Protein AF-0000000084588807 (afdb_homodimer)

Radius of gyration: 40.93 Å; Cα contacts (8 Å, |Δi|>4): 2116; chains: 2; bounding box: 111×108×117 Å

Solvent-accessible surface area (backbone atoms only — not comparable to full-atom values): 92668 Å² total; per-residue (Å²): 144,85,80,86,84,78,77,89,84,78,86,78,79,84,74,84,78,81,77,80,80,77,83,77,78,81,75,78,82,77,77,79,75,79,78,64,78,79,68,59,86,64,53,74,70,50,56,56,28,39,51,48,14,44,51,30,33,65,67,45,59,80,58,43,72,74,77,56,76,65,52,62,64,51,56,56,56,57,59,67,43,33,62,39,21,62,49,40,40,66,26,83,61,85,70,80,69,57,71,71,53,46,52,54,49,44,53,51,45,51,50,47,70,65,38,92,71,63,67,40,57,70,63,88,33,59,18,36,26,40,45,65,39,44,69,76,72,40,84,50,68,41,73,46,54,88,91,60,76,51,52,63,58,48,39,51,48,32,53,73,76,33,38,70,59,42,53,52,44,14,58,73,68,70,35,60,78,78,67,65,66,76,80,46,72,64,66,51,59,48,92,56,79,87,41,65,66,51,50,47,49,41,49,33,53,21,29,29,55,66,46,46,65,58,64,51,64,73,35,65,45,51,38,27,38,50,15,34,56,27,64,74,78,34,47,71,81,62,52,66,53,48,65,57,39,52,52,49,38,48,51,51,27,52,52,49,50,52,50,51,31,51,45,54,69,59,22,86,37,22,39,9,37,29,42,46,78,45,65,50,96,85,36,50,42,24,39,30,33,33,40,18,25,36,36,68,49,68,38,71,42,75,42,66,77,41,44,42,73,59,83,58,62,82,40,14,58,51,51,25,50,54,52,50,50,51,31,57,73,50,67,32,69,92,33,57,49,33,40,12,23,63,88,53,70,39,54,57,44,13,29,51,46,40,26,54,56,35,43,74,71,69,41,96,56,44,48,54,50,33,42,38,63,16,46,50,53,51,52,48,54,15,50,50,40,21,57,59,48,49,65,37,50,51,66,52,49,52,48,56,35,43,75,71,68,50,76,67,81,92,38,65,68,60,51,44,32,43,49,33,45,31,60,43,39,68,60,50,49,52,51,33,49,56,59,42,54,36,48,45,43,37,52,49,48,48,50,43,35,51,51,32,39,72,73,54,40,31,84,64,79,90,70,78,81,54,81,52,49,87,93,42,61,69,36,44,47,48,20,52,52,44,45,63,71,42,36,65,44,51,28,42,49,35,43,71,34,73,90,37,15,87,52,52,66,40,63,39,41,50,52,50,49,51,54,52,43,58,62,47,49,57,56,52,53,55,38,58,53,42,62,56,78,59,41,67,33,32,46,50,49,66,60,48,54,51,50,51,45,52,52,49,54,53,42,32,70,77,36,56,85,49,24,68,21,47,46,44,20,43,53,46,46,52,56,48,50,54,59,50,63,53,13,60,58,47,55,42,37,20,43,62,28,53,54,46,32,58,54,62,36,42,70,73,34,64,67,50,27,52,50,47,52,51,51,41,50,49,51,36,43,51,50,51,55,50,44,69,70,54,62,79,73,76,77,86,72,68,87,47,82,85,66,55,72,34,29,56,48,30,33,52,33,31,44,46,50,53,45,59,71,61,53,56,81,78,64,67,76,66,83,70,74,70,82,76,82,79,81,69,81,84,70,78,80,69,75,72,66,50,80,74,47,57,57,54,61,71,60,57,63,74,71,76,74,70,76,67,74,63,71,78,66,75,80,73,66,79,63,58,65,52,47,53,50,52,44,51,54,50,48,50,53,59,68,66,50,74,74,40,55,49,72,71,40,73,30,57,38,62,66,58,56,36,58,76,36,29,87,82,34,48,59,60,31,50,47,45,39,35,50,45,38,31,47,32,32,40,51,67,43,52,52,49,49,59,53,45,49,57,52,51,32,88,89,39,66,77,64,51,68,68,54,51,27,24,33,54,42,42,30,66,43,52,79,58,62,80,54,60,64,69,50,55,53,43,51,50,46,49,58,55,48,57,54,67,74,98,140,80,81,85,80,79,89,75,89,75,85,79,84,80,83,76,81,80,74,81,80,77,85,76,78,81,76,78,84,79,77,79,76,78,78,65,76,80,65,60,87,62,53,73,70,50,53,55,28,40,50,49,15,44,50,31,33,65,68,46,59,80,58,43,71,75,76,54,73,63,51,61,63,52,58,56,55,57,58,67,44,32,60,40,22,63,49,40,40,66,27,82,62,85,69,80,69,57,71,70,53,46,52,53,49,42,53,50,45,50,49,46,71,67,39,92,73,64,66,41,55,70,64,85,33,60,18,37,26,39,48,64,40,44,69,75,70,41,84,49,68,42,73,46,55,86,90,61,75,52,53,62,58,49,38,50,49,33,53,72,76,34,37,70,59,42,52,50,46,14,58,73,66,69,36,60,79,78,67,65,65,76,78,44,71,65,68,53,59,48,91,56,78,86,40,65,66,51,52,48,49,41,50,31,51,22,28,29,55,65,47,45,67,59,65,52,63,74,34,64,44,49,38,27,39,49,17,31,56,27,66,74,76,34,47,70,82,62,50,63,53,47,65,58,37,52,50,48,38,48,51,51,27,54,50,49,51,51,49,50,32,52,44,56,68,59,22,85,38,24,40,8,35,30,43,44,78,43,63,51,95,84,34,49,42,26,39,31,34,33,40,19,25,34,36,70,48,69,37,72,43,75,41,65,77,42,45,42,73,58,81,57,63,85,41,14,58,53,50,24,51,53,53,50,50,51,31,58,74,48,67,33,70,92,32,56,49,33,40,12,25,62,88,52,70,39,53,57,44,14,29,51,47,38,24,54,56,36,43,75,71,70,42,94,55,45,48,53,48,32,41,37,65,15,46,50,54,50,50,48,54,15,50,50,39,22,60,59,47,50,65,38,48,50,66,54,50,51,48,56,34,43,75,72,67,50,77,66,82,92,37,66,67,59,51,44,33,44,50,34,45,31,59,44,40,68,62,50,49,52,51,34,49,57,60,40,55,35,50,48,43,36,51,49,46,48,50,44,36,51,50,33,39,72,72,53,40,31,82,63,79,90,71,78,82,54,81,53,48,86,92,42,61,68,37,45,48,49,20,50,52,42,45,63,71,42,36,66,45,51,29,43,48,35,44,73,34,74,92,38,15,87,51,54,66,41,63,39,41,50,52,50,49,51,53,52,43,57,61,47,47,56,54,53,53,56,37,57,52,42,62,56,77,60,42,68,33,34,47,49,48,65,60,47,53,52,50,50,45,50,50,48,53,54,41,31,70,78,36,58,87,48,25,66,21,47,45,45,18,42,53,45,47,50,57,51,49,54,59,49,61,54,12,61,59,46,54,44,37,20,44,62,29,54,56,46,31,59,54,63,36,42,70,74,32,65,66,48,27,50,50,47,51,52,51,41,49,50,52,40,45,49,52,51,55,51,44,70,70,56,62,79,74,76,76,86,72,69,89,47,81,84,67,59,71,34,28,57,47,32,33,52,36,32,46,46,50,52,45,59,71,60,52,57,82,79,63,68,75,65,83,70,73,71,81,74,81,78,80,69,82,79,74,76,81,71,74,71,65,49,81,72,48,58,58,55,60,70,61,56,62,74,71,76,73,70,75,67,74,64,73,79,67,76,80,74,67,80,62,59,65,50,46,52,51,52,43,51,54,50,47,52,54,58,69,66,52,76,75,40,54,50,72,71,40,72,30,58,37,63,66,58,56,36,59,76,38,30,86,81,34,48,58,61,30,50,47,46,38,34,51,44,40,30,47,31,31,38,52,67,45,54,51,50,49,58,53,45,49,56,52,52,32,88,90,39,66,78,65,50,67,69,55,49,27,24,33,52,41,42,31,66,43,54,79,59,63,81,56,61,64,68,50,53,53,44,49,50,49,49,59,54,49,58,55,68,75,100

Structure (mmCIF, N/CA/C/O backbone):
data_AF-0000000084588807-model_v1
#
loop_
_entity.id
_entity.type
_entity.pdbx_description
1 polymer 'HAT family dimerization protein'
#
loop_
_atom_site.group_PDB
_atom_site.id
_atom_site.type_symbol
_atom_site.label_atom_id
_atom_site.label_alt_id
_atom_site.label_comp_id
_atom_site.label_asym_id
_atom_site.label_entity_id
_atom_site.label_seq_id
_atom_site.pdbx_PDB_ins_code
_atom_site.Cartn_x
_atom_site.Cartn_y
_atom_site.Cartn_z
_atom_site.occupancy
_atom_site.B_iso_or_equiv
_atom_site.auth_seq_id
_atom_site.auth_comp_id
_atom_site.auth_asym_id
_atom_site.auth_atom_id
_atom_site.pdbx_PDB_model_num
ATOM 1 N N . MET A 1 1 ? 64.688 43.5 -24.984 1 17.81 1 MET A N 1
ATOM 2 C CA . MET A 1 1 ? 65.5 42.406 -25.484 1 17.81 1 MET A CA 1
ATOM 3 C C . MET A 1 1 ? 64.625 41.312 -26.078 1 17.81 1 MET A C 1
ATOM 5 O O . MET A 1 1 ? 63.75 40.75 -25.391 1 17.81 1 MET A O 1
ATOM 9 N N . ASP A 1 2 ? 64.188 41.125 -27.484 1 17.58 2 ASP A N 1
ATOM 10 C CA . ASP A 1 2 ? 63.094 41.125 -28.484 1 17.58 2 ASP A CA 1
ATOM 11 C C . ASP A 1 2 ? 62.688 39.719 -28.844 1 17.58 2 ASP A C 1
ATOM 13 O O . ASP A 1 2 ? 61.562 39.5 -29.328 1 17.58 2 ASP A O 1
ATOM 17 N N . SER A 1 3 ? 63.625 38.688 -28.812 1 17.44 3 SER A N 1
ATOM 18 C CA . SER A 1 3 ? 63.906 37.875 -29.984 1 17.44 3 SER A CA 1
ATOM 19 C C . SER A 1 3 ? 62.844 36.844 -30.203 1 17.44 3 SER A C 1
ATOM 21 O O . SER A 1 3 ? 61.969 36.625 -29.344 1 17.44 3 SER A O 1
ATOM 23 N N . GLN A 1 4 ? 63.188 35.531 -30.594 1 17.2 4 GLN A N 1
ATOM 24 C CA . GLN A 1 4 ? 63.156 34.594 -31.719 1 17.2 4 GLN A CA 1
ATOM 25 C C . GLN A 1 4 ? 62.219 33.438 -31.453 1 17.2 4 GLN A C 1
ATOM 27 O O . GLN A 1 4 ? 62.531 32.5 -30.734 1 17.2 4 GLN A O 1
ATOM 32 N N . ARG A 1 5 ? 60.875 33.656 -31.203 1 17.25 5 ARG A N 1
ATOM 33 C CA . ARG A 1 5 ? 59.812 32.906 -30.5 1 17.25 5 ARG A CA 1
ATOM 34 C C . ARG A 1 5 ? 59.344 31.719 -31.328 1 17.25 5 ARG A C 1
ATOM 36 O O . ARG A 1 5 ? 58.156 31.328 -31.234 1 17.25 5 ARG A O 1
ATOM 43 N N . GLN A 1 6 ? 60.094 31.109 -32.438 1 16.84 6 GLN A N 1
ATOM 44 C CA . GLN A 1 6 ? 59.625 30.656 -33.75 1 16.84 6 GLN A CA 1
ATOM 45 C C . GLN A 1 6 ? 59.031 29.25 -33.656 1 16.84 6 GLN A C 1
ATOM 47 O O . GLN A 1 6 ? 58.688 28.641 -34.688 1 16.84 6 GLN A O 1
ATOM 52 N N . VAL A 1 7 ? 58.781 28.625 -32.5 1 17.23 7 VAL A N 1
ATOM 53 C CA . VAL A 1 7 ? 59.125 27.203 -32.531 1 17.23 7 VAL A CA 1
ATOM 54 C C . VAL A 1 7 ? 58.188 26.453 -33.5 1 17.23 7 VAL A C 1
ATOM 56 O O . VAL A 1 7 ? 57.094 26.938 -33.812 1 17.23 7 VAL A O 1
ATOM 59 N N . MET A 1 8 ? 58.125 25.094 -33.531 1 16.83 8 MET A N 1
ATOM 60 C CA . MET A 1 8 ? 58.375 23.938 -34.375 1 16.83 8 MET A CA 1
ATOM 61 C C . MET A 1 8 ? 57.062 23.391 -34.938 1 16.83 8 MET A C 1
ATOM 63 O O . MET A 1 8 ? 56 23.641 -34.375 1 16.83 8 MET A O 1
ATOM 67 N N . VAL A 1 9 ? 56.906 22.391 -35.906 1 17.11 9 VAL A N 1
ATOM 68 C CA . VAL A 1 9 ? 56.594 21.922 -37.25 1 17.11 9 VAL A CA 1
ATOM 69 C C . VAL A 1 9 ? 55.469 20.906 -37.188 1 17.11 9 VAL A C 1
ATOM 71 O O . VAL A 1 9 ? 54.812 20.609 -38.188 1 17.11 9 VAL A O 1
ATOM 74 N N . ALA A 1 10 ? 55.062 20.328 -35.906 1 16.22 10 ALA A N 1
ATOM 75 C CA . ALA A 1 10 ? 54.969 18.891 -36.094 1 16.22 10 ALA A CA 1
ATOM 76 C C . ALA A 1 10 ? 53.812 18.547 -37.031 1 16.22 10 ALA A C 1
ATOM 78 O O . ALA A 1 10 ? 54 17.844 -38.031 1 16.22 10 ALA A O 1
ATOM 79 N N . SER A 1 11 ? 52.656 17.797 -36.469 1 17.11 11 SER A N 1
ATOM 80 C CA . SER A 1 11 ? 52.219 16.422 -36.719 1 17.11 11 SER A CA 1
ATOM 81 C C . SER A 1 11 ? 51.031 16.375 -37.688 1 17.11 11 SER A C 1
ATOM 83 O O . SER A 1 11 ? 50.031 17.062 -37.469 1 17.11 11 SER A O 1
ATOM 85 N N . THR A 1 12 ? 51.125 15.953 -38.906 1 18.14 12 THR A N 1
ATOM 86 C CA . THR A 1 12 ? 50.469 16.031 -40.219 1 18.14 12 THR A CA 1
ATOM 87 C C . THR A 1 12 ? 49.219 15.125 -40.25 1 18.14 12 THR A C 1
ATOM 89 O O . THR A 1 12 ? 48.656 14.906 -41.344 1 18.14 12 THR A O 1
ATOM 92 N N . PRO A 1 13 ? 48.344 15.039 -39.219 1 19 13 PRO A N 1
ATOM 93 C CA . PRO A 1 13 ? 47.562 13.789 -39.219 1 19 13 PRO A CA 1
ATOM 94 C C . PRO A 1 13 ? 46.781 13.602 -40.5 1 19 13 PRO A C 1
ATOM 96 O O . PRO A 1 13 ? 46.469 14.578 -41.188 1 19 13 PRO A O 1
ATOM 99 N N . HIS A 1 14 ? 46.469 12.352 -40.938 1 18.62 14 HIS A N 1
ATOM 100 C CA . HIS A 1 14 ? 46.125 11.523 -42.094 1 18.62 14 HIS A CA 1
ATOM 101 C C . HIS A 1 14 ? 44.688 11.734 -42.531 1 18.62 14 HIS A C 1
ATOM 103 O O . HIS A 1 14 ? 43.781 11.805 -41.688 1 18.62 14 HIS A O 1
ATOM 109 N N . GLU A 1 15 ? 44.312 12.141 -43.75 1 17.44 15 GLU A N 1
ATOM 110 C CA . GLU A 1 15 ? 43.25 12.766 -44.562 1 17.44 15 GLU A CA 1
ATOM 111 C C . GLU A 1 15 ? 42.188 11.75 -44.969 1 17.44 15 GLU A C 1
ATOM 113 O O . GLU A 1 15 ? 41.281 12.07 -45.75 1 17.44 15 GLU A O 1
ATOM 118 N N . ASN A 1 16 ? 42.188 10.477 -44.375 1 18.8 16 ASN A N 1
ATOM 119 C CA . ASN A 1 16 ? 41.656 9.555 -45.375 1 18.8 16 ASN A CA 1
ATOM 120 C C . ASN A 1 16 ? 40.219 9.922 -45.781 1 18.8 16 ASN A C 1
ATOM 122 O O . ASN A 1 16 ? 39.406 10.266 -44.906 1 18.8 16 ASN A O 1
ATOM 126 N N . GLN A 1 17 ? 39.906 10.086 -47 1 17.98 17 GLN A N 1
ATOM 127 C CA . GLN A 1 17 ? 38.875 10.625 -47.844 1 17.98 17 GLN A CA 1
ATOM 128 C C . GLN A 1 17 ? 37.625 9.742 -47.812 1 17.98 17 GLN A C 1
ATOM 130 O O . GLN A 1 17 ? 37.719 8.516 -47.875 1 17.98 17 GLN A O 1
ATOM 135 N N . LYS A 1 18 ? 36.469 10.305 -47.5 1 18.53 18 LYS A N 1
ATOM 136 C CA . LYS A 1 18 ? 35.062 10.039 -47.156 1 18.53 18 LYS A CA 1
ATOM 137 C C . LYS A 1 18 ? 34.312 9.492 -48.375 1 18.53 18 LYS A C 1
ATOM 139 O O . LYS A 1 18 ? 34.062 10.203 -49.344 1 18.53 18 LYS A O 1
ATOM 144 N N . ARG A 1 19 ? 34.5 8.211 -48.719 1 19.44 19 ARG A N 1
ATOM 145 C CA . ARG A 1 19 ? 33.875 7.684 -49.938 1 19.44 19 ARG A CA 1
ATOM 146 C C . ARG A 1 19 ? 32.344 7.879 -49.906 1 19.44 19 ARG A C 1
ATOM 148 O O . ARG A 1 19 ? 31.734 7.738 -48.844 1 19.44 19 ARG A O 1
ATOM 155 N N . PRO A 1 20 ? 31.703 8.352 -50.938 1 18.64 20 PRO A N 1
ATOM 156 C CA . PRO A 1 20 ? 30.359 8.875 -51.188 1 18.64 20 PRO A CA 1
ATOM 157 C C . PRO A 1 20 ? 29.297 7.789 -51.219 1 18.64 20 PRO A C 1
ATOM 159 O O . PRO A 1 20 ? 29.484 6.738 -51.812 1 18.64 20 PRO A O 1
ATOM 162 N N . ALA A 1 21 ? 28.594 7.547 -50.125 1 19.64 21 ALA A N 1
ATOM 163 C CA . ALA A 1 21 ? 27.594 6.52 -49.812 1 19.64 21 ALA A CA 1
ATOM 164 C C . ALA A 1 21 ? 26.5 6.492 -50.875 1 19.64 21 ALA A C 1
ATOM 166 O O . ALA A 1 21 ? 25.953 7.535 -51.25 1 19.64 21 ALA A O 1
ATOM 167 N N . THR A 1 22 ? 26.547 5.527 -51.688 1 19.52 22 THR A N 1
ATOM 168 C CA . THR A 1 22 ? 25.688 5.215 -52.844 1 19.52 22 THR A CA 1
ATOM 169 C C . THR A 1 22 ? 24.219 5.223 -52.438 1 19.52 22 THR A C 1
ATOM 171 O O . THR A 1 22 ? 23.891 4.98 -51.25 1 19.52 22 THR A O 1
ATOM 174 N N . SER A 1 23 ? 23.234 5.492 -53.344 1 18.95 23 SER A N 1
ATOM 175 C CA . SER A 1 23 ? 21.891 6.008 -53.594 1 18.95 23 SER A CA 1
ATOM 176 C C . SER A 1 23 ? 20.844 4.941 -53.344 1 18.95 23 SER A C 1
ATOM 178 O O . SER A 1 23 ? 20.734 3.965 -54.094 1 18.95 23 SER A O 1
ATOM 180 N N . ALA A 1 24 ? 20.75 4.355 -52.125 1 21.81 24 ALA A N 1
ATOM 181 C CA . ALA A 1 24 ? 19.891 3.191 -51.969 1 21.81 24 ALA A CA 1
ATOM 182 C C . ALA A 1 24 ? 18.484 3.473 -52.5 1 21.81 24 ALA A C 1
ATOM 184 O O . ALA A 1 24 ? 17.969 4.582 -52.344 1 21.81 24 ALA A O 1
ATOM 185 N N . PRO A 1 25 ? 17.984 2.586 -53.281 1 21.39 25 PRO A N 1
ATOM 186 C CA . PRO A 1 25 ? 16.797 2.674 -54.125 1 21.39 25 PRO A CA 1
ATOM 187 C C . PRO A 1 25 ? 15.508 2.906 -53.344 1 21.39 25 PRO A C 1
ATOM 189 O O . PRO A 1 25 ? 15.453 2.58 -52.156 1 21.39 25 PRO A O 1
ATOM 192 N N . ALA A 1 26 ? 14.531 3.729 -53.875 1 23.08 26 ALA A N 1
ATOM 193 C CA . ALA A 1 26 ? 13.305 4.402 -53.469 1 23.08 26 ALA A CA 1
ATOM 194 C C . ALA A 1 26 ? 12.211 3.391 -53.125 1 23.08 26 ALA A C 1
ATOM 196 O O . ALA A 1 26 ? 11.875 2.535 -53.938 1 23.08 26 ALA A O 1
ATOM 197 N N . PRO A 1 27 ? 12.188 2.816 -51.875 1 22.5 27 PRO A N 1
ATOM 198 C CA . PRO A 1 27 ? 11.234 1.728 -51.625 1 22.5 27 PRO A CA 1
ATOM 199 C C . PRO A 1 27 ? 9.82 2.066 -52.094 1 22.5 27 PRO A C 1
ATOM 201 O O . PRO A 1 27 ? 9.469 3.244 -52.188 1 22.5 27 PRO A O 1
ATOM 204 N N . PRO A 1 28 ? 9.109 1.124 -52.656 1 22.39 28 PRO A N 1
ATOM 205 C CA . PRO A 1 28 ? 7.879 1.293 -53.438 1 22.39 28 PRO A CA 1
ATOM 206 C C . PRO A 1 28 ? 6.781 2.004 -52.656 1 22.39 28 PRO A C 1
ATOM 208 O O . PRO A 1 28 ? 6.82 2.035 -51.438 1 22.39 28 PRO A O 1
ATOM 211 N N . ALA A 1 29 ? 5.914 2.73 -53.344 1 22.17 29 ALA A N 1
ATOM 212 C CA . ALA A 1 29 ? 4.828 3.664 -53.031 1 22.17 29 ALA A CA 1
ATOM 213 C C . ALA A 1 29 ? 3.773 3.014 -52.156 1 22.17 29 ALA A C 1
ATOM 215 O O . ALA A 1 29 ? 3.383 1.866 -52.375 1 22.17 29 ALA A O 1
ATOM 216 N N . SER A 1 30 ? 3.711 3.389 -50.906 1 20.81 30 SER A N 1
ATOM 217 C CA . SER A 1 30 ? 2.859 2.975 -49.781 1 20.81 30 SER A CA 1
ATOM 218 C C . SER A 1 30 ? 1.384 3.057 -50.156 1 20.81 30 SER A C 1
ATOM 220 O O . SER A 1 30 ? 0.917 4.09 -50.656 1 20.81 30 SER A O 1
ATOM 222 N N . LYS A 1 31 ? 0.746 1.891 -50.625 1 24.78 31 LYS A N 1
ATOM 223 C CA . LYS A 1 31 ? -0.663 1.884 -51.031 1 24.78 31 LYS A CA 1
ATOM 224 C C . LYS A 1 31 ? -1.523 2.578 -49.969 1 24.78 31 LYS A C 1
ATOM 226 O O . LYS A 1 31 ? -1.29 2.424 -48.781 1 24.78 31 LYS A O 1
ATOM 231 N N . ARG A 1 32 ? -2.238 3.594 -50.344 1 22.5 32 ARG A N 1
ATOM 232 C CA . ARG A 1 32 ? -3.23 4.43 -49.656 1 22.5 32 ARG A CA 1
ATOM 233 C C . ARG A 1 32 ? -4.312 3.578 -49 1 22.5 32 ARG A C 1
ATOM 235 O O . ARG A 1 32 ? -5.043 2.857 -49.688 1 22.5 32 ARG A O 1
ATOM 242 N N . MET A 1 33 ? -3.953 2.887 -47.875 1 22.3 33 MET A N 1
ATOM 243 C CA . MET A 1 33 ? -4.992 2.107 -47.219 1 22.3 33 MET A CA 1
ATOM 244 C C . MET A 1 33 ? -6.266 2.928 -47.062 1 22.3 33 MET A C 1
ATOM 246 O O . MET A 1 33 ? -6.227 4.047 -46.531 1 22.3 33 MET A O 1
ATOM 250 N N . ARG A 1 34 ? -7.273 2.66 -47.875 1 23.28 34 ARG A N 1
ATOM 251 C CA . ARG A 1 34 ? -8.625 3.205 -47.875 1 23.28 34 ARG A CA 1
ATOM 252 C C . ARG A 1 34 ? -9.266 3.137 -46.5 1 23.28 34 ARG A C 1
ATOM 254 O O . ARG A 1 34 ? -9.305 2.072 -45.875 1 23.28 34 ARG A O 1
ATOM 261 N N . SER A 1 35 ? -9.32 4.23 -45.781 1 24.44 35 SER A N 1
ATOM 262 C CA . SER A 1 35 ? -9.891 4.719 -44.531 1 24.44 35 SER A CA 1
ATOM 263 C C . SER A 1 35 ? -11.383 4.402 -44.438 1 24.44 35 SER A C 1
ATOM 265 O O . SER A 1 35 ? -12.078 4.902 -43.562 1 24.44 35 SER A O 1
ATOM 267 N N . SER A 1 36 ? -11.945 3.582 -45.375 1 24.14 36 SER A N 1
ATOM 268 C CA . SER A 1 36 ? -13.398 3.672 -45.438 1 24.14 36 SER A CA 1
ATOM 269 C C . SER A 1 36 ? -14.039 3.002 -44.219 1 24.14 36 SER A C 1
ATOM 271 O O . SER A 1 36 ? -15.18 3.299 -43.875 1 24.14 36 SER A O 1
ATOM 273 N N . ALA A 1 37 ? -13.562 1.844 -43.781 1 27.14 37 ALA A N 1
ATOM 274 C CA . ALA A 1 37 ? -14.5 0.928 -43.125 1 27.14 37 ALA A CA 1
ATOM 275 C C . ALA A 1 37 ? -14.922 1.453 -41.75 1 27.14 37 ALA A C 1
ATOM 277 O O . ALA A 1 37 ? -15.805 0.882 -41.094 1 27.14 37 ALA A O 1
ATOM 278 N N . LEU A 1 38 ? -14.094 2.201 -41.156 1 27.28 38 LEU A N 1
ATOM 279 C CA . LEU A 1 38 ? -14.469 2.449 -39.75 1 27.28 38 LEU A CA 1
ATOM 280 C C . LEU A 1 38 ? -15.625 3.445 -39.688 1 27.28 38 LEU A C 1
ATOM 282 O O . LEU A 1 38 ? -15.727 4.211 -38.719 1 27.28 38 LEU A O 1
ATOM 286 N N . ALA A 1 39 ? -16.328 3.748 -40.844 1 29.44 39 ALA A N 1
ATOM 287 C CA . ALA A 1 39 ? -17.484 4.625 -40.688 1 29.44 39 ALA A CA 1
ATOM 288 C C . ALA A 1 39 ? -18.594 3.93 -39.906 1 29.44 39 ALA A C 1
ATOM 290 O O . ALA A 1 39 ? -19.562 3.441 -40.5 1 29.44 39 ALA A O 1
ATOM 291 N N . ARG A 1 40 ? -18.359 3.057 -39.156 1 29.3 40 ARG A N 1
ATOM 292 C CA . ARG A 1 40 ? -19.516 2.629 -38.406 1 29.3 40 ARG A CA 1
ATOM 293 C C . ARG A 1 40 ? -20.312 3.83 -37.906 1 29.3 40 ARG A C 1
ATOM 295 O O . ARG A 1 40 ? -19.766 4.91 -37.688 1 29.3 40 ARG A O 1
ATOM 302 N N . SER A 1 41 ? -21.703 3.732 -37.844 1 33.38 41 SER A N 1
ATOM 303 C CA . SER A 1 41 ? -22.797 4.656 -37.594 1 33.38 41 SER A CA 1
ATOM 304 C C . SER A 1 41 ? -22.562 5.438 -36.281 1 33.38 41 SER A C 1
ATOM 306 O O . SER A 1 41 ? -22.719 4.898 -35.188 1 33.38 41 SER A O 1
ATOM 308 N N . GLN A 1 42 ? -21.531 6.141 -36.156 1 38.06 42 GLN A N 1
ATOM 309 C CA . GLN A 1 42 ? -21.469 7.137 -35.094 1 38.06 42 GLN A CA 1
ATOM 310 C C . GLN A 1 42 ? -22.766 7.914 -34.969 1 38.06 42 GLN A C 1
ATOM 312 O O . GLN A 1 42 ? -23.25 8.492 -35.969 1 38.06 42 GLN A O 1
ATOM 317 N N . GLY A 1 43 ? -23.688 7.496 -34.25 1 42.28 43 GLY A N 1
ATOM 318 C CA . GLY A 1 43 ? -24.922 8.242 -34.094 1 42.28 43 GLY A CA 1
ATOM 319 C C . GLY A 1 43 ? -24.719 9.742 -34.031 1 42.28 43 GLY A C 1
ATOM 320 O O . GLY A 1 43 ? -23.578 10.211 -33.906 1 42.28 43 GLY A O 1
ATOM 321 N N . PRO A 1 44 ? -25.641 10.57 -34.438 1 49.84 44 PRO A N 1
ATOM 322 C CA . PRO A 1 44 ? -25.609 12.031 -34.5 1 49.84 44 PRO A CA 1
ATOM 323 C C . PRO A 1 44 ? -24.938 12.641 -33.25 1 49.84 44 PRO A C 1
ATOM 325 O O . PRO A 1 44 ? -24.266 13.672 -33.375 1 49.84 44 PRO A O 1
ATOM 328 N N . SER A 1 45 ? -25.062 11.984 -32.188 1 56.75 45 SER A N 1
ATOM 329 C CA . SER A 1 45 ? -24.5 12.469 -30.922 1 56.75 45 SER A CA 1
ATOM 330 C C . SER A 1 45 ? -22.969 12.422 -30.953 1 56.75 45 SER A C 1
ATOM 332 O O . SER A 1 45 ? -22.312 13.32 -30.422 1 56.75 45 SER A O 1
ATOM 334 N N . SER A 1 46 ? -22.453 11.578 -31.828 1 70.56 46 SER A N 1
ATOM 335 C CA . SER A 1 46 ? -21 11.406 -31.891 1 70.56 46 SER A CA 1
ATOM 336 C C . SER A 1 46 ? -20.359 12.484 -32.75 1 70.56 46 SER A C 1
ATOM 338 O O . SER A 1 46 ? -19.297 13.008 -32.406 1 70.56 46 SER A O 1
ATOM 340 N N . ILE A 1 47 ? -21.125 12.984 -33.688 1 74.94 47 ILE A N 1
ATOM 341 C CA . ILE A 1 47 ? -20.578 13.992 -34.562 1 74.94 47 ILE A CA 1
ATOM 342 C C . ILE A 1 47 ? -20.531 15.344 -33.844 1 74.94 47 ILE A C 1
ATOM 344 O O . ILE A 1 47 ? -19.547 16.078 -33.969 1 74.94 47 ILE A O 1
ATOM 348 N N . HIS A 1 48 ? -21.625 15.578 -33.125 1 81.62 48 HIS A N 1
ATOM 349 C CA . HIS A 1 48 ? -21.703 16.828 -32.375 1 81.62 48 HIS A CA 1
ATOM 350 C C . HIS A 1 48 ? -20.578 16.922 -31.359 1 81.62 48 HIS A C 1
ATOM 352 O O . HIS A 1 48 ? -19.969 17.969 -31.188 1 81.62 48 HIS A O 1
ATOM 358 N N . GLN A 1 49 ? -20.266 15.867 -30.828 1 82.81 49 GLN A N 1
ATOM 359 C CA . GLN A 1 49 ? -19.219 15.836 -29.812 1 82.81 49 GLN A CA 1
ATOM 360 C C . GLN A 1 49 ? -17.844 16.031 -30.422 1 82.81 49 GLN A C 1
ATOM 362 O O . GLN A 1 49 ? -16.984 16.688 -29.844 1 82.81 49 GLN A O 1
ATOM 367 N N . ILE A 1 50 ? -17.719 15.539 -31.562 1 83.38 50 ILE A N 1
ATOM 368 C CA . ILE A 1 50 ? -16.438 15.68 -32.25 1 83.38 50 ILE A CA 1
ATOM 369 C C . ILE A 1 50 ? -16.234 17.141 -32.656 1 83.38 50 ILE A C 1
ATOM 371 O O . ILE A 1 50 ? -15.125 17.688 -32.469 1 83.38 50 ILE A O 1
ATOM 375 N N . GLU A 1 51 ? -17.281 17.766 -33.031 1 82.81 51 GLU A N 1
ATOM 376 C CA . GLU A 1 51 ? -17.203 19.188 -33.406 1 82.81 51 GLU A CA 1
ATOM 377 C C . GLU A 1 51 ? -16.906 20.047 -32.188 1 82.81 51 GLU A C 1
ATOM 379 O O . GLU A 1 51 ? -16.141 21 -32.25 1 82.81 51 GLU A O 1
ATOM 384 N N . MET A 1 52 ? -17.5 19.688 -31.188 1 84.38 52 MET A N 1
ATOM 385 C CA . MET A 1 52 ? -17.266 20.422 -29.938 1 84.38 52 MET A CA 1
ATOM 386 C C . MET A 1 52 ? -15.812 20.312 -29.5 1 84.38 52 MET A C 1
ATOM 388 O O . MET A 1 52 ? -15.227 21.281 -29.031 1 84.38 52 MET A O 1
ATOM 392 N N . ALA A 1 53 ? -15.289 19.203 -29.656 1 82.62 53 ALA A N 1
ATOM 393 C CA . ALA A 1 53 ? -13.898 18.969 -29.281 1 82.62 53 ALA A CA 1
ATOM 394 C C . ALA A 1 53 ? -12.953 19.797 -30.156 1 82.62 53 ALA A C 1
ATOM 396 O O . ALA A 1 53 ? -11.984 20.375 -29.656 1 82.62 53 ALA A O 1
ATOM 397 N N . GLN A 1 54 ? -13.305 19.812 -31.375 1 83.12 54 GLN A N 1
ATOM 398 C CA . GLN A 1 54 ? -12.484 20.594 -32.312 1 83.12 54 GLN A CA 1
ATOM 399 C C . GLN A 1 54 ? -12.578 22.078 -32 1 83.12 54 GLN A C 1
ATOM 401 O O . GLN A 1 54 ? -11.57 22.797 -32.062 1 83.12 54 GLN A O 1
ATOM 406 N N . ARG A 1 55 ? -13.766 22.516 -31.688 1 81.31 55 ARG A N 1
ATOM 407 C CA . ARG A 1 55 ? -13.961 23.922 -31.344 1 81.31 55 ARG A CA 1
ATOM 408 C C . ARG A 1 55 ? -13.195 24.281 -30.078 1 81.31 55 ARG A C 1
ATOM 410 O O . ARG A 1 55 ? -12.633 25.375 -29.969 1 81.31 55 ARG A O 1
ATOM 417 N N . ALA A 1 56 ? -13.25 23.422 -29.188 1 81.38 56 ALA A N 1
ATOM 418 C CA . ALA A 1 56 ? -12.547 23.672 -27.922 1 81.38 56 ALA A CA 1
ATOM 419 C C . ALA A 1 56 ? -11.039 23.781 -28.156 1 81.38 56 ALA A C 1
ATOM 421 O O . ALA A 1 56 ? -10.398 24.688 -27.609 1 81.38 56 ALA A O 1
ATOM 422 N N . ALA A 1 57 ? -10.5 22.938 -28.938 1 82.06 57 ALA A N 1
ATOM 423 C CA . ALA A 1 57 ? -9.07 22.953 -29.234 1 82.06 57 ALA A CA 1
ATOM 424 C C . ALA A 1 57 ? -8.688 24.234 -29.984 1 82.06 57 ALA A C 1
ATOM 426 O O . ALA A 1 57 ? -7.613 24.797 -29.75 1 82.06 57 ALA A O 1
ATOM 427 N N . ALA A 1 58 ? -9.578 24.609 -30.797 1 80.75 58 ALA A N 1
ATOM 428 C CA . ALA A 1 58 ? -9.32 25.766 -31.641 1 80.75 58 ALA A CA 1
ATOM 429 C C . ALA A 1 58 ? -9.406 27.062 -30.828 1 80.75 58 ALA A C 1
ATOM 431 O O . ALA A 1 58 ? -8.852 28.094 -31.219 1 80.75 58 ALA A O 1
ATOM 432 N N . SER A 1 59 ? -10.086 26.969 -29.703 1 76.38 59 SER A N 1
ATOM 433 C CA . SER A 1 59 ? -10.289 28.156 -28.891 1 76.38 59 SER A CA 1
ATOM 434 C C . SER A 1 59 ? -9.039 28.5 -28.094 1 76.38 59 SER A C 1
ATOM 436 O O . SER A 1 59 ? -8.914 29.609 -27.562 1 76.38 59 SER A O 1
ATOM 438 N N . VAL A 1 60 ? -8.055 27.641 -28.109 1 81.56 60 VAL A N 1
ATOM 439 C CA . VAL A 1 60 ? -6.824 27.859 -27.359 1 81.56 60 VAL A CA 1
ATOM 440 C C . VAL A 1 60 ? -5.859 28.719 -28.172 1 81.56 60 VAL A C 1
ATOM 442 O O . VAL A 1 60 ? -5.535 28.375 -29.312 1 81.56 60 VAL A O 1
ATOM 445 N N . PRO A 1 61 ? -5.527 29.812 -27.578 1 71.88 61 PRO A N 1
ATOM 446 C CA . PRO A 1 61 ? -4.617 30.672 -28.328 1 71.88 61 PRO A CA 1
ATOM 447 C C . PRO A 1 61 ? -3.266 30.031 -28.594 1 71.88 61 PRO A C 1
ATOM 449 O O . PRO A 1 61 ? -2.77 29.266 -27.766 1 71.88 61 PRO A O 1
ATOM 452 N N . ILE A 1 62 ? -2.773 30.172 -29.875 1 72.12 62 ILE A N 1
ATOM 453 C CA . ILE A 1 62 ? -1.446 29.703 -30.25 1 72.12 62 ILE A CA 1
ATOM 454 C C . ILE A 1 62 ? -0.541 30.891 -30.547 1 72.12 62 ILE A C 1
ATOM 456 O O . ILE A 1 62 ? -0.822 31.672 -31.453 1 72.12 62 ILE A O 1
ATOM 460 N N . PRO A 1 63 ? 0.526 31.062 -29.578 1 73.81 63 PRO A N 1
ATOM 461 C CA . PRO A 1 63 ? 1.041 30.188 -28.531 1 73.81 63 PRO A CA 1
ATOM 462 C C . PRO A 1 63 ? 0.329 30.375 -27.188 1 73.81 63 PRO A C 1
ATOM 464 O O . PRO A 1 63 ? -0.039 31.5 -26.844 1 73.81 63 PRO A O 1
ATOM 467 N N . TYR A 1 64 ? 0.029 29.312 -26.641 1 76.62 64 TYR A N 1
ATOM 468 C CA . TYR A 1 64 ? -0.599 29.359 -25.328 1 76.62 64 TYR A CA 1
ATOM 469 C C . TYR A 1 64 ? 0.406 29.781 -24.266 1 76.62 64 TYR A C 1
ATOM 471 O O . TYR A 1 64 ? 1.482 29.188 -24.156 1 76.62 64 TYR A O 1
ATOM 479 N N . ARG A 1 65 ? 0.217 30.984 -23.625 1 65.5 65 ARG A N 1
ATOM 480 C CA . ARG A 1 65 ? 1.11 31.484 -22.594 1 65.5 65 ARG A CA 1
ATOM 481 C C . ARG A 1 65 ? 0.472 31.375 -21.203 1 65.5 65 ARG A C 1
ATOM 483 O O . ARG A 1 65 ? -0.712 31.672 -21.031 1 65.5 65 ARG A O 1
ATOM 490 N N . ILE A 1 66 ? 1.077 30.625 -20.406 1 57.03 66 ILE A N 1
ATOM 491 C CA . ILE A 1 66 ? 0.615 30.531 -19.031 1 57.03 66 ILE A CA 1
ATOM 492 C C . ILE A 1 66 ? 0.787 31.891 -18.344 1 57.03 66 ILE A C 1
ATOM 494 O O . ILE A 1 66 ? 1.831 32.531 -18.484 1 57.03 66 ILE A O 1
ATOM 498 N N . ASP A 1 67 ? -0.166 32.625 -18.125 1 48.5 67 ASP A N 1
ATOM 499 C CA . ASP A 1 67 ? -0.015 33.875 -17.391 1 48.5 67 ASP A CA 1
ATOM 500 C C . ASP A 1 67 ? 0.976 33.719 -16.234 1 48.5 67 ASP A C 1
ATOM 502 O O . ASP A 1 67 ? 0.809 32.844 -15.375 1 48.5 67 ASP A O 1
ATOM 506 N N . GLU A 1 68 ? 2.207 33.938 -16.453 1 40.88 68 GLU A N 1
ATOM 507 C CA . GLU A 1 68 ? 3.354 33.906 -15.555 1 40.88 68 GLU A CA 1
ATOM 508 C C . GLU A 1 68 ? 3.012 34.562 -14.219 1 40.88 68 GLU A C 1
ATOM 510 O O . GLU A 1 68 ? 3.904 34.875 -13.438 1 40.88 68 GLU A O 1
ATOM 515 N N . GLN A 1 69 ? 1.934 35.156 -14.031 1 36.62 69 GLN A N 1
ATOM 516 C CA . GLN A 1 69 ? 1.844 35.688 -12.672 1 36.62 69 GLN A CA 1
ATOM 517 C C . GLN A 1 69 ? 2.295 34.656 -11.648 1 36.62 69 GLN A C 1
ATOM 519 O O . GLN A 1 69 ? 2.469 34.969 -10.469 1 36.62 69 GLN A O 1
ATOM 524 N N . ALA A 1 70 ? 2.238 33.469 -12.016 1 37.66 70 ALA A N 1
ATOM 525 C CA . ALA A 1 70 ? 2.73 32.438 -11.094 1 37.66 70 ALA A CA 1
ATOM 526 C C . ALA A 1 70 ? 4.246 32.5 -10.953 1 37.66 70 ALA A C 1
ATOM 528 O O . ALA A 1 70 ? 4.852 31.703 -10.258 1 37.66 70 ALA A O 1
ATOM 529 N N . GLU A 1 71 ? 4.934 33.219 -11.805 1 35.66 71 GLU A N 1
ATOM 530 C CA . GLU A 1 71 ? 6.363 33.469 -11.602 1 35.66 71 GLU A CA 1
ATOM 531 C C . GLU A 1 71 ? 6.629 34.156 -10.273 1 35.66 71 GLU A C 1
ATOM 533 O O . GLU A 1 71 ? 7.758 34.125 -9.773 1 35.66 71 GLU A O 1
ATOM 538 N N . SER A 1 72 ? 5.738 34.906 -9.82 1 34.38 72 SER A N 1
ATOM 539 C CA . SER A 1 72 ? 5.965 35.594 -8.555 1 34.38 72 SER A CA 1
ATOM 540 C C . SER A 1 72 ? 6.227 34.625 -7.426 1 34.38 72 SER A C 1
ATOM 542 O O . SER A 1 72 ? 6.941 34.938 -6.473 1 34.38 72 SER A O 1
ATOM 544 N N . THR A 1 73 ? 5.625 33.531 -7.566 1 34.81 73 THR A N 1
ATOM 545 C CA . THR A 1 73 ? 5.855 32.562 -6.48 1 34.81 73 THR A CA 1
ATOM 546 C C . THR A 1 73 ? 7.246 31.953 -6.582 1 34.81 73 THR A C 1
ATOM 548 O O . THR A 1 73 ? 7.727 31.328 -5.633 1 34.81 73 THR A O 1
ATOM 551 N N . LYS A 1 74 ? 7.84 31.984 -7.777 1 35.31 74 LYS A N 1
ATOM 552 C CA . LYS A 1 74 ? 9.219 31.516 -7.926 1 35.31 74 LYS A CA 1
ATOM 553 C C . LYS A 1 74 ? 10.188 32.438 -7.18 1 35.31 74 LYS A C 1
ATOM 555 O O . LYS A 1 74 ? 11.25 31.984 -6.734 1 35.31 74 LYS A O 1
ATOM 560 N N . HIS A 1 75 ? 9.938 33.656 -7.203 1 33.72 75 HIS A N 1
ATOM 561 C CA . HIS A 1 75 ? 10.82 34.594 -6.516 1 33.72 75 HIS A CA 1
ATOM 562 C C . HIS A 1 75 ? 10.945 34.25 -5.039 1 33.72 75 HIS A C 1
ATOM 564 O O . HIS A 1 75 ? 11.914 34.656 -4.383 1 33.72 75 HIS A O 1
ATOM 570 N N . VAL A 1 76 ? 9.984 33.688 -4.559 1 32.84 76 VAL A N 1
ATOM 571 C CA . VAL A 1 76 ? 10.078 33.344 -3.139 1 32.84 76 VAL A CA 1
ATOM 572 C C . VAL A 1 76 ? 11.078 32.219 -2.938 1 32.84 76 VAL A C 1
ATOM 574 O O . VAL A 1 76 ? 11.75 32.125 -1.903 1 32.84 76 VAL A O 1
ATOM 577 N N . GLN A 1 77 ? 11.305 31.422 -3.99 1 35.06 77 GLN A N 1
ATOM 578 C CA . GLN A 1 77 ? 12.25 30.328 -3.789 1 35.06 77 GLN A CA 1
ATOM 579 C C . GLN A 1 77 ? 13.688 30.844 -3.76 1 35.06 77 GLN A C 1
ATOM 581 O O . GLN A 1 77 ? 14.539 30.266 -3.078 1 35.06 77 GLN A O 1
ATOM 586 N N . ALA A 1 78 ? 14.016 31.781 -4.547 1 37.44 78 ALA A N 1
ATOM 587 C CA . ALA A 1 78 ? 15.336 32.406 -4.578 1 37.44 78 ALA A CA 1
ATOM 588 C C . ALA A 1 78 ? 15.734 32.938 -3.201 1 37.44 78 ALA A C 1
ATOM 590 O O . ALA A 1 78 ? 16.906 32.938 -2.844 1 37.44 78 ALA A O 1
ATOM 591 N N . ALA A 1 79 ? 14.789 33.438 -2.572 1 38.91 79 ALA A N 1
ATOM 592 C CA . ALA A 1 79 ? 14.969 33.938 -1.214 1 38.91 79 ALA A CA 1
ATOM 593 C C . ALA A 1 79 ? 15.367 32.812 -0.258 1 38.91 79 ALA A C 1
ATOM 595 O O . ALA A 1 79 ? 15.836 33.094 0.852 1 38.91 79 ALA A O 1
ATOM 596 N N . ARG A 1 80 ? 15.352 31.641 -0.772 1 47.28 80 ARG A N 1
ATOM 597 C CA . ARG A 1 80 ? 15.484 30.453 0.074 1 47.28 80 ARG A CA 1
ATOM 598 C C . ARG A 1 80 ? 16.953 30.141 0.358 1 47.28 80 ARG A C 1
ATOM 600 O O . ARG A 1 80 ? 17.266 29.453 1.327 1 47.28 80 ARG A O 1
ATOM 607 N N . ALA A 1 81 ? 17.953 30.688 -0.487 1 59.88 81 ALA A N 1
ATOM 608 C CA . ALA A 1 81 ? 19.328 30.312 -0.181 1 59.88 81 ALA A CA 1
ATOM 609 C C . ALA A 1 81 ? 20.141 31.516 0.284 1 59.88 81 ALA A C 1
ATOM 611 O O . ALA A 1 81 ? 21.234 31.766 -0.227 1 59.88 81 ALA A O 1
ATOM 612 N N . ILE A 1 82 ? 19.469 32.219 1.079 1 65.62 82 ILE A N 1
ATOM 613 C CA . ILE A 1 82 ? 20.062 33.469 1.548 1 65.62 82 ILE A CA 1
ATOM 614 C C . ILE A 1 82 ? 21.406 33.188 2.219 1 65.62 82 ILE A C 1
ATOM 616 O O . ILE A 1 82 ? 22.281 34.062 2.25 1 65.62 82 ILE A O 1
ATOM 620 N N . ASP A 1 83 ? 21.562 32.062 2.684 1 72.06 83 ASP A N 1
ATOM 621 C CA . ASP A 1 83 ? 22.812 31.672 3.328 1 72.06 83 ASP A CA 1
ATOM 622 C C . ASP A 1 83 ? 23.938 31.562 2.312 1 72.06 83 ASP A C 1
ATOM 624 O O . ASP A 1 83 ? 25.094 31.844 2.641 1 72.06 83 ASP A O 1
ATOM 628 N N . CYS A 1 84 ? 23.531 31.266 1.186 1 78.44 84 CYS A N 1
ATOM 629 C CA . CYS A 1 84 ? 24.531 31.156 0.135 1 78.44 84 CYS A CA 1
ATOM 630 C C . CYS A 1 84 ? 24.875 32.531 -0.436 1 78.44 84 CYS A C 1
ATOM 632 O O . CYS A 1 84 ? 26.047 32.844 -0.662 1 78.44 84 CYS A O 1
ATOM 634 N N . TRP A 1 85 ? 23.906 33.312 -0.458 1 79.06 85 TRP A N 1
ATOM 635 C CA . TRP A 1 85 ? 24.094 34.562 -1.149 1 79.06 85 TRP A CA 1
ATOM 636 C C . TRP A 1 85 ? 24.859 35.562 -0.273 1 79.06 85 TRP A C 1
ATOM 638 O O . TRP A 1 85 ? 25.5 36.5 -0.781 1 79.06 85 TRP A O 1
ATOM 648 N N . ALA A 1 86 ? 24.797 35.281 0.971 1 80 86 ALA A N 1
ATOM 649 C CA . ALA A 1 86 ? 25.516 36.156 1.909 1 80 86 ALA A CA 1
ATOM 650 C C . ALA A 1 86 ? 27.031 36.094 1.667 1 80 86 ALA A C 1
ATOM 652 O O . ALA A 1 86 ? 27.75 37.031 1.975 1 80 86 ALA A O 1
ATOM 653 N N . LEU A 1 87 ? 27.484 34.969 1.104 1 85.75 87 LEU A N 1
ATOM 654 C CA . LEU A 1 87 ? 28.922 34.781 0.958 1 85.75 87 LEU A CA 1
ATOM 655 C C . LEU A 1 87 ? 29.312 34.656 -0.512 1 85.75 87 LEU A C 1
ATOM 657 O O . LEU A 1 87 ? 30.359 34.094 -0.843 1 85.75 87 LEU A O 1
ATOM 661 N N . THR A 1 88 ? 28.469 35.156 -1.314 1 87 88 THR A N 1
ATOM 662 C CA . THR A 1 88 ? 28.781 35.125 -2.74 1 87 88 THR A CA 1
ATOM 663 C C . THR A 1 88 ? 28.656 36.531 -3.34 1 87 88 THR A C 1
ATOM 665 O O . THR A 1 88 ? 28 37.406 -2.76 1 87 88 THR A O 1
ATOM 668 N N . ALA A 1 89 ? 29.281 36.781 -4.398 1 86.31 89 ALA A N 1
ATOM 669 C CA . ALA A 1 89 ? 29.266 38.094 -5.039 1 86.31 89 ALA A CA 1
ATOM 670 C C . ALA A 1 89 ? 29.062 37.969 -6.547 1 86.31 89 ALA A C 1
ATOM 672 O O . ALA A 1 89 ? 29.312 36.906 -7.125 1 86.31 89 ALA A O 1
ATOM 673 N N . GLU A 1 90 ? 28.641 38.969 -7.109 1 84.44 90 GLU A N 1
ATOM 674 C CA . GLU A 1 90 ? 28.438 39.062 -8.555 1 84.44 90 GLU A CA 1
ATOM 675 C C . GLU A 1 90 ? 29.766 39 -9.305 1 84.44 90 GLU A C 1
ATOM 677 O O . GLU A 1 90 ? 30.75 39.594 -8.875 1 84.44 90 GLU A O 1
ATOM 682 N N . GLU A 1 91 ? 29.859 38.188 -10.336 1 85.56 91 GLU A N 1
ATOM 683 C CA . GLU A 1 91 ? 31.047 38.062 -11.18 1 85.56 91 GLU A CA 1
ATOM 684 C C . GLU A 1 91 ? 30.672 37.906 -12.648 1 85.56 91 GLU A C 1
ATOM 686 O O . GLU A 1 91 ? 29.797 37.094 -12.984 1 85.56 91 GLU A O 1
ATOM 691 N N . GLU A 1 92 ? 31.203 38.688 -13.5 1 81.44 92 GLU A N 1
ATOM 692 C CA . GLU A 1 92 ? 30.875 38.688 -14.922 1 81.44 92 GLU A CA 1
ATOM 693 C C . GLU A 1 92 ? 31.688 37.656 -15.688 1 81.44 92 GLU A C 1
ATOM 695 O O . GLU A 1 92 ? 31.25 37.156 -16.719 1 81.44 92 GLU A O 1
ATOM 700 N N . HIS A 1 93 ? 32.844 37.375 -15.195 1 80.81 93 HIS A N 1
ATOM 701 C CA . HIS A 1 93 ? 33.719 36.531 -15.961 1 80.81 93 HIS A CA 1
ATOM 702 C C . HIS A 1 93 ? 34 35.219 -15.234 1 80.81 93 HIS A C 1
ATOM 704 O O . HIS A 1 93 ? 34.062 35.188 -14.008 1 80.81 93 HIS A O 1
ATOM 710 N N . LYS A 1 94 ? 34.25 34.156 -15.93 1 81.44 94 LYS A N 1
ATOM 711 C CA . LYS A 1 94 ? 34.562 32.844 -15.406 1 81.44 94 LYS A CA 1
ATOM 712 C C . LYS A 1 94 ? 36.031 32.719 -15.07 1 81.44 94 LYS A C 1
ATOM 714 O O . LYS A 1 94 ? 36.406 32.062 -14.086 1 81.44 94 LYS A O 1
ATOM 719 N N . THR A 1 95 ? 36.906 33.344 -15.828 1 80.94 95 THR A N 1
ATOM 720 C CA . THR A 1 95 ? 38.375 33.188 -15.727 1 80.94 95 THR A CA 1
ATOM 721 C C . THR A 1 95 ? 38.906 34.062 -14.609 1 80.94 95 THR A C 1
ATOM 723 O O . THR A 1 95 ? 38.375 35.156 -14.344 1 80.94 95 THR A O 1
ATOM 726 N N . GLU A 1 96 ? 39.969 33.625 -13.836 1 83.56 96 GLU A N 1
ATOM 727 C CA . GLU A 1 96 ? 40.625 34.344 -12.742 1 83.56 96 GLU A CA 1
ATOM 728 C C . GLU A 1 96 ? 41.219 35.656 -13.227 1 83.56 96 GLU A C 1
ATOM 730 O O . GLU A 1 96 ? 42.031 35.656 -14.164 1 83.56 96 GLU A O 1
ATOM 735 N N . PRO A 1 97 ? 40.781 36.625 -12.703 1 83.69 97 PRO A N 1
ATOM 736 C CA . PRO A 1 97 ? 41.281 37.938 -13.141 1 83.69 97 PRO A CA 1
ATOM 737 C C . PRO A 1 97 ? 42.719 38.188 -12.703 1 83.69 97 PRO A C 1
ATOM 739 O O . PRO A 1 97 ? 43.312 37.375 -11.977 1 83.69 97 PRO A O 1
ATOM 742 N N . SER A 1 98 ? 43.344 39.375 -13.188 1 79.81 98 SER A N 1
ATOM 743 C CA . SER A 1 98 ? 44.688 39.75 -12.82 1 79.81 98 SER A CA 1
ATOM 744 C C . SER A 1 98 ? 44.812 40.031 -11.328 1 79.81 98 SER A C 1
ATOM 746 O O . SER A 1 98 ? 43.781 40.25 -10.648 1 79.81 98 SER A O 1
ATOM 748 N N . ASN A 1 99 ? 45.938 39.938 -10.711 1 80.56 99 ASN A N 1
ATOM 749 C CA . ASN A 1 99 ? 46.156 40.125 -9.281 1 80.56 99 ASN A CA 1
ATOM 750 C C . ASN A 1 99 ? 45.688 41.531 -8.828 1 80.56 99 ASN A C 1
ATOM 752 O O . ASN A 1 99 ? 45.188 41.656 -7.715 1 80.56 99 ASN A O 1
ATOM 756 N N . GLU A 1 100 ? 45.906 42.406 -9.742 1 80.12 100 GLU A N 1
ATOM 757 C CA . GLU A 1 100 ? 45.469 43.781 -9.398 1 80.12 100 GLU A CA 1
ATOM 758 C C . GLU A 1 100 ? 43.938 43.844 -9.266 1 80.12 100 GLU A C 1
ATOM 760 O O . GLU A 1 100 ? 43.438 44.438 -8.328 1 80.12 100 GLU A O 1
ATOM 765 N N . LYS A 1 101 ? 43.281 43.125 -10.07 1 81.81 101 LYS A N 1
ATOM 766 C CA . LYS A 1 101 ? 41.812 43.125 -10.023 1 81.81 101 LYS A CA 1
ATOM 767 C C . LYS A 1 101 ? 41.312 42.312 -8.836 1 81.81 101 LYS A C 1
ATOM 769 O O . LYS A 1 101 ? 40.281 42.625 -8.242 1 81.81 101 LYS A O 1
ATOM 774 N N . LYS A 1 102 ? 42 41.375 -8.508 1 84.31 102 LYS A N 1
ATOM 775 C CA . LYS A 1 102 ? 41.625 40.531 -7.363 1 84.31 102 LYS A CA 1
ATOM 776 C C . LYS A 1 102 ? 41.656 41.344 -6.074 1 84.31 102 LYS A C 1
ATOM 778 O O . LYS A 1 102 ? 40.75 41.219 -5.234 1 84.31 102 LYS A O 1
ATOM 783 N N . VAL A 1 103 ? 42.656 42.156 -6.082 1 83.75 103 VAL A N 1
ATOM 784 C CA . VAL A 1 103 ? 42.812 42.969 -4.887 1 83.75 103 VAL A CA 1
ATOM 785 C C . VAL A 1 103 ? 41.625 43.969 -4.805 1 83.75 103 VAL A C 1
ATOM 787 O O . VAL A 1 103 ? 41.094 44.188 -3.721 1 83.75 103 VAL A O 1
ATOM 790 N N . THR A 1 104 ? 41.25 44.469 -5.906 1 83.19 104 THR A N 1
ATOM 791 C CA . THR A 1 104 ? 40.125 45.375 -5.938 1 83.19 104 THR A CA 1
ATOM 792 C C . THR A 1 104 ? 38.812 44.688 -5.574 1 83.19 104 THR A C 1
ATOM 794 O O . THR A 1 104 ? 38 45.219 -4.848 1 83.19 104 THR A O 1
ATOM 797 N N . LEU A 1 105 ? 38.75 43.5 -6.043 1 83.88 105 LEU A N 1
ATOM 798 C CA . LEU A 1 105 ? 37.531 42.719 -5.758 1 83.88 105 LEU A CA 1
ATOM 799 C C . LEU A 1 105 ? 37.5 42.312 -4.289 1 83.88 105 LEU A C 1
ATOM 801 O O . LEU A 1 105 ? 36.406 42.312 -3.68 1 83.88 105 LEU A O 1
ATOM 805 N N . GLN A 1 106 ? 38.625 42.031 -3.781 1 85.19 106 GLN A N 1
ATOM 806 C CA . GLN A 1 106 ? 38.719 41.688 -2.365 1 85.19 106 GLN A CA 1
ATOM 807 C C . GLN A 1 106 ? 38.25 42.844 -1.486 1 85.19 106 GLN A C 1
ATOM 809 O O . GLN A 1 106 ? 37.562 42.656 -0.496 1 85.19 106 GLN A O 1
ATOM 814 N N . ALA A 1 107 ? 38.688 44 -1.945 1 83.12 107 ALA A N 1
ATOM 815 C CA . ALA A 1 107 ? 38.312 45.188 -1.193 1 83.12 107 ALA A CA 1
ATOM 816 C C . ALA A 1 107 ? 36.812 45.406 -1.284 1 83.12 107 ALA A C 1
ATOM 818 O O . ALA A 1 107 ? 36.156 45.75 -0.289 1 83.12 107 ALA A O 1
ATOM 819 N N . ARG A 1 108 ? 36.281 45.156 -2.369 1 81.69 108 ARG A N 1
ATOM 820 C CA . ARG A 1 108 ? 34.844 45.312 -2.562 1 81.69 108 ARG A CA 1
ATOM 821 C C . ARG A 1 108 ? 34.062 44.281 -1.75 1 81.69 108 ARG A C 1
ATOM 823 O O . ARG A 1 108 ? 33.031 44.594 -1.142 1 81.69 108 ARG A O 1
ATOM 830 N N . ASP A 1 109 ? 34.562 43.125 -1.703 1 82.81 109 ASP A N 1
ATOM 831 C CA . ASP A 1 109 ? 33.906 42.031 -0.973 1 82.81 109 ASP A CA 1
ATOM 832 C C . ASP A 1 109 ? 33.969 42.281 0.534 1 82.81 109 ASP A C 1
ATOM 834 O O . ASP A 1 109 ? 33 42.031 1.247 1 82.81 109 ASP A O 1
ATOM 838 N N . LYS A 1 110 ? 35.094 42.719 0.898 1 78.62 110 LYS A N 1
ATOM 839 C CA . LYS A 1 110 ? 35.25 43.062 2.314 1 78.62 110 LYS A CA 1
ATOM 840 C C . LYS A 1 110 ? 34.25 44.156 2.719 1 78.62 110 LYS A C 1
ATOM 842 O O . LYS A 1 110 ? 33.688 44.125 3.807 1 78.62 110 LYS A O 1
ATOM 847 N N . ALA A 1 111 ? 34.125 45.062 1.865 1 77.38 111 ALA A N 1
ATOM 848 C CA . ALA A 1 111 ? 33.156 46.156 2.115 1 77.38 111 ALA A CA 1
ATOM 849 C C . ALA A 1 111 ? 31.734 45.625 2.131 1 77.38 111 ALA A C 1
ATOM 851 O O . ALA A 1 111 ? 30.906 46.031 2.951 1 77.38 111 ALA A O 1
ATOM 852 N N . HIS A 1 112 ? 31.469 44.656 1.316 1 74.44 112 HIS A N 1
ATOM 853 C CA . HIS A 1 112 ? 30.141 44.031 1.234 1 74.44 112 HIS A CA 1
ATOM 854 C C . HIS A 1 112 ? 29.828 43.25 2.492 1 74.44 112 HIS A C 1
ATOM 856 O O . HIS A 1 112 ? 28.719 43.312 3.027 1 74.44 112 HIS A O 1
ATOM 862 N N . LEU A 1 113 ? 30.844 42.5 2.912 1 74.94 113 LEU A N 1
ATOM 863 C CA . LEU A 1 113 ? 30.656 41.656 4.098 1 74.94 113 LEU A CA 1
ATOM 864 C C . LEU A 1 113 ? 30.547 42.531 5.352 1 74.94 113 LEU A C 1
ATOM 866 O O . LEU A 1 113 ? 29.906 42.125 6.328 1 74.94 113 LEU A O 1
ATOM 870 N N . GLY A 1 114 ? 31.156 43.688 5.277 1 67.94 114 GLY A N 1
ATOM 871 C CA . GLY A 1 114 ? 31.156 44.594 6.41 1 67.94 114 GLY A CA 1
ATOM 872 C C . GLY A 1 114 ? 29.969 45.531 6.426 1 67.94 114 GLY A C 1
ATOM 873 O O . GLY A 1 114 ? 29.75 46.25 7.41 1 67.94 114 GLY A O 1
ATOM 874 N N . SER A 1 115 ? 29.281 45.594 5.348 1 64.56 115 SER A N 1
ATOM 875 C CA . SER A 1 115 ? 28.141 46.5 5.277 1 64.56 115 SER A CA 1
ATOM 876 C C . SER A 1 115 ? 27 46.031 6.172 1 64.56 115 SER A C 1
ATOM 878 O O . SER A 1 115 ? 26.844 44.812 6.41 1 64.56 115 SER A O 1
ATOM 880 N N . THR A 1 116 ? 26.281 46.938 6.84 1 60.19 116 THR A N 1
ATOM 881 C CA . THR A 1 116 ? 25.188 46.688 7.758 1 60.19 116 THR A CA 1
ATOM 882 C C . THR A 1 116 ? 24.031 45.969 7.031 1 60.19 116 THR A C 1
ATOM 884 O O . THR A 1 116 ? 23.266 45.219 7.641 1 60.19 116 THR A O 1
ATOM 887 N N . SER A 1 117 ? 23.875 46.188 5.789 1 61.88 117 SER A N 1
ATOM 888 C CA . SER A 1 117 ? 22.797 45.594 5.008 1 61.88 117 SER A CA 1
ATOM 889 C C . SER A 1 117 ? 23.328 44.656 3.949 1 61.88 117 SER A C 1
ATOM 891 O O . SER A 1 117 ? 23.875 45.094 2.936 1 61.88 117 SER A O 1
ATOM 893 N N . ILE A 1 118 ? 23.5 43.375 4.25 1 62 118 ILE A N 1
ATOM 894 C CA . ILE A 1 118 ? 24.016 42.375 3.326 1 62 118 ILE A CA 1
ATOM 895 C C . ILE A 1 118 ? 22.953 42.062 2.256 1 62 118 ILE A C 1
ATOM 897 O O . ILE A 1 118 ? 21.781 41.844 2.568 1 62 118 ILE A O 1
ATOM 901 N N . ASP A 1 119 ? 23.281 42.344 1.12 1 65.62 119 ASP A N 1
ATOM 902 C CA . ASP A 1 119 ? 22.406 41.969 0.007 1 65.62 119 ASP A CA 1
ATOM 903 C C . ASP A 1 119 ? 22.25 40.469 -0.109 1 65.62 119 ASP A C 1
ATOM 905 O O . ASP A 1 119 ? 23.203 39.75 -0.446 1 65.62 119 ASP A O 1
ATOM 909 N N . LEU A 1 120 ? 21.172 39.938 0.27 1 69.44 120 LEU A N 1
ATOM 910 C CA . LEU A 1 120 ? 20.938 38.5 0.354 1 69.44 120 LEU A CA 1
ATOM 911 C C . LEU A 1 120 ? 20.219 38 -0.892 1 69.44 120 LEU A C 1
ATOM 913 O O . LEU A 1 120 ? 19.734 36.875 -0.922 1 69.44 120 LEU A O 1
ATOM 917 N N . ARG A 1 121 ? 20.219 38.75 -1.827 1 70.69 121 ARG A N 1
ATOM 918 C CA . ARG A 1 121 ? 19.594 38.375 -3.094 1 70.69 121 ARG A CA 1
ATOM 919 C C . ARG A 1 121 ? 20.562 37.562 -3.963 1 70.69 121 ARG A C 1
ATOM 921 O O . ARG A 1 121 ? 21.781 37.781 -3.898 1 70.69 121 ARG A O 1
ATOM 928 N N . LYS A 1 122 ? 20.094 36.781 -4.73 1 71.31 122 LYS A N 1
ATOM 929 C CA . LYS A 1 122 ? 20.891 36.031 -5.707 1 71.31 122 LYS A CA 1
ATOM 930 C C . LYS A 1 122 ? 21.547 37 -6.711 1 71.31 122 LYS A C 1
ATOM 932 O O . LYS A 1 122 ? 20.875 37.844 -7.293 1 71.31 122 LYS A O 1
ATOM 937 N N . PRO A 1 123 ? 22.906 36.906 -6.875 1 74.75 123 PRO A N 1
ATOM 938 C CA . PRO A 1 123 ? 23.562 37.75 -7.875 1 74.75 123 PRO A CA 1
ATOM 939 C C . PRO A 1 123 ? 23.016 37.531 -9.281 1 74.75 123 PRO A C 1
ATOM 941 O O . PRO A 1 123 ? 22.656 36.406 -9.648 1 74.75 123 PRO A O 1
ATOM 944 N N . ARG A 1 124 ? 22.781 38.469 -10.008 1 72.62 124 ARG A N 1
ATOM 945 C CA . ARG A 1 124 ? 22.141 38.438 -11.32 1 72.62 124 ARG A CA 1
ATOM 946 C C . ARG A 1 124 ? 23.188 38.281 -12.43 1 72.62 124 ARG A C 1
ATOM 948 O O . ARG A 1 124 ? 22.828 38.188 -13.609 1 72.62 124 ARG A O 1
ATOM 955 N N . THR A 1 125 ? 24.453 38.219 -12.133 1 80.62 125 THR A N 1
ATOM 956 C CA . THR A 1 125 ? 25.531 38.094 -13.125 1 80.62 125 THR A CA 1
ATOM 957 C C . THR A 1 125 ? 25.641 36.656 -13.609 1 80.62 125 THR A C 1
ATOM 959 O O . THR A 1 125 ? 25.172 35.719 -12.945 1 80.62 125 THR A O 1
ATOM 962 N N . PRO A 1 126 ? 26.172 36.469 -14.75 1 80.25 126 PRO A N 1
ATOM 963 C CA . PRO A 1 126 ? 26.266 35.094 -15.305 1 80.25 126 PRO A CA 1
ATOM 964 C C . PRO A 1 126 ? 27.047 34.156 -14.414 1 80.25 126 PRO A C 1
ATOM 966 O O . PRO A 1 126 ? 26.844 32.938 -14.484 1 80.25 126 PRO A O 1
ATOM 969 N N . TRP A 1 127 ? 27.938 34.812 -13.617 1 85.69 127 TRP A N 1
ATOM 970 C CA . TRP A 1 127 ? 28.719 34 -12.711 1 85.69 127 TRP A CA 1
ATOM 971 C C . TRP A 1 127 ? 28.609 34.469 -11.273 1 85.69 127 TRP A C 1
ATOM 973 O O . TRP A 1 127 ? 28.422 35.688 -11.039 1 85.69 127 TRP A O 1
ATOM 983 N N . ILE A 1 128 ? 28.734 33.438 -10.352 1 86.06 128 ILE A N 1
ATOM 984 C CA . ILE A 1 128 ? 28.703 33.75 -8.922 1 86.06 128 ILE A CA 1
ATOM 985 C C . ILE A 1 128 ? 30.047 33.375 -8.289 1 86.06 128 ILE A C 1
ATOM 987 O O . ILE A 1 128 ? 30.547 32.25 -8.477 1 86.06 128 ILE A O 1
ATOM 991 N N . ARG A 1 129 ? 30.656 34.312 -7.637 1 89.31 129 ARG A N 1
ATOM 992 C CA . ARG A 1 129 ? 31.984 34.094 -7.066 1 89.31 129 ARG A CA 1
ATOM 993 C C . ARG A 1 129 ? 31.906 33.875 -5.559 1 89.31 129 ARG A C 1
ATOM 995 O O . ARG A 1 129 ? 31.109 34.531 -4.879 1 89.31 129 ARG A O 1
ATOM 1002 N N . CYS A 1 130 ? 32.781 33.031 -5.059 1 87.94 130 CYS A N 1
ATOM 1003 C CA . CYS A 1 130 ? 32.906 32.812 -3.615 1 87.94 130 CYS A CA 1
ATOM 1004 C C . CYS A 1 130 ? 33.75 33.938 -2.982 1 87.94 130 CYS A C 1
ATOM 1006 O O . CYS A 1 130 ? 34.906 34.062 -3.312 1 87.94 130 CYS A O 1
ATOM 1008 N N . ILE A 1 131 ? 33.188 34.594 -2.076 1 87.69 131 ILE A N 1
ATOM 1009 C CA . ILE A 1 131 ? 33.875 35.688 -1.418 1 87.69 131 ILE A CA 1
ATOM 1010 C C . ILE A 1 131 ? 35.031 35.188 -0.564 1 87.69 131 ILE A C 1
ATOM 1012 O O . ILE A 1 131 ? 36.094 35.75 -0.561 1 87.69 131 ILE A O 1
ATOM 1016 N N . GLU A 1 132 ? 34.844 34.031 0.083 1 86.12 132 GLU A N 1
ATOM 1017 C CA . GLU A 1 132 ? 35.812 33.5 1.02 1 86.12 132 GLU A CA 1
ATOM 1018 C C . GLU A 1 132 ? 37 32.875 0.283 1 86.12 132 GLU A C 1
ATOM 1020 O O . GLU A 1 132 ? 38.125 33 0.744 1 86.12 132 GLU A O 1
ATOM 1025 N N . CYS A 1 133 ? 36.75 32.25 -0.787 1 86.31 133 CYS A N 1
ATOM 1026 C CA . CYS A 1 133 ? 37.875 31.75 -1.592 1 86.31 133 CYS A CA 1
ATOM 1027 C C . CYS A 1 133 ? 38.781 32.875 -2.051 1 86.31 133 CYS A C 1
ATOM 1029 O O . CYS A 1 133 ? 40 32.781 -1.968 1 86.31 133 CYS A O 1
ATOM 1031 N N . LEU A 1 134 ? 38.219 33.938 -2.527 1 87.5 134 LEU A N 1
ATOM 1032 C CA . LEU A 1 134 ? 39 35.094 -2.982 1 87.5 134 LEU A CA 1
ATOM 1033 C C . LEU A 1 134 ? 39.781 35.719 -1.828 1 87.5 134 LEU A C 1
ATOM 1035 O O . LEU A 1 134 ? 40.938 36.125 -2.008 1 87.5 134 LEU A O 1
ATOM 1039 N N . ALA A 1 135 ? 39.125 35.75 -0.726 1 84.88 135 ALA A N 1
ATOM 1040 C CA . ALA A 1 135 ? 39.812 36.281 0.457 1 84.88 135 ALA A CA 1
ATOM 1041 C C . ALA A 1 135 ? 41.062 35.469 0.792 1 84.88 135 ALA A C 1
ATOM 1043 O O . ALA A 1 135 ? 42.031 36.031 1.274 1 84.88 135 ALA A O 1
ATOM 1044 N N . SER A 1 136 ? 41.031 34.156 0.595 1 80.81 136 SER A N 1
ATOM 1045 C CA . SER A 1 136 ? 42.156 33.281 0.879 1 80.81 136 SER A CA 1
ATOM 1046 C C . SER A 1 136 ? 43.094 33.188 -0.317 1 80.81 136 SER A C 1
ATOM 1048 O O . SER A 1 136 ? 44.062 32.438 -0.289 1 80.81 136 SER A O 1
ATOM 1050 N N . GLY A 1 137 ? 42.75 33.969 -1.346 1 80.44 137 GLY A N 1
ATOM 1051 C CA . GLY A 1 137 ? 43.625 34.062 -2.502 1 80.44 137 GLY A CA 1
ATOM 1052 C C . GLY A 1 137 ? 43.281 33.062 -3.586 1 80.44 137 GLY A C 1
ATOM 1053 O O . GLY A 1 137 ? 44.031 32.906 -4.566 1 80.44 137 GLY A O 1
ATOM 1054 N N . SER A 1 138 ? 42.281 32.312 -3.436 1 84.44 138 SER A N 1
ATOM 1055 C CA . SER A 1 138 ? 41.844 31.328 -4.426 1 84.44 138 SER A CA 1
ATOM 1056 C C . SER A 1 138 ? 40.688 31.859 -5.246 1 84.44 138 SER A C 1
ATOM 1058 O O . SER A 1 138 ? 40.031 32.844 -4.867 1 84.44 138 SER A O 1
ATOM 1060 N N . TRP A 1 139 ? 40.531 31.297 -6.422 1 86.81 139 TRP A N 1
ATOM 1061 C CA . TRP A 1 139 ? 39.469 31.734 -7.328 1 86.81 139 TRP A CA 1
ATOM 1062 C C . TRP A 1 139 ? 38.5 30.609 -7.594 1 86.81 139 TRP A C 1
ATOM 1064 O O . TRP A 1 139 ? 38.844 29.562 -8.125 1 86.81 139 TRP A O 1
ATOM 1074 N N . LYS A 1 140 ? 37.219 30.812 -7.094 1 87.38 140 LYS A N 1
ATOM 1075 C CA . LYS A 1 140 ? 36.125 29.859 -7.32 1 87.38 140 LYS A CA 1
ATOM 1076 C C . LYS A 1 140 ? 34.875 30.578 -7.805 1 87.38 140 LYS A C 1
ATOM 1078 O O . LYS A 1 140 ? 34.406 31.516 -7.16 1 87.38 140 LYS A O 1
ATOM 1083 N N . VAL A 1 141 ? 34.344 30.172 -8.945 1 86.56 141 VAL A N 1
ATOM 1084 C CA . VAL A 1 141 ? 33.156 30.766 -9.5 1 86.56 141 VAL A CA 1
ATOM 1085 C C . VAL A 1 141 ? 32.188 29.672 -9.945 1 86.56 141 VAL A C 1
ATOM 1087 O O . VAL A 1 141 ? 32.625 28.547 -10.25 1 86.56 141 VAL A O 1
ATOM 1090 N N . TRP A 1 142 ? 30.922 29.906 -9.836 1 83.62 142 TRP A N 1
ATOM 1091 C CA . TRP A 1 142 ? 29.875 29.016 -10.305 1 83.62 142 TRP A CA 1
ATOM 1092 C C . TRP A 1 142 ? 29.062 29.672 -11.414 1 83.62 142 TRP A C 1
ATOM 1094 O O . TRP A 1 142 ? 28.875 30.891 -11.414 1 83.62 142 TRP A O 1
ATOM 1104 N N . LYS A 1 143 ? 28.672 28.906 -12.383 1 80.69 143 LYS A N 1
ATOM 1105 C CA . LYS A 1 143 ? 27.75 29.438 -13.398 1 80.69 143 LYS A CA 1
ATOM 1106 C C . LYS A 1 143 ? 26.391 29.75 -12.789 1 80.69 143 LYS A C 1
ATOM 1108 O O . LYS A 1 143 ? 25.844 28.938 -12.031 1 80.69 143 LYS A O 1
ATOM 1113 N N . ASN A 1 144 ? 25.891 30.906 -12.914 1 72 144 ASN A N 1
ATOM 1114 C CA . ASN A 1 144 ? 24.625 31.359 -12.359 1 72 144 ASN A CA 1
ATOM 1115 C C . ASN A 1 144 ? 23.453 30.922 -13.242 1 72 144 ASN A C 1
ATOM 1117 O O . ASN A 1 144 ? 23.188 31.547 -14.281 1 72 144 ASN A O 1
ATOM 1121 N N . ASN A 1 145 ? 22.875 29.812 -13.109 1 63.38 145 ASN A N 1
ATOM 1122 C CA . ASN A 1 145 ? 21.734 29.391 -13.891 1 63.38 145 ASN A CA 1
ATOM 1123 C C . ASN A 1 145 ? 20.469 30.156 -13.492 1 63.38 145 ASN A C 1
ATOM 1125 O O . ASN A 1 145 ? 20.109 30.203 -12.312 1 63.38 145 ASN A O 1
ATOM 1129 N N . LEU A 1 146 ? 19.953 30.969 -14.141 1 54.62 146 LEU A N 1
ATOM 1130 C CA . LEU A 1 146 ? 18.781 31.812 -13.867 1 54.62 146 LEU A CA 1
ATOM 1131 C C . LEU A 1 146 ? 17.609 30.953 -13.422 1 54.62 146 LEU A C 1
ATOM 1133 O O . LEU A 1 146 ? 16.688 31.438 -12.758 1 54.62 146 LEU A O 1
ATOM 1137 N N . SER A 1 147 ? 17.484 29.766 -13.891 1 50.25 147 SER A N 1
ATOM 1138 C CA . SER A 1 147 ? 16.297 28.953 -13.617 1 50.25 147 SER A CA 1
ATOM 1139 C C . SER A 1 147 ? 16.438 28.219 -12.289 1 50.25 147 SER A C 1
ATOM 1141 O O . SER A 1 147 ? 15.555 27.438 -11.914 1 50.25 147 SER A O 1
ATOM 1143 N N . GLY A 1 148 ? 17.453 28.391 -11.406 1 54.16 148 GLY A N 1
ATOM 1144 C CA . GLY A 1 148 ? 17.531 27.734 -10.117 1 54.16 148 GLY A CA 1
ATOM 1145 C C . GLY A 1 148 ? 18.625 26.688 -10.039 1 54.16 148 GLY A C 1
ATOM 1146 O O . GLY A 1 148 ? 19.375 26.484 -11.008 1 54.16 148 GLY A O 1
ATOM 1147 N N . GLY A 1 149 ? 19.328 26.203 -8.844 1 56.28 149 GLY A N 1
ATOM 1148 C CA . GLY A 1 149 ? 20.125 25 -8.664 1 56.28 149 GLY A CA 1
ATOM 1149 C C . GLY A 1 149 ? 21.531 25.266 -8.164 1 56.28 149 GLY A C 1
ATOM 1150 O O . GLY A 1 149 ? 22.25 24.344 -7.789 1 56.28 149 GLY A O 1
ATOM 1151 N N . SER A 1 150 ? 21.984 26.5 -8.25 1 64.38 150 SER A N 1
ATOM 1152 C CA . SER A 1 150 ? 23.391 26.672 -7.922 1 64.38 150 SER A CA 1
ATOM 1153 C C . SER A 1 150 ? 23.594 26.75 -6.414 1 64.38 150 SER A C 1
ATOM 1155 O O . SER A 1 150 ? 24.703 26.547 -5.926 1 64.38 150 SER A O 1
ATOM 1157 N N . ALA A 1 151 ? 22.531 26.891 -5.766 1 68.88 151 ALA A N 1
ATOM 1158 C CA . ALA A 1 151 ? 22.656 27.172 -4.336 1 68.88 151 ALA A CA 1
ATOM 1159 C C . ALA A 1 151 ? 23.141 25.938 -3.58 1 68.88 151 ALA A C 1
ATOM 1161 O O . ALA A 1 151 ? 23.953 26.047 -2.652 1 68.88 151 ALA A O 1
ATOM 1162 N N . LYS A 1 152 ? 22.812 24.859 -3.996 1 68.19 152 LYS A N 1
ATOM 1163 C CA . LYS A 1 152 ? 23.203 23.625 -3.318 1 68.19 152 LYS A CA 1
ATOM 1164 C C . LYS A 1 152 ? 24.719 23.391 -3.432 1 68.19 152 LYS A C 1
ATOM 1166 O O . LYS A 1 152 ? 25.375 23.062 -2.441 1 68.19 152 LYS A O 1
ATOM 1171 N N . HIS A 1 153 ? 25.219 23.703 -4.641 1 72.12 153 HIS A N 1
ATOM 1172 C CA . HIS A 1 153 ? 26.656 23.531 -4.855 1 72.12 153 HIS A CA 1
ATOM 1173 C C . HIS A 1 153 ? 27.453 24.609 -4.121 1 72.12 153 HIS A C 1
ATOM 1175 O O . HIS A 1 153 ? 28.516 24.328 -3.57 1 72.12 153 HIS A O 1
ATOM 1181 N N . ILE A 1 154 ? 26.891 25.734 -4.066 1 77.38 154 ILE A N 1
ATOM 1182 C CA . ILE A 1 154 ? 27.547 26.844 -3.373 1 77.38 154 ILE A CA 1
ATOM 1183 C C . ILE A 1 154 ? 27.547 26.578 -1.868 1 77.38 154 ILE A C 1
ATOM 1185 O O . ILE A 1 154 ? 28.578 26.719 -1.205 1 77.38 154 ILE A O 1
ATOM 1189 N N . ARG A 1 155 ? 26.453 26.062 -1.483 1 72.81 155 ARG A N 1
ATOM 1190 C CA . ARG A 1 155 ? 26.344 25.75 -0.06 1 72.81 155 ARG A CA 1
ATOM 1191 C C . ARG A 1 155 ? 27.297 24.641 0.337 1 72.81 155 ARG A C 1
ATOM 1193 O O . ARG A 1 155 ? 28 24.734 1.347 1 72.81 155 ARG A O 1
ATOM 1200 N N . ALA A 1 156 ? 27.422 23.609 -0.45 1 71.31 156 ALA A N 1
ATOM 1201 C CA . ALA A 1 156 ? 28.328 22.5 -0.199 1 71.31 156 ALA A CA 1
ATOM 1202 C C . ALA A 1 156 ? 29.781 22.969 -0.18 1 71.31 156 ALA A C 1
ATOM 1204 O O . ALA A 1 156 ? 30.562 22.562 0.685 1 71.31 156 ALA A O 1
ATOM 1205 N N . HIS A 1 157 ? 30.141 23.875 -1.068 1 78.69 157 HIS A N 1
ATOM 1206 C CA . HIS A 1 157 ? 31.469 24.453 -1.112 1 78.69 157 HIS A CA 1
ATOM 1207 C C . HIS A 1 157 ? 31.75 25.281 0.137 1 78.69 157 HIS A C 1
ATOM 1209 O O . HIS A 1 157 ? 32.812 25.125 0.767 1 78.69 157 HIS A O 1
ATOM 1215 N N . LEU A 1 158 ? 30.781 26.016 0.515 1 78.69 158 LEU A N 1
ATOM 1216 C CA . LEU A 1 158 ? 30.969 26.922 1.64 1 78.69 158 LEU A CA 1
ATOM 1217 C C . LEU A 1 158 ? 31.094 26.156 2.947 1 78.69 158 LEU A C 1
ATOM 1219 O O . LEU A 1 158 ? 31.953 26.453 3.777 1 78.69 158 LEU A O 1
ATOM 1223 N N . VAL A 1 159 ? 30.297 25.062 3.006 1 73.06 159 VAL A N 1
ATOM 1224 C CA . VAL A 1 159 ? 30.312 24.25 4.223 1 73.06 159 VAL A CA 1
ATOM 1225 C C . VAL A 1 159 ? 31.594 23.422 4.273 1 73.06 159 VAL A C 1
ATOM 1227 O O . VAL A 1 159 ? 32.219 23.281 5.332 1 73.06 159 VAL A O 1
ATOM 1230 N N . LYS A 1 160 ? 32.031 22.938 3.15 1 73.12 160 LYS A N 1
ATOM 1231 C CA . LYS A 1 160 ? 33.219 22.078 3.078 1 73.12 160 LYS A CA 1
ATOM 1232 C C . LYS A 1 160 ? 34.5 22.891 3.227 1 73.12 160 LYS A C 1
ATOM 1234 O O . LYS A 1 160 ? 35.406 22.5 3.992 1 73.12 160 LYS A O 1
ATOM 1239 N N . GLU A 1 161 ? 34.594 24.062 2.568 1 77.75 161 GLU A N 1
ATOM 1240 C CA . GLU A 1 161 ? 35.875 24.766 2.469 1 77.75 161 GLU A CA 1
ATOM 1241 C C . GLU A 1 161 ? 35.906 25.969 3.4 1 77.75 161 GLU A C 1
ATOM 1243 O O . GLU A 1 161 ? 37 26.406 3.805 1 77.75 161 GLU A O 1
ATOM 1248 N N . HIS A 1 162 ? 34.688 26.516 3.688 1 79.88 162 HIS A N 1
ATOM 1249 C CA . HIS A 1 162 ? 34.625 27.75 4.453 1 79.88 162 HIS A CA 1
ATOM 1250 C C . HIS A 1 162 ? 33.594 27.672 5.57 1 79.88 162 HIS A C 1
ATOM 1252 O O . HIS A 1 162 ? 32.781 28.578 5.738 1 79.88 162 HIS A O 1
ATOM 1258 N N . ARG A 1 163 ? 33.781 26.641 6.293 1 73.44 163 ARG A N 1
ATOM 1259 C CA . ARG A 1 163 ? 32.75 26.328 7.289 1 73.44 163 ARG A CA 1
ATOM 1260 C C . ARG A 1 163 ? 32.594 27.453 8.297 1 73.44 163 ARG A C 1
ATOM 1262 O O . ARG A 1 163 ? 31.484 27.875 8.609 1 73.44 163 ARG A O 1
ATOM 1269 N N . SER A 1 164 ? 33.812 27.859 8.758 1 73.38 164 SER A N 1
ATOM 1270 C CA . SER A 1 164 ? 33.781 28.891 9.781 1 73.38 164 SER A CA 1
ATOM 1271 C C . SER A 1 164 ? 33.156 30.172 9.25 1 73.38 164 SER A C 1
ATOM 1273 O O . SER A 1 164 ? 32.312 30.797 9.922 1 73.38 164 SER A O 1
ATOM 1275 N N . ALA A 1 165 ? 33.469 30.562 8.133 1 77.75 165 ALA A N 1
ATOM 1276 C CA . ALA A 1 165 ? 32.938 31.781 7.527 1 77.75 165 ALA A CA 1
ATOM 1277 C C . ALA A 1 165 ? 31.438 31.641 7.207 1 77.75 165 ALA A C 1
ATOM 1279 O O . ALA A 1 165 ? 30.672 32.594 7.371 1 77.75 165 ALA A O 1
ATOM 1280 N N . TYR A 1 166 ? 31.094 30.469 6.816 1 77.62 166 TYR A N 1
ATOM 1281 C CA . TYR A 1 166 ? 29.703 30.203 6.492 1 77.62 166 TYR A CA 1
ATOM 1282 C C . TYR A 1 166 ? 28.812 30.312 7.73 1 77.62 166 TYR A C 1
ATOM 1284 O O . TYR A 1 166 ? 27.781 30.984 7.707 1 77.62 166 TYR A O 1
ATOM 1292 N N . LEU A 1 167 ? 29.375 29.688 8.742 1 70.06 167 LEU A N 1
ATOM 1293 C CA . LEU A 1 167 ? 28.609 29.734 9.984 1 70.06 167 LEU A CA 1
ATOM 1294 C C . LEU A 1 167 ? 28.5 31.172 10.5 1 70.06 167 LEU A C 1
ATOM 1296 O O . LEU A 1 167 ? 27.453 31.594 10.977 1 70.06 167 LEU A O 1
ATOM 1300 N N . ALA A 1 168 ? 29.641 31.875 10.367 1 72.62 168 ALA A N 1
ATOM 1301 C CA . ALA A 1 168 ? 29.656 33.281 10.789 1 72.62 168 ALA A CA 1
ATOM 1302 C C . ALA A 1 168 ? 28.688 34.094 9.945 1 72.62 168 ALA A C 1
ATOM 1304 O O . ALA A 1 168 ? 27.969 34.969 10.477 1 72.62 168 ALA A O 1
ATOM 1305 N N . ALA A 1 169 ? 28.578 33.812 8.734 1 73.19 169 ALA A N 1
ATOM 1306 C CA . ALA A 1 169 ? 27.688 34.562 7.84 1 73.19 169 ALA A CA 1
ATOM 1307 C C . ALA A 1 169 ? 26.234 34.219 8.133 1 73.19 169 ALA A C 1
ATOM 1309 O O . ALA A 1 169 ? 25.375 35.094 8.133 1 73.19 169 ALA A O 1
ATOM 1310 N N . CYS A 1 170 ? 26.094 33 8.281 1 68.31 170 CYS A N 1
ATOM 1311 C CA . CYS A 1 170 ? 24.734 32.562 8.633 1 68.31 170 CYS A CA 1
ATOM 1312 C C . CYS A 1 170 ? 24.266 33.25 9.906 1 68.31 170 CYS A C 1
ATOM 1314 O O . CYS A 1 170 ? 23.109 33.688 10 1 68.31 170 CYS A O 1
ATOM 1316 N N . GLU A 1 171 ? 25.203 33.281 10.812 1 65 171 GLU A N 1
ATOM 1317 C CA . GLU A 1 171 ? 24.906 34 12.055 1 65 171 GLU A CA 1
ATOM 1318 C C . GLU A 1 171 ? 24.578 35.469 11.797 1 65 171 GLU A C 1
ATOM 1320 O O . GLU A 1 171 ? 23.656 36.031 12.383 1 65 171 GLU A O 1
ATOM 1325 N N . ARG A 1 172 ? 25.344 36.062 10.961 1 65.56 172 ARG A N 1
ATOM 1326 C CA . ARG A 1 172 ? 25.203 37.469 10.656 1 65.56 172 ARG A CA 1
ATOM 1327 C C . ARG A 1 172 ? 23.875 37.781 9.969 1 65.56 172 ARG A C 1
ATOM 1329 O O . ARG A 1 172 ? 23.266 38.812 10.195 1 65.56 172 ARG A O 1
ATOM 1336 N N . ILE A 1 173 ? 23.531 36.844 9.172 1 64.44 173 ILE A N 1
ATOM 1337 C CA . ILE A 1 173 ? 22.312 37.125 8.422 1 64.44 173 ILE A CA 1
ATOM 1338 C C . ILE A 1 173 ? 21.141 36.406 9.07 1 64.44 173 ILE A C 1
ATOM 1340 O O . ILE A 1 173 ? 20.062 36.312 8.484 1 64.44 173 ILE A O 1
ATOM 1344 N N . ASN A 1 174 ? 21.422 35.938 10.133 1 51.59 174 ASN A N 1
ATOM 1345 C CA . ASN A 1 174 ? 20.438 35.219 10.938 1 51.59 174 ASN A CA 1
ATOM 1346 C C . ASN A 1 174 ? 19.797 34.062 10.156 1 51.59 174 ASN A C 1
ATOM 1348 O O . ASN A 1 174 ? 18.578 33.938 10.141 1 51.59 174 ASN A O 1
ATOM 1352 N N . TYR A 1 175 ? 20.688 33.438 9.383 1 58.44 175 TYR A N 1
ATOM 1353 C CA . TYR A 1 175 ? 20.297 32.25 8.602 1 58.44 175 TYR A CA 1
ATOM 1354 C C . TYR A 1 175 ? 20.672 30.969 9.32 1 58.44 175 TYR A C 1
ATOM 1356 O O . TYR A 1 175 ? 21.812 30.797 9.75 1 58.44 175 TYR A O 1
ATOM 1364 N N . VAL A 1 176 ? 19.797 30.281 9.656 1 49.88 176 VAL A N 1
ATOM 1365 C CA . VAL A 1 176 ? 20.078 28.984 10.281 1 49.88 176 VAL A CA 1
ATOM 1366 C C . VAL A 1 176 ? 20.125 27.891 9.219 1 49.88 176 VAL A C 1
ATOM 1368 O O . VAL A 1 176 ? 19.125 27.594 8.562 1 49.88 176 VAL A O 1
ATOM 1371 N N . PRO A 1 177 ? 21.391 27.562 8.703 1 49.28 177 PRO A N 1
ATOM 1372 C CA . PRO A 1 177 ? 21.484 26.516 7.684 1 49.28 177 PRO A CA 1
ATOM 1373 C C . PRO A 1 177 ? 20.594 25.312 7.984 1 49.28 177 PRO A C 1
ATOM 1375 O O . PRO A 1 177 ? 20.453 24.922 9.148 1 49.28 177 PRO A O 1
ATOM 1378 N N . THR A 1 178 ? 19.609 25.141 7.285 1 42.12 178 THR A N 1
ATOM 1379 C CA . THR A 1 178 ? 18.641 24.078 7.5 1 42.12 178 THR A CA 1
ATOM 1380 C C . THR A 1 178 ? 19.328 22.75 7.727 1 42.12 178 THR A C 1
ATOM 1382 O O . THR A 1 178 ? 18.781 21.844 8.359 1 42.12 178 THR A O 1
ATOM 1385 N N . ASP A 1 179 ? 20 22.172 6.613 1 40.22 179 ASP A N 1
ATOM 1386 C CA . ASP A 1 179 ? 20.5 20.797 6.559 1 40.22 179 ASP A CA 1
ATOM 1387 C C . ASP A 1 179 ? 21.469 20.516 7.711 1 40.22 179 ASP A C 1
ATOM 1389 O O . ASP A 1 179 ? 22.188 21.406 8.156 1 40.22 179 ASP A O 1
ATOM 1393 N N . GLU A 1 180 ? 21.344 19.266 8.297 1 39.09 180 GLU A N 1
ATOM 1394 C CA . GLU A 1 180 ? 22.219 18.328 9.016 1 39.09 180 GLU A CA 1
ATOM 1395 C C . GLU A 1 180 ? 23.688 18.562 8.672 1 39.09 180 GLU A C 1
ATOM 1397 O O . GLU A 1 180 ? 24.578 17.922 9.234 1 39.09 180 GLU A O 1
ATOM 1402 N N . LEU A 1 181 ? 23.984 19.219 7.699 1 38.28 181 LEU A N 1
ATOM 1403 C CA . LEU A 1 181 ? 25.375 19.234 7.277 1 38.28 181 LEU A CA 1
ATOM 1404 C C . LEU A 1 181 ? 26.25 19.969 8.297 1 38.28 181 LEU A C 1
ATOM 1406 O O . LEU A 1 181 ? 27.453 19.766 8.359 1 38.28 181 LEU A O 1
ATOM 1410 N N . MET A 1 182 ? 25.859 21.141 8.703 1 36.75 182 MET A N 1
ATOM 1411 C CA . MET A 1 182 ? 26.688 21.969 9.57 1 36.75 182 MET A CA 1
ATOM 1412 C C . MET A 1 182 ? 26.906 21.281 10.922 1 36.75 182 MET A C 1
ATOM 1414 O O . MET A 1 182 ? 27.891 21.562 11.602 1 36.75 182 MET A O 1
ATOM 1418 N N . LEU A 1 183 ? 25.781 21 11.594 1 35.78 183 LEU A N 1
ATOM 1419 C CA . LEU A 1 183 ? 25.953 20.453 12.93 1 35.78 183 LEU A CA 1
ATOM 1420 C C . LEU A 1 183 ? 26.719 19.141 12.883 1 35.78 183 LEU A C 1
ATOM 1422 O O . LEU A 1 183 ? 27.406 18.781 13.844 1 35.78 183 LEU A O 1
ATOM 1426 N N . THR A 1 184 ? 26.141 17.984 12.242 1 37.16 184 THR A N 1
ATOM 1427 C CA . THR A 1 184 ? 26.578 16.609 12.453 1 37.16 184 THR A CA 1
ATOM 1428 C C . THR A 1 184 ? 27.875 16.328 11.688 1 37.16 184 THR A C 1
ATOM 1430 O O . THR A 1 184 ? 27.844 16.016 10.492 1 37.16 184 THR A O 1
ATOM 1433 N N . ALA A 1 185 ? 28.641 17.188 11.406 1 37.94 185 ALA A N 1
ATOM 1434 C CA . ALA A 1 185 ? 29.828 16.406 11.07 1 37.94 185 ALA A CA 1
ATOM 1435 C C . ALA A 1 185 ? 29.734 14.992 11.625 1 37.94 185 ALA A C 1
ATOM 1437 O O . ALA A 1 185 ? 29.906 14.016 10.883 1 37.94 185 ALA A O 1
ATOM 1438 N N . SER A 1 186 ? 30.328 14.789 12.914 1 41.53 186 SER A N 1
ATOM 1439 C CA . SER A 1 186 ? 30.828 13.781 13.844 1 41.53 186 SER A CA 1
ATOM 1440 C C . SER A 1 186 ? 29.719 12.844 14.305 1 41.53 186 SER A C 1
ATOM 1442 O O . SER A 1 186 ? 29.969 11.875 15.023 1 41.53 186 SER A O 1
ATOM 1444 N N . ASP A 1 187 ? 28.516 13.234 14.297 1 44.62 187 ASP A N 1
ATOM 1445 C CA . ASP A 1 187 ? 27.516 12.625 15.172 1 44.62 187 ASP A CA 1
ATOM 1446 C C . ASP A 1 187 ? 27.203 11.195 14.734 1 44.62 187 ASP A C 1
ATOM 1448 O O . ASP A 1 187 ? 26.672 10.406 15.516 1 44.62 187 ASP A O 1
ATOM 1452 N N . ASP A 1 188 ? 27.25 10.977 13.445 1 53.88 188 ASP A N 1
ATOM 1453 C CA . ASP A 1 188 ? 26.969 9.586 13.133 1 53.88 188 ASP A CA 1
ATOM 1454 C C . ASP A 1 188 ? 28.125 8.68 13.531 1 53.88 188 ASP A C 1
ATOM 1456 O O . ASP A 1 188 ? 28.047 7.453 13.398 1 53.88 188 ASP A O 1
ATOM 1460 N N . ASP A 1 189 ? 29.156 9.273 13.984 1 58.22 189 ASP A N 1
ATOM 1461 C CA . ASP A 1 189 ? 30.297 8.438 14.344 1 58.22 189 ASP A CA 1
ATOM 1462 C C . ASP A 1 189 ? 30.156 7.898 15.766 1 58.22 189 ASP A C 1
ATOM 1464 O O . ASP A 1 189 ? 30.016 8.664 16.719 1 58.22 189 ASP A O 1
ATOM 1468 N N . VAL A 1 190 ? 29.75 6.742 15.82 1 68.56 190 VAL A N 1
ATOM 1469 C CA . VAL A 1 190 ? 29.625 6.004 17.078 1 68.56 190 VAL A CA 1
ATOM 1470 C C . VAL A 1 190 ? 30.984 5.461 17.5 1 68.56 190 VAL A C 1
ATOM 1472 O O . VAL A 1 190 ? 31.625 4.699 16.75 1 68.56 190 VAL A O 1
ATOM 1475 N N . ASN A 1 191 ? 31.578 6.117 18.469 1 73.88 191 ASN A N 1
ATOM 1476 C CA . ASN A 1 191 ? 32.844 5.617 18.969 1 73.88 191 ASN A CA 1
ATOM 1477 C C . ASN A 1 191 ? 32.656 4.652 20.141 1 73.88 191 ASN A C 1
ATOM 1479 O O . ASN A 1 191 ? 33.062 4.934 21.266 1 73.88 191 ASN A O 1
ATOM 1483 N N . GLU A 1 192 ? 31.844 3.719 19.969 1 82.38 192 GLU A N 1
ATOM 1484 C CA . GLU A 1 192 ? 31.609 2.678 20.953 1 82.38 192 GLU A CA 1
ATOM 1485 C C . GLU A 1 192 ? 32.125 1.322 20.469 1 82.38 192 GLU A C 1
ATOM 1487 O O . GLU A 1 192 ? 32.125 1.054 19.266 1 82.38 192 GLU A O 1
ATOM 1492 N N . PRO A 1 193 ? 32.625 0.57 21.422 1 85.06 193 PRO A N 1
ATOM 1493 C CA . PRO A 1 193 ? 33.062 -0.763 21.016 1 85.06 193 PRO A CA 1
ATOM 1494 C C . PRO A 1 193 ? 31.922 -1.637 20.5 1 85.06 193 PRO A C 1
ATOM 1496 O O . PRO A 1 193 ? 30.766 -1.447 20.906 1 85.06 193 PRO A O 1
ATOM 1499 N N . LEU A 1 194 ? 32.281 -2.506 19.703 1 87.25 194 LEU A N 1
ATOM 1500 C CA . LEU A 1 194 ? 31.312 -3.41 19.094 1 87.25 194 LEU A CA 1
ATOM 1501 C C . LEU A 1 194 ? 30.875 -4.473 20.094 1 87.25 194 LEU A C 1
ATOM 1503 O O . LEU A 1 194 ? 31.688 -5.25 20.578 1 87.25 194 LEU A O 1
ATOM 1507 N N . THR A 1 195 ? 29.672 -4.375 20.547 1 86.44 195 THR A N 1
ATOM 1508 C CA . THR A 1 195 ? 29.078 -5.348 21.453 1 86.44 195 THR A CA 1
ATOM 1509 C C . THR A 1 195 ? 27.734 -5.848 20.906 1 86.44 195 THR A C 1
ATOM 1511 O O . THR A 1 195 ? 27.172 -5.234 20 1 86.44 195 THR A O 1
ATOM 1514 N N . SER A 1 196 ? 27.297 -6.945 21.375 1 86.56 196 SER A N 1
ATOM 1515 C CA . SER A 1 196 ? 26 -7.484 20.969 1 86.56 196 SER A CA 1
ATOM 1516 C C . SER A 1 196 ? 24.875 -6.543 21.344 1 86.56 196 SER A C 1
ATOM 1518 O O . SER A 1 196 ? 23.891 -6.406 20.594 1 86.56 196 SER A O 1
ATOM 1520 N N . GLU A 1 197 ? 25.047 -5.969 22.5 1 88.06 197 GLU A N 1
ATOM 1521 C CA . GLU A 1 197 ? 24.031 -5.016 22.953 1 88.06 197 GLU A CA 1
ATOM 1522 C C . GLU A 1 197 ? 24.031 -3.756 22.094 1 88.06 197 GLU A C 1
ATOM 1524 O O . GLU A 1 197 ? 22.969 -3.188 21.828 1 88.06 197 GLU A O 1
ATOM 1529 N N . GLY A 1 198 ? 25.203 -3.377 21.781 1 90 198 GLY A N 1
ATOM 1530 C CA . GLY A 1 198 ? 25.297 -2.223 20.891 1 90 198 GLY A CA 1
ATOM 1531 C C . GLY A 1 198 ? 24.688 -2.459 19.531 1 90 198 GLY A C 1
ATOM 1532 O O . GLY A 1 198 ? 23.984 -1.59 19 1 90 198 GLY A O 1
ATOM 1533 N N . ILE A 1 199 ? 24.891 -3.619 18.984 1 91.56 199 ILE A N 1
ATOM 1534 C CA . ILE A 1 199 ? 24.312 -3.986 17.703 1 91.56 199 ILE A CA 1
ATOM 1535 C C . ILE A 1 199 ? 22.781 -3.984 17.797 1 91.56 199 ILE A C 1
ATOM 1537 O O . ILE A 1 199 ? 22.109 -3.422 16.938 1 91.56 199 ILE A O 1
ATOM 1541 N N . LEU A 1 200 ? 22.328 -4.582 18.844 1 92.88 200 LEU A N 1
ATOM 1542 C CA . LEU A 1 200 ? 20.875 -4.652 19.062 1 92.88 200 LEU A CA 1
ATOM 1543 C C . LEU A 1 200 ? 20.281 -3.256 19.203 1 92.88 200 LEU A C 1
ATOM 1545 O O . LEU A 1 200 ? 19.234 -2.969 18.625 1 92.88 200 LEU A O 1
ATOM 1549 N N . ARG A 1 201 ? 20.906 -2.398 19.891 1 91.5 201 ARG A N 1
ATOM 1550 C CA . ARG A 1 201 ? 20.406 -1.051 20.141 1 91.5 201 ARG A CA 1
ATOM 1551 C C . ARG A 1 201 ? 20.375 -0.23 18.844 1 91.5 201 ARG A C 1
ATOM 1553 O O . ARG A 1 201 ? 19.344 0.365 18.516 1 91.5 201 ARG A O 1
ATOM 1560 N N . TYR A 1 202 ? 21.484 -0.233 18.156 1 91.38 202 TYR A N 1
ATOM 1561 C CA . TYR A 1 202 ? 21.562 0.601 16.953 1 91.38 202 TYR A CA 1
ATOM 1562 C C . TYR A 1 202 ? 20.672 0.065 15.859 1 91.38 202 TYR A C 1
ATOM 1564 O O . TYR A 1 202 ? 20.109 0.836 15.078 1 91.38 202 TYR A O 1
ATOM 1572 N N . LEU A 1 203 ? 20.453 -1.22 15.789 1 93.19 203 LEU A N 1
ATOM 1573 C CA . LEU A 1 203 ? 19.516 -1.813 14.852 1 93.19 203 LEU A CA 1
ATOM 1574 C C . LEU A 1 203 ? 18.078 -1.401 15.188 1 93.19 203 LEU A C 1
ATOM 1576 O O . LEU A 1 203 ? 17.328 -1.016 14.297 1 93.19 203 LEU A O 1
ATOM 1580 N N . THR A 1 204 ? 17.766 -1.505 16.438 1 93 204 THR A N 1
ATOM 1581 C CA . THR A 1 204 ? 16.406 -1.189 16.875 1 93 204 THR A CA 1
ATOM 1582 C C . THR A 1 204 ? 16.094 0.28 16.625 1 93 204 THR A C 1
ATOM 1584 O O . THR A 1 204 ? 14.992 0.609 16.172 1 93 204 THR A O 1
ATOM 1587 N N . GLU A 1 205 ? 17 1.154 16.891 1 91.31 205 GLU A N 1
ATOM 1588 C CA . GLU A 1 205 ? 16.828 2.582 16.641 1 91.31 205 GLU A CA 1
ATOM 1589 C C . GLU A 1 205 ? 16.625 2.865 15.156 1 91.31 205 GLU A C 1
ATOM 1591 O O . GLU A 1 205 ? 15.75 3.648 14.773 1 91.31 205 GLU A O 1
ATOM 1596 N N . TRP A 1 206 ? 17.453 2.188 14.375 1 91.75 206 TRP A N 1
ATOM 1597 C CA . TRP A 1 206 ? 17.328 2.338 12.922 1 91.75 206 TRP A CA 1
ATOM 1598 C C . TRP A 1 206 ? 15.961 1.88 12.438 1 91.75 206 TRP A C 1
ATOM 1600 O O . TRP A 1 206 ? 15.297 2.592 11.688 1 91.75 206 TRP A O 1
ATOM 1610 N N . PHE A 1 207 ? 15.523 0.73 12.875 1 91.62 207 PHE A N 1
ATOM 1611 C CA . PHE A 1 207 ? 14.258 0.155 12.438 1 91.62 207 PHE A CA 1
ATOM 1612 C C . PHE A 1 207 ? 13.086 1.035 12.859 1 91.62 207 PHE A C 1
ATOM 1614 O O . PHE A 1 207 ? 12.125 1.201 12.109 1 91.62 207 PHE A O 1
ATOM 1621 N N . ALA A 1 208 ? 13.172 1.621 13.984 1 90.62 208 ALA A N 1
ATOM 1622 C CA . ALA A 1 208 ? 12.109 2.498 14.484 1 90.62 208 ALA A CA 1
ATOM 1623 C C . ALA A 1 208 ? 12.094 3.82 13.719 1 90.62 208 ALA A C 1
ATOM 1625 O O . ALA A 1 208 ? 11.031 4.309 13.344 1 90.62 208 ALA A O 1
ATOM 1626 N N . GLU A 1 209 ? 13.219 4.402 13.461 1 87.69 209 GLU A N 1
ATOM 1627 C CA . GLU A 1 209 ? 13.352 5.711 12.828 1 87.69 209 GLU A CA 1
ATOM 1628 C C . GLU A 1 209 ? 12.867 5.68 11.383 1 87.69 209 GLU A C 1
ATOM 1630 O O . GLU A 1 209 ? 12.273 6.645 10.898 1 87.69 209 GLU A O 1
ATOM 1635 N N . ASP A 1 210 ? 13.133 4.555 10.781 1 86.25 210 ASP A N 1
ATOM 1636 C CA . ASP A 1 210 ? 12.859 4.516 9.344 1 86.25 210 ASP A CA 1
ATOM 1637 C C . ASP A 1 210 ? 11.719 3.545 9.031 1 86.25 210 ASP A C 1
ATOM 1639 O O . ASP A 1 210 ? 11.531 3.15 7.879 1 86.25 210 ASP A O 1
ATOM 1643 N N . ASP A 1 211 ? 11.023 3.15 10.047 1 85.5 211 ASP A N 1
ATOM 1644 C CA . ASP A 1 211 ? 9.852 2.297 9.898 1 85.5 211 ASP A CA 1
ATOM 1645 C C . ASP A 1 211 ? 10.203 1.017 9.141 1 85.5 211 ASP A C 1
ATOM 1647 O O . ASP A 1 211 ? 9.516 0.646 8.188 1 85.5 211 ASP A O 1
ATOM 1651 N N . ILE A 1 212 ? 11.32 0.396 9.484 1 88.44 212 ILE A N 1
ATOM 1652 C CA . ILE A 1 212 ? 11.75 -0.853 8.867 1 88.44 212 ILE A CA 1
ATOM 1653 C C . ILE A 1 212 ? 11.148 -2.037 9.617 1 88.44 212 ILE A C 1
ATOM 1655 O O . ILE A 1 212 ? 11.047 -2.016 10.844 1 88.44 212 ILE A O 1
ATOM 1659 N N . SER A 1 213 ? 10.734 -3.07 8.859 1 87.38 213 SER A N 1
ATOM 1660 C CA . SER A 1 213 ? 10.219 -4.293 9.477 1 87.38 213 SER A CA 1
ATOM 1661 C C . SER A 1 213 ? 11.305 -4.992 10.289 1 87.38 213 SER A C 1
ATOM 1663 O O . SER A 1 213 ? 12.461 -5.039 9.883 1 87.38 213 SER A O 1
ATOM 1665 N N . PHE A 1 214 ? 10.898 -5.605 11.438 1 88.5 214 PHE A N 1
ATOM 1666 C CA . PHE A 1 214 ? 11.844 -6.348 12.273 1 88.5 214 PHE A CA 1
ATOM 1667 C C . PHE A 1 214 ? 12.359 -7.578 11.539 1 88.5 214 PHE A C 1
ATOM 1669 O O . PHE A 1 214 ? 13.445 -8.078 11.844 1 88.5 214 PHE A O 1
ATOM 1676 N N . ASN A 1 215 ? 11.625 -8.016 10.555 1 87 215 ASN A N 1
ATOM 1677 C CA . ASN A 1 215 ? 11.984 -9.219 9.812 1 87 215 ASN A CA 1
ATOM 1678 C C . ASN A 1 215 ? 13.211 -8.984 8.93 1 87 215 ASN A C 1
ATOM 1680 O O . ASN A 1 215 ? 13.797 -9.938 8.422 1 87 215 ASN A O 1
ATOM 1684 N N . MET A 1 216 ? 13.578 -7.781 8.781 1 88.12 216 MET A N 1
ATOM 1685 C CA . MET A 1 216 ? 14.734 -7.441 7.957 1 88.12 216 MET A CA 1
ATOM 1686 C C . MET A 1 216 ? 15.977 -8.188 8.43 1 88.12 216 MET A C 1
ATOM 1688 O O . MET A 1 216 ? 16.828 -8.57 7.621 1 88.12 216 MET A O 1
ATOM 1692 N N . VAL A 1 217 ? 16.109 -8.438 9.711 1 89.12 217 VAL A N 1
ATOM 1693 C CA . VAL A 1 217 ? 17.297 -9.055 10.297 1 89.12 217 VAL A CA 1
ATOM 1694 C C . VAL A 1 217 ? 17.438 -10.492 9.797 1 89.12 217 VAL A C 1
ATOM 1696 O O . VAL A 1 217 ? 18.531 -11.062 9.836 1 89.12 217 VAL A O 1
ATOM 1699 N N . SER A 1 218 ? 16.328 -11.055 9.336 1 86.5 218 SER A N 1
ATOM 1700 C CA . SER A 1 218 ? 16.344 -12.438 8.875 1 86.5 218 SER A CA 1
ATOM 1701 C C . SER A 1 218 ? 16.672 -12.523 7.387 1 86.5 218 SER A C 1
ATOM 1703 O O . SER A 1 218 ? 16.875 -13.617 6.852 1 86.5 218 SER A O 1
ATOM 1705 N N . HIS A 1 219 ? 16.719 -11.391 6.723 1 87.19 219 HIS A N 1
ATOM 1706 C CA . HIS A 1 219 ? 16.984 -11.391 5.289 1 87.19 219 HIS A CA 1
ATOM 1707 C C . HIS A 1 219 ? 18.422 -11.773 4.988 1 87.19 219 HIS A C 1
ATOM 1709 O O . HIS A 1 219 ? 19.344 -11.281 5.633 1 87.19 219 HIS A O 1
ATOM 1715 N N . ARG A 1 220 ? 18.656 -12.578 4.02 1 83.94 220 ARG A N 1
ATOM 1716 C CA . ARG A 1 220 ? 19.969 -13.109 3.686 1 83.94 220 ARG A CA 1
ATOM 1717 C C . ARG A 1 220 ? 20.891 -12.008 3.186 1 83.94 220 ARG A C 1
ATOM 1719 O O . ARG A 1 220 ? 22.062 -11.953 3.561 1 83.94 220 ARG A O 1
ATOM 1726 N N . GLY A 1 221 ? 20.281 -11.188 2.273 1 87.81 221 GLY A N 1
ATOM 1727 C CA . GLY A 1 221 ? 21.109 -10.102 1.752 1 87.81 221 GLY A CA 1
ATOM 1728 C C . GLY A 1 221 ? 21.625 -9.172 2.834 1 87.81 221 GLY A C 1
ATOM 1729 O O . GLY A 1 221 ? 22.781 -8.758 2.795 1 87.81 221 GLY A O 1
ATOM 1730 N N . PHE A 1 222 ? 20.812 -8.922 3.904 1 91.81 222 PHE A N 1
ATOM 1731 C CA . PHE A 1 222 ? 21.203 -8.086 5.027 1 91.81 222 PHE A CA 1
ATOM 1732 C C . PHE A 1 222 ? 22.312 -8.758 5.848 1 91.81 222 PHE A C 1
ATOM 1734 O O . PHE A 1 222 ? 23.297 -8.125 6.191 1 91.81 222 PHE A O 1
ATOM 1741 N N . ARG A 1 223 ? 22.078 -9.945 6.086 1 87 223 ARG A N 1
ATOM 1742 C CA . ARG A 1 223 ? 23.031 -10.695 6.891 1 87 223 ARG A CA 1
ATOM 1743 C C . ARG A 1 223 ? 24.391 -10.797 6.191 1 87 223 ARG A C 1
ATOM 1745 O O . ARG A 1 223 ? 25.438 -10.648 6.824 1 87 223 ARG A O 1
ATOM 1752 N N . ARG A 1 224 ? 24.391 -11.031 4.93 1 87.88 224 ARG A N 1
ATOM 1753 C CA . ARG A 1 224 ? 25.609 -11.07 4.137 1 87.88 224 ARG A CA 1
ATOM 1754 C C . ARG A 1 224 ? 26.328 -9.727 4.176 1 87.88 224 ARG A C 1
ATOM 1756 O O . ARG A 1 224 ? 27.562 -9.68 4.309 1 87.88 224 ARG A O 1
ATOM 1763 N N . PHE A 1 225 ? 25.609 -8.703 4.09 1 90.62 225 PHE A N 1
ATOM 1764 C CA . PHE A 1 225 ? 26.188 -7.367 4.105 1 90.62 225 PHE A CA 1
ATOM 1765 C C . PHE A 1 225 ? 26.844 -7.078 5.453 1 90.62 225 PHE A C 1
ATOM 1767 O O . PHE A 1 225 ? 27.953 -6.555 5.512 1 90.62 225 PHE A O 1
ATOM 1774 N N . VAL A 1 226 ? 26.047 -7.391 6.488 1 90.31 226 VAL A N 1
ATOM 1775 C CA . VAL A 1 226 ? 26.562 -7.156 7.836 1 90.31 226 VAL A CA 1
ATOM 1776 C C . VAL A 1 226 ? 27.828 -7.988 8.062 1 90.31 226 VAL A C 1
ATOM 1778 O O . VAL A 1 226 ? 28.797 -7.508 8.648 1 90.31 226 VAL A O 1
ATOM 1781 N N . ASN A 1 227 ? 27.797 -9.211 7.641 1 87.31 227 ASN A N 1
ATOM 1782 C CA . ASN A 1 227 ? 28.969 -10.062 7.746 1 87.31 227 ASN A CA 1
ATOM 1783 C C . ASN A 1 227 ? 30.156 -9.477 6.988 1 87.31 227 ASN A C 1
ATOM 1785 O O . ASN A 1 227 ? 31.297 -9.531 7.465 1 87.31 227 ASN A O 1
ATOM 1789 N N . TYR A 1 228 ? 29.922 -9 5.801 1 88.88 228 TYR A N 1
ATOM 1790 C CA . TYR A 1 228 ? 30.969 -8.383 4.988 1 88.88 228 TYR A CA 1
ATOM 1791 C C . TYR A 1 228 ? 31.594 -7.188 5.711 1 88.88 228 TYR A C 1
ATOM 1793 O O . TYR A 1 228 ? 32.812 -7.039 5.742 1 88.88 228 TYR A O 1
ATOM 1801 N N . LEU A 1 229 ? 30.734 -6.359 6.344 1 88.69 229 LEU A N 1
ATOM 1802 C CA . LEU A 1 229 ? 31.203 -5.168 7.039 1 88.69 229 LEU A CA 1
ATOM 1803 C C . LEU A 1 229 ? 31.984 -5.543 8.289 1 88.69 229 LEU A C 1
ATOM 1805 O O . LEU A 1 229 ? 32.938 -4.863 8.656 1 88.69 229 LEU A O 1
ATOM 1809 N N . GLY A 1 230 ? 31.469 -6.547 8.945 1 85.5 230 GLY A N 1
ATOM 1810 C CA . GLY A 1 230 ? 32.062 -6.938 10.211 1 85.5 230 GLY A CA 1
ATOM 1811 C C . GLY A 1 230 ? 33.438 -7.57 10.07 1 85.5 230 GLY A C 1
ATOM 1812 O O . GLY A 1 230 ? 34.188 -7.641 11.031 1 85.5 230 GLY A O 1
ATOM 1813 N N . GLN A 1 231 ? 33.781 -8.031 8.883 1 81.69 231 GLN A N 1
ATOM 1814 C CA . GLN A 1 231 ? 35.062 -8.617 8.594 1 81.69 231 GLN A CA 1
ATOM 1815 C C . GLN A 1 231 ? 35.438 -9.688 9.617 1 81.69 231 GLN A C 1
ATOM 1817 O O . GLN A 1 231 ? 36.531 -9.672 10.172 1 81.69 231 GLN A O 1
ATOM 1822 N N . GLY A 1 232 ? 34.438 -10.492 9.891 1 75.94 232 GLY A N 1
ATOM 1823 C CA . GLY A 1 232 ? 34.688 -11.602 10.789 1 75.94 232 GLY A CA 1
ATOM 1824 C C . GLY A 1 232 ? 34.406 -11.266 12.242 1 75.94 232 GLY A C 1
ATOM 1825 O O . GLY A 1 232 ? 34.25 -12.164 13.07 1 75.94 232 GLY A O 1
ATOM 1826 N N . LYS A 1 233 ? 34.344 -10 12.609 1 78.69 233 LYS A N 1
ATOM 1827 C CA . LYS A 1 233 ? 34.062 -9.602 13.984 1 78.69 233 LYS A CA 1
ATOM 1828 C C . LYS A 1 233 ? 32.562 -9.766 14.297 1 78.69 233 LYS A C 1
ATOM 1830 O O . LYS A 1 233 ? 32.188 -9.961 15.453 1 78.69 233 LYS A O 1
ATOM 1835 N N . VAL A 1 234 ? 31.781 -9.594 13.328 1 82.31 234 VAL A N 1
ATOM 1836 C CA . VAL A 1 234 ? 30.344 -9.797 13.453 1 82.31 234 VAL A CA 1
ATOM 1837 C C . VAL A 1 234 ? 29.891 -10.891 12.492 1 82.31 234 VAL A C 1
ATOM 1839 O O . VAL A 1 234 ? 30.078 -10.781 11.281 1 82.31 234 VAL A O 1
ATOM 1842 N N . THR A 1 235 ? 29.438 -11.938 13.078 1 75.56 235 THR A N 1
ATOM 1843 C CA . THR A 1 235 ? 28.938 -13.039 12.25 1 75.56 235 THR A CA 1
ATOM 1844 C C . THR A 1 235 ? 27.422 -13.07 12.25 1 75.56 235 THR A C 1
ATOM 1846 O O . THR A 1 235 ? 26.766 -12.281 12.945 1 75.56 235 THR A O 1
ATOM 1849 N N . THR A 1 236 ? 26.844 -13.867 11.453 1 73.25 236 THR A N 1
ATOM 1850 C CA . THR A 1 236 ? 25.391 -14.008 11.352 1 73.25 236 THR A CA 1
ATOM 1851 C C . THR A 1 236 ? 24.797 -14.484 12.672 1 73.25 236 THR A C 1
ATOM 1853 O O . THR A 1 236 ? 23.625 -14.227 12.961 1 73.25 236 THR A O 1
ATOM 1856 N N . LYS A 1 237 ? 25.641 -15.047 13.43 1 71.56 237 LYS A N 1
ATOM 1857 C CA . LYS A 1 237 ? 25.172 -15.555 14.719 1 71.56 237 LYS A CA 1
ATOM 1858 C C . LYS A 1 237 ? 25.047 -14.43 15.742 1 71.56 237 LYS A C 1
ATOM 1860 O O . LYS A 1 237 ? 24.312 -14.555 16.719 1 71.56 237 LYS A O 1
ATOM 1865 N N . ASP A 1 238 ? 25.75 -13.391 15.461 1 79.19 238 ASP A N 1
ATOM 1866 C CA . ASP A 1 238 ? 25.75 -12.273 16.391 1 79.19 238 ASP A CA 1
ATOM 1867 C C . ASP A 1 238 ? 24.547 -11.352 16.156 1 79.19 238 ASP A C 1
ATOM 1869 O O . ASP A 1 238 ? 24.281 -10.453 16.938 1 79.19 238 ASP A O 1
ATOM 1873 N N . LEU A 1 239 ? 23.859 -11.672 15.102 1 86.31 239 LEU A N 1
ATOM 1874 C CA . LEU A 1 239 ? 22.734 -10.812 14.789 1 86.31 239 LEU A CA 1
ATOM 1875 C C . LEU A 1 239 ? 21.5 -11.227 15.578 1 86.31 239 LEU A C 1
ATOM 1877 O O . LEU A 1 239 ? 21.234 -12.422 15.75 1 86.31 239 LEU A O 1
ATOM 1881 N N . PRO A 1 240 ? 20.859 -10.234 16.172 1 89 240 PRO A N 1
ATOM 1882 C CA . PRO A 1 240 ? 19.656 -10.523 16.938 1 89 240 PRO A CA 1
ATOM 1883 C C . PRO A 1 240 ? 18.5 -11.016 16.078 1 89 240 PRO A C 1
ATOM 1885 O O . PRO A 1 240 ? 18.531 -10.875 14.852 1 89 240 PRO A O 1
ATOM 1888 N N . ASP A 1 241 ? 17.547 -11.672 16.734 1 87.94 241 ASP A N 1
ATOM 1889 C CA . ASP A 1 241 ? 16.328 -12.078 16.031 1 87.94 241 ASP A CA 1
ATOM 1890 C C . ASP A 1 241 ? 15.242 -11.023 16.188 1 87.94 241 ASP A C 1
ATOM 1892 O O . ASP A 1 241 ? 15.414 -10.039 16.906 1 87.94 241 ASP A O 1
ATOM 1896 N N . ARG A 1 242 ? 14.203 -11.219 15.469 1 87.94 242 ARG A N 1
ATOM 1897 C CA . ARG A 1 242 ? 13.133 -10.227 15.414 1 87.94 242 ARG A CA 1
ATOM 1898 C C . ARG A 1 242 ? 12.508 -10.023 16.797 1 87.94 242 ARG A C 1
ATOM 1900 O O . ARG A 1 242 ? 12.07 -8.922 17.125 1 87.94 242 ARG A O 1
ATOM 1907 N N . HIS A 1 243 ? 12.469 -11 17.625 1 88.06 243 HIS A N 1
ATOM 1908 C CA . HIS A 1 243 ? 11.852 -10.891 18.953 1 88.06 243 HIS A CA 1
ATOM 1909 C C . HIS A 1 243 ? 12.703 -10.047 19.891 1 88.06 243 HIS A C 1
ATOM 1911 O O . HIS A 1 243 ? 12.18 -9.281 20.703 1 88.06 243 HIS A O 1
ATOM 1917 N N . SER A 1 244 ? 14.008 -10.258 19.719 1 90.94 244 SER A N 1
ATOM 1918 C CA . SER A 1 244 ? 14.914 -9.445 20.516 1 90.94 244 SER A CA 1
ATOM 1919 C C . SER A 1 244 ? 14.789 -7.965 20.156 1 90.94 244 SER A C 1
ATOM 1921 O O . SER A 1 244 ? 14.875 -7.098 21.031 1 90.94 244 SER A O 1
ATOM 1923 N N . ILE A 1 245 ? 14.602 -7.699 18.938 1 92.81 245 ILE A N 1
ATOM 1924 C CA . ILE A 1 245 ? 14.445 -6.324 18.469 1 92.81 245 ILE A CA 1
ATOM 1925 C C . ILE A 1 245 ? 13.141 -5.738 19.016 1 92.81 245 ILE A C 1
ATOM 1927 O O . ILE A 1 245 ? 13.109 -4.594 19.469 1 92.81 245 ILE A O 1
ATOM 1931 N N . ALA A 1 246 ? 12.07 -6.535 18.922 1 92.12 246 ALA A N 1
ATOM 1932 C CA . ALA A 1 246 ? 10.773 -6.09 19.438 1 92.12 246 ALA A CA 1
ATOM 1933 C C . ALA A 1 246 ? 10.859 -5.766 20.922 1 92.12 246 ALA A C 1
ATOM 1935 O O . ALA A 1 246 ? 10.312 -4.754 21.375 1 92.12 246 ALA A O 1
ATOM 1936 N N . ALA A 1 247 ? 11.523 -6.617 21.625 1 92.5 247 ALA A N 1
ATOM 1937 C CA . ALA A 1 247 ? 11.688 -6.41 23.062 1 92.5 247 ALA A CA 1
ATOM 1938 C C . ALA A 1 247 ? 12.5 -5.148 23.344 1 92.5 247 ALA A C 1
ATOM 1940 O O . ALA A 1 247 ? 12.172 -4.383 24.25 1 92.5 247 ALA A O 1
ATOM 1941 N N . LYS A 1 248 ? 13.562 -5.012 22.641 1 93.12 248 LYS A N 1
ATOM 1942 C CA . LYS A 1 248 ? 14.391 -3.824 22.828 1 93.12 248 LYS A CA 1
ATOM 1943 C C . LYS A 1 248 ? 13.625 -2.557 22.469 1 93.12 248 LYS A C 1
ATOM 1945 O O . LYS A 1 248 ? 13.789 -1.517 23.109 1 93.12 248 LYS A O 1
ATOM 1950 N N . ALA A 1 249 ? 12.82 -2.58 21.375 1 93.81 249 ALA A N 1
ATOM 1951 C CA . ALA A 1 249 ? 11.992 -1.441 21 1 93.81 249 ALA A CA 1
ATOM 1952 C C . ALA A 1 249 ? 11.031 -1.063 22.125 1 93.81 249 ALA A C 1
ATOM 1954 O O . ALA A 1 249 ? 10.836 0.12 22.406 1 93.81 249 ALA A O 1
ATOM 1955 N N . ALA A 1 250 ? 10.43 -2.078 22.734 1 93.81 250 ALA A N 1
ATOM 1956 C CA . ALA A 1 250 ? 9.523 -1.844 23.859 1 93.81 250 ALA A CA 1
ATOM 1957 C C . ALA A 1 250 ? 10.258 -1.17 25.016 1 93.81 250 ALA A C 1
ATOM 1959 O O . ALA A 1 250 ? 9.75 -0.223 25.609 1 93.81 250 ALA A O 1
ATOM 1960 N N . THR A 1 251 ? 11.445 -1.639 25.266 1 93.69 251 THR A N 1
ATOM 1961 C CA . THR A 1 251 ? 12.242 -1.08 26.359 1 93.69 251 THR A CA 1
ATOM 1962 C C . THR A 1 251 ? 12.633 0.365 26.062 1 93.69 251 THR A C 1
ATOM 1964 O O . THR A 1 251 ? 12.531 1.233 26.922 1 93.69 251 THR A O 1
ATOM 1967 N N . LEU A 1 252 ? 13.07 0.597 24.859 1 93.12 252 LEU A N 1
ATOM 1968 C CA . LEU A 1 252 ? 13.453 1.945 24.453 1 93.12 252 LEU A CA 1
ATOM 1969 C C . LEU A 1 252 ? 12.258 2.891 24.5 1 93.12 252 LEU A C 1
ATOM 1971 O O . LEU A 1 252 ? 12.406 4.07 24.828 1 93.12 252 LEU A O 1
ATOM 1975 N N . SER A 1 253 ? 11.125 2.395 24.156 1 93.94 253 SER A N 1
ATOM 1976 C CA . SER A 1 253 ? 9.914 3.201 24.188 1 93.94 253 SER A CA 1
ATOM 1977 C C . SER A 1 253 ? 9.57 3.615 25.625 1 93.94 253 SER A C 1
ATOM 1979 O O . SER A 1 253 ? 9.156 4.754 25.859 1 93.94 253 SER A O 1
ATOM 1981 N N . VAL A 1 254 ? 9.719 2.701 26.531 1 94.38 254 VAL A N 1
ATOM 1982 C CA . VAL A 1 254 ? 9.461 3.004 27.938 1 94.38 254 VAL A CA 1
ATOM 1983 C C . VAL A 1 254 ? 10.438 4.066 28.422 1 94.38 254 VAL A C 1
ATOM 1985 O O . VAL A 1 254 ? 10.047 5 29.125 1 94.38 254 VAL A O 1
ATOM 1988 N N . GLU A 1 255 ? 11.625 3.924 28 1 92.44 255 GLU A N 1
ATOM 1989 C CA . GLU A 1 255 ? 12.633 4.922 28.359 1 92.44 255 GLU A CA 1
ATOM 1990 C C . GLU A 1 255 ? 12.281 6.285 27.766 1 92.44 255 GLU A C 1
ATOM 1992 O O . GLU A 1 255 ? 12.445 7.312 28.422 1 92.44 255 GLU A O 1
ATOM 1997 N N . ALA A 1 256 ? 11.883 6.238 26.594 1 93.38 256 ALA A N 1
ATOM 1998 C CA . ALA A 1 256 ? 11.492 7.473 25.922 1 93.38 256 ALA A CA 1
ATOM 1999 C C . ALA A 1 256 ? 10.32 8.141 26.625 1 93.38 256 ALA A C 1
ATOM 2001 O O . ALA A 1 256 ? 10.305 9.352 26.812 1 93.38 256 ALA A O 1
ATOM 2002 N N . LYS A 1 257 ? 9.344 7.371 27.016 1 94.62 257 LYS A N 1
ATOM 2003 C CA . LYS A 1 257 ? 8.18 7.902 27.719 1 94.62 257 LYS A CA 1
ATOM 2004 C C . LYS A 1 257 ? 8.594 8.516 29.062 1 94.62 257 LYS A C 1
ATOM 2006 O O . LYS A 1 257 ? 8.062 9.562 29.453 1 94.62 257 LYS A O 1
ATOM 2011 N N . GLU A 1 258 ? 9.516 7.922 29.703 1 93.5 258 GLU A N 1
ATOM 2012 C CA . GLU A 1 258 ? 9.992 8.461 30.969 1 93.5 258 GLU A CA 1
ATOM 2013 C C . GLU A 1 258 ? 10.719 9.789 30.766 1 93.5 258 GLU A C 1
ATOM 2015 O O . GLU A 1 258 ? 10.586 10.703 31.594 1 93.5 258 GLU A O 1
ATOM 2020 N N . ARG A 1 259 ? 11.391 9.836 29.734 1 91.25 259 ARG A N 1
ATOM 2021 C CA . ARG A 1 259 ? 12.062 11.094 29.406 1 91.25 259 ARG A CA 1
ATOM 2022 C C . ARG A 1 259 ? 11.039 12.195 29.125 1 91.25 259 ARG A C 1
ATOM 2024 O O . ARG A 1 259 ? 11.219 13.328 29.562 1 91.25 259 ARG A O 1
ATOM 2031 N N . ILE A 1 260 ? 10.055 11.867 28.422 1 94.38 260 ILE A N 1
ATOM 2032 C CA . ILE A 1 260 ? 9.008 12.836 28.109 1 94.38 260 ILE A CA 1
ATOM 2033 C C . ILE A 1 260 ? 8.312 13.281 29.391 1 94.38 260 ILE A C 1
ATOM 2035 O O . ILE A 1 260 ? 8.039 14.469 29.578 1 94.38 260 ILE A O 1
ATOM 2039 N N . LYS A 1 261 ? 8.07 12.328 30.266 1 95.31 261 LYS A N 1
ATOM 2040 C CA . LYS A 1 261 ? 7.469 12.656 31.562 1 95.31 261 LYS A CA 1
ATOM 2041 C C . LYS A 1 261 ? 8.32 13.664 32.312 1 95.31 261 LYS A C 1
ATOM 2043 O O . LYS A 1 261 ? 7.789 14.617 32.906 1 95.31 261 LYS A O 1
ATOM 2048 N N . ASP A 1 262 ? 9.531 13.414 32.25 1 91.56 262 ASP A N 1
ATOM 2049 C CA . ASP A 1 262 ? 10.461 14.305 32.938 1 91.56 262 ASP A CA 1
ATOM 2050 C C . ASP A 1 262 ? 10.453 15.695 32.312 1 91.56 262 ASP A C 1
ATOM 2052 O O . ASP A 1 262 ? 10.523 16.703 33 1 91.56 262 ASP A O 1
ATOM 2056 N N . GLU A 1 263 ? 10.43 15.773 31.016 1 92.12 263 GLU A N 1
ATOM 2057 C CA . GLU A 1 263 ? 10.352 17.062 30.312 1 92.12 263 GLU A CA 1
ATOM 2058 C C . GLU A 1 263 ? 9.086 17.812 30.703 1 92.12 263 GLU A C 1
ATOM 2060 O O . GLU A 1 263 ? 9.117 19.031 30.906 1 92.12 263 GLU A O 1
ATOM 2065 N N . ILE A 1 264 ? 8.008 17.125 30.75 1 94.62 264 ILE A N 1
ATOM 2066 C CA . ILE A 1 264 ? 6.711 17.719 31.062 1 94.62 264 ILE A CA 1
ATOM 2067 C C . ILE A 1 264 ? 6.711 18.219 32.5 1 94.62 264 ILE A C 1
ATOM 2069 O O . ILE A 1 264 ? 6.215 19.312 32.781 1 94.62 264 ILE A O 1
ATOM 2073 N N . LYS A 1 265 ? 7.25 17.422 33.375 1 91.38 265 LYS A N 1
ATOM 2074 C CA . LYS A 1 265 ? 7.328 17.781 34.781 1 91.38 265 LYS A CA 1
ATOM 2075 C C . LYS A 1 265 ? 8.078 19.094 34.969 1 91.38 265 LYS A C 1
ATOM 2077 O O . LYS A 1 265 ? 7.691 19.922 35.812 1 91.38 265 LYS A O 1
ATOM 2082 N N . HIS A 1 266 ? 9.023 19.312 34.156 1 89.06 266 HIS A N 1
ATOM 2083 C CA . HIS A 1 266 ? 9.883 20.484 34.344 1 89.06 266 HIS A CA 1
ATOM 2084 C C . HIS A 1 266 ? 9.453 21.641 33.469 1 89.06 266 HIS A C 1
ATOM 2086 O O . HIS A 1 266 ? 10.086 22.703 33.469 1 89.06 266 HIS A O 1
ATOM 2092 N N . ALA A 1 267 ? 8.461 21.422 32.719 1 91.12 267 ALA A N 1
ATOM 2093 C CA . ALA A 1 267 ? 7.922 22.531 31.922 1 91.12 267 ALA A CA 1
ATOM 2094 C C . ALA A 1 267 ? 7.227 23.562 32.812 1 91.12 267 ALA A C 1
ATOM 2096 O O . ALA A 1 267 ? 6.43 23.203 33.688 1 91.12 267 ALA A O 1
ATOM 2097 N N . ARG A 1 268 ? 7.492 24.766 32.625 1 87.88 268 ARG A N 1
ATOM 2098 C CA . ARG A 1 268 ? 6.961 25.828 33.469 1 87.88 268 ARG A CA 1
ATOM 2099 C C . ARG A 1 268 ? 5.527 26.172 33.094 1 87.88 268 ARG A C 1
ATOM 2101 O O . ARG A 1 268 ? 4.723 26.578 33.938 1 87.88 268 ARG A O 1
ATOM 2108 N N . GLY A 1 269 ? 5.227 26.031 31.828 1 92.44 269 GLY A N 1
ATOM 2109 C CA . GLY A 1 269 ? 3.9 26.391 31.359 1 92.44 269 GLY A CA 1
ATOM 2110 C C . GLY A 1 269 ? 2.957 25.219 31.25 1 92.44 269 GLY A C 1
ATOM 2111 O O . GLY A 1 269 ? 3.277 24.109 31.719 1 92.44 269 GLY A O 1
ATOM 2112 N N . LYS A 1 270 ? 1.776 25.453 30.797 1 94.88 270 LYS A N 1
ATOM 2113 C CA . LYS A 1 270 ? 0.774 24.406 30.594 1 94.88 270 LYS A CA 1
ATOM 2114 C C . LYS A 1 270 ? 1.12 23.547 29.391 1 94.88 270 LYS A C 1
ATOM 2116 O O . LYS A 1 270 ? 1.972 23.922 28.578 1 94.88 270 LYS A O 1
ATOM 2121 N N . VAL A 1 271 ? 0.489 22.375 29.344 1 97.06 271 VAL A N 1
ATOM 2122 C CA . VAL A 1 271 ? 0.671 21.438 28.25 1 97.06 271 VAL A CA 1
ATOM 2123 C C . VAL A 1 271 ? -0.617 21.328 27.438 1 97.06 271 VAL A C 1
ATOM 2125 O O . VAL A 1 271 ? -1.649 20.891 27.953 1 97.06 271 VAL A O 1
ATOM 2128 N N . SER A 1 272 ? -0.543 21.828 26.25 1 97.5 272 SER A N 1
ATOM 2129 C CA . SER A 1 272 ? -1.685 21.672 25.359 1 97.5 272 SER A CA 1
ATOM 2130 C C . SER A 1 272 ? -1.56 20.391 24.531 1 97.5 272 SER A C 1
ATOM 2132 O O . SER A 1 272 ? -0.458 19.859 24.359 1 97.5 272 SER A O 1
ATOM 2134 N N . CYS A 1 273 ? -2.73 19.844 24.047 1 97.69 273 CYS A N 1
ATOM 2135 C CA . CYS A 1 273 ? -2.697 18.562 23.359 1 97.69 273 CYS A CA 1
ATOM 2136 C C . CYS A 1 273 ? -3.486 18.609 22.062 1 97.69 273 CYS A C 1
ATOM 2138 O O . CYS A 1 273 ? -4.383 19.438 21.906 1 97.69 273 CYS A O 1
ATOM 2140 N N . THR A 1 274 ? -3.08 17.844 21.141 1 96.62 274 THR A N 1
ATOM 2141 C CA . THR A 1 274 ? -3.863 17.5 19.953 1 96.62 274 THR A CA 1
ATOM 2142 C C . THR A 1 274 ? -4.195 16.016 19.938 1 96.62 274 THR A C 1
ATOM 2144 O O . THR A 1 274 ? -3.391 15.188 20.375 1 96.62 274 THR A O 1
ATOM 2147 N N . THR A 1 275 ? -5.371 15.648 19.5 1 96.31 275 THR A N 1
ATOM 2148 C CA . THR A 1 275 ? -5.742 14.242 19.484 1 96.31 275 THR A CA 1
ATOM 2149 C C . THR A 1 275 ? -6.676 13.953 18.312 1 96.31 275 THR A C 1
ATOM 2151 O O . THR A 1 275 ? -7.371 14.844 17.828 1 96.31 275 THR A O 1
ATOM 2154 N N . ASP A 1 276 ? -6.52 12.875 17.797 1 94.25 276 ASP A N 1
ATOM 2155 C CA . ASP A 1 276 ? -7.348 12.352 16.719 1 94.25 276 ASP A CA 1
ATOM 2156 C C . ASP A 1 276 ? -7.289 10.828 16.672 1 94.25 276 ASP A C 1
ATOM 2158 O O . ASP A 1 276 ? -6.484 10.211 17.375 1 94.25 276 ASP A O 1
ATOM 2162 N N . LEU A 1 277 ? -8.203 10.258 15.945 1 92.19 277 LEU A N 1
ATOM 2163 C CA . LEU A 1 277 ? -8.25 8.805 15.812 1 92.19 277 LEU A CA 1
ATOM 2164 C C . LEU A 1 277 ? -7.797 8.367 14.422 1 92.19 277 LEU A C 1
ATOM 2166 O O . LEU A 1 277 ? -8.109 9.023 13.43 1 92.19 277 LEU A O 1
ATOM 2170 N N . TRP A 1 278 ? -6.992 7.297 14.391 1 90.12 278 TRP A N 1
ATOM 2171 C CA . TRP A 1 278 ? -6.543 6.688 13.141 1 90.12 278 TRP A CA 1
ATOM 2172 C C . TRP A 1 278 ? -6.895 5.203 13.102 1 90.12 278 TRP A C 1
ATOM 2174 O O . TRP A 1 278 ? -6.648 4.477 14.07 1 90.12 278 TRP A O 1
ATOM 2184 N N . THR A 1 279 ? -7.484 4.758 12.062 1 85.75 279 THR A N 1
ATOM 2185 C CA . THR A 1 279 ? -7.824 3.348 11.914 1 85.75 279 THR A CA 1
ATOM 2186 C C . THR A 1 279 ? -6.926 2.688 10.875 1 85.75 279 THR A C 1
ATOM 2188 O O . THR A 1 279 ? -6.816 3.168 9.742 1 85.75 279 THR A O 1
ATOM 2191 N N . ASP A 1 280 ? -6.273 1.625 11.188 1 84.44 280 ASP A N 1
ATOM 2192 C CA . ASP A 1 280 ? -5.383 0.946 10.25 1 84.44 280 ASP A CA 1
ATOM 2193 C C . ASP A 1 280 ? -6.164 -0.008 9.352 1 84.44 280 ASP A C 1
ATOM 2195 O O . ASP A 1 280 ? -7.395 -0.069 9.422 1 84.44 280 ASP A O 1
ATOM 2199 N N . ASP A 1 281 ? -5.453 -0.695 8.445 1 75.5 281 ASP A N 1
ATOM 2200 C CA . ASP A 1 281 ? -6.078 -1.579 7.465 1 75.5 281 ASP A CA 1
ATOM 2201 C C . ASP A 1 281 ? -6.754 -2.764 8.148 1 75.5 281 ASP A C 1
ATOM 2203 O O . ASP A 1 281 ? -7.691 -3.352 7.609 1 75.5 281 ASP A O 1
ATOM 2207 N N . SER A 1 282 ? -6.277 -3.129 9.344 1 73.44 282 SER A N 1
ATOM 2208 C CA . SER A 1 282 ? -6.879 -4.211 10.117 1 73.44 282 SER A CA 1
ATOM 2209 C C . SER A 1 282 ? -8.031 -3.703 10.977 1 73.44 282 SER A C 1
ATOM 2211 O O . SER A 1 282 ? -8.539 -4.43 11.836 1 73.44 282 SER A O 1
ATOM 2213 N N . GLN A 1 283 ? -8.398 -2.377 10.82 1 76.31 283 GLN A N 1
ATOM 2214 C CA . GLN A 1 283 ? -9.555 -1.725 11.438 1 76.31 283 GLN A CA 1
ATOM 2215 C C . GLN A 1 283 ? -9.336 -1.51 12.93 1 76.31 283 GLN A C 1
ATOM 2217 O O . GLN A 1 283 ? -10.281 -1.555 13.719 1 76.31 283 GLN A O 1
ATOM 2222 N N . ARG A 1 284 ? -8.211 -1.502 13.391 1 83.12 284 ARG A N 1
ATOM 2223 C CA . ARG A 1 284 ? -7.906 -1.073 14.75 1 83.12 284 ARG A CA 1
ATOM 2224 C C . ARG A 1 284 ? -7.891 0.448 14.859 1 83.12 284 ARG A C 1
ATOM 2226 O O . ARG A 1 284 ? -7.25 1.126 14.055 1 83.12 284 ARG A O 1
ATOM 2233 N N . ALA A 1 285 ? -8.594 0.985 15.828 1 87.69 285 ALA A N 1
ATOM 2234 C CA . ALA A 1 285 ? -8.648 2.432 16.016 1 87.69 285 ALA A CA 1
ATOM 2235 C C . ALA A 1 285 ? -7.609 2.895 17.031 1 87.69 285 ALA A C 1
ATOM 2237 O O . ALA A 1 285 ? -7.652 2.508 18.188 1 87.69 285 ALA A O 1
ATOM 2238 N N . PHE A 1 286 ? -6.625 3.691 16.594 1 91.75 286 PHE A N 1
ATOM 2239 C CA . PHE A 1 286 ? -5.57 4.23 17.453 1 91.75 286 PHE A CA 1
ATOM 2240 C C . PHE A 1 286 ? -5.867 5.676 17.828 1 91.75 286 PHE A C 1
ATOM 2242 O O . PHE A 1 286 ? -6.137 6.508 16.953 1 91.75 286 PHE A O 1
ATOM 2249 N N . MET A 1 287 ? -5.832 5.953 19.094 1 94.56 287 MET A N 1
ATOM 2250 C CA . MET A 1 287 ? -5.914 7.34 19.547 1 94.56 287 MET A CA 1
ATOM 2251 C C . MET A 1 287 ? -4.527 7.977 19.594 1 94.56 287 MET A C 1
ATOM 2253 O O . MET A 1 287 ? -3.643 7.48 20.297 1 94.56 287 MET A O 1
ATOM 2257 N N . CYS A 1 288 ? -4.375 8.992 18.828 1 96.19 288 CYS A N 1
ATOM 2258 C CA . CYS A 1 288 ? -3.121 9.734 18.766 1 96.19 288 CYS A CA 1
ATOM 2259 C C . CYS A 1 288 ? -3.18 10.977 19.641 1 96.19 288 CYS A C 1
ATOM 2261 O O . CYS A 1 288 ? -4.066 11.82 19.484 1 96.19 288 CYS A O 1
ATOM 2263 N N . ILE A 1 289 ? -2.305 11.055 20.609 1 97.62 289 ILE A N 1
ATOM 2264 C CA . ILE A 1 289 ? -2.24 12.234 21.469 1 97.62 289 ILE A CA 1
ATOM 2265 C C . ILE A 1 289 ? -0.833 12.828 21.422 1 97.62 289 ILE A C 1
ATOM 2267 O O . ILE A 1 289 ? 0.143 12.148 21.75 1 97.62 289 ILE A O 1
ATOM 2271 N N . THR A 1 290 ? -0.712 14.047 21.031 1 96.81 290 THR A N 1
ATOM 2272 C CA . THR A 1 290 ? 0.551 14.781 21.016 1 96.81 290 THR A CA 1
ATOM 2273 C C . THR A 1 290 ? 0.518 15.922 22.031 1 96.81 290 THR A C 1
ATOM 2275 O O . THR A 1 290 ? -0.431 16.719 22.047 1 96.81 290 THR A O 1
ATOM 2278 N N . ALA A 1 291 ? 1.499 15.984 22.844 1 97.19 291 ALA A N 1
ATOM 2279 C CA . ALA A 1 291 ? 1.641 17.062 23.812 1 97.19 291 ALA A CA 1
ATOM 2280 C C . ALA A 1 291 ? 2.516 18.188 23.266 1 97.19 291 ALA A C 1
ATOM 2282 O O . ALA A 1 291 ? 3.588 17.938 22.703 1 97.19 291 ALA A O 1
ATOM 2283 N N . HIS A 1 292 ? 2.029 19.375 23.359 1 95.69 292 HIS A N 1
ATOM 2284 C CA . HIS A 1 292 ? 2.748 20.578 22.953 1 95.69 292 HIS A CA 1
ATOM 2285 C C . HIS A 1 292 ? 3.094 21.453 24.156 1 95.69 292 HIS A C 1
ATOM 2287 O O . HIS A 1 292 ? 2.207 21.844 24.922 1 95.69 292 HIS A O 1
ATOM 2293 N N . PHE A 1 293 ? 4.316 21.781 24.391 1 95.12 293 PHE A N 1
ATOM 2294 C CA . PHE A 1 293 ? 4.723 22.594 25.531 1 95.12 293 PHE A CA 1
ATOM 2295 C C . PHE A 1 293 ? 6.105 23.203 25.312 1 95.12 293 PHE A C 1
ATOM 2297 O O . PHE A 1 293 ? 6.762 22.906 24.312 1 95.12 293 PHE A O 1
ATOM 2304 N N . HIS A 1 294 ? 6.422 24.156 26.125 1 90.88 294 HIS A N 1
ATOM 2305 C CA . HIS A 1 294 ? 7.77 24.719 26.109 1 90.88 294 HIS A CA 1
ATOM 2306 C C . HIS A 1 294 ? 8.672 23.984 27.094 1 90.88 294 HIS A C 1
ATOM 2308 O O . HIS A 1 294 ? 8.367 23.922 28.281 1 90.88 294 HIS A O 1
ATOM 2314 N N . ASN A 1 295 ? 9.727 23.453 26.562 1 84.19 295 ASN A N 1
ATOM 2315 C CA . ASN A 1 295 ? 10.617 22.688 27.422 1 84.19 295 ASN A CA 1
ATOM 2316 C C . ASN A 1 295 ? 11.523 23.594 28.25 1 84.19 295 ASN A C 1
ATOM 2318 O O . ASN A 1 295 ? 11.328 24.812 28.266 1 84.19 295 ASN A O 1
ATOM 2322 N N . ALA A 1 296 ? 12.414 22.906 28.984 1 76.44 296 ALA A N 1
ATOM 2323 C CA . ALA A 1 296 ? 13.312 23.641 29.875 1 76.44 296 ALA A CA 1
ATOM 2324 C C . ALA A 1 296 ? 14.195 24.609 29.109 1 76.44 296 ALA A C 1
ATOM 2326 O O . ALA A 1 296 ? 14.602 25.641 29.641 1 76.44 296 ALA A O 1
ATOM 2327 N N . GLN A 1 297 ? 14.375 24.266 27.781 1 69.69 297 GLN A N 1
ATOM 2328 C CA . GLN A 1 297 ? 15.172 25.125 26.922 1 69.69 297 GLN A CA 1
ATOM 2329 C C . GLN A 1 297 ? 14.312 26.203 26.266 1 69.69 297 GLN A C 1
ATOM 2331 O O . GLN A 1 297 ? 14.766 26.906 25.359 1 69.69 297 GLN A O 1
ATOM 2336 N N . LYS A 1 298 ? 13.039 26.281 26.734 1 72 298 LYS A N 1
ATOM 2337 C CA . LYS A 1 298 ? 12.078 27.297 26.312 1 72 298 LYS A CA 1
ATOM 2338 C C . LYS A 1 298 ? 11.766 27.188 24.828 1 72 298 LYS A C 1
ATOM 2340 O O . LYS A 1 298 ? 11.578 28.188 24.141 1 72 298 LYS A O 1
ATOM 2345 N N . ARG A 1 299 ? 11.914 26 24.406 1 76.62 299 ARG A N 1
ATOM 2346 C CA . ARG A 1 299 ? 11.539 25.688 23.031 1 76.62 299 ARG A CA 1
ATOM 2347 C C . ARG A 1 299 ? 10.211 24.938 22.984 1 76.62 299 ARG A C 1
ATOM 2349 O O . ARG A 1 299 ? 9.938 24.094 23.828 1 76.62 299 ARG A O 1
ATOM 2356 N N . GLN A 1 300 ? 9.539 25.406 21.969 1 85.06 300 GLN A N 1
ATOM 2357 C CA . GLN A 1 300 ? 8.312 24.656 21.781 1 85.06 300 GLN A CA 1
ATOM 2358 C C . GLN A 1 300 ? 8.609 23.234 21.297 1 85.06 300 GLN A C 1
ATOM 2360 O O . GLN A 1 300 ? 9.367 23.047 20.344 1 85.06 300 GLN A O 1
ATOM 2365 N N . VAL A 1 301 ? 8.133 22.266 21.969 1 89.44 301 VAL A N 1
ATOM 2366 C CA . VAL A 1 301 ? 8.367 20.875 21.594 1 89.44 301 VAL A CA 1
ATOM 2367 C C . VAL A 1 301 ? 7.027 20.156 21.422 1 89.44 301 VAL A C 1
ATOM 2369 O O . VAL A 1 301 ? 6.035 20.516 22.062 1 89.44 301 VAL A O 1
ATOM 2372 N N . ASN A 1 302 ? 6.992 19.297 20.484 1 92.38 302 ASN A N 1
ATOM 2373 C CA . ASN A 1 302 ? 5.871 18.391 20.234 1 92.38 302 ASN A CA 1
ATOM 2374 C C . ASN A 1 302 ? 6.25 16.938 20.516 1 92.38 302 ASN A C 1
ATOM 2376 O O . ASN A 1 302 ? 7.156 16.391 19.875 1 92.38 302 ASN A O 1
ATOM 2380 N N . ARG A 1 303 ? 5.582 16.344 21.516 1 94.62 303 ARG A N 1
ATOM 2381 C CA . ARG A 1 303 ? 5.906 14.977 21.906 1 94.62 303 ARG A CA 1
ATOM 2382 C C . ARG A 1 303 ? 4.695 14.062 21.75 1 94.62 303 ARG A C 1
ATOM 2384 O O . ARG A 1 303 ? 3.625 14.352 22.281 1 94.62 303 ARG A O 1
ATOM 2391 N N . LEU A 1 304 ? 4.848 13.016 20.953 1 95.56 304 LEU A N 1
ATOM 2392 C CA . LEU A 1 304 ? 3.812 11.984 20.906 1 95.56 304 LEU A CA 1
ATOM 2393 C C . LEU A 1 304 ? 3.783 11.195 22.219 1 95.56 304 LEU A C 1
ATOM 2395 O O . LEU A 1 304 ? 4.758 10.523 22.562 1 95.56 304 LEU A O 1
ATOM 2399 N N . ILE A 1 305 ? 2.729 11.273 22.938 1 96.5 305 ILE A N 1
ATOM 2400 C CA . ILE A 1 305 ? 2.715 10.641 24.25 1 96.5 305 ILE A CA 1
ATOM 2401 C C . ILE A 1 305 ? 1.832 9.398 24.219 1 96.5 305 ILE A C 1
ATOM 2403 O O . ILE A 1 305 ? 1.946 8.523 25.078 1 96.5 305 ILE A O 1
ATOM 2407 N N . ALA A 1 306 ? 0.99 9.344 23.156 1 96.19 306 ALA A N 1
ATOM 2408 C CA . ALA A 1 306 ? 0.18 8.133 23.062 1 96.19 306 ALA A CA 1
ATOM 2409 C C . ALA A 1 306 ? -0.203 7.844 21.609 1 96.19 306 ALA A C 1
ATOM 2411 O O . ALA A 1 306 ? -0.486 8.766 20.844 1 96.19 306 ALA A O 1
ATOM 2412 N N . PHE A 1 307 ? -0.202 6.676 21.25 1 95.25 307 PHE A N 1
ATOM 2413 C CA . PHE A 1 307 ? -0.749 6.086 20.031 1 95.25 307 PHE A CA 1
ATOM 2414 C C . PHE A 1 307 ? -1.351 4.715 20.312 1 95.25 307 PHE A C 1
ATOM 2416 O O . PHE A 1 307 ? -0.854 3.699 19.828 1 95.25 307 PHE A O 1
ATOM 2423 N N . ARG A 1 308 ? -2.436 4.77 21.047 1 91.94 308 ARG A N 1
ATOM 2424 C CA . ARG A 1 308 ? -2.971 3.578 21.703 1 91.94 308 ARG A CA 1
ATOM 2425 C C . ARG A 1 308 ? -4.297 3.162 21.078 1 91.94 308 ARG A C 1
ATOM 2427 O O . ARG A 1 308 ? -5.086 4.012 20.656 1 91.94 308 ARG A O 1
ATOM 2434 N N . VAL A 1 309 ? -4.488 1.845 21.031 1 89.06 309 VAL A N 1
ATOM 2435 C CA . VAL A 1 309 ? -5.738 1.31 20.5 1 89.06 309 VAL A CA 1
ATOM 2436 C C . VAL A 1 309 ? -6.867 1.53 21.5 1 89.06 309 VAL A C 1
ATOM 2438 O O . VAL A 1 309 ? -6.691 1.319 22.703 1 89.06 309 VAL A O 1
ATOM 2441 N N . ILE A 1 310 ? -7.934 2.154 21.031 1 86.25 310 ILE A N 1
ATOM 2442 C CA . ILE A 1 310 ? -9.133 2.334 21.828 1 86.25 310 ILE A CA 1
ATOM 2443 C C . ILE A 1 310 ? -10.062 1.132 21.656 1 86.25 310 ILE A C 1
ATOM 2445 O O . ILE A 1 310 ? -10.438 0.788 20.547 1 86.25 310 ILE A O 1
ATOM 2449 N N . GLU A 1 311 ? -10.258 0.545 22.766 1 75.12 311 GLU A N 1
ATOM 2450 C CA . GLU A 1 311 ? -11.172 -0.591 22.75 1 75.12 311 GLU A CA 1
ATOM 2451 C C . GLU A 1 311 ? -12.625 -0.137 22.906 1 75.12 311 GLU A C 1
ATOM 2453 O O . GLU A 1 311 ? -12.906 0.796 23.656 1 75.12 311 GLU A O 1
ATOM 2458 N N . GLY A 1 312 ? -13.5 -0.565 22.172 1 68.94 312 GLY A N 1
ATOM 2459 C CA . GLY A 1 312 ? -14.914 -0.251 22.297 1 68.94 312 GLY A CA 1
ATOM 2460 C C . GLY A 1 312 ? -15.398 0.753 21.266 1 68.94 312 GLY A C 1
ATOM 2461 O O . GLY A 1 312 ? -14.773 0.923 20.219 1 68.94 312 GLY A O 1
ATOM 2462 N N . SER A 1 313 ? -16.625 1.375 21.594 1 74.25 313 SER A N 1
ATOM 2463 C CA . SER A 1 313 ? -17.234 2.35 20.688 1 74.25 313 SER A CA 1
ATOM 2464 C C . SER A 1 313 ? -16.531 3.703 20.781 1 74.25 313 SER A C 1
ATOM 2466 O O . SER A 1 313 ? -15.938 4.023 21.812 1 74.25 313 SER A O 1
ATOM 2468 N N . HIS A 1 314 ? -16.469 4.359 19.75 1 81.19 314 HIS A N 1
ATOM 2469 C CA . HIS A 1 314 ? -15.852 5.676 19.719 1 81.19 314 HIS A CA 1
ATOM 2470 C C . HIS A 1 314 ? -16.766 6.738 20.312 1 81.19 314 HIS A C 1
ATOM 2472 O O . HIS A 1 314 ? -16.922 7.824 19.75 1 81.19 314 HIS A O 1
ATOM 2478 N N . THR A 1 315 ? -17.375 6.344 21.422 1 84.88 315 THR A N 1
ATOM 2479 C CA . THR A 1 315 ? -18.219 7.32 22.094 1 84.88 315 THR A CA 1
ATOM 2480 C C . THR A 1 315 ? -17.375 8.352 22.844 1 84.88 315 THR A C 1
ATOM 2482 O O . THR A 1 315 ? -16.203 8.094 23.156 1 84.88 315 THR A O 1
ATOM 2485 N N . GLY A 1 316 ? -17.969 9.492 23.062 1 90.31 316 GLY A N 1
ATOM 2486 C CA . GLY A 1 316 ? -17.266 10.547 23.766 1 90.31 316 GLY A CA 1
ATOM 2487 C C . GLY A 1 316 ? -16.781 10.109 25.141 1 90.31 316 GLY A C 1
ATOM 2488 O O . GLY A 1 316 ? -15.68 10.484 25.562 1 90.31 316 GLY A O 1
ATOM 2489 N N . GLY A 1 317 ? -17.578 9.336 25.781 1 90.31 317 GLY A N 1
ATOM 2490 C CA . GLY A 1 317 ? -17.188 8.859 27.109 1 90.31 317 GLY A CA 1
ATOM 2491 C C . GLY A 1 317 ? -15.953 7.98 27.078 1 90.31 317 GLY A C 1
ATOM 2492 O O . GLY A 1 317 ? -15.047 8.156 27.906 1 90.31 317 GLY A O 1
ATOM 2493 N N . CYS A 1 318 ? -15.906 7.094 26.172 1 89.25 318 CYS A N 1
ATOM 2494 C CA . CYS A 1 318 ? -14.758 6.195 26.047 1 89.25 318 CYS A CA 1
ATOM 2495 C C . CYS A 1 318 ? -13.5 6.965 25.672 1 89.25 318 CYS A C 1
ATOM 2497 O O . CYS A 1 318 ? -12.422 6.703 26.203 1 89.25 318 CYS A O 1
ATOM 2499 N N . LEU A 1 319 ? -13.672 7.883 24.766 1 94 319 LEU A N 1
ATOM 2500 C CA . LEU A 1 319 ? -12.539 8.703 24.344 1 94 319 LEU A CA 1
ATOM 2501 C C . LEU A 1 319 ? -12 9.516 25.516 1 94 319 LEU A C 1
ATOM 2503 O O . LEU A 1 319 ? -10.781 9.609 25.703 1 94 319 LEU A O 1
ATOM 2507 N N . ALA A 1 320 ? -12.922 10.039 26.297 1 96.06 320 ALA A N 1
ATOM 2508 C CA . ALA A 1 320 ? -12.531 10.836 27.453 1 96.06 320 ALA A CA 1
ATOM 2509 C C . ALA A 1 320 ? -11.773 9.992 28.484 1 96.06 320 ALA A C 1
ATOM 2511 O O . ALA A 1 320 ? -10.781 10.453 29.062 1 96.06 320 ALA A O 1
ATOM 2512 N N . GLU A 1 321 ? -12.234 8.797 28.641 1 94.31 321 GLU A N 1
ATOM 2513 C CA . GLU A 1 321 ? -11.586 7.902 29.594 1 94.31 321 GLU A CA 1
ATOM 2514 C C . GLU A 1 321 ? -10.156 7.586 29.172 1 94.31 321 GLU A C 1
ATOM 2516 O O . GLU A 1 321 ? -9.234 7.656 29.984 1 94.31 321 GLU A O 1
ATOM 2521 N N . ASN A 1 322 ? -10.016 7.23 27.969 1 94.31 322 ASN A N 1
ATOM 2522 C CA . ASN A 1 322 ? -8.688 6.922 27.453 1 94.31 322 ASN A CA 1
ATOM 2523 C C . ASN A 1 322 ? -7.77 8.141 27.5 1 94.31 322 ASN A C 1
ATOM 2525 O O . ASN A 1 322 ? -6.605 8.031 27.891 1 94.31 322 ASN A O 1
ATOM 2529 N N . PHE A 1 323 ? -8.281 9.281 27.078 1 97.06 323 PHE A N 1
ATOM 2530 C CA . PHE A 1 323 ? -7.512 10.516 27.109 1 97.06 323 PHE A CA 1
ATOM 2531 C C . PHE A 1 323 ? -7.07 10.852 28.531 1 97.06 323 PHE A C 1
ATOM 2533 O O . PHE A 1 323 ? -5.906 11.18 28.75 1 97.06 323 PHE A O 1
ATOM 2540 N N . PHE A 1 324 ? -7.984 10.719 29.453 1 96.94 324 PHE A N 1
ATOM 2541 C CA . PHE A 1 324 ? -7.723 11.047 30.859 1 96.94 324 PHE A CA 1
ATOM 2542 C C . PHE A 1 324 ? -6.66 10.117 31.438 1 96.94 324 PHE A C 1
ATOM 2544 O O . PHE A 1 324 ? -5.797 10.555 32.188 1 96.94 324 PHE A O 1
ATOM 2551 N N . GLU A 1 325 ? -6.738 8.875 31.062 1 95.56 325 GLU A N 1
ATOM 2552 C CA . GLU A 1 325 ? -5.754 7.902 31.531 1 95.56 325 GLU A CA 1
ATOM 2553 C C . GLU A 1 325 ? -4.348 8.281 31.078 1 95.56 325 GLU A C 1
ATOM 2555 O O . GLU A 1 325 ? -3.383 8.133 31.828 1 95.56 325 GLU A O 1
ATOM 2560 N N . VAL A 1 326 ? -4.242 8.758 29.859 1 96.88 326 VAL A N 1
ATOM 2561 C CA . VAL A 1 326 ? -2.941 9.156 29.328 1 96.88 326 VAL A CA 1
ATOM 2562 C C . VAL A 1 326 ? -2.441 10.398 30.062 1 96.88 326 VAL A C 1
ATOM 2564 O O . VAL A 1 326 ? -1.254 10.508 30.375 1 96.88 326 VAL A O 1
ATOM 2567 N N . MET A 1 327 ? -3.346 11.391 30.344 1 97.12 327 MET A N 1
ATOM 2568 C CA . MET A 1 327 ? -2.973 12.578 31.094 1 97.12 327 MET A CA 1
ATOM 2569 C C . MET A 1 327 ? -2.449 12.203 32.469 1 97.12 327 MET A C 1
ATOM 2571 O O . MET A 1 327 ? -1.474 12.781 32.969 1 97.12 327 MET A O 1
ATOM 2575 N N . GLU A 1 328 ? -3.068 11.219 33.062 1 96 328 GLU A N 1
ATOM 2576 C CA . GLU A 1 328 ? -2.631 10.742 34.375 1 96 328 GLU A CA 1
ATOM 2577 C C . GLU A 1 328 ? -1.268 10.062 34.312 1 96 328 GLU A C 1
ATOM 2579 O O . GLU A 1 328 ? -0.395 10.297 35.125 1 96 328 GLU A O 1
ATOM 2584 N N . GLU A 1 329 ? -1.167 9.281 33.312 1 95.94 329 GLU A N 1
ATOM 2585 C CA . GLU A 1 329 ? 0.079 8.547 33.125 1 95.94 329 GLU A CA 1
ATOM 2586 C C . GLU A 1 329 ? 1.265 9.5 33 1 95.94 329 GLU A C 1
ATOM 2588 O O . GLU A 1 329 ? 2.344 9.234 33.531 1 95.94 329 GLU A O 1
ATOM 2593 N N . PHE A 1 330 ? 1.111 10.617 32.344 1 97.06 330 PHE A N 1
ATOM 2594 C CA . PHE A 1 330 ? 2.223 11.516 32.031 1 97.06 330 PHE A CA 1
ATOM 2595 C C . PHE A 1 330 ? 2.256 12.688 33.031 1 97.06 330 PHE A C 1
ATOM 2597 O O . PHE A 1 330 ? 3.068 13.602 32.875 1 97.06 330 PHE A O 1
ATOM 2604 N N . GLY A 1 331 ? 1.341 12.734 34 1 94.38 331 GLY A N 1
ATOM 2605 C CA . GLY A 1 331 ? 1.322 13.781 35 1 94.38 331 GLY A CA 1
ATOM 2606 C C . GLY A 1 331 ? 0.929 15.141 34.469 1 94.38 331 GLY A C 1
ATOM 2607 O O . GLY A 1 331 ? 1.505 16.156 34.844 1 94.38 331 GLY A O 1
ATOM 2608 N N . ILE A 1 332 ? -0.039 15.18 33.562 1 95.94 332 ILE A N 1
ATOM 2609 C CA . ILE A 1 332 ? -0.388 16.422 32.875 1 95.94 332 ILE A CA 1
ATOM 2610 C C . ILE A 1 332 ? -1.671 17 33.469 1 95.94 332 ILE A C 1
ATOM 2612 O O . ILE A 1 332 ? -2.027 18.141 33.188 1 95.94 332 ILE A O 1
ATOM 2616 N N . ILE A 1 333 ? -2.355 16.344 34.312 1 94.69 333 ILE A N 1
ATOM 2617 C CA . ILE A 1 333 ? -3.684 16.703 34.812 1 94.69 333 ILE A CA 1
ATOM 2618 C C . ILE A 1 333 ? -3.66 18.125 35.344 1 94.69 333 ILE A C 1
ATOM 2620 O O . ILE A 1 333 ? -4.504 18.953 35 1 94.69 333 ILE A O 1
ATOM 2624 N N . ARG A 1 334 ? -2.719 18.484 36.094 1 91.19 334 ARG A N 1
ATOM 2625 C CA . ARG A 1 334 ? -2.664 19.797 36.75 1 91.19 334 ARG A CA 1
ATOM 2626 C C . ARG A 1 334 ? -2.1 20.844 35.781 1 91.19 334 ARG A C 1
ATOM 2628 O O . ARG A 1 334 ? -2.213 22.047 36.062 1 91.19 334 ARG A O 1
ATOM 2635 N N . LYS A 1 335 ? -1.545 20.406 34.656 1 93.56 335 LYS A N 1
ATOM 2636 C CA . LYS A 1 335 ? -0.915 21.312 33.719 1 93.56 335 LYS A CA 1
ATOM 2637 C C . LYS A 1 335 ? -1.667 21.328 32.375 1 93.56 335 LYS A C 1
ATOM 2639 O O . LYS A 1 335 ? -1.224 21.969 31.422 1 93.56 335 LYS A O 1
ATOM 2644 N N . LEU A 1 336 ? -2.785 20.703 32.344 1 96.25 336 LEU A N 1
ATOM 2645 C CA . LEU A 1 336 ? -3.49 20.562 31.094 1 96.25 336 LEU A CA 1
ATOM 2646 C C . LEU A 1 336 ? -4.039 21.906 30.609 1 96.25 336 LEU A C 1
ATOM 2648 O O . LEU A 1 336 ? -4.703 22.609 31.375 1 96.25 336 LEU A O 1
ATOM 2652 N N . GLY A 1 337 ? -3.65 22.297 29.438 1 96.12 337 GLY A N 1
ATOM 2653 C CA . GLY A 1 337 ? -4.172 23.5 28.828 1 96.12 337 GLY A CA 1
ATOM 2654 C C . GLY A 1 337 ? -5.332 23.234 27.891 1 96.12 337 GLY A C 1
ATOM 2655 O O . GLY A 1 337 ? -6.371 22.719 28.297 1 96.12 337 GLY A O 1
ATOM 2656 N N . TRP A 1 338 ? -5.055 23.391 26.656 1 97.44 338 TRP A N 1
ATOM 2657 C CA . TRP A 1 338 ? -6.117 23.312 25.672 1 97.44 338 TRP A CA 1
ATOM 2658 C C . TRP A 1 338 ? -5.934 22.094 24.766 1 97.44 338 TRP A C 1
ATOM 2660 O O . TRP A 1 338 ? -4.816 21.609 24.594 1 97.44 338 TRP A O 1
ATOM 2670 N N . ILE A 1 339 ? -7.074 21.609 24.188 1 97.81 339 ILE A N 1
ATOM 2671 C CA . ILE A 1 339 ? -7.074 20.422 23.344 1 97.81 339 ILE A CA 1
ATOM 2672 C C . ILE A 1 339 ? -7.641 20.75 21.969 1 97.81 339 ILE A C 1
ATOM 2674 O O . ILE A 1 339 ? -8.789 21.188 21.844 1 97.81 339 ILE A O 1
ATOM 2678 N N . THR A 1 340 ? -6.828 20.625 20.969 1 97.38 340 THR A N 1
ATOM 2679 C CA . THR A 1 340 ? -7.258 20.859 19.594 1 97.38 340 THR A CA 1
ATOM 2680 C C . THR A 1 340 ? -7.688 19.547 18.922 1 97.38 340 THR A C 1
ATOM 2682 O O . THR A 1 340 ? -6.93 18.578 18.906 1 97.38 340 THR A O 1
ATOM 2685 N N . MET A 1 341 ? -8.844 19.484 18.391 1 95.5 341 MET A N 1
ATOM 2686 C CA . MET A 1 341 ? -9.383 18.281 17.766 1 95.5 341 MET A CA 1
ATOM 2687 C C . MET A 1 341 ? -10.273 18.641 16.578 1 95.5 341 MET A C 1
ATOM 2689 O O . MET A 1 341 ? -10.641 19.797 16.406 1 95.5 341 MET A O 1
ATOM 2693 N N . ASP A 1 342 ? -10.609 17.656 15.789 1 92.44 342 ASP A N 1
ATOM 2694 C CA . ASP A 1 342 ? -11.555 17.875 14.703 1 92.44 342 ASP A CA 1
ATOM 2695 C C . ASP A 1 342 ? -12.969 18.078 15.234 1 92.44 342 ASP A C 1
ATOM 2697 O O . ASP A 1 342 ? -13.172 18.188 16.438 1 92.44 342 ASP A O 1
ATOM 2701 N N . ASN A 1 343 ? -13.93 18.328 14.359 1 90.62 343 ASN A N 1
ATOM 2702 C CA . ASN A 1 343 ? -15.25 18.781 14.789 1 90.62 343 ASN A CA 1
ATOM 2703 C C . ASN A 1 343 ? -16.266 17.641 14.812 1 90.62 343 ASN A C 1
ATOM 2705 O O . ASN A 1 343 ? -17.453 17.859 14.625 1 90.62 343 ASN A O 1
ATOM 2709 N N . ALA A 1 344 ? -15.805 16.453 15.047 1 89.5 344 ALA A N 1
ATOM 2710 C CA . ALA A 1 344 ? -16.719 15.312 15.18 1 89.5 344 ALA A CA 1
ATOM 2711 C C . ALA A 1 344 ? -17.562 15.43 16.453 1 89.5 344 ALA A C 1
ATOM 2713 O O . ALA A 1 344 ? -17.078 15.922 17.469 1 89.5 344 ALA A O 1
ATOM 2714 N N . SER A 1 345 ? -18.734 14.961 16.453 1 90.19 345 SER A N 1
ATOM 2715 C CA . SER A 1 345 ? -19.672 15.102 17.562 1 90.19 345 SER A CA 1
ATOM 2716 C C . SER A 1 345 ? -19.203 14.344 18.797 1 90.19 345 SER A C 1
ATOM 2718 O O . SER A 1 345 ? -19.469 14.758 19.922 1 90.19 345 SER A O 1
ATOM 2720 N N . ASN A 1 346 ? -18.547 13.281 18.578 1 91.19 346 ASN A N 1
ATOM 2721 C CA . ASN A 1 346 ? -18.047 12.508 19.703 1 91.19 346 ASN A CA 1
ATOM 2722 C C . ASN A 1 346 ? -16.969 13.273 20.484 1 91.19 346 ASN A C 1
ATOM 2724 O O . ASN A 1 346 ? -16.781 13.047 21.688 1 91.19 346 ASN A O 1
ATOM 2728 N N . ASN A 1 347 ? -16.297 14.203 19.844 1 94.06 347 ASN A N 1
ATOM 2729 C CA . ASN A 1 347 ? -15.312 15.039 20.516 1 94.06 347 ASN A CA 1
ATOM 2730 C C . ASN A 1 347 ? -15.977 16.016 21.484 1 94.06 347 ASN A C 1
ATOM 2732 O O . ASN A 1 347 ? -15.398 16.359 22.516 1 94.06 347 ASN A O 1
ATOM 2736 N N . ASP A 1 348 ? -17.188 16.5 21.141 1 93.62 348 ASP A N 1
ATOM 2737 C CA . ASP A 1 348 ? -17.938 17.375 22.047 1 93.62 348 ASP A CA 1
ATOM 2738 C C . ASP A 1 348 ? -18.344 16.625 23.312 1 93.62 348 ASP A C 1
ATOM 2740 O O . ASP A 1 348 ? -18.203 17.141 24.422 1 93.62 348 ASP A O 1
ATOM 2744 N N . SER A 1 349 ? -18.828 15.398 23.078 1 95 349 SER A N 1
ATOM 2745 C CA . SER A 1 349 ? -19.203 14.594 24.234 1 95 349 SER A CA 1
ATOM 2746 C C . SER A 1 349 ? -17.984 14.195 25.062 1 95 349 SER A C 1
ATOM 2748 O O . SER A 1 349 ? -18.062 14.07 26.281 1 95 349 SER A O 1
ATOM 2750 N N . MET A 1 350 ? -16.875 14.031 24.359 1 96.5 350 MET A N 1
ATOM 2751 C CA . MET A 1 350 ? -15.625 13.766 25.062 1 96.5 350 MET A CA 1
ATOM 2752 C C . MET A 1 350 ? -15.266 14.922 26 1 96.5 350 MET A C 1
ATOM 2754 O O . MET A 1 350 ? -14.914 14.703 27.156 1 96.5 350 MET A O 1
ATOM 2758 N N . MET A 1 351 ? -15.414 16.141 25.547 1 96.88 351 MET A N 1
ATOM 2759 C CA . MET A 1 351 ? -15.078 17.328 26.328 1 96.88 351 MET A CA 1
ATOM 2760 C C . MET A 1 351 ? -16.016 17.469 27.531 1 96.88 351 MET A C 1
ATOM 2762 O O . MET A 1 351 ? -15.602 17.938 28.594 1 96.88 351 MET A O 1
ATOM 2766 N N . THR A 1 352 ? -17.25 17.078 27.344 1 96.31 352 THR A N 1
ATOM 2767 C CA . THR A 1 352 ? -18.203 17.125 28.438 1 96.31 352 THR A CA 1
ATOM 2768 C C . THR A 1 352 ? -17.797 16.172 29.562 1 96.31 352 THR A C 1
ATOM 2770 O O . THR A 1 352 ? -17.781 16.562 30.734 1 96.31 352 THR A O 1
ATOM 2773 N N . GLN A 1 353 ? -17.453 15.016 29.172 1 96.38 353 GLN A N 1
ATOM 2774 C CA . GLN A 1 353 ? -17.016 14.023 30.156 1 96.38 353 GLN A CA 1
ATOM 2775 C C . GLN A 1 353 ? -15.695 14.43 30.797 1 96.38 353 GLN A C 1
ATOM 2777 O O . GLN A 1 353 ? -15.484 14.227 31.984 1 96.38 353 GLN A O 1
ATOM 2782 N N . LEU A 1 354 ? -14.797 15 30.031 1 96.88 354 LEU A N 1
ATOM 2783 C CA . LEU A 1 354 ? -13.492 15.422 30.547 1 96.88 354 LEU A CA 1
ATOM 2784 C C . LEU A 1 354 ? -13.648 16.547 31.562 1 96.88 354 LEU A C 1
ATOM 2786 O O . LEU A 1 354 ? -12.898 16.609 32.531 1 96.88 354 LEU A O 1
ATOM 2790 N N . GLU A 1 355 ? -14.555 17.469 31.266 1 96.12 355 GLU A N 1
ATOM 2791 C CA . GLU A 1 355 ? -14.836 18.531 32.25 1 96.12 355 GLU A CA 1
ATOM 2792 C C . GLU A 1 355 ? -15.234 17.953 33.594 1 96.12 355 GLU A C 1
ATOM 2794 O O . GLU A 1 355 ? -14.766 18.422 34.625 1 96.12 355 GLU A O 1
ATOM 2799 N N . GLU A 1 356 ? -16.031 16.906 33.562 1 95.5 356 GLU A N 1
ATOM 2800 C CA . GLU A 1 356 ? -16.453 16.25 34.781 1 95.5 356 GLU A CA 1
ATOM 2801 C C . GLU A 1 356 ? -15.258 15.648 35.531 1 95.5 356 GLU A C 1
ATOM 2803 O O . GLU A 1 356 ? -15.125 15.812 36.75 1 95.5 356 GLU A O 1
ATOM 2808 N N . TYR A 1 357 ? -14.406 15.008 34.781 1 95.75 357 TYR A N 1
ATOM 2809 C CA . TYR A 1 357 ? -13.234 14.391 35.406 1 95.75 357 TYR A CA 1
ATOM 2810 C C . TYR A 1 357 ? -12.32 15.438 36.031 1 95.75 357 TYR A C 1
ATOM 2812 O O . TYR A 1 357 ? -11.844 15.266 37.156 1 95.75 357 TYR A O 1
ATOM 2820 N N . MET A 1 358 ? -12.109 16.5 35.312 1 95.12 358 MET A N 1
ATOM 2821 C CA . MET A 1 358 ? -11.156 17.531 35.75 1 95.12 358 MET A CA 1
ATOM 2822 C C . MET A 1 358 ? -11.688 18.312 36.938 1 95.12 358 MET A C 1
ATOM 2824 O O . MET A 1 358 ? -10.945 18.594 37.875 1 95.12 358 MET A O 1
ATOM 2828 N N . VAL A 1 359 ? -12.914 18.656 36.906 1 92.56 359 VAL A N 1
ATOM 2829 C CA . VAL A 1 359 ? -13.531 19.406 38 1 92.56 359 VAL A CA 1
ATOM 2830 C C . VAL A 1 359 ? -13.539 18.578 39.281 1 92.56 359 VAL A C 1
ATOM 2832 O O . VAL A 1 359 ? -13.32 19.094 40.375 1 92.56 359 VAL A O 1
ATOM 2835 N N . THR A 1 360 ? -13.75 17.297 39.094 1 93.44 360 THR A N 1
ATOM 2836 C CA . THR A 1 360 ? -13.727 16.391 40.219 1 93.44 360 THR A CA 1
ATOM 2837 C C . THR A 1 360 ? -12.336 16.344 40.875 1 93.44 360 THR A C 1
ATOM 2839 O O . THR A 1 360 ? -12.203 16.156 42.062 1 93.44 360 THR A O 1
ATOM 2842 N N . ARG A 1 361 ? -11.32 16.641 40.094 1 92.06 361 ARG A N 1
ATOM 2843 C CA . ARG A 1 361 ? -9.945 16.656 40.594 1 92.06 361 ARG A CA 1
ATOM 2844 C C . ARG A 1 361 ? -9.555 18.047 41.062 1 92.06 361 ARG A C 1
ATOM 2846 O O . ARG A 1 361 ? -8.383 18.312 41.375 1 92.06 361 ARG A O 1
ATOM 2853 N N . GLY A 1 362 ? -10.477 19 41 1 87.38 362 GLY A N 1
ATOM 2854 C CA . GLY A 1 362 ? -10.25 20.344 41.5 1 87.38 362 GLY A CA 1
ATOM 2855 C C . GLY A 1 362 ? -9.617 21.266 40.469 1 87.38 362 GLY A C 1
ATOM 2856 O O . GLY A 1 362 ? -9.07 22.312 40.812 1 87.38 362 GLY A O 1
ATOM 2857 N N . MET A 1 363 ? -9.664 20.875 39.25 1 89.88 363 MET A N 1
ATOM 2858 C CA . MET A 1 363 ? -9.047 21.688 38.219 1 89.88 363 MET A CA 1
ATOM 2859 C C . MET A 1 363 ? -10.078 22.594 37.562 1 89.88 363 MET A C 1
ATOM 2861 O O . MET A 1 363 ? -11.25 22.219 37.438 1 89.88 363 MET A O 1
ATOM 2865 N N . ASP A 1 364 ? -9.602 23.75 37.188 1 86.31 364 ASP A N 1
ATOM 2866 C CA . ASP A 1 364 ? -10.438 24.656 36.406 1 86.31 364 ASP A CA 1
ATOM 2867 C C . ASP A 1 364 ? -10.398 24.281 34.938 1 86.31 364 ASP A C 1
ATOM 2869 O O . ASP A 1 364 ? -9.406 24.562 34.25 1 86.31 364 ASP A O 1
ATOM 2873 N N . PHE A 1 365 ? -11.398 23.594 34.5 1 93.31 365 PHE A N 1
ATOM 2874 C CA . PHE A 1 365 ? -11.484 23.109 33.125 1 93.31 365 PHE A CA 1
ATOM 2875 C C . PHE A 1 365 ? -12.891 23.266 32.562 1 93.31 365 PHE A C 1
ATOM 2877 O O . PHE A 1 365 ? -13.867 22.906 33.219 1 93.31 365 PHE A O 1
ATOM 2884 N N . ASP A 1 366 ? -12.945 23.875 31.438 1 93.94 366 ASP A N 1
ATOM 2885 C CA . ASP A 1 366 ? -14.227 24.141 30.797 1 93.94 366 ASP A CA 1
ATOM 2886 C C . ASP A 1 366 ? -14.336 23.453 29.453 1 93.94 366 ASP A C 1
ATOM 2888 O O . ASP A 1 366 ? -13.43 23.547 28.625 1 93.94 366 ASP A O 1
ATOM 2892 N N . ARG A 1 367 ? -15.453 22.766 29.172 1 94.56 367 ARG A N 1
ATOM 2893 C CA . ARG A 1 367 ? -15.633 21.953 27.969 1 94.56 367 ARG A CA 1
ATOM 2894 C C . ARG A 1 367 ? -15.562 22.812 26.703 1 94.56 367 ARG A C 1
ATOM 2896 O O . ARG A 1 367 ? -15.117 22.344 25.656 1 94.56 367 ARG A O 1
ATOM 2903 N N . HIS A 1 368 ? -16.062 24.047 26.781 1 93.69 368 HIS A N 1
ATOM 2904 C CA . HIS A 1 368 ? -16 24.938 25.625 1 93.69 368 HIS A CA 1
ATOM 2905 C C . HIS A 1 368 ? -14.727 25.766 25.625 1 93.69 368 HIS A C 1
ATOM 2907 O O . HIS A 1 368 ? -14.078 25.922 24.594 1 93.69 368 HIS A O 1
ATOM 2913 N N . GLY A 1 369 ? -14.328 26.203 26.781 1 93.94 369 GLY A N 1
ATOM 2914 C CA . GLY A 1 369 ? -13.188 27.094 26.906 1 93.94 369 GLY A CA 1
ATOM 2915 C C . GLY A 1 369 ? -11.859 26.422 26.609 1 93.94 369 GLY A C 1
ATOM 2916 O O . GLY A 1 369 ? -10.93 27.047 26.109 1 93.94 369 GLY A O 1
ATOM 2917 N N . ASN A 1 370 ? -11.742 25.188 26.969 1 96.06 370 ASN A N 1
ATOM 2918 C CA . ASN A 1 370 ? -10.492 24.469 26.797 1 96.06 370 ASN A CA 1
ATOM 2919 C C . ASN A 1 370 ? -10.5 23.656 25.5 1 96.06 370 ASN A C 1
ATOM 2921 O O . ASN A 1 370 ? -9.57 22.891 25.25 1 96.06 370 ASN A O 1
ATOM 2925 N N . ARG A 1 371 ? -11.562 23.828 24.625 1 96.56 371 ARG A N 1
ATOM 2926 C CA . ARG A 1 371 ? -11.68 23.125 23.344 1 96.56 371 ARG A CA 1
ATOM 2927 C C . ARG A 1 371 ? -11.289 24.047 22.188 1 96.56 371 ARG A C 1
ATOM 2929 O O . ARG A 1 371 ? -11.828 25.141 22.062 1 96.56 371 ARG A O 1
ATOM 2936 N N . LEU A 1 372 ? -10.344 23.641 21.469 1 96.88 372 LEU A N 1
ATOM 2937 C CA . LEU A 1 372 ? -9.977 24.359 20.234 1 96.88 372 LEU A CA 1
ATOM 2938 C C . LEU A 1 372 ? -10.398 23.562 19 1 96.88 372 LEU A C 1
ATOM 2940 O O . LEU A 1 372 ? -10.273 22.344 18.969 1 96.88 372 LEU A O 1
ATOM 2944 N N . ARG A 1 373 ? -10.984 24.203 18.078 1 95.88 373 ARG A N 1
ATOM 2945 C CA . ARG A 1 373 ? -11.445 23.578 16.844 1 95.88 373 ARG A CA 1
ATOM 2946 C C . ARG A 1 373 ? -10.359 23.609 15.766 1 95.88 373 ARG A C 1
ATOM 2948 O O . ARG A 1 373 ? -9.781 24.672 15.5 1 95.88 373 ARG A O 1
ATOM 2955 N N . CYS A 1 374 ? -10.055 22.469 15.219 1 95.38 374 CYS A N 1
ATOM 2956 C CA . CYS A 1 374 ? -9.016 22.375 14.195 1 95.38 374 CYS A CA 1
ATOM 2957 C C . CYS A 1 374 ? -9.367 23.219 12.984 1 95.38 374 CYS A C 1
ATOM 2959 O O . CYS A 1 374 ? -10.344 22.953 12.289 1 95.38 374 CYS A O 1
ATOM 2961 N N . PHE A 1 375 ? -8.531 24.234 12.672 1 95.38 375 PHE A N 1
ATOM 2962 C CA . PHE A 1 375 ? -8.781 25.219 11.633 1 95.38 375 PHE A CA 1
ATOM 2963 C C . PHE A 1 375 ? -8.883 24.562 10.266 1 95.38 375 PHE A C 1
ATOM 2965 O O . PHE A 1 375 ? -9.859 24.75 9.547 1 95.38 375 PHE A O 1
ATOM 2972 N N . PRO A 1 376 ? -7.895 23.719 9.859 1 93.38 376 PRO A N 1
ATOM 2973 C CA . PRO A 1 376 ? -8.008 23.062 8.555 1 93.38 376 PRO A CA 1
ATOM 2974 C C . PRO A 1 376 ? -9.266 22.219 8.422 1 93.38 376 PRO A C 1
ATOM 2976 O O . PRO A 1 376 ? -9.844 22.125 7.336 1 93.38 376 PRO A O 1
ATOM 2979 N N . HIS A 1 377 ? -9.727 21.594 9.477 1 93.06 377 HIS A N 1
ATOM 2980 C CA . HIS A 1 377 ? -10.945 20.797 9.422 1 93.06 377 HIS A CA 1
ATOM 2981 C C . HIS A 1 377 ? -12.164 21.672 9.18 1 93.06 377 HIS A C 1
ATOM 2983 O O . HIS A 1 377 ? -13.086 21.281 8.453 1 93.06 377 HIS A O 1
ATOM 2989 N N . VAL A 1 378 ? -12.203 22.797 9.805 1 95.69 378 VAL A N 1
ATOM 2990 C CA . VAL A 1 378 ? -13.312 23.734 9.617 1 95.69 378 VAL A CA 1
ATOM 2991 C C . VAL A 1 378 ? -13.336 24.219 8.164 1 95.69 378 VAL A C 1
ATOM 2993 O O . VAL A 1 378 ? -14.398 24.281 7.543 1 95.69 378 VAL A O 1
ATOM 2996 N N . VAL A 1 379 ? -12.164 24.578 7.688 1 95.31 379 VAL A N 1
ATOM 2997 C CA . VAL A 1 379 ? -12.062 25.016 6.301 1 95.31 379 VAL A CA 1
ATOM 2998 C C . VAL A 1 379 ? -12.547 23.891 5.371 1 95.31 379 VAL A C 1
ATOM 3000 O O . VAL A 1 379 ? -13.25 24.156 4.391 1 95.31 379 VAL A O 1
ATOM 3003 N N . ASN A 1 380 ? -12.172 22.688 5.664 1 93.81 380 ASN A N 1
ATOM 3004 C CA . ASN A 1 380 ? -12.617 21.547 4.875 1 93.81 380 ASN A CA 1
ATOM 3005 C C . ASN A 1 380 ? -14.141 21.453 4.848 1 93.81 380 ASN A C 1
ATOM 3007 O O . ASN A 1 380 ? -14.734 21.219 3.795 1 93.81 380 ASN A O 1
ATOM 3011 N N . LEU A 1 381 ? -14.758 21.594 5.988 1 94.5 381 LEU A N 1
ATOM 3012 C CA . LEU A 1 381 ? -16.219 21.531 6.07 1 94.5 381 LEU A CA 1
ATOM 3013 C C . LEU A 1 381 ? -16.859 22.625 5.219 1 94.5 381 LEU A C 1
ATOM 3015 O O . LEU A 1 381 ? -17.828 22.375 4.504 1 94.5 381 LEU A O 1
ATOM 3019 N N . ALA A 1 382 ? -16.297 23.797 5.289 1 96.81 382 ALA A N 1
ATOM 3020 C CA . ALA A 1 382 ? -16.812 24.922 4.523 1 96.81 382 ALA A CA 1
ATOM 3021 C C . ALA A 1 382 ? -16.688 24.672 3.023 1 96.81 382 ALA A C 1
ATOM 3023 O O . ALA A 1 382 ? -17.641 24.891 2.264 1 96.81 382 ALA A O 1
ATOM 3024 N N . VAL A 1 383 ? -15.516 24.234 2.645 1 96.56 383 VAL A N 1
ATOM 3025 C CA . VAL A 1 383 ? -15.258 24 1.226 1 96.56 383 VAL A CA 1
ATOM 3026 C C . VAL A 1 383 ? -16.141 22.859 0.724 1 96.56 383 VAL A C 1
ATOM 3028 O O . VAL A 1 383 ? -16.641 22.891 -0.401 1 96.56 383 VAL A O 1
ATOM 3031 N N . GLN A 1 384 ? -16.328 21.828 1.498 1 94.81 384 GLN A N 1
ATOM 3032 C CA . GLN A 1 384 ? -17.203 20.719 1.118 1 94.81 384 GLN A CA 1
ATOM 3033 C C . GLN A 1 384 ? -18.625 21.203 0.897 1 94.81 384 GLN A C 1
ATOM 3035 O O . GLN A 1 384 ? -19.328 20.703 0.009 1 94.81 384 GLN A O 1
ATOM 3040 N N . ASP A 1 385 ? -19.031 22.141 1.712 1 95 385 ASP A N 1
ATOM 3041 C CA . ASP A 1 385 ? -20.359 22.734 1.521 1 95 385 ASP A CA 1
ATOM 3042 C C . ASP A 1 385 ? -20.438 23.5 0.203 1 95 385 ASP A C 1
ATOM 3044 O O . ASP A 1 385 ? -21.453 23.453 -0.487 1 95 385 ASP A O 1
ATOM 3048 N N . ILE A 1 386 ? -19.359 24.203 -0.12 1 95.56 386 ILE A N 1
ATOM 3049 C CA . ILE A 1 386 ? -19.312 24.922 -1.39 1 95.56 386 ILE A CA 1
ATOM 3050 C C . ILE A 1 386 ? -19.406 23.922 -2.547 1 95.56 386 ILE A C 1
ATOM 3052 O O . ILE A 1 386 ? -20.219 24.094 -3.451 1 95.56 386 ILE A O 1
ATOM 3056 N N . LEU A 1 387 ? -18.594 22.891 -2.486 1 93.62 387 LEU A N 1
ATOM 3057 C CA . LEU A 1 387 ? -18.547 21.891 -3.555 1 93.62 387 LEU A CA 1
ATOM 3058 C C . LEU A 1 387 ? -19.875 21.156 -3.674 1 93.62 387 LEU A C 1
ATOM 3060 O O . LEU A 1 387 ? -20.328 20.844 -4.781 1 93.62 387 LEU A O 1
ATOM 3064 N N . GLY A 1 388 ? -20.516 20.891 -2.541 1 91.31 388 GLY A N 1
ATOM 3065 C CA . GLY A 1 388 ? -21.828 20.281 -2.557 1 91.31 388 GLY A CA 1
ATOM 3066 C C . GLY A 1 388 ? -22.891 21.156 -3.191 1 91.31 388 GLY A C 1
ATOM 3067 O O . GLY A 1 388 ? -23.766 20.672 -3.902 1 91.31 388 GLY A O 1
ATOM 3068 N N . ALA A 1 389 ? -22.766 22.453 -2.996 1 91.62 389 ALA A N 1
ATOM 3069 C CA . ALA A 1 389 ? -23.734 23.406 -3.502 1 91.62 389 ALA A CA 1
ATOM 3070 C C . ALA A 1 389 ? -23.531 23.656 -4.996 1 91.62 389 ALA A C 1
ATOM 3072 O O . ALA A 1 389 ? -24.438 24.156 -5.672 1 91.62 389 ALA A O 1
ATOM 3073 N N . LEU A 1 390 ? -22.406 23.312 -5.516 1 91 390 LEU A N 1
ATOM 3074 C CA . LEU A 1 390 ? -22.125 23.469 -6.941 1 91 390 LEU A CA 1
ATOM 3075 C C . LEU A 1 390 ? -22.906 22.438 -7.762 1 91 390 LEU A C 1
ATOM 3077 O O . LEU A 1 390 ? -23.062 22.594 -8.969 1 91 390 LEU A O 1
ATOM 3081 N N . SER A 1 391 ? -23.344 21.375 -7.145 1 83.38 391 SER A N 1
ATOM 3082 C CA . SER A 1 391 ? -24.078 20.312 -7.848 1 83.38 391 SER A CA 1
ATOM 3083 C C . SER A 1 391 ? -25.547 20.688 -8.016 1 83.38 391 SER A C 1
ATOM 3085 O O . SER A 1 391 ? -26.406 19.797 -8.07 1 83.38 391 SER A O 1
ATOM 3087 N N . LEU A 1 392 ? -25.875 21.953 -8.328 1 78.81 392 LEU A N 1
ATOM 3088 C CA . LEU A 1 392 ? -27.234 22.438 -8.531 1 78.81 392 LEU A CA 1
ATOM 3089 C C . LEU A 1 392 ? -27.656 22.312 -9.992 1 78.81 392 LEU A C 1
ATOM 3091 O O . LEU A 1 392 ? -26.797 22.141 -10.875 1 78.81 392 LEU A O 1
ATOM 3095 N N . SER A 1 393 ? -28.953 22.359 -10.195 1 73.44 393 SER A N 1
ATOM 3096 C CA . SER A 1 393 ? -29.484 22.297 -11.555 1 73.44 393 SER A CA 1
ATOM 3097 C C . SER A 1 393 ? -29.344 23.641 -12.266 1 73.44 393 SER A C 1
ATOM 3099 O O . SER A 1 393 ? -29.141 24.672 -11.617 1 73.44 393 SER A O 1
ATOM 3101 N N . ALA A 1 394 ? -29.375 23.594 -13.586 1 74.06 394 ALA A N 1
ATOM 3102 C CA . ALA A 1 394 ? -29.312 24.812 -14.375 1 74.06 394 ALA A CA 1
ATOM 3103 C C . ALA A 1 394 ? -30.406 25.797 -13.961 1 74.06 394 ALA A C 1
ATOM 3105 O O . ALA A 1 394 ? -30.172 27 -13.914 1 74.06 394 ALA A O 1
ATOM 3106 N N . LYS A 1 395 ? -31.5 25.219 -13.57 1 74 395 LYS A N 1
ATOM 3107 C CA . LYS A 1 395 ? -32.625 26.047 -13.148 1 74 395 LYS A CA 1
ATOM 3108 C C . LYS A 1 395 ? -32.344 26.766 -11.844 1 74 395 LYS A C 1
ATOM 3110 O O . LYS A 1 395 ? -32.75 27.922 -11.648 1 74 395 LYS A O 1
ATOM 3115 N N . ASP A 1 396 ? -31.625 26.109 -11.062 1 81.19 396 ASP A N 1
ATOM 3116 C CA . ASP A 1 396 ? -31.281 26.688 -9.766 1 81.19 396 ASP A CA 1
ATOM 3117 C C . ASP A 1 396 ? -30.297 27.844 -9.938 1 81.19 396 ASP A C 1
ATOM 3119 O O . ASP A 1 396 ? -30.438 28.891 -9.289 1 81.19 396 ASP A O 1
ATOM 3123 N N . TYR A 1 397 ? -29.422 27.688 -10.836 1 81.81 397 TYR A N 1
ATOM 3124 C CA . TYR A 1 397 ? -28.453 28.734 -11.109 1 81.81 397 TYR A CA 1
ATOM 3125 C C . TYR A 1 397 ? -29.141 29.969 -11.703 1 81.81 397 TYR A C 1
ATOM 3127 O O . TYR A 1 397 ? -28.859 31.094 -11.305 1 81.81 397 TYR A O 1
ATOM 3135 N N . GLU A 1 398 ? -29.953 29.641 -12.672 1 79.5 398 GLU A N 1
ATOM 3136 C CA . GLU A 1 398 ? -30.688 30.719 -13.32 1 79.5 398 GLU A CA 1
ATOM 3137 C C . GLU A 1 398 ? -31.594 31.453 -12.336 1 79.5 398 GLU A C 1
ATOM 3139 O O . GLU A 1 398 ? -31.688 32.688 -12.367 1 79.5 398 GLU A O 1
ATOM 3144 N N . GLY A 1 399 ? -32.219 30.641 -11.508 1 79.75 399 GLY A N 1
ATOM 3145 C CA . GLY A 1 399 ? -33.062 31.234 -10.492 1 79.75 399 GLY A CA 1
ATOM 3146 C C . GLY A 1 399 ? -32.312 32.125 -9.531 1 79.75 399 GLY A C 1
ATOM 3147 O O . GLY A 1 399 ? -32.75 33.219 -9.211 1 79.75 399 GLY A O 1
ATOM 3148 N N . ASN A 1 400 ? -31.219 31.719 -9.133 1 82.94 400 ASN A N 1
ATOM 3149 C CA . ASN A 1 400 ? -30.391 32.469 -8.203 1 82.94 400 ASN A CA 1
ATOM 3150 C C . ASN A 1 400 ? -29.891 33.781 -8.828 1 82.94 400 ASN A C 1
ATOM 3152 O O . ASN A 1 400 ? -29.828 34.812 -8.156 1 82.94 400 ASN A O 1
ATOM 3156 N N . LEU A 1 401 ? -29.578 33.719 -10.102 1 84.88 401 LEU A N 1
ATOM 3157 C CA . LEU A 1 401 ? -29.109 34.906 -10.805 1 84.88 401 LEU A CA 1
ATOM 3158 C C . LEU A 1 401 ? -30.234 35.906 -11.055 1 84.88 401 LEU A C 1
ATOM 3160 O O . LEU A 1 401 ? -30.047 37.125 -10.969 1 84.88 401 LEU A O 1
ATOM 3164 N N . ALA A 1 402 ? -31.359 35.281 -11.398 1 80.69 402 ALA A N 1
ATOM 3165 C CA . ALA A 1 402 ? -32.531 36.125 -11.609 1 80.69 402 ALA A CA 1
ATOM 3166 C C . ALA A 1 402 ? -32.906 36.875 -10.336 1 80.69 402 ALA A C 1
ATOM 3168 O O . ALA A 1 402 ? -33.281 38.062 -10.391 1 80.69 402 ALA A O 1
ATOM 3169 N N . GLN A 1 403 ? -32.812 36.219 -9.266 1 79.38 403 GLN A N 1
ATOM 3170 C CA . GLN A 1 403 ? -33.125 36.844 -7.98 1 79.38 403 GLN A CA 1
ATOM 3171 C C . GLN A 1 403 ? -32.156 37.969 -7.684 1 79.38 403 GLN A C 1
ATOM 3173 O O . GLN A 1 403 ? -32.531 38.938 -6.98 1 79.38 403 GLN A O 1
ATOM 3178 N N . ARG A 1 404 ? -31.047 37.906 -8.289 1 80.19 404 ARG A N 1
ATOM 3179 C CA . ARG A 1 404 ? -30.031 38.938 -8.047 1 80.19 404 ARG A CA 1
ATOM 3180 C C . ARG A 1 404 ? -30.094 40 -9.125 1 80.19 404 ARG A C 1
ATOM 3182 O O . ARG A 1 404 ? -29.25 40.906 -9.148 1 80.19 404 ARG A O 1
ATOM 3189 N N . GLY A 1 405 ? -31 39.812 -10.125 1 76.19 405 GLY A N 1
ATOM 3190 C CA . GLY A 1 405 ? -31.281 40.875 -11.086 1 76.19 405 GLY A CA 1
ATOM 3191 C C . GLY A 1 405 ? -30.578 40.656 -12.414 1 76.19 405 GLY A C 1
ATOM 3192 O O . GLY A 1 405 ? -30.547 41.594 -13.242 1 76.19 405 GLY A O 1
ATOM 3193 N N . PHE A 1 406 ? -30.016 39.469 -12.547 1 78.94 406 PHE A N 1
ATOM 3194 C CA . PHE A 1 406 ? -29.312 39.25 -13.805 1 78.94 406 PHE A CA 1
ATOM 3195 C C . PHE A 1 406 ? -30.25 38.75 -14.891 1 78.94 406 PHE A C 1
ATOM 3197 O O . PHE A 1 406 ? -31.125 37.938 -14.625 1 78.94 406 PHE A O 1
ATOM 3204 N N . LYS A 1 407 ? -30.234 39.406 -16.031 1 74.19 407 LYS A N 1
ATOM 3205 C CA . LYS A 1 407 ? -31.047 39 -17.172 1 74.19 407 LYS A CA 1
ATOM 3206 C C . LYS A 1 407 ? -30.281 38.031 -18.078 1 74.19 407 LYS A C 1
ATOM 3208 O O . LYS A 1 407 ? -29.172 38.375 -18.516 1 74.19 407 LYS A O 1
ATOM 3213 N N . LEU A 1 408 ? -30.719 36.875 -18.141 1 74.5 408 LEU A N 1
ATOM 3214 C CA . LEU A 1 408 ? -30.047 35.812 -18.891 1 74.5 408 LEU A CA 1
ATOM 3215 C C . LEU A 1 408 ? -30.406 35.875 -20.359 1 74.5 408 LEU A C 1
ATOM 3217 O O . LEU A 1 408 ? -29.672 35.375 -21.203 1 74.5 408 LEU A O 1
ATOM 3221 N N . ASP A 1 409 ? -31.469 36.625 -20.703 1 72.44 409 ASP A N 1
ATOM 3222 C CA . ASP A 1 409 ? -31.938 36.656 -22.078 1 72.44 409 ASP A CA 1
ATOM 3223 C C . ASP A 1 409 ? -30.953 37.375 -23 1 72.44 409 ASP A C 1
ATOM 3225 O O . ASP A 1 409 ? -30.516 38.5 -22.672 1 72.44 409 ASP A O 1
ATOM 3229 N N . GLY A 1 410 ? -30.391 36.75 -24.078 1 72.06 410 GLY A N 1
ATOM 3230 C CA . GLY A 1 410 ? -29.516 37.344 -25.078 1 72.06 410 GLY A CA 1
ATOM 3231 C C . GLY A 1 410 ? -28.047 37.156 -24.766 1 72.06 410 GLY A C 1
ATOM 3232 O O . GLY A 1 410 ? -27.188 37.844 -25.344 1 72.06 410 GLY A O 1
ATOM 3233 N N . GLN A 1 411 ? -27.75 36.375 -23.734 1 81.38 411 GLN A N 1
ATOM 3234 C CA . GLN A 1 411 ? -26.344 36.188 -23.391 1 81.38 411 GLN A CA 1
ATOM 3235 C C . GLN A 1 411 ? -25.938 34.719 -23.562 1 81.38 411 GLN A C 1
ATOM 3237 O O . GLN A 1 411 ? -25.844 33.969 -22.594 1 81.38 411 GLN A O 1
ATOM 3242 N N . PRO A 1 412 ? -25.516 34.406 -24.672 1 82.62 412 PRO A N 1
ATOM 3243 C CA . PRO A 1 412 ? -25.219 33 -24.969 1 82.62 412 PRO A CA 1
ATOM 3244 C C . PRO A 1 412 ? -24.016 32.5 -24.188 1 82.62 412 PRO A C 1
ATOM 3246 O O . PRO A 1 412 ? -23.984 31.328 -23.781 1 82.62 412 PRO A O 1
ATOM 3249 N N . GLU A 1 413 ? -23.078 33.312 -23.984 1 82.38 413 GLU A N 1
ATOM 3250 C CA . GLU A 1 413 ? -21.891 32.875 -23.25 1 82.38 413 GLU A CA 1
ATOM 3251 C C . GLU A 1 413 ? -22.219 32.531 -21.812 1 82.38 413 GLU A C 1
ATOM 3253 O O . GLU A 1 413 ? -21.688 31.547 -21.266 1 82.38 413 GLU A O 1
ATOM 3258 N N . LEU A 1 414 ? -23.109 33.344 -21.297 1 83.69 414 LEU A N 1
ATOM 3259 C CA . LEU A 1 414 ? -23.516 33.094 -19.922 1 83.69 414 LEU A CA 1
ATOM 3260 C C . LEU A 1 414 ? -24.344 31.797 -19.828 1 83.69 414 LEU A C 1
ATOM 3262 O O . LEU A 1 414 ? -24.219 31.047 -18.859 1 83.69 414 LEU A O 1
ATOM 3266 N N . GLN A 1 415 ? -25.062 31.594 -20.812 1 83.12 415 GLN A N 1
ATOM 3267 C CA . GLN A 1 415 ? -25.859 30.375 -20.844 1 83.12 415 GLN A CA 1
ATOM 3268 C C . GLN A 1 415 ? -24.984 29.141 -20.953 1 83.12 415 GLN A C 1
ATOM 3270 O O . GLN A 1 415 ? -25.25 28.125 -20.328 1 83.12 415 GLN A O 1
ATOM 3275 N N . ALA A 1 416 ? -23.969 29.312 -21.75 1 85.62 416 ALA A N 1
ATOM 3276 C CA . ALA A 1 416 ? -23.016 28.203 -21.891 1 85.62 416 ALA A CA 1
ATOM 3277 C C . ALA A 1 416 ? -22.281 27.938 -20.578 1 85.62 416 ALA A C 1
ATOM 3279 O O . ALA A 1 416 ? -22.047 26.781 -20.219 1 85.62 416 ALA A O 1
ATOM 3280 N N . TYR A 1 417 ? -22.016 28.953 -19.938 1 89.06 417 TYR A N 1
ATOM 3281 C CA . TYR A 1 417 ? -21.328 28.891 -18.656 1 89.06 417 TYR A CA 1
ATOM 3282 C C . TYR A 1 417 ? -22.203 28.203 -17.609 1 89.06 417 TYR A C 1
ATOM 3284 O O . TYR A 1 417 ? -21.734 27.312 -16.906 1 89.06 417 TYR A O 1
ATOM 3292 N N . LEU A 1 418 ? -23.422 28.594 -17.594 1 87.44 418 LEU A N 1
ATOM 3293 C CA . LEU A 1 418 ? -24.344 28.016 -16.625 1 87.44 418 LEU A CA 1
ATOM 3294 C C . LEU A 1 418 ? -24.641 26.562 -16.953 1 87.44 418 LEU A C 1
ATOM 3296 O O . LEU A 1 418 ? -24.797 25.734 -16.047 1 87.44 418 LEU A O 1
ATOM 3300 N N . SER A 1 419 ? -24.656 26.312 -18.156 1 86.06 419 SER A N 1
ATOM 3301 C CA . SER A 1 419 ? -24.859 24.922 -18.594 1 86.06 419 SER A CA 1
ATOM 3302 C C . SER A 1 419 ? -23.672 24.047 -18.203 1 86.06 419 SER A C 1
ATOM 3304 O O . SER A 1 419 ? -23.844 22.891 -17.812 1 86.06 419 SER A O 1
ATOM 3306 N N . ALA A 1 420 ? -22.531 24.578 -18.312 1 88.31 420 ALA A N 1
ATOM 3307 C CA . ALA A 1 420 ? -21.328 23.859 -17.922 1 88.31 420 ALA A CA 1
ATOM 3308 C C . ALA A 1 420 ? -21.344 23.531 -16.422 1 88.31 420 ALA A C 1
ATOM 3310 O O . ALA A 1 420 ? -20.984 22.422 -16.031 1 88.31 420 ALA A O 1
ATOM 3311 N N . LEU A 1 421 ? -21.766 24.469 -15.672 1 88.75 421 LEU A N 1
ATOM 3312 C CA . LEU A 1 421 ? -21.797 24.312 -14.219 1 88.75 421 LEU A CA 1
ATOM 3313 C C . LEU A 1 421 ? -22.844 23.281 -13.812 1 88.75 421 LEU A C 1
ATOM 3315 O O . LEU A 1 421 ? -22.641 22.5 -12.883 1 88.75 421 LEU A O 1
ATOM 3319 N N . SER A 1 422 ? -24 23.266 -14.484 1 85.31 422 SER A N 1
ATOM 3320 C CA . SER A 1 422 ? -25.156 22.469 -14.086 1 85.31 422 SER A CA 1
ATOM 3321 C C . SER A 1 422 ? -24.969 21 -14.461 1 85.31 422 SER A C 1
ATOM 3323 O O . SER A 1 422 ? -25.656 20.125 -13.906 1 85.31 422 SER A O 1
ATOM 3325 N N . ARG A 1 423 ? -24.078 20.641 -15.266 1 81.62 423 ARG A N 1
ATOM 3326 C CA . ARG A 1 423 ? -23.891 19.266 -15.734 1 81.62 423 ARG A CA 1
ATOM 3327 C C . ARG A 1 423 ? -22.828 18.547 -14.922 1 81.62 423 ARG A C 1
ATOM 3329 O O . ARG A 1 423 ? -21.922 17.938 -15.484 1 81.62 423 ARG A O 1
ATOM 3336 N N . GLU A 1 424 ? -22.891 18.609 -13.547 1 87.69 424 GLU A N 1
ATOM 3337 C CA . GLU A 1 424 ? -21.938 17.922 -12.68 1 87.69 424 GLU A CA 1
ATOM 3338 C C . GLU A 1 424 ? -20.516 18.062 -13.195 1 87.69 424 GLU A C 1
ATOM 3340 O O . GLU A 1 424 ? -19.812 17.062 -13.391 1 87.69 424 GLU A O 1
ATOM 3345 N N . LEU A 1 425 ? -20.156 19.266 -13.383 1 92.12 425 LEU A N 1
ATOM 3346 C CA . LEU A 1 425 ? -18.906 19.625 -14.031 1 92.12 425 LEU A CA 1
ATOM 3347 C C . LEU A 1 425 ? -17.734 18.844 -13.445 1 92.12 425 LEU A C 1
ATOM 3349 O O . LEU A 1 425 ? -16.953 18.234 -14.18 1 92.12 425 LEU A O 1
ATOM 3353 N N . LEU A 1 426 ? -17.609 18.797 -12.102 1 92.75 426 LEU A N 1
ATOM 3354 C CA . LEU A 1 426 ? -16.469 18.141 -11.469 1 92.75 426 LEU A CA 1
ATOM 3355 C C . LEU A 1 426 ? -16.5 16.641 -11.703 1 92.75 426 LEU A C 1
ATOM 3357 O O . LEU A 1 426 ? -15.445 16.016 -11.898 1 92.75 426 LEU A O 1
ATOM 3361 N N . GLU A 1 427 ? -17.641 16.047 -11.672 1 92.5 427 GLU A N 1
ATOM 3362 C CA . GLU A 1 427 ? -17.75 14.625 -11.961 1 92.5 427 GLU A CA 1
ATOM 3363 C C . GLU A 1 427 ? -17.359 14.32 -13.398 1 92.5 427 GLU A C 1
ATOM 3365 O O . GLU A 1 427 ? -16.734 13.289 -13.672 1 92.5 427 GLU A O 1
ATOM 3370 N N . ARG A 1 428 ? -17.797 15.188 -14.312 1 93.5 428 ARG A N 1
ATOM 3371 C CA . ARG A 1 428 ? -17.406 15.023 -15.711 1 93.5 428 ARG A CA 1
ATOM 3372 C C . ARG A 1 428 ? -15.898 15.125 -15.883 1 93.5 428 ARG A C 1
ATOM 3374 O O . ARG A 1 428 ? -15.297 14.367 -16.656 1 93.5 428 ARG A O 1
ATOM 3381 N N . ILE A 1 429 ? -15.336 16.047 -15.148 1 94.62 429 ILE A N 1
ATOM 3382 C CA . ILE A 1 429 ? -13.891 16.234 -15.219 1 94.62 429 ILE A CA 1
ATOM 3383 C C . ILE A 1 429 ? -13.18 14.992 -14.68 1 94.62 429 ILE A C 1
ATOM 3385 O O . ILE A 1 429 ? -12.195 14.531 -15.25 1 94.62 429 ILE A O 1
ATOM 3389 N N . ARG A 1 430 ? -13.648 14.453 -13.586 1 94.56 430 ARG A N 1
ATOM 3390 C CA . ARG A 1 430 ? -13.086 13.234 -13.016 1 94.56 430 ARG A CA 1
ATOM 3391 C C . ARG A 1 430 ? -13.125 12.094 -14.023 1 94.56 430 ARG A C 1
ATOM 3393 O O . ARG A 1 430 ? -12.164 11.336 -14.156 1 94.56 430 ARG A O 1
ATOM 3400 N N . ARG A 1 431 ? -14.195 11.969 -14.758 1 93.56 431 ARG A N 1
ATOM 3401 C CA . ARG A 1 431 ? -14.336 10.93 -15.773 1 93.56 431 ARG A CA 1
ATOM 3402 C C . ARG A 1 431 ? -13.352 11.133 -16.922 1 93.56 431 ARG A C 1
ATOM 3404 O O . ARG A 1 431 ? -12.766 10.172 -17.422 1 93.56 431 ARG A O 1
ATOM 3411 N N . THR A 1 432 ? -13.297 12.375 -17.297 1 93.94 432 THR A N 1
ATOM 3412 C CA . THR A 1 432 ? -12.367 12.703 -18.375 1 93.94 432 THR A CA 1
ATOM 3413 C C . THR A 1 432 ? -10.938 12.344 -17.984 1 93.94 432 THR A C 1
ATOM 3415 O O . THR A 1 432 ? -10.211 11.719 -18.75 1 93.94 432 THR A O 1
ATOM 3418 N N . ILE A 1 433 ? -10.547 12.727 -16.766 1 94.38 433 ILE A N 1
ATOM 3419 C CA . ILE A 1 433 ? -9.188 12.484 -16.297 1 94.38 433 ILE A CA 1
ATOM 3420 C C . ILE A 1 433 ? -8.953 10.977 -16.156 1 94.38 433 ILE A C 1
ATOM 3422 O O . ILE A 1 433 ? -7.887 10.477 -16.516 1 94.38 433 ILE A O 1
ATOM 3426 N N . THR A 1 434 ? -9.906 10.281 -15.633 1 90.62 434 THR A N 1
ATOM 3427 C CA . THR A 1 434 ? -9.812 8.828 -15.523 1 90.62 434 THR A CA 1
ATOM 3428 C C . THR A 1 434 ? -9.594 8.195 -16.891 1 90.62 434 THR A C 1
ATOM 3430 O O . THR A 1 434 ? -8.773 7.281 -17.031 1 90.62 434 THR A O 1
ATOM 3433 N N . ALA A 1 435 ? -10.281 8.695 -17.938 1 89.94 435 ALA A N 1
ATOM 3434 C CA . ALA A 1 435 ? -10.148 8.188 -19.297 1 89.94 435 ALA A CA 1
ATOM 3435 C C . ALA A 1 435 ? -8.766 8.484 -19.859 1 89.94 435 ALA A C 1
ATOM 3437 O O . ALA A 1 435 ? -8.172 7.641 -20.547 1 89.94 435 ALA A O 1
ATOM 3438 N N . LEU A 1 436 ? -8.266 9.609 -19.547 1 91.31 436 LEU A N 1
ATOM 3439 C CA . LEU A 1 436 ? -6.996 10.055 -20.125 1 91.31 436 LEU A CA 1
ATOM 3440 C C . LEU A 1 436 ? -5.82 9.422 -19.391 1 91.31 436 LEU A C 1
ATOM 3442 O O . LEU A 1 436 ? -4.691 9.43 -19.891 1 91.31 436 LEU A O 1
ATOM 3446 N N . ARG A 1 437 ? -6.066 8.945 -18.172 1 87.12 437 ARG A N 1
ATOM 3447 C CA . ARG A 1 437 ? -4.988 8.367 -17.375 1 87.12 437 ARG A CA 1
ATOM 3448 C C . ARG A 1 437 ? -4.777 6.898 -17.703 1 87.12 437 ARG A C 1
ATOM 3450 O O . ARG A 1 437 ? -3.832 6.273 -17.219 1 87.12 437 ARG A O 1
ATOM 3457 N N . ARG A 1 438 ? -5.605 6.434 -18.531 1 78.19 438 ARG A N 1
ATOM 3458 C CA . ARG A 1 438 ? -5.363 5.07 -19 1 78.19 438 ARG A CA 1
ATOM 3459 C C . ARG A 1 438 ? -4.062 4.984 -19.781 1 78.19 438 ARG A C 1
ATOM 3461 O O . ARG A 1 438 ? -3.686 5.934 -20.484 1 78.19 438 ARG A O 1
ATOM 3468 N N . THR A 1 439 ? -3.318 3.877 -19.75 1 73.75 439 THR A N 1
ATOM 3469 C CA . THR A 1 439 ? -1.926 3.721 -20.156 1 73.75 439 THR A CA 1
ATOM 3470 C C . THR A 1 439 ? -1.705 4.293 -21.547 1 73.75 439 THR A C 1
ATOM 3472 O O . THR A 1 439 ? -0.892 5.199 -21.734 1 73.75 439 THR A O 1
ATOM 3475 N N . GLN A 1 440 ? -2.439 3.836 -22.594 1 71.12 440 GLN A N 1
ATOM 3476 C CA . GLN A 1 440 ? -2.215 4.277 -23.969 1 71.12 440 GLN A CA 1
ATOM 3477 C C . GLN A 1 440 ? -2.523 5.762 -24.125 1 71.12 440 GLN A C 1
ATOM 3479 O O . GLN A 1 440 ? -1.8 6.48 -24.812 1 71.12 440 GLN A O 1
ATOM 3484 N N . ARG A 1 441 ? -3.473 6.168 -23.469 1 80.44 441 ARG A N 1
ATOM 3485 C CA . ARG A 1 441 ? -3.904 7.559 -23.594 1 80.44 441 ARG A CA 1
ATOM 3486 C C . ARG A 1 441 ? -2.986 8.492 -22.812 1 80.44 441 ARG A C 1
ATOM 3488 O O . ARG A 1 441 ? -2.771 9.641 -23.219 1 80.44 441 ARG A O 1
ATOM 3495 N N . ARG A 1 442 ? -2.453 7.969 -21.75 1 82.75 442 ARG A N 1
ATOM 3496 C CA . ARG A 1 442 ? -1.489 8.742 -20.969 1 82.75 442 ARG A CA 1
ATOM 3497 C C . ARG A 1 442 ? -0.243 9.047 -21.797 1 82.75 442 ARG A C 1
ATOM 3499 O O . ARG A 1 442 ? 0.26 10.172 -21.766 1 82.75 442 ARG A O 1
ATOM 3506 N N . GLN A 1 443 ? 0.204 8.062 -22.484 1 80.62 443 GLN A N 1
ATOM 3507 C CA . GLN A 1 443 ? 1.362 8.25 -23.359 1 80.62 443 GLN A CA 1
ATOM 3508 C C . GLN A 1 443 ? 1.036 9.188 -24.516 1 80.62 443 GLN A C 1
ATOM 3510 O O . GLN A 1 443 ? 1.873 9.992 -24.922 1 80.62 443 GLN A O 1
ATOM 3515 N N . GLY A 1 444 ? -0.128 8.992 -25.031 1 83.44 444 GLY A N 1
ATOM 3516 C CA . GLY A 1 444 ? -0.563 9.867 -26.109 1 83.44 444 GLY A CA 1
ATOM 3517 C C . GLY A 1 444 ? -0.599 11.328 -25.703 1 83.44 444 GLY A C 1
ATOM 3518 O O . GLY A 1 444 ? -0.166 12.195 -26.469 1 83.44 444 GLY A O 1
ATOM 3519 N N . LEU A 1 445 ? -1.113 11.531 -24.562 1 90.81 445 LEU A N 1
ATOM 3520 C CA . LEU A 1 445 ? -1.167 12.898 -24.062 1 90.81 445 LEU A CA 1
ATOM 3521 C C . LEU A 1 445 ? 0.236 13.461 -23.844 1 90.81 445 LEU A C 1
ATOM 3523 O O . LEU A 1 445 ? 0.508 14.617 -24.188 1 90.81 445 LEU A O 1
ATOM 3527 N N . ARG A 1 446 ? 1.106 12.703 -23.312 1 88.88 446 ARG A N 1
ATOM 3528 C CA . ARG A 1 446 ? 2.488 13.133 -23.109 1 88.88 446 ARG A CA 1
ATOM 3529 C C . ARG A 1 446 ? 3.148 13.477 -24.438 1 88.88 446 ARG A C 1
ATOM 3531 O O . ARG A 1 446 ? 3.844 14.492 -24.547 1 88.88 446 ARG A O 1
ATOM 3538 N N . LYS A 1 447 ? 2.949 12.633 -25.422 1 88.06 447 LYS A N 1
ATOM 3539 C CA . LYS A 1 447 ? 3.479 12.898 -26.766 1 88.06 447 LYS A CA 1
ATOM 3540 C C . LYS A 1 447 ? 2.924 14.203 -27.312 1 88.06 447 LYS A C 1
ATOM 3542 O O . LYS A 1 447 ? 3.654 14.977 -27.938 1 88.06 447 LYS A O 1
ATOM 3547 N N . THR A 1 448 ? 1.641 14.375 -27.062 1 92.38 448 THR A N 1
ATOM 3548 C CA . THR A 1 448 ? 1.002 15.602 -27.531 1 92.38 448 THR A CA 1
ATOM 3549 C C . THR A 1 448 ? 1.649 16.828 -26.891 1 92.38 448 THR A C 1
ATOM 3551 O O . THR A 1 448 ? 1.862 17.844 -27.562 1 92.38 448 THR A O 1
ATOM 3554 N N . ILE A 1 449 ? 1.935 16.781 -25.656 1 93.38 449 ILE A N 1
ATOM 3555 C CA . ILE A 1 449 ? 2.572 17.875 -24.938 1 93.38 449 ILE A CA 1
ATOM 3556 C C . ILE A 1 449 ? 3.949 18.156 -25.531 1 93.38 449 ILE A C 1
ATOM 3558 O O . ILE A 1 449 ? 4.293 19.312 -25.812 1 93.38 449 ILE A O 1
ATOM 3562 N N . LEU A 1 450 ? 4.684 17.125 -25.844 1 92 450 LEU A N 1
ATOM 3563 C CA . LEU A 1 450 ? 6.043 17.266 -26.359 1 92 450 LEU A CA 1
ATOM 3564 C C . LEU A 1 450 ? 6.035 17.812 -27.781 1 92 450 LEU A C 1
ATOM 3566 O O . LEU A 1 450 ? 6.852 18.672 -28.109 1 92 450 LEU A O 1
ATOM 3570 N N . VAL A 1 451 ? 5.148 17.281 -28.562 1 92.25 451 VAL A N 1
ATOM 3571 C CA . VAL A 1 451 ? 5.031 17.75 -29.953 1 92.25 451 VAL A CA 1
ATOM 3572 C C . VAL A 1 451 ? 4.645 19.234 -29.953 1 92.25 451 VAL A C 1
ATOM 3574 O O . VAL A 1 451 ? 5.18 20.016 -30.75 1 92.25 451 VAL A O 1
ATOM 3577 N N . GLY A 1 452 ? 3.676 19.562 -29.094 1 92 452 GLY A N 1
ATOM 3578 C CA . GLY A 1 452 ? 3.264 20.969 -29.016 1 92 452 GLY A CA 1
ATOM 3579 C C . GLY A 1 452 ? 4.375 21.891 -28.562 1 92 452 GLY A C 1
ATOM 3580 O O . GLY A 1 452 ? 4.457 23.031 -29 1 92 452 GLY A O 1
ATOM 3581 N N . ASN A 1 453 ? 5.184 21.469 -27.719 1 90.12 453 ASN A N 1
ATOM 3582 C CA . ASN A 1 453 ? 6.344 22.25 -27.297 1 90.12 453 ASN A CA 1
ATOM 3583 C C . ASN A 1 453 ? 7.34 22.438 -28.438 1 90.12 453 ASN A C 1
ATOM 3585 O O . ASN A 1 453 ? 7.914 23.516 -28.594 1 90.12 453 ASN A O 1
ATOM 3589 N N . SER A 1 454 ? 7.527 21.359 -29.172 1 90 454 SER A N 1
ATOM 3590 C CA . SER A 1 454 ? 8.477 21.391 -30.281 1 90 454 SER A CA 1
ATOM 3591 C C . SER A 1 454 ? 7.988 22.281 -31.406 1 90 454 SER A C 1
ATOM 3593 O O . SER A 1 454 ? 8.781 22.953 -32.062 1 90 454 SER A O 1
ATOM 3595 N N . ASP A 1 455 ? 6.703 22.25 -31.641 1 90.31 455 ASP A N 1
ATOM 3596 C CA . ASP A 1 455 ? 6.148 23.031 -32.75 1 90.31 455 ASP A CA 1
ATOM 3597 C C . ASP A 1 455 ? 5.867 24.469 -32.281 1 90.31 455 ASP A C 1
ATOM 3599 O O . ASP A 1 455 ? 5.367 25.281 -33.062 1 90.31 455 ASP A O 1
ATOM 3603 N N . GLY A 1 456 ? 6.027 24.797 -31.031 1 86.75 456 GLY A N 1
ATOM 3604 C CA . GLY A 1 456 ? 5.902 26.156 -30.547 1 86.75 456 GLY A CA 1
ATOM 3605 C C . GLY A 1 456 ? 4.473 26.531 -30.203 1 86.75 456 GLY A C 1
ATOM 3606 O O . GLY A 1 456 ? 4.168 27.719 -30.016 1 86.75 456 GLY A O 1
ATOM 3607 N N . SER A 1 457 ? 3.6 25.594 -30.141 1 89.19 457 SER A N 1
ATOM 3608 C CA . SER A 1 457 ? 2.207 25.859 -29.797 1 89.19 457 SER A CA 1
ATOM 3609 C C . SER A 1 457 ? 2.074 26.312 -28.359 1 89.19 457 SER A C 1
ATOM 3611 O O . SER A 1 457 ? 1.22 27.141 -28.031 1 89.19 457 SER A O 1
ATOM 3613 N N . TRP A 1 458 ? 2.83 25.703 -27.484 1 90.88 458 TRP A N 1
ATOM 3614 C CA . TRP A 1 458 ? 2.848 26.031 -26.062 1 90.88 458 TRP A CA 1
ATOM 3615 C C . TRP A 1 458 ? 4.188 25.672 -25.438 1 90.88 458 TRP A C 1
ATOM 3617 O O . TRP A 1 458 ? 5.066 25.125 -26.109 1 90.88 458 TRP A O 1
ATOM 3627 N N . THR A 1 459 ? 4.387 26.172 -24.234 1 87.44 459 THR A N 1
ATOM 3628 C CA . THR A 1 459 ? 5.504 25.766 -23.375 1 87.44 459 THR A CA 1
ATOM 3629 C C . THR A 1 459 ? 5 25.109 -22.094 1 87.44 459 THR A C 1
ATOM 3631 O O . THR A 1 459 ? 4.91 25.766 -21.062 1 87.44 459 THR A O 1
ATOM 3634 N N . LEU A 1 460 ? 4.637 23.891 -22.266 1 90.25 460 LEU A N 1
ATOM 3635 C CA . LEU A 1 460 ? 4.09 23.156 -21.125 1 90.25 460 LEU A CA 1
ATOM 3636 C C . LEU A 1 460 ? 5.078 22.125 -20.625 1 90.25 460 LEU A C 1
ATOM 3638 O O . LEU A 1 460 ? 5.777 21.484 -21.422 1 90.25 460 LEU A O 1
ATOM 3642 N N . ARG A 1 461 ? 5.219 22.078 -19.344 1 88.62 461 ARG A N 1
ATOM 3643 C CA . ARG A 1 461 ? 5.965 20.953 -18.766 1 88.62 461 ARG A CA 1
ATOM 3644 C C . ARG A 1 461 ? 5.234 19.641 -18.984 1 88.62 461 ARG A C 1
ATOM 3646 O O . ARG A 1 461 ? 4.004 19.594 -18.984 1 88.62 461 ARG A O 1
ATOM 3653 N N . ALA A 1 462 ? 6.008 18.578 -19.188 1 88.69 462 ALA A N 1
ATOM 3654 C CA . ALA A 1 462 ? 5.406 17.266 -19.406 1 88.69 462 ALA A CA 1
ATOM 3655 C C . ALA A 1 462 ? 4.941 16.656 -18.078 1 88.69 462 ALA A C 1
ATOM 3657 O O . ALA A 1 462 ? 5.66 15.859 -17.469 1 88.69 462 ALA A O 1
ATOM 3658 N N . LEU A 1 463 ? 3.76 17.094 -17.641 1 89.75 463 LEU A N 1
ATOM 3659 C CA . LEU A 1 463 ? 3.193 16.625 -16.375 1 89.75 463 LEU A CA 1
ATOM 3660 C C . LEU A 1 463 ? 2.025 15.68 -16.625 1 89.75 463 LEU A C 1
ATOM 3662 O O . LEU A 1 463 ? 1.441 15.672 -17.719 1 89.75 463 LEU A O 1
ATOM 3666 N N . GLU A 1 464 ? 1.732 14.883 -15.633 1 88.12 464 GLU A N 1
ATOM 3667 C CA . GLU A 1 464 ? 0.582 13.984 -15.688 1 88.12 464 GLU A CA 1
ATOM 3668 C C . GLU A 1 464 ? -0.647 14.617 -15.047 1 88.12 464 GLU A C 1
ATOM 3670 O O . GLU A 1 464 ? -0.524 15.43 -14.125 1 88.12 464 GLU A O 1
ATOM 3675 N N . LEU A 1 465 ? -1.8 14.281 -15.508 1 93.12 465 LEU A N 1
ATOM 3676 C CA . LEU A 1 465 ? -3.043 14.742 -14.898 1 93.12 465 LEU A CA 1
ATOM 3677 C C . LEU A 1 465 ? -3.234 14.117 -13.516 1 93.12 465 LEU A C 1
ATOM 3679 O O . LEU A 1 465 ? -2.824 12.977 -13.281 1 93.12 465 LEU A O 1
ATOM 3683 N N . LYS A 1 466 ? -3.82 14.875 -12.617 1 91.62 466 LYS A N 1
ATOM 3684 C CA . LYS A 1 466 ? -4.074 14.422 -11.25 1 91.62 466 LYS A CA 1
ATOM 3685 C C . LYS A 1 466 ? -5.551 14.094 -11.047 1 91.62 466 LYS A C 1
ATOM 3687 O O . LYS A 1 466 ? -6.426 14.812 -11.547 1 91.62 466 LYS A O 1
ATOM 3692 N N . LEU A 1 467 ? -5.82 12.992 -10.422 1 91.56 467 LEU A N 1
ATOM 3693 C CA . LEU A 1 467 ? -7.176 12.648 -10 1 91.56 467 LEU A CA 1
ATOM 3694 C C . LEU A 1 467 ? -7.352 12.859 -8.5 1 91.56 467 LEU A C 1
ATOM 3696 O O . LEU A 1 467 ? -6.508 12.438 -7.707 1 91.56 467 LEU A O 1
ATOM 3700 N N . ASP A 1 468 ? -8.422 13.516 -8.109 1 90.81 468 ASP A N 1
ATOM 3701 C CA . ASP A 1 468 ? -8.602 13.93 -6.723 1 90.81 468 ASP A CA 1
ATOM 3702 C C . ASP A 1 468 ? -9.125 12.773 -5.871 1 90.81 468 ASP A C 1
ATOM 3704 O O . ASP A 1 468 ? -9.531 11.734 -6.406 1 90.81 468 ASP A O 1
ATOM 3708 N N . CYS A 1 469 ? -8.859 12.852 -4.559 1 83.94 469 CYS A N 1
ATOM 3709 C CA . CYS A 1 469 ? -9.57 12.109 -3.527 1 83.94 469 CYS A CA 1
ATOM 3710 C C . CYS A 1 469 ? -10.711 12.938 -2.945 1 83.94 469 CYS A C 1
ATOM 3712 O O . CYS A 1 469 ? -10.477 13.906 -2.225 1 83.94 469 CYS A O 1
ATOM 3714 N N . PRO A 1 470 ? -11.844 12.562 -3.154 1 77.88 470 PRO A N 1
ATOM 3715 C CA . PRO A 1 470 ? -13 13.398 -2.832 1 77.88 470 PRO A CA 1
ATOM 3716 C C . PRO A 1 470 ? -13.07 13.766 -1.352 1 77.88 470 PRO A C 1
ATOM 3718 O O . PRO A 1 470 ? -13.609 14.812 -0.996 1 77.88 470 PRO A O 1
ATOM 3721 N N . THR A 1 471 ? -12.492 12.961 -0.46 1 75.31 471 THR A N 1
ATOM 3722 C CA . THR A 1 471 ? -12.57 13.25 0.969 1 75.31 471 THR A CA 1
ATOM 3723 C C . THR A 1 471 ? -11.547 14.312 1.366 1 75.31 471 THR A C 1
ATOM 3725 O O . THR A 1 471 ? -11.625 14.875 2.459 1 75.31 471 THR A O 1
ATOM 3728 N N . ARG A 1 472 ? -10.648 14.656 0.46 1 81.94 472 ARG A N 1
ATOM 3729 C CA . ARG A 1 472 ? -9.641 15.695 0.668 1 81.94 472 ARG A CA 1
ATOM 3730 C C . ARG A 1 472 ? -9.734 16.766 -0.412 1 81.94 472 ARG A C 1
ATOM 3732 O O . ARG A 1 472 ? -9.055 16.688 -1.439 1 81.94 472 ARG A O 1
ATOM 3739 N N . TRP A 1 473 ? -10.32 17.797 -0.152 1 92.12 473 TRP A N 1
ATOM 3740 C CA . TRP A 1 473 ? -10.703 18.797 -1.153 1 92.12 473 TRP A CA 1
ATOM 3741 C C . TRP A 1 473 ? -9.461 19.422 -1.789 1 92.12 473 TRP A C 1
ATOM 3743 O O . TRP A 1 473 ? -9.523 19.938 -2.912 1 92.12 473 TRP A O 1
ATOM 3753 N N . SER A 1 474 ? -8.328 19.484 -1.097 1 90.62 474 SER A N 1
ATOM 3754 C CA . SER A 1 474 ? -7.117 20.078 -1.663 1 90.62 474 SER A CA 1
ATOM 3755 C C . SER A 1 474 ? -6.676 19.328 -2.916 1 90.62 474 SER A C 1
ATOM 3757 O O . SER A 1 474 ? -6.09 19.906 -3.824 1 90.62 474 SER A O 1
ATOM 3759 N N . SER A 1 475 ? -7.008 18.047 -2.945 1 91.69 475 SER A N 1
ATOM 3760 C CA . SER A 1 475 ? -6.688 17.25 -4.133 1 91.69 475 SER A CA 1
ATOM 3761 C C . SER A 1 475 ? -7.59 17.641 -5.305 1 91.69 475 SER A C 1
ATOM 3763 O O . SER A 1 475 ? -7.18 17.547 -6.465 1 91.69 475 SER A O 1
ATOM 3765 N N . THR A 1 476 ? -8.82 18.031 -4.965 1 94.25 476 THR A N 1
ATOM 3766 C CA . THR A 1 476 ? -9.711 18.531 -6.008 1 94.25 476 THR A CA 1
ATOM 3767 C C . THR A 1 476 ? -9.172 19.812 -6.617 1 94.25 476 THR A C 1
ATOM 3769 O O . THR A 1 476 ? -9.219 20 -7.836 1 94.25 476 THR A O 1
ATOM 3772 N N . ARG A 1 477 ? -8.711 20.672 -5.766 1 94.19 477 ARG A N 1
ATOM 3773 C CA . ARG A 1 477 ? -8.07 21.891 -6.227 1 94.19 477 ARG A CA 1
ATOM 3774 C C . ARG A 1 477 ? -6.887 21.594 -7.133 1 94.19 477 ARG A C 1
ATOM 3776 O O . ARG A 1 477 ? -6.75 22.188 -8.203 1 94.19 477 ARG A O 1
ATOM 3783 N N . ASP A 1 478 ? -6.023 20.688 -6.734 1 94.19 478 ASP A N 1
ATOM 3784 C CA . ASP A 1 478 ? -4.84 20.328 -7.508 1 94.19 478 ASP A CA 1
ATOM 3785 C C . ASP A 1 478 ? -5.227 19.703 -8.844 1 94.19 478 ASP A C 1
ATOM 3787 O O . ASP A 1 478 ? -4.559 19.922 -9.859 1 94.19 478 ASP A O 1
ATOM 3791 N N . MET A 1 479 ? -6.266 18.891 -8.766 1 95.56 479 MET A N 1
ATOM 3792 C CA . MET A 1 479 ? -6.781 18.281 -9.984 1 95.56 479 MET A CA 1
ATOM 3793 C C . MET A 1 479 ? -7.195 19.344 -10.992 1 95.56 479 MET A C 1
ATOM 3795 O O . MET A 1 479 ? -6.812 19.281 -12.164 1 95.56 479 MET A O 1
ATOM 3799 N N . ILE A 1 480 ? -7.895 20.375 -10.586 1 95.69 480 ILE A N 1
ATOM 3800 C CA . ILE A 1 480 ? -8.383 21.453 -11.438 1 95.69 480 ILE A CA 1
ATOM 3801 C C . ILE A 1 480 ? -7.211 22.281 -11.953 1 95.69 480 ILE A C 1
ATOM 3803 O O . ILE A 1 480 ? -7.129 22.578 -13.148 1 95.69 480 ILE A O 1
ATOM 3807 N N . GLU A 1 481 ? -6.344 22.594 -11.039 1 93.94 481 GLU A N 1
ATOM 3808 C CA . GLU A 1 481 ? -5.188 23.406 -11.406 1 93.94 481 GLU A CA 1
ATOM 3809 C C . GLU A 1 481 ? -4.348 22.719 -12.477 1 93.94 481 GLU A C 1
ATOM 3811 O O . GLU A 1 481 ? -3.932 23.344 -13.453 1 93.94 481 GLU A O 1
ATOM 3816 N N . ARG A 1 482 ? -4.105 21.453 -12.281 1 94.94 482 ARG A N 1
ATOM 3817 C CA . ARG A 1 482 ? -3.311 20.688 -13.234 1 94.94 482 ARG A CA 1
ATOM 3818 C C . ARG A 1 482 ? -4.008 20.594 -14.594 1 94.94 482 ARG A C 1
ATOM 3820 O O . ARG A 1 482 ? -3.367 20.719 -15.633 1 94.94 482 ARG A O 1
ATOM 3827 N N . LEU A 1 483 ? -5.301 20.359 -14.586 1 95.5 483 LEU A N 1
ATOM 3828 C CA . LEU A 1 483 ? -6.062 20.266 -15.828 1 95.5 483 LEU A CA 1
ATOM 3829 C C . LEU A 1 483 ? -6.031 21.594 -16.578 1 95.5 483 LEU A C 1
ATOM 3831 O O . LEU A 1 483 ? -5.844 21.625 -17.797 1 95.5 483 LEU A O 1
ATOM 3835 N N . LEU A 1 484 ? -6.176 22.703 -15.891 1 93.56 484 LEU A N 1
ATOM 3836 C CA . LEU A 1 484 ? -6.164 24.031 -16.5 1 93.56 484 LEU A CA 1
ATOM 3837 C C . LEU A 1 484 ? -4.793 24.344 -17.094 1 93.56 484 LEU A C 1
ATOM 3839 O O . LEU A 1 484 ? -4.695 24.938 -18.172 1 93.56 484 LEU A O 1
ATOM 3843 N N . TYR A 1 485 ? -3.803 23.922 -16.359 1 92.44 485 TYR A N 1
ATOM 3844 C CA . TYR A 1 485 ? -2.441 24.109 -16.844 1 92.44 485 TYR A CA 1
ATOM 3845 C C . TYR A 1 485 ? -2.205 23.344 -18.141 1 92.44 485 TYR A C 1
ATOM 3847 O O . TYR A 1 485 ? -1.623 23.875 -19.078 1 92.44 485 TYR A O 1
ATOM 3855 N N . LEU A 1 486 ? -2.766 22.172 -18.266 1 94.5 486 LEU A N 1
ATOM 3856 C CA . LEU A 1 486 ? -2.512 21.297 -19.406 1 94.5 486 LEU A CA 1
ATOM 3857 C C . LEU A 1 486 ? -3.635 21.406 -20.438 1 94.5 486 LEU A C 1
ATOM 3859 O O . LEU A 1 486 ? -3.678 20.641 -21.406 1 94.5 486 LEU A O 1
ATOM 3863 N N . TYR A 1 487 ? -4.543 22.344 -20.266 1 94 487 TYR A N 1
ATOM 3864 C CA . TYR A 1 487 ? -5.781 22.406 -21.031 1 94 487 TYR A CA 1
ATOM 3865 C C . TYR A 1 487 ? -5.492 22.469 -22.531 1 94 487 TYR A C 1
ATOM 3867 O O . TYR A 1 487 ? -6.137 21.781 -23.328 1 94 487 TYR A O 1
ATOM 3875 N N . PRO A 1 488 ? -4.453 23.25 -23.016 1 92.56 488 PRO A N 1
ATOM 3876 C CA . PRO A 1 488 ? -4.203 23.297 -24.469 1 92.56 488 PRO A CA 1
ATOM 3877 C C . PRO A 1 488 ? -3.854 21.922 -25.047 1 92.56 488 PRO A C 1
ATOM 3879 O O . PRO A 1 488 ? -4.363 21.547 -26.094 1 92.56 488 PRO A O 1
ATOM 3882 N N . ALA A 1 489 ? -3.066 21.188 -24.328 1 93.94 489 ALA A N 1
ATOM 3883 C CA . ALA A 1 489 ? -2.662 19.875 -24.797 1 93.94 489 ALA A CA 1
ATOM 3884 C C . ALA A 1 489 ? -3.814 18.875 -24.672 1 93.94 489 ALA A C 1
ATOM 3886 O O . ALA A 1 489 ? -4.004 18.031 -25.562 1 93.94 489 ALA A O 1
ATOM 3887 N N . VAL A 1 490 ? -4.598 18.953 -23.594 1 94.94 490 VAL A N 1
ATOM 3888 C CA . VAL A 1 490 ? -5.723 18.062 -23.359 1 94.94 490 VAL A CA 1
ATOM 3889 C C . VAL A 1 490 ? -6.781 18.25 -24.438 1 94.94 490 VAL A C 1
ATOM 3891 O O . VAL A 1 490 ? -7.285 17.281 -25.016 1 94.94 490 VAL A O 1
ATOM 3894 N N . SER A 1 491 ? -7.078 19.547 -24.734 1 93.44 491 SER A N 1
ATOM 3895 C CA . SER A 1 491 ? -8.078 19.859 -25.75 1 93.44 491 SER A CA 1
ATOM 3896 C C . SER A 1 491 ? -7.648 19.359 -27.125 1 93.44 491 SER A C 1
ATOM 3898 O O . SER A 1 491 ? -8.453 18.797 -27.859 1 93.44 491 SER A O 1
ATOM 3900 N N . ARG A 1 492 ? -6.43 19.5 -27.438 1 92.38 492 ARG A N 1
ATOM 3901 C CA . ARG A 1 492 ? -5.898 19.031 -28.719 1 92.38 492 ARG A CA 1
ATOM 3902 C C . ARG A 1 492 ? -5.941 17.516 -28.812 1 92.38 492 ARG A C 1
ATOM 3904 O O . ARG A 1 492 ? -6.281 16.969 -29.859 1 92.38 492 ARG A O 1
ATOM 3911 N N . TYR A 1 493 ? -5.547 16.859 -27.781 1 93.69 493 TYR A N 1
ATOM 3912 C CA . TYR A 1 493 ? -5.512 15.406 -27.766 1 93.69 493 TYR A CA 1
ATOM 3913 C C . TYR A 1 493 ? -6.914 14.82 -27.922 1 93.69 493 TYR A C 1
ATOM 3915 O O . TYR A 1 493 ? -7.121 13.883 -28.688 1 93.69 493 TYR A O 1
ATOM 3923 N N . ILE A 1 494 ? -7.879 15.359 -27.172 1 93 494 ILE A N 1
ATOM 3924 C CA . ILE A 1 494 ? -9.258 14.883 -27.25 1 93 494 ILE A CA 1
ATOM 3925 C C . ILE A 1 494 ? -9.805 15.102 -28.656 1 93 494 ILE A C 1
ATOM 3927 O O . ILE A 1 494 ? -10.531 14.25 -29.188 1 93 494 ILE A O 1
ATOM 3931 N N . ALA A 1 495 ? -9.391 16.188 -29.281 1 90.94 495 ALA A N 1
ATOM 3932 C CA . ALA A 1 495 ? -9.852 16.5 -30.625 1 90.94 495 ALA A CA 1
ATOM 3933 C C . ALA A 1 495 ? -9.266 15.523 -31.641 1 90.94 495 ALA A C 1
ATOM 3935 O O . ALA A 1 495 ? -9.883 15.234 -32.656 1 90.94 495 ALA A O 1
ATOM 3936 N N . SER A 1 496 ? -8.102 14.953 -31.344 1 88.94 496 SER A N 1
ATOM 3937 C CA . SER A 1 496 ? -7.402 14.094 -32.281 1 88.94 496 SER A CA 1
ATOM 3938 C C . SER A 1 496 ? -7.945 12.672 -32.25 1 88.94 496 SER A C 1
ATOM 3940 O O . SER A 1 496 ? -7.793 11.906 -33.188 1 88.94 496 SER A O 1
ATOM 3942 N N . ASP A 1 497 ? -8.531 12.32 -31.156 1 85.5 497 ASP A N 1
ATOM 3943 C CA . ASP A 1 497 ? -9.055 10.969 -30.969 1 85.5 497 ASP A CA 1
ATOM 3944 C C . ASP A 1 497 ? -10.578 10.977 -30.859 1 85.5 497 ASP A C 1
ATOM 3946 O O . ASP A 1 497 ? -11.125 11.336 -29.828 1 85.5 497 ASP A O 1
ATOM 3950 N N . PRO A 1 498 ? -11.266 10.492 -31.828 1 84.62 498 PRO A N 1
ATOM 3951 C CA . PRO A 1 498 ? -12.727 10.539 -31.828 1 84.62 498 PRO A CA 1
ATOM 3952 C C . PRO A 1 498 ? -13.344 9.719 -30.688 1 84.62 498 PRO A C 1
ATOM 3954 O O . PRO A 1 498 ? -14.461 10 -30.266 1 84.62 498 PRO A O 1
ATOM 3957 N N . THR A 1 499 ? -12.602 8.727 -30.125 1 82.75 499 THR A N 1
ATOM 3958 C CA . THR A 1 499 ? -13.133 7.902 -29.047 1 82.75 499 THR A CA 1
ATOM 3959 C C . THR A 1 499 ? -13.203 8.695 -27.734 1 82.75 499 THR A C 1
ATOM 3961 O O . THR A 1 499 ? -13.898 8.305 -26.797 1 82.75 499 THR A O 1
ATOM 3964 N N . LEU A 1 500 ? -12.562 9.859 -27.828 1 89 500 LEU A N 1
ATOM 3965 C CA . LEU A 1 500 ? -12.5 10.672 -26.609 1 89 500 LEU A CA 1
ATOM 3966 C C . LEU A 1 500 ? -13.445 11.859 -26.703 1 89 500 LEU A C 1
ATOM 3968 O O . LEU A 1 500 ? -13.523 12.68 -25.781 1 89 500 LEU A O 1
ATOM 3972 N N . ALA A 1 501 ? -14.242 11.93 -27.766 1 87.81 501 ALA A N 1
ATOM 3973 C CA . ALA A 1 501 ? -15.086 13.094 -28.031 1 87.81 501 ALA A CA 1
ATOM 3974 C C . ALA A 1 501 ? -16.109 13.289 -26.922 1 87.81 501 ALA A C 1
ATOM 3976 O O . ALA A 1 501 ? -16.5 14.422 -26.625 1 87.81 501 ALA A O 1
ATOM 3977 N N . GLU A 1 502 ? -16.469 12.172 -26.266 1 87.75 502 GLU A N 1
ATOM 3978 C CA . GLU A 1 502 ? -17.453 12.25 -25.188 1 87.75 502 GLU A CA 1
ATOM 3979 C C . GLU A 1 502 ? -16.875 12.969 -23.969 1 87.75 502 GLU A C 1
ATOM 3981 O O . GLU A 1 502 ? -17.625 13.484 -23.141 1 87.75 502 GLU A O 1
ATOM 3986 N N . HIS A 1 503 ? -15.586 13.141 -23.938 1 92.06 503 HIS A N 1
ATOM 3987 C CA . HIS A 1 503 ? -14.906 13.719 -22.781 1 92.06 503 HIS A CA 1
ATOM 3988 C C . HIS A 1 503 ? -14.461 15.148 -23.062 1 92.06 503 HIS A C 1
ATOM 3990 O O . HIS A 1 503 ? -13.547 15.656 -22.422 1 92.06 503 HIS A O 1
ATOM 3996 N N . VAL A 1 504 ? -15.164 15.812 -23.953 1 92 504 VAL A N 1
ATOM 3997 C CA . VAL A 1 504 ? -14.766 17.141 -24.375 1 92 504 VAL A CA 1
ATOM 3998 C C . VAL A 1 504 ? -14.914 18.125 -23.219 1 92 504 VAL A C 1
ATOM 4000 O O . VAL A 1 504 ? -15.883 18.062 -22.453 1 92 504 VAL A O 1
ATOM 4003 N N . ILE A 1 505 ? -13.906 18.984 -23.016 1 92.88 505 ILE A N 1
ATOM 4004 C CA . ILE A 1 505 ? -13.938 20.109 -22.094 1 92.88 505 ILE A CA 1
ATOM 4005 C C . ILE A 1 505 ? -14.047 21.422 -22.875 1 92.88 505 ILE A C 1
ATOM 4007 O O . ILE A 1 505 ? -13.055 21.906 -23.422 1 92.88 505 ILE A O 1
ATOM 4011 N N . THR A 1 506 ? -15.195 21.969 -22.812 1 90 506 THR A N 1
ATOM 4012 C CA . THR A 1 506 ? -15.469 23.172 -23.594 1 90 506 THR A CA 1
ATOM 4013 C C . THR A 1 506 ? -14.812 24.391 -22.969 1 90 506 THR A C 1
ATOM 4015 O O . THR A 1 506 ? -14.297 24.328 -21.844 1 90 506 THR A O 1
ATOM 4018 N N . HIS A 1 507 ? -14.812 25.422 -23.688 1 88 507 HIS A N 1
ATOM 4019 C CA . HIS A 1 507 ? -14.281 26.672 -23.156 1 88 507 HIS A CA 1
ATOM 4020 C C . HIS A 1 507 ? -15.094 27.156 -21.953 1 88 507 HIS A C 1
ATOM 4022 O O . HIS A 1 507 ? -14.547 27.734 -21.016 1 88 507 HIS A O 1
ATOM 4028 N N . ALA A 1 508 ? -16.375 26.922 -22.031 1 89 508 ALA A N 1
ATOM 4029 C CA . ALA A 1 508 ? -17.219 27.25 -20.891 1 89 508 ALA A CA 1
ATOM 4030 C C . ALA A 1 508 ? -16.828 26.453 -19.656 1 89 508 ALA A C 1
ATOM 4032 O O . ALA A 1 508 ? -16.859 26.984 -18.547 1 89 508 ALA A O 1
ATOM 4033 N N . ASP A 1 509 ? -16.516 25.188 -19.891 1 92.88 509 ASP A N 1
ATOM 4034 C CA . ASP A 1 509 ? -16.047 24.359 -18.781 1 92.88 509 ASP A CA 1
ATOM 4035 C C . ASP A 1 509 ? -14.75 24.922 -18.188 1 92.88 509 ASP A C 1
ATOM 4037 O O . ASP A 1 509 ? -14.594 24.953 -16.969 1 92.88 509 ASP A O 1
ATOM 4041 N N . TYR A 1 510 ? -13.93 25.328 -19.094 1 92.44 510 TYR A N 1
ATOM 4042 C CA . TYR A 1 510 ? -12.641 25.891 -18.703 1 92.44 510 TYR A CA 1
ATOM 4043 C C . TYR A 1 510 ? -12.82 27.125 -17.844 1 92.44 510 TYR A C 1
ATOM 4045 O O . TYR A 1 510 ? -12.172 27.266 -16.812 1 92.44 510 TYR A O 1
ATOM 4053 N N . GLU A 1 511 ? -13.672 27.953 -18.203 1 90.62 511 GLU A N 1
ATOM 4054 C CA . GLU A 1 511 ? -13.922 29.188 -17.453 1 90.62 511 GLU A CA 1
ATOM 4055 C C . GLU A 1 511 ? -14.555 28.891 -16.094 1 90.62 511 GLU A C 1
ATOM 4057 O O . GLU A 1 511 ? -14.195 29.516 -15.094 1 90.62 511 GLU A O 1
ATOM 4062 N N . ALA A 1 512 ? -15.469 28.016 -16.125 1 92.88 512 ALA A N 1
ATOM 4063 C CA . ALA A 1 512 ? -16.109 27.641 -14.859 1 92.88 512 ALA A CA 1
ATOM 4064 C C . ALA A 1 512 ? -15.102 27.031 -13.883 1 92.88 512 ALA A C 1
ATOM 4066 O O . ALA A 1 512 ? -15.141 27.328 -12.688 1 92.88 512 ALA A O 1
ATOM 4067 N N . LEU A 1 513 ? -14.227 26.203 -14.406 1 94.88 513 LEU A N 1
ATOM 4068 C CA . LEU A 1 513 ? -13.203 25.594 -13.57 1 94.88 513 LEU A CA 1
ATOM 4069 C C . LEU A 1 513 ? -12.258 26.641 -13.008 1 94.88 513 LEU A C 1
ATOM 4071 O O . LEU A 1 513 ? -11.812 26.531 -11.859 1 94.88 513 LEU A O 1
ATOM 4075 N N . HIS A 1 514 ? -11.969 27.562 -13.812 1 92.06 514 HIS A N 1
ATOM 4076 C CA . HIS A 1 514 ? -11.094 28.641 -13.367 1 92.06 514 HIS A CA 1
ATOM 4077 C C . HIS A 1 514 ? -11.719 29.406 -12.203 1 92.06 514 HIS A C 1
ATOM 4079 O O . HIS A 1 514 ? -11.031 29.75 -11.234 1 92.06 514 HIS A O 1
ATOM 4085 N N . ASP A 1 515 ? -13 29.672 -12.297 1 93.12 515 ASP A N 1
ATOM 4086 C CA . ASP A 1 515 ? -13.703 30.375 -11.234 1 93.12 515 ASP A CA 1
ATOM 4087 C C . ASP A 1 515 ? -13.742 29.547 -9.953 1 93.12 515 ASP A C 1
ATOM 4089 O O . ASP A 1 515 ? -13.531 30.078 -8.859 1 93.12 515 ASP A O 1
ATOM 4093 N N . ILE A 1 516 ? -14 28.297 -10.109 1 94.94 516 ILE A N 1
ATOM 4094 C CA . ILE A 1 516 ? -14.016 27.406 -8.953 1 94.94 516 ILE A CA 1
ATOM 4095 C C . ILE A 1 516 ? -12.633 27.391 -8.305 1 94.94 516 ILE A C 1
ATOM 4097 O O . ILE A 1 516 ? -12.516 27.406 -7.078 1 94.94 516 ILE A O 1
ATOM 4101 N N . LEU A 1 517 ? -11.602 27.312 -9.133 1 94.31 517 LEU A N 1
ATOM 4102 C CA . LEU A 1 517 ? -10.227 27.281 -8.641 1 94.31 517 LEU A CA 1
ATOM 4103 C C . LEU A 1 517 ? -9.914 28.547 -7.828 1 94.31 517 LEU A C 1
ATOM 4105 O O . LEU A 1 517 ? -9.234 28.469 -6.805 1 94.31 517 LEU A O 1
ATOM 4109 N N . THR A 1 518 ? -10.391 29.656 -8.289 1 91.69 518 THR A N 1
ATOM 4110 C CA . THR A 1 518 ? -10.172 30.922 -7.602 1 91.69 518 THR A CA 1
ATOM 4111 C C . THR A 1 518 ? -10.758 30.875 -6.195 1 91.69 518 THR A C 1
ATOM 4113 O O . THR A 1 518 ? -10.133 31.328 -5.238 1 91.69 518 THR A O 1
ATOM 4116 N N . VAL A 1 519 ? -11.906 30.344 -6.098 1 93.94 519 VAL A N 1
ATOM 4117 C CA . VAL A 1 519 ? -12.578 30.234 -4.805 1 93.94 519 VAL A CA 1
ATOM 4118 C C . VAL A 1 519 ? -11.789 29.281 -3.898 1 93.94 519 VAL A C 1
ATOM 4120 O O . VAL A 1 519 ? -11.57 29.578 -2.721 1 93.94 519 VAL A O 1
ATOM 4123 N N . LEU A 1 520 ? -11.289 28.172 -4.445 1 94.62 520 LEU A N 1
ATOM 4124 C CA . LEU A 1 520 ? -10.609 27.141 -3.666 1 94.62 520 LEU A CA 1
ATOM 4125 C C . LEU A 1 520 ? -9.203 27.594 -3.281 1 94.62 520 LEU A C 1
ATOM 4127 O O . LEU A 1 520 ? -8.695 27.203 -2.232 1 94.62 520 LEU A O 1
ATOM 4131 N N . ASN A 1 521 ? -8.562 28.438 -4.059 1 91.5 521 ASN A N 1
ATOM 4132 C CA . ASN A 1 521 ? -7.176 28.844 -3.85 1 91.5 521 ASN A CA 1
ATOM 4133 C C . ASN A 1 521 ? -7.008 29.594 -2.535 1 91.5 521 ASN A C 1
ATOM 4135 O O . ASN A 1 521 ? -6.031 29.391 -1.811 1 91.5 521 ASN A O 1
ATOM 4139 N N . PHE A 1 522 ? -7.91 30.422 -2.283 1 88.12 522 PHE A N 1
ATOM 4140 C CA . PHE A 1 522 ? -7.793 31.203 -1.062 1 88.12 522 PHE A CA 1
ATOM 4141 C C . PHE A 1 522 ? -7.918 30.312 0.169 1 88.12 522 PHE A C 1
ATOM 4143 O O . PHE A 1 522 ? -7.16 30.469 1.132 1 88.12 522 PHE A O 1
ATOM 4150 N N . ALA A 1 523 ? -8.875 29.469 0.112 1 93.94 523 ALA A N 1
ATOM 4151 C CA . ALA A 1 523 ? -9.055 28.531 1.219 1 93.94 523 ALA A CA 1
ATOM 4152 C C . ALA A 1 523 ? -7.828 27.641 1.396 1 93.94 523 ALA A C 1
ATOM 4154 O O . ALA A 1 523 ? -7.414 27.359 2.523 1 93.94 523 ALA A O 1
ATOM 4155 N N . HIS A 1 524 ? -7.254 27.203 0.294 1 91.5 524 HIS A N 1
ATOM 4156 C CA . HIS A 1 524 ? -6.082 26.328 0.324 1 91.5 524 HIS A CA 1
ATOM 4157 C C . HIS A 1 524 ? -4.891 27.031 0.971 1 91.5 524 HIS A C 1
ATOM 4159 O O . HIS A 1 524 ? -4.207 26.453 1.817 1 91.5 524 HIS A O 1
ATOM 4165 N N . ARG A 1 525 ? -4.664 28.234 0.658 1 87.06 525 ARG A N 1
ATOM 4166 C CA . ARG A 1 525 ? -3.557 29 1.222 1 87.06 525 ARG A CA 1
ATOM 4167 C C . ARG A 1 525 ? -3.768 29.25 2.711 1 87.06 525 ARG A C 1
ATOM 4169 O O . ARG A 1 525 ? -2.82 29.188 3.496 1 87.06 525 ARG A O 1
ATOM 4176 N N . ALA A 1 526 ? -4.961 29.562 3.062 1 89.25 526 ALA A N 1
ATOM 4177 C CA . ALA A 1 526 ? -5.277 29.812 4.465 1 89.25 526 ALA A CA 1
ATOM 4178 C C . ALA A 1 526 ? -4.996 28.594 5.328 1 89.25 526 ALA A C 1
ATOM 4180 O O . ALA A 1 526 ? -4.395 28.703 6.398 1 89.25 526 ALA A O 1
ATOM 4181 N N . GLN A 1 527 ? -5.504 27.5 4.875 1 89.75 527 GLN A N 1
ATOM 4182 C CA . GLN A 1 527 ? -5.312 26.281 5.68 1 89.75 527 GLN A CA 1
ATOM 4183 C C . GLN A 1 527 ? -3.838 25.906 5.762 1 89.75 527 GLN A C 1
ATOM 4185 O O . GLN A 1 527 ? -3.373 25.422 6.793 1 89.75 527 GLN A O 1
ATOM 4190 N N . GLU A 1 528 ? -3.053 26.062 4.672 1 85.81 528 GLU A N 1
ATOM 4191 C CA . GLU A 1 528 ? -1.631 25.734 4.648 1 85.81 528 GLU A CA 1
ATOM 4192 C C . GLU A 1 528 ? -0.852 26.578 5.652 1 85.81 528 GLU A C 1
ATOM 4194 O O . GLU A 1 528 ? 0.13 26.125 6.234 1 85.81 528 GLU A O 1
ATOM 4199 N N . LEU A 1 529 ? -1.271 27.734 5.875 1 83.44 529 LEU A N 1
ATOM 4200 C CA . LEU A 1 529 ? -0.598 28.656 6.789 1 83.44 529 LEU A CA 1
ATOM 4201 C C . LEU A 1 529 ? -0.642 28.125 8.219 1 83.44 529 LEU A C 1
ATOM 4203 O O . LEU A 1 529 ? 0.311 28.297 8.984 1 83.44 529 LEU A O 1
ATOM 4207 N N . LEU A 1 530 ? -1.705 27.531 8.539 1 89.56 530 LEU A N 1
ATOM 4208 C CA . LEU A 1 530 ? -1.863 27.094 9.922 1 89.56 530 LEU A CA 1
ATOM 4209 C C . LEU A 1 530 ? -1.568 25.594 10.062 1 89.56 530 LEU A C 1
ATOM 4211 O O . LEU A 1 530 ? -1.889 24.984 11.086 1 89.56 530 LEU A O 1
ATOM 4215 N N . SER A 1 531 ? -1.023 25.047 9 1 84.25 531 SER A N 1
ATOM 4216 C CA . SER A 1 531 ? -0.697 23.625 9.047 1 84.25 531 SER A CA 1
ATOM 4217 C C . SER A 1 531 ? 0.736 23.391 9.523 1 84.25 531 SER A C 1
ATOM 4219 O O . SER A 1 531 ? 1.525 22.734 8.836 1 84.25 531 SER A O 1
ATOM 4221 N N . SER A 1 532 ? 1.166 24.062 10.477 1 80.69 532 SER A N 1
ATOM 4222 C CA . SER A 1 532 ? 2.461 23.891 11.117 1 80.69 532 SER A CA 1
ATOM 4223 C C . SER A 1 532 ? 2.301 23.625 12.617 1 80.69 532 SER A C 1
ATOM 4225 O O . SER A 1 532 ? 1.354 24.109 13.234 1 80.69 532 SER A O 1
ATOM 4227 N N . ASP A 1 533 ? 3.123 22.812 13.211 1 78.56 533 ASP A N 1
ATOM 4228 C CA . ASP A 1 533 ? 3.059 22.562 14.648 1 78.56 533 ASP A CA 1
ATOM 4229 C C . ASP A 1 533 ? 4.367 22.938 15.336 1 78.56 533 ASP A C 1
ATOM 4231 O O . ASP A 1 533 ? 4.559 22.656 16.516 1 78.56 533 ASP A O 1
ATOM 4235 N N . ARG A 1 534 ? 5.258 23.609 14.633 1 78.44 534 ARG A N 1
ATOM 4236 C CA . ARG A 1 534 ? 6.559 23.953 15.195 1 78.44 534 ARG A CA 1
ATOM 4237 C C . ARG A 1 534 ? 6.539 25.344 15.812 1 78.44 534 ARG A C 1
ATOM 4239 O O . ARG A 1 534 ? 7.434 25.703 16.578 1 78.44 534 ARG A O 1
ATOM 4246 N N . VAL A 1 535 ? 5.52 26.109 15.414 1 82.31 535 VAL A N 1
ATOM 4247 C CA . VAL A 1 535 ? 5.367 27.469 15.922 1 82.31 535 VAL A CA 1
ATOM 4248 C C . VAL A 1 535 ? 3.934 27.672 16.406 1 82.31 535 VAL A C 1
ATOM 4250 O O . VAL A 1 535 ? 3.02 26.953 16 1 82.31 535 VAL A O 1
ATOM 4253 N N . PRO A 1 536 ? 3.797 28.625 17.281 1 87.94 536 PRO A N 1
ATOM 4254 C CA . PRO A 1 536 ? 2.428 28.953 17.688 1 87.94 536 PRO A CA 1
ATOM 4255 C C . PRO A 1 536 ? 1.581 29.5 16.547 1 87.94 536 PRO A C 1
ATOM 4257 O O . PRO A 1 536 ? 1.982 30.469 15.891 1 87.94 536 PRO A O 1
ATOM 4260 N N . THR A 1 537 ? 0.453 28.922 16.344 1 90.31 537 THR A N 1
ATOM 4261 C CA . THR A 1 537 ? -0.37 29.297 15.203 1 90.31 537 THR A CA 1
ATOM 4262 C C . THR A 1 537 ? -1.726 29.828 15.672 1 90.31 537 THR A C 1
ATOM 4264 O O . THR A 1 537 ? -2.467 30.422 14.891 1 90.31 537 THR A O 1
ATOM 4267 N N . LEU A 1 538 ? -2.062 29.719 16.875 1 94.06 538 LEU A N 1
ATOM 4268 C CA . LEU A 1 538 ? -3.418 29.969 17.359 1 94.06 538 LEU A CA 1
ATOM 4269 C C . LEU A 1 538 ? -3.828 31.406 17.141 1 94.06 538 LEU A C 1
ATOM 4271 O O . LEU A 1 538 ? -5 31.703 16.875 1 94.06 538 LEU A O 1
ATOM 4275 N N . SER A 1 539 ? -2.889 32.375 17.203 1 93.06 539 SER A N 1
ATOM 4276 C CA . SER A 1 539 ? -3.166 33.812 17.125 1 93.06 539 SER A CA 1
ATOM 4277 C C . SER A 1 539 ? -3.705 34.188 15.75 1 93.06 539 SER A C 1
ATOM 4279 O O . SER A 1 539 ? -4.328 35.25 15.586 1 93.06 539 SER A O 1
ATOM 4281 N N . PHE A 1 540 ? -3.531 33.312 14.805 1 91.12 540 PHE A N 1
ATOM 4282 C CA . PHE A 1 540 ? -3.889 33.656 13.438 1 91.12 540 PHE A CA 1
ATOM 4283 C C . PHE A 1 540 ? -5.238 33.062 13.062 1 91.12 540 PHE A C 1
ATOM 4285 O O . PHE A 1 540 ? -5.801 33.406 12.016 1 91.12 540 PHE A O 1
ATOM 4292 N N . ALA A 1 541 ? -5.812 32.25 13.891 1 93.75 541 ALA A N 1
ATOM 4293 C CA . ALA A 1 541 ? -7.012 31.484 13.531 1 93.75 541 ALA A CA 1
ATOM 4294 C C . ALA A 1 541 ? -8.188 32.406 13.266 1 93.75 541 ALA A C 1
ATOM 4296 O O . ALA A 1 541 ? -8.758 32.406 12.172 1 93.75 541 ALA A O 1
ATOM 4297 N N . ILE A 1 542 ? -8.539 33.281 14.195 1 92.31 542 ILE A N 1
ATOM 4298 C CA . ILE A 1 542 ? -9.711 34.156 14.086 1 92.31 542 ILE A CA 1
ATOM 4299 C C . ILE A 1 542 ? -9.523 35.156 12.945 1 92.31 542 ILE A C 1
ATOM 4301 O O . ILE A 1 542 ? -10.391 35.281 12.078 1 92.31 542 ILE A O 1
ATOM 4305 N N . PRO A 1 543 ? -8.344 35.812 12.852 1 89.12 543 PRO A N 1
ATOM 4306 C CA . PRO A 1 543 ? -8.141 36.719 11.719 1 89.12 543 PRO A CA 1
ATOM 4307 C C . PRO A 1 543 ? -8.266 36 10.367 1 89.12 543 PRO A C 1
ATOM 4309 O O . PRO A 1 543 ? -8.812 36.594 9.422 1 89.12 543 PRO A O 1
ATOM 4312 N N . LEU A 1 544 ? -7.824 34.844 10.312 1 91 544 LEU A N 1
ATOM 4313 C CA . LEU A 1 544 ? -7.863 34.125 9.039 1 91 544 LEU A CA 1
ATOM 4314 C C . LEU A 1 544 ? -9.289 33.719 8.695 1 91 544 LEU A C 1
ATOM 4316 O O . LEU A 1 544 ? -9.672 33.688 7.527 1 91 544 LEU A O 1
ATOM 4320 N N . TYR A 1 545 ? -10.102 33.312 9.711 1 93.19 545 TYR A N 1
ATOM 4321 C CA . TYR A 1 545 ? -11.516 33.062 9.461 1 93.19 545 TYR A CA 1
ATOM 4322 C C . TYR A 1 545 ? -12.188 34.281 8.852 1 93.19 545 TYR A C 1
ATOM 4324 O O . TYR A 1 545 ? -12.922 34.188 7.863 1 93.19 545 TYR A O 1
ATOM 4332 N N . HIS A 1 546 ? -11.875 35.438 9.398 1 89.94 546 HIS A N 1
ATOM 4333 C CA . HIS A 1 546 ? -12.477 36.656 8.906 1 89.94 546 HIS A CA 1
ATOM 4334 C C . HIS A 1 546 ? -11.969 37 7.512 1 89.94 546 HIS A C 1
ATOM 4336 O O . HIS A 1 546 ? -12.734 37.469 6.66 1 89.94 546 HIS A O 1
ATOM 4342 N N . ALA A 1 547 ? -10.695 36.781 7.332 1 89.44 547 ALA A N 1
ATOM 4343 C CA . ALA A 1 547 ? -10.133 37.031 6.008 1 89.44 547 ALA A CA 1
ATOM 4344 C C . ALA A 1 547 ? -10.797 36.156 4.953 1 89.44 547 ALA A C 1
ATOM 4346 O O . ALA A 1 547 ? -11.07 36.594 3.838 1 89.44 547 ALA A O 1
ATOM 4347 N N . LEU A 1 548 ? -11.055 34.938 5.301 1 92.62 548 LEU A N 1
ATOM 4348 C CA . LEU A 1 548 ? -11.711 34 4.391 1 92.62 548 LEU A CA 1
ATOM 4349 C C . LEU A 1 548 ? -13.133 34.469 4.082 1 92.62 548 LEU A C 1
ATOM 4351 O O . LEU A 1 548 ? -13.555 34.438 2.924 1 92.62 548 LEU A O 1
ATOM 4355 N N . VAL A 1 549 ? -13.867 34.875 5.098 1 93.19 549 VAL A N 1
ATOM 4356 C CA . VAL A 1 549 ? -15.242 35.344 4.93 1 93.19 549 VAL A CA 1
ATOM 4357 C C . VAL A 1 549 ? -15.25 36.594 4.066 1 93.19 549 VAL A C 1
ATOM 4359 O O . VAL A 1 549 ? -16.078 36.719 3.16 1 93.19 549 VAL A O 1
ATOM 4362 N N . ASP A 1 550 ? -14.305 37.469 4.285 1 90.12 550 ASP A N 1
ATOM 4363 C CA . ASP A 1 550 ? -14.227 38.719 3.527 1 90.12 550 ASP A CA 1
ATOM 4364 C C . ASP A 1 550 ? -13.922 38.438 2.057 1 90.12 550 ASP A C 1
ATOM 4366 O O . ASP A 1 550 ? -14.562 39 1.169 1 90.12 550 ASP A O 1
ATOM 4370 N N . GLN A 1 551 ? -12.984 37.625 1.9 1 90.94 551 GLN A N 1
ATOM 4371 C CA . GLN A 1 551 ? -12.594 37.312 0.53 1 90.94 551 GLN A CA 1
ATOM 4372 C C . GLN A 1 551 ? -13.719 36.625 -0.221 1 90.94 551 GLN A C 1
ATOM 4374 O O . GLN A 1 551 ? -13.977 36.906 -1.39 1 90.94 551 GLN A O 1
ATOM 4379 N N . TRP A 1 552 ? -14.359 35.688 0.37 1 94.75 552 TRP A N 1
ATOM 4380 C CA . TRP A 1 552 ? -15.461 34.969 -0.261 1 94.75 552 TRP A CA 1
ATOM 4381 C C . TRP A 1 552 ? -16.656 35.875 -0.507 1 94.75 552 TRP A C 1
ATOM 4383 O O . TRP A 1 552 ? -17.359 35.75 -1.505 1 94.75 552 TRP A O 1
ATOM 4393 N N . THR A 1 553 ? -16.828 36.844 0.345 1 92.88 553 THR A N 1
ATOM 4394 C CA . THR A 1 553 ? -17.891 37.812 0.137 1 92.88 553 THR A CA 1
ATOM 4395 C C . THR A 1 553 ? -17.578 38.688 -1.079 1 92.88 553 THR A C 1
ATOM 4397 O O . THR A 1 553 ? -18.469 38.969 -1.883 1 92.88 553 THR A O 1
ATOM 4400 N N . ARG A 1 554 ? -16.359 39.062 -1.247 1 90.75 554 ARG A N 1
ATOM 4401 C CA . ARG A 1 554 ? -15.953 39.812 -2.422 1 90.75 554 ARG A CA 1
ATOM 4402 C C . ARG A 1 554 ? -16.125 39 -3.695 1 90.75 554 ARG A C 1
ATOM 4404 O O . ARG A 1 554 ? -16.547 39.5 -4.727 1 90.75 554 ARG A O 1
ATOM 4411 N N . LEU A 1 555 ? -15.867 37.781 -3.562 1 91.19 555 LEU A N 1
ATOM 4412 C CA . LEU A 1 555 ? -15.969 36.906 -4.723 1 91.19 555 LEU A CA 1
ATOM 4413 C C . LEU A 1 555 ? -17.422 36.656 -5.105 1 91.19 555 LEU A C 1
ATOM 4415 O O . LEU A 1 555 ? -17.734 36.438 -6.277 1 91.19 555 LEU A O 1
ATOM 4419 N N . GLN A 1 556 ? -18.297 36.688 -4.152 1 90.25 556 GLN A N 1
ATOM 4420 C CA . GLN A 1 556 ? -19.719 36.594 -4.465 1 90.25 556 GLN A CA 1
ATOM 4421 C C . GLN A 1 556 ? -20.141 37.719 -5.41 1 90.25 556 GLN A C 1
ATOM 4423 O O . GLN A 1 556 ? -21 37.5 -6.27 1 90.25 556 GLN A O 1
ATOM 4428 N N . ALA A 1 557 ? -19.516 38.812 -5.25 1 87 557 ALA A N 1
ATOM 4429 C CA . ALA A 1 557 ? -19.828 39.969 -6.09 1 87 557 ALA A CA 1
ATOM 4430 C C . ALA A 1 557 ? -19.219 39.812 -7.477 1 87 557 ALA A C 1
ATOM 4432 O O . ALA A 1 557 ? -19.844 40.156 -8.484 1 87 557 ALA A O 1
ATOM 4433 N N . THR A 1 558 ? -18.031 39.281 -7.504 1 88.12 558 THR A N 1
ATOM 4434 C CA . THR A 1 558 ? -17.312 39.156 -8.766 1 88.12 558 THR A CA 1
ATOM 4435 C C . THR A 1 558 ? -17.75 37.938 -9.547 1 88.12 558 THR A C 1
ATOM 4437 O O . THR A 1 558 ? -17.656 37.906 -10.781 1 88.12 558 THR A O 1
ATOM 4440 N N . LEU A 1 559 ? -18.234 36.906 -8.828 1 90.69 559 LEU A N 1
ATOM 4441 C CA . LEU A 1 559 ? -18.688 35.688 -9.445 1 90.69 559 LEU A CA 1
ATOM 4442 C C . LEU A 1 559 ? -20.141 35.375 -9.07 1 90.69 559 LEU A C 1
ATOM 4444 O O . LEU A 1 559 ? -20.406 34.438 -8.328 1 90.69 559 LEU A O 1
ATOM 4448 N N . PRO A 1 560 ? -21 36.031 -9.727 1 87.25 560 PRO A N 1
ATOM 4449 C CA . PRO A 1 560 ? -22.406 35.906 -9.312 1 87.25 560 PRO A CA 1
ATOM 4450 C C . PRO A 1 560 ? -22.969 34.5 -9.523 1 87.25 560 PRO A C 1
ATOM 4452 O O . PRO A 1 560 ? -23.828 34.062 -8.758 1 87.25 560 PRO A O 1
ATOM 4455 N N . ALA A 1 561 ? -22.469 33.812 -10.484 1 88.25 561 ALA A N 1
ATOM 4456 C CA . ALA A 1 561 ? -22.969 32.469 -10.766 1 88.25 561 ALA A CA 1
ATOM 4457 C C . ALA A 1 561 ? -22.641 31.516 -9.617 1 88.25 561 ALA A C 1
ATOM 4459 O O . ALA A 1 561 ? -23.391 30.562 -9.367 1 88.25 561 ALA A O 1
ATOM 4460 N N . LEU A 1 562 ? -21.578 31.797 -8.891 1 92.5 562 LEU A N 1
ATOM 4461 C CA . LEU A 1 562 ? -21.141 30.906 -7.82 1 92.5 562 LEU A CA 1
ATOM 4462 C C . LEU A 1 562 ? -21.547 31.469 -6.461 1 92.5 562 LEU A C 1
ATOM 4464 O O . LEU A 1 562 ? -21.188 30.891 -5.426 1 92.5 562 LEU A O 1
ATOM 4468 N N . SER A 1 563 ? -22.281 32.5 -6.426 1 91.94 563 SER A N 1
ATOM 4469 C CA . SER A 1 563 ? -22.578 33.219 -5.195 1 91.94 563 SER A CA 1
ATOM 4470 C C . SER A 1 563 ? -23.312 32.344 -4.195 1 91.94 563 SER A C 1
ATOM 4472 O O . SER A 1 563 ? -23.016 32.375 -2.998 1 91.94 563 SER A O 1
ATOM 4474 N N . TYR A 1 564 ? -24.234 31.578 -4.684 1 91.12 564 TYR A N 1
ATOM 4475 C CA . TYR A 1 564 ? -24.969 30.703 -3.793 1 91.12 564 TYR A CA 1
ATOM 4476 C C . TYR A 1 564 ? -24.047 29.672 -3.145 1 91.12 564 TYR A C 1
ATOM 4478 O O . TYR A 1 564 ? -24.156 29.406 -1.943 1 91.12 564 TYR A O 1
ATOM 4486 N N . ALA A 1 565 ? -23.234 29.094 -3.957 1 93.88 565 ALA A N 1
ATOM 4487 C CA . ALA A 1 565 ? -22.297 28.094 -3.445 1 93.88 565 ALA A CA 1
ATOM 4488 C C . ALA A 1 565 ? -21.328 28.719 -2.441 1 93.88 565 ALA A C 1
ATOM 4490 O O . ALA A 1 565 ? -21.047 28.141 -1.39 1 93.88 565 ALA A O 1
ATOM 4491 N N . ILE A 1 566 ? -20.859 29.859 -2.758 1 95.62 566 ILE A N 1
ATOM 4492 C CA . ILE A 1 566 ? -19.922 30.562 -1.884 1 95.62 566 ILE A CA 1
ATOM 4493 C C . ILE A 1 566 ? -20.594 30.906 -0.562 1 95.62 566 ILE A C 1
ATOM 4495 O O . ILE A 1 566 ? -20 30.797 0.505 1 95.62 566 ILE A O 1
ATOM 4499 N N . PHE A 1 567 ? -21.844 31.234 -0.647 1 95.12 567 PHE A N 1
ATOM 4500 C CA . PHE A 1 567 ? -22.594 31.594 0.547 1 95.12 567 PHE A CA 1
ATOM 4501 C C . PHE A 1 567 ? -22.719 30.391 1.483 1 95.12 567 PHE A C 1
ATOM 4503 O O . PHE A 1 567 ? -22.688 30.547 2.707 1 95.12 567 PHE A O 1
ATOM 4510 N N . ALA A 1 568 ? -22.844 29.281 0.908 1 95.75 568 ALA A N 1
ATOM 4511 C CA . ALA A 1 568 ? -22.891 28.078 1.731 1 95.75 568 ALA A CA 1
ATOM 4512 C C . ALA A 1 568 ? -21.625 27.906 2.547 1 95.75 568 ALA A C 1
ATOM 4514 O O . ALA A 1 568 ? -21.656 27.5 3.707 1 95.75 568 ALA A O 1
ATOM 4515 N N . GLY A 1 569 ? -20.484 28.203 1.948 1 97.12 569 GLY A N 1
ATOM 4516 C CA . GLY A 1 569 ? -19.219 28.156 2.66 1 97.12 569 GLY A CA 1
ATOM 4517 C C . GLY A 1 569 ? -19.109 29.203 3.748 1 97.12 569 GLY A C 1
ATOM 4518 O O . GLY A 1 569 ? -18.641 28.922 4.852 1 97.12 569 GLY A O 1
ATOM 4519 N N . ILE A 1 570 ? -19.594 30.375 3.482 1 96.94 570 ILE A N 1
ATOM 4520 C CA . ILE A 1 570 ? -19.547 31.484 4.434 1 96.94 570 ILE A CA 1
ATOM 4521 C C . ILE A 1 570 ? -20.422 31.156 5.648 1 96.94 570 ILE A C 1
ATOM 4523 O O . ILE A 1 570 ? -20.016 31.422 6.785 1 96.94 570 ILE A O 1
ATOM 4527 N N . LYS A 1 571 ? -21.531 30.609 5.383 1 96.5 571 LYS A N 1
ATOM 4528 C CA . LYS A 1 571 ? -22.438 30.234 6.469 1 96.5 571 LYS A CA 1
ATOM 4529 C C . LYS A 1 571 ? -21.766 29.234 7.41 1 96.5 571 LYS A C 1
ATOM 4531 O O . LYS A 1 571 ? -21.859 29.359 8.633 1 96.5 571 LYS A O 1
ATOM 4536 N N . LYS A 1 572 ? -21.141 28.297 6.844 1 96.5 572 LYS A N 1
ATOM 4537 C CA . LYS A 1 572 ? -20.453 27.281 7.637 1 96.5 572 LYS A CA 1
ATOM 4538 C C . LYS A 1 572 ? -19.312 27.906 8.445 1 96.5 572 LYS A C 1
ATOM 4540 O O . LYS A 1 572 ? -19.141 27.594 9.625 1 96.5 572 LYS A O 1
ATOM 4545 N N . LEU A 1 573 ? -18.531 28.781 7.863 1 96.62 573 LEU A N 1
ATOM 4546 C CA . LEU A 1 573 ? -17.422 29.438 8.539 1 96.62 573 LEU A CA 1
ATOM 4547 C C . LEU A 1 573 ? -17.922 30.281 9.719 1 96.62 573 LEU A C 1
ATOM 4549 O O . LEU A 1 573 ? -17.297 30.297 10.781 1 96.62 573 LEU A O 1
ATOM 4553 N N . ASN A 1 574 ? -19 30.922 9.477 1 95.06 574 ASN A N 1
ATOM 4554 C CA . ASN A 1 574 ? -19.547 31.766 10.531 1 95.06 574 ASN A CA 1
ATOM 4555 C C . ASN A 1 574 ? -20.031 30.938 11.719 1 95.06 574 ASN A C 1
ATOM 4557 O O . ASN A 1 574 ? -19.859 31.328 12.875 1 95.06 574 ASN A O 1
ATOM 4561 N N . ALA A 1 575 ? -20.594 29.844 11.406 1 94.88 575 ALA A N 1
ATOM 4562 C CA . ALA A 1 575 ? -21.031 28.953 12.477 1 94.88 575 ALA A CA 1
ATOM 4563 C C . ALA A 1 575 ? -19.859 28.5 13.328 1 94.88 575 ALA A C 1
ATOM 4565 O O . ALA A 1 575 ? -19.953 28.453 14.562 1 94.88 575 ALA A O 1
ATOM 4566 N N . TYR A 1 576 ? -18.812 28.219 12.719 1 94.38 576 TYR A N 1
ATOM 4567 C CA . TYR A 1 576 ? -17.656 27.703 13.453 1 94.38 576 TYR A CA 1
ATOM 4568 C C . TYR A 1 576 ? -16.844 28.844 14.047 1 94.38 576 TYR A C 1
ATOM 4570 O O . TYR A 1 576 ? -16.109 28.656 15.023 1 94.38 576 TYR A O 1
ATOM 4578 N N . LEU A 1 577 ? -16.875 29.984 13.43 1 92.56 577 LEU A N 1
ATOM 4579 C CA . LEU A 1 577 ? -16.266 31.172 14.047 1 92.56 577 LEU A CA 1
ATOM 4580 C C . LEU A 1 577 ? -16.906 31.453 15.406 1 92.56 577 LEU A C 1
ATOM 4582 O O . LEU A 1 577 ? -16.203 31.781 16.359 1 92.56 577 LEU A O 1
ATOM 4586 N N . ASP A 1 578 ? -18.156 31.25 15.508 1 90.5 578 ASP A N 1
ATOM 4587 C CA . ASP A 1 578 ? -18.859 31.438 16.766 1 90.5 578 ASP A CA 1
ATOM 4588 C C . ASP A 1 578 ? -18.406 30.406 17.812 1 90.5 578 ASP A C 1
ATOM 4590 O O . ASP A 1 578 ? -18.188 30.75 18.969 1 90.5 578 ASP A O 1
ATOM 4594 N N . LYS A 1 579 ? -18.312 29.234 17.375 1 92.06 579 LYS A N 1
ATOM 4595 C CA . LYS A 1 579 ? -17.812 28.188 18.266 1 92.06 579 LYS A CA 1
ATOM 4596 C C . LYS A 1 579 ? -16.391 28.484 18.719 1 92.06 579 LYS A C 1
ATOM 4598 O O . LYS A 1 579 ? -16.047 28.234 19.875 1 92.06 579 LYS A O 1
ATOM 4603 N N . THR A 1 580 ? -15.57 29 17.797 1 91.75 580 THR A N 1
ATOM 4604 C CA . THR A 1 580 ? -14.18 29.328 18.094 1 91.75 580 THR A CA 1
ATOM 4605 C C . THR A 1 580 ? -14.086 30.438 19.125 1 91.75 580 THR A C 1
ATOM 4607 O O . THR A 1 580 ? -13.219 30.422 20 1 91.75 580 THR A O 1
ATOM 4610 N N . ARG A 1 581 ? -14.961 31.312 19.109 1 88.38 581 ARG A N 1
ATOM 4611 C CA . ARG A 1 581 ? -14.977 32.469 20 1 88.38 581 ARG A CA 1
ATOM 4612 C C . ARG A 1 581 ? -15.398 32.062 21.406 1 88.38 581 ARG A C 1
ATOM 4614 O O . ARG A 1 581 ? -15.18 32.812 22.375 1 88.38 581 ARG A O 1
ATOM 4621 N N . SER A 1 582 ? -15.883 30.906 21.5 1 88.31 582 SER A N 1
ATOM 4622 C CA . SER A 1 582 ? -16.266 30.406 22.828 1 88.31 582 SER A CA 1
ATOM 4623 C C . SER A 1 582 ? -15.031 30.062 23.656 1 88.31 582 SER A C 1
ATOM 4625 O O . SER A 1 582 ? -15.125 29.938 24.875 1 88.31 582 SER A O 1
ATOM 4627 N N . SER A 1 583 ? -13.938 29.953 23.078 1 92.81 583 SER A N 1
ATOM 4628 C CA . SER A 1 583 ? -12.672 29.766 23.781 1 92.81 583 SER A CA 1
ATOM 4629 C C . SER A 1 583 ? -11.883 31.062 23.859 1 92.81 583 SER A C 1
ATOM 4631 O O . SER A 1 583 ? -11.281 31.5 22.875 1 92.81 583 SER A O 1
ATOM 4633 N N . PRO A 1 584 ? -11.797 31.641 24.984 1 93.12 584 PRO A N 1
ATOM 4634 C CA . PRO A 1 584 ? -11.164 32.969 25.109 1 93.12 584 PRO A CA 1
ATOM 4635 C C . PRO A 1 584 ? -9.664 32.906 24.859 1 93.12 584 PRO A C 1
ATOM 4637 O O . PRO A 1 584 ? -9.039 33.969 24.688 1 93.12 584 PRO A O 1
ATOM 4640 N N . VAL A 1 585 ? -9.141 31.766 24.797 1 95.62 585 VAL A N 1
ATOM 4641 C CA . VAL A 1 585 ? -7.691 31.641 24.656 1 95.62 585 VAL A CA 1
ATOM 4642 C C . VAL A 1 585 ? -7.246 32.219 23.328 1 95.62 585 VAL A C 1
ATOM 4644 O O . VAL A 1 585 ? -6.109 32.688 23.203 1 95.62 585 VAL A O 1
ATOM 4647 N N . HIS A 1 586 ? -8.109 32.219 22.297 1 95.31 586 HIS A N 1
ATOM 4648 C CA . HIS A 1 586 ? -7.777 32.844 21.016 1 95.31 586 HIS A CA 1
ATOM 4649 C C . HIS A 1 586 ? -7.461 34.312 21.172 1 95.31 586 HIS A C 1
ATOM 4651 O O . HIS A 1 586 ? -6.531 34.812 20.547 1 95.31 586 HIS A O 1
ATOM 4657 N N . ILE A 1 587 ? -8.203 34.969 22.031 1 94.31 587 ILE A N 1
ATOM 4658 C CA . ILE A 1 587 ? -8.031 36.375 22.281 1 94.31 587 ILE A CA 1
ATOM 4659 C C . ILE A 1 587 ? -6.684 36.625 22.953 1 94.31 587 ILE A C 1
ATOM 4661 O O . ILE A 1 587 ? -5.957 37.562 22.578 1 94.31 587 ILE A O 1
ATOM 4665 N N . VAL A 1 588 ? -6.418 35.781 23.922 1 96 588 VAL A N 1
ATOM 4666 C CA . VAL A 1 588 ? -5.168 35.938 24.656 1 96 588 VAL A CA 1
ATOM 4667 C C . VAL A 1 588 ? -3.986 35.688 23.703 1 96 588 VAL A C 1
ATOM 4669 O O . VAL A 1 588 ? -3.008 36.469 23.734 1 96 588 VAL A O 1
ATOM 4672 N N . ALA A 1 589 ? -4.098 34.688 22.859 1 95.94 589 ALA A N 1
ATOM 4673 C CA . ALA A 1 589 ? -3.045 34.375 21.891 1 95.94 589 ALA A CA 1
ATOM 4674 C C . ALA A 1 589 ? -2.826 35.562 20.938 1 95.94 589 ALA A C 1
ATOM 4676 O O . ALA A 1 589 ? -1.688 35.875 20.594 1 95.94 589 ALA A O 1
ATOM 4677 N N . MET A 1 590 ? -3.859 36.125 20.484 1 94.19 590 MET A N 1
ATOM 4678 C CA . MET A 1 590 ? -3.781 37.281 19.578 1 94.19 590 MET A CA 1
ATOM 4679 C C . MET A 1 590 ? -3.139 38.469 20.266 1 94.19 590 MET A C 1
ATOM 4681 O O . MET A 1 590 ? -2.291 39.156 19.688 1 94.19 590 MET A O 1
ATOM 4685 N N . ALA A 1 591 ? -3.521 38.688 21.5 1 94.06 591 ALA A N 1
ATOM 4686 C CA . ALA A 1 591 ? -2.959 39.812 22.266 1 94.06 591 ALA A CA 1
ATOM 4687 C C . ALA A 1 591 ? -1.458 39.625 22.469 1 94.06 591 ALA A C 1
ATOM 4689 O O . ALA A 1 591 ? -0.709 40.594 22.531 1 94.06 591 ALA A O 1
ATOM 4690 N N . LEU A 1 592 ? -1.061 38.438 22.625 1 94 592 LEU A N 1
ATOM 4691 C CA . LEU A 1 592 ? 0.34 38.094 22.875 1 94 592 LEU A CA 1
ATOM 4692 C C . LEU A 1 592 ? 1.154 38.188 21.578 1 94 592 LEU A C 1
ATOM 4694 O O . LEU A 1 592 ? 2.385 38.25 21.625 1 94 592 LEU A O 1
ATOM 4698 N N . ASN A 1 593 ? 0.505 38.094 20.438 1 92.38 593 ASN A N 1
ATOM 4699 C CA . ASN A 1 593 ? 1.22 38.188 19.172 1 92.38 593 ASN A CA 1
ATOM 4700 C C . ASN A 1 593 ? 1.658 39.625 18.906 1 92.38 593 ASN A C 1
ATOM 4702 O O . ASN A 1 593 ? 0.821 40.531 18.734 1 92.38 593 ASN A O 1
ATOM 4706 N N . PRO A 1 594 ? 2.902 39.875 18.781 1 89.12 594 PRO A N 1
ATOM 4707 C CA . PRO A 1 594 ? 3.402 41.25 18.656 1 89.12 594 PRO A CA 1
ATOM 4708 C C . PRO A 1 594 ? 2.916 41.938 17.375 1 89.12 594 PRO A C 1
ATOM 4710 O O . PRO A 1 594 ? 2.936 43.156 17.281 1 89.12 594 PRO A O 1
ATOM 4713 N N . SER A 1 595 ? 2.471 41.188 16.484 1 85.88 595 SER A N 1
ATOM 4714 C CA . SER A 1 595 ? 2.043 41.75 15.203 1 85.88 595 SER A CA 1
ATOM 4715 C C . SER A 1 595 ? 0.545 42.031 15.203 1 85.88 595 SER A C 1
ATOM 4717 O O . SER A 1 595 ? 0.033 42.688 14.289 1 85.88 595 SER A O 1
ATOM 4719 N N . ILE A 1 596 ? -0.217 41.594 16.172 1 88.5 596 ILE A N 1
ATOM 4720 C CA . ILE A 1 596 ? -1.667 41.75 16.203 1 88.5 596 ILE A CA 1
ATOM 4721 C C . ILE A 1 596 ? -2.064 42.562 17.438 1 88.5 596 ILE A C 1
ATOM 4723 O O . ILE A 1 596 ? -2.684 43.625 17.312 1 88.5 596 ILE A O 1
ATOM 4727 N N . ARG A 1 597 ? -1.73 42.094 18.594 1 90.75 597 ARG A N 1
ATOM 4728 C CA . ARG A 1 597 ? -2.025 42.719 19.875 1 90.75 597 ARG A CA 1
ATOM 4729 C C . ARG A 1 597 ? -3.518 43 20.016 1 90.75 597 ARG A C 1
ATOM 4731 O O . ARG A 1 597 ? -4.348 42.125 19.812 1 90.75 597 ARG A O 1
ATOM 4738 N N . TYR A 1 598 ? -3.857 44.25 20.438 1 91.75 598 TYR A N 1
ATOM 4739 C CA . TYR A 1 598 ? -5.266 44.594 20.609 1 91.75 598 TYR A CA 1
ATOM 4740 C C . TYR A 1 598 ? -5.812 45.312 19.391 1 91.75 598 TYR A C 1
ATOM 4742 O O . TYR A 1 598 ? -7.008 45.594 19.312 1 91.75 598 TYR A O 1
ATOM 4750 N N . GLU A 1 599 ? -4.973 45.562 18.406 1 86.69 599 GLU A N 1
ATOM 4751 C CA . GLU A 1 599 ? -5.348 46.344 17.25 1 86.69 599 GLU A CA 1
ATOM 4752 C C . GLU A 1 599 ? -6.492 45.719 16.484 1 86.69 599 GLU A C 1
ATOM 4754 O O . GLU A 1 599 ? -7.398 46.406 16.016 1 86.69 599 GLU A O 1
ATOM 4759 N N . TRP A 1 600 ? -6.379 44.469 16.391 1 85.5 600 TRP A N 1
ATOM 4760 C CA . TRP A 1 600 ? -7.414 43.75 15.648 1 85.5 600 TRP A CA 1
ATOM 4761 C C . TRP A 1 600 ? -8.773 43.938 16.312 1 85.5 600 TRP A C 1
ATOM 4763 O O . TRP A 1 600 ? -9.773 44.188 15.625 1 85.5 600 TRP A O 1
ATOM 4773 N N . PHE A 1 601 ? -8.828 43.844 17.578 1 89.44 601 PHE A N 1
ATOM 4774 C CA . PHE A 1 601 ? -10.078 43.969 18.312 1 89.44 601 PHE A CA 1
ATOM 4775 C C . PHE A 1 601 ? -10.594 45.375 18.281 1 89.44 601 PHE A C 1
ATOM 4777 O O . PHE A 1 601 ? -11.797 45.625 18.141 1 89.44 601 PHE A O 1
ATOM 4784 N N . ASP A 1 602 ? -9.656 46.281 18.391 1 88.56 602 ASP A N 1
ATOM 4785 C CA . ASP A 1 602 ? -10.008 47.688 18.406 1 88.56 602 ASP A CA 1
ATOM 4786 C C . ASP A 1 602 ? -10.594 48.125 17.062 1 88.56 602 ASP A C 1
ATOM 4788 O O . ASP A 1 602 ? -11.453 49 17 1 88.56 602 ASP A O 1
ATOM 4792 N N . ARG A 1 603 ? -10.086 47.531 16 1 84.06 603 ARG A N 1
ATOM 4793 C CA . ARG A 1 603 ? -10.562 47.844 14.664 1 84.06 603 ARG A CA 1
ATOM 4794 C C . ARG A 1 603 ? -11.992 47.344 14.461 1 84.06 603 ARG A C 1
ATOM 4796 O O . ARG A 1 603 ? -12.758 47.969 13.703 1 84.06 603 ARG A O 1
ATOM 4803 N N . ILE A 1 604 ? -12.312 46.312 15.117 1 81.5 604 ILE A N 1
ATOM 4804 C CA . ILE A 1 604 ? -13.672 45.812 15 1 81.5 604 ILE A CA 1
ATOM 4805 C C . ILE A 1 604 ? -14.641 46.688 15.758 1 81.5 604 ILE A C 1
ATOM 4807 O O . ILE A 1 604 ? -15.641 47.156 15.203 1 81.5 604 ILE A O 1
ATOM 4811 N N . SER A 1 605 ? -14.43 46.938 17.094 1 84.81 605 SER A N 1
ATOM 4812 C CA . SER A 1 605 ? -15.203 47.875 17.922 1 84.81 605 SER A CA 1
ATOM 4813 C C . SER A 1 605 ? -14.508 48.156 19.234 1 84.81 605 SER A C 1
ATOM 4815 O O . SER A 1 605 ? -13.758 47.312 19.75 1 84.81 605 SER A O 1
ATOM 4817 N N . PRO A 1 606 ? -14.734 49.281 19.734 1 87.5 606 PRO A N 1
ATOM 4818 C CA . PRO A 1 606 ? -14.141 49.594 21.031 1 87.5 606 PRO A CA 1
ATOM 4819 C C . PRO A 1 606 ? -14.594 48.625 22.141 1 87.5 606 PRO A C 1
ATOM 4821 O O . PRO A 1 606 ? -13.812 48.312 23.031 1 87.5 606 PRO A O 1
ATOM 4824 N N . SER A 1 607 ? -15.742 48.219 21.969 1 89.25 607 SER A N 1
ATOM 4825 C CA . SER A 1 607 ? -16.266 47.281 22.969 1 89.25 607 SER A CA 1
ATOM 4826 C C . SER A 1 607 ? -15.516 45.969 22.922 1 89.25 607 SER A C 1
ATOM 4828 O O . SER A 1 607 ? -15.219 45.375 23.969 1 89.25 607 SER A O 1
ATOM 4830 N N . GLU A 1 608 ? -15.211 45.531 21.734 1 87.69 608 GLU A N 1
ATOM 4831 C CA . GLU A 1 608 ? -14.453 44.312 21.562 1 87.69 608 GLU A CA 1
ATOM 4832 C C . GLU A 1 608 ? -13.039 44.438 22.109 1 87.69 608 GLU A C 1
ATOM 4834 O O . GLU A 1 608 ? -12.484 43.5 22.688 1 87.69 608 GLU A O 1
ATOM 4839 N N . GLY A 1 609 ? -12.5 45.594 21.891 1 91.94 609 GLY A N 1
ATOM 4840 C CA . GLY A 1 609 ? -11.18 45.875 22.438 1 91.94 609 GLY A CA 1
ATOM 4841 C C . GLY A 1 609 ? -11.141 45.812 23.953 1 91.94 609 GLY A C 1
ATOM 4842 O O . GLY A 1 609 ? -10.211 45.25 24.531 1 91.94 609 GLY A O 1
ATOM 4843 N N . GLU A 1 610 ? -12.156 46.375 24.531 1 92.12 610 GLU A N 1
ATOM 4844 C CA . GLU A 1 610 ? -12.234 46.375 26 1 92.12 610 GLU A CA 1
ATOM 4845 C C . GLU A 1 610 ? -12.43 44.969 26.562 1 92.12 610 GLU A C 1
ATOM 4847 O O . GLU A 1 610 ? -11.836 44.625 27.578 1 92.12 610 GLU A O 1
ATOM 4852 N N . LYS A 1 611 ? -13.234 44.281 25.906 1 91 611 LYS A N 1
ATOM 4853 C CA . LYS A 1 611 ? -13.461 42.906 26.328 1 91 611 LYS A CA 1
ATOM 4854 C C . LYS A 1 611 ? -12.18 42.094 26.219 1 91 611 LYS A C 1
ATOM 4856 O O . LYS A 1 611 ? -11.898 41.25 27.094 1 91 611 LYS A O 1
ATOM 4861 N N . ALA A 1 612 ? -11.508 42.281 25.141 1 94.12 612 ALA A N 1
ATOM 4862 C CA . ALA A 1 612 ? -10.242 41.594 24.938 1 94.12 612 ALA A CA 1
ATOM 4863 C C . ALA A 1 612 ? -9.258 41.906 26.062 1 94.12 612 ALA A C 1
ATOM 4865 O O . ALA A 1 612 ? -8.594 41 26.594 1 94.12 612 ALA A O 1
ATOM 4866 N N . ARG A 1 613 ? -9.164 43.156 26.406 1 95.25 613 ARG A N 1
ATOM 4867 C CA . ARG A 1 613 ? -8.273 43.594 27.469 1 95.25 613 ARG A CA 1
ATOM 4868 C C . ARG A 1 613 ? -8.672 42.969 28.812 1 95.25 613 ARG A C 1
ATOM 4870 O O . ARG A 1 613 ? -7.816 42.531 29.578 1 95.25 613 ARG A O 1
ATOM 4877 N N . ALA A 1 614 ? -9.945 42.938 29.016 1 94.19 614 ALA A N 1
ATOM 4878 C CA . ALA A 1 614 ? -10.445 42.344 30.25 1 94.19 614 ALA A CA 1
ATOM 4879 C C . ALA A 1 614 ? -10.094 40.844 30.328 1 94.19 614 ALA A C 1
ATOM 4881 O O . ALA A 1 614 ? -9.711 40.344 31.375 1 94.19 614 ALA A O 1
ATOM 4882 N N . THR A 1 615 ? -10.25 40.219 29.234 1 94.5 615 THR A N 1
ATOM 4883 C CA . THR A 1 615 ? -9.953 38.781 29.172 1 94.5 615 THR A CA 1
ATOM 4884 C C . THR A 1 615 ? -8.469 38.531 29.438 1 94.5 615 THR A C 1
ATOM 4886 O O . THR A 1 615 ? -8.117 37.625 30.203 1 94.5 615 THR A O 1
ATOM 4889 N N . VAL A 1 616 ? -7.598 39.25 28.828 1 95.88 616 VAL A N 1
ATOM 4890 C CA . VAL A 1 616 ? -6.156 39.094 28.984 1 95.88 616 VAL A CA 1
ATOM 4891 C C . VAL A 1 616 ? -5.781 39.344 30.453 1 95.88 616 VAL A C 1
ATOM 4893 O O . VAL A 1 616 ? -4.988 38.594 31.031 1 95.88 616 VAL A O 1
ATOM 4896 N N . LYS A 1 617 ? -6.359 40.375 31.047 1 94.81 617 LYS A N 1
ATOM 4897 C CA . LYS A 1 617 ? -6.086 40.688 32.438 1 94.81 617 LYS A CA 1
ATOM 4898 C C . LYS A 1 617 ? -6.52 39.531 33.344 1 94.81 617 LYS A C 1
ATOM 4900 O O . LYS A 1 617 ? -5.844 39.25 34.344 1 94.81 617 LYS A O 1
ATOM 4905 N N . GLN A 1 618 ? -7.59 39.062 33.031 1 93.06 618 GLN A N 1
ATOM 4906 C CA . GLN A 1 618 ? -8.07 37.906 33.812 1 93.06 618 GLN A CA 1
ATOM 4907 C C . GLN A 1 618 ? -7.09 36.75 33.75 1 93.06 618 GLN A C 1
ATOM 4909 O O . GLN A 1 618 ? -6.832 36.094 34.75 1 93.06 618 GLN A O 1
ATOM 4914 N N . TYR A 1 619 ? -6.57 36.469 32.625 1 93.62 619 TYR A N 1
ATOM 4915 C CA . TYR A 1 619 ? -5.598 35.406 32.469 1 93.62 619 TYR A CA 1
ATOM 4916 C C . TYR A 1 619 ? -4.301 35.719 33.188 1 93.62 619 TYR A C 1
ATOM 4918 O O . TYR A 1 619 ? -3.68 34.844 33.781 1 93.62 619 TYR A O 1
ATOM 4926 N N . MET A 1 620 ? -3.893 36.938 33.094 1 94.81 620 MET A N 1
ATOM 4927 C CA . MET A 1 620 ? -2.701 37.375 33.812 1 94.81 620 MET A CA 1
ATOM 4928 C C . MET A 1 620 ? -2.883 37.219 35.344 1 94.81 620 MET A C 1
ATOM 4930 O O . MET A 1 620 ? -1.973 36.75 36.031 1 94.81 620 MET A O 1
ATOM 4934 N N . LEU A 1 621 ? -4.051 37.594 35.75 1 93.31 621 LEU A N 1
ATOM 4935 C CA . LEU A 1 621 ? -4.348 37.469 37.188 1 93.31 621 LEU A CA 1
ATOM 4936 C C . LEU A 1 621 ? -4.316 36.031 37.625 1 93.31 621 LEU A C 1
ATOM 4938 O O . LEU A 1 621 ? -3.748 35.688 38.656 1 93.31 621 LEU A O 1
ATOM 4942 N N . ARG A 1 622 ? -4.922 35.25 36.875 1 89.06 622 ARG A N 1
ATOM 4943 C CA . ARG A 1 622 ? -4.945 33.812 37.156 1 89.06 622 ARG A CA 1
ATOM 4944 C C . ARG A 1 622 ? -3.531 33.25 37.219 1 89.06 622 ARG A C 1
ATOM 4946 O O . ARG A 1 622 ? -3.205 32.438 38.125 1 89.06 622 ARG A O 1
ATOM 4953 N N . CYS A 1 623 ? -2.756 33.594 36.25 1 89.38 623 CYS A N 1
ATOM 4954 C CA . CYS A 1 623 ? -1.381 33.094 36.188 1 89.38 623 CYS A CA 1
ATOM 4955 C C . CYS A 1 623 ? -0.592 33.562 37.406 1 89.38 623 CYS A C 1
ATOM 4957 O O . CYS A 1 623 ? 0.194 32.781 37.969 1 89.38 623 CYS A O 1
ATOM 4959 N N . LEU A 1 624 ? -0.775 34.75 37.75 1 89 624 LEU A N 1
ATOM 4960 C CA . LEU A 1 624 ? -0.088 35.312 38.938 1 89 624 LEU A CA 1
ATOM 4961 C C . LEU A 1 624 ? -0.499 34.562 40.188 1 89 624 LEU A C 1
ATOM 4963 O O . LEU A 1 624 ? 0.35 34.219 41.031 1 89 624 LEU A O 1
ATOM 4967 N N . GLU A 1 625 ? -1.709 34.312 40.344 1 87.19 625 GLU A N 1
ATOM 4968 C CA . GLU A 1 625 ? -2.223 33.594 41.5 1 87.19 625 GLU A CA 1
ATOM 4969 C C . GLU A 1 625 ? -1.717 32.156 41.562 1 87.19 625 GLU A C 1
ATOM 4971 O O . GLU A 1 625 ? -1.388 31.656 42.625 1 87.19 625 GLU A O 1
ATOM 4976 N N . GLU A 1 626 ? -1.657 31.609 40.438 1 84.12 626 GLU A N 1
ATOM 4977 C CA . GLU A 1 626 ? -1.145 30.234 40.375 1 84.12 626 GLU A CA 1
ATOM 4978 C C . GLU A 1 626 ? 0.339 30.188 40.75 1 84.12 626 GLU A C 1
ATOM 4980 O O . GLU A 1 626 ? 0.792 29.25 41.406 1 84.12 626 GLU A O 1
ATOM 4985 N N . GLN A 1 627 ? 1.11 31.109 40.25 1 80.56 627 GLN A N 1
ATOM 4986 C CA . GLN A 1 627 ? 2.535 31.188 40.562 1 80.56 627 GLN A CA 1
ATOM 4987 C C . GLN A 1 627 ? 2.773 31.359 42.062 1 80.56 627 GLN A C 1
ATOM 4989 O O . GLN A 1 627 ? 3.732 30.812 42.594 1 80.56 627 GLN A O 1
ATOM 4994 N N . GLN A 1 628 ? 2.021 32.125 42.562 1 79.5 628 GLN A N 1
ATOM 4995 C CA . GLN A 1 628 ? 2.166 32.406 44 1 79.5 628 GLN A CA 1
ATOM 4996 C C . GLN A 1 628 ? 1.85 31.156 44.844 1 79.5 628 GLN A C 1
ATOM 4998 O O . GLN A 1 628 ? 2.443 30.953 45.906 1 79.5 628 GLN A O 1
ATOM 5003 N N . LYS A 1 629 ? 1.078 30.438 44.188 1 73.88 629 LYS A N 1
ATOM 5004 C CA . LYS A 1 629 ? 0.781 29.188 44.875 1 73.88 629 LYS A CA 1
ATOM 5005 C C . LYS A 1 629 ? 1.913 28.172 44.719 1 73.88 629 LYS A C 1
ATOM 5007 O O . LYS A 1 629 ? 2.199 27.391 45.625 1 73.88 629 LYS A O 1
ATOM 5012 N N . GLU A 1 630 ? 2.633 28.219 43.406 1 64.62 630 GLU A N 1
ATOM 5013 C CA . GLU A 1 630 ? 3.693 27.266 43.094 1 64.62 630 GLU A CA 1
ATOM 5014 C C . GLU A 1 630 ? 5.012 27.672 43.75 1 64.62 630 GLU A C 1
ATOM 5016 O O . GLU A 1 630 ? 5.855 26.812 44.031 1 64.62 630 GLU A O 1
ATOM 5021 N N . ARG A 1 631 ? 5.691 28.953 43.688 1 52.09 631 ARG A N 1
ATOM 5022 C CA . ARG A 1 631 ? 7.039 29.422 44 1 52.09 631 ARG A CA 1
ATOM 5023 C C . ARG A 1 631 ? 7.641 28.656 45.156 1 52.09 631 ARG A C 1
ATOM 5025 O O . ARG A 1 631 ? 8.719 29 45.656 1 52.09 631 ARG A O 1
ATOM 5032 N N . HIS A 1 632 ? 7.152 27.828 45.781 1 37.94 632 HIS A N 1
ATOM 5033 C CA . HIS A 1 632 ? 8.297 27.438 46.594 1 37.94 632 HIS A CA 1
ATOM 5034 C C . HIS A 1 632 ? 9.43 26.906 45.719 1 37.94 632 HIS A C 1
ATOM 5036 O O . HIS A 1 632 ? 10.57 26.781 46.188 1 37.94 632 HIS A O 1
ATOM 5042 N N . ASN A 1 633 ? 9.297 26.062 44.688 1 36.38 633 ASN A N 1
ATOM 5043 C CA . ASN A 1 633 ? 10.383 25.172 44.312 1 36.38 633 ASN A CA 1
ATOM 5044 C C . ASN A 1 633 ? 11.148 25.688 43.094 1 36.38 633 ASN A C 1
ATOM 5046 O O . ASN A 1 633 ? 11.258 25 42.094 1 36.38 633 ASN A O 1
ATOM 5050 N N . SER A 1 634 ? 11.281 26.875 42.688 1 38.56 634 SER A N 1
ATOM 5051 C CA . SER A 1 634 ? 11.539 27.125 41.281 1 38.56 634 SER A CA 1
ATOM 5052 C C . SER A 1 634 ? 13.031 27.125 40.969 1 38.56 634 SER A C 1
ATOM 5054 O O . SER A 1 634 ? 13.797 27.844 41.594 1 38.56 634 SER A O 1
ATOM 5056 N N . SER A 1 635 ? 13.641 26.062 40.469 1 33 635 SER A N 1
ATOM 5057 C CA . SER A 1 635 ? 15.016 25.938 40 1 33 635 SER A CA 1
ATOM 5058 C C . SER A 1 635 ? 15.234 26.719 38.719 1 33 635 SER A C 1
ATOM 5060 O O . SER A 1 635 ? 14.336 26.812 37.875 1 33 635 SER A O 1
ATOM 5062 N N . VAL A 1 636 ? 16.062 27.688 38.656 1 32 636 VAL A N 1
ATOM 5063 C CA . VAL A 1 636 ? 16.484 28.609 37.594 1 32 636 VAL A CA 1
ATOM 5064 C C . VAL A 1 636 ? 17.172 27.828 36.469 1 32 636 VAL A C 1
ATOM 5066 O O . VAL A 1 636 ? 18.188 27.172 36.688 1 32 636 VAL A O 1
ATOM 5069 N N . VAL A 1 637 ? 16.5 27.312 35.531 1 33.31 637 VAL A N 1
ATOM 5070 C CA . VAL A 1 637 ? 17.234 26.594 34.5 1 33.31 637 VAL A CA 1
ATOM 5071 C C . VAL A 1 637 ? 17.734 27.594 33.438 1 33.31 637 VAL A C 1
ATOM 5073 O O . VAL A 1 637 ? 17.141 28.656 33.25 1 33.31 637 VAL A O 1
ATOM 5076 N N . LEU A 1 638 ? 18.922 27.453 32.906 1 30.22 638 LEU A N 1
ATOM 5077 C CA . LEU A 1 638 ? 19.812 28.156 31.984 1 30.22 638 LEU A CA 1
ATOM 5078 C C . LEU A 1 638 ? 19.203 28.234 30.594 1 30.22 638 LEU A C 1
ATOM 5080 O O . LEU A 1 638 ? 18.531 27.312 30.141 1 30.22 638 LEU A O 1
ATOM 5084 N N . PRO A 1 639 ? 19.172 29.391 29.922 1 30.44 639 PRO A N 1
ATOM 5085 C CA . PRO A 1 639 ? 18.594 29.766 28.625 1 30.44 639 PRO A CA 1
ATOM 5086 C C . PRO A 1 639 ? 19.203 29 27.469 1 30.44 639 PRO A C 1
ATOM 5088 O O . PRO A 1 639 ? 20.422 29.016 27.281 1 30.44 639 PRO A O 1
ATOM 5091 N N . ASN A 1 640 ? 18.781 27.844 27.172 1 31.67 640 ASN A N 1
ATOM 5092 C CA . ASN A 1 640 ? 19.453 27.172 26.062 1 31.67 640 ASN A CA 1
ATOM 5093 C C . ASN A 1 640 ? 19.094 27.797 24.719 1 31.67 640 ASN A C 1
ATOM 5095 O O . ASN A 1 640 ? 18.062 28.469 24.609 1 31.67 640 ASN A O 1
ATOM 5099 N N . GLN A 1 641 ? 19.859 27.547 23.625 1 30.66 641 GLN A N 1
ATOM 5100 C CA . GLN A 1 641 ? 20.109 27.969 22.25 1 30.66 641 GLN A CA 1
ATOM 5101 C C . GLN A 1 641 ? 18.922 27.656 21.344 1 30.66 641 GLN A C 1
ATOM 5103 O O . GLN A 1 641 ? 18.328 26.578 21.438 1 30.66 641 GLN A O 1
ATOM 5108 N N . SER A 1 642 ? 18.25 28.609 20.797 1 34.53 642 SER A N 1
ATOM 5109 C CA . SER A 1 642 ? 17.141 28.703 19.859 1 34.53 642 SER A CA 1
ATOM 5110 C C . SER A 1 642 ? 17.312 27.75 18.688 1 34.53 642 SER A C 1
ATOM 5112 O O . SER A 1 642 ? 18.375 27.672 18.078 1 34.53 642 SER A O 1
ATOM 5114 N N . CYS A 1 643 ? 16.641 26.719 18.609 1 43.31 643 CYS A N 1
ATOM 5115 C CA . CYS A 1 643 ? 16.766 25.703 17.562 1 43.31 643 CYS A CA 1
ATOM 5116 C C . CYS A 1 643 ? 16.109 26.188 16.281 1 43.31 643 CYS A C 1
ATOM 5118 O O . CYS A 1 643 ? 15.117 26.922 16.312 1 43.31 643 CYS A O 1
ATOM 5120 N N . GLY A 1 644 ? 16.75 26.141 14.906 1 42.56 644 GLY A N 1
ATOM 5121 C CA . GLY A 1 644 ? 16.594 26.531 13.516 1 42.56 644 GLY A CA 1
ATOM 5122 C C . GLY A 1 644 ? 15.25 26.141 12.93 1 42.56 644 GLY A C 1
ATOM 5123 O O . GLY A 1 644 ? 14.625 26.922 12.211 1 42.56 644 GLY A O 1
ATOM 5124 N N . SER A 1 645 ? 14.656 25.078 13.18 1 53.59 645 SER A N 1
ATOM 5125 C CA . SER A 1 645 ? 13.438 24.609 12.531 1 53.59 645 SER A CA 1
ATOM 5126 C C . SER A 1 645 ? 12.234 25.453 12.93 1 53.59 645 SER A C 1
ATOM 5128 O O . SER A 1 645 ? 11.391 25.781 12.094 1 53.59 645 SER A O 1
ATOM 5130 N N . SER A 1 646 ? 12.18 26.031 14.086 1 61.53 646 SER A N 1
ATOM 5131 C CA . SER A 1 646 ? 11.062 26.828 14.578 1 61.53 646 SER A CA 1
ATOM 5132 C C . SER A 1 646 ? 11.078 28.234 14 1 61.53 646 SER A C 1
ATOM 5134 O O . SER A 1 646 ? 10.031 28.812 13.695 1 61.53 646 SER A O 1
ATOM 5136 N N . GLU A 1 647 ? 12.227 28.734 13.688 1 57.94 647 GLU A N 1
ATOM 5137 C CA . GLU A 1 647 ? 12.359 30.078 13.133 1 57.94 647 GLU A CA 1
ATOM 5138 C C . GLU A 1 647 ? 11.875 30.125 11.688 1 57.94 647 GLU A C 1
ATOM 5140 O O . GLU A 1 647 ? 11.156 31.047 11.297 1 57.94 647 GLU A O 1
ATOM 5145 N N . ALA A 1 648 ? 12.328 29.078 10.977 1 59.16 648 ALA A N 1
ATOM 5146 C CA . ALA A 1 648 ? 11.891 29 9.586 1 59.16 648 ALA A CA 1
ATOM 5147 C C . ALA A 1 648 ? 10.367 28.875 9.5 1 59.16 648 ALA A C 1
ATOM 5149 O O . ALA A 1 648 ? 9.734 29.5 8.656 1 59.16 648 ALA A O 1
ATOM 5150 N N . ALA A 1 649 ? 9.812 28.156 10.383 1 67.12 649 ALA A N 1
ATOM 5151 C CA . ALA A 1 649 ? 8.359 27.969 10.406 1 67.12 649 ALA A CA 1
ATOM 5152 C C . ALA A 1 649 ? 7.656 29.281 10.75 1 67.12 649 ALA A C 1
ATOM 5154 O O . ALA A 1 649 ? 6.621 29.609 10.164 1 67.12 649 ALA A O 1
ATOM 5155 N N . ALA A 1 650 ? 8.195 30.062 11.594 1 69.38 650 ALA A N 1
ATOM 5156 C CA . ALA A 1 650 ? 7.617 31.344 12 1 69.38 650 ALA A CA 1
ATOM 5157 C C . ALA A 1 650 ? 7.645 32.344 10.852 1 69.38 650 ALA A C 1
ATOM 5159 O O . ALA A 1 650 ? 6.672 33.062 10.625 1 69.38 650 ALA A O 1
ATOM 5160 N N . LYS A 1 651 ? 8.742 32.281 10.148 1 66.5 651 LYS A N 1
ATOM 5161 C CA . LYS A 1 651 ? 8.875 33.188 9.008 1 66.5 651 LYS A CA 1
ATOM 5162 C C . LYS A 1 651 ? 7.844 32.875 7.93 1 66.5 651 LYS A C 1
ATOM 5164 O O . LYS A 1 651 ? 7.172 33.75 7.418 1 66.5 651 LYS A O 1
ATOM 5169 N N . ARG A 1 652 ? 7.734 31.625 7.652 1 66.25 652 ARG A N 1
ATOM 5170 C CA . ARG A 1 652 ? 6.762 31.188 6.648 1 66.25 652 ARG A CA 1
ATOM 5171 C C . ARG A 1 652 ? 5.344 31.578 7.059 1 66.25 652 ARG A C 1
ATOM 5173 O O . ARG A 1 652 ? 4.547 32 6.223 1 66.25 652 ARG A O 1
ATOM 5180 N N . LEU A 1 653 ? 5.082 31.469 8.273 1 69.56 653 LEU A N 1
ATOM 5181 C CA . LEU A 1 653 ? 3.746 31.781 8.773 1 69.56 653 LEU A CA 1
ATOM 5182 C C . LEU A 1 653 ? 3.463 33.281 8.68 1 69.56 653 LEU A C 1
ATOM 5184 O O . LEU A 1 653 ? 2.42 33.688 8.164 1 69.56 653 LEU A O 1
ATOM 5188 N N . ASN A 1 654 ? 4.375 34.062 9.086 1 67.75 654 ASN A N 1
ATOM 5189 C CA . ASN A 1 654 ? 4.176 35.5 9.109 1 67.75 654 ASN A CA 1
ATOM 5190 C C . ASN A 1 654 ? 4.098 36.094 7.703 1 67.75 654 ASN A C 1
ATOM 5192 O O . ASN A 1 654 ? 3.213 36.906 7.402 1 67.75 654 ASN A O 1
ATOM 5196 N N . ILE A 1 655 ? 5.004 35.594 6.914 1 65.56 655 ILE A N 1
ATOM 5197 C CA . ILE A 1 655 ? 5.004 36.062 5.531 1 65.56 655 ILE A CA 1
ATOM 5198 C C . ILE A 1 655 ? 3.746 35.562 4.82 1 65.56 655 ILE A C 1
ATOM 5200 O O . ILE A 1 655 ? 3.096 36.312 4.098 1 65.56 655 ILE A O 1
ATOM 5204 N N . GLY A 1 656 ? 3.506 34.375 5.059 1 66.56 656 GLY A N 1
ATOM 5205 C CA . GLY A 1 656 ? 2.305 33.812 4.453 1 66.56 656 GLY A CA 1
ATOM 5206 C C . GLY A 1 656 ? 1.04 34.531 4.867 1 66.56 656 GLY A C 1
ATOM 5207 O O . GLY A 1 656 ? 0.161 34.781 4.039 1 66.56 656 GLY A O 1
ATOM 5208 N N . TYR A 1 657 ? 0.979 34.844 6.051 1 68.56 657 TYR A N 1
ATOM 5209 C CA . TYR A 1 657 ? -0.173 35.562 6.582 1 68.56 657 TYR A CA 1
ATOM 5210 C C . TYR A 1 657 ? -0.3 36.938 5.941 1 68.56 657 TYR A C 1
ATOM 5212 O O . TYR A 1 657 ? -1.375 37.312 5.465 1 68.56 657 TYR A O 1
ATOM 5220 N N . SER A 1 658 ? 0.761 37.656 5.887 1 66.88 658 SER A N 1
ATOM 5221 C CA . SER A 1 658 ? 0.765 38.969 5.285 1 66.88 658 SER A CA 1
ATOM 5222 C C . SER A 1 658 ? 0.389 38.906 3.807 1 66.88 658 SER A C 1
ATOM 5224 O O . SER A 1 658 ? -0.405 39.719 3.328 1 66.88 658 SER A O 1
ATOM 5226 N N . ASN A 1 659 ? 0.933 37.969 3.139 1 63.31 659 ASN A N 1
ATOM 5227 C CA . ASN A 1 659 ? 0.665 37.812 1.714 1 63.31 659 ASN A CA 1
ATOM 5228 C C . ASN A 1 659 ? -0.797 37.469 1.454 1 63.31 659 ASN A C 1
ATOM 5230 O O . ASN A 1 659 ? -1.397 37.938 0.495 1 63.31 659 ASN A O 1
ATOM 5234 N N . LEU A 1 660 ? -1.208 36.625 2.244 1 65.44 660 LEU A N 1
ATOM 5235 C CA . LEU A 1 660 ? -2.594 36.219 2.07 1 65.44 660 LEU A CA 1
ATOM 5236 C C . LEU A 1 660 ? -3.547 37.375 2.254 1 65.44 660 LEU A C 1
ATOM 5238 O O . LEU A 1 660 ? -4.488 37.562 1.478 1 65.44 660 LEU A O 1
ATOM 5242 N N . LEU A 1 661 ? -3.256 38.156 3.248 1 63.25 661 LEU A N 1
ATOM 5243 C CA . LEU A 1 661 ? -4.133 39.281 3.523 1 63.25 661 LEU A CA 1
ATOM 5244 C C . LEU A 1 661 ? -4.004 40.344 2.439 1 63.25 661 LEU A C 1
ATOM 5246 O O . LEU A 1 661 ? -4.973 41.031 2.125 1 63.25 661 LEU A O 1
ATOM 5250 N N . ALA A 1 662 ? -2.766 40.344 1.843 1 55.16 662 ALA A N 1
ATOM 5251 C CA . ALA A 1 662 ? -2.52 41.312 0.782 1 55.16 662 ALA A CA 1
ATOM 5252 C C . ALA A 1 662 ? -3.139 40.844 -0.536 1 55.16 662 ALA A C 1
ATOM 5254 O O . ALA A 1 662 ? -3.543 41.688 -1.357 1 55.16 662 ALA A O 1
ATOM 5255 N N . SER A 1 663 ? -2.779 39.625 -1.035 1 53.69 663 SER A N 1
ATOM 5256 C CA . SER A 1 663 ? -3.162 39.094 -2.338 1 53.69 663 SER A CA 1
ATOM 5257 C C . SER A 1 663 ? -4.66 39.219 -2.58 1 53.69 663 SER A C 1
ATOM 5259 O O . SER A 1 663 ? -5.113 39.219 -3.727 1 53.69 663 SER A O 1
ATOM 5261 N N . GLY A 1 664 ? -5.199 40.125 -1.956 1 44.69 664 GLY A N 1
ATOM 5262 C CA . GLY A 1 664 ? -6.586 40.156 -2.395 1 44.69 664 GLY A CA 1
ATOM 5263 C C . GLY A 1 664 ? -6.914 39.094 -3.412 1 44.69 664 GLY A C 1
ATOM 5264 O O . GLY A 1 664 ? -6.074 38.25 -3.719 1 44.69 664 GLY A O 1
ATOM 5265 N N . VAL A 1 665 ? -8.109 38.625 -3.879 1 41.31 665 VAL A N 1
ATOM 5266 C CA . VAL A 1 665 ? -8.484 37.688 -4.934 1 41.31 665 VAL A CA 1
ATOM 5267 C C . VAL A 1 665 ? -7.98 38.188 -6.281 1 41.31 665 VAL A C 1
ATOM 5269 O O . VAL A 1 665 ? -8.375 39.281 -6.73 1 41.31 665 VAL A O 1
ATOM 5272 N N . ASP A 1 666 ? -6.812 38.062 -6.648 1 36.5 666 ASP A N 1
ATOM 5273 C CA . ASP A 1 666 ? -6.594 38.375 -8.055 1 36.5 666 ASP A CA 1
ATOM 5274 C C . ASP A 1 666 ? -7.664 37.75 -8.938 1 36.5 666 ASP A C 1
ATOM 5276 O O . ASP A 1 666 ? -7.648 36.531 -9.156 1 36.5 666 ASP A O 1
ATOM 5280 N N . THR A 1 667 ? -8.859 38.188 -8.875 1 32.56 667 THR A N 1
ATOM 5281 C CA . THR A 1 667 ? -9.875 37.719 -9.812 1 32.56 667 THR A CA 1
ATOM 5282 C C . THR A 1 667 ? -9.445 38 -11.25 1 32.56 667 THR A C 1
ATOM 5284 O O . THR A 1 667 ? -9.109 39.125 -11.594 1 32.56 667 THR A O 1
ATOM 5287 N N . ARG A 1 668 ? -8.758 37.25 -11.875 1 33.28 668 ARG A N 1
ATOM 5288 C CA . ARG A 1 668 ? -8.734 37.5 -13.312 1 33.28 668 ARG A CA 1
ATOM 5289 C C . ARG A 1 668 ? -10.055 38.094 -13.797 1 33.28 668 ARG A C 1
ATOM 5291 O O . ARG A 1 668 ? -11.125 37.625 -13.375 1 33.28 668 ARG A O 1
ATOM 5298 N N . PRO A 1 669 ? -10.102 39.281 -14.328 1 29.12 669 PRO A N 1
ATOM 5299 C CA . PRO A 1 669 ? -11.367 39.688 -14.945 1 29.12 669 PRO A CA 1
ATOM 5300 C C . PRO A 1 669 ? -12.047 38.562 -15.727 1 29.12 669 PRO A C 1
ATOM 5302 O O . PRO A 1 669 ? -11.383 37.812 -16.453 1 29.12 669 PRO A O 1
ATOM 5305 N N . ALA A 1 670 ? -13.023 37.969 -15.211 1 30.75 670 ALA A N 1
ATOM 5306 C CA . ALA A 1 670 ? -13.867 37.094 -16.031 1 30.75 670 ALA A CA 1
ATOM 5307 C C . ALA A 1 670 ? -13.93 37.625 -17.469 1 30.75 670 ALA A C 1
ATOM 5309 O O . ALA A 1 670 ? -14.062 38.812 -17.703 1 30.75 670 ALA A O 1
ATOM 5310 N N . SER A 1 671 ? -13.297 37.062 -18.312 1 31.64 671 SER A N 1
ATOM 5311 C CA . SER A 1 671 ? -13.453 37.469 -19.703 1 31.64 671 SER A CA 1
ATOM 5312 C C . SER A 1 671 ? -14.836 38.062 -19.938 1 31.64 671 SER A C 1
ATOM 5314 O O . SER A 1 671 ? -15.062 38.75 -20.953 1 31.64 671 SER A O 1
ATOM 5316 N N . ARG A 1 672 ? -16.031 37.344 -19.688 1 29.33 672 ARG A N 1
ATOM 5317 C CA . ARG A 1 672 ? -17.312 37.812 -20.219 1 29.33 672 ARG A CA 1
ATOM 5318 C C . ARG A 1 672 ? -17.875 38.938 -19.344 1 29.33 672 ARG A C 1
ATOM 5320 O O . ARG A 1 672 ? -17.844 38.844 -18.125 1 29.33 672 ARG A O 1
ATOM 5327 N N . ALA A 1 673 ? -17.781 40.062 -19.781 1 29.95 673 ALA A N 1
ATOM 5328 C CA . ALA A 1 673 ? -18.516 41.219 -19.234 1 29.95 673 ALA A CA 1
ATOM 5329 C C . ALA A 1 673 ? -19.953 40.812 -18.875 1 29.95 673 ALA A C 1
ATOM 5331 O O . ALA A 1 673 ? -20.703 40.344 -19.734 1 29.95 673 ALA A O 1
ATOM 5332 N N . PHE A 1 674 ? -20.266 40.25 -17.75 1 29.75 674 PHE A N 1
ATOM 5333 C CA . PHE A 1 674 ? -21.688 40.188 -17.484 1 29.75 674 PHE A CA 1
ATOM 5334 C C . PHE A 1 674 ? -22.359 41.531 -17.781 1 29.75 674 PHE A C 1
ATOM 5336 O O . PHE A 1 674 ? -21.766 42.594 -17.578 1 29.75 674 PHE A O 1
ATOM 5343 N N . PRO A 1 675 ? -23.297 41.656 -18.719 1 29.17 675 PRO A N 1
ATOM 5344 C CA . PRO A 1 675 ? -23.938 42.938 -19.047 1 29.17 675 PRO A CA 1
ATOM 5345 C C . PRO A 1 675 ? -24.266 43.781 -17.812 1 29.17 675 PRO A C 1
ATOM 5347 O O . PRO A 1 675 ? -24.469 43.219 -16.734 1 29.17 675 PRO A O 1
ATOM 5350 N N . SER A 1 676 ? -23.938 45.031 -17.844 1 27.5 676 SER A N 1
ATOM 5351 C CA . SER A 1 676 ? -24.156 46.125 -16.891 1 27.5 676 SER A CA 1
ATOM 5352 C C . SER A 1 676 ? -25.641 46.219 -16.516 1 27.5 676 SER A C 1
ATOM 5354 O O . SER A 1 676 ? -26.516 45.906 -17.328 1 27.5 676 SER A O 1
ATOM 5356 N N . PHE A 1 677 ? -26.062 46.375 -15.336 1 28.14 677 PHE A N 1
ATOM 5357 C CA . PHE A 1 677 ? -27.359 46.719 -14.789 1 28.14 677 PHE A CA 1
ATOM 5358 C C . PHE A 1 677 ? -27.922 47.938 -15.508 1 28.14 677 PHE A C 1
ATOM 5360 O O . PHE A 1 677 ? -27.234 48.938 -15.695 1 28.14 677 PHE A O 1
ATOM 5367 N N . VAL A 1 678 ? -28.812 47.906 -16.375 1 27.33 678 VAL A N 1
ATOM 5368 C CA . VAL A 1 678 ? -29.594 49.062 -16.797 1 27.33 678 VAL A CA 1
ATOM 5369 C C . VAL A 1 678 ? -30.109 49.812 -15.57 1 27.33 678 VAL A C 1
ATOM 5371 O O . VAL A 1 678 ? -30.688 49.188 -14.664 1 27.33 678 VAL A O 1
ATOM 5374 N N . GLU A 1 679 ? -29.797 51.125 -15.281 1 27.27 679 GLU A N 1
ATOM 5375 C CA . GLU A 1 679 ? -30.141 52.156 -14.305 1 27.27 679 GLU A CA 1
ATOM 5376 C C . GLU A 1 679 ? -31.641 52.344 -14.211 1 27.27 679 GLU A C 1
ATOM 5378 O O . GLU A 1 679 ? -32.219 53.219 -14.883 1 27.27 679 GLU A O 1
ATOM 5383 N N . SER A 1 680 ? -32.594 51.562 -14.492 1 26.45 680 SER A N 1
ATOM 5384 C CA . SER A 1 680 ? -33.906 52.25 -14.344 1 26.45 680 SER A CA 1
ATOM 5385 C C . SER A 1 680 ? -33.969 53.031 -13.039 1 26.45 680 SER A C 1
ATOM 5387 O O . SER A 1 680 ? -33.156 52.812 -12.125 1 26.45 680 SER A O 1
ATOM 5389 N N . GLY A 1 681 ? -35.188 53.656 -12.656 1 24.19 681 GLY A N 1
ATOM 5390 C CA . GLY A 1 681 ? -35.531 54.812 -11.836 1 24.19 681 GLY A CA 1
ATOM 5391 C C . GLY A 1 681 ? -34.969 54.75 -10.438 1 24.19 681 GLY A C 1
ATOM 5392 O O . GLY A 1 681 ? -34.219 53.812 -10.109 1 24.19 681 GLY A O 1
ATOM 5393 N N . SER A 1 682 ? -35.812 55.281 -9.336 1 24.36 682 SER A N 1
ATOM 5394 C CA . SER A 1 682 ? -35.656 55.938 -8.031 1 24.36 682 SER A CA 1
ATOM 5395 C C . SER A 1 682 ? -35.125 54.938 -6.988 1 24.36 682 SER A C 1
ATOM 5397 O O . SER A 1 682 ? -35.875 54.469 -6.148 1 24.36 682 SER A O 1
ATOM 5399 N N . THR A 1 683 ? -34.469 54 -7.312 1 23.14 683 THR A N 1
ATOM 5400 C CA . THR A 1 683 ? -34.375 53.094 -6.164 1 23.14 683 THR A CA 1
ATOM 5401 C C . THR A 1 683 ? -33.719 53.781 -4.98 1 23.14 683 THR A C 1
ATOM 5403 O O . THR A 1 683 ? -32.656 54.406 -5.129 1 23.14 683 THR A O 1
ATOM 5406 N N . PRO A 1 684 ? -34.469 54.031 -3.848 1 24.39 684 PRO A N 1
ATOM 5407 C CA . PRO A 1 684 ? -33.969 54.719 -2.662 1 24.39 684 PRO A CA 1
ATOM 5408 C C . PRO A 1 684 ? -32.594 54.219 -2.227 1 24.39 684 PRO A C 1
ATOM 5410 O O . PRO A 1 684 ? -32.219 53.062 -2.547 1 24.39 684 PRO A O 1
ATOM 5413 N N . SER A 1 685 ? -31.625 55.062 -1.984 1 23.86 685 SER A N 1
ATOM 5414 C CA . SER A 1 685 ? -30.266 55.125 -1.464 1 23.86 685 SER A CA 1
ATOM 5415 C C . SER A 1 685 ? -30.062 54.156 -0.301 1 23.86 685 SER A C 1
ATOM 5417 O O . SER A 1 685 ? -30.094 54.562 0.863 1 23.86 685 SER A O 1
ATOM 5419 N N . GLY A 1 686 ? -30.906 53.125 -0.22 1 23.16 686 GLY A N 1
ATOM 5420 C CA . GLY A 1 686 ? -30.625 52.5 1.061 1 23.16 686 GLY A CA 1
ATOM 5421 C C . GLY A 1 686 ? -29.172 52.094 1.212 1 23.16 686 GLY A C 1
ATOM 5422 O O . GLY A 1 686 ? -28.531 51.688 0.242 1 23.16 686 GLY A O 1
ATOM 5423 N N . SER A 1 687 ? -28.453 52.781 2.031 1 23.95 687 SER A N 1
ATOM 5424 C CA . SER A 1 687 ? -27.094 52.75 2.557 1 23.95 687 SER A CA 1
ATOM 5425 C C . SER A 1 687 ? -26.641 51.312 2.809 1 23.95 687 SER A C 1
ATOM 5427 O O . SER A 1 687 ? -27.266 50.594 3.598 1 23.95 687 SER A O 1
ATOM 5429 N N . ALA A 1 688 ? -26.422 50.656 1.77 1 25.16 688 ALA A N 1
ATOM 5430 C CA . ALA A 1 688 ? -25.781 49.344 1.907 1 25.16 688 ALA A CA 1
ATOM 5431 C C . ALA A 1 688 ? -24.703 49.375 2.986 1 25.16 688 ALA A C 1
ATOM 5433 O O . ALA A 1 688 ? -23.734 50.125 2.887 1 25.16 688 ALA A O 1
ATOM 5434 N N . ARG A 1 689 ? -25.094 49.031 4.129 1 26.97 689 ARG A N 1
ATOM 5435 C CA . ARG A 1 689 ? -24.25 48.938 5.312 1 26.97 689 ARG A CA 1
ATOM 5436 C C . ARG A 1 689 ? -22.953 48.188 4.988 1 26.97 689 ARG A C 1
ATOM 5438 O O . ARG A 1 689 ? -22.984 47.125 4.344 1 26.97 689 ARG A O 1
ATOM 5445 N N . THR A 1 690 ? -22 48.938 4.629 1 24.73 690 THR A N 1
ATOM 5446 C CA . THR A 1 690 ? -20.641 48.438 4.414 1 24.73 690 THR A CA 1
ATOM 5447 C C . THR A 1 690 ? -20.328 47.281 5.34 1 24.73 690 THR A C 1
ATOM 5449 O O . THR A 1 690 ? -20.969 47.094 6.371 1 24.73 690 THR A O 1
ATOM 5452 N N . ALA A 1 691 ? -19.469 46.406 4.953 1 28.89 691 ALA A N 1
ATOM 5453 C CA . ALA A 1 691 ? -18.938 45.25 5.633 1 28.89 691 ALA A CA 1
ATOM 5454 C C . ALA A 1 691 ? -18.719 45.531 7.117 1 28.89 691 ALA A C 1
ATOM 5456 O O . ALA A 1 691 ? -18.797 44.594 7.945 1 28.89 691 ALA A O 1
ATOM 5457 N N . SER A 1 692 ? -18.578 46.875 7.516 1 29.17 692 SER A N 1
ATOM 5458 C CA . SER A 1 692 ? -18.438 47.312 8.898 1 29.17 692 SER A CA 1
ATOM 5459 C C . SER A 1 692 ? -19.75 47.188 9.656 1 29.17 692 SER A C 1
ATOM 5461 O O . SER A 1 692 ? -19.75 46.938 10.867 1 29.17 692 SER A O 1
ATOM 5463 N N . GLU A 1 693 ? -20.938 47.438 8.984 1 29.75 693 GLU A N 1
ATOM 5464 C CA . GLU A 1 693 ? -22.234 47.469 9.656 1 29.75 693 GLU A CA 1
ATOM 5465 C C . GLU A 1 693 ? -22.781 46.062 9.906 1 29.75 693 GLU A C 1
ATOM 5467 O O . GLU A 1 693 ? -23.469 45.844 10.898 1 29.75 693 GLU A O 1
ATOM 5472 N N . VAL A 1 694 ? -22.625 45.188 8.969 1 30.34 694 VAL A N 1
ATOM 5473 C CA . VAL A 1 694 ? -23.141 43.812 9.188 1 30.34 694 VAL A CA 1
ATOM 5474 C C . VAL A 1 694 ? -22.375 43.156 10.328 1 30.34 694 VAL A C 1
ATOM 5476 O O . VAL A 1 694 ? -22.906 42.281 11.016 1 30.34 694 VAL A O 1
ATOM 5479 N N . LEU A 1 695 ? -21.078 43.406 10.477 1 28.95 695 LEU A N 1
ATOM 5480 C CA . LEU A 1 695 ? -20.375 42.906 11.656 1 28.95 695 LEU A CA 1
ATOM 5481 C C . LEU A 1 695 ? -21.094 43.344 12.938 1 28.95 695 LEU A C 1
ATOM 5483 O O . LEU A 1 695 ? -21.125 42.594 13.914 1 28.95 695 LEU A O 1
ATOM 5487 N N . GLN A 1 696 ? -21.812 44.531 12.875 1 28.95 696 GLN A N 1
ATOM 5488 C CA . GLN A 1 696 ? -22.453 45.094 14.07 1 28.95 696 GLN A CA 1
ATOM 5489 C C . GLN A 1 696 ? -23.625 44.219 14.5 1 28.95 696 GLN A C 1
ATOM 5491 O O . GLN A 1 696 ? -23.875 44.031 15.695 1 28.95 696 GLN A O 1
ATOM 5496 N N . THR A 1 697 ? -24.516 43.844 13.539 1 30.69 697 THR A N 1
ATOM 5497 C CA . THR A 1 697 ? -25.734 43.188 14.008 1 30.69 697 THR A CA 1
ATOM 5498 C C . THR A 1 697 ? -25.438 41.812 14.602 1 30.69 697 THR A C 1
ATOM 5500 O O . THR A 1 697 ? -26.172 41.344 15.477 1 30.69 697 THR A O 1
ATOM 5503 N N . LEU A 1 698 ? -24.641 41.094 13.828 1 29.14 698 LEU A N 1
ATOM 5504 C CA . LEU A 1 698 ? -24.516 39.688 14.242 1 29.14 698 LEU A CA 1
ATOM 5505 C C . LEU A 1 698 ? -23.859 39.594 15.609 1 29.14 698 LEU A C 1
ATOM 5507 O O . LEU A 1 698 ? -23.906 38.531 16.25 1 29.14 698 LEU A O 1
ATOM 5511 N N . ILE A 1 699 ? -23.094 40.656 15.922 1 28.64 699 ILE A N 1
ATOM 5512 C CA . ILE A 1 699 ? -22.438 40.562 17.234 1 28.64 699 ILE A CA 1
ATOM 5513 C C . ILE A 1 699 ? -23.484 40.688 18.328 1 28.64 699 ILE A C 1
ATOM 5515 O O . ILE A 1 699 ? -23.141 40.625 19.516 1 28.64 699 ILE A O 1
ATOM 5519 N N . SER A 1 700 ? -24.703 41.125 17.984 1 27.92 700 SER A N 1
ATOM 5520 C CA . SER A 1 700 ? -25.516 41.469 19.141 1 27.92 700 SER A CA 1
ATOM 5521 C C . SER A 1 700 ? -25.922 40.219 19.922 1 27.92 700 SER A C 1
ATOM 5523 O O . SER A 1 700 ? -26.828 40.281 20.766 1 27.92 700 SER A O 1
ATOM 5525 N N . ARG A 1 701 ? -25.766 39.125 19.328 1 28.5 701 ARG A N 1
ATOM 5526 C CA . ARG A 1 701 ? -26.5 38.25 20.219 1 28.5 701 ARG A CA 1
ATOM 5527 C C . ARG A 1 701 ? -25.812 38.125 21.578 1 28.5 701 ARG A C 1
ATOM 5529 O O . ARG A 1 701 ? -24.578 38 21.641 1 28.5 701 ARG A O 1
ATOM 5536 N N . PRO A 1 702 ? -26.531 38.5 22.609 1 24.69 702 PRO A N 1
ATOM 5537 C CA . PRO A 1 702 ? -26.078 38.5 24 1 24.69 702 PRO A CA 1
ATOM 5538 C C . PRO A 1 702 ? -25.406 37.219 24.438 1 24.69 702 PRO A C 1
ATOM 5540 O O . PRO A 1 702 ? -25.828 36.125 24.016 1 24.69 702 PRO A O 1
ATOM 5543 N N . SER A 1 703 ? -24.109 37.219 24.469 1 25.58 703 SER A N 1
ATOM 5544 C CA . SER A 1 703 ? -23.328 36.219 25.172 1 25.58 703 SER A CA 1
ATOM 5545 C C . SER A 1 703 ? -24.062 35.719 26.422 1 25.58 703 SER A C 1
ATOM 5547 O O . SER A 1 703 ? -24.516 36.531 27.234 1 25.58 703 SER A O 1
ATOM 5549 N N . SER A 1 704 ? -24.859 34.719 26.328 1 24.47 704 SER A N 1
ATOM 5550 C CA . SER A 1 704 ? -25.312 34.156 27.594 1 24.47 704 SER A CA 1
ATOM 5551 C C . SER A 1 704 ? -24.234 34.281 28.656 1 24.47 704 SER A C 1
ATOM 5553 O O . SER A 1 704 ? -23.047 34.062 28.375 1 24.47 704 SER A O 1
ATOM 5555 N N . ALA A 1 705 ? -24.547 35.031 29.672 1 25.44 705 ALA A N 1
ATOM 5556 C CA . ALA A 1 705 ? -23.891 35.25 30.969 1 25.44 705 ALA A CA 1
ATOM 5557 C C . ALA A 1 705 ? -23.375 33.906 31.547 1 25.44 705 ALA A C 1
ATOM 5559 O O . ALA A 1 705 ? -24.172 33.031 31.859 1 25.44 705 ALA A O 1
ATOM 5560 N N . VAL A 1 706 ? -22.469 33.312 30.938 1 24.56 706 VAL A N 1
ATOM 5561 C CA . VAL A 1 706 ? -21.859 32.312 31.797 1 24.56 706 VAL A CA 1
ATOM 5562 C C . VAL A 1 706 ? -21.781 32.812 33.219 1 24.56 706 VAL A C 1
ATOM 5564 O O . VAL A 1 706 ? -21.266 33.906 33.469 1 24.56 706 VAL A O 1
ATOM 5567 N N . SER A 1 707 ? -22.797 32.438 34 1 23.11 707 SER A N 1
ATOM 5568 C CA . SER A 1 707 ? -22.781 32.625 35.438 1 23.11 707 SER A CA 1
ATOM 5569 C C . SER A 1 707 ? -21.406 32.312 36.031 1 23.11 707 SER A C 1
ATOM 5571 O O . SER A 1 707 ? -20.875 31.219 35.875 1 23.11 707 SER A O 1
ATOM 5573 N N . THR A 1 708 ? -20.5 33.219 35.75 1 25.09 708 THR A N 1
ATOM 5574 C CA . THR A 1 708 ? -19.297 33.188 36.562 1 25.09 708 THR A CA 1
ATOM 5575 C C . THR A 1 708 ? -19.656 32.938 38.031 1 25.09 708 THR A C 1
ATOM 5577 O O . THR A 1 708 ? -20.344 33.781 38.656 1 25.09 708 THR A O 1
ATOM 5580 N N . HIS A 1 709 ? -20.125 31.797 38.344 1 24.98 709 HIS A N 1
ATOM 5581 C CA . HIS A 1 709 ? -20.125 31.594 39.781 1 24.98 709 HIS A CA 1
ATOM 5582 C C . HIS A 1 709 ? -18.859 32.156 40.438 1 24.98 709 HIS A C 1
ATOM 5584 O O . HIS A 1 709 ? -17.75 31.734 40.094 1 24.98 709 HIS A O 1
ATOM 5590 N N . THR A 1 710 ? -18.844 33.469 40.469 1 25.28 710 THR A N 1
ATOM 5591 C CA . THR A 1 710 ? -17.844 34.125 41.312 1 25.28 710 THR A CA 1
ATOM 5592 C C . THR A 1 710 ? -17.75 33.438 42.656 1 25.28 710 THR A C 1
ATOM 5594 O O . THR A 1 710 ? -18.703 33.469 43.438 1 25.28 710 THR A O 1
ATOM 5597 N N . PRO A 1 711 ? -17.172 32.281 42.75 1 26.69 711 PRO A N 1
ATOM 5598 C CA . PRO A 1 711 ? -17.062 32 44.188 1 26.69 711 PRO A CA 1
ATOM 5599 C C . PRO A 1 711 ? -16.672 33.25 45 1 26.69 711 PRO A C 1
ATOM 5601 O O . PRO A 1 711 ? -15.984 34.125 44.5 1 26.69 711 PRO A O 1
ATOM 5604 N N . THR A 1 712 ? -17.625 33.75 45.812 1 25.98 712 THR A N 1
ATOM 5605 C CA . THR A 1 712 ? -17.469 34.75 46.844 1 25.98 712 THR A CA 1
ATOM 5606 C C . THR A 1 712 ? -16.125 34.594 47.531 1 25.98 712 THR A C 1
ATOM 5608 O O . THR A 1 712 ? -15.93 33.688 48.344 1 25.98 712 THR A O 1
ATOM 5611 N N . THR A 1 713 ? -15.109 34.5 46.75 1 27.91 713 THR A N 1
ATOM 5612 C CA . THR A 1 713 ? -13.93 34.562 47.625 1 27.91 713 THR A CA 1
ATOM 5613 C C . THR A 1 713 ? -14.031 35.75 48.562 1 27.91 713 THR A C 1
ATOM 5615 O O . THR A 1 713 ? -14.422 36.875 48.156 1 27.91 713 THR A O 1
ATOM 5618 N N . GLN A 1 714 ? -14.266 35.562 49.812 1 28.56 714 GLN A N 1
ATOM 5619 C CA . GLN A 1 714 ? -14.109 36.469 50.938 1 28.56 714 GLN A CA 1
ATOM 5620 C C . GLN A 1 714 ? -13 37.469 50.688 1 28.56 714 GLN A C 1
ATOM 5622 O O . GLN A 1 714 ? -11.93 37.125 50.188 1 28.56 714 GLN A O 1
ATOM 5627 N N . THR A 1 715 ? -13.312 38.75 50.344 1 33.72 715 THR A N 1
ATOM 5628 C CA . THR A 1 715 ? -12.625 40.031 50.281 1 33.72 715 THR A CA 1
ATOM 5629 C C . THR A 1 715 ? -11.5 40.094 51.312 1 33.72 715 THR A C 1
ATOM 5631 O O . THR A 1 715 ? -10.914 41.156 51.531 1 33.72 715 THR A O 1
ATOM 5634 N N . GLY A 1 716 ? -11.469 39.25 52.25 1 34.41 716 GLY A N 1
ATOM 5635 C CA . GLY A 1 716 ? -10.695 39.719 53.375 1 34.41 716 GLY A CA 1
ATOM 5636 C C . GLY A 1 716 ? -9.25 40.031 53.031 1 34.41 716 GLY A C 1
ATOM 5637 O O . GLY A 1 716 ? -8.562 40.719 53.812 1 34.41 716 GLY A O 1
ATOM 5638 N N . GLN A 1 717 ? -8.422 39 52.344 1 41.22 717 GLN A N 1
ATOM 5639 C CA . GLN A 1 717 ? -7.023 39.219 52.688 1 41.22 717 GLN A CA 1
ATOM 5640 C C . GLN A 1 717 ? -6.367 40.25 51.781 1 41.22 717 GLN A C 1
ATOM 5642 O O . GLN A 1 717 ? -6.699 40.344 50.594 1 41.22 717 GLN A O 1
ATOM 5647 N N . PRO A 1 718 ? -5.648 41.312 52.062 1 51.5 718 PRO A N 1
ATOM 5648 C CA . PRO A 1 718 ? -4.793 42.375 51.562 1 51.5 718 PRO A CA 1
ATOM 5649 C C . PRO A 1 718 ? -4.062 41.969 50.281 1 51.5 718 PRO A C 1
ATOM 5651 O O . PRO A 1 718 ? -3.783 42.844 49.438 1 51.5 718 PRO A O 1
ATOM 5654 N N . ASN A 1 719 ? -3.961 40.656 49.875 1 67.38 719 ASN A N 1
ATOM 5655 C CA . ASN A 1 719 ? -3.062 40.188 48.844 1 67.38 719 ASN A CA 1
ATOM 5656 C C . ASN A 1 719 ? -3.73 40.219 47.469 1 67.38 719 ASN A C 1
ATOM 5658 O O . ASN A 1 719 ? -3.076 40.469 46.469 1 67.38 719 ASN A O 1
ATOM 5662 N N . THR A 1 720 ? -5.141 40.156 47.219 1 77.62 720 THR A N 1
ATOM 5663 C CA . THR A 1 720 ? -5.805 40.156 45.906 1 77.62 720 THR A CA 1
ATOM 5664 C C . THR A 1 720 ? -5.754 41.562 45.281 1 77.62 720 THR A C 1
ATOM 5666 O O . THR A 1 720 ? -5.531 41.688 44.094 1 77.62 720 THR A O 1
ATOM 5669 N N . ALA A 1 721 ? -5.977 42.531 46 1 81.12 721 ALA A N 1
ATOM 5670 C CA . ALA A 1 721 ? -5.926 43.906 45.5 1 81.12 721 ALA A CA 1
ATOM 5671 C C . ALA A 1 721 ? -4.535 44.219 44.969 1 81.12 721 ALA A C 1
ATOM 5673 O O . ALA A 1 721 ? -4.398 44.906 43.969 1 81.12 721 ALA A O 1
ATOM 5674 N N . LEU A 1 722 ? -3.652 43.688 45.656 1 86.5 722 LEU A N 1
ATOM 5675 C CA . LEU A 1 722 ? -2.279 43.906 45.219 1 86.5 722 LEU A CA 1
ATOM 5676 C C . LEU A 1 722 ? -2.01 43.188 43.906 1 86.5 722 LEU A C 1
ATOM 5678 O O . LEU A 1 722 ? -1.309 43.719 43.031 1 86.5 722 LEU A O 1
ATOM 5682 N N . ASN A 1 723 ? -2.561 42.031 43.844 1 90.56 723 ASN A N 1
ATOM 5683 C CA . ASN A 1 723 ? -2.389 41.25 42.625 1 90.56 723 ASN A CA 1
ATOM 5684 C C . ASN A 1 723 ? -3.039 41.969 41.438 1 90.56 723 ASN A C 1
ATOM 5686 O O . ASN A 1 723 ? -2.463 42 40.344 1 90.56 723 ASN A O 1
ATOM 5690 N N . ILE A 1 724 ? -4.195 42.469 41.625 1 91.56 724 ILE A N 1
ATOM 5691 C CA . ILE A 1 724 ? -4.914 43.156 40.562 1 91.56 724 ILE A CA 1
ATOM 5692 C C . ILE A 1 724 ? -4.125 44.406 40.125 1 91.56 724 ILE A C 1
ATOM 5694 O O . ILE A 1 724 ? -4.004 44.688 38.938 1 91.56 724 ILE A O 1
ATOM 5698 N N . ALA A 1 725 ? -3.59 45.094 41.094 1 90.31 725 ALA A N 1
ATOM 5699 C CA . ALA A 1 725 ? -2.803 46.281 40.812 1 90.31 725 ALA A CA 1
ATOM 5700 C C . ALA A 1 725 ? -1.536 45.938 40.031 1 90.31 725 ALA A C 1
ATOM 5702 O O . ALA A 1 725 ? -1.139 46.656 39.125 1 90.31 725 ALA A O 1
ATOM 5703 N N . THR A 1 726 ? -0.96 44.906 40.469 1 91.62 726 THR A N 1
ATOM 5704 C CA . THR A 1 726 ? 0.255 44.438 39.781 1 91.62 726 THR A CA 1
ATOM 5705 C C . THR A 1 726 ? -0.026 44.094 38.344 1 91.62 726 THR A C 1
ATOM 5707 O O . THR A 1 726 ? 0.752 44.438 37.438 1 91.62 726 THR A O 1
ATOM 5710 N N . VAL A 1 727 ? -1.097 43.375 38.125 1 94.75 727 VAL A N 1
ATOM 5711 C CA . VAL A 1 727 ? -1.503 42.969 36.781 1 94.75 727 VAL A CA 1
ATOM 5712 C C . VAL A 1 727 ? -1.808 44.219 35.938 1 94.75 727 VAL A C 1
ATOM 5714 O O . VAL A 1 727 ? -1.435 44.281 34.75 1 94.75 727 VAL A O 1
ATOM 5717 N N . GLU A 1 728 ? -2.473 45.188 36.531 1 92.75 728 GLU A N 1
ATOM 5718 C CA . GLU A 1 728 ? -2.82 46.406 35.812 1 92.75 728 GLU A CA 1
ATOM 5719 C C . GLU A 1 728 ? -1.572 47.156 35.344 1 92.75 728 GLU A C 1
ATOM 5721 O O . GLU A 1 728 ? -1.543 47.719 34.25 1 92.75 728 GLU A O 1
ATOM 5726 N N . LEU A 1 729 ? -0.621 47.219 36.188 1 92 729 LEU A N 1
ATOM 5727 C CA . LEU A 1 729 ? 0.617 47.938 35.875 1 92 729 LEU A CA 1
ATOM 5728 C C . LEU A 1 729 ? 1.35 47.25 34.719 1 92 729 LEU A C 1
ATOM 5730 O O . LEU A 1 729 ? 1.803 47.906 33.781 1 92 729 LEU A O 1
ATOM 5734 N N . GLU A 1 730 ? 1.488 45.969 34.875 1 94.56 730 GLU A N 1
ATOM 5735 C CA . GLU A 1 730 ? 2.193 45.25 33.812 1 94.56 730 GLU A CA 1
ATOM 5736 C C . GLU A 1 730 ? 1.402 45.25 32.5 1 94.56 730 GLU A C 1
ATOM 5738 O O . GLU A 1 730 ? 1.985 45.281 31.422 1 94.56 730 GLU A O 1
ATOM 5743 N N . HIS A 1 731 ? 0.128 45.125 32.625 1 95.88 731 HIS A N 1
ATOM 5744 C CA . HIS A 1 731 ? -0.716 45.188 31.453 1 95.88 731 HIS A CA 1
ATOM 5745 C C . HIS A 1 731 ? -0.565 46.5 30.719 1 95.88 731 HIS A C 1
ATOM 5747 O O . HIS A 1 731 ? -0.588 46.562 29.484 1 95.88 731 HIS A O 1
ATOM 5753 N N . GLN A 1 732 ? -0.484 47.594 31.422 1 92.25 732 GLN A N 1
ATOM 5754 C CA . GLN A 1 732 ? -0.275 48.906 30.828 1 92.25 732 GLN A CA 1
ATOM 5755 C C . GLN A 1 732 ? 1.029 48.938 30.031 1 92.25 732 GLN A C 1
ATOM 5757 O O . GLN A 1 732 ? 1.088 49.531 28.953 1 92.25 732 GLN A O 1
ATOM 5762 N N . LYS A 1 733 ? 1.979 48.344 30.562 1 92.69 733 LYS A N 1
ATOM 5763 C CA . LYS A 1 733 ? 3.252 48.25 29.859 1 92.69 733 LYS A CA 1
ATOM 5764 C C . LYS A 1 733 ? 3.102 47.469 28.562 1 92.69 733 LYS A C 1
ATOM 5766 O O . LYS A 1 733 ? 3.705 47.812 27.547 1 92.69 733 LYS A O 1
ATOM 5771 N N . LEU A 1 734 ? 2.361 46.375 28.688 1 93.5 734 LEU A N 1
ATOM 5772 C CA . LEU A 1 734 ? 2.088 45.531 27.516 1 93.5 734 LEU A CA 1
ATOM 5773 C C . LEU A 1 734 ? 1.398 46.344 26.422 1 93.5 734 LEU A C 1
ATOM 5775 O O . LEU A 1 734 ? 1.73 46.219 25.234 1 93.5 734 LEU A O 1
ATOM 5779 N N . GLU A 1 735 ? 0.487 47.125 26.812 1 90.81 735 GLU A N 1
ATOM 5780 C CA . GLU A 1 735 ? -0.296 47.938 25.875 1 90.81 735 GLU A CA 1
ATOM 5781 C C . GLU A 1 735 ? 0.564 49 25.203 1 90.81 735 GLU A C 1
ATOM 5783 O O . GLU A 1 735 ? 0.253 49.438 24.094 1 90.81 735 GLU A O 1
ATOM 5788 N N . GLN A 1 736 ? 1.564 49.406 25.891 1 86.56 736 GLN A N 1
ATOM 5789 C CA . GLN A 1 736 ? 2.422 50.469 25.375 1 86.56 736 GLN A CA 1
ATOM 5790 C C . GLN A 1 736 ? 3.453 49.938 24.391 1 86.56 736 GLN A C 1
ATOM 5792 O O . GLN A 1 736 ? 4.051 50.688 23.625 1 86.56 736 GLN A O 1
ATOM 5797 N N . GLU A 1 737 ? 3.594 48.656 24.391 1 85.19 737 GLU A N 1
ATOM 5798 C CA . GLU A 1 737 ? 4.52 48.062 23.438 1 85.19 737 GLU A CA 1
ATOM 5799 C C . GLU A 1 737 ? 4.059 48.281 22 1 85.19 737 GLU A C 1
ATOM 5801 O O . GLU A 1 737 ? 2.875 48.125 21.688 1 85.19 737 GLU A O 1
ATOM 5806 N N . PRO A 1 738 ? 4.902 48.625 21.141 1 82.88 738 PRO A N 1
ATOM 5807 C CA . PRO A 1 738 ? 4.504 48.875 19.75 1 82.88 738 PRO A CA 1
ATOM 5808 C C . PRO A 1 738 ? 4.16 47.594 19.016 1 82.88 738 PRO A C 1
ATOM 5810 O O . PRO A 1 738 ? 4.738 46.531 19.297 1 82.88 738 PRO A O 1
ATOM 5813 N N . VAL A 1 739 ? 3.283 47.719 18.094 1 87.38 739 VAL A N 1
ATOM 5814 C CA . VAL A 1 739 ? 2.924 46.594 17.234 1 87.38 739 VAL A CA 1
ATOM 5815 C C . VAL A 1 739 ? 3.955 46.469 16.109 1 87.38 739 VAL A C 1
ATOM 5817 O O . VAL A 1 739 ? 4.316 47.469 15.469 1 87.38 739 VAL A O 1
ATOM 5820 N N . ILE A 1 740 ? 4.43 45.312 15.938 1 83.62 740 ILE A N 1
ATOM 5821 C CA . ILE A 1 740 ? 5.453 45.031 14.93 1 83.62 740 ILE A CA 1
ATOM 5822 C C . ILE A 1 740 ? 4.809 44.406 13.695 1 83.62 740 ILE A C 1
ATOM 5824 O O . ILE A 1 740 ? 3.99 43.469 13.812 1 83.62 740 ILE A O 1
ATOM 5828 N N . ALA A 1 741 ? 5.148 44.906 12.617 1 77.12 741 ALA A N 1
ATOM 5829 C CA . ALA A 1 741 ? 4.648 44.312 11.383 1 77.12 741 ALA A CA 1
ATOM 5830 C C . ALA A 1 741 ? 5.109 42.844 11.25 1 77.12 741 ALA A C 1
ATOM 5832 O O . ALA A 1 741 ? 6.238 42.531 11.617 1 77.12 741 ALA A O 1
ATOM 5833 N N . PRO A 1 742 ? 4.191 42.062 10.82 1 75.44 742 PRO A N 1
ATOM 5834 C CA . PRO A 1 742 ? 4.539 40.625 10.703 1 75.44 742 PRO A CA 1
ATOM 5835 C C . PRO A 1 742 ? 5.824 40.406 9.914 1 75.44 742 PRO A C 1
ATOM 5837 O O . PRO A 1 742 ? 6.613 39.531 10.25 1 75.44 742 PRO A O 1
ATOM 5840 N N . GLU A 1 743 ? 6.078 41.156 8.922 1 67.81 743 GLU A N 1
ATOM 5841 C CA . GLU A 1 743 ? 7.27 41 8.086 1 67.81 743 GLU A CA 1
ATOM 5842 C C . GLU A 1 743 ? 8.539 41.344 8.867 1 67.81 743 GLU A C 1
ATOM 5844 O O . GLU A 1 743 ? 9.594 40.75 8.609 1 67.81 743 GLU A O 1
ATOM 5849 N N . ASP A 1 744 ? 8.312 42.156 9.852 1 68.06 744 ASP A N 1
ATOM 5850 C CA . ASP A 1 744 ? 9.453 42.625 10.625 1 68.06 744 ASP A CA 1
ATOM 5851 C C . ASP A 1 744 ? 9.812 41.656 11.742 1 68.06 744 ASP A C 1
ATOM 5853 O O . ASP A 1 744 ? 10.875 41.75 12.359 1 68.06 744 ASP A O 1
ATOM 5857 N N . MET A 1 745 ? 8.922 40.75 11.977 1 75.31 745 MET A N 1
ATOM 5858 C CA . MET A 1 745 ? 9.211 39.719 12.984 1 75.31 745 MET A CA 1
ATOM 5859 C C . MET A 1 745 ? 10.359 38.812 12.531 1 75.31 745 MET A C 1
ATOM 5861 O O . MET A 1 745 ? 11.008 38.156 13.359 1 75.31 745 MET A O 1
ATOM 5865 N N . ASN A 1 746 ? 10.883 38.906 11.344 1 58.44 746 ASN A N 1
ATOM 5866 C CA . ASN A 1 746 ? 12.047 38.281 10.727 1 58.44 746 ASN A CA 1
ATOM 5867 C C . ASN A 1 746 ? 12.398 36.969 11.406 1 58.44 746 ASN A C 1
ATOM 5869 O O . ASN A 1 746 ? 13.539 36.75 11.836 1 58.44 746 ASN A O 1
ATOM 5873 N N . GLY A 1 747 ? 11.469 36.031 11.508 1 65.38 747 GLY A N 1
ATOM 5874 C CA . GLY A 1 747 ? 11.789 34.719 12.047 1 65.38 747 GLY A CA 1
ATOM 5875 C C . GLY A 1 747 ? 11.688 34.656 13.555 1 65.38 747 GLY A C 1
ATOM 5876 O O . GLY A 1 747 ? 11.797 33.562 14.141 1 65.38 747 GLY A O 1
ATOM 5877 N N . LEU A 1 748 ? 11.562 35.719 14.164 1 69.88 748 LEU A N 1
ATOM 5878 C CA . LEU A 1 748 ? 11.398 35.719 15.609 1 69.88 748 LEU A CA 1
ATOM 5879 C C . LEU A 1 748 ? 10.055 35.125 16.016 1 69.88 748 LEU A C 1
ATOM 5881 O O . LEU A 1 748 ? 9 35.625 15.586 1 69.88 748 LEU A O 1
ATOM 5885 N N . SER A 1 749 ? 10.195 34.094 16.766 1 77.38 749 SER A N 1
ATOM 5886 C CA . SER A 1 749 ? 8.961 33.469 17.234 1 77.38 749 SER A CA 1
ATOM 5887 C C . SER A 1 749 ? 8.336 34.281 18.375 1 77.38 749 SER A C 1
ATOM 5889 O O . SER A 1 749 ? 9.031 35.031 19.062 1 77.38 749 SER A O 1
ATOM 5891 N N . THR A 1 750 ? 7.07 34.188 18.516 1 84.5 750 THR A N 1
ATOM 5892 C CA . THR A 1 750 ? 6.34 34.875 19.547 1 84.5 750 THR A CA 1
ATOM 5893 C C . THR A 1 750 ? 6.891 34.531 20.938 1 84.5 750 THR A C 1
ATOM 5895 O O . THR A 1 750 ? 6.988 35.406 21.797 1 84.5 750 THR A O 1
ATOM 5898 N N . ILE A 1 751 ? 7.277 33.312 21.062 1 84.25 751 ILE A N 1
ATOM 5899 C CA . ILE A 1 751 ? 7.766 32.906 22.375 1 84.25 751 ILE A CA 1
ATOM 5900 C C . ILE A 1 751 ? 9.141 33.531 22.641 1 84.25 751 ILE A C 1
ATOM 5902 O O . ILE A 1 751 ? 9.453 33.938 23.75 1 84.25 751 ILE A O 1
ATOM 5906 N N . ASN A 1 752 ? 9.93 33.594 21.625 1 81.25 752 ASN A N 1
ATOM 5907 C CA . ASN A 1 752 ? 11.242 34.219 21.766 1 81.25 752 ASN A CA 1
ATOM 5908 C C . ASN A 1 752 ? 11.133 35.719 22.062 1 81.25 752 ASN A C 1
ATOM 5910 O O . ASN A 1 752 ? 11.938 36.25 22.797 1 81.25 752 ASN A O 1
ATOM 5914 N N . TYR A 1 753 ? 10.211 36.281 21.469 1 86.06 753 TYR A N 1
ATOM 5915 C CA . TYR A 1 753 ? 9.945 37.719 21.719 1 86.06 753 TYR A CA 1
ATOM 5916 C C . TYR A 1 753 ? 9.656 37.969 23.203 1 86.06 753 TYR A C 1
ATOM 5918 O O . TYR A 1 753 ? 10.25 38.844 23.812 1 86.06 753 TYR A O 1
ATOM 5926 N N . TRP A 1 754 ? 8.82 37.219 23.766 1 89.56 754 TRP A N 1
ATOM 5927 C CA . TRP A 1 754 ? 8.422 37.406 25.156 1 89.56 754 TRP A CA 1
ATOM 5928 C C . TRP A 1 754 ? 9.516 36.969 26.109 1 89.56 754 TRP A C 1
ATOM 5930 O O . TRP A 1 754 ? 9.68 37.531 27.188 1 89.56 754 TRP A O 1
ATOM 5940 N N . GLN A 1 755 ? 10.211 35.969 25.688 1 84.75 755 GLN A N 1
ATOM 5941 C CA . GLN A 1 755 ? 11.344 35.531 26.5 1 84.75 755 GLN A CA 1
ATOM 5942 C C . GLN A 1 755 ? 12.352 36.656 26.672 1 84.75 755 GLN A C 1
ATOM 5944 O O . GLN A 1 755 ? 12.867 36.875 27.766 1 84.75 755 GLN A O 1
ATOM 5949 N N . SER A 1 756 ? 12.617 37.375 25.703 1 83.94 756 SER A N 1
ATOM 5950 C CA . SER A 1 756 ? 13.562 38.5 25.75 1 83.94 756 SER A CA 1
ATOM 5951 C C . SER A 1 756 ? 13.055 39.625 26.625 1 83.94 756 SER A C 1
ATOM 5953 O O . SER A 1 756 ? 13.836 40.438 27.125 1 83.94 756 SER A O 1
ATOM 5955 N N . ARG A 1 757 ? 11.812 39.625 26.891 1 86.56 757 ARG A N 1
ATOM 5956 C CA . ARG A 1 757 ? 11.203 40.688 27.672 1 86.56 757 ARG A CA 1
ATOM 5957 C C . ARG A 1 757 ? 10.711 40.156 29.016 1 86.56 757 ARG A C 1
ATOM 5959 O O . ARG A 1 757 ? 9.922 40.812 29.703 1 86.56 757 ARG A O 1
ATOM 5966 N N . SER A 1 758 ? 11.109 39.062 29.359 1 88.81 758 SER A N 1
ATOM 5967 C CA . SER A 1 758 ? 10.594 38.375 30.547 1 88.81 758 SER A CA 1
ATOM 5968 C C . SER A 1 758 ? 10.93 39.156 31.828 1 88.81 758 SER A C 1
ATOM 5970 O O . SER A 1 758 ? 10.203 39.062 32.812 1 88.81 758 SER A O 1
ATOM 5972 N N . ASP A 1 759 ? 11.945 39.938 31.844 1 88.25 759 ASP A N 1
ATOM 5973 C CA . ASP A 1 759 ? 12.336 40.719 33 1 88.25 759 ASP A CA 1
ATOM 5974 C C . ASP A 1 759 ? 11.391 41.906 33.219 1 88.25 759 ASP A C 1
ATOM 5976 O O . ASP A 1 759 ? 11.07 42.219 34.375 1 88.25 759 ASP A O 1
ATOM 5980 N N . GLU A 1 760 ? 11 42.438 32.156 1 89.81 760 GLU A N 1
ATOM 5981 C CA . GLU A 1 760 ? 10.125 43.625 32.219 1 89.81 760 GLU A CA 1
ATOM 5982 C C . GLU A 1 760 ? 8.664 43.188 32.375 1 89.81 760 GLU A C 1
ATOM 5984 O O . GLU A 1 760 ? 7.875 43.906 33 1 89.81 760 GLU A O 1
ATOM 5989 N N . LEU A 1 761 ? 8.375 42.094 31.734 1 93.62 761 LEU A N 1
ATOM 5990 C CA . LEU A 1 761 ? 6.988 41.656 31.719 1 93.62 761 LEU A CA 1
ATOM 5991 C C . LEU A 1 761 ? 6.902 40.188 32.125 1 93.62 761 LEU A C 1
ATOM 5993 O O . LEU A 1 761 ? 6.512 39.312 31.328 1 93.62 761 LEU A O 1
ATOM 5997 N N . PRO A 1 762 ? 7.133 39.844 33.344 1 91.88 762 PRO A N 1
ATOM 5998 C CA . PRO A 1 762 ? 7.215 38.438 33.812 1 91.88 762 PRO A CA 1
ATOM 5999 C C . PRO A 1 762 ? 5.867 37.719 33.75 1 91.88 762 PRO A C 1
ATOM 6001 O O . PRO A 1 762 ? 5.812 36.531 33.469 1 91.88 762 PRO A O 1
ATOM 6004 N N . ILE A 1 763 ? 4.812 38.469 34.094 1 93.69 763 ILE A N 1
ATOM 6005 C CA . ILE A 1 763 ? 3.498 37.812 34.094 1 93.69 763 ILE A CA 1
ATOM 6006 C C . ILE A 1 763 ? 3.076 37.5 32.656 1 93.69 763 ILE A C 1
ATOM 6008 O O . ILE A 1 763 ? 2.523 36.438 32.375 1 93.69 763 ILE A O 1
ATOM 6012 N N . VAL A 1 764 ? 3.355 38.469 31.719 1 95 764 VAL A N 1
ATOM 6013 C CA . VAL A 1 764 ? 3.037 38.281 30.297 1 95 764 VAL A CA 1
ATOM 6014 C C . VAL A 1 764 ? 3.805 37.062 29.766 1 95 764 VAL A C 1
ATOM 6016 O O . VAL A 1 764 ? 3.258 36.281 28.984 1 95 764 VAL A O 1
ATOM 6019 N N . TYR A 1 765 ? 5.023 36.969 30.156 1 93.44 765 TYR A N 1
ATOM 6020 C CA . TYR A 1 765 ? 5.844 35.844 29.734 1 93.44 765 TYR A CA 1
ATOM 6021 C C . TYR A 1 765 ? 5.266 34.531 30.234 1 93.44 765 TYR A C 1
ATOM 6023 O O . TYR A 1 765 ? 5.223 33.531 29.5 1 93.44 765 TYR A O 1
ATOM 6031 N N . ARG A 1 766 ? 4.824 34.531 31.438 1 92.06 766 ARG A N 1
ATOM 6032 C CA . ARG A 1 766 ? 4.223 33.344 32 1 92.06 766 ARG A CA 1
ATOM 6033 C C . ARG A 1 766 ? 2.939 32.969 31.266 1 92.06 766 ARG A C 1
ATOM 6035 O O . ARG A 1 766 ? 2.678 31.781 31.031 1 92.06 766 ARG A O 1
ATOM 6042 N N . VAL A 1 767 ? 2.141 33.938 30.953 1 95.5 767 VAL A N 1
ATOM 6043 C CA . VAL A 1 767 ? 0.929 33.688 30.172 1 95.5 767 VAL A CA 1
ATOM 6044 C C . VAL A 1 767 ? 1.299 33.125 28.812 1 95.5 767 VAL A C 1
ATOM 6046 O O . VAL A 1 767 ? 0.626 32.219 28.297 1 95.5 767 VAL A O 1
ATOM 6049 N N . ALA A 1 768 ? 2.365 33.656 28.219 1 94.81 768 ALA A N 1
ATOM 6050 C CA . ALA A 1 768 ? 2.844 33.188 26.922 1 94.81 768 ALA A CA 1
ATOM 6051 C C . ALA A 1 768 ? 3.223 31.703 27 1 94.81 768 ALA A C 1
ATOM 6053 O O . ALA A 1 768 ? 2.926 30.938 26.078 1 94.81 768 ALA A O 1
ATOM 6054 N N . LEU A 1 769 ? 3.869 31.281 28.047 1 93.81 769 LEU A N 1
ATOM 6055 C CA . LEU A 1 769 ? 4.281 29.906 28.219 1 93.81 769 LEU A CA 1
ATOM 6056 C C . LEU A 1 769 ? 3.07 28.984 28.328 1 93.81 769 LEU A C 1
ATOM 6058 O O . LEU A 1 769 ? 3.131 27.828 27.906 1 93.81 769 LEU A O 1
ATOM 6062 N N . ASP A 1 770 ? 2.004 29.5 28.781 1 94.62 770 ASP A N 1
ATOM 6063 C CA . ASP A 1 770 ? 0.789 28.703 28.953 1 94.62 770 ASP A CA 1
ATOM 6064 C C . ASP A 1 770 ? 0.015 28.594 27.641 1 94.62 770 ASP A C 1
ATOM 6066 O O . ASP A 1 770 ? -0.486 27.516 27.297 1 94.62 770 ASP A O 1
ATOM 6070 N N . VAL A 1 771 ? -0.042 29.656 26.906 1 96.19 771 VAL A N 1
ATOM 6071 C CA . VAL A 1 771 ? -1.046 29.797 25.859 1 96.19 771 VAL A CA 1
ATOM 6072 C C . VAL A 1 771 ? -0.431 29.438 24.5 1 96.19 771 VAL A C 1
ATOM 6074 O O . VAL A 1 771 ? -1.091 28.844 23.656 1 96.19 771 VAL A O 1
ATOM 6077 N N . LEU A 1 772 ? 0.803 29.719 24.281 1 94.5 772 LEU A N 1
ATOM 6078 C CA . LEU A 1 772 ? 1.397 29.688 22.953 1 94.5 772 LEU A CA 1
ATOM 6079 C C . LEU A 1 772 ? 1.586 28.25 22.484 1 94.5 772 LEU A C 1
ATOM 6081 O O . LEU A 1 772 ? 1.665 28 21.281 1 94.5 772 LEU A O 1
ATOM 6085 N N . PRO A 1 773 ? 1.68 27.25 23.406 1 94.75 773 PRO A N 1
ATOM 6086 C CA . PRO A 1 773 ? 1.765 25.859 22.938 1 94.75 773 PRO A CA 1
ATOM 6087 C C . PRO A 1 773 ? 0.464 25.375 22.312 1 94.75 773 PRO A C 1
ATOM 6089 O O . PRO A 1 773 ? 0.456 24.359 21.609 1 94.75 773 PRO A O 1
ATOM 6092 N N . ALA A 1 774 ? -0.675 26 22.547 1 95.81 774 ALA A N 1
ATOM 6093 C CA . ALA A 1 774 ? -1.953 25.625 21.953 1 95.81 774 ALA A CA 1
ATOM 6094 C C . ALA A 1 774 ? -1.918 25.781 20.438 1 95.81 774 ALA A C 1
ATOM 6096 O O . ALA A 1 774 ? -1.56 26.844 19.922 1 95.81 774 ALA A O 1
ATOM 6097 N N . GLN A 1 775 ? -2.277 24.734 19.734 1 94.19 775 GLN A N 1
ATOM 6098 C CA . GLN A 1 775 ? -2.168 24.719 18.281 1 94.19 775 GLN A CA 1
ATOM 6099 C C . GLN A 1 775 ? -3.52 24.984 17.625 1 94.19 775 GLN A C 1
ATOM 6101 O O . GLN A 1 775 ? -4.559 24.547 18.125 1 94.19 775 GLN A O 1
ATOM 6106 N N . ALA A 1 776 ? -3.457 25.656 16.5 1 94.88 776 ALA A N 1
ATOM 6107 C CA . ALA A 1 776 ? -4.688 25.938 15.758 1 94.88 776 ALA A CA 1
ATOM 6108 C C . ALA A 1 776 ? -5.113 24.734 14.922 1 94.88 776 ALA A C 1
ATOM 6110 O O . ALA A 1 776 ? -6.23 24.703 14.406 1 94.88 776 ALA A O 1
ATOM 6111 N N . SER A 1 777 ? -4.23 23.828 14.812 1 93.81 777 SER A N 1
ATOM 6112 C CA . SER A 1 777 ? -4.516 22.672 13.961 1 93.81 777 SER A CA 1
ATOM 6113 C C . SER A 1 777 ? -4.07 21.375 14.625 1 93.81 777 SER A C 1
ATOM 6115 O O . SER A 1 777 ? -3.24 21.391 15.539 1 93.81 777 SER A O 1
ATOM 6117 N N . SER A 1 778 ? -4.684 20.266 14.188 1 91.69 778 SER A N 1
ATOM 6118 C CA . SER A 1 778 ? -4.301 18.938 14.664 1 91.69 778 SER A CA 1
ATOM 6119 C C . SER A 1 778 ? -3.418 18.234 13.648 1 91.69 778 SER A C 1
ATOM 6121 O O . SER A 1 778 ? -3.504 17 13.492 1 91.69 778 SER A O 1
ATOM 6123 N N . VAL A 1 779 ? -2.635 18.938 12.875 1 88.19 779 VAL A N 1
ATOM 6124 C CA . VAL A 1 779 ? -1.804 18.406 11.805 1 88.19 779 VAL A CA 1
ATOM 6125 C C . VAL A 1 779 ? -0.788 17.422 12.375 1 88.19 779 VAL A C 1
ATOM 6127 O O . VAL A 1 779 ? -0.365 16.484 11.688 1 88.19 779 VAL A O 1
ATOM 6130 N N . SER A 1 780 ? -0.362 17.625 13.68 1 89.81 780 SER A N 1
ATOM 6131 C CA . SER A 1 780 ? 0.547 16.688 14.32 1 89.81 780 SER A CA 1
ATOM 6132 C C . SER A 1 780 ? 0.01 15.258 14.25 1 89.81 780 SER A C 1
ATOM 6134 O O . SER A 1 780 ? 0.766 14.312 14 1 89.81 780 SER A O 1
ATOM 6136 N N . SER A 1 781 ? -1.263 15.117 14.477 1 90.69 781 SER A N 1
ATOM 6137 C CA . SER A 1 781 ? -1.885 13.805 14.383 1 90.69 781 SER A CA 1
ATOM 6138 C C . SER A 1 781 ? -1.81 13.25 12.969 1 90.69 781 SER A C 1
ATOM 6140 O O . SER A 1 781 ? -1.521 12.07 12.766 1 90.69 781 SER A O 1
ATOM 6142 N N . GLU A 1 782 ? -2.068 14.078 12.008 1 85 782 GLU A N 1
ATOM 6143 C CA . GLU A 1 782 ? -2.045 13.648 10.609 1 85 782 GLU A CA 1
ATOM 6144 C C . GLU A 1 782 ? -0.653 13.18 10.203 1 85 782 GLU A C 1
ATOM 6146 O O . GLU A 1 782 ? -0.517 12.234 9.422 1 85 782 GLU A O 1
ATOM 6151 N N . ARG A 1 783 ? 0.287 13.852 10.664 1 84.19 783 ARG A N 1
ATOM 6152 C CA . ARG A 1 783 ? 1.659 13.445 10.375 1 84.19 783 ARG A CA 1
ATOM 6153 C C . ARG A 1 783 ? 1.957 12.062 10.945 1 84.19 783 ARG A C 1
ATOM 6155 O O . ARG A 1 783 ? 2.619 11.25 10.305 1 84.19 783 ARG A O 1
ATOM 6162 N N . ILE A 1 784 ? 1.503 11.883 12.133 1 89.38 784 ILE A N 1
ATOM 6163 C CA . ILE A 1 784 ? 1.705 10.594 12.781 1 89.38 784 ILE A CA 1
ATOM 6164 C C . ILE A 1 784 ? 0.959 9.508 12.008 1 89.38 784 ILE A C 1
ATOM 6166 O O . ILE A 1 784 ? 1.463 8.398 11.844 1 89.38 784 ILE A O 1
ATOM 6170 N N . PHE A 1 785 ? -0.225 9.852 11.516 1 87.56 785 PHE A N 1
ATOM 6171 C CA . PHE A 1 785 ? -0.997 8.898 10.719 1 87.56 785 PHE A CA 1
ATOM 6172 C C . PHE A 1 785 ? -0.233 8.492 9.469 1 87.56 785 PHE A C 1
ATOM 6174 O O . PHE A 1 785 ? -0.196 7.312 9.109 1 87.56 785 PHE A O 1
ATOM 6181 N N . SER A 1 786 ? 0.331 9.469 8.844 1 81.62 786 SER A N 1
ATOM 6182 C CA . SER A 1 786 ? 1.118 9.195 7.645 1 81.62 786 SER A CA 1
ATOM 6183 C C . SER A 1 786 ? 2.289 8.266 7.953 1 81.62 786 SER A C 1
ATOM 6185 O O . SER A 1 786 ? 2.586 7.355 7.176 1 81.62 786 SER A O 1
ATOM 6187 N N . SER A 1 787 ? 2.93 8.547 9.031 1 81.5 787 SER A N 1
ATOM 6188 C CA . SER A 1 787 ? 4.035 7.703 9.469 1 81.5 787 SER A CA 1
ATOM 6189 C C . SER A 1 787 ? 3.555 6.293 9.805 1 81.5 787 SER A C 1
ATOM 6191 O O . SER A 1 787 ? 4.227 5.312 9.492 1 81.5 787 SER A O 1
ATOM 6193 N N . SER A 1 788 ? 2.457 6.223 10.438 1 84.81 788 SER A N 1
ATOM 6194 C CA . SER A 1 788 ? 1.92 4.941 10.883 1 84.81 788 SER A CA 1
ATOM 6195 C C . SER A 1 788 ? 1.55 4.055 9.695 1 84.81 788 SER A C 1
ATOM 6197 O O . SER A 1 788 ? 1.635 2.828 9.781 1 84.81 788 SER A O 1
ATOM 6199 N N . LYS A 1 789 ? 1.181 4.668 8.633 1 81.06 789 LYS A N 1
ATOM 6200 C CA . LYS A 1 789 ? 0.873 3.924 7.414 1 81.06 789 LYS A CA 1
ATOM 6201 C C . LYS A 1 789 ? 2.113 3.221 6.871 1 81.06 789 LYS A C 1
ATOM 6203 O O . LYS A 1 789 ? 2.008 2.172 6.234 1 81.06 789 LYS A O 1
ATOM 6208 N N . LEU A 1 790 ? 3.213 3.777 7.148 1 77.94 790 LEU A N 1
ATOM 6209 C CA . LEU A 1 790 ? 4.473 3.176 6.727 1 77.94 790 LEU A CA 1
ATOM 6210 C C . LEU A 1 790 ? 4.855 2.018 7.641 1 77.94 790 LEU A C 1
ATOM 6212 O O . LEU A 1 790 ? 5.578 1.106 7.23 1 77.94 790 LEU A O 1
ATOM 6216 N N . THR A 1 791 ? 4.414 2.172 8.852 1 81.69 791 THR A N 1
ATOM 6217 C CA . THR A 1 791 ? 4.676 1.118 9.828 1 81.69 791 THR A CA 1
ATOM 6218 C C . THR A 1 791 ? 3.725 -0.056 9.625 1 81.69 791 THR A C 1
ATOM 6220 O O . THR A 1 791 ? 4.145 -1.214 9.633 1 81.69 791 THR A O 1
ATOM 6223 N N . CYS A 1 792 ? 2.49 0.304 9.438 1 80.25 792 CYS A N 1
ATOM 6224 C CA . CYS A 1 792 ? 1.457 -0.711 9.266 1 80.25 792 CYS A CA 1
ATOM 6225 C C . CYS A 1 792 ? 1.153 -0.937 7.789 1 80.25 792 CYS A C 1
ATOM 6227 O O . CYS A 1 792 ? 0.156 -0.431 7.27 1 80.25 792 CYS A O 1
ATOM 6229 N N . THR A 1 793 ? 1.967 -1.684 7.156 1 75.75 793 THR A N 1
ATOM 6230 C CA . THR A 1 793 ? 1.781 -1.963 5.734 1 75.75 793 THR A CA 1
ATOM 6231 C C . THR A 1 793 ? 0.97 -3.238 5.535 1 75.75 793 THR A C 1
ATOM 6233 O O . THR A 1 793 ? 0.665 -3.943 6.5 1 75.75 793 THR A O 1
ATOM 6236 N N . GLN A 1 794 ? 0.624 -3.525 4.312 1 69.12 794 GLN A N 1
ATOM 6237 C CA . GLN A 1 794 ? -0.127 -4.738 3.998 1 69.12 794 GLN A CA 1
ATOM 6238 C C . GLN A 1 794 ? 0.662 -5.988 4.379 1 69.12 794 GLN A C 1
ATOM 6240 O O . GLN A 1 794 ? 0.078 -7.008 4.75 1 69.12 794 GLN A O 1
ATOM 6245 N N . HIS A 1 795 ? 1.943 -5.898 4.32 1 68.44 795 HIS A N 1
ATOM 6246 C CA . HIS A 1 795 ? 2.783 -7.051 4.629 1 68.44 795 HIS A CA 1
ATOM 6247 C C . HIS A 1 795 ? 3.119 -7.105 6.117 1 68.44 795 HIS A C 1
ATOM 6249 O O . HIS A 1 795 ? 3.697 -8.086 6.59 1 68.44 795 HIS A O 1
ATOM 6255 N N . ARG A 1 796 ? 2.826 -6.055 6.832 1 71.44 796 ARG A N 1
ATOM 6256 C CA . ARG A 1 796 ? 3.062 -5.992 8.266 1 71.44 796 ARG A CA 1
ATOM 6257 C C . ARG A 1 796 ? 1.759 -5.773 9.031 1 71.44 796 ARG A C 1
ATOM 6259 O O . ARG A 1 796 ? 1.688 -4.93 9.922 1 71.44 796 ARG A O 1
ATOM 6266 N N . ASN A 1 797 ? 0.795 -6.434 8.562 1 65.81 797 ASN A N 1
ATOM 6267 C CA . ASN A 1 797 ? -0.529 -6.168 9.117 1 65.81 797 ASN A CA 1
ATOM 6268 C C . ASN A 1 797 ? -0.786 -6.988 10.375 1 65.81 797 ASN A C 1
ATOM 6270 O O . ASN A 1 797 ? -1.884 -6.953 10.938 1 65.81 797 ASN A O 1
ATOM 6274 N N . HIS A 1 798 ? 0.291 -7.703 10.867 1 74.5 798 HIS A N 1
ATOM 6275 C CA . HIS A 1 798 ? 0.114 -8.492 12.086 1 74.5 798 HIS A CA 1
ATOM 6276 C C . HIS A 1 798 ? 0.921 -7.914 13.242 1 74.5 798 HIS A C 1
ATOM 6278 O O . HIS A 1 798 ? 1.042 -8.547 14.297 1 74.5 798 HIS A O 1
ATOM 6284 N N . ILE A 1 799 ? 1.487 -6.793 13.023 1 84.12 799 ILE A N 1
ATOM 6285 C CA . ILE A 1 799 ? 2.24 -6.125 14.078 1 84.12 799 ILE A CA 1
ATOM 6286 C C . ILE A 1 799 ? 1.307 -5.777 15.234 1 84.12 799 ILE A C 1
ATOM 6288 O O . ILE A 1 799 ? 0.168 -5.355 15.023 1 84.12 799 ILE A O 1
ATOM 6292 N N . SER A 1 800 ? 1.761 -6.047 16.406 1 86.75 800 SER A N 1
ATOM 6293 C CA . SER A 1 800 ? 0.927 -5.789 17.578 1 86.75 800 SER A CA 1
ATOM 6294 C C . SER A 1 800 ? 0.728 -4.293 17.797 1 86.75 800 SER A C 1
ATOM 6296 O O . SER A 1 800 ? 1.562 -3.484 17.391 1 86.75 800 SER A O 1
ATOM 6298 N N . ALA A 1 801 ? -0.374 -3.973 18.484 1 87.75 801 ALA A N 1
ATOM 6299 C CA . ALA A 1 801 ? -0.69 -2.578 18.781 1 87.75 801 ALA A CA 1
ATOM 6300 C C . ALA A 1 801 ? 0.388 -1.945 19.656 1 87.75 801 ALA A C 1
ATOM 6302 O O . ALA A 1 801 ? 0.745 -0.78 19.469 1 87.75 801 ALA A O 1
ATOM 6303 N N . SER A 1 802 ? 0.92 -2.705 20.594 1 90.31 802 SER A N 1
ATOM 6304 C CA . SER A 1 802 ? 1.946 -2.199 21.5 1 90.31 802 SER A CA 1
ATOM 6305 C C . SER A 1 802 ? 3.23 -1.865 20.75 1 90.31 802 SER A C 1
ATOM 6307 O O . SER A 1 802 ? 3.885 -0.863 21.047 1 90.31 802 SER A O 1
ATOM 6309 N N . ASN A 1 803 ? 3.543 -2.711 19.797 1 91.44 803 ASN A N 1
ATOM 6310 C CA . ASN A 1 803 ? 4.727 -2.443 19 1 91.44 803 ASN A CA 1
ATOM 6311 C C . ASN A 1 803 ? 4.543 -1.206 18.125 1 91.44 803 ASN A C 1
ATOM 6313 O O . ASN A 1 803 ? 5.488 -0.441 17.922 1 91.44 803 ASN A O 1
ATOM 6317 N N . VAL A 1 804 ? 3.312 -1.053 17.609 1 92.25 804 VAL A N 1
ATOM 6318 C CA . VAL A 1 804 ? 3.033 0.118 16.797 1 92.25 804 VAL A CA 1
ATOM 6319 C C . VAL A 1 804 ? 3.225 1.389 17.609 1 92.25 804 VAL A C 1
ATOM 6321 O O . VAL A 1 804 ? 3.883 2.332 17.172 1 92.25 804 VAL A O 1
ATOM 6324 N N . GLU A 1 805 ? 2.65 1.406 18.766 1 93.5 805 GLU A N 1
ATOM 6325 C CA . GLU A 1 805 ? 2.801 2.57 19.641 1 93.5 805 GLU A CA 1
ATOM 6326 C C . GLU A 1 805 ? 4.27 2.826 19.969 1 93.5 805 GLU A C 1
ATOM 6328 O O . GLU A 1 805 ? 4.738 3.963 19.891 1 93.5 805 GLU A O 1
ATOM 6333 N N . ALA A 1 806 ? 4.984 1.759 20.344 1 93.31 806 ALA A N 1
ATOM 6334 C CA . ALA A 1 806 ? 6.398 1.885 20.688 1 93.31 806 ALA A CA 1
ATOM 6335 C C . ALA A 1 806 ? 7.191 2.479 19.531 1 93.31 806 ALA A C 1
ATOM 6337 O O . ALA A 1 806 ? 8 3.387 19.719 1 93.31 806 ALA A O 1
ATOM 6338 N N . LEU A 1 807 ? 6.926 1.985 18.391 1 92.75 807 LEU A N 1
ATOM 6339 C CA . LEU A 1 807 ? 7.664 2.412 17.203 1 92.75 807 LEU A CA 1
ATOM 6340 C C . LEU A 1 807 ? 7.336 3.859 16.844 1 92.75 807 LEU A C 1
ATOM 6342 O O . LEU A 1 807 ? 8.219 4.625 16.453 1 92.75 807 LEU A O 1
ATOM 6346 N N . GLN A 1 808 ? 6.039 4.246 16.953 1 93.06 808 GLN A N 1
ATOM 6347 C CA . GLN A 1 808 ? 5.664 5.613 16.625 1 93.06 808 GLN A CA 1
ATOM 6348 C C . GLN A 1 808 ? 6.277 6.605 17.609 1 93.06 808 GLN A C 1
ATOM 6350 O O . GLN A 1 808 ? 6.695 7.699 17.219 1 93.06 808 GLN A O 1
ATOM 6355 N N . ILE A 1 809 ? 6.312 6.238 18.859 1 93.69 809 ILE A N 1
ATOM 6356 C CA . ILE A 1 809 ? 6.922 7.102 19.859 1 93.69 809 ILE A CA 1
ATOM 6357 C C . ILE A 1 809 ? 8.414 7.266 19.578 1 93.69 809 ILE A C 1
ATOM 6359 O O . ILE A 1 809 ? 8.938 8.383 19.594 1 93.69 809 ILE A O 1
ATOM 6363 N N . LEU A 1 810 ? 9.086 6.184 19.281 1 91.75 810 LEU A N 1
ATOM 6364 C CA . LEU A 1 810 ? 10.516 6.223 18.984 1 91.75 810 LEU A CA 1
ATOM 6365 C C . LEU A 1 810 ? 10.781 7.004 17.703 1 91.75 810 LEU A C 1
ATOM 6367 O O . LEU A 1 810 ? 11.758 7.75 17.625 1 91.75 810 LEU A O 1
ATOM 6371 N N . ASN A 1 811 ? 9.945 6.797 16.719 1 89.75 811 ASN A N 1
ATOM 6372 C CA . ASN A 1 811 ? 10.078 7.469 15.43 1 89.75 811 ASN A CA 1
ATOM 6373 C C . ASN A 1 811 ? 10.008 8.984 15.57 1 89.75 811 ASN A C 1
ATOM 6375 O O . ASN A 1 811 ? 10.766 9.711 14.922 1 89.75 811 ASN A O 1
ATOM 6379 N N . THR A 1 812 ? 9.141 9.469 16.391 1 86.81 812 THR A N 1
ATOM 6380 C CA . THR A 1 812 ? 8.922 10.906 16.547 1 86.81 812 THR A CA 1
ATOM 6381 C C . THR A 1 812 ? 10.047 11.539 17.359 1 86.81 812 THR A C 1
ATOM 6383 O O . THR A 1 812 ? 10.305 12.742 17.25 1 86.81 812 THR A O 1
ATOM 6386 N N . LEU A 1 813 ? 10.719 10.742 18.219 1 80.56 813 LEU A N 1
ATOM 6387 C CA . LEU A 1 813 ? 11.789 11.258 19.062 1 80.56 813 LEU A CA 1
ATOM 6388 C C . LEU A 1 813 ? 13.109 11.312 18.281 1 80.56 813 LEU A C 1
ATOM 6390 O O . LEU A 1 813 ? 14.039 12.016 18.688 1 80.56 813 LEU A O 1
ATOM 6394 N N . SER A 1 814 ? 13.305 10.367 17.359 1 62.94 814 SER A N 1
ATOM 6395 C CA . SER A 1 814 ? 14.547 10.297 16.594 1 62.94 814 SER A CA 1
ATOM 6396 C C . SER A 1 814 ? 14.891 11.648 15.969 1 62.94 814 SER A C 1
ATOM 6398 O O . SER A 1 814 ? 16.062 11.977 15.789 1 62.94 814 SER A O 1
ATOM 6400 N N . ASP A 1 815 ? 13.984 12.32 15.672 1 52.41 815 ASP A N 1
ATOM 6401 C CA . ASP A 1 815 ? 14.281 13.664 15.203 1 52.41 815 ASP A CA 1
ATOM 6402 C C . ASP A 1 815 ? 14.961 14.492 16.297 1 52.41 815 ASP A C 1
ATOM 6404 O O . ASP A 1 815 ? 15.609 15.492 16 1 52.41 815 ASP A O 1
ATOM 6408 N N . LEU A 1 816 ? 14.883 13.984 17.672 1 44.47 816 LEU A N 1
ATOM 6409 C CA . LEU A 1 816 ? 15.422 14.68 18.844 1 44.47 816 LEU A CA 1
ATOM 6410 C C . LEU A 1 816 ? 16.859 14.242 19.125 1 44.47 816 LEU A C 1
ATOM 6412 O O . LEU A 1 816 ? 17.562 14.898 19.891 1 44.47 816 LEU A O 1
ATOM 6416 N N . ARG A 1 817 ? 17.312 12.969 18.969 1 42.62 817 ARG A N 1
ATOM 6417 C CA . ARG A 1 817 ? 18.594 12.422 19.359 1 42.62 817 ARG A CA 1
ATOM 6418 C C . ARG A 1 817 ? 19.734 13.109 18.609 1 42.62 817 ARG A C 1
ATOM 6420 O O . ARG A 1 817 ? 20.891 12.664 18.672 1 42.62 817 ARG A O 1
ATOM 6427 N N . VAL A 1 818 ? 19.484 14.031 17.828 1 35.56 818 VAL A N 1
ATOM 6428 C CA . VAL A 1 818 ? 20.672 14.766 17.406 1 35.56 818 VAL A CA 1
ATOM 6429 C C . VAL A 1 818 ? 21.375 15.359 18.625 1 35.56 818 VAL A C 1
ATOM 6431 O O . VAL A 1 818 ? 22.344 16.109 18.484 1 35.56 818 VAL A O 1
ATOM 6434 N N . LEU A 1 819 ? 20.953 15.133 19.906 1 31.84 819 LEU A N 1
ATOM 6435 C CA . LEU A 1 819 ? 21.766 15.609 21.016 1 31.84 819 LEU A CA 1
ATOM 6436 C C . LEU A 1 819 ? 22.797 14.555 21.438 1 31.84 819 LEU A C 1
ATOM 6438 O O . LEU A 1 819 ? 22.484 13.359 21.469 1 31.84 819 LEU A O 1
ATOM 6442 N N . PRO A 1 820 ? 24.062 14.789 21.469 1 30.47 820 PRO A N 1
ATOM 6443 C CA . PRO A 1 820 ? 25.141 13.883 21.844 1 30.47 820 PRO A CA 1
ATOM 6444 C C . PRO A 1 820 ? 24.859 13.117 23.141 1 30.47 820 PRO A C 1
ATOM 6446 O O . PRO A 1 820 ? 24.297 13.68 24.078 1 30.47 820 PRO A O 1
ATOM 6449 N N . ARG A 1 821 ? 24.828 11.883 23.203 1 34.81 821 ARG A N 1
ATOM 6450 C CA . ARG A 1 821 ? 24.75 11.023 24.375 1 34.81 821 ARG A CA 1
ATOM 6451 C C . ARG A 1 821 ? 25.578 11.594 25.531 1 34.81 821 ARG A C 1
ATOM 6453 O O . ARG A 1 821 ? 25.406 11.195 26.672 1 34.81 821 ARG A O 1
ATOM 6460 N N . SER A 1 822 ? 26.672 12.164 25.188 1 30.12 822 SER A N 1
ATOM 6461 C CA . SER A 1 822 ? 27.484 12.75 26.25 1 30.12 822 SER A CA 1
ATOM 6462 C C . SER A 1 822 ? 26.672 13.711 27.109 1 30.12 822 SER A C 1
ATOM 6464 O O . SER A 1 822 ? 26.906 13.836 28.312 1 30.12 822 SER A O 1
ATOM 6466 N N . LEU A 1 823 ? 25.719 14.297 26.453 1 29.53 823 LEU A N 1
ATOM 6467 C CA . LEU A 1 823 ? 24.953 15.242 27.266 1 29.53 823 LEU A CA 1
ATOM 6468 C C . LEU A 1 823 ? 23.875 14.531 28.062 1 29.53 823 LEU A C 1
ATOM 6470 O O . LEU A 1 823 ? 23.531 14.953 29.172 1 29.53 823 LEU A O 1
ATOM 6474 N N . THR A 1 824 ? 23.406 13.453 27.594 1 32.28 824 THR A N 1
ATOM 6475 C CA . THR A 1 824 ? 22.484 12.727 28.453 1 32.28 824 THR A CA 1
ATOM 6476 C C . THR A 1 824 ? 23.203 12.125 29.656 1 32.28 824 THR A C 1
ATOM 6478 O O . THR A 1 824 ? 22.625 11.977 30.734 1 32.28 824 THR A O 1
ATOM 6481 N N . ARG A 1 825 ? 24.375 11.648 29.484 1 31.34 825 ARG A N 1
ATOM 6482 C CA . ARG A 1 825 ? 25.203 11.289 30.641 1 31.34 825 ARG A CA 1
ATOM 6483 C C . ARG A 1 825 ? 25.453 12.492 31.531 1 31.34 825 ARG A C 1
ATOM 6485 O O . ARG A 1 825 ? 25.516 12.367 32.75 1 31.34 825 ARG A O 1
ATOM 6492 N N . LEU A 1 826 ? 25.594 13.625 30.922 1 29.67 826 LEU A N 1
ATOM 6493 C CA . LEU A 1 826 ? 25.766 14.812 31.766 1 29.67 826 LEU A CA 1
ATOM 6494 C C . LEU A 1 826 ? 24.469 15.18 32.469 1 29.67 826 LEU A C 1
ATOM 6496 O O . LEU A 1 826 ? 24.469 15.57 33.625 1 29.67 826 LEU A O 1
ATOM 6500 N N . LEU A 1 827 ? 23.406 15.008 31.797 1 31.11 827 LEU A N 1
ATOM 6501 C CA . LEU A 1 827 ? 22.172 15.32 32.5 1 31.11 827 LEU A CA 1
ATOM 6502 C C . LEU A 1 827 ? 21.859 14.266 33.562 1 31.11 827 LEU A C 1
ATOM 6504 O O . LEU A 1 827 ? 21.359 14.578 34.625 1 31.11 827 LEU A O 1
ATOM 6508 N N . HIS A 1 828 ? 22.188 13.031 33.312 1 32.69 828 HIS A N 1
ATOM 6509 C CA . HIS A 1 828 ? 22.141 12.062 34.375 1 32.69 828 HIS A CA 1
ATOM 6510 C C . HIS A 1 828 ? 23.172 12.398 35.469 1 32.69 828 HIS A C 1
ATOM 6512 O O . HIS A 1 828 ? 22.938 12.148 36.656 1 32.69 828 HIS A O 1
ATOM 6518 N N . LEU A 1 829 ? 24.328 12.789 35.094 1 30.11 829 LEU A N 1
ATOM 6519 C CA . LEU A 1 829 ? 25.297 13.18 36.094 1 30.11 829 LEU A CA 1
ATOM 6520 C C . LEU A 1 829 ? 24.828 14.43 36.844 1 30.11 829 LEU A C 1
ATOM 6522 O O . LEU A 1 829 ? 25.031 14.555 38.062 1 30.11 829 LEU A O 1
ATOM 6526 N N . ILE A 1 830 ? 24.188 15.32 36.125 1 31.48 830 ILE A N 1
ATOM 6527 C CA . ILE A 1 830 ? 23.719 16.469 36.875 1 31.48 830 ILE A CA 1
ATOM 6528 C C . ILE A 1 830 ? 22.562 16.062 37.781 1 31.48 830 ILE A C 1
ATOM 6530 O O . ILE A 1 830 ? 22.469 16.5 38.938 1 31.48 830 ILE A O 1
ATOM 6534 N N . SER A 1 831 ? 21.672 15.25 37.281 1 30.78 831 SER A N 1
ATOM 6535 C CA . SER A 1 831 ? 20.625 14.867 38.25 1 30.78 831 SER A CA 1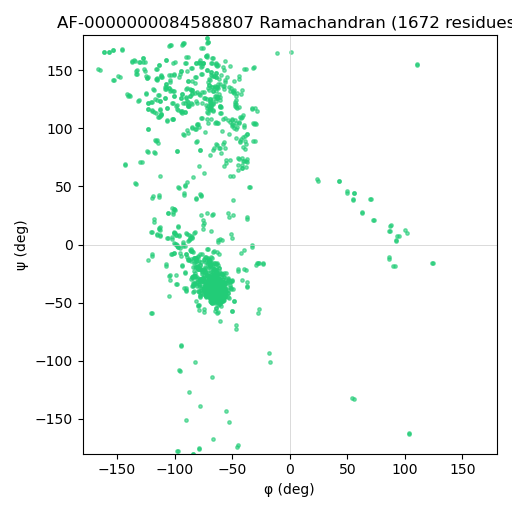
ATOM 6536 C C . SER A 1 831 ? 21.203 14.008 39.375 1 30.78 831 SER A C 1
ATOM 6538 O O . SER A 1 831 ? 20.688 14.031 40.5 1 30.78 831 SER A O 1
ATOM 6540 N N . CYS A 1 832 ? 22.125 13.156 39.062 1 30.95 832 CYS A N 1
ATOM 6541 C CA . CYS A 1 832 ? 22.656 12.422 40.219 1 30.95 832 CYS A CA 1
ATOM 6542 C C . CYS A 1 832 ? 23.422 13.344 41.156 1 30.95 832 CYS A C 1
ATOM 6544 O O . CYS A 1 832 ? 23.578 13.047 42.344 1 30.95 832 CYS A O 1
ATOM 6546 N N . HIS A 1 833 ? 24.141 14.289 40.594 1 29.39 833 HIS A N 1
ATOM 6547 C CA . HIS A 1 833 ? 24.891 15.07 41.562 1 29.39 833 HIS A CA 1
ATOM 6548 C C . HIS A 1 833 ? 23.969 15.969 42.375 1 29.39 833 HIS A C 1
ATOM 6550 O O . HIS A 1 833 ? 24.391 16.562 43.375 1 29.39 833 HIS A O 1
ATOM 6556 N N . SER A 1 834 ? 22.844 16.359 41.875 1 28.81 834 SER A N 1
ATOM 6557 C CA . SER A 1 834 ? 22.141 17.219 42.812 1 28.81 834 SER A CA 1
ATOM 6558 C C . SER A 1 834 ? 21.625 16.422 44 1 28.81 834 SER A C 1
ATOM 6560 O O . SER A 1 834 ? 21.125 17 44.969 1 28.81 834 SER A O 1
ATOM 6562 N N . THR A 1 835 ? 21.531 15.102 43.938 1 28.25 835 THR A N 1
ATOM 6563 C CA . THR A 1 835 ? 21.141 14.523 45.219 1 28.25 835 THR A CA 1
ATOM 6564 C C . THR A 1 835 ? 22.312 14.555 46.188 1 28.25 835 THR A C 1
ATOM 6566 O O . THR A 1 835 ? 22.141 14.336 47.406 1 28.25 835 THR A O 1
ATOM 6569 N N . GLU A 1 836 ? 23.562 14.492 45.75 1 25.72 836 GLU A N 1
ATOM 6570 C CA . GLU A 1 836 ? 24.5 14.422 46.875 1 25.72 836 GLU A CA 1
ATOM 6571 C C . GLU A 1 836 ? 24.688 15.789 47.531 1 25.72 836 GLU A C 1
ATOM 6573 O O . GLU A 1 836 ? 25.219 15.891 48.625 1 25.72 836 GLU A O 1
ATOM 6578 N N . MET A 1 837 ? 24.391 16.859 46.812 1 24.77 837 MET A N 1
ATOM 6579 C CA . MET A 1 837 ? 24.688 18.047 47.594 1 24.77 837 MET A CA 1
ATOM 6580 C C . MET A 1 837 ? 23.562 18.344 48.594 1 24.77 837 MET A C 1
ATOM 6582 O O . MET A 1 837 ? 23.719 19.172 49.5 1 24.77 837 MET A O 1
ATOM 6586 N N . THR A 1 838 ? 22.328 17.781 48.406 1 22.92 838 THR A N 1
ATOM 6587 C CA . THR A 1 838 ? 21.609 17.938 49.688 1 22.92 838 THR A CA 1
ATOM 6588 C C . THR A 1 838 ? 21.875 16.734 50.594 1 22.92 838 THR A C 1
ATOM 6590 O O . THR A 1 838 ? 21.953 15.594 50.125 1 22.92 838 THR A O 1
ATOM 6593 N N . MET B 1 1 ? 25.594 -48.906 58.844 1 15.79 1 MET B N 1
ATOM 6594 C CA . MET B 1 1 ? 25.578 -48.406 60.219 1 15.79 1 MET B CA 1
ATOM 6595 C C . MET B 1 1 ? 25.312 -46.906 60.25 1 15.79 1 MET B C 1
ATOM 6597 O O . MET B 1 1 ? 25.25 -46.281 59.188 1 15.79 1 MET B O 1
ATOM 6601 N N . ASP B 1 2 ? 26.234 -46.25 60.969 1 15.05 2 ASP B N 1
ATOM 6602 C CA . ASP B 1 2 ? 26.219 -45.344 62.094 1 15.05 2 ASP B CA 1
ATOM 6603 C C . ASP B 1 2 ? 25.938 -43.906 61.656 1 15.05 2 ASP B C 1
ATOM 6605 O O . ASP B 1 2 ? 25.078 -43.25 62.219 1 15.05 2 ASP B O 1
ATOM 6609 N N . SER B 1 3 ? 26.984 -43.188 61.594 1 15.35 3 SER B N 1
ATOM 6610 C CA . SER B 1 3 ? 27.359 -42.125 62.531 1 15.35 3 SER B CA 1
ATOM 6611 C C . SER B 1 3 ? 26.766 -40.781 62.125 1 15.35 3 SER B C 1
ATOM 6613 O O . SER B 1 3 ? 26.031 -40.156 62.875 1 15.35 3 SER B O 1
ATOM 6615 N N . GLN B 1 4 ? 27.609 -39.844 62.031 1 14.97 4 GLN B N 1
ATOM 6616 C CA . GLN B 1 4 ? 27.859 -38.625 62.812 1 14.97 4 GLN B CA 1
ATOM 6617 C C . GLN B 1 4 ? 27.062 -37.469 62.25 1 14.97 4 GLN B C 1
ATOM 6619 O O . GLN B 1 4 ? 26.578 -37.5 61.125 1 14.97 4 GLN B O 1
ATOM 6624 N N . ARG B 1 5 ? 27.625 -36.344 62.438 1 14.93 5 ARG B N 1
ATOM 6625 C CA . ARG B 1 5 ? 27.391 -35.125 63.25 1 14.93 5 ARG B CA 1
ATOM 6626 C C . ARG B 1 5 ? 26.641 -34.062 62.469 1 14.93 5 ARG B C 1
ATOM 6628 O O . ARG B 1 5 ? 25.625 -33.562 62.906 1 14.93 5 ARG B O 1
ATOM 6635 N N . GLN B 1 6 ? 27.375 -33.219 61.719 1 14.42 6 GLN B N 1
ATOM 6636 C CA . GLN B 1 6 ? 27.625 -31.859 62.25 1 14.42 6 GLN B CA 1
ATOM 6637 C C . GLN B 1 6 ? 26.594 -30.859 61.719 1 14.42 6 GLN B C 1
ATOM 6639 O O . GLN B 1 6 ? 26.016 -30.109 62.5 1 14.42 6 GLN B O 1
ATOM 6644 N N . VAL B 1 7 ? 26.859 -30.266 60.562 1 16.08 7 VAL B N 1
ATOM 6645 C CA . VAL B 1 7 ? 27.188 -28.844 60.5 1 16.08 7 VAL B CA 1
ATOM 6646 C C . VAL B 1 7 ? 25.891 -28.031 60.344 1 16.08 7 VAL B C 1
ATOM 6648 O O . VAL B 1 7 ? 24.953 -28.469 59.688 1 16.08 7 VAL B O 1
ATOM 6651 N N . MET B 1 8 ? 25.75 -26.75 60.844 1 16.31 8 MET B N 1
ATOM 6652 C CA . MET B 1 8 ? 25.078 -25.719 61.625 1 16.31 8 MET B CA 1
ATOM 6653 C C . MET B 1 8 ? 24.219 -24.828 60.75 1 16.31 8 MET B C 1
ATOM 6655 O O . MET B 1 8 ? 23.312 -24.156 61.25 1 16.31 8 MET B O 1
ATOM 6659 N N . VAL B 1 9 ? 24.516 -24.656 59.438 1 16.39 9 VAL B N 1
ATOM 6660 C CA . VAL B 1 9 ? 24.594 -23.234 59.125 1 16.39 9 VAL B CA 1
ATOM 6661 C C . VAL B 1 9 ? 23.203 -22.609 59.156 1 16.39 9 VAL B C 1
ATOM 6663 O O . VAL B 1 9 ? 22.234 -23.203 58.688 1 16.39 9 VAL B O 1
ATOM 6666 N N . ALA B 1 10 ? 23 -21.391 59.688 1 15.94 10 ALA B N 1
ATOM 6667 C CA . ALA B 1 10 ? 22.172 -20.469 60.469 1 15.94 10 ALA B CA 1
ATOM 6668 C C . ALA B 1 10 ? 21.062 -19.875 59.625 1 15.94 10 ALA B C 1
ATOM 6670 O O . ALA B 1 10 ? 19.922 -19.75 60.062 1 15.94 10 ALA B O 1
ATOM 6671 N N . SER B 1 11 ? 21.328 -19.344 58.406 1 16.39 11 SER B N 1
ATOM 6672 C CA . SER B 1 11 ? 21.062 -17.906 58.312 1 16.39 11 SER B CA 1
ATOM 6673 C C . SER B 1 11 ? 19.562 -17.625 58.312 1 16.39 11 SER B C 1
ATOM 6675 O O . SER B 1 11 ? 18.766 -18.484 57.938 1 16.39 11 SER B O 1
ATOM 6677 N N . THR B 1 12 ? 19.078 -16.328 58.375 1 16.81 12 THR B N 1
ATOM 6678 C CA . THR B 1 12 ? 18.25 -15.406 59.156 1 16.81 12 THR B CA 1
ATOM 6679 C C . THR B 1 12 ? 16.906 -15.203 58.438 1 16.81 12 THR B C 1
ATOM 6681 O O . THR B 1 12 ? 15.867 -15.133 59.094 1 16.81 12 THR B O 1
ATOM 6684 N N . PRO B 1 13 ? 16.766 -14.992 57.062 1 19.09 13 PRO B N 1
ATOM 6685 C CA . PRO B 1 13 ? 16.109 -13.695 56.875 1 19.09 13 PRO B CA 1
ATOM 6686 C C . PRO B 1 13 ? 14.609 -13.742 57.188 1 19.09 13 PRO B C 1
ATOM 6688 O O . PRO B 1 13 ? 14 -14.805 57.125 1 19.09 13 PRO B O 1
ATOM 6691 N N . HIS B 1 14 ? 13.945 -12.625 57.531 1 18 14 HIS B N 1
ATOM 6692 C CA . HIS B 1 14 ? 12.812 -12.086 58.312 1 18 14 HIS B CA 1
ATOM 6693 C C . HIS B 1 14 ? 11.547 -12.078 57.469 1 18 14 HIS B C 1
ATOM 6695 O O . HIS B 1 14 ? 11.383 -11.227 56.594 1 18 14 HIS B O 1
ATOM 6701 N N . GLU B 1 15 ? 11.125 -13.164 56.875 1 17.56 15 GLU B N 1
ATOM 6702 C CA . GLU B 1 15 ? 10.016 -13 55.938 1 17.56 15 GLU B CA 1
ATOM 6703 C C . GLU B 1 15 ? 8.789 -12.414 56.625 1 17.56 15 GLU B C 1
ATOM 6705 O O . GLU B 1 15 ? 8.305 -12.977 57.625 1 17.56 15 GLU B O 1
ATOM 6710 N N . ASN B 1 16 ? 8.594 -11.07 56.5 1 18.28 16 ASN B N 1
ATOM 6711 C CA . ASN B 1 16 ? 7.648 -10.078 56.969 1 18.28 16 ASN B CA 1
ATOM 6712 C C . ASN B 1 16 ? 6.203 -10.516 56.75 1 18.28 16 ASN B C 1
ATOM 6714 O O . ASN B 1 16 ? 5.898 -11.117 55.719 1 18.28 16 ASN B O 1
ATOM 6718 N N . GLN B 1 17 ? 5.398 -10.422 57.75 1 18.38 17 GLN B N 1
ATOM 6719 C CA . GLN B 1 17 ? 4.055 -10.836 58.156 1 18.38 17 GLN B CA 1
ATOM 6720 C C . GLN B 1 17 ? 2.992 -10.109 57.344 1 18.38 17 GLN B C 1
ATOM 6722 O O . GLN B 1 17 ? 3.043 -8.883 57.188 1 18.38 17 GLN B O 1
ATOM 6727 N N . LYS B 1 18 ? 2.336 -10.773 56.469 1 19.2 18 LYS B N 1
ATOM 6728 C CA . LYS B 1 18 ? 1.265 -10.57 55.5 1 19.2 18 LYS B CA 1
ATOM 6729 C C . LYS B 1 18 ? 0.01 -10.016 56.156 1 19.2 18 LYS B C 1
ATOM 6731 O O . LYS B 1 18 ? -0.675 -10.734 56.875 1 19.2 18 LYS B O 1
ATOM 6736 N N . ARG B 1 19 ? 0.024 -8.695 56.625 1 19.12 19 ARG B N 1
ATOM 6737 C CA . ARG B 1 19 ? -1.113 -8.227 57.406 1 19.12 19 ARG B CA 1
ATOM 6738 C C . ARG B 1 19 ? -2.418 -8.398 56.625 1 19.12 19 ARG B C 1
ATOM 6740 O O . ARG B 1 19 ? -2.441 -8.289 55.406 1 19.12 19 ARG B O 1
ATOM 6747 N N . PRO B 1 20 ? -3.525 -8.781 57.281 1 20 20 PRO B N 1
ATOM 6748 C CA . PRO B 1 20 ? -4.867 -9.242 56.938 1 20 20 PRO B CA 1
ATOM 6749 C C . PRO B 1 20 ? -5.77 -8.102 56.438 1 20 20 PRO B C 1
ATOM 6751 O O . PRO B 1 20 ? -6.074 -7.188 57.219 1 20 20 PRO B O 1
ATOM 6754 N N . ALA B 1 21 ? -5.398 -7.414 55.281 1 20.47 21 ALA B N 1
ATOM 6755 C CA . ALA B 1 21 ? -6.051 -6.156 54.938 1 20.47 21 ALA B CA 1
ATOM 6756 C C . ALA B 1 21 ? -7.57 -6.285 55.031 1 20.47 21 ALA B C 1
ATOM 6758 O O . ALA B 1 21 ? -8.133 -7.332 54.688 1 20.47 21 ALA B O 1
ATOM 6759 N N . THR B 1 22 ? -8.18 -5.348 55.656 1 19.94 22 THR B N 1
ATOM 6760 C CA . THR B 1 22 ? -9.508 -5.039 56.188 1 19.94 22 THR B CA 1
ATOM 6761 C C . THR B 1 22 ? -10.523 -4.949 55.031 1 19.94 22 THR B C 1
ATOM 6763 O O . THR B 1 22 ? -10.164 -4.672 53.906 1 19.94 22 THR B O 1
ATOM 6766 N N . SER B 1 23 ? -11.805 -5.18 55.312 1 19.58 23 SER B N 1
ATOM 6767 C CA . SER B 1 23 ? -13.102 -5.582 54.75 1 19.58 23 SER B CA 1
ATOM 6768 C C . SER B 1 23 ? -13.773 -4.426 54.031 1 19.58 23 SER B C 1
ATOM 6770 O O . SER B 1 23 ? -14.109 -3.41 54.656 1 19.58 23 SER B O 1
ATOM 6772 N N . ALA B 1 24 ? -13.211 -3.943 52.875 1 22.11 24 ALA B N 1
ATOM 6773 C CA . ALA B 1 24 ? -13.688 -2.75 52.156 1 22.11 24 ALA B CA 1
ATOM 6774 C C . ALA B 1 24 ? -15.203 -2.783 52 1 22.11 24 ALA B C 1
ATOM 6776 O O . ALA B 1 24 ? -15.773 -3.83 51.656 1 22.11 24 ALA B O 1
ATOM 6777 N N . PRO B 1 25 ? -15.844 -1.75 52.469 1 21.62 25 PRO B N 1
ATOM 6778 C CA . PRO B 1 25 ? -17.297 -1.609 52.625 1 21.62 25 PRO B CA 1
ATOM 6779 C C . PRO B 1 25 ? -18.031 -1.752 51.312 1 21.62 25 PRO B C 1
ATOM 6781 O O . PRO B 1 25 ? -17.453 -1.536 50.25 1 21.62 25 PRO B O 1
ATOM 6784 N N . ALA B 1 26 ? -19.266 -2.338 51.312 1 22.83 26 ALA B N 1
ATOM 6785 C CA . ALA B 1 26 ? -20.234 -2.883 50.375 1 22.83 26 ALA B CA 1
ATOM 6786 C C . ALA B 1 26 ? -20.812 -1.789 49.5 1 22.83 26 ALA B C 1
ATOM 6788 O O . ALA B 1 26 ? -21.359 -0.798 49.969 1 22.83 26 ALA B O 1
ATOM 6789 N N . PRO B 1 27 ? -20.094 -1.35 48.375 1 22.77 27 PRO B N 1
ATOM 6790 C CA . PRO B 1 27 ? -20.578 -0.182 47.656 1 22.77 27 PRO B CA 1
ATOM 6791 C C . PRO B 1 27 ? -22.062 -0.283 47.281 1 22.77 27 PRO B C 1
ATOM 6793 O O . PRO B 1 27 ? -22.609 -1.387 47.188 1 22.77 27 PRO B O 1
ATOM 6796 N N . PRO B 1 28 ? -22.797 0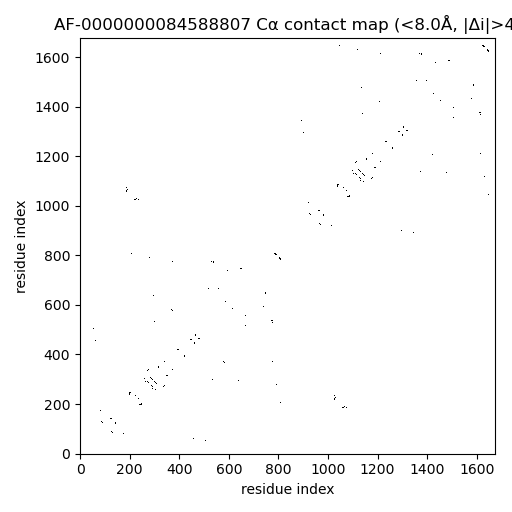.796 47.5 1 22.23 28 PRO B N 1
ATOM 6797 C CA . PRO B 1 28 ? -24.266 0.843 47.5 1 22.23 28 PRO B CA 1
ATOM 6798 C C . PRO B 1 28 ? -24.859 0.325 46.188 1 22.23 28 PRO B C 1
ATOM 6800 O O . PRO B 1 28 ? -24.172 0.269 45.188 1 22.23 28 PRO B O 1
ATOM 6803 N N . ALA B 1 29 ? -26.125 -0.094 46.281 1 21.78 29 ALA B N 1
ATOM 6804 C CA . ALA B 1 29 ? -27.062 -0.84 45.438 1 21.78 29 ALA B CA 1
ATOM 6805 C C . ALA B 1 29 ? -27.312 -0.132 44.125 1 21.78 29 ALA B C 1
ATOM 6807 O O . ALA B 1 29 ? -27.469 1.093 44.094 1 21.78 29 ALA B O 1
ATOM 6808 N N . SER B 1 30 ? -26.891 -0.694 43.031 1 20.09 30 SER B N 1
ATOM 6809 C CA . SER B 1 30 ? -26.875 -0.339 41.625 1 20.09 30 SER B CA 1
ATOM 6810 C C . SER B 1 30 ? -28.281 -0.044 41.094 1 20.09 30 SER B C 1
ATOM 6812 O O . SER B 1 30 ? -29.188 -0.872 41.25 1 20.09 30 SER B O 1
ATOM 6814 N N . LYS B 1 31 ? -28.766 1.294 41.219 1 23.91 31 LYS B N 1
ATOM 6815 C CA . LYS B 1 31 ? -30.109 1.6 40.75 1 23.91 31 LYS B CA 1
ATOM 6816 C C . LYS B 1 31 ? -30.359 1.025 39.375 1 23.91 31 LYS B C 1
ATOM 6818 O O . LYS B 1 31 ? -29.484 1.072 38.5 1 23.91 31 LYS B O 1
ATOM 6823 N N . ARG B 1 32 ? -31.406 0.29 39.156 1 23.38 32 ARG B N 1
ATOM 6824 C CA . ARG B 1 32 ? -32.031 -0.386 38.031 1 23.38 32 ARG B CA 1
ATOM 6825 C C . ARG B 1 32 ? -32.344 0.596 36.906 1 23.38 32 ARG B C 1
ATOM 6827 O O . ARG B 1 32 ? -33.156 1.496 37.062 1 23.38 32 ARG B O 1
ATOM 6834 N N . MET B 1 33 ? -31.281 1.127 36.281 1 19.83 33 MET B N 1
ATOM 6835 C CA . MET B 1 33 ? -31.609 2.047 35.188 1 19.83 33 MET B CA 1
ATOM 6836 C C . MET B 1 33 ? -32.688 1.442 34.25 1 19.83 33 MET B C 1
ATOM 6838 O O . MET B 1 33 ? -32.531 0.312 33.812 1 19.83 33 MET B O 1
ATOM 6842 N N . ARG B 1 34 ? -33.875 1.941 34.312 1 23.42 34 ARG B N 1
ATOM 6843 C CA . ARG B 1 34 ? -35.062 1.67 33.5 1 23.42 34 ARG B CA 1
ATOM 6844 C C . ARG B 1 34 ? -34.75 1.753 32.031 1 23.42 34 ARG B C 1
ATOM 6846 O O . ARG B 1 34 ? -34.219 2.76 31.547 1 23.42 34 ARG B O 1
ATOM 6853 N N . SER B 1 35 ? -34.625 0.587 31.344 1 23.97 35 SER B N 1
ATOM 6854 C CA . SER B 1 35 ? -34.469 0.14 29.969 1 23.97 35 SER B CA 1
ATOM 6855 C C . SER B 1 35 ? -35.5 0.775 29.047 1 23.97 35 SER B C 1
ATOM 6857 O O . SER B 1 35 ? -35.625 0.379 27.891 1 23.97 35 SER B O 1
ATOM 6859 N N . SER B 1 36 ? -36.344 1.754 29.578 1 23.77 36 SER B N 1
ATOM 6860 C CA . SER B 1 36 ? -37.531 1.983 28.766 1 23.77 36 SER B CA 1
ATOM 6861 C C . SER B 1 36 ? -37.188 2.711 27.484 1 23.77 36 SER B C 1
ATOM 6863 O O . SER B 1 36 ? -37.969 2.68 26.516 1 23.77 36 SER B O 1
ATOM 6865 N N . ALA B 1 37 ? -36.281 3.695 27.484 1 27.16 37 ALA B N 1
ATOM 6866 C CA . ALA B 1 37 ? -36.438 4.758 26.484 1 27.16 37 ALA B CA 1
ATOM 6867 C C . ALA B 1 37 ? -36.125 4.246 25.094 1 27.16 37 ALA B C 1
ATOM 6869 O O . ALA B 1 37 ? -36.406 4.914 24.094 1 27.16 37 ALA B O 1
ATOM 6870 N N . LEU B 1 38 ? -35.219 3.363 24.984 1 27.06 38 LEU B N 1
ATOM 6871 C CA . LEU B 1 38 ? -34.781 3.148 23.609 1 27.06 38 LEU B CA 1
ATOM 6872 C C . LEU B 1 38 ? -35.812 2.357 22.828 1 27.06 38 LEU B C 1
ATOM 6874 O O . LEU B 1 38 ? -35.5 1.41 22.125 1 27.06 38 LEU B O 1
ATOM 6878 N N . ALA B 1 39 ? -37.094 2.264 23.344 1 29.14 39 ALA B N 1
ATOM 6879 C CA . ALA B 1 39 ? -38.125 1.635 22.484 1 29.14 39 ALA B CA 1
ATOM 6880 C C . ALA B 1 39 ? -38.406 2.482 21.25 1 29.14 39 ALA B C 1
ATOM 6882 O O . ALA B 1 39 ? -39.375 3.232 21.219 1 29.14 39 ALA B O 1
ATOM 6883 N N . ARG B 1 40 ? -37.562 3.217 20.812 1 29.81 40 ARG B N 1
ATOM 6884 C CA . ARG B 1 40 ? -37.969 3.803 19.547 1 29.81 40 ARG B CA 1
ATOM 6885 C C . ARG B 1 40 ? -38.594 2.754 18.641 1 29.81 40 ARG B C 1
ATOM 6887 O O . ARG B 1 40 ? -38.281 1.567 18.734 1 29.81 40 ARG B O 1
ATOM 6894 N N . SER B 1 41 ? -39.688 3.123 17.828 1 33.94 41 SER B N 1
ATOM 6895 C CA . SER B 1 41 ? -40.594 2.408 16.938 1 33.94 41 SER B CA 1
ATOM 6896 C C . SER B 1 41 ? -39.844 1.514 15.961 1 33.94 41 SER B C 1
ATOM 6898 O O . SER B 1 41 ? -39.219 2.002 15.016 1 33.94 41 SER B O 1
ATOM 6900 N N . GLN B 1 42 ? -39.094 0.614 16.406 1 38.66 42 GLN B N 1
ATOM 6901 C CA . GLN B 1 42 ? -38.625 -0.439 15.508 1 38.66 42 GLN B CA 1
ATOM 6902 C C . GLN B 1 42 ? -39.75 -0.943 14.617 1 38.66 42 GLN B C 1
ATOM 6904 O O . GLN B 1 42 ? -40.812 -1.348 15.117 1 38.66 42 GLN B O 1
ATOM 6909 N N . GLY B 1 43 ? -39.969 -0.386 13.508 1 43 43 GLY B N 1
ATOM 6910 C CA . GLY B 1 43 ? -41.031 -0.874 12.625 1 43 43 GLY B CA 1
ATOM 6911 C C . GLY B 1 43 ? -41.125 -2.387 12.602 1 43 43 GLY B C 1
ATOM 6912 O O . GLY B 1 43 ? -40.25 -3.084 13.141 1 43 43 GLY B O 1
ATOM 6913 N N . PRO B 1 44 ? -42.281 -2.963 12.375 1 49.84 44 PRO B N 1
ATOM 6914 C CA . PRO B 1 44 ? -42.594 -4.395 12.328 1 49.84 44 PRO B CA 1
ATOM 6915 C C . PRO B 1 44 ? -41.469 -5.219 11.688 1 49.84 44 PRO B C 1
ATOM 6917 O O . PRO B 1 44 ? -41.219 -6.352 12.102 1 49.84 44 PRO B O 1
ATOM 6920 N N . SER B 1 45 ? -40.812 -4.629 10.789 1 56.75 45 SER B N 1
ATOM 6921 C CA . SER B 1 45 ? -39.719 -5.301 10.062 1 56.75 45 SER B CA 1
ATOM 6922 C C . SER B 1 45 ? -38.531 -5.566 10.961 1 56.75 45 SER B C 1
ATOM 6924 O O . SER B 1 45 ? -37.875 -6.609 10.852 1 56.75 45 SER B O 1
ATOM 6926 N N . SER B 1 46 ? -38.438 -4.785 12.023 1 70.62 46 SER B N 1
ATOM 6927 C CA . SER B 1 46 ? -37.312 -4.906 12.93 1 70.62 46 SER B CA 1
ATOM 6928 C C . SER B 1 46 ? -37.5 -6.043 13.93 1 70.62 46 SER B C 1
ATOM 6930 O O . SER B 1 46 ? -36.594 -6.797 14.219 1 70.62 46 SER B O 1
ATOM 6932 N N . ILE B 1 47 ? -38.75 -6.328 14.203 1 75 47 ILE B N 1
ATOM 6933 C CA . ILE B 1 47 ? -39.031 -7.375 15.18 1 75 47 ILE B CA 1
ATOM 6934 C C . ILE B 1 47 ? -38.875 -8.742 14.531 1 75 47 ILE B C 1
ATOM 6936 O O . ILE B 1 47 ? -38.312 -9.664 15.133 1 75 47 ILE B O 1
ATOM 6940 N N . HIS B 1 48 ? -39.375 -8.797 13.305 1 81.44 48 HIS B N 1
ATOM 6941 C CA . HIS B 1 48 ? -39.25 -10.047 12.57 1 81.44 48 HIS B CA 1
ATOM 6942 C C . HIS B 1 48 ? -37.781 -10.422 12.375 1 81.44 48 HIS B C 1
ATOM 6944 O O . HIS B 1 48 ? -37.438 -11.594 12.516 1 81.44 48 HIS B O 1
ATOM 6950 N N . GLN B 1 49 ? -37.031 -9.5 12.188 1 83 49 GLN B N 1
ATOM 6951 C CA . GLN B 1 49 ? -35.625 -9.75 11.961 1 83 49 GLN B CA 1
ATOM 6952 C C . GLN B 1 49 ? -34.938 -10.188 13.25 1 83 49 GLN B C 1
ATOM 6954 O O . GLN B 1 49 ? -34.031 -11.047 13.227 1 83 49 GLN B O 1
ATOM 6959 N N . ILE B 1 50 ? -35.375 -9.664 14.281 1 83.5 50 ILE B N 1
ATOM 6960 C CA . ILE B 1 50 ? -34.812 -10.031 15.578 1 83.5 50 ILE B CA 1
ATOM 6961 C C . ILE B 1 50 ? -35.156 -11.477 15.906 1 83.5 50 ILE B C 1
ATOM 6963 O O . ILE B 1 50 ? -34.312 -12.242 16.359 1 83.5 50 ILE B O 1
ATOM 6967 N N . GLU B 1 51 ? -36.344 -11.852 15.578 1 82.88 51 GLU B N 1
ATOM 6968 C CA . GLU B 1 51 ? -36.781 -13.227 15.82 1 82.88 51 GLU B CA 1
ATOM 6969 C C . GLU B 1 51 ? -36 -14.203 14.938 1 82.88 51 GLU B C 1
ATOM 6971 O O . GLU B 1 51 ? -35.625 -15.289 15.375 1 82.88 51 GLU B O 1
ATOM 6976 N N . MET B 1 52 ? -35.844 -13.789 13.805 1 84.69 52 MET B N 1
ATOM 6977 C CA . MET B 1 52 ? -35.094 -14.633 12.875 1 84.69 52 MET B CA 1
ATOM 6978 C C . MET B 1 52 ? -33.656 -14.852 13.375 1 84.69 52 MET B C 1
ATOM 6980 O O . MET B 1 52 ? -33.125 -15.953 13.266 1 84.69 52 MET B O 1
ATOM 6984 N N . ALA B 1 53 ? -33.094 -13.859 13.875 1 82.69 53 ALA B N 1
ATOM 6985 C CA . ALA B 1 53 ? -31.75 -13.945 14.398 1 82.69 53 ALA B CA 1
ATOM 6986 C C . ALA B 1 53 ? -31.672 -14.891 15.594 1 82.69 53 ALA B C 1
ATOM 6988 O O . ALA B 1 53 ? -30.734 -15.688 15.711 1 82.69 53 ALA B O 1
ATOM 6989 N N . GLN B 1 54 ? -32.656 -14.781 16.375 1 83.31 54 GLN B N 1
ATOM 6990 C CA . GLN B 1 54 ? -32.688 -15.641 17.547 1 83.31 54 GLN B CA 1
ATOM 6991 C C . GLN B 1 54 ? -32.906 -17.094 17.156 1 83.31 54 GLN B C 1
ATOM 6993 O O . GLN B 1 54 ? -32.281 -18 17.734 1 83.31 54 GLN B O 1
ATOM 6998 N N . ARG B 1 55 ? -33.75 -17.281 16.188 1 81.06 55 ARG B N 1
ATOM 6999 C CA . ARG B 1 55 ? -33.969 -18.641 15.703 1 81.06 55 ARG B CA 1
ATOM 7000 C C . ARG B 1 55 ? -32.719 -19.234 15.094 1 81.06 55 ARG B C 1
ATOM 7002 O O . ARG B 1 55 ? -32.438 -20.422 15.273 1 81.06 55 ARG B O 1
ATOM 7009 N N . ALA B 1 56 ? -32.062 -18.453 14.391 1 81.56 56 ALA B N 1
ATOM 7010 C CA . ALA B 1 56 ? -30.828 -18.906 13.758 1 81.56 56 ALA B CA 1
ATOM 7011 C C . ALA B 1 56 ? -29.797 -19.312 14.805 1 81.56 56 ALA B C 1
ATOM 7013 O O . ALA B 1 56 ? -29.156 -20.359 14.688 1 81.56 56 ALA B O 1
ATOM 7014 N N . ALA B 1 57 ? -29.672 -18.547 15.828 1 82.19 57 ALA B N 1
ATOM 7015 C CA . ALA B 1 57 ? -28.703 -18.844 16.891 1 82.19 57 ALA B CA 1
ATOM 7016 C C . ALA B 1 57 ? -29.094 -20.109 17.641 1 82.19 57 ALA B C 1
ATOM 7018 O O . ALA B 1 57 ? -28.234 -20.906 18.031 1 82.19 57 ALA B O 1
ATOM 7019 N N . ALA B 1 58 ? -30.344 -20.25 17.75 1 80.5 58 ALA B N 1
ATOM 7020 C CA . ALA B 1 58 ? -30.875 -21.391 18.5 1 80.5 58 ALA B CA 1
ATOM 7021 C C . ALA B 1 58 ? -30.719 -22.688 17.703 1 80.5 58 ALA B C 1
ATOM 7023 O O . ALA B 1 58 ? -30.719 -23.781 18.281 1 80.5 58 ALA B O 1
ATOM 7024 N N . SER B 1 59 ? -30.609 -22.531 16.422 1 76.56 59 SER B N 1
ATOM 7025 C CA . SER B 1 59 ? -30.531 -23.703 15.555 1 76.56 59 SER B CA 1
ATOM 7026 C C . SER B 1 59 ? -29.156 -24.344 15.617 1 76.56 59 SER B C 1
ATOM 7028 O O . SER B 1 59 ? -28.969 -25.484 15.18 1 76.56 59 SER B O 1
ATOM 7030 N N . VAL B 1 60 ? -28.219 -23.688 16.266 1 81.69 60 VAL B N 1
ATOM 7031 C CA . VAL B 1 60 ? -26.844 -24.203 16.344 1 81.69 60 VAL B CA 1
ATOM 7032 C C . VAL B 1 60 ? -26.734 -25.172 17.516 1 81.69 60 VAL B C 1
ATOM 7034 O O . VAL B 1 60 ? -27.078 -24.844 18.656 1 81.69 60 VAL B O 1
ATOM 7037 N N . PRO B 1 61 ? -26.344 -26.359 17.141 1 72.38 61 PRO B N 1
ATOM 7038 C CA . PRO B 1 61 ? -26.25 -27.344 18.219 1 72.38 61 PRO B CA 1
ATOM 7039 C C . PRO B 1 61 ? -25.203 -26.953 19.266 1 72.38 61 PRO B C 1
ATOM 7041 O O . PRO B 1 61 ? -24.172 -26.375 18.938 1 72.38 61 PRO B O 1
ATOM 7044 N N . ILE B 1 62 ? -25.578 -27.094 20.562 1 72.06 62 ILE B N 1
ATOM 7045 C CA . ILE B 1 62 ? -24.656 -26.875 21.672 1 72.06 62 ILE B CA 1
ATOM 7046 C C . ILE B 1 62 ? -24.375 -28.203 22.375 1 72.06 62 ILE B C 1
ATOM 7048 O O . ILE B 1 62 ? -25.281 -28.859 22.891 1 72.06 62 ILE B O 1
ATOM 7052 N N . PRO B 1 63 ? -23.016 -28.703 22.234 1 73.75 63 PRO B N 1
ATOM 7053 C CA . PRO B 1 63 ? -21.812 -28.016 21.75 1 73.75 63 PRO B CA 1
ATOM 7054 C C . PRO B 1 63 ? -21.625 -28.156 20.234 1 73.75 63 PRO B C 1
ATOM 7056 O O . PRO B 1 63 ? -21.938 -29.203 19.656 1 73.75 63 PRO B O 1
ATOM 7059 N N . TYR B 1 64 ? -21.344 -27.078 19.688 1 76.75 64 TYR B N 1
ATOM 7060 C CA . TYR B 1 64 ? -21.078 -27.094 18.25 1 76.75 64 TYR B CA 1
ATOM 7061 C C . TYR B 1 64 ? -19.75 -27.766 17.938 1 76.75 64 TYR B C 1
ATOM 7063 O O . TYR B 1 64 ? -18.719 -27.406 18.516 1 76.75 64 TYR B O 1
ATOM 7071 N N . ARG B 1 65 ? -19.766 -28.953 17.25 1 65.69 65 ARG B N 1
ATOM 7072 C CA . ARG B 1 65 ? -18.562 -29.688 16.891 1 65.69 65 ARG B CA 1
ATOM 7073 C C . ARG B 1 65 ? -18.266 -29.562 15.406 1 65.69 65 ARG B C 1
ATOM 7075 O O . ARG B 1 65 ? -19.156 -29.641 14.57 1 65.69 65 ARG B O 1
ATOM 7082 N N . ILE B 1 66 ? -17.188 -29 15.125 1 57.34 66 ILE B N 1
ATOM 7083 C CA . ILE B 1 66 ? -16.75 -28.938 13.734 1 57.34 66 ILE B CA 1
ATOM 7084 C C . ILE B 1 66 ? -16.484 -30.359 13.227 1 57.34 66 ILE B C 1
ATOM 7086 O O . ILE B 1 66 ? -15.852 -31.172 13.914 1 57.34 66 ILE B O 1
ATOM 7090 N N . ASP B 1 67 ? -17.25 -30.922 12.469 1 48.56 67 ASP B N 1
ATOM 7091 C CA . ASP B 1 67 ? -16.938 -32.219 11.898 1 48.56 67 ASP B CA 1
ATOM 7092 C C . ASP B 1 67 ? -15.453 -32.344 11.547 1 48.56 67 ASP B C 1
ATOM 7094 O O . ASP B 1 67 ? -14.93 -31.516 10.789 1 48.56 67 ASP B O 1
ATOM 7098 N N . GLU B 1 68 ? -14.656 -32.719 12.445 1 41 68 GLU B N 1
ATOM 7099 C CA . GLU B 1 68 ? -13.219 -32.969 12.383 1 41 68 GLU B CA 1
ATOM 7100 C C . GLU B 1 68 ? -12.828 -33.656 11.078 1 41 68 GLU B C 1
ATOM 7102 O O . GLU B 1 68 ? -11.734 -34.219 10.969 1 41 68 GLU B O 1
ATOM 7107 N N . GLN B 1 69 ? -13.672 -34.031 10.234 1 36.97 69 GLN B N 1
ATOM 7108 C CA . GLN B 1 69 ? -13.023 -34.625 9.07 1 36.97 69 GLN B CA 1
ATOM 7109 C C . GLN B 1 69 ? -11.836 -33.781 8.602 1 36.97 69 GLN B C 1
ATOM 7111 O O . GLN B 1 69 ? -11.078 -34.188 7.73 1 36.97 69 GLN B O 1
ATOM 7116 N N . ALA B 1 70 ? -11.859 -32.594 8.969 1 37.72 70 ALA B N 1
ATOM 7117 C CA . ALA B 1 70 ? -10.711 -31.75 8.617 1 37.72 70 ALA B CA 1
ATOM 7118 C C . ALA B 1 70 ? -9.461 -32.188 9.375 1 37.72 70 ALA B C 1
ATOM 7120 O O . ALA B 1 70 ? -8.406 -31.547 9.25 1 37.72 70 ALA B O 1
ATOM 7121 N N . GLU B 1 71 ? -9.586 -32.969 10.391 1 35.69 71 GLU B N 1
ATOM 7122 C CA . GLU B 1 71 ? -8.406 -33.531 11.039 1 35.69 71 GLU B CA 1
ATOM 7123 C C . GLU B 1 71 ? -7.539 -34.312 10.047 1 35.69 71 GLU B C 1
ATOM 7125 O O . GLU B 1 71 ? -6.352 -34.531 10.297 1 35.69 71 GLU B O 1
ATOM 7130 N N . SER B 1 72 ? -8.125 -34.906 9.07 1 34.31 72 SER B N 1
ATOM 7131 C CA . SER B 1 72 ? -7.344 -35.656 8.109 1 34.31 72 SER B CA 1
ATOM 7132 C C . SER B 1 72 ? -6.289 -34.781 7.43 1 34.31 72 SER B C 1
ATOM 7134 O O . SER B 1 72 ? -5.223 -35.281 7.051 1 34.31 72 SER B O 1
ATOM 7136 N N . THR B 1 73 ? -6.629 -33.594 7.281 1 34.88 73 THR B N 1
ATOM 7137 C CA . THR B 1 73 ? -5.629 -32.781 6.609 1 34.88 73 THR B CA 1
ATOM 7138 C C . THR B 1 73 ? -4.477 -32.438 7.551 1 34.88 73 THR B C 1
ATOM 7140 O O . THR B 1 73 ? -3.424 -31.969 7.113 1 34.88 73 THR B O 1
ATOM 7143 N N . LYS B 1 74 ? -4.699 -32.5 8.875 1 35.59 74 LYS B N 1
ATOM 7144 C CA . LYS B 1 74 ? -3.623 -32.312 9.844 1 35.59 74 LYS B CA 1
ATOM 7145 C C . LYS B 1 74 ? -2.6 -33.469 9.75 1 35.59 74 LYS B C 1
ATOM 7147 O O . LYS B 1 74 ? -1.422 -33.25 10.055 1 35.59 74 LYS B O 1
ATOM 7152 N N . HIS B 1 75 ? -3.039 -34.594 9.539 1 33.84 75 HIS B N 1
ATOM 7153 C CA . HIS B 1 75 ? -2.127 -35.75 9.414 1 33.84 75 HIS B CA 1
ATOM 7154 C C . HIS B 1 75 ? -1.106 -35.5 8.305 1 33.84 75 HIS B C 1
ATOM 7156 O O . HIS B 1 75 ? -0.037 -36.125 8.305 1 33.84 75 HIS B O 1
ATOM 7162 N N . VAL B 1 76 ? -1.482 -34.75 7.41 1 33.22 76 VAL B N 1
ATOM 7163 C CA . VAL B 1 76 ? -0.537 -34.5 6.324 1 33.22 76 VAL B CA 1
ATOM 7164 C C . VAL B 1 76 ? 0.583 -33.594 6.816 1 33.22 76 VAL B C 1
ATOM 7166 O O . VAL B 1 76 ? 1.728 -33.719 6.371 1 33.22 76 VAL B O 1
ATOM 7169 N N . GLN B 1 77 ? 0.307 -32.781 7.824 1 35.41 77 GLN B N 1
ATOM 7170 C CA . GLN B 1 77 ? 1.379 -31.906 8.281 1 35.41 77 GLN B CA 1
ATOM 7171 C C . GLN B 1 77 ? 2.432 -32.688 9.07 1 35.41 77 GLN B C 1
ATOM 7173 O O . GLN B 1 77 ? 3.611 -32.344 9.055 1 35.41 77 GLN B O 1
ATOM 7178 N N . ALA B 1 78 ? 2.057 -33.625 9.859 1 37.66 78 ALA B N 1
ATOM 7179 C CA . ALA B 1 78 ? 2.967 -34.5 10.602 1 37.66 78 ALA B CA 1
ATOM 7180 C C . ALA B 1 78 ? 3.959 -35.156 9.656 1 37.66 78 ALA B C 1
ATOM 7182 O O . ALA B 1 78 ? 5.098 -35.438 10.039 1 37.66 78 ALA B O 1
ATOM 7183 N N . ALA B 1 79 ? 3.475 -35.5 8.57 1 39.38 79 ALA B N 1
ATOM 7184 C CA . ALA B 1 79 ? 4.273 -36.094 7.504 1 39.38 79 ALA B CA 1
ATOM 7185 C C . ALA B 1 79 ? 5.355 -35.125 7.027 1 39.38 79 ALA B C 1
ATOM 7187 O O . ALA B 1 79 ? 6.309 -35.562 6.355 1 39.38 79 ALA B O 1
ATOM 7188 N N . ARG B 1 80 ? 5.273 -33.938 7.512 1 47.78 80 ARG B N 1
ATOM 7189 C CA . ARG B 1 80 ? 6.109 -32.875 6.984 1 47.78 80 ARG B CA 1
ATOM 7190 C C . ARG B 1 80 ? 7.504 -32.906 7.605 1 47.78 80 ARG B C 1
ATOM 7192 O O . ARG B 1 80 ? 8.453 -32.344 7.051 1 47.78 80 ARG B O 1
ATOM 7199 N N . ALA B 1 81 ? 7.695 -33.594 8.828 1 59.81 81 ALA B N 1
ATOM 7200 C CA . ALA B 1 81 ? 9.047 -33.562 9.383 1 59.81 81 ALA B CA 1
ATOM 7201 C C . ALA B 1 81 ? 9.68 -34.938 9.383 1 59.81 81 ALA B C 1
ATOM 7203 O O . ALA B 1 81 ? 10.195 -35.406 10.406 1 59.81 81 ALA B O 1
ATOM 7204 N N . ILE B 1 82 ? 9.43 -35.562 8.32 1 65.81 82 ILE B N 1
ATOM 7205 C CA . ILE B 1 82 ? 9.883 -36.938 8.188 1 65.81 82 ILE B CA 1
ATOM 7206 C C . ILE B 1 82 ? 11.391 -37.031 8.414 1 65.81 82 ILE B C 1
ATOM 7208 O O . ILE B 1 82 ? 11.914 -38.062 8.844 1 65.81 82 ILE B O 1
ATOM 7212 N N . ASP B 1 83 ? 12.023 -36 8.195 1 71.88 83 ASP B N 1
ATOM 7213 C CA . ASP B 1 83 ? 13.469 -35.906 8.398 1 71.88 83 ASP B CA 1
ATOM 7214 C C . ASP B 1 83 ? 13.82 -36 9.883 1 71.88 83 ASP B C 1
ATOM 7216 O O . ASP B 1 83 ? 14.867 -36.531 10.25 1 71.88 83 ASP B O 1
ATOM 7220 N N . CYS B 1 84 ? 12.922 -35.5 10.602 1 78.44 84 CYS B N 1
ATOM 7221 C CA . CYS B 1 84 ? 13.148 -35.531 12.039 1 78.44 84 CYS B CA 1
ATOM 7222 C C . CYS B 1 84 ? 12.789 -36.906 12.617 1 78.44 84 CYS B C 1
ATOM 7224 O O . CYS B 1 84 ? 13.523 -37.438 13.445 1 78.44 84 CYS B O 1
ATOM 7226 N N . TRP B 1 85 ? 11.82 -37.438 12.055 1 78.94 85 TRP B N 1
ATOM 7227 C CA . TRP B 1 85 ? 11.289 -38.656 12.648 1 78.94 85 TRP B CA 1
ATOM 7228 C C . TRP B 1 85 ? 12.172 -39.875 12.305 1 78.94 85 TRP B C 1
ATOM 7230 O O . TRP B 1 85 ? 12.195 -40.875 13.031 1 78.94 85 TRP B O 1
ATOM 7240 N N . ALA B 1 86 ? 12.906 -39.688 11.258 1 79.81 86 ALA B N 1
ATOM 7241 C CA . ALA B 1 86 ? 13.812 -40.75 10.844 1 79.81 86 ALA B CA 1
ATOM 7242 C C . ALA B 1 86 ? 14.883 -41 11.898 1 79.81 86 ALA B C 1
ATOM 7244 O O . ALA B 1 86 ? 15.414 -42.125 11.992 1 79.81 86 ALA B O 1
ATOM 7245 N N . LEU B 1 87 ? 15.18 -40 12.703 1 85.75 87 LEU B N 1
ATOM 7246 C CA . LEU B 1 87 ? 16.281 -40.094 13.648 1 85.75 87 LEU B CA 1
ATOM 7247 C C . LEU B 1 87 ? 15.789 -39.969 15.086 1 85.75 87 LEU B C 1
ATOM 7249 O O . LEU B 1 87 ? 16.562 -39.625 15.984 1 85.75 87 LEU B O 1
ATOM 7253 N N . THR B 1 88 ? 14.555 -40.188 15.234 1 86.94 88 THR B N 1
ATOM 7254 C CA . THR B 1 88 ? 14 -40.125 16.578 1 86.94 88 THR B CA 1
ATOM 7255 C C . THR B 1 88 ? 13.25 -41.406 16.922 1 86.94 88 THR B C 1
ATOM 7257 O O . THR B 1 88 ? 12.875 -42.188 16.016 1 86.94 88 THR B O 1
ATOM 7260 N N . ALA B 1 89 ? 13.086 -41.719 18.125 1 86.25 89 ALA B N 1
ATOM 7261 C CA . ALA B 1 89 ? 12.422 -42.938 18.578 1 86.25 89 ALA B CA 1
ATOM 7262 C C . ALA B 1 89 ? 11.438 -42.656 19.703 1 86.25 89 ALA B C 1
ATOM 7264 O O . ALA B 1 89 ? 11.547 -41.625 20.391 1 86.25 89 ALA B O 1
ATOM 7265 N N . GLU B 1 90 ? 10.555 -43.469 19.875 1 84.56 90 GLU B N 1
ATOM 7266 C CA . GLU B 1 90 ? 9.562 -43.406 20.938 1 84.56 90 GLU B CA 1
ATOM 7267 C C . GLU B 1 90 ? 10.203 -43.594 22.312 1 84.56 90 GLU B C 1
ATOM 7269 O O . GLU B 1 90 ? 11.094 -44.438 22.469 1 84.56 90 GLU B O 1
ATOM 7274 N N . GLU B 1 91 ? 9.891 -42.75 23.266 1 85.56 91 GLU B N 1
ATOM 7275 C CA . GLU B 1 91 ? 10.383 -42.844 24.641 1 85.56 91 GLU B CA 1
ATOM 7276 C C . GLU B 1 91 ? 9.289 -42.469 25.641 1 85.56 91 GLU B C 1
ATOM 7278 O O . GLU B 1 91 ? 8.586 -41.469 25.484 1 85.56 91 GLU B O 1
ATOM 7283 N N . GLU B 1 92 ? 9.047 -43.281 26.625 1 81.25 92 GLU B N 1
ATOM 7284 C CA . GLU B 1 92 ? 7.977 -43.125 27.609 1 81.25 92 GLU B CA 1
ATOM 7285 C C . GLU B 1 92 ? 8.43 -42.219 28.766 1 81.25 92 GLU B C 1
ATOM 7287 O O . GLU B 1 92 ? 7.613 -41.562 29.391 1 81.25 92 GLU B O 1
ATOM 7292 N N . HIS B 1 93 ? 9.688 -42.25 29.031 1 80.62 93 HIS B N 1
ATOM 7293 C CA . HIS B 1 93 ? 10.156 -41.531 30.219 1 80.62 93 HIS B CA 1
ATOM 7294 C C . HIS B 1 93 ? 11.07 -40.375 29.844 1 80.62 93 HIS B C 1
ATOM 7296 O O . HIS B 1 93 ? 11.805 -40.438 28.859 1 80.62 93 HIS B O 1
ATOM 7302 N N . LYS B 1 94 ? 11.117 -39.344 30.625 1 81.12 94 LYS B N 1
ATOM 7303 C CA . LYS B 1 94 ? 11.961 -38.188 30.453 1 81.12 94 LYS B CA 1
ATOM 7304 C C . LYS B 1 94 ? 13.359 -38.406 31.031 1 81.12 94 LYS B C 1
ATOM 7306 O O . LYS B 1 94 ? 14.352 -37.938 30.469 1 81.12 94 LYS B O 1
ATOM 7311 N N . THR B 1 95 ? 13.484 -39.156 32.094 1 80.56 95 THR B N 1
ATOM 7312 C CA . THR B 1 95 ? 14.719 -39.344 32.812 1 80.56 95 THR B CA 1
ATOM 7313 C C . THR B 1 95 ? 15.586 -40.406 32.156 1 80.56 95 THR B C 1
ATOM 7315 O O . THR B 1 95 ? 15.07 -41.344 31.578 1 80.56 95 THR B O 1
ATOM 7318 N N . GLU B 1 96 ? 16.953 -40.25 32.156 1 83.38 96 GLU B N 1
ATOM 7319 C CA . GLU B 1 96 ? 17.938 -41.188 31.594 1 83.38 96 GLU B CA 1
ATOM 7320 C C . GLU B 1 96 ? 17.844 -42.562 32.25 1 83.38 96 GLU B C 1
ATOM 7322 O O . GLU B 1 96 ? 17.953 -42.656 33.469 1 83.38 96 GLU B O 1
ATOM 7327 N N . PRO B 1 97 ? 17.562 -43.469 31.516 1 83.62 97 PRO B N 1
ATOM 7328 C CA . PRO B 1 97 ? 17.422 -44.812 32.094 1 83.62 97 PRO B CA 1
ATOM 7329 C C . PRO B 1 97 ? 18.75 -45.406 32.531 1 83.62 97 PRO B C 1
ATOM 7331 O O . PRO B 1 97 ? 19.812 -44.812 32.281 1 83.62 97 PRO B O 1
ATOM 7334 N N . SER B 1 98 ? 18.703 -46.656 33.219 1 79.75 98 SER B N 1
ATOM 7335 C CA . SER B 1 98 ? 19.906 -47.375 33.656 1 79.75 98 SER B CA 1
ATOM 7336 C C . SER B 1 98 ? 20.766 -47.781 32.469 1 79.75 98 SER B C 1
ATOM 7338 O O . SER B 1 98 ? 20.297 -47.812 31.328 1 79.75 98 SER B O 1
ATOM 7340 N N . ASN B 1 99 ? 22.031 -47.969 32.594 1 80.62 99 ASN B N 1
ATOM 7341 C CA . ASN B 1 99 ? 22.969 -48.312 31.531 1 80.62 99 ASN B CA 1
ATOM 7342 C C . ASN B 1 99 ? 22.562 -49.594 30.812 1 80.62 99 ASN B C 1
ATOM 7344 O O . ASN B 1 99 ? 22.75 -49.719 29.594 1 80.62 99 ASN B O 1
ATOM 7348 N N . GLU B 1 100 ? 22.016 -50.438 31.625 1 80.12 100 GLU B N 1
ATOM 7349 C CA . GLU B 1 100 ? 21.562 -51.688 31.016 1 80.12 100 GLU B CA 1
ATOM 7350 C C . GLU B 1 100 ? 20.422 -51.438 30.047 1 80.12 100 GLU B C 1
ATOM 7352 O O . GLU B 1 100 ? 20.391 -51.969 28.938 1 80.12 100 GLU B O 1
ATOM 7357 N N . LYS B 1 101 ? 19.594 -50.531 30.375 1 81.69 101 LYS B N 1
ATOM 7358 C CA . LYS B 1 101 ? 18.453 -50.219 29.516 1 81.69 101 LYS B CA 1
ATOM 7359 C C . LYS B 1 101 ? 18.891 -49.375 28.297 1 81.69 101 LYS B C 1
ATOM 7361 O O . LYS B 1 101 ? 18.344 -49.531 27.219 1 81.69 101 LYS B O 1
ATOM 7366 N N . LYS B 1 102 ? 19.859 -48.656 28.484 1 84.31 102 LYS B N 1
ATOM 7367 C CA . LYS B 1 102 ? 20.375 -47.844 27.375 1 84.31 102 LYS B CA 1
ATOM 7368 C C . LYS B 1 102 ? 20.938 -48.75 26.281 1 84.31 102 LYS B C 1
ATOM 7370 O O . LYS B 1 102 ? 20.719 -48.5 25.094 1 84.31 102 LYS B O 1
ATOM 7375 N N . VAL B 1 103 ? 21.562 -49.75 26.797 1 83.69 103 VAL B N 1
ATOM 7376 C CA . VAL B 1 103 ? 22.156 -50.656 25.844 1 83.69 103 VAL B CA 1
ATOM 7377 C C . VAL B 1 103 ? 21.062 -51.375 25.047 1 83.69 103 VAL B C 1
ATOM 7379 O O . VAL B 1 103 ? 21.188 -51.562 23.844 1 83.69 103 VAL B O 1
ATOM 7382 N N . THR B 1 104 ? 20.016 -51.688 25.719 1 83.12 104 THR B N 1
ATOM 7383 C CA . THR B 1 104 ? 18.906 -52.344 25.047 1 83.12 104 THR B CA 1
ATOM 7384 C C . THR B 1 104 ? 18.234 -51.375 24.047 1 83.12 104 THR B C 1
ATOM 7386 O O . THR B 1 104 ? 17.859 -51.781 22.953 1 83.12 104 THR B O 1
ATOM 7389 N N . LEU B 1 105 ? 18.188 -50.188 24.469 1 83.94 105 LEU B N 1
ATOM 7390 C CA . LEU B 1 105 ? 17.562 -49.188 23.609 1 83.94 105 LEU B CA 1
ATOM 7391 C C . LEU B 1 105 ? 18.438 -48.906 22.391 1 83.94 105 LEU B C 1
ATOM 7393 O O . LEU B 1 105 ? 17.938 -48.688 21.281 1 83.94 105 LEU B O 1
ATOM 7397 N N . GLN B 1 106 ? 19.688 -48.906 22.625 1 85.31 106 GLN B N 1
ATOM 7398 C CA . GLN B 1 106 ? 20.625 -48.719 21.531 1 85.31 106 GLN B CA 1
ATOM 7399 C C . GLN B 1 106 ? 20.5 -49.812 20.484 1 85.31 106 GLN B C 1
ATOM 7401 O O . GLN B 1 106 ? 20.547 -49.531 19.281 1 85.31 106 GLN B O 1
ATOM 7406 N N . ALA B 1 107 ? 20.344 -50.969 21.031 1 83.19 107 ALA B N 1
ATOM 7407 C CA . ALA B 1 107 ? 20.188 -52.094 20.109 1 83.19 107 ALA B CA 1
ATOM 7408 C C . ALA B 1 107 ? 18.891 -52 19.328 1 83.19 107 ALA B C 1
ATOM 7410 O O . ALA B 1 107 ? 18.859 -52.25 18.125 1 83.19 107 ALA B O 1
ATOM 7411 N N . ARG B 1 108 ? 17.906 -51.531 19.922 1 81.69 108 ARG B N 1
ATOM 7412 C CA . ARG B 1 108 ? 16.625 -51.344 19.25 1 81.69 108 ARG B CA 1
ATOM 7413 C C . ARG B 1 108 ? 16.688 -50.219 18.219 1 81.69 108 ARG B C 1
ATOM 7415 O O . ARG B 1 108 ? 16.156 -50.375 17.109 1 81.69 108 ARG B O 1
ATOM 7422 N N . ASP B 1 109 ? 17.406 -49.219 18.547 1 83.06 109 ASP B N 1
ATOM 7423 C CA . ASP B 1 109 ? 17.531 -48.094 17.641 1 83.06 109 ASP B CA 1
ATOM 7424 C C . ASP B 1 109 ? 18.375 -48.469 16.422 1 83.06 109 ASP B C 1
ATOM 7426 O O . ASP B 1 109 ? 18.062 -48.062 15.305 1 83.06 109 ASP B O 1
ATOM 7430 N N . LYS B 1 110 ? 19.375 -49.188 16.719 1 78.75 110 LYS B N 1
ATOM 7431 C CA . LYS B 1 110 ? 20.203 -49.625 15.609 1 78.75 110 LYS B CA 1
ATOM 7432 C C . LYS B 1 110 ? 19.406 -50.531 14.656 1 78.75 110 LYS B C 1
ATOM 7434 O O . LYS B 1 110 ? 19.562 -50.438 13.438 1 78.75 110 LYS B O 1
ATOM 7439 N N . ALA B 1 111 ? 18.594 -51.312 15.227 1 77.56 111 ALA B N 1
ATOM 7440 C CA . ALA B 1 111 ? 17.734 -52.156 14.414 1 77.56 111 ALA B CA 1
ATOM 7441 C C . ALA B 1 111 ? 16.734 -51.344 13.617 1 77.56 111 ALA B C 1
ATOM 7443 O O . ALA B 1 111 ? 16.453 -51.625 12.453 1 77.56 111 ALA B O 1
ATOM 7444 N N . HIS B 1 112 ? 16.281 -50.281 14.211 1 74.69 112 HIS B N 1
ATOM 7445 C CA . HIS B 1 112 ? 15.32 -49.375 13.57 1 74.69 112 HIS B CA 1
ATOM 7446 C C . HIS B 1 112 ? 15.969 -48.625 12.406 1 74.69 112 HIS B C 1
ATOM 7448 O O . HIS B 1 112 ? 15.375 -48.531 11.328 1 74.69 112 HIS B O 1
ATOM 7454 N N . LEU B 1 113 ? 17.172 -48.156 12.656 1 75.12 113 LEU B N 1
ATOM 7455 C CA . LEU B 1 113 ? 17.891 -47.406 11.633 1 75.12 113 LEU B CA 1
ATOM 7456 C C . LEU B 1 113 ? 18.312 -48.312 10.484 1 75.12 113 LEU B C 1
ATOM 7458 O O . LEU B 1 113 ? 18.453 -47.875 9.352 1 75.12 113 LEU B O 1
ATOM 7462 N N . GLY B 1 114 ? 18.5 -49.562 10.828 1 68.31 114 GLY B N 1
ATOM 7463 C CA . GLY B 1 114 ? 18.938 -50.562 9.844 1 68.31 114 GLY B CA 1
ATOM 7464 C C . GLY B 1 114 ? 17.781 -51.219 9.102 1 68.31 114 GLY B C 1
ATOM 7465 O O . GLY B 1 114 ? 18 -51.938 8.125 1 68.31 114 GLY B O 1
ATOM 7466 N N . SER B 1 115 ? 16.609 -51.031 9.602 1 64.75 115 SER B N 1
ATOM 7467 C CA . SER B 1 115 ? 15.469 -51.656 8.961 1 64.75 115 SER B CA 1
ATOM 7468 C C . SER B 1 115 ? 15.172 -51 7.609 1 64.75 115 SER B C 1
ATOM 7470 O O . SER B 1 115 ? 15.461 -49.844 7.398 1 64.75 115 SER B O 1
ATOM 7472 N N . THR B 1 116 ? 14.766 -51.812 6.605 1 60.25 116 THR B N 1
ATOM 7473 C CA . THR B 1 116 ? 14.461 -51.375 5.242 1 60.25 116 THR B CA 1
ATOM 7474 C C . THR B 1 116 ? 13.281 -50.406 5.227 1 60.25 116 THR B C 1
ATOM 7476 O O . THR B 1 116 ? 13.18 -49.562 4.34 1 60.25 116 THR B O 1
ATOM 7479 N N . SER B 1 117 ? 12.406 -50.5 6.137 1 61.5 117 SER B N 1
ATOM 7480 C CA . SER B 1 117 ? 11.227 -49.656 6.203 1 61.5 117 SER B CA 1
ATOM 7481 C C . SER B 1 117 ? 11.266 -48.75 7.441 1 61.5 117 SER B C 1
ATOM 7483 O O . SER B 1 117 ? 11.008 -49.219 8.555 1 61.5 117 SER B O 1
ATOM 7485 N N . ILE B 1 118 ? 11.883 -47.562 7.352 1 61.69 118 ILE B N 1
ATOM 7486 C CA . ILE B 1 118 ? 11.992 -46.625 8.461 1 61.69 118 ILE B CA 1
ATOM 7487 C C . ILE B 1 118 ? 10.625 -46.031 8.766 1 61.69 118 ILE B C 1
ATOM 7489 O O . ILE B 1 118 ? 9.922 -45.562 7.855 1 61.69 118 ILE B O 1
ATOM 7493 N N . ASP B 1 119 ? 10.164 -46.281 9.867 1 65.75 119 ASP B N 1
ATOM 7494 C CA . ASP B 1 119 ? 8.922 -45.625 10.305 1 65.75 119 ASP B CA 1
ATOM 7495 C C . ASP B 1 119 ? 9.078 -44.125 10.406 1 65.75 119 ASP B C 1
ATOM 7497 O O . ASP B 1 119 ? 9.805 -43.625 11.273 1 65.75 119 ASP B O 1
ATOM 7501 N N . LEU B 1 120 ? 8.562 -43.406 9.508 1 69.25 120 LEU B N 1
ATOM 7502 C CA . LEU B 1 120 ? 8.75 -41.969 9.398 1 69.25 120 LEU B CA 1
ATOM 7503 C C . LEU B 1 120 ? 7.594 -41.219 10.039 1 69.25 120 LEU B C 1
ATOM 7505 O O . LEU B 1 120 ? 7.457 -40 9.859 1 69.25 120 LEU B O 1
ATOM 7509 N N . ARG B 1 121 ? 6.895 -41.844 10.766 1 70.75 121 ARG B N 1
ATOM 7510 C CA . ARG B 1 121 ? 5.773 -41.219 11.477 1 70.75 121 ARG B CA 1
ATOM 7511 C C . ARG B 1 121 ? 6.234 -40.594 12.789 1 70.75 121 ARG B C 1
ATOM 7513 O O . ARG B 1 121 ? 7.188 -41.094 13.406 1 70.75 121 ARG B O 1
ATOM 7520 N N . LYS B 1 122 ? 5.613 -39.656 13.211 1 71.12 122 LYS B N 1
ATOM 7521 C CA . LYS B 1 122 ? 5.863 -39.031 14.508 1 71.12 122 LYS B CA 1
ATOM 7522 C C . LYS B 1 122 ? 5.602 -40.031 15.641 1 71.12 122 LYS B C 1
ATOM 7524 O O . LYS B 1 122 ? 4.543 -40.656 15.688 1 71.12 122 LYS B O 1
ATOM 7529 N N . PRO B 1 123 ? 6.613 -40.25 16.562 1 74.88 123 PRO B N 1
ATOM 7530 C CA . PRO B 1 123 ? 6.383 -41.125 17.703 1 74.88 123 PRO B CA 1
ATOM 7531 C C . PRO B 1 123 ? 5.191 -40.688 18.562 1 74.88 123 PRO B C 1
ATOM 7533 O O . PRO B 1 123 ? 4.961 -39.5 18.734 1 74.88 123 PRO B O 1
ATOM 7536 N N . ARG B 1 124 ? 4.387 -41.469 18.984 1 72.56 124 ARG B N 1
ATOM 7537 C CA . ARG B 1 124 ? 3.146 -41.188 19.688 1 72.56 124 ARG B CA 1
ATOM 7538 C C . ARG B 1 124 ? 3.373 -41.188 21.203 1 72.56 124 ARG B C 1
ATOM 7540 O O . ARG B 1 124 ? 2.441 -40.969 21.969 1 72.56 124 ARG B O 1
ATOM 7547 N N . THR B 1 125 ? 4.559 -41.438 21.703 1 80.69 125 THR B N 1
ATOM 7548 C CA . THR B 1 125 ? 4.879 -41.469 23.125 1 80.69 125 THR B CA 1
ATOM 7549 C C . THR B 1 125 ? 5.023 -40.062 23.688 1 80.69 125 THR B C 1
ATOM 7551 O O . THR B 1 125 ? 5.227 -39.125 22.922 1 80.69 125 THR B O 1
ATOM 7554 N N . PRO B 1 126 ? 4.844 -39.906 24.938 1 80.19 126 PRO B N 1
ATOM 7555 C CA . PRO B 1 126 ? 4.906 -38.562 25.531 1 80.19 126 PRO B CA 1
ATOM 7556 C C . PRO B 1 126 ? 6.246 -37.875 25.297 1 80.19 126 PRO B C 1
ATOM 7558 O O . PRO B 1 126 ? 6.324 -36.656 25.312 1 80.19 126 PRO B O 1
ATOM 7561 N N . TRP B 1 127 ? 7.254 -38.812 25.109 1 85.56 127 TRP B N 1
ATOM 7562 C CA . TRP B 1 127 ? 8.57 -38.219 24.859 1 85.56 127 TRP B CA 1
ATOM 7563 C C . TRP B 1 127 ? 9.18 -38.781 23.578 1 85.56 127 TRP B C 1
ATOM 7565 O O . TRP B 1 127 ? 8.891 -39.938 23.203 1 85.56 127 TRP B O 1
ATOM 7575 N N . ILE B 1 128 ? 10.031 -37.906 22.938 1 85.75 128 ILE B N 1
ATOM 7576 C CA . ILE B 1 128 ? 10.75 -38.281 21.734 1 85.75 128 ILE B CA 1
ATOM 7577 C C . ILE B 1 128 ? 12.25 -38.281 22 1 85.75 128 ILE B C 1
ATOM 7579 O O . ILE B 1 128 ? 12.789 -37.281 22.5 1 85.75 128 ILE B O 1
ATOM 7583 N N . ARG B 1 129 ? 12.906 -39.344 21.75 1 89.31 129 ARG B N 1
ATOM 7584 C CA . ARG B 1 129 ? 14.328 -39.469 22.047 1 89.31 129 ARG B CA 1
ATOM 7585 C C . ARG B 1 129 ? 15.164 -39.375 20.766 1 89.31 129 ARG B C 1
ATOM 7587 O O . ARG B 1 129 ? 14.773 -39.875 19.719 1 89.31 129 ARG B O 1
ATOM 7594 N N . CYS B 1 130 ? 16.328 -38.781 20.922 1 87.88 130 CYS B N 1
ATOM 7595 C CA . CYS B 1 130 ? 17.281 -38.719 19.812 1 87.88 130 CYS B CA 1
ATOM 7596 C C . CYS B 1 130 ? 18.062 -40.031 19.703 1 87.88 130 CYS B C 1
ATOM 7598 O O . CYS B 1 130 ? 18.781 -40.406 20.625 1 87.88 130 CYS B O 1
ATOM 7600 N N . ILE B 1 131 ? 18.016 -40.625 18.594 1 87.56 131 ILE B N 1
ATOM 7601 C CA . ILE B 1 131 ? 18.656 -41.906 18.359 1 87.56 131 ILE B CA 1
ATOM 7602 C C . ILE B 1 131 ? 20.172 -41.719 18.344 1 87.56 131 ILE B C 1
ATOM 7604 O O . ILE B 1 131 ? 20.906 -42.531 18.922 1 87.56 131 ILE B O 1
ATOM 7608 N N . GLU B 1 132 ? 20.656 -40.625 17.781 1 86.12 132 GLU B N 1
ATOM 7609 C CA . GLU B 1 132 ? 22.094 -40.375 17.609 1 86.12 132 GLU B CA 1
ATOM 7610 C C . GLU B 1 132 ? 22.75 -40 18.922 1 86.12 132 GLU B C 1
ATOM 7612 O O . GLU B 1 132 ? 23.891 -40.375 19.188 1 86.12 132 GLU B O 1
ATOM 7617 N N . CYS B 1 133 ? 22.094 -39.219 19.703 1 86.12 133 CYS B N 1
ATOM 7618 C CA . CYS B 1 133 ? 22.641 -38.938 21.016 1 86.12 133 CYS B CA 1
ATOM 7619 C C . CYS B 1 133 ? 22.828 -40.188 21.828 1 86.12 133 CYS B C 1
ATOM 7621 O O . CYS B 1 133 ? 23.875 -40.375 22.469 1 86.12 133 CYS B O 1
ATOM 7623 N N . LEU B 1 134 ? 21.875 -41.062 21.859 1 87.44 134 LEU B N 1
ATOM 7624 C CA . LEU B 1 134 ? 21.984 -42.312 22.594 1 87.44 134 LEU B CA 1
ATOM 7625 C C . LEU B 1 134 ? 23.125 -43.188 22.062 1 87.44 134 LEU B C 1
ATOM 7627 O O . LEU B 1 134 ? 23.828 -43.844 22.828 1 87.44 134 LEU B O 1
ATOM 7631 N N . ALA B 1 135 ? 23.234 -43.156 20.766 1 84.75 135 ALA B N 1
ATOM 7632 C CA . ALA B 1 135 ? 24.312 -43.938 20.141 1 84.75 135 ALA B CA 1
ATOM 7633 C C . ALA B 1 135 ? 25.672 -43.438 20.625 1 84.75 135 ALA B C 1
ATOM 7635 O O . ALA B 1 135 ? 26.609 -44.25 20.766 1 84.75 135 ALA B O 1
ATOM 7636 N N . SER B 1 136 ? 25.828 -42.156 20.859 1 80.81 136 SER B N 1
ATOM 7637 C CA . SER B 1 136 ? 27.094 -41.562 21.312 1 80.81 136 SER B CA 1
ATOM 7638 C C . SER B 1 136 ? 27.172 -41.594 22.844 1 80.81 136 SER B C 1
ATOM 7640 O O . SER B 1 136 ? 28.141 -41.094 23.422 1 80.81 136 SER B O 1
ATOM 7642 N N . GLY B 1 137 ? 26.156 -42.188 23.453 1 80.62 137 GLY B N 1
ATOM 7643 C CA . GLY B 1 137 ? 26.172 -42.375 24.891 1 80.62 137 GLY B CA 1
ATOM 7644 C C . GLY B 1 137 ? 25.516 -41.25 25.656 1 80.62 137 GLY B C 1
ATOM 7645 O O . GLY B 1 137 ? 25.562 -41.219 26.891 1 80.62 137 GLY B O 1
ATOM 7646 N N . SER B 1 138 ? 24.969 -40.312 25 1 84.31 138 SER B N 1
ATOM 7647 C CA . SER B 1 138 ? 24.281 -39.188 25.641 1 84.31 138 SER B CA 1
ATOM 7648 C C . SER B 1 138 ? 22.766 -39.375 25.609 1 84.31 138 SER B C 1
ATOM 7650 O O . SER B 1 138 ? 22.25 -40.219 24.859 1 84.31 138 SER B O 1
ATOM 7652 N N . TRP B 1 139 ? 22.125 -38.719 26.531 1 86.75 139 TRP B N 1
ATOM 7653 C CA . TRP B 1 139 ? 20.672 -38.844 26.656 1 86.75 139 TRP B CA 1
ATOM 7654 C C . TRP B 1 139 ? 19.984 -37.5 26.375 1 86.75 139 TRP B C 1
ATOM 7656 O O . TRP B 1 139 ? 20.219 -36.531 27.094 1 86.75 139 TRP B O 1
ATOM 7666 N N . LYS B 1 140 ? 19.219 -37.469 25.234 1 87.56 140 LYS B N 1
ATOM 7667 C CA . LYS B 1 140 ? 18.453 -36.281 24.859 1 87.56 140 LYS B CA 1
ATOM 7668 C C . LYS B 1 140 ? 17.016 -36.656 24.5 1 87.56 140 LYS B C 1
ATOM 7670 O O . LYS B 1 140 ? 16.797 -37.5 23.641 1 87.56 140 LYS B O 1
ATOM 7675 N N . VAL B 1 141 ? 16.047 -36.062 25.172 1 86.44 141 VAL B N 1
ATOM 7676 C CA . VAL B 1 141 ? 14.641 -36.344 24.906 1 86.44 141 VAL B CA 1
ATOM 7677 C C . VAL B 1 141 ? 13.875 -35 24.797 1 86.44 141 VAL B C 1
ATOM 7679 O O . VAL B 1 141 ? 14.297 -34 25.359 1 86.44 141 VAL B O 1
ATOM 7682 N N . TRP B 1 142 ? 12.891 -34.969 23.969 1 83.44 142 TRP B N 1
ATOM 7683 C CA . TRP B 1 142 ? 11.984 -33.844 23.828 1 83.44 142 TRP B CA 1
ATOM 7684 C C . TRP B 1 142 ? 10.562 -34.219 24.234 1 83.44 142 TRP B C 1
ATOM 7686 O O . TRP B 1 142 ? 10.141 -35.344 24.047 1 83.44 142 TRP B O 1
ATOM 7696 N N . LYS B 1 143 ? 9.891 -33.312 24.875 1 80.69 143 LYS B N 1
ATOM 7697 C CA . LYS B 1 143 ? 8.477 -33.531 25.141 1 80.69 143 LYS B CA 1
ATOM 7698 C C . LYS B 1 143 ? 7.66 -33.594 23.859 1 80.69 143 LYS B C 1
ATOM 7700 O O . LYS B 1 143 ? 7.828 -32.75 22.984 1 80.69 143 LYS B O 1
ATOM 7705 N N . ASN B 1 144 ? 6.934 -34.625 23.609 1 72.19 144 ASN B N 1
ATOM 7706 C CA . ASN B 1 144 ? 6.129 -34.812 22.406 1 72.19 144 ASN B CA 1
ATOM 7707 C C . ASN B 1 144 ? 4.801 -34.062 22.5 1 72.19 144 ASN B C 1
ATOM 7709 O O . ASN B 1 144 ? 3.875 -34.5 23.172 1 72.19 144 ASN B O 1
ATOM 7713 N N . ASN B 1 145 ? 4.695 -32.844 22.109 1 63.72 145 ASN B N 1
ATOM 7714 C CA . ASN B 1 145 ? 3.439 -32.125 22.109 1 63.72 145 ASN B CA 1
ATOM 7715 C C . ASN B 1 145 ? 2.48 -32.625 21.047 1 63.72 145 ASN B C 1
ATOM 7717 O O . ASN B 1 145 ? 2.838 -32.688 19.859 1 63.72 145 ASN B O 1
ATOM 7721 N N . LEU B 1 146 ? 1.552 -33.281 21.25 1 55.09 146 LEU B N 1
ATOM 7722 C CA . LEU B 1 146 ? 0.588 -33.875 20.328 1 55.09 146 LEU B CA 1
ATOM 7723 C C . LEU B 1 146 ? 0.065 -32.844 19.359 1 55.09 146 LEU B C 1
ATOM 7725 O O . LEU B 1 146 ? -0.408 -33.156 18.266 1 55.09 146 LEU B O 1
ATOM 7729 N N . SER B 1 147 ? -0.041 -31.609 19.734 1 51 147 SER B N 1
ATOM 7730 C CA . SER B 1 147 ? -0.655 -30.594 18.891 1 51 147 SER B CA 1
ATOM 7731 C C . SER B 1 147 ? 0.354 -30.016 17.906 1 51 147 SER B C 1
ATOM 7733 O O . SER B 1 147 ? 0.025 -29.109 17.125 1 51 147 SER B O 1
ATOM 7735 N N . GLY B 1 148 ? 1.612 -30.438 17.734 1 54.44 148 GLY B N 1
ATOM 7736 C CA . GLY B 1 148 ? 2.545 -29.922 16.75 1 54.44 148 GLY B CA 1
ATOM 7737 C C . GLY B 1 148 ? 3.688 -29.141 17.375 1 54.44 148 GLY B C 1
ATOM 7738 O O . GLY B 1 148 ? 3.758 -28.984 18.594 1 54.44 148 GLY B O 1
ATOM 7739 N N . GLY B 1 149 ? 5.039 -28.906 16.812 1 56.78 149 GLY B N 1
ATOM 7740 C CA . GLY B 1 149 ? 6.043 -27.922 17.172 1 56.78 149 GLY B CA 1
ATOM 7741 C C . GLY B 1 149 ? 7.379 -28.531 17.547 1 56.78 149 GLY B C 1
ATOM 7742 O O . GLY B 1 149 ? 8.375 -27.812 17.703 1 56.78 149 GLY B O 1
ATOM 7743 N N . SER B 1 150 ? 7.41 -29.812 17.812 1 64.44 150 SER B N 1
ATOM 7744 C CA . SER B 1 150 ? 8.68 -30.312 18.328 1 64.44 150 SER B CA 1
ATOM 7745 C C . SER B 1 150 ? 9.68 -30.562 17.203 1 64.44 150 SER B C 1
ATOM 7747 O O . SER B 1 150 ? 10.883 -30.625 17.438 1 64.44 150 SER B O 1
ATOM 7749 N N . ALA B 1 151 ? 9.164 -30.516 16.047 1 69 151 ALA B N 1
ATOM 7750 C CA . ALA B 1 151 ? 10.016 -30.922 14.93 1 69 151 ALA B CA 1
ATOM 7751 C C . ALA B 1 151 ? 11.109 -29.891 14.664 1 69 151 ALA B C 1
ATOM 7753 O O . ALA B 1 151 ? 12.242 -30.25 14.352 1 69 151 ALA B O 1
ATOM 7754 N N . LYS B 1 152 ? 10.859 -28.719 14.898 1 68.38 152 LYS B N 1
ATOM 7755 C CA . LYS B 1 152 ? 11.836 -27.672 14.641 1 68.38 152 LYS B CA 1
ATOM 7756 C C . LYS B 1 152 ? 13.016 -27.766 15.609 1 68.38 152 LYS B C 1
ATOM 7758 O O . LYS B 1 152 ? 14.172 -27.672 15.188 1 68.38 152 LYS B O 1
ATOM 7763 N N . HIS B 1 153 ? 12.672 -28.094 16.875 1 72.19 153 HIS B N 1
ATOM 7764 C CA . HIS B 1 153 ? 13.727 -28.234 17.875 1 72.19 153 HIS B CA 1
ATOM 7765 C C . HIS B 1 153 ? 14.531 -29.516 17.641 1 72.19 153 HIS B C 1
ATOM 7767 O O . HIS B 1 153 ? 15.758 -29.516 17.812 1 72.19 153 HIS B O 1
ATOM 7773 N N . ILE B 1 154 ? 13.859 -30.484 17.219 1 77.38 154 ILE B N 1
ATOM 7774 C CA . ILE B 1 154 ? 14.516 -31.75 16.938 1 77.38 154 ILE B CA 1
ATOM 7775 C C . ILE B 1 154 ? 15.422 -31.609 15.719 1 77.38 154 ILE B C 1
ATOM 7777 O O . ILE B 1 154 ? 16.578 -32.031 15.75 1 77.38 154 ILE B O 1
ATOM 7781 N N . ARG B 1 155 ? 14.898 -30.891 14.82 1 73.06 155 ARG B N 1
ATOM 7782 C CA . ARG B 1 155 ? 15.688 -30.672 13.609 1 73.06 155 ARG B CA 1
ATOM 7783 C C . ARG B 1 155 ? 16.922 -29.828 13.898 1 73.06 155 ARG B C 1
ATOM 7785 O O . ARG B 1 155 ? 18.031 -30.156 13.453 1 73.06 155 ARG B O 1
ATOM 7792 N N . ALA B 1 156 ? 16.812 -28.797 14.672 1 71.38 156 ALA B N 1
ATOM 7793 C CA . ALA B 1 156 ? 17.922 -27.938 15.055 1 71.38 156 ALA B CA 1
ATOM 7794 C C . ALA B 1 156 ? 18.984 -28.719 15.828 1 71.38 156 ALA B C 1
ATOM 7796 O O . ALA B 1 156 ? 20.172 -28.562 15.586 1 71.38 156 ALA B O 1
ATOM 7797 N N . HIS B 1 157 ? 18.547 -29.609 16.703 1 78.56 157 HIS B N 1
ATOM 7798 C CA . HIS B 1 157 ? 19.453 -30.469 17.453 1 78.56 157 HIS B CA 1
ATOM 7799 C C . HIS B 1 157 ? 20.203 -31.422 16.531 1 78.56 157 HIS B C 1
ATOM 7801 O O . HIS B 1 157 ? 21.422 -31.562 16.625 1 78.56 157 HIS B O 1
ATOM 7807 N N . LEU B 1 158 ? 19.469 -31.969 15.617 1 78.75 158 LEU B N 1
ATOM 7808 C CA . LEU B 1 158 ? 20.047 -32.969 14.742 1 78.75 158 LEU B CA 1
ATOM 7809 C C . LEU B 1 158 ? 21.062 -32.344 13.789 1 78.75 158 LEU B C 1
ATOM 7811 O O . LEU B 1 158 ? 22.141 -32.906 13.57 1 78.75 158 LEU B O 1
ATOM 7815 N N . VAL B 1 159 ? 20.719 -31.109 13.367 1 73.12 159 VAL B N 1
ATOM 7816 C CA . VAL B 1 159 ? 21.594 -30.422 12.422 1 73.12 159 VAL B CA 1
ATOM 7817 C C . VAL B 1 159 ? 22.828 -29.891 13.148 1 73.12 159 VAL B C 1
ATOM 7819 O O . VAL B 1 159 ? 23.953 -29.984 12.633 1 73.12 159 VAL B O 1
ATOM 7822 N N . LYS B 1 160 ? 22.656 -29.453 14.375 1 73.31 160 LYS B N 1
ATOM 7823 C CA . LYS B 1 160 ? 23.75 -28.875 15.148 1 73.31 160 LYS B CA 1
ATOM 7824 C C . LYS B 1 160 ? 24.672 -29.953 15.703 1 73.31 160 LYS B C 1
ATOM 7826 O O . LYS B 1 160 ? 25.891 -29.844 15.602 1 73.31 160 LYS B O 1
ATOM 7831 N N . GLU B 1 161 ? 24.109 -31.047 16.234 1 78.12 161 GLU B N 1
ATOM 7832 C CA . GLU B 1 161 ? 24.906 -32 17 1 78.12 161 GLU B CA 1
ATOM 7833 C C . GLU B 1 161 ? 25.188 -33.25 16.188 1 78.12 161 GLU B C 1
ATOM 7835 O O . GLU B 1 161 ? 26.188 -33.969 16.422 1 78.12 161 GLU B O 1
ATOM 7840 N N . HIS B 1 162 ? 24.25 -33.531 15.211 1 80.06 162 HIS B N 1
ATOM 7841 C CA . HIS B 1 162 ? 24.375 -34.781 14.477 1 80.06 162 HIS B CA 1
ATOM 7842 C C . HIS B 1 162 ? 24.203 -34.562 12.984 1 80.06 162 HIS B C 1
ATOM 7844 O O . HIS B 1 162 ? 23.438 -35.281 12.328 1 80.06 162 HIS B O 1
ATOM 7850 N N . ARG B 1 163 ? 24.969 -33.656 12.547 1 73.81 163 ARG B N 1
ATOM 7851 C CA . ARG B 1 163 ? 24.797 -33.188 11.164 1 73.81 163 ARG B CA 1
ATOM 7852 C C . ARG B 1 163 ? 24.984 -34.344 10.188 1 73.81 163 ARG B C 1
ATOM 7854 O O . ARG B 1 163 ? 24.188 -34.531 9.266 1 73.81 163 ARG B O 1
ATOM 7861 N N . SER B 1 164 ? 26.125 -35.031 10.445 1 73.75 164 SER B N 1
ATOM 7862 C CA . SER B 1 164 ? 26.453 -36.125 9.523 1 73.75 164 SER B CA 1
ATOM 7863 C C . SER B 1 164 ? 25.359 -37.188 9.523 1 73.75 164 SER B C 1
ATOM 7865 O O . SER B 1 164 ? 24.938 -37.656 8.461 1 73.75 164 SER B O 1
ATOM 7867 N N . ALA B 1 165 ? 24.891 -37.531 10.602 1 77.94 165 ALA B N 1
ATOM 7868 C CA . ALA B 1 165 ? 23.859 -38.562 10.719 1 77.94 165 ALA B CA 1
ATOM 7869 C C . ALA B 1 165 ? 22.531 -38.062 10.148 1 77.94 165 ALA B C 1
ATOM 7871 O O . ALA B 1 165 ? 21.797 -38.844 9.516 1 77.94 165 ALA B O 1
ATOM 7872 N N . TYR B 1 166 ? 22.297 -36.844 10.352 1 77.75 166 TYR B N 1
ATOM 7873 C CA . TYR B 1 166 ? 21.062 -36.25 9.836 1 77.75 166 TYR B CA 1
ATOM 7874 C C . TYR B 1 166 ? 21.031 -36.25 8.312 1 77.75 166 TYR B C 1
ATOM 7876 O O . TYR B 1 166 ? 20.047 -36.656 7.707 1 77.75 166 TYR B O 1
ATOM 7884 N N . LEU B 1 167 ? 22.188 -35.812 7.832 1 70.38 167 LEU B N 1
ATOM 7885 C CA . LEU B 1 167 ? 22.266 -35.812 6.375 1 70.38 167 LEU B CA 1
ATOM 7886 C C . LEU B 1 167 ? 22.172 -37.219 5.805 1 70.38 167 LEU B C 1
ATOM 7888 O O . LEU B 1 167 ? 21.5 -37.438 4.785 1 70.38 167 LEU B O 1
ATOM 7892 N N . ALA B 1 168 ? 22.828 -38.156 6.5 1 72.69 168 ALA B N 1
ATOM 7893 C CA . ALA B 1 168 ? 22.75 -39.531 6.074 1 72.69 168 ALA B CA 1
ATOM 7894 C C . ALA B 1 168 ? 21.328 -40.062 6.164 1 72.69 168 ALA B C 1
ATOM 7896 O O . ALA B 1 168 ? 20.875 -40.781 5.27 1 72.69 168 ALA B O 1
ATOM 7897 N N . ALA B 1 169 ? 20.641 -39.688 7.133 1 73.38 169 ALA B N 1
ATOM 7898 C CA . ALA B 1 169 ? 19.25 -40.125 7.32 1 73.38 169 ALA B CA 1
ATOM 7899 C C . ALA B 1 169 ? 18.328 -39.5 6.27 1 73.38 169 ALA B C 1
ATOM 7901 O O . ALA B 1 169 ? 17.453 -40.156 5.727 1 73.38 169 ALA B O 1
ATOM 7902 N N . CYS B 1 170 ? 18.578 -38.281 6.141 1 68.5 170 CYS B N 1
ATOM 7903 C CA . CYS B 1 170 ? 17.812 -37.594 5.113 1 68.5 170 CYS B CA 1
ATOM 7904 C C . CYS B 1 170 ? 18 -38.281 3.756 1 68.5 170 CYS B C 1
ATOM 7906 O O . CYS B 1 170 ? 17.031 -38.438 3.004 1 68.5 170 CYS B O 1
ATOM 7908 N N . GLU B 1 171 ? 19.25 -38.562 3.537 1 65.19 171 GLU B N 1
ATOM 7909 C CA . GLU B 1 171 ? 19.547 -39.281 2.303 1 65.19 171 GLU B CA 1
ATOM 7910 C C . GLU B 1 171 ? 18.812 -40.625 2.248 1 65.19 171 GLU B C 1
ATOM 7912 O O . GLU B 1 171 ? 18.281 -41 1.204 1 65.19 171 GLU B O 1
ATOM 7917 N N . ARG B 1 172 ? 18.812 -41.312 3.33 1 65.81 172 ARG B N 1
ATOM 7918 C CA . ARG B 1 172 ? 18.219 -42.656 3.412 1 65.81 172 ARG B CA 1
ATOM 7919 C C . ARG B 1 172 ? 16.719 -42.594 3.207 1 65.81 172 ARG B C 1
ATOM 7921 O O . ARG B 1 172 ? 16.125 -43.469 2.604 1 65.81 172 ARG B O 1
ATOM 7928 N N . ILE B 1 173 ? 16.203 -41.562 3.727 1 64.62 173 ILE B N 1
ATOM 7929 C CA . ILE B 1 173 ? 14.742 -41.5 3.635 1 64.62 173 ILE B CA 1
ATOM 7930 C C . ILE B 1 173 ? 14.328 -40.594 2.479 1 64.62 173 ILE B C 1
ATOM 7932 O O . ILE B 1 173 ? 13.164 -40.219 2.355 1 64.62 173 ILE B O 1
ATOM 7936 N N . ASN B 1 174 ? 15.273 -40.281 1.785 1 51.62 174 ASN B N 1
ATOM 7937 C CA . ASN B 1 174 ? 15.109 -39.438 0.61 1 51.62 174 ASN B CA 1
ATOM 7938 C C . ASN B 1 174 ? 14.406 -38.125 0.961 1 51.62 174 ASN B C 1
ATOM 7940 O O . ASN B 1 174 ? 13.453 -37.719 0.288 1 51.62 174 ASN B O 1
ATOM 7944 N N . TYR B 1 175 ? 14.82 -37.625 2.145 1 58.91 175 TYR B N 1
ATOM 7945 C CA . TYR B 1 175 ? 14.32 -36.344 2.635 1 58.91 175 TYR B CA 1
ATOM 7946 C C . TYR B 1 175 ? 15.312 -35.219 2.326 1 58.91 175 TYR B C 1
ATOM 7948 O O . TYR B 1 175 ? 16.5 -35.344 2.639 1 58.91 175 TYR B O 1
ATOM 7956 N N . VAL B 1 176 ? 14.961 -34.375 1.617 1 49.94 176 VAL B N 1
ATOM 7957 C CA . VAL B 1 176 ? 15.82 -33.219 1.333 1 49.94 176 VAL B CA 1
ATOM 7958 C C . VAL B 1 176 ? 15.5 -32.094 2.305 1 49.94 176 VAL B C 1
ATOM 7960 O O . VAL B 1 176 ? 14.398 -31.531 2.287 1 49.94 176 VAL B O 1
ATOM 7963 N N . PRO B 1 177 ? 16.281 -31.984 3.445 1 49.31 177 PRO B N 1
ATOM 7964 C CA . PRO B 1 177 ? 16.016 -30.906 4.395 1 49.31 177 PRO B CA 1
ATOM 7965 C C . PRO B 1 177 ? 15.758 -29.562 3.705 1 49.31 177 PRO B C 1
ATOM 7967 O O . PRO B 1 177 ? 16.375 -29.266 2.684 1 49.31 177 PRO B O 1
ATOM 7970 N N . THR B 1 178 ? 14.633 -29.125 3.742 1 42.22 178 THR B N 1
ATOM 7971 C CA . THR B 1 178 ? 14.219 -27.906 3.055 1 42.22 178 THR B CA 1
ATOM 7972 C C . THR B 1 178 ? 15.227 -26.781 3.301 1 42.22 178 THR B C 1
ATOM 7974 O O . THR B 1 178 ? 15.352 -25.875 2.484 1 42.22 178 THR B O 1
ATOM 7977 N N . ASP B 1 179 ? 15.234 -26.203 4.609 1 39.84 179 ASP B N 1
ATOM 7978 C CA . ASP B 1 179 ? 15.906 -24.969 4.969 1 39.84 179 ASP B CA 1
ATOM 7979 C C . ASP B 1 179 ? 17.391 -25 4.586 1 39.84 179 ASP B C 1
ATOM 7981 O O . ASP B 1 179 ? 18 -26.078 4.57 1 39.84 179 ASP B O 1
ATOM 7985 N N . GLU B 1 180 ? 17.922 -23.797 4.156 1 38.81 180 GLU B N 1
ATOM 7986 C CA . GLU B 1 180 ? 19.219 -23.109 4.168 1 38.81 180 GLU B CA 1
ATOM 7987 C C . GLU B 1 180 ? 20.109 -23.641 5.281 1 38.81 180 GLU B C 1
ATOM 7989 O O . GLU B 1 180 ? 21.266 -23.234 5.398 1 38.81 180 GLU B O 1
ATOM 7994 N N . LEU B 1 181 ? 19.641 -24.281 6.18 1 37.72 181 LEU B N 1
ATOM 7995 C CA . LEU B 1 181 ? 20.484 -24.594 7.332 1 37.72 181 LEU B CA 1
ATOM 7996 C C . LEU B 1 181 ? 21.594 -25.562 6.949 1 37.72 181 LEU B C 1
ATOM 7998 O O . LEU B 1 181 ? 22.641 -25.594 7.598 1 37.72 181 LEU B O 1
ATOM 8002 N N . MET B 1 182 ? 21.281 -26.625 6.301 1 36.53 182 MET B N 1
ATOM 8003 C CA . MET B 1 182 ? 22.281 -27.641 6.012 1 36.53 182 MET B CA 1
ATOM 8004 C C . MET B 1 182 ? 23.344 -27.094 5.07 1 36.53 182 MET B C 1
ATOM 8006 O O . MET B 1 182 ? 24.484 -27.594 5.055 1 36.53 182 MET B O 1
ATOM 8010 N N . LEU B 1 183 ? 22.891 -26.625 3.902 1 35.59 183 LEU B N 1
ATOM 8011 C CA . LEU B 1 183 ? 23.906 -26.141 2.969 1 35.59 183 LEU B CA 1
ATOM 8012 C C . LEU B 1 183 ? 24.672 -24.953 3.557 1 35.59 183 LEU B C 1
ATOM 8014 O O . LEU B 1 183 ? 25.781 -24.656 3.131 1 35.59 183 LEU B O 1
ATOM 8018 N N . THR B 1 184 ? 23.984 -23.797 3.959 1 37.16 184 THR B N 1
ATOM 8019 C CA . THR B 1 184 ? 24.625 -22.516 4.199 1 37.16 184 THR B CA 1
ATOM 8020 C C . THR B 1 184 ? 25.375 -22.516 5.527 1 37.16 184 THR B C 1
ATOM 8022 O O . THR B 1 184 ? 24.812 -22.203 6.574 1 37.16 184 THR B O 1
ATOM 8025 N N . ALA B 1 185 ? 25.719 -23.531 6.059 1 37.75 185 ALA B N 1
ATOM 8026 C CA . ALA B 1 185 ? 26.703 -23.047 7.031 1 37.75 185 ALA B CA 1
ATOM 8027 C C . ALA B 1 185 ? 27.172 -21.641 6.672 1 37.75 185 ALA B C 1
ATOM 8029 O O . ALA B 1 185 ? 27.109 -20.719 7.496 1 37.75 185 ALA B O 1
ATOM 8030 N N . SER B 1 186 ? 28.484 -21.594 6.012 1 41.47 186 SER B N 1
ATOM 8031 C CA . SER B 1 186 ? 29.609 -20.734 5.668 1 41.47 186 SER B CA 1
ATOM 8032 C C . SER B 1 186 ? 29.203 -19.625 4.699 1 41.47 186 SER B C 1
ATOM 8034 O O . SER B 1 186 ? 30.016 -18.766 4.363 1 41.47 186 SER B O 1
ATOM 8036 N N . ASP B 1 187 ? 28.203 -19.766 3.945 1 44.5 187 ASP B N 1
ATOM 8037 C CA . ASP B 1 187 ? 28.062 -19.031 2.689 1 44.5 187 ASP B CA 1
ATOM 8038 C C . ASP B 1 187 ? 27.828 -17.547 2.943 1 44.5 187 ASP B C 1
ATOM 8040 O O . ASP B 1 187 ? 28.016 -16.719 2.051 1 44.5 187 ASP B O 1
ATOM 8044 N N . ASP B 1 188 ? 27.125 -17.25 4.008 1 54.06 188 ASP B N 1
ATOM 8045 C CA . ASP B 1 188 ? 26.984 -15.805 4.172 1 54.06 188 ASP B CA 1
ATOM 8046 C C . ASP B 1 188 ? 28.312 -15.164 4.582 1 54.06 188 ASP B C 1
ATOM 8048 O O . ASP B 1 188 ? 28.391 -13.938 4.719 1 54.06 188 ASP B O 1
ATOM 8052 N N . ASP B 1 189 ? 29.266 -15.961 4.785 1 58.66 189 ASP B N 1
ATOM 8053 C CA . ASP B 1 189 ? 30.547 -15.383 5.207 1 58.66 189 ASP B CA 1
ATOM 8054 C C . ASP B 1 189 ? 31.359 -14.922 4.008 1 58.66 189 ASP B C 1
ATOM 8056 O O . ASP B 1 189 ? 31.656 -15.703 3.104 1 58.66 189 ASP B O 1
ATOM 8060 N N . VAL B 1 190 ? 31.328 -13.719 3.789 1 69.44 190 VAL B N 1
ATOM 8061 C CA . VAL B 1 190 ? 32.094 -13.055 2.742 1 69.44 190 VAL B CA 1
ATOM 8062 C C . VAL B 1 190 ? 33.531 -12.828 3.219 1 69.44 190 VAL B C 1
ATOM 8064 O O . VAL B 1 190 ? 33.75 -12.164 4.234 1 69.44 190 VAL B O 1
ATOM 8067 N N . ASN B 1 191 ? 34.406 -13.656 2.725 1 74.44 191 ASN B N 1
ATOM 8068 C CA . ASN B 1 191 ? 35.812 -13.461 3.08 1 74.44 191 ASN B CA 1
ATOM 8069 C C . ASN B 1 191 ? 36.531 -12.555 2.08 1 74.44 191 ASN B C 1
ATOM 8071 O O . ASN B 1 191 ? 37.406 -13 1.357 1 74.44 191 ASN B O 1
ATOM 8075 N N . GLU B 1 192 ? 35.969 -11.461 1.807 1 82.5 192 GLU B N 1
ATOM 8076 C CA . GLU B 1 192 ? 36.562 -10.461 0.925 1 82.5 192 GLU B CA 1
ATOM 8077 C C . GLU B 1 192 ? 36.969 -9.211 1.7 1 82.5 192 GLU B C 1
ATOM 8079 O O . GLU B 1 192 ? 36.344 -8.875 2.709 1 82.5 192 GLU B O 1
ATOM 8084 N N . PRO B 1 193 ? 38.062 -8.641 1.268 1 85.38 193 PRO B N 1
ATOM 8085 C CA . PRO B 1 193 ? 38.469 -7.402 1.947 1 85.38 193 PRO B CA 1
ATOM 8086 C C . PRO B 1 193 ? 37.438 -6.281 1.755 1 85.38 193 PRO B C 1
ATOM 8088 O O . PRO B 1 193 ? 36.719 -6.262 0.753 1 85.38 193 PRO B O 1
ATOM 8091 N N . LEU B 1 194 ? 37.469 -5.445 2.678 1 87.38 194 LEU B N 1
ATOM 8092 C CA . LEU B 1 194 ? 36.531 -4.324 2.67 1 87.38 194 LEU B CA 1
ATOM 8093 C C . LEU B 1 194 ? 36.969 -3.26 1.669 1 87.38 194 LEU B C 1
ATOM 8095 O O . LEU B 1 194 ? 38.062 -2.705 1.783 1 87.38 194 LEU B O 1
ATOM 8099 N N . THR B 1 195 ? 36.25 -3.143 0.605 1 86.56 195 THR B N 1
ATOM 8100 C CA . THR B 1 195 ? 36.5 -2.129 -0.415 1 86.56 195 THR B CA 1
ATOM 8101 C C . THR B 1 195 ? 35.219 -1.328 -0.7 1 86.56 195 THR B C 1
ATOM 8103 O O . THR B 1 195 ? 34.125 -1.749 -0.338 1 86.56 195 THR B O 1
ATOM 8106 N N . SER B 1 196 ? 35.375 -0.196 -1.265 1 86.75 196 SER B N 1
ATOM 8107 C CA . SER B 1 196 ? 34.219 0.622 -1.639 1 86.75 196 SER B CA 1
ATOM 8108 C C . SER B 1 196 ? 33.344 -0.092 -2.666 1 86.75 196 SER B C 1
ATOM 8110 O O . SER B 1 196 ? 32.125 0.017 -2.625 1 86.75 196 SER B O 1
ATOM 8112 N N . GLU B 1 197 ? 34.031 -0.761 -3.551 1 88.06 197 GLU B N 1
ATOM 8113 C CA . GLU B 1 197 ? 33.312 -1.516 -4.57 1 88.06 197 GLU B CA 1
ATOM 8114 C C . GLU B 1 197 ? 32.562 -2.691 -3.953 1 88.06 197 GLU B C 1
ATOM 8116 O O . GLU B 1 197 ? 31.453 -3.016 -4.379 1 88.06 197 GLU B O 1
ATOM 8121 N N . GLY B 1 198 ? 33.219 -3.283 -3.031 1 90.06 198 GLY B N 1
ATOM 8122 C CA . GLY B 1 198 ? 32.562 -4.375 -2.338 1 90.06 198 GLY B CA 1
ATOM 8123 C C . GLY B 1 198 ? 31.328 -3.932 -1.565 1 90.06 198 GLY B C 1
ATOM 8124 O O . GLY B 1 198 ? 30.297 -4.609 -1.588 1 90.06 198 GLY B O 1
ATOM 8125 N N . ILE B 1 199 ? 31.406 -2.803 -0.937 1 91.62 199 ILE B N 1
ATOM 8126 C CA . ILE B 1 199 ? 30.281 -2.244 -0.194 1 91.62 199 ILE B CA 1
ATOM 8127 C C . ILE B 1 199 ? 29.141 -1.944 -1.15 1 91.62 199 ILE B C 1
ATOM 8129 O O . ILE B 1 199 ? 27.984 -2.303 -0.881 1 91.62 199 ILE B O 1
ATOM 8133 N N . LEU B 1 200 ? 29.484 -1.332 -2.227 1 92.94 200 LEU B N 1
ATOM 8134 C CA . LEU B 1 200 ? 28.484 -0.984 -3.234 1 92.94 200 LEU B CA 1
ATOM 8135 C C . LEU B 1 200 ? 27.812 -2.234 -3.783 1 92.94 200 LEU B C 1
ATOM 8137 O O . LEU B 1 200 ? 26.594 -2.264 -3.938 1 92.94 200 LEU B O 1
ATOM 8141 N N . ARG B 1 201 ? 28.531 -3.238 -4.035 1 91.62 201 ARG B N 1
ATOM 8142 C CA . ARG B 1 201 ? 28.016 -4.469 -4.621 1 91.62 201 ARG B CA 1
ATOM 8143 C C . ARG B 1 201 ? 27.078 -5.184 -3.65 1 91.62 201 ARG B C 1
ATOM 8145 O O . ARG B 1 201 ? 25.953 -5.539 -4.012 1 91.62 201 ARG B O 1
ATOM 8152 N N . TYR B 1 202 ? 27.562 -5.363 -2.438 1 91.44 202 TYR B N 1
ATOM 8153 C CA . TYR B 1 202 ? 26.766 -6.121 -1.477 1 91.44 202 TYR B CA 1
ATOM 8154 C C . TYR B 1 202 ? 25.516 -5.344 -1.066 1 91.44 202 TYR B C 1
ATOM 8156 O O . TYR B 1 202 ? 24.469 -5.938 -0.803 1 91.44 202 TYR B O 1
ATOM 8164 N N . LEU B 1 203 ? 25.578 -4.043 -1.037 1 93.25 203 LEU B N 1
ATOM 8165 C CA . LEU B 1 203 ? 24.406 -3.213 -0.776 1 93.25 203 LEU B CA 1
ATOM 8166 C C . LEU B 1 203 ? 23.375 -3.344 -1.901 1 93.25 203 LEU B C 1
ATOM 8168 O O . LEU B 1 203 ? 22.188 -3.51 -1.645 1 93.25 203 LEU B O 1
ATOM 8172 N N . THR B 1 204 ? 23.875 -3.256 -3.107 1 93 204 THR B N 1
ATOM 8173 C CA . THR B 1 204 ? 23 -3.316 -4.27 1 93 204 THR B CA 1
ATOM 8174 C C . THR B 1 204 ? 22.297 -4.668 -4.348 1 93 204 THR B C 1
ATOM 8176 O O . THR B 1 204 ? 21.094 -4.738 -4.633 1 93 204 THR B O 1
ATOM 8179 N N . GLU B 1 205 ? 23 -5.723 -4.09 1 91.38 205 GLU B N 1
ATOM 8180 C CA . GLU B 1 205 ? 22.422 -7.062 -4.09 1 91.38 205 GLU B CA 1
ATOM 8181 C C . GLU B 1 205 ? 21.344 -7.207 -3.014 1 91.38 205 GLU B C 1
ATOM 8183 O O . GLU B 1 205 ? 20.281 -7.773 -3.262 1 91.38 205 GLU B O 1
ATOM 8188 N N . TRP B 1 206 ? 21.688 -6.668 -1.861 1 91.81 206 TRP B N 1
ATOM 8189 C CA . TRP B 1 206 ? 20.719 -6.699 -0.762 1 91.81 206 TRP B CA 1
ATOM 8190 C C . TRP B 1 206 ? 19.453 -5.938 -1.125 1 91.81 206 TRP B C 1
ATOM 8192 O O . TRP B 1 206 ? 18.344 -6.453 -0.948 1 91.81 206 TRP B O 1
ATOM 8202 N N . PHE B 1 207 ? 19.594 -4.75 -1.647 1 91.69 207 PHE B N 1
ATOM 8203 C CA . PHE B 1 207 ? 18.453 -3.9 -1.983 1 91.69 207 PHE B CA 1
ATOM 8204 C C . PHE B 1 207 ? 17.594 -4.551 -3.062 1 91.69 207 PHE B C 1
ATOM 8206 O O . PHE B 1 207 ? 16.359 -4.465 -3.016 1 91.69 207 PHE B O 1
ATOM 8213 N N . ALA B 1 208 ? 18.188 -5.211 -3.969 1 90.75 208 ALA B N 1
ATOM 8214 C CA . ALA B 1 208 ? 17.469 -5.883 -5.043 1 90.75 208 ALA B CA 1
ATOM 8215 C C . ALA B 1 208 ? 16.734 -7.121 -4.523 1 90.75 208 ALA B C 1
ATOM 8217 O O . ALA B 1 208 ? 15.578 -7.359 -4.859 1 90.75 208 ALA B O 1
ATOM 8218 N N . GLU B 1 209 ? 17.359 -7.906 -3.703 1 87.81 209 GLU B N 1
ATOM 8219 C CA . GLU B 1 209 ? 16.828 -9.172 -3.203 1 87.81 209 GLU B CA 1
ATOM 8220 C C . GLU B 1 209 ? 15.617 -8.945 -2.303 1 87.81 209 GLU B C 1
ATOM 8222 O O . GLU B 1 209 ? 14.672 -9.734 -2.318 1 87.81 209 GLU B O 1
ATOM 8227 N N . ASP B 1 210 ? 15.711 -7.875 -1.586 1 86.38 210 ASP B N 1
ATOM 8228 C CA . ASP B 1 210 ? 14.68 -7.684 -0.573 1 86.38 210 ASP B CA 1
ATOM 8229 C C . ASP B 1 210 ? 13.789 -6.488 -0.913 1 86.38 210 ASP B C 1
ATOM 8231 O O . ASP B 1 210 ? 13.055 -5.988 -0.056 1 86.38 210 ASP B O 1
ATOM 8235 N N . ASP B 1 211 ? 13.914 -6.027 -2.117 1 85.31 211 ASP B N 1
ATOM 8236 C CA . ASP B 1 211 ? 13.07 -4.945 -2.615 1 85.31 211 ASP B CA 1
ATOM 8237 C C . ASP B 1 211 ? 13.164 -3.717 -1.714 1 85.31 211 ASP B C 1
ATOM 8239 O O . ASP B 1 211 ? 12.141 -3.164 -1.302 1 85.31 211 ASP B O 1
ATOM 8243 N N . ILE B 1 212 ? 14.375 -3.348 -1.31 1 88.5 212 ILE B N 1
ATOM 8244 C CA . ILE B 1 212 ? 14.609 -2.176 -0.475 1 88.5 212 ILE B CA 1
ATOM 8245 C C . ILE B 1 212 ? 14.805 -0.945 -1.357 1 88.5 212 ILE B C 1
ATOM 8247 O O . ILE B 1 212 ? 15.438 -1.027 -2.416 1 88.5 212 ILE B O 1
ATOM 8251 N N . SER B 1 213 ? 14.25 0.192 -0.91 1 87.38 213 SER B N 1
ATOM 8252 C CA . SER B 1 213 ? 14.445 1.448 -1.626 1 87.38 213 SER B CA 1
ATOM 8253 C C . SER B 1 213 ? 15.914 1.858 -1.623 1 87.38 213 SER B C 1
ATOM 8255 O O . SER B 1 213 ? 16.609 1.703 -0.615 1 87.38 213 SER B O 1
ATOM 8257 N N . PHE B 1 214 ? 16.375 2.469 -2.756 1 88.56 214 PHE B N 1
ATOM 8258 C CA . PHE B 1 214 ? 17.75 2.949 -2.846 1 88.56 214 PHE B CA 1
ATOM 8259 C C . PHE B 1 214 ? 17.984 4.094 -1.865 1 88.56 214 PHE B C 1
ATOM 8261 O O . PHE B 1 214 ? 19.125 4.332 -1.448 1 88.56 214 PHE B O 1
ATOM 8268 N N . ASN B 1 215 ? 16.938 4.727 -1.454 1 86.88 215 ASN B N 1
ATOM 8269 C CA . ASN B 1 215 ? 17.031 5.875 -0.559 1 86.88 215 ASN B CA 1
ATOM 8270 C C . ASN B 1 215 ? 17.438 5.453 0.849 1 86.88 215 ASN B C 1
ATOM 8272 O O . ASN B 1 215 ? 17.812 6.297 1.67 1 86.88 215 ASN B O 1
ATOM 8276 N N . MET B 1 216 ? 17.406 4.211 1.101 1 88.25 216 MET B N 1
ATOM 8277 C CA . MET B 1 216 ? 17.781 3.695 2.416 1 88.25 216 MET B CA 1
ATOM 8278 C C . MET B 1 216 ? 19.188 4.141 2.799 1 88.25 216 MET B C 1
ATOM 8280 O O . MET B 1 216 ? 19.469 4.398 3.973 1 88.25 216 MET B O 1
ATOM 8284 N N . VAL B 1 217 ? 20.078 4.289 1.858 1 89.19 217 VAL B N 1
ATOM 8285 C CA . VAL B 1 217 ? 21.484 4.609 2.115 1 89.19 217 VAL B CA 1
ATOM 8286 C C . VAL B 1 217 ? 21.594 6.02 2.697 1 89.19 217 VAL B C 1
ATOM 8288 O O . VAL B 1 217 ? 22.594 6.355 3.336 1 89.19 217 VAL B O 1
ATOM 8291 N N . SER B 1 218 ? 20.562 6.816 2.467 1 86.5 218 SER B N 1
ATOM 8292 C CA . SER B 1 218 ? 20.594 8.195 2.941 1 86.5 218 SER B CA 1
ATOM 8293 C C . SER B 1 218 ? 20.016 8.312 4.348 1 86.5 218 SER B C 1
ATOM 8295 O O . SER B 1 218 ? 20.078 9.375 4.965 1 86.5 218 SER B O 1
ATOM 8297 N N . HIS B 1 219 ? 19.438 7.238 4.836 1 87.12 219 HIS B N 1
ATOM 8298 C CA . HIS B 1 219 ? 18.812 7.281 6.152 1 87.12 219 HIS B CA 1
ATOM 8299 C C . HIS B 1 219 ? 19.859 7.387 7.258 1 87.12 219 HIS B C 1
ATOM 8301 O O . HIS B 1 219 ? 20.859 6.672 7.234 1 87.12 219 HIS B O 1
ATOM 8307 N N . ARG B 1 220 ? 19.641 8.203 8.234 1 83.88 220 ARG B N 1
ATOM 8308 C CA . ARG B 1 220 ? 20.594 8.477 9.305 1 83.88 220 ARG B CA 1
ATOM 8309 C C . ARG B 1 220 ? 20.812 7.242 10.172 1 83.88 220 ARG B C 1
ATOM 8311 O O . ARG B 1 220 ? 21.953 6.926 10.539 1 83.88 220 ARG B O 1
ATOM 8318 N N . GLY B 1 221 ? 19.625 6.617 10.5 1 87.81 221 GLY B N 1
ATOM 8319 C CA . GLY B 1 221 ? 19.75 5.426 11.328 1 87.81 221 GLY B CA 1
ATOM 8320 C C . GLY B 1 221 ? 20.609 4.344 10.695 1 87.81 221 GLY B C 1
ATOM 8321 O O . GLY B 1 221 ? 21.406 3.705 11.367 1 87.81 221 GLY B O 1
ATOM 8322 N N . PHE B 1 222 ? 20.547 4.195 9.344 1 91.81 222 PHE B N 1
ATOM 8323 C CA . PHE B 1 222 ? 21.344 3.219 8.609 1 91.81 222 PHE B CA 1
ATOM 8324 C C . PHE B 1 222 ? 22.812 3.6 8.617 1 91.81 222 PHE B C 1
ATOM 8326 O O . PHE B 1 222 ? 23.672 2.758 8.867 1 91.81 222 PHE B O 1
ATOM 8333 N N . ARG B 1 223 ? 23 4.805 8.352 1 86.94 223 ARG B N 1
ATOM 8334 C CA . ARG B 1 223 ? 24.375 5.289 8.297 1 86.94 223 ARG B CA 1
ATOM 8335 C C . ARG B 1 223 ? 25.062 5.16 9.656 1 86.94 223 ARG B C 1
ATOM 8337 O O . ARG B 1 223 ? 26.219 4.766 9.734 1 86.94 223 ARG B O 1
ATOM 8344 N N . ARG B 1 224 ? 24.375 5.465 10.703 1 87.94 224 ARG B N 1
ATOM 8345 C CA . ARG B 1 224 ? 24.891 5.309 12.062 1 87.94 224 ARG B CA 1
ATOM 8346 C C . ARG B 1 224 ? 25.203 3.846 12.359 1 87.94 224 ARG B C 1
ATOM 8348 O O . ARG B 1 224 ? 26.234 3.535 12.953 1 87.94 224 ARG B O 1
ATOM 8355 N N . PHE B 1 225 ? 24.375 3.006 11.945 1 90.69 225 PHE B N 1
ATOM 8356 C CA . PHE B 1 225 ? 24.578 1.58 12.18 1 90.69 225 PHE B CA 1
ATOM 8357 C C . PHE B 1 225 ? 25.812 1.076 11.438 1 90.69 225 PHE B C 1
ATOM 8359 O O . PHE B 1 225 ? 26.609 0.339 12 1 90.69 225 PHE B O 1
ATOM 8366 N N . VAL B 1 226 ? 25.859 1.467 10.156 1 90.19 226 VAL B N 1
ATOM 8367 C CA . VAL B 1 226 ? 27 1.045 9.344 1 90.19 226 VAL B CA 1
ATOM 8368 C C . VAL B 1 226 ? 28.281 1.592 9.938 1 90.19 226 VAL B C 1
ATOM 8370 O O . VAL B 1 226 ? 29.297 0.889 9.992 1 90.19 226 VAL B O 1
ATOM 8373 N N . ASN B 1 227 ? 28.266 2.816 10.352 1 87.31 227 ASN B N 1
ATOM 8374 C CA . ASN B 1 227 ? 29.438 3.406 11 1 87.31 227 ASN B CA 1
ATOM 8375 C C . ASN B 1 227 ? 29.812 2.643 12.258 1 87.31 227 ASN B C 1
ATOM 8377 O O . ASN B 1 227 ? 31 2.436 12.531 1 87.31 227 ASN B O 1
ATOM 8381 N N . TYR B 1 228 ? 28.859 2.293 13.055 1 88.75 228 TYR B N 1
ATOM 8382 C CA . TYR B 1 228 ? 29.094 1.529 14.281 1 88.75 228 TYR B CA 1
ATOM 8383 C C . TYR B 1 228 ? 29.75 0.191 13.969 1 88.75 228 TYR B C 1
ATOM 8385 O O . TYR B 1 228 ? 30.703 -0.209 14.641 1 88.75 228 TYR B O 1
ATOM 8393 N N . LEU B 1 229 ? 29.266 -0.486 12.914 1 88.56 229 LEU B N 1
ATOM 8394 C CA . LEU B 1 229 ? 29.797 -1.793 12.539 1 88.56 229 LEU B CA 1
ATOM 8395 C C . LEU B 1 229 ? 31.203 -1.67 12 1 88.56 229 LEU B C 1
ATOM 8397 O O . LEU B 1 229 ? 32.031 -2.557 12.211 1 88.56 229 LEU B O 1
ATOM 8401 N N . GLY B 1 230 ? 31.391 -0.63 11.234 1 85.62 230 GLY B N 1
ATOM 8402 C CA . GLY B 1 230 ? 32.656 -0.449 10.562 1 85.62 230 GLY B CA 1
ATOM 8403 C C . GLY B 1 230 ? 33.781 -0.108 11.516 1 85.62 230 GLY B C 1
ATOM 8404 O O . GLY B 1 230 ? 34.969 -0.268 11.18 1 85.62 230 GLY B O 1
ATOM 8405 N N . GLN B 1 231 ? 33.469 0.361 12.695 1 81.88 231 GLN B N 1
ATOM 8406 C CA . GLN B 1 231 ? 34.438 0.688 13.727 1 81.88 231 GLN B CA 1
ATOM 8407 C C . GLN B 1 231 ? 35.562 1.581 13.164 1 81.88 231 GLN B C 1
ATOM 8409 O O . GLN B 1 231 ? 36.75 1.298 13.344 1 81.88 231 GLN B O 1
ATOM 8414 N N . GLY B 1 232 ? 35.094 2.566 12.43 1 76.31 232 GLY B N 1
ATOM 8415 C CA . GLY B 1 232 ? 36.031 3.541 11.906 1 76.31 232 GLY B CA 1
ATOM 8416 C C . GLY B 1 232 ? 36.594 3.178 10.539 1 76.31 232 GLY B C 1
ATOM 8417 O O . GLY B 1 232 ? 37.125 4.035 9.828 1 76.31 232 GLY B O 1
ATOM 8418 N N . LYS B 1 233 ? 36.5 1.914 10.125 1 78.88 233 LYS B N 1
ATOM 8419 C CA . LYS B 1 233 ? 36.969 1.494 8.812 1 78.88 233 LYS B CA 1
ATOM 8420 C C . LYS B 1 233 ? 36 1.941 7.711 1 78.88 233 LYS B C 1
ATOM 8422 O O . LYS B 1 233 ? 36.438 2.143 6.566 1 78.88 233 LYS B O 1
ATOM 8427 N N . VAL B 1 234 ? 34.781 1.998 8.047 1 82.5 234 VAL B N 1
ATOM 8428 C CA . VAL B 1 234 ? 33.781 2.48 7.125 1 82.5 234 VAL B CA 1
ATOM 8429 C C . VAL B 1 234 ? 33.094 3.711 7.711 1 82.5 234 VAL B C 1
ATOM 8431 O O . VAL B 1 234 ? 32.5 3.646 8.805 1 82.5 234 VAL B O 1
ATOM 8434 N N . THR B 1 235 ? 33.281 4.777 7.043 1 75.56 235 THR B N 1
ATOM 8435 C CA . THR B 1 235 ? 32.625 6.008 7.496 1 75.56 235 THR B CA 1
ATOM 8436 C C . THR B 1 235 ? 31.438 6.355 6.613 1 75.56 235 THR B C 1
ATOM 8438 O O . THR B 1 235 ? 31.172 5.672 5.617 1 75.56 235 THR B O 1
ATOM 8441 N N . THR B 1 236 ? 30.672 7.285 6.977 1 73.12 236 THR B N 1
ATOM 8442 C CA . THR B 1 236 ? 29.5 7.719 6.227 1 73.12 236 THR B CA 1
ATOM 8443 C C . THR B 1 236 ? 29.891 8.227 4.844 1 73.12 236 THR B C 1
ATOM 8445 O O . THR B 1 236 ? 29.094 8.195 3.91 1 73.12 236 THR B O 1
ATOM 8448 N N . LYS B 1 237 ? 31.109 8.555 4.754 1 71.75 237 LYS B N 1
ATOM 8449 C CA . LYS B 1 237 ? 31.594 9.062 3.475 1 71.75 237 LYS B CA 1
ATOM 8450 C C . LYS B 1 237 ? 31.859 7.922 2.494 1 71.75 237 LYS B C 1
ATOM 8452 O O . LYS B 1 237 ? 31.859 8.133 1.279 1 71.75 237 LYS B O 1
ATOM 8457 N N . ASP B 1 238 ? 32.031 6.777 3.074 1 79.38 238 ASP B N 1
ATOM 8458 C CA . ASP B 1 238 ? 32.344 5.617 2.242 1 79.38 238 ASP B CA 1
ATOM 8459 C C . ASP B 1 238 ? 31.062 4.984 1.69 1 79.38 238 ASP B C 1
ATOM 8461 O O . ASP B 1 238 ? 31.125 4.102 0.832 1 79.38 238 ASP B O 1
ATOM 8465 N N . LEU B 1 239 ? 29.984 5.512 2.15 1 86.38 239 LEU B N 1
ATOM 8466 C CA . LEU B 1 239 ? 28.734 4.93 1.699 1 86.38 239 LEU B CA 1
ATOM 8467 C C . LEU B 1 239 ? 28.297 5.535 0.369 1 86.38 239 LEU B C 1
ATOM 8469 O O . LEU B 1 239 ? 28.438 6.742 0.156 1 86.38 239 LEU B O 1
ATOM 8473 N N . PRO B 1 240 ? 27.922 4.652 -0.523 1 88.94 240 PRO B N 1
ATOM 8474 C CA . PRO B 1 240 ? 27.484 5.133 -1.835 1 88.94 240 PRO B CA 1
ATOM 8475 C C . PRO B 1 240 ? 26.172 5.914 -1.769 1 88.94 240 PRO B C 1
ATOM 8477 O O . PRO B 1 240 ? 25.453 5.852 -0.759 1 88.94 240 PRO B O 1
ATOM 8480 N N . ASP B 1 241 ? 25.922 6.703 -2.812 1 87.88 241 ASP B N 1
ATOM 8481 C CA . ASP B 1 241 ? 24.641 7.391 -2.922 1 87.88 241 ASP B CA 1
ATOM 8482 C C . ASP B 1 241 ? 23.641 6.566 -3.736 1 87.88 241 ASP B C 1
ATOM 8484 O O . ASP B 1 241 ? 24 5.516 -4.277 1 87.88 241 ASP B O 1
ATOM 8488 N N . ARG B 1 242 ? 22.453 7.023 -3.75 1 87.94 242 ARG B N 1
ATOM 8489 C CA . ARG B 1 242 ? 21.375 6.277 -4.391 1 87.94 242 ARG B CA 1
ATOM 8490 C C . ARG B 1 242 ? 21.641 6.117 -5.887 1 87.94 242 ARG B C 1
ATOM 8492 O O . ARG B 1 242 ? 21.266 5.102 -6.48 1 87.94 242 ARG B O 1
ATOM 8499 N N . HIS B 1 243 ? 22.281 7.023 -6.523 1 88.06 243 HIS B N 1
ATOM 8500 C CA . HIS B 1 243 ? 22.547 6.949 -7.961 1 88.06 243 HIS B CA 1
ATOM 8501 C C . HIS B 1 243 ? 23.578 5.883 -8.281 1 88.06 243 HIS B C 1
ATOM 8503 O O . HIS B 1 243 ? 23.484 5.195 -9.297 1 88.06 243 HIS B O 1
ATOM 8509 N N . SER B 1 244 ? 24.562 5.836 -7.379 1 91 244 SER B N 1
ATOM 8510 C CA . SER B 1 244 ? 25.578 4.801 -7.551 1 91 244 SER B CA 1
ATOM 8511 C C . SER B 1 244 ? 24.969 3.408 -7.422 1 91 244 SER B C 1
ATOM 8513 O O . SER B 1 244 ? 25.359 2.484 -8.141 1 91 244 SER B O 1
ATOM 8515 N N . ILE B 1 245 ? 24.062 3.258 -6.559 1 92.94 245 ILE B N 1
ATOM 8516 C CA . ILE B 1 245 ? 23.391 1.979 -6.359 1 92.94 245 ILE B CA 1
ATOM 8517 C C . ILE B 1 245 ? 22.547 1.636 -7.59 1 92.94 245 ILE B C 1
ATOM 8519 O O . ILE B 1 245 ? 22.562 0.494 -8.055 1 92.94 245 ILE B O 1
ATOM 8523 N N . ALA B 1 246 ? 21.812 2.641 -8.094 1 91.94 246 ALA B N 1
ATOM 8524 C CA . ALA B 1 246 ? 21 2.436 -9.289 1 91.94 246 ALA B CA 1
ATOM 8525 C C . ALA B 1 246 ? 21.859 2 -10.477 1 91.94 246 ALA B C 1
ATOM 8527 O O . ALA B 1 246 ? 21.5 1.092 -11.219 1 91.94 246 ALA B O 1
ATOM 8528 N N . ALA B 1 247 ? 22.969 2.654 -10.594 1 92.5 247 ALA B N 1
ATOM 8529 C CA . ALA B 1 247 ? 23.891 2.32 -11.688 1 92.5 247 ALA B CA 1
ATOM 8530 C C . ALA B 1 247 ? 24.438 0.908 -11.523 1 92.5 247 ALA B C 1
ATOM 8532 O O . ALA B 1 247 ? 24.562 0.163 -12.5 1 92.5 247 ALA B O 1
ATOM 8533 N N . LYS B 1 248 ? 24.844 0.604 -10.352 1 93.19 248 LYS B N 1
ATOM 8534 C CA . LYS B 1 248 ? 25.359 -0.736 -10.094 1 93.19 248 LYS B CA 1
ATOM 8535 C C . LYS B 1 248 ? 24.281 -1.796 -10.328 1 93.19 248 LYS B C 1
ATOM 8537 O O . LYS B 1 248 ? 24.578 -2.889 -10.82 1 93.19 248 LYS B O 1
ATOM 8542 N N . ALA B 1 249 ? 23.047 -1.541 -9.906 1 93.88 249 ALA B N 1
ATOM 8543 C CA . ALA B 1 249 ? 21.938 -2.459 -10.156 1 93.88 249 ALA B CA 1
ATOM 8544 C C . ALA B 1 249 ? 21.75 -2.707 -11.648 1 93.88 249 ALA B C 1
ATOM 8546 O O . ALA B 1 249 ? 21.516 -3.842 -12.078 1 93.88 249 ALA B O 1
ATOM 8547 N N . ALA B 1 250 ? 21.828 -1.631 -12.43 1 93.94 250 ALA B N 1
ATOM 8548 C CA . ALA B 1 250 ? 21.719 -1.749 -13.883 1 93.94 250 ALA B CA 1
ATOM 8549 C C . ALA B 1 250 ? 22.828 -2.631 -14.438 1 93.94 250 ALA B C 1
ATOM 8551 O O . ALA B 1 250 ? 22.578 -3.492 -15.289 1 93.94 250 ALA B O 1
ATOM 8552 N N . THR B 1 251 ? 24.016 -2.422 -13.922 1 93.75 251 THR B N 1
ATOM 8553 C CA . THR B 1 251 ? 25.172 -3.197 -14.383 1 93.75 251 THR B CA 1
ATOM 8554 C C . THR B 1 251 ? 25.016 -4.668 -14.008 1 93.75 251 THR B C 1
ATOM 8556 O O . THR B 1 251 ? 25.266 -5.551 -14.836 1 93.75 251 THR B O 1
ATOM 8559 N N . LEU B 1 252 ? 24.625 -4.914 -12.805 1 93.19 252 LEU B N 1
ATOM 8560 C CA . LEU B 1 252 ? 24.422 -6.285 -12.344 1 93.19 252 LEU B CA 1
ATOM 8561 C C . LEU B 1 252 ? 23.312 -6.969 -13.141 1 93.19 252 LEU B C 1
ATOM 8563 O O . LEU B 1 252 ? 23.391 -8.172 -13.398 1 93.19 252 LEU B O 1
ATOM 8567 N N . SER B 1 253 ? 22.312 -6.234 -13.469 1 94 253 SER B N 1
ATOM 8568 C CA . SER B 1 253 ? 21.203 -6.781 -14.258 1 94 253 SER B CA 1
ATOM 8569 C C . SER B 1 253 ? 21.688 -7.211 -15.648 1 94 253 SER B C 1
ATOM 8571 O O . SER B 1 253 ? 21.266 -8.25 -16.156 1 94 253 SER B O 1
ATOM 8573 N N . VAL B 1 254 ? 22.516 -6.395 -16.234 1 94.38 254 VAL B N 1
ATOM 8574 C CA . VAL B 1 254 ? 23.062 -6.727 -17.547 1 94.38 254 VAL B CA 1
ATOM 8575 C C . VAL B 1 254 ? 23.906 -7.996 -17.453 1 94.38 254 VAL B C 1
ATOM 8577 O O . VAL B 1 254 ? 23.812 -8.875 -18.312 1 94.38 254 VAL B O 1
ATOM 8580 N N . GLU B 1 255 ? 24.625 -8.07 -16.406 1 92.5 255 GLU B N 1
ATOM 8581 C CA . GLU B 1 255 ? 25.422 -9.273 -16.188 1 92.5 255 GLU B CA 1
ATOM 8582 C C . GLU B 1 255 ? 24.531 -10.492 -15.992 1 92.5 255 GLU B C 1
ATOM 8584 O O . GLU B 1 255 ? 24.828 -11.57 -16.5 1 92.5 255 GLU B O 1
ATOM 8589 N N . ALA B 1 256 ? 23.547 -10.305 -15.273 1 93.38 256 ALA B N 1
ATOM 8590 C CA . ALA B 1 256 ? 22.609 -11.391 -15.031 1 93.38 256 ALA B CA 1
ATOM 8591 C C . ALA B 1 256 ? 21.953 -11.844 -16.328 1 93.38 256 ALA B C 1
ATOM 8593 O O . ALA B 1 256 ? 21.812 -13.047 -16.578 1 93.38 256 ALA B O 1
ATOM 8594 N N . LYS B 1 257 ? 21.562 -10.922 -17.156 1 94.69 257 LYS B N 1
ATOM 8595 C CA . LYS B 1 257 ? 20.938 -11.25 -18.438 1 94.69 257 LYS B CA 1
ATOM 8596 C C . LYS B 1 257 ? 21.906 -12.023 -19.328 1 94.69 257 LYS B C 1
ATOM 8598 O O . LYS B 1 257 ? 21.516 -12.961 -20.031 1 94.69 257 LYS B O 1
ATOM 8603 N N . GLU B 1 258 ? 23.141 -11.648 -19.281 1 93.56 258 GLU B N 1
ATOM 8604 C CA . GLU B 1 258 ? 24.141 -12.352 -20.078 1 93.56 258 GLU B CA 1
ATOM 8605 C C . GLU B 1 258 ? 24.328 -13.781 -19.578 1 93.56 258 GLU B C 1
ATOM 8607 O O . GLU B 1 258 ? 24.531 -14.703 -20.391 1 93.56 258 GLU B O 1
ATOM 8612 N N . ARG B 1 259 ? 24.266 -13.906 -18.344 1 91.38 259 ARG B N 1
ATOM 8613 C CA . ARG B 1 259 ? 24.344 -15.242 -17.781 1 91.38 259 ARG B CA 1
ATOM 8614 C C . ARG B 1 259 ? 23.156 -16.094 -18.219 1 91.38 259 ARG B C 1
ATOM 8616 O O . ARG B 1 259 ? 23.328 -17.281 -18.547 1 91.38 259 ARG B O 1
ATOM 8623 N N . ILE B 1 260 ? 22.031 -15.539 -18.203 1 94.38 260 ILE B N 1
ATOM 8624 C CA . ILE B 1 260 ? 20.828 -16.25 -18.609 1 94.38 260 ILE B CA 1
ATOM 8625 C C . ILE B 1 260 ? 20.938 -16.625 -20.078 1 94.38 260 ILE B C 1
ATOM 8627 O O . ILE B 1 260 ? 20.578 -17.75 -20.469 1 94.38 260 ILE B O 1
ATOM 8631 N N . LYS B 1 261 ? 21.438 -15.703 -20.875 1 95.31 261 LYS B N 1
ATOM 8632 C CA . LYS B 1 261 ? 21.641 -15.984 -22.297 1 95.31 261 LYS B CA 1
ATOM 8633 C C . LYS B 1 261 ? 22.547 -17.188 -22.484 1 95.31 261 LYS B C 1
ATOM 8635 O O . LYS B 1 261 ? 22.281 -18.047 -23.328 1 95.31 261 LYS B O 1
ATOM 8640 N N . ASP B 1 262 ? 23.516 -17.188 -21.703 1 91.69 262 ASP B N 1
ATOM 8641 C CA . ASP B 1 262 ? 24.484 -18.281 -21.797 1 91.69 262 ASP B CA 1
ATOM 8642 C C . ASP B 1 262 ? 23.828 -19.609 -21.375 1 91.69 262 ASP B C 1
ATOM 8644 O O . ASP B 1 262 ? 24.078 -20.641 -22 1 91.69 262 ASP B O 1
ATOM 8648 N N . GLU B 1 263 ? 23.047 -19.594 -20.344 1 92.19 263 GLU B N 1
ATOM 8649 C CA . GLU B 1 263 ? 22.328 -20.797 -19.906 1 92.19 263 GLU B CA 1
ATOM 8650 C C . GLU B 1 263 ? 21.391 -21.297 -21 1 92.19 263 GLU B C 1
ATOM 8652 O O . GLU B 1 263 ? 21.297 -22.516 -21.234 1 92.19 263 GLU B O 1
ATOM 8657 N N . ILE B 1 264 ? 20.719 -20.422 -21.625 1 94.69 264 ILE B N 1
ATOM 8658 C CA . ILE B 1 264 ? 19.75 -20.766 -22.672 1 94.69 264 ILE B CA 1
ATOM 8659 C C . ILE B 1 264 ? 20.484 -21.344 -23.875 1 94.69 264 ILE B C 1
ATOM 8661 O O . ILE B 1 264 ? 20.047 -22.328 -24.469 1 94.69 264 ILE B O 1
ATOM 8665 N N . LYS B 1 265 ? 21.578 -20.703 -24.219 1 91.38 265 LYS B N 1
ATOM 8666 C CA . LYS B 1 265 ? 22.375 -21.172 -25.344 1 91.38 265 LYS B CA 1
ATOM 8667 C C . LYS B 1 265 ? 22.828 -22.609 -25.156 1 91.38 265 LYS B C 1
ATOM 8669 O O . LYS B 1 265 ? 22.844 -23.391 -26.109 1 91.38 265 LYS B O 1
ATOM 8674 N N . HIS B 1 266 ? 23.062 -22.969 -23.953 1 89.06 266 HIS B N 1
ATOM 8675 C CA . HIS B 1 266 ? 23.609 -24.281 -23.703 1 89.06 266 HIS B CA 1
ATOM 8676 C C . HIS B 1 266 ? 22.531 -25.266 -23.297 1 89.06 266 HIS B C 1
ATOM 8678 O O . HIS B 1 266 ? 22.812 -26.438 -23 1 89.06 266 HIS B O 1
ATOM 8684 N N . ALA B 1 267 ? 21.359 -24.828 -23.25 1 91.25 267 ALA B N 1
ATOM 8685 C CA . ALA B 1 267 ? 20.266 -25.75 -22.984 1 91.25 267 ALA B CA 1
ATOM 8686 C C . ALA B 1 267 ? 20.016 -26.672 -24.172 1 91.25 267 ALA B C 1
ATOM 8688 O O . ALA B 1 267 ? 19.969 -26.219 -25.328 1 91.25 267 ALA B O 1
ATOM 8689 N N . ARG B 1 268 ? 19.859 -27.891 -23.953 1 87.94 268 ARG B N 1
ATOM 8690 C CA . ARG B 1 268 ? 19.719 -28.891 -25.016 1 87.94 268 ARG B CA 1
ATOM 8691 C C . ARG B 1 268 ? 18.297 -28.906 -25.547 1 87.94 268 ARG B C 1
ATOM 8693 O O . ARG B 1 268 ? 18.078 -29.188 -26.734 1 87.94 268 ARG B O 1
ATOM 8700 N N . GLY B 1 269 ? 17.359 -28.625 -24.703 1 92.44 269 GLY B N 1
ATOM 8701 C CA . GLY B 1 269 ? 15.969 -28.688 -25.109 1 92.44 269 GLY B CA 1
ATOM 8702 C C . GLY B 1 269 ? 15.398 -27.328 -25.484 1 92.44 269 GLY B C 1
ATOM 8703 O O . GLY B 1 269 ? 16.141 -26.359 -25.609 1 92.44 269 GLY B O 1
ATOM 8704 N N . LYS B 1 270 ? 14.156 -27.297 -25.812 1 94.88 270 LYS B N 1
ATOM 8705 C CA . LYS B 1 270 ? 13.453 -26.062 -26.156 1 94.88 270 LYS B CA 1
ATOM 8706 C C . LYS B 1 270 ? 13.195 -25.203 -24.922 1 94.88 270 LYS B C 1
ATOM 8708 O O . LYS B 1 270 ? 13.328 -25.688 -23.797 1 94.88 270 LYS B O 1
ATOM 8713 N N . VAL B 1 271 ? 12.906 -23.938 -25.188 1 97.06 271 VAL B N 1
ATOM 8714 C CA . VAL B 1 271 ? 12.602 -22.984 -24.125 1 97.06 271 VAL B CA 1
ATOM 8715 C C . VAL B 1 271 ? 11.141 -22.562 -24.203 1 97.06 271 VAL B C 1
ATOM 8717 O O . VAL B 1 271 ? 10.703 -21.969 -25.188 1 97.06 271 VAL B O 1
ATOM 8720 N N . SER B 1 272 ? 10.406 -23 -23.219 1 97.5 272 SER B N 1
ATOM 8721 C CA . SER B 1 272 ? 9.023 -22.562 -23.141 1 97.5 272 SER B CA 1
ATOM 8722 C C . SER B 1 272 ? 8.906 -21.281 -22.312 1 97.5 272 SER B C 1
ATOM 8724 O O . SER B 1 272 ? 9.773 -20.984 -21.5 1 97.5 272 SER B O 1
ATOM 8726 N N . CYS B 1 273 ? 7.805 -20.484 -22.562 1 97.75 273 CYS B N 1
ATOM 8727 C CA . CYS B 1 273 ? 7.699 -19.188 -21.906 1 97.75 273 CYS B CA 1
ATOM 8728 C C . CYS B 1 273 ? 6.309 -18.984 -21.312 1 97.75 273 CYS B C 1
ATOM 8730 O O . CYS B 1 273 ? 5.344 -19.609 -21.75 1 97.75 273 CYS B O 1
ATOM 8732 N N . THR B 1 274 ? 6.25 -18.266 -20.281 1 96.75 274 THR B N 1
ATOM 8733 C CA . THR B 1 274 ? 5.016 -17.703 -19.75 1 96.75 274 THR B CA 1
ATOM 8734 C C . THR B 1 274 ? 5.043 -16.172 -19.828 1 96.75 274 THR B C 1
ATOM 8736 O O . THR B 1 274 ? 6.098 -15.555 -19.656 1 96.75 274 THR B O 1
ATOM 8739 N N . THR B 1 275 ? 3.934 -15.555 -20.109 1 96.44 275 THR B N 1
ATOM 8740 C CA . THR B 1 275 ? 3.908 -14.094 -20.203 1 96.44 275 THR B CA 1
ATOM 8741 C C . THR B 1 275 ? 2.547 -13.547 -19.781 1 96.44 275 THR B C 1
ATOM 8743 O O . THR B 1 275 ? 1.539 -14.258 -19.859 1 96.44 275 THR B O 1
ATOM 8746 N N . ASP B 1 276 ? 2.588 -12.5 -19.203 1 94.38 276 ASP B N 1
ATOM 8747 C CA . ASP B 1 276 ? 1.41 -11.75 -18.766 1 94.38 276 ASP B CA 1
ATOM 8748 C C . ASP B 1 276 ? 1.736 -10.266 -18.594 1 94.38 276 ASP B C 1
ATOM 8750 O O . ASP B 1 276 ? 2.902 -9.875 -18.656 1 94.38 276 ASP B O 1
ATOM 8754 N N . LEU B 1 277 ? 0.705 -9.477 -18.5 1 92.19 277 LEU B N 1
ATOM 8755 C CA . LEU B 1 277 ? 0.883 -8.039 -18.328 1 92.19 277 LEU B CA 1
ATOM 8756 C C . LEU B 1 277 ? 0.525 -7.613 -16.906 1 92.19 277 LEU B C 1
ATOM 8758 O O . LEU B 1 277 ? -0.429 -8.133 -16.328 1 92.19 277 LEU B O 1
ATOM 8762 N N . TRP B 1 278 ? 1.356 -6.723 -16.359 1 90.06 278 TRP B N 1
ATOM 8763 C CA . TRP B 1 278 ? 1.113 -6.137 -15.039 1 90.06 278 TRP B CA 1
ATOM 8764 C C . TRP B 1 278 ? 1.111 -4.613 -15.117 1 90.06 278 TRP B C 1
ATOM 8766 O O . TRP B 1 278 ? 2.012 -4.016 -15.703 1 90.06 278 TRP B O 1
ATOM 8776 N N . THR B 1 279 ? 0.124 -3.99 -14.586 1 85.69 279 THR B N 1
ATOM 8777 C CA . THR B 1 279 ? 0.051 -2.533 -14.57 1 85.69 279 THR B CA 1
ATOM 8778 C C . THR B 1 279 ? 0.287 -1.999 -13.156 1 85.69 279 THR B C 1
ATOM 8780 O O . THR B 1 279 ? -0.378 -2.422 -12.211 1 85.69 279 THR B O 1
ATOM 8783 N N . ASP B 1 280 ? 1.206 -1.112 -12.969 1 84.38 280 ASP B N 1
ATOM 8784 C CA . ASP B 1 280 ? 1.494 -0.567 -11.641 1 84.38 280 ASP B CA 1
ATOM 8785 C C . ASP B 1 280 ? 0.548 0.582 -11.305 1 84.38 280 ASP B C 1
ATOM 8787 O O . ASP B 1 280 ? -0.364 0.89 -12.07 1 84.38 280 ASP B O 1
ATOM 8791 N N . ASP B 1 281 ? 0.709 1.178 -10.102 1 75.06 281 ASP B N 1
ATOM 8792 C CA . ASP B 1 281 ? -0.174 2.234 -9.617 1 75.06 281 ASP B CA 1
ATOM 8793 C C . ASP B 1 281 ? -0.065 3.482 -10.484 1 75.06 281 ASP B C 1
ATOM 8795 O O . ASP B 1 281 ? -1.003 4.281 -10.555 1 75.06 281 ASP B O 1
ATOM 8799 N N . SER B 1 282 ? 1.082 3.654 -11.156 1 73.19 282 SER B N 1
ATOM 8800 C CA . SER B 1 282 ? 1.281 4.781 -12.062 1 73.19 282 SER B CA 1
ATOM 8801 C C . SER B 1 282 ? 0.764 4.465 -13.461 1 73.19 282 SER B C 1
ATOM 8803 O O . SER B 1 282 ? 1.011 5.223 -14.406 1 73.19 282 SER B O 1
ATOM 8805 N N . GLN B 1 283 ? 0.113 3.246 -13.641 1 76.06 283 GLN B N 1
ATOM 8806 C CA . GLN B 1 283 ? -0.573 2.803 -14.844 1 76.06 283 GLN B CA 1
ATOM 8807 C C . GLN B 1 283 ? 0.423 2.449 -15.945 1 76.06 283 GLN B C 1
ATOM 8809 O O . GLN B 1 283 ? 0.139 2.637 -17.125 1 76.06 283 GLN B O 1
ATOM 8814 N N . ARG B 1 284 ? 1.575 2.188 -15.672 1 82.94 284 ARG B N 1
ATOM 8815 C CA . ARG B 1 284 ? 2.52 1.614 -16.625 1 82.94 284 ARG B CA 1
ATOM 8816 C C . ARG B 1 284 ? 2.281 0.118 -16.797 1 82.94 284 ARG B C 1
ATOM 8818 O O . ARG B 1 284 ? 2.186 -0.62 -15.812 1 82.94 284 ARG B O 1
ATOM 8825 N N . ALA B 1 285 ? 2.164 -0.329 -18.016 1 87.62 285 ALA B N 1
ATOM 8826 C CA . ALA B 1 285 ? 1.938 -1.745 -18.297 1 87.62 285 ALA B CA 1
ATOM 8827 C C . ALA B 1 285 ? 3.256 -2.473 -18.547 1 87.62 285 ALA B C 1
ATOM 8829 O O . ALA B 1 285 ? 3.973 -2.156 -19.5 1 87.62 285 ALA B O 1
ATOM 8830 N N . PHE B 1 286 ? 3.631 -3.412 -17.688 1 91.69 286 PHE B N 1
ATOM 8831 C CA . PHE B 1 286 ? 4.852 -4.203 -17.812 1 91.69 286 PHE B CA 1
ATOM 8832 C C . PHE B 1 286 ? 4.547 -5.582 -18.375 1 91.69 286 PHE B C 1
ATOM 8834 O O . PHE B 1 286 ? 3.664 -6.285 -17.891 1 91.69 286 PHE B O 1
ATOM 8841 N N . MET B 1 287 ? 5.254 -5.934 -19.406 1 94.62 287 MET B N 1
ATOM 8842 C CA . MET B 1 287 ? 5.176 -7.301 -19.906 1 94.62 287 MET B CA 1
ATOM 8843 C C . MET B 1 287 ? 6.176 -8.203 -19.203 1 94.62 287 MET B C 1
ATOM 8845 O O . MET B 1 287 ? 7.379 -7.941 -19.219 1 94.62 287 MET B O 1
ATOM 8849 N N . CYS B 1 288 ? 5.652 -9.188 -18.562 1 96.19 288 CYS B N 1
ATOM 8850 C CA . CYS B 1 288 ? 6.457 -10.164 -17.828 1 96.19 288 CYS B CA 1
ATOM 8851 C C . CYS B 1 288 ? 6.668 -11.43 -18.656 1 96.19 288 CYS B C 1
ATOM 8853 O O . CYS B 1 288 ? 5.703 -12.062 -19.094 1 96.19 288 CYS B O 1
ATOM 8855 N N . ILE B 1 289 ? 7.902 -11.742 -18.938 1 97.69 289 ILE B N 1
ATOM 8856 C CA . ILE B 1 289 ? 8.211 -12.961 -19.672 1 97.69 289 ILE B CA 1
ATOM 8857 C C . ILE B 1 289 ? 9.18 -13.82 -18.859 1 97.69 289 ILE B C 1
ATOM 8859 O O . ILE B 1 289 ? 10.273 -13.375 -18.516 1 97.69 289 ILE B O 1
ATOM 8863 N N . THR B 1 290 ? 8.797 -15.031 -18.562 1 96.88 290 THR B N 1
ATOM 8864 C CA . THR B 1 290 ? 9.648 -15.992 -17.875 1 96.88 290 THR B CA 1
ATOM 8865 C C . THR B 1 290 ? 9.977 -17.172 -18.781 1 96.88 290 THR B C 1
ATOM 8867 O O . THR B 1 290 ? 9.086 -17.75 -19.406 1 96.88 290 THR B O 1
ATOM 8870 N N . ALA B 1 291 ? 11.219 -17.469 -18.875 1 97.19 291 ALA B N 1
ATOM 8871 C CA . ALA B 1 291 ? 11.68 -18.609 -19.656 1 97.19 291 ALA B CA 1
ATOM 8872 C C . ALA B 1 291 ? 11.828 -19.844 -18.781 1 97.19 291 ALA B C 1
ATOM 8874 O O . ALA B 1 291 ? 12.406 -19.781 -17.688 1 97.19 291 ALA B O 1
ATOM 8875 N N . HIS B 1 292 ? 11.258 -20.938 -19.219 1 95.75 292 HIS B N 1
ATOM 8876 C CA . HIS B 1 292 ? 11.344 -22.219 -18.562 1 95.75 292 HIS B CA 1
ATOM 8877 C C . HIS B 1 292 ? 12.141 -23.219 -19.391 1 95.75 292 HIS B C 1
ATOM 8879 O O . HIS B 1 292 ? 11.805 -23.484 -20.547 1 95.75 292 HIS B O 1
ATOM 8885 N N . PHE B 1 293 ? 13.188 -23.812 -18.891 1 95.19 293 PHE B N 1
ATOM 8886 C CA . PHE B 1 293 ? 14.008 -24.766 -19.641 1 95.19 293 PHE B CA 1
ATOM 8887 C C . PHE B 1 293 ? 14.852 -25.609 -18.688 1 95.19 293 PHE B C 1
ATOM 8889 O O . PHE B 1 293 ? 14.844 -25.375 -17.484 1 95.19 293 PHE B O 1
ATOM 8896 N N . HIS B 1 294 ? 15.375 -26.656 -19.25 1 91 294 HIS B N 1
ATOM 8897 C CA . HIS B 1 294 ? 16.312 -27.469 -18.484 1 91 294 HIS B CA 1
ATOM 8898 C C . HIS B 1 294 ? 17.75 -27.016 -18.719 1 91 294 HIS B C 1
ATOM 8900 O O . HIS B 1 294 ? 18.219 -26.953 -19.859 1 91 294 HIS B O 1
ATOM 8906 N N . ASN B 1 295 ? 18.375 -26.656 -17.641 1 84.19 295 ASN B N 1
ATOM 8907 C CA . ASN B 1 295 ? 19.734 -26.141 -17.781 1 84.19 295 ASN B CA 1
ATOM 8908 C C . ASN B 1 295 ? 20.75 -27.266 -17.969 1 84.19 295 ASN B C 1
ATOM 8910 O O . ASN B 1 295 ? 20.359 -28.422 -18.172 1 84.19 295 ASN B O 1
ATOM 8914 N N . ALA B 1 296 ? 22.031 -26.844 -18 1 76.69 296 ALA B N 1
ATOM 8915 C CA . ALA B 1 296 ? 23.109 -27.797 -18.25 1 76.69 296 ALA B CA 1
ATOM 8916 C C . ALA B 1 296 ? 23.156 -28.875 -17.172 1 76.69 296 ALA B C 1
ATOM 8918 O O . ALA B 1 296 ? 23.578 -30 -17.438 1 76.69 296 ALA B O 1
ATOM 8919 N N . GLN B 1 297 ? 22.594 -28.469 -15.984 1 69.94 297 GLN B N 1
ATOM 8920 C CA . GLN B 1 297 ? 22.562 -29.422 -14.883 1 69.94 297 GLN B CA 1
ATOM 8921 C C . GLN B 1 297 ? 21.281 -30.25 -14.914 1 69.94 297 GLN B C 1
ATOM 8923 O O . GLN B 1 297 ? 20.969 -30.969 -13.961 1 69.94 297 GLN B O 1
ATOM 8928 N N . LYS B 1 298 ? 20.531 -30.125 -16.031 1 72.12 298 LYS B N 1
ATOM 8929 C CA . LYS B 1 298 ? 19.328 -30.891 -16.328 1 72.12 298 LYS B CA 1
ATOM 8930 C C . LYS B 1 298 ? 18.234 -30.609 -15.281 1 72.12 298 LYS B C 1
ATOM 8932 O O . LYS B 1 298 ? 17.484 -31.516 -14.906 1 72.12 298 LYS B O 1
ATOM 8937 N N . ARG B 1 299 ? 18.359 -29.453 -14.773 1 76.81 299 ARG B N 1
ATOM 8938 C CA . ARG B 1 299 ? 17.312 -29 -13.852 1 76.81 299 ARG B CA 1
ATOM 8939 C C . ARG B 1 299 ? 16.391 -27.984 -14.531 1 76.81 299 ARG B C 1
ATOM 8941 O O . ARG B 1 299 ? 16.844 -27.172 -15.328 1 76.81 299 ARG B O 1
ATOM 8948 N N . GLN B 1 300 ? 15.188 -28.234 -14.125 1 85.19 300 GLN B N 1
ATOM 8949 C CA . GLN B 1 300 ? 14.258 -27.234 -14.633 1 85.19 300 GLN B CA 1
ATOM 8950 C C . GLN B 1 300 ? 14.492 -25.875 -13.977 1 85.19 300 GLN B C 1
ATOM 8952 O O . GLN B 1 300 ? 14.594 -25.781 -12.75 1 85.19 300 GLN B O 1
ATOM 8957 N N . VAL B 1 301 ? 14.703 -24.875 -14.742 1 89.56 301 VAL B N 1
ATOM 8958 C CA . VAL B 1 301 ? 14.953 -23.547 -14.211 1 89.56 301 VAL B CA 1
ATOM 8959 C C . VAL B 1 301 ? 13.938 -22.562 -14.805 1 89.56 301 VAL B C 1
ATOM 8961 O O . VAL B 1 301 ? 13.445 -22.766 -15.914 1 89.56 301 VAL B O 1
ATOM 8964 N N . ASN B 1 302 ? 13.539 -21.656 -14 1 92.44 302 ASN B N 1
ATOM 8965 C CA . ASN B 1 302 ? 12.688 -20.547 -14.391 1 92.44 302 ASN B CA 1
ATOM 8966 C C . ASN B 1 302 ? 13.438 -19.219 -14.297 1 92.44 302 ASN B C 1
ATOM 8968 O O . ASN B 1 302 ? 13.875 -18.812 -13.219 1 92.44 302 ASN B O 1
ATOM 8972 N N . ARG B 1 303 ? 13.609 -18.562 -15.461 1 94.62 303 ARG B N 1
ATOM 8973 C CA . ARG B 1 303 ? 14.359 -17.312 -15.492 1 94.62 303 ARG B CA 1
ATOM 8974 C C . ARG B 1 303 ? 13.492 -16.172 -16.016 1 94.62 303 ARG B C 1
ATOM 8976 O O . ARG B 1 303 ? 12.906 -16.266 -17.094 1 94.62 303 ARG B O 1
ATOM 8983 N N . LEU B 1 304 ? 13.359 -15.133 -15.203 1 95.56 304 LEU B N 1
ATOM 8984 C CA . LEU B 1 304 ? 12.727 -13.914 -15.711 1 95.56 304 LEU B CA 1
ATOM 8985 C C . LEU B 1 304 ? 13.617 -13.227 -16.734 1 95.56 304 LEU B C 1
ATOM 8987 O O . LEU B 1 304 ? 14.727 -12.789 -16.406 1 95.56 304 LEU B O 1
ATOM 8991 N N . ILE B 1 305 ? 13.18 -13.125 -17.922 1 96.5 305 ILE B N 1
ATOM 8992 C CA . ILE B 1 305 ? 14.055 -12.594 -18.969 1 96.5 305 ILE B CA 1
ATOM 8993 C C . ILE B 1 305 ? 13.594 -11.195 -19.359 1 96.5 305 ILE B C 1
ATOM 8995 O O . ILE B 1 305 ? 14.352 -10.422 -19.953 1 96.5 305 ILE B O 1
ATOM 8999 N N . ALA B 1 306 ? 12.328 -10.906 -18.984 1 96.12 306 ALA B N 1
ATOM 9000 C CA . ALA B 1 306 ? 11.875 -9.555 -19.297 1 96.12 306 ALA B CA 1
ATOM 9001 C C . ALA B 1 306 ? 10.797 -9.094 -18.328 1 96.12 306 ALA B C 1
ATOM 9003 O O . ALA B 1 306 ? 9.938 -9.891 -17.922 1 96.12 306 ALA B O 1
ATOM 9004 N N . PHE B 1 307 ? 10.812 -7.926 -17.953 1 95.12 307 PHE B N 1
ATOM 9005 C CA . PHE B 1 307 ? 9.797 -7.16 -17.25 1 95.12 307 PHE B CA 1
ATOM 9006 C C . PHE B 1 307 ? 9.766 -5.719 -17.734 1 95.12 307 PHE B C 1
ATOM 9008 O O . PHE B 1 307 ? 10.086 -4.793 -16.984 1 95.12 307 PHE B O 1
ATOM 9015 N N . ARG B 1 308 ? 9.312 -5.602 -18.969 1 92 308 ARG B N 1
ATOM 9016 C CA . ARG B 1 308 ? 9.5 -4.367 -19.719 1 92 308 ARG B CA 1
ATOM 9017 C C . ARG B 1 308 ? 8.172 -3.654 -19.953 1 92 308 ARG B C 1
ATOM 9019 O O . ARG B 1 308 ? 7.137 -4.297 -20.109 1 92 308 ARG B O 1
ATOM 9026 N N . VAL B 1 309 ? 8.266 -2.33 -19.953 1 89.06 309 VAL B N 1
ATOM 9027 C CA . VAL B 1 309 ? 7.074 -1.521 -20.203 1 89.06 309 VAL B CA 1
ATOM 9028 C C . VAL B 1 309 ? 6.711 -1.579 -21.688 1 89.06 309 VAL B C 1
ATOM 9030 O O . VAL B 1 309 ? 7.586 -1.492 -22.547 1 89.06 309 VAL B O 1
ATOM 9033 N N . ILE B 1 310 ? 5.473 -1.939 -21.938 1 86.19 310 ILE B N 1
ATOM 9034 C CA . ILE B 1 310 ? 4.953 -1.93 -23.312 1 86.19 310 ILE B CA 1
ATOM 9035 C C . ILE B 1 310 ? 4.371 -0.554 -23.625 1 86.19 310 ILE B C 1
ATOM 9037 O O . ILE B 1 310 ? 3.498 -0.06 -22.906 1 86.19 310 ILE B O 1
ATOM 9041 N N . GLU B 1 311 ? 4.965 -0.014 -24.609 1 74.81 311 GLU B N 1
ATOM 9042 C CA . GLU B 1 311 ? 4.453 1.283 -25.047 1 74.81 311 GLU B CA 1
ATOM 9043 C C . GLU B 1 311 ? 3.309 1.121 -26.047 1 74.81 311 GLU B C 1
ATOM 9045 O O . GLU B 1 311 ? 3.332 0.22 -26.891 1 74.81 311 GLU B O 1
ATOM 9050 N N . GLY B 1 312 ? 2.281 1.765 -25.938 1 69.06 312 GLY B N 1
ATOM 9051 C CA . GLY B 1 312 ? 1.173 1.731 -26.875 1 69.06 312 GLY B CA 1
ATOM 9052 C C . GLY B 1 312 ? -0.005 0.914 -26.375 1 69.06 312 GLY B C 1
ATOM 9053 O O . GLY B 1 312 ? -0.145 0.679 -25.172 1 69.06 312 GLY B O 1
ATOM 9054 N N . SER B 1 313 ? -0.916 0.551 -27.375 1 74.38 313 SER B N 1
ATOM 9055 C CA . SER B 1 313 ? -2.113 -0.222 -27.062 1 74.38 313 SER B CA 1
ATOM 9056 C C . SER B 1 313 ? -1.777 -1.691 -26.828 1 74.38 313 SER B C 1
ATOM 9058 O O . SER B 1 313 ? -0.786 -2.197 -27.359 1 74.38 313 SER B O 1
ATOM 9060 N N . HIS B 1 314 ? -2.445 -2.303 -26 1 81.31 314 HIS B N 1
ATOM 9061 C CA . HIS B 1 314 ? -2.23 -3.713 -25.688 1 81.31 314 HIS B CA 1
ATOM 9062 C C . HIS B 1 314 ? -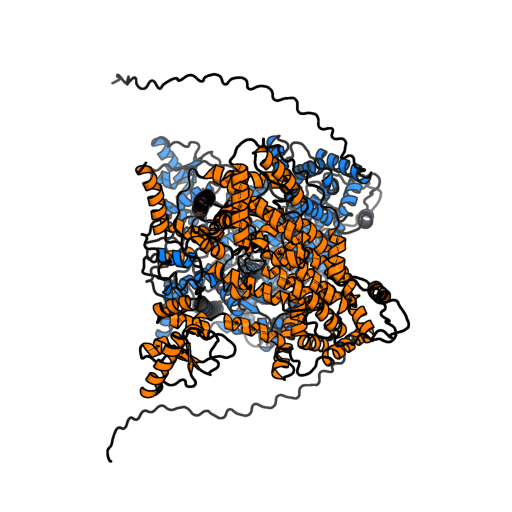2.832 -4.605 -26.781 1 81.31 314 HIS B C 1
ATOM 9064 O O . HIS B 1 314 ? -3.512 -5.586 -26.469 1 81.31 314 HIS B O 1
ATOM 9070 N N . THR B 1 315 ? -2.586 -4.172 -28 1 84.94 315 THR B N 1
ATOM 9071 C CA . THR B 1 315 ? -3.057 -4.996 -29.109 1 84.94 315 THR B CA 1
ATOM 9072 C C . THR B 1 315 ? -2.168 -6.227 -29.281 1 84.94 315 THR B C 1
ATOM 9074 O O . THR B 1 315 ? -1.013 -6.23 -28.844 1 84.94 315 THR B O 1
ATOM 9077 N N . GLY B 1 316 ? -2.744 -7.23 -29.875 1 90.56 316 GLY B N 1
ATOM 9078 C CA . GLY B 1 316 ? -1.985 -8.445 -30.125 1 90.56 316 GLY B CA 1
ATOM 9079 C C . GLY B 1 316 ? -0.721 -8.211 -30.922 1 90.56 316 GLY B C 1
ATOM 9080 O O . GLY B 1 316 ? 0.316 -8.82 -30.656 1 90.56 316 GLY B O 1
ATOM 9081 N N . GLY B 1 317 ? -0.829 -7.336 -31.859 1 90.38 317 GLY B N 1
ATOM 9082 C CA . GLY B 1 317 ? 0.333 -7.027 -32.688 1 90.38 317 GLY B CA 1
ATOM 9083 C C . GLY B 1 317 ? 1.476 -6.418 -31.891 1 90.38 317 GLY B C 1
ATOM 9084 O O . GLY B 1 317 ? 2.629 -6.82 -32.062 1 90.38 317 GLY B O 1
ATOM 9085 N N . CYS B 1 318 ? 1.166 -5.496 -31.062 1 89.12 318 CYS B N 1
ATOM 9086 C CA . CYS B 1 318 ? 2.182 -4.84 -30.25 1 89.12 318 CYS B CA 1
ATOM 9087 C C . CYS B 1 318 ? 2.805 -5.82 -29.266 1 89.12 318 CYS B C 1
ATOM 9089 O O . CYS B 1 318 ? 4.02 -5.812 -29.062 1 89.12 318 CYS B O 1
ATOM 9091 N N . LEU B 1 319 ? 1.965 -6.633 -28.688 1 94.06 319 LEU B N 1
ATOM 9092 C CA . LEU B 1 319 ? 2.457 -7.637 -27.75 1 94.06 319 LEU B CA 1
ATOM 9093 C C . LEU B 1 319 ? 3.404 -8.609 -28.438 1 94.06 319 LEU B C 1
ATOM 9095 O O . LEU B 1 319 ? 4.449 -8.969 -27.891 1 94.06 319 LEU B O 1
ATOM 9099 N N . ALA B 1 320 ? 3.018 -8.977 -29.641 1 96.12 320 ALA B N 1
ATOM 9100 C CA . ALA B 1 320 ? 3.834 -9.914 -30.422 1 96.12 320 ALA B CA 1
ATOM 9101 C C . ALA B 1 320 ? 5.195 -9.305 -30.75 1 96.12 320 ALA B C 1
ATOM 9103 O O . ALA B 1 320 ? 6.219 -9.992 -30.688 1 96.12 320 ALA B O 1
ATOM 9104 N N . GLU B 1 321 ? 5.164 -8.055 -31.062 1 94.31 321 GLU B N 1
ATOM 9105 C CA . GLU B 1 321 ? 6.406 -7.367 -31.406 1 94.31 321 GLU B CA 1
ATOM 9106 C C . GLU B 1 321 ? 7.359 -7.324 -30.219 1 94.31 321 GLU B C 1
ATOM 9108 O O . GLU B 1 321 ? 8.547 -7.625 -30.359 1 94.31 321 GLU B O 1
ATOM 9113 N N . ASN B 1 322 ? 6.836 -6.938 -29.125 1 94.31 322 ASN B N 1
ATOM 9114 C CA . ASN B 1 322 ? 7.652 -6.867 -27.922 1 94.31 322 ASN B CA 1
ATOM 9115 C C . ASN B 1 322 ? 8.164 -8.25 -27.516 1 94.31 322 ASN B C 1
ATOM 9117 O O . ASN B 1 322 ? 9.328 -8.398 -27.156 1 94.31 322 ASN B O 1
ATOM 9121 N N . PHE B 1 323 ? 7.289 -9.227 -27.547 1 97.06 323 PHE B N 1
ATOM 9122 C CA . PHE B 1 323 ? 7.668 -10.594 -27.203 1 97.06 323 PHE B CA 1
ATOM 9123 C C . PHE B 1 323 ? 8.773 -11.094 -28.125 1 97.06 323 PHE B C 1
ATOM 9125 O O . PHE B 1 323 ? 9.758 -11.672 -27.672 1 97.06 323 PHE B O 1
ATOM 9132 N N . PHE B 1 324 ? 8.617 -10.844 -29.406 1 97 324 PHE B N 1
ATOM 9133 C CA . PHE B 1 324 ? 9.57 -11.305 -30.406 1 97 324 PHE B CA 1
ATOM 9134 C C . PHE B 1 324 ? 10.93 -10.648 -30.203 1 97 324 PHE B C 1
ATOM 9136 O O . PHE B 1 324 ? 11.969 -11.297 -30.359 1 97 324 PHE B O 1
ATOM 9143 N N . GLU B 1 325 ? 10.898 -9.391 -29.859 1 95.56 325 GLU B N 1
ATOM 9144 C CA . GLU B 1 325 ? 12.141 -8.672 -29.609 1 95.56 325 GLU B CA 1
ATOM 9145 C C . GLU B 1 325 ? 12.914 -9.297 -28.453 1 95.56 325 GLU B C 1
ATOM 9147 O O . GLU B 1 325 ? 14.141 -9.391 -28.484 1 95.56 325 GLU B O 1
ATOM 9152 N N . VAL B 1 326 ? 12.195 -9.711 -27.438 1 96.88 326 VAL B N 1
ATOM 9153 C CA . VAL B 1 326 ? 12.836 -10.328 -26.281 1 96.88 326 VAL B CA 1
ATOM 9154 C C . VAL B 1 326 ? 13.406 -11.688 -26.672 1 96.88 326 VAL B C 1
ATOM 9156 O O . VAL B 1 326 ? 14.508 -12.055 -26.25 1 96.88 326 VAL B O 1
ATOM 9159 N N . MET B 1 327 ? 12.664 -12.484 -27.484 1 97.19 327 MET B N 1
ATOM 9160 C CA . MET B 1 327 ? 13.156 -13.766 -27.969 1 97.19 327 MET B CA 1
ATOM 9161 C C . MET B 1 327 ? 14.445 -13.594 -28.766 1 97.19 327 MET B C 1
ATOM 9163 O O . MET B 1 327 ? 15.383 -14.391 -28.625 1 97.19 327 MET B O 1
ATOM 9167 N N . GLU B 1 328 ? 14.492 -12.547 -29.531 1 96 328 GLU B N 1
ATOM 9168 C CA . GLU B 1 328 ? 15.695 -12.25 -30.312 1 96 328 GLU B CA 1
ATOM 9169 C C . GLU B 1 328 ? 16.859 -11.852 -29.406 1 96 328 GLU B C 1
ATOM 9171 O O . GLU B 1 328 ? 17.984 -12.312 -29.594 1 96 328 GLU B O 1
ATOM 9176 N N . GLU B 1 329 ? 16.531 -11.055 -28.5 1 95.88 329 GLU B N 1
ATOM 9177 C CA . GLU B 1 329 ? 17.547 -10.57 -27.578 1 95.88 329 GLU B CA 1
ATOM 9178 C C . GLU B 1 329 ? 18.219 -11.734 -26.844 1 95.88 329 GLU B C 1
ATOM 9180 O O . GLU B 1 329 ? 19.422 -11.727 -26.625 1 95.88 329 GLU B O 1
ATOM 9185 N N . PHE B 1 330 ? 17.5 -12.758 -26.484 1 97 330 PHE B N 1
ATOM 9186 C CA . PHE B 1 330 ? 18.016 -13.836 -25.656 1 97 330 PHE B CA 1
ATOM 9187 C C . PHE B 1 330 ? 18.375 -15.055 -26.5 1 97 330 PHE B C 1
ATOM 9189 O O . PHE B 1 330 ? 18.75 -16.094 -25.969 1 97 330 PHE B O 1
ATOM 9196 N N . GLY B 1 331 ? 18.203 -14.977 -27.828 1 94.38 331 GLY B N 1
ATOM 9197 C CA . GLY B 1 331 ? 18.578 -16.047 -28.734 1 94.38 331 GLY B CA 1
ATOM 9198 C C . GLY B 1 331 ? 17.672 -17.266 -28.609 1 94.38 331 GLY B C 1
ATOM 9199 O O . GLY B 1 331 ? 18.156 -18.406 -28.656 1 94.38 331 GLY B O 1
ATOM 9200 N N . ILE B 1 332 ? 16.375 -17.062 -28.422 1 95.94 332 ILE B N 1
ATOM 9201 C CA . ILE B 1 332 ? 15.453 -18.156 -28.156 1 95.94 332 ILE B CA 1
ATOM 9202 C C . ILE B 1 332 ? 14.664 -18.5 -29.422 1 95.94 332 ILE B C 1
ATOM 9204 O O . ILE B 1 332 ? 13.992 -19.531 -29.469 1 95.94 332 ILE B O 1
ATOM 9208 N N . ILE B 1 333 ? 14.742 -17.766 -30.469 1 94.69 333 ILE B N 1
ATOM 9209 C CA . ILE B 1 333 ? 13.906 -17.891 -31.656 1 94.69 333 ILE B CA 1
ATOM 9210 C C . ILE B 1 333 ? 13.961 -19.312 -32.188 1 94.69 333 ILE B C 1
ATOM 9212 O O . ILE B 1 333 ? 12.922 -19.938 -32.438 1 94.69 333 ILE B O 1
ATOM 9216 N N . ARG B 1 334 ? 15.07 -19.891 -32.281 1 91.19 334 ARG B N 1
ATOM 9217 C CA . ARG B 1 334 ? 15.219 -21.234 -32.844 1 91.19 334 ARG B CA 1
ATOM 9218 C C . ARG B 1 334 ? 14.906 -22.312 -31.828 1 91.19 334 ARG B C 1
ATOM 9220 O O . ARG B 1 334 ? 14.734 -23.484 -32.188 1 91.19 334 ARG B O 1
ATOM 9227 N N . LYS B 1 335 ? 14.781 -21.922 -30.547 1 93.5 335 LYS B N 1
ATOM 9228 C CA . LYS B 1 335 ? 14.539 -22.891 -29.484 1 93.5 335 LYS B CA 1
ATOM 9229 C C . LYS B 1 335 ? 13.18 -22.672 -28.828 1 93.5 335 LYS B C 1
ATOM 9231 O O . LYS B 1 335 ? 12.836 -23.312 -27.844 1 93.5 335 LYS B O 1
ATOM 9236 N N . LEU B 1 336 ? 12.414 -21.828 -29.406 1 96.25 336 LEU B N 1
ATOM 9237 C CA . LEU B 1 336 ? 11.148 -21.469 -28.781 1 96.25 336 LEU B CA 1
ATOM 9238 C C . LEU B 1 336 ? 10.172 -22.641 -28.812 1 96.25 336 LEU B C 1
ATOM 9240 O O . LEU B 1 336 ? 9.945 -23.25 -29.859 1 96.25 336 LEU B O 1
ATOM 9244 N N . GLY B 1 337 ? 9.719 -23.016 -27.656 1 96.06 337 GLY B N 1
ATOM 9245 C CA . GLY B 1 337 ? 8.711 -24.062 -27.547 1 96.06 337 GLY B CA 1
ATOM 9246 C C . GLY B 1 337 ? 7.301 -23.516 -27.438 1 96.06 337 GLY B C 1
ATOM 9247 O O . GLY B 1 337 ? 6.816 -22.828 -28.344 1 96.06 337 GLY B O 1
ATOM 9248 N N . TRP B 1 338 ? 6.781 -23.641 -26.281 1 97.44 338 TRP B N 1
ATOM 9249 C CA . TRP B 1 338 ? 5.383 -23.281 -26.078 1 97.44 338 TRP B CA 1
ATOM 9250 C C . TRP B 1 338 ? 5.25 -22.078 -25.156 1 97.44 338 TRP B C 1
ATOM 9252 O O . TRP B 1 338 ? 6.137 -21.812 -24.344 1 97.44 338 TRP B O 1
ATOM 9262 N N . ILE B 1 339 ? 4.109 -21.328 -25.312 1 97.81 339 ILE B N 1
ATOM 9263 C CA . ILE B 1 339 ? 3.863 -20.109 -24.547 1 97.81 339 ILE B CA 1
ATOM 9264 C C . ILE B 1 339 ? 2.551 -20.234 -23.781 1 97.81 339 ILE B C 1
ATOM 9266 O O . ILE B 1 339 ? 1.487 -20.422 -24.375 1 97.81 339 ILE B O 1
ATOM 9270 N N . THR B 1 340 ? 2.633 -20.203 -22.484 1 97.38 340 THR B N 1
ATOM 9271 C CA . THR B 1 340 ? 1.45 -20.266 -21.625 1 97.38 340 THR B CA 1
ATOM 9272 C C . THR B 1 340 ? 0.988 -18.859 -21.25 1 97.38 340 THR B C 1
ATOM 9274 O O . THR B 1 340 ? 1.768 -18.062 -20.719 1 97.38 340 THR B O 1
ATOM 9277 N N . MET B 1 341 ? -0.224 -18.531 -21.484 1 95.62 341 MET B N 1
ATOM 9278 C CA . MET B 1 341 ? -0.771 -17.203 -21.203 1 95.62 341 MET B CA 1
ATOM 9279 C C . MET B 1 341 ? -2.23 -17.297 -20.766 1 95.62 341 MET B C 1
ATOM 9281 O O . MET B 1 341 ? -2.861 -18.344 -20.922 1 95.62 341 MET B O 1
ATOM 9285 N N . ASP B 1 342 ? -2.754 -16.219 -20.266 1 92.62 342 ASP B N 1
ATOM 9286 C CA . ASP B 1 342 ? -4.176 -16.172 -19.938 1 92.62 342 ASP B CA 1
ATOM 9287 C C . ASP B 1 342 ? -5.031 -16.125 -21.203 1 92.62 342 ASP B C 1
ATOM 9289 O O . ASP B 1 342 ? -4.508 -16.25 -22.312 1 92.62 342 ASP B O 1
ATOM 9293 N N . ASN B 1 343 ? -6.348 -16.125 -21.062 1 90.81 343 ASN B N 1
ATOM 9294 C CA . ASN B 1 343 ? -7.234 -16.328 -22.203 1 90.81 343 ASN B CA 1
ATOM 9295 C C . ASN B 1 343 ? -7.797 -15.016 -22.719 1 90.81 343 ASN B C 1
ATOM 9297 O O . ASN B 1 343 ? -8.898 -14.977 -23.266 1 90.81 343 ASN B O 1
ATOM 9301 N N . ALA B 1 344 ? -7.055 -13.945 -22.578 1 89.62 344 ALA B N 1
ATOM 9302 C CA . ALA B 1 344 ? -7.473 -12.664 -23.141 1 89.62 344 ALA B CA 1
ATOM 9303 C C . ALA B 1 344 ? -7.426 -12.695 -24.672 1 89.62 344 ALA B C 1
ATOM 9305 O O . ALA B 1 344 ? -6.551 -13.328 -25.25 1 89.62 344 ALA B O 1
ATOM 9306 N N . SER B 1 345 ? -8.266 -12 -25.312 1 90.25 345 SER B N 1
ATOM 9307 C CA . SER B 1 345 ? -8.391 -12.023 -26.766 1 90.25 345 SER B CA 1
ATOM 9308 C C . SER B 1 345 ? -7.145 -11.453 -27.438 1 90.25 345 SER B C 1
ATOM 9310 O O . SER B 1 345 ? -6.777 -11.875 -28.547 1 90.25 345 SER B O 1
ATOM 9312 N N . ASN B 1 346 ? -6.535 -10.539 -26.812 1 91.31 346 ASN B N 1
ATOM 9313 C CA . ASN B 1 346 ? -5.332 -9.953 -27.391 1 91.31 346 ASN B CA 1
ATOM 9314 C C . ASN B 1 346 ? -4.191 -10.961 -27.453 1 91.31 346 ASN B C 1
ATOM 9316 O O . ASN B 1 346 ? -3.305 -10.852 -28.297 1 91.31 346 ASN B O 1
ATOM 9320 N N . ASN B 1 347 ? -4.219 -11.984 -26.609 1 94.19 347 ASN B N 1
ATOM 9321 C CA . ASN B 1 347 ? -3.207 -13.039 -26.641 1 94.19 347 ASN B CA 1
ATOM 9322 C C . ASN B 1 347 ? -3.361 -13.922 -27.875 1 94.19 347 ASN B C 1
ATOM 9324 O O . ASN B 1 347 ? -2.373 -14.422 -28.406 1 94.19 347 ASN B O 1
ATOM 9328 N N . ASP B 1 348 ? -4.609 -14.125 -28.328 1 93.81 348 ASP B N 1
ATOM 9329 C CA . ASP B 1 348 ? -4.84 -14.883 -29.562 1 93.81 348 ASP B CA 1
ATOM 9330 C C . ASP B 1 348 ? -4.293 -14.148 -30.781 1 93.81 348 ASP B C 1
ATOM 9332 O O . ASP B 1 348 ? -3.656 -14.758 -31.641 1 93.81 348 ASP B O 1
ATOM 9336 N N . SER B 1 349 ? -4.582 -12.844 -30.781 1 95.12 349 SER B N 1
ATOM 9337 C CA . SER B 1 349 ? -4.055 -12.047 -31.891 1 95.12 349 SER B CA 1
ATOM 9338 C C . SER B 1 349 ? -2.533 -11.953 -31.828 1 95.12 349 SER B C 1
ATOM 9340 O O . SER B 1 349 ? -1.868 -11.891 -32.875 1 95.12 349 SER B O 1
ATOM 9342 N N . MET B 1 350 ? -2.02 -11.977 -30.609 1 96.5 350 MET B N 1
ATOM 9343 C CA . MET B 1 350 ? -0.569 -12.008 -30.453 1 96.5 350 MET B CA 1
ATOM 9344 C C . MET B 1 350 ? 0.021 -13.266 -31.062 1 96.5 350 MET B C 1
ATOM 9346 O O . MET B 1 350 ? 1.013 -13.195 -31.797 1 96.5 350 MET B O 1
ATOM 9350 N N . MET B 1 351 ? -0.594 -14.398 -30.875 1 96.94 351 MET B N 1
ATOM 9351 C CA . MET B 1 351 ? -0.115 -15.672 -31.406 1 96.94 351 MET B CA 1
ATOM 9352 C C . MET B 1 351 ? -0.196 -15.703 -32.906 1 96.94 351 MET B C 1
ATOM 9354 O O . MET B 1 351 ? 0.658 -16.297 -33.594 1 96.94 351 MET B O 1
ATOM 9358 N N . THR B 1 352 ? -1.201 -15.062 -33.469 1 96.5 352 THR B N 1
ATOM 9359 C CA . THR B 1 352 ? -1.337 -14.984 -34.906 1 96.5 352 THR B CA 1
ATOM 9360 C C . THR B 1 352 ? -0.168 -14.211 -35.531 1 96.5 352 THR B C 1
ATOM 9362 O O . THR B 1 352 ? 0.441 -14.664 -36.5 1 96.5 352 THR B O 1
ATOM 9365 N N . GLN B 1 353 ? 0.097 -13.109 -34.938 1 96.38 353 GLN B N 1
ATOM 9366 C CA . GLN B 1 353 ? 1.206 -12.297 -35.406 1 96.38 353 GLN B CA 1
ATOM 9367 C C . GLN B 1 353 ? 2.543 -13 -35.188 1 96.38 353 GLN B C 1
ATOM 9369 O O . GLN B 1 353 ? 3.439 -12.914 -36.031 1 96.38 353 GLN B O 1
ATOM 9374 N N . LEU B 1 354 ? 2.699 -13.688 -34.094 1 96.88 354 LEU B N 1
ATOM 9375 C CA . LEU B 1 354 ? 3.938 -14.398 -33.781 1 96.88 354 LEU B CA 1
ATOM 9376 C C . LEU B 1 354 ? 4.184 -15.523 -34.781 1 96.88 354 LEU B C 1
ATOM 9378 O O . LEU B 1 354 ? 5.328 -15.797 -35.156 1 96.88 354 LEU B O 1
ATOM 9382 N N . GLU B 1 355 ? 3.123 -16.234 -35.125 1 96.31 355 GLU B N 1
ATOM 9383 C CA . GLU B 1 355 ? 3.246 -17.266 -36.125 1 96.31 355 GLU B CA 1
ATOM 9384 C C . GLU B 1 355 ? 3.828 -16.703 -37.438 1 96.31 355 GLU B C 1
ATOM 9386 O O . GLU B 1 355 ? 4.707 -17.328 -38.031 1 96.31 355 GLU B O 1
ATOM 9391 N N . GLU B 1 356 ? 3.389 -15.531 -37.781 1 95.62 356 GLU B N 1
ATOM 9392 C CA . GLU B 1 356 ? 3.9 -14.891 -39 1 95.62 356 GLU B CA 1
ATOM 9393 C C . GLU B 1 356 ? 5.391 -14.586 -38.875 1 95.62 356 GLU B C 1
ATOM 9395 O O . GLU B 1 356 ? 6.164 -14.844 -39.812 1 95.62 356 GLU B O 1
ATOM 9400 N N . TYR B 1 357 ? 5.762 -14.086 -37.75 1 95.81 357 TYR B N 1
ATOM 9401 C CA . TYR B 1 357 ? 7.16 -13.742 -37.5 1 95.81 357 TYR B CA 1
ATOM 9402 C C . TYR B 1 357 ? 8.039 -14.992 -37.562 1 95.81 357 TYR B C 1
ATOM 9404 O O . TYR B 1 357 ? 9.102 -14.992 -38.188 1 95.81 357 TYR B O 1
ATOM 9412 N N . MET B 1 358 ? 7.582 -16.031 -36.938 1 95.25 358 MET B N 1
ATOM 9413 C CA . MET B 1 358 ? 8.375 -17.25 -36.781 1 95.25 358 MET B CA 1
ATOM 9414 C C . MET B 1 358 ? 8.484 -17.984 -38.125 1 95.25 358 MET B C 1
ATOM 9416 O O . MET B 1 358 ? 9.562 -18.469 -38.469 1 95.25 358 MET B O 1
ATOM 9420 N N . VAL B 1 359 ? 7.445 -18.078 -38.844 1 92.88 359 VAL B N 1
ATOM 9421 C CA . VAL B 1 359 ? 7.438 -18.766 -40.125 1 92.88 359 VAL B CA 1
ATOM 9422 C C . VAL B 1 359 ? 8.344 -18.016 -41.125 1 92.88 359 VAL B C 1
ATOM 9424 O O . VAL B 1 359 ? 9.047 -18.641 -41.906 1 92.88 359 VAL B O 1
ATOM 9427 N N . THR B 1 360 ? 8.312 -16.703 -41 1 93.62 360 THR B N 1
ATOM 9428 C CA . THR B 1 360 ? 9.172 -15.898 -41.844 1 93.62 360 THR B CA 1
ATOM 9429 C C . THR B 1 360 ? 10.648 -16.172 -41.562 1 93.62 360 THR B C 1
ATOM 9431 O O . THR B 1 360 ? 11.492 -16.094 -42.438 1 93.62 360 THR B O 1
ATOM 9434 N N . ARG B 1 361 ? 10.945 -16.625 -40.375 1 92.25 361 ARG B N 1
ATOM 9435 C CA . ARG B 1 361 ? 12.312 -16.953 -39.969 1 92.25 361 ARG B CA 1
ATOM 9436 C C . ARG B 1 361 ? 12.625 -18.422 -40.219 1 92.25 361 ARG B C 1
ATOM 9438 O O . ARG B 1 361 ? 13.664 -18.922 -39.812 1 92.25 361 ARG B O 1
ATOM 9445 N N . GLY B 1 362 ? 11.664 -19.141 -40.75 1 87.44 362 GLY B N 1
ATOM 9446 C CA . GLY B 1 362 ? 11.875 -20.531 -41.125 1 87.44 362 GLY B CA 1
ATOM 9447 C C . GLY B 1 362 ? 11.602 -21.5 -40 1 87.44 362 GLY B C 1
ATOM 9448 O O . GLY B 1 362 ? 12.039 -22.656 -40.031 1 87.44 362 GLY B O 1
ATOM 9449 N N . MET B 1 363 ? 10.938 -21.031 -39.031 1 89.88 363 MET B N 1
ATOM 9450 C CA . MET B 1 363 ? 10.656 -21.891 -37.875 1 89.88 363 MET B CA 1
ATOM 9451 C C . MET B 1 363 ? 9.273 -22.531 -37.969 1 89.88 363 MET B C 1
ATOM 9453 O O . MET B 1 363 ? 8.352 -21.922 -38.531 1 89.88 363 MET B O 1
ATOM 9457 N N . ASP B 1 364 ? 9.219 -23.719 -37.5 1 86.38 364 ASP B N 1
ATOM 9458 C CA . ASP B 1 364 ? 7.926 -24.391 -37.406 1 86.38 364 ASP B CA 1
ATOM 9459 C C . ASP B 1 364 ? 7.168 -23.953 -36.156 1 86.38 364 ASP B C 1
ATOM 9461 O O . ASP B 1 364 ? 7.496 -24.375 -35.062 1 86.38 364 ASP B O 1
ATOM 9465 N N . PHE B 1 365 ? 6.262 -23.062 -36.344 1 93.44 365 PHE B N 1
ATOM 9466 C CA . PHE B 1 365 ? 5.504 -22.469 -35.219 1 93.44 365 PHE B CA 1
ATOM 9467 C C . PHE B 1 365 ? 4.035 -22.312 -35.625 1 93.44 365 PHE B C 1
ATOM 9469 O O . PHE B 1 365 ? 3.717 -21.797 -36.688 1 93.44 365 PHE B O 1
ATOM 9476 N N . ASP B 1 366 ? 3.221 -22.828 -34.75 1 94.06 366 ASP B N 1
ATOM 9477 C CA . ASP B 1 366 ? 1.782 -22.797 -35 1 94.06 366 ASP B CA 1
ATOM 9478 C C . ASP B 1 366 ? 1.056 -22 -33.906 1 94.06 366 ASP B C 1
ATOM 9480 O O . ASP B 1 366 ? 1.271 -22.234 -32.719 1 94.06 366 ASP B O 1
ATOM 9484 N N . ARG B 1 367 ? 0.143 -21.109 -34.281 1 94.62 367 ARG B N 1
ATOM 9485 C CA . ARG B 1 367 ? -0.536 -20.203 -33.375 1 94.62 367 ARG B CA 1
ATOM 9486 C C . ARG B 1 367 ? -1.378 -20.969 -32.375 1 94.62 367 ARG B C 1
ATOM 9488 O O . ARG B 1 367 ? -1.543 -20.547 -31.219 1 94.62 367 ARG B O 1
ATOM 9495 N N . HIS B 1 368 ? -1.982 -22.062 -32.781 1 93.88 368 HIS B N 1
ATOM 9496 C CA . HIS B 1 368 ? -2.789 -22.875 -31.875 1 93.88 368 HIS B CA 1
ATOM 9497 C C . HIS B 1 368 ? -1.947 -23.938 -31.203 1 93.88 368 HIS B C 1
ATOM 9499 O O . HIS B 1 368 ? -2.062 -24.156 -29.984 1 93.88 368 HIS B O 1
ATOM 9505 N N . GLY B 1 369 ? -1.05 -24.531 -31.922 1 94 369 GLY B N 1
ATOM 9506 C CA . GLY B 1 369 ? -0.245 -25.641 -31.438 1 94 369 GLY B CA 1
ATOM 9507 C C . GLY B 1 369 ? 0.764 -25.219 -30.391 1 94 369 GLY B C 1
ATOM 9508 O O . GLY B 1 369 ? 1.075 -25.984 -29.469 1 94 369 GLY B O 1
ATOM 9509 N N . ASN B 1 370 ? 1.315 -24.078 -30.531 1 96.12 370 ASN B N 1
ATOM 9510 C CA . ASN B 1 370 ? 2.344 -23.609 -29.594 1 96.12 370 ASN B CA 1
ATOM 9511 C C . ASN B 1 370 ? 1.754 -22.719 -28.5 1 96.12 370 ASN B C 1
ATOM 9513 O O . ASN B 1 370 ? 2.49 -22.141 -27.703 1 96.12 370 ASN B O 1
ATOM 9517 N N . ARG B 1 371 ? 0.379 -22.625 -28.422 1 96.69 371 ARG B N 1
ATOM 9518 C CA . ARG B 1 371 ? -0.321 -21.844 -27.406 1 96.69 371 ARG B CA 1
ATOM 9519 C C . ARG B 1 371 ? -0.868 -22.734 -26.297 1 96.69 371 ARG B C 1
ATOM 9521 O O . ARG B 1 371 ? -1.589 -23.703 -26.578 1 96.69 371 ARG B O 1
ATOM 9528 N N . LEU B 1 372 ? -0.464 -22.484 -25.125 1 96.94 372 LEU B N 1
ATOM 9529 C CA . LEU B 1 372 ? -1.018 -23.172 -23.969 1 96.94 372 LEU B CA 1
ATOM 9530 C C . LEU B 1 372 ? -1.902 -22.234 -23.156 1 96.94 372 LEU B C 1
ATOM 9532 O O . LEU B 1 372 ? -1.568 -21.062 -22.969 1 96.94 372 LEU B O 1
ATOM 9536 N N . ARG B 1 373 ? -3.031 -22.688 -22.781 1 95.94 373 ARG B N 1
ATOM 9537 C CA . ARG B 1 373 ? -3.98 -21.906 -22 1 95.94 373 ARG B CA 1
ATOM 9538 C C . ARG B 1 373 ? -3.76 -22.094 -20.5 1 95.94 373 ARG B C 1
ATOM 9540 O O . ARG B 1 373 ? -3.678 -23.234 -20.031 1 95.94 373 ARG B O 1
ATOM 9547 N N . CYS B 1 374 ? -3.607 -21 -19.797 1 95.5 374 CYS B N 1
ATOM 9548 C CA . CYS B 1 374 ? -3.361 -21.062 -18.359 1 95.5 374 CYS B CA 1
ATOM 9549 C C . CYS B 1 374 ? -4.512 -21.75 -17.641 1 95.5 374 CYS B C 1
ATOM 9551 O O . CYS B 1 374 ? -5.633 -21.234 -17.625 1 95.5 374 CYS B O 1
ATOM 9553 N N . PHE B 1 375 ? -4.227 -22.875 -16.969 1 95.5 375 PHE B N 1
ATOM 9554 C CA . PHE B 1 375 ? -5.227 -23.734 -16.328 1 95.5 375 PHE B CA 1
ATOM 9555 C C . PHE B 1 375 ? -5.965 -22.969 -15.234 1 95.5 375 PHE B C 1
ATOM 9557 O O . PHE B 1 375 ? -7.199 -22.922 -15.234 1 95.5 375 PHE B O 1
ATOM 9564 N N . PRO B 1 376 ? -5.25 -22.312 -14.281 1 93.56 376 PRO B N 1
ATOM 9565 C CA . PRO B 1 376 ? -5.961 -21.578 -13.234 1 93.56 376 PRO B CA 1
ATOM 9566 C C . PRO B 1 376 ? -6.867 -20.484 -13.797 1 93.56 376 PRO B C 1
ATOM 9568 O O . PRO B 1 376 ? -7.934 -20.219 -13.242 1 93.56 376 PRO B O 1
ATOM 9571 N N . HIS B 1 377 ? -6.484 -19.859 -14.867 1 93.31 377 HIS B N 1
ATOM 9572 C CA . HIS B 1 377 ? -7.32 -18.828 -15.477 1 93.31 377 HIS B CA 1
ATOM 9573 C C . HIS B 1 377 ? -8.602 -19.406 -16.047 1 93.31 377 HIS B C 1
ATOM 9575 O O . HIS B 1 377 ? -9.672 -18.797 -15.953 1 93.31 377 HIS B O 1
ATOM 9581 N N . VAL B 1 378 ? -8.5 -20.547 -16.656 1 95.81 378 VAL B N 1
ATOM 9582 C CA . VAL B 1 378 ? -9.672 -21.219 -17.203 1 95.81 378 VAL B CA 1
ATOM 9583 C C . VAL B 1 378 ? -10.625 -21.594 -16.078 1 95.81 378 VAL B C 1
ATOM 9585 O O . VAL B 1 378 ? -11.844 -21.406 -16.188 1 95.81 378 VAL B O 1
ATOM 9588 N N . VAL B 1 379 ? -10.047 -22.156 -15.039 1 95.44 379 VAL B N 1
ATOM 9589 C CA . VAL B 1 379 ? -10.867 -22.516 -13.883 1 95.44 379 VAL B CA 1
ATOM 9590 C C . VAL B 1 379 ? -11.555 -21.266 -13.328 1 95.44 379 VAL B C 1
ATOM 9592 O O . VAL B 1 379 ? -12.734 -21.312 -12.953 1 95.44 379 VAL B O 1
ATOM 9595 N N . ASN B 1 380 ? -10.844 -20.188 -13.273 1 93.88 380 ASN B N 1
ATOM 9596 C CA . ASN B 1 380 ? -11.43 -18.938 -12.812 1 93.88 380 ASN B CA 1
ATOM 9597 C C . ASN B 1 380 ? -12.625 -18.531 -13.664 1 93.88 380 ASN B C 1
ATOM 9599 O O . ASN B 1 380 ? -13.656 -18.109 -13.133 1 93.88 380 ASN B O 1
ATOM 9603 N N . LEU B 1 381 ? -12.492 -18.625 -14.953 1 94.62 381 LEU B N 1
ATOM 9604 C CA . LEU B 1 381 ? -13.578 -18.281 -15.859 1 94.62 381 LEU B CA 1
ATOM 9605 C C . LEU B 1 381 ? -14.797 -19.156 -15.609 1 94.62 381 LEU B C 1
ATOM 9607 O O . LEU B 1 381 ? -15.93 -18.656 -15.578 1 94.62 381 LEU B O 1
ATOM 9611 N N . ALA B 1 382 ? -14.547 -20.422 -15.414 1 96.88 382 ALA B N 1
ATOM 9612 C CA . ALA B 1 382 ? -15.633 -21.359 -15.172 1 96.88 382 ALA B CA 1
ATOM 9613 C C . ALA B 1 382 ? -16.344 -21.062 -13.859 1 96.88 382 ALA B C 1
ATOM 9615 O O . ALA B 1 382 ? -17.578 -21.016 -13.805 1 96.88 382 ALA B O 1
ATOM 9616 N N . VAL B 1 383 ? -15.547 -20.828 -12.852 1 96.56 383 VAL B N 1
ATOM 9617 C CA . VAL B 1 383 ? -16.125 -20.562 -11.539 1 96.56 383 VAL B CA 1
ATOM 9618 C C . VAL B 1 383 ? -16.875 -19.234 -11.562 1 96.56 383 VAL B C 1
ATOM 9620 O O . VAL B 1 383 ? -17.938 -19.109 -10.945 1 96.56 383 VAL B O 1
ATOM 9623 N N . GLN B 1 384 ? -16.375 -18.25 -12.227 1 94.88 384 GLN B N 1
ATOM 9624 C CA . GLN B 1 384 ? -17.062 -16.969 -12.352 1 94.88 384 GLN B CA 1
ATOM 9625 C C . GLN B 1 384 ? -18.406 -17.141 -13.031 1 94.88 384 GLN B C 1
ATOM 9627 O O . GLN B 1 384 ? -19.375 -16.453 -12.68 1 94.88 384 GLN B O 1
ATOM 9632 N N . ASP B 1 385 ? -18.453 -18.031 -13.984 1 95.06 385 ASP B N 1
ATOM 9633 C CA . ASP B 1 385 ? -19.734 -18.312 -14.633 1 95.06 385 ASP B CA 1
ATOM 9634 C C . ASP B 1 385 ? -20.703 -18.969 -13.656 1 95.06 385 ASP B C 1
ATOM 9636 O O . ASP B 1 385 ? -21.906 -18.688 -13.688 1 95.06 385 ASP B O 1
ATOM 9640 N N . ILE B 1 386 ? -20.188 -19.859 -12.82 1 95.56 386 ILE B N 1
ATOM 9641 C CA . ILE B 1 386 ? -21.016 -20.484 -11.805 1 95.56 386 ILE B CA 1
ATOM 9642 C C . ILE B 1 386 ? -21.562 -19.422 -10.852 1 95.56 386 ILE B C 1
ATOM 9644 O O . ILE B 1 386 ? -22.766 -19.359 -10.609 1 95.56 386 ILE B O 1
ATOM 9648 N N . LEU B 1 387 ? -20.688 -18.578 -10.367 1 93.62 387 LEU B N 1
ATOM 9649 C CA . LEU B 1 387 ? -21.062 -17.547 -9.406 1 93.62 387 LEU B CA 1
ATOM 9650 C C . LEU B 1 387 ? -22.047 -16.562 -10.039 1 93.62 387 LEU B C 1
ATOM 9652 O O . LEU B 1 387 ? -22.969 -16.094 -9.375 1 93.62 387 LEU B O 1
ATOM 9656 N N . GLY B 1 388 ? -21.828 -16.234 -11.305 1 91.31 388 GLY B N 1
ATOM 9657 C CA . GLY B 1 388 ? -22.75 -15.367 -12.016 1 91.31 388 GLY B CA 1
ATOM 9658 C C . GLY B 1 388 ? -24.141 -15.977 -12.172 1 91.31 388 GLY B C 1
ATOM 9659 O O . GLY B 1 388 ? -25.141 -15.273 -12.062 1 91.31 388 GLY B O 1
ATOM 9660 N N . ALA B 1 389 ? -24.188 -17.266 -12.336 1 91.56 389 ALA B N 1
ATOM 9661 C CA . ALA B 1 389 ? -25.438 -17.984 -12.547 1 91.56 389 ALA B CA 1
ATOM 9662 C C . ALA B 1 389 ? -26.203 -18.172 -11.234 1 91.56 389 ALA B C 1
ATOM 9664 O O . ALA B 1 389 ? -27.406 -18.438 -11.242 1 91.56 389 ALA B O 1
ATOM 9665 N N . LEU B 1 390 ? -25.531 -18.016 -10.125 1 90.88 390 LEU B N 1
ATOM 9666 C CA . LEU B 1 390 ? -26.188 -18.141 -8.828 1 90.88 390 LEU B CA 1
ATOM 9667 C C . LEU B 1 390 ? -27.062 -16.922 -8.539 1 90.88 390 LEU B C 1
ATOM 9669 O O . LEU B 1 390 ? -27.922 -16.969 -7.652 1 90.88 390 LEU B O 1
ATOM 9673 N N . SER B 1 391 ? -26.828 -15.836 -9.219 1 83.44 391 SER B N 1
ATOM 9674 C CA . SER B 1 391 ? -27.609 -14.617 -8.992 1 83.44 391 SER B CA 1
ATOM 9675 C C . SER B 1 391 ? -28.938 -14.664 -9.727 1 83.44 391 SER B C 1
ATOM 9677 O O . SER B 1 391 ? -29.484 -13.617 -10.094 1 83.44 391 SER B O 1
ATOM 9679 N N . LEU B 1 392 ? -29.625 -15.82 -9.789 1 79.12 392 LEU B N 1
ATOM 9680 C CA . LEU B 1 392 ? -30.922 -16 -10.445 1 79.12 392 LEU B CA 1
ATOM 9681 C C . LEU B 1 392 ? -32.062 -15.703 -9.492 1 79.12 392 LEU B C 1
ATOM 9683 O O . LEU B 1 392 ? -31.875 -15.648 -8.273 1 79.12 392 LEU B O 1
ATOM 9687 N N . SER B 1 393 ? -33.219 -15.469 -10.078 1 73.38 393 SER B N 1
ATOM 9688 C CA . SER B 1 393 ? -34.406 -15.203 -9.281 1 73.38 393 SER B CA 1
ATOM 9689 C C . SER B 1 393 ? -35 -16.5 -8.727 1 73.38 393 SER B C 1
ATOM 9691 O O . SER B 1 393 ? -34.656 -17.594 -9.188 1 73.38 393 SER B O 1
ATOM 9693 N N . ALA B 1 394 ? -35.75 -16.359 -7.656 1 74.44 394 ALA B N 1
ATOM 9694 C CA . ALA B 1 394 ? -36.438 -17.516 -7.059 1 74.44 394 ALA B CA 1
ATOM 9695 C C . ALA B 1 394 ? -37.25 -18.266 -8.102 1 74.44 394 ALA B C 1
ATOM 9697 O O . ALA B 1 394 ? -37.281 -19.5 -8.094 1 74.44 394 ALA B O 1
ATOM 9698 N N . LYS B 1 395 ? -37.781 -17.516 -9.016 1 74.75 395 LYS B N 1
ATOM 9699 C CA . LYS B 1 395 ? -38.594 -18.125 -10.07 1 74.75 395 LYS B CA 1
ATOM 9700 C C . LYS B 1 395 ? -37.75 -18.969 -11.008 1 74.75 395 LYS B C 1
ATOM 9702 O O . LYS B 1 395 ? -38.188 -20.031 -11.469 1 74.75 395 LYS B O 1
ATOM 9707 N N . ASP B 1 396 ? -36.594 -18.531 -11.203 1 81.44 396 ASP B N 1
ATOM 9708 C CA . ASP B 1 396 ? -35.688 -19.266 -12.086 1 81.44 396 ASP B CA 1
ATOM 9709 C C . ASP B 1 396 ? -35.25 -20.578 -11.453 1 81.44 396 ASP B C 1
ATOM 9711 O O . ASP B 1 396 ? -35.188 -21.609 -12.125 1 81.44 396 ASP B O 1
ATOM 9715 N N . TYR B 1 397 ? -35.062 -20.547 -10.203 1 81.81 397 TYR B N 1
ATOM 9716 C CA . TYR B 1 397 ? -34.656 -21.75 -9.484 1 81.81 397 TYR B CA 1
ATOM 9717 C C . TYR B 1 397 ? -35.781 -22.766 -9.484 1 81.81 397 TYR B C 1
ATOM 9719 O O . TYR B 1 397 ? -35.562 -23.953 -9.727 1 81.81 397 TYR B O 1
ATOM 9727 N N . GLU B 1 398 ? -36.938 -22.219 -9.156 1 79.69 398 GLU B N 1
ATOM 9728 C CA . GLU B 1 398 ? -38.125 -23.078 -9.125 1 79.69 398 GLU B CA 1
ATOM 9729 C C . GLU B 1 398 ? -38.406 -23.688 -10.5 1 79.69 398 GLU B C 1
ATOM 9731 O O . GLU B 1 398 ? -38.75 -24.859 -10.609 1 79.69 398 GLU B O 1
ATOM 9736 N N . GLY B 1 399 ? -38.25 -22.828 -11.484 1 79.81 399 GLY B N 1
ATOM 9737 C CA . GLY B 1 399 ? -38.438 -23.297 -12.844 1 79.81 399 GLY B CA 1
ATOM 9738 C C . GLY B 1 399 ? -37.469 -24.391 -13.242 1 79.81 399 GLY B C 1
ATOM 9739 O O . GLY B 1 399 ? -37.844 -25.391 -13.836 1 79.81 399 GLY B O 1
ATOM 9740 N N . ASN B 1 400 ? -36.281 -24.234 -12.898 1 82.69 400 ASN B N 1
ATOM 9741 C CA . ASN B 1 400 ? -35.25 -25.203 -13.227 1 82.69 400 ASN B CA 1
ATOM 9742 C C . ASN B 1 400 ? -35.469 -26.531 -12.516 1 82.69 400 ASN B C 1
ATOM 9744 O O . ASN B 1 400 ? -35.25 -27.594 -13.094 1 82.69 400 ASN B O 1
ATOM 9748 N N . LEU B 1 401 ? -35.969 -26.469 -11.297 1 84.69 401 LEU B N 1
ATOM 9749 C CA . LEU B 1 401 ? -36.25 -27.672 -10.523 1 84.69 401 LEU B CA 1
ATOM 9750 C C . LEU B 1 401 ? -37.5 -28.391 -11.047 1 84.69 401 LEU B C 1
ATOM 9752 O O . LEU B 1 401 ? -37.531 -29.625 -11.094 1 84.69 401 LEU B O 1
ATOM 9756 N N . ALA B 1 402 ? -38.438 -27.516 -11.367 1 80.62 402 ALA B N 1
ATOM 9757 C CA . ALA B 1 402 ? -39.656 -28.094 -11.938 1 80.62 402 ALA B CA 1
ATOM 9758 C C . ALA B 1 402 ? -39.375 -28.844 -13.234 1 80.62 402 ALA B C 1
ATOM 9760 O O . ALA B 1 402 ? -39.938 -29.906 -13.484 1 80.62 402 ALA B O 1
ATOM 9761 N N . GLN B 1 403 ? -38.531 -28.297 -14.031 1 79.56 403 GLN B N 1
ATOM 9762 C CA . GLN B 1 403 ? -38.156 -28.906 -15.289 1 79.56 403 GLN B CA 1
ATOM 9763 C C . GLN B 1 403 ? -37.469 -30.25 -15.055 1 79.56 403 GLN B C 1
ATOM 9765 O O . GLN B 1 403 ? -37.531 -31.156 -15.898 1 79.56 403 GLN B O 1
ATOM 9770 N N . ARG B 1 404 ? -36.906 -30.375 -13.906 1 80.38 404 ARG B N 1
ATOM 9771 C CA . ARG B 1 404 ? -36.188 -31.594 -13.578 1 80.38 404 ARG B CA 1
ATOM 9772 C C . ARG B 1 404 ? -37.094 -32.562 -12.812 1 80.38 404 ARG B C 1
ATOM 9774 O O . ARG B 1 404 ? -36.625 -33.625 -12.352 1 80.38 404 ARG B O 1
ATOM 9781 N N . GLY B 1 405 ? -38.344 -32.125 -12.508 1 76.31 405 GLY B N 1
ATOM 9782 C CA . GLY B 1 405 ? -39.344 -33.031 -11.961 1 76.31 405 GLY B CA 1
ATOM 9783 C C . GLY B 1 405 ? -39.5 -32.906 -10.461 1 76.31 405 GLY B C 1
ATOM 9784 O O . GLY B 1 405 ? -40.156 -33.75 -9.828 1 76.31 405 GLY B O 1
ATOM 9785 N N . PHE B 1 406 ? -38.906 -31.828 -9.953 1 78.75 406 PHE B N 1
ATOM 9786 C CA . PHE B 1 406 ? -39.031 -31.672 -8.508 1 78.75 406 PHE B CA 1
ATOM 9787 C C . PHE B 1 406 ? -40.312 -30.938 -8.141 1 78.75 406 PHE B C 1
ATOM 9789 O O . PHE B 1 406 ? -40.688 -29.969 -8.812 1 78.75 406 PHE B O 1
ATOM 9796 N N . LYS B 1 407 ? -41.094 -31.516 -7.242 1 73.75 407 LYS B N 1
ATOM 9797 C CA . LYS B 1 407 ? -42.312 -30.875 -6.758 1 73.75 407 LYS B CA 1
ATOM 9798 C C . LYS B 1 407 ? -42.031 -30.031 -5.512 1 73.75 407 LYS B C 1
ATOM 9800 O O . LYS B 1 407 ? -41.469 -30.531 -4.531 1 73.75 407 LYS B O 1
ATOM 9805 N N . LEU B 1 408 ? -42.188 -28.781 -5.641 1 73.88 408 LEU B N 1
ATOM 9806 C CA . LEU B 1 408 ? -41.875 -27.844 -4.57 1 73.88 408 LEU B CA 1
ATOM 9807 C C . LEU B 1 408 ? -43.031 -27.734 -3.58 1 73.88 408 LEU B C 1
ATOM 9809 O O . LEU B 1 408 ? -42.812 -27.344 -2.426 1 73.88 408 LEU B O 1
ATOM 9813 N N . ASP B 1 409 ? -44.219 -28.203 -3.967 1 71.88 409 ASP B N 1
ATOM 9814 C CA . ASP B 1 409 ? -45.406 -28.047 -3.117 1 71.88 409 ASP B CA 1
ATOM 9815 C C . ASP B 1 409 ? -45.281 -28.906 -1.858 1 71.88 409 ASP B C 1
ATOM 9817 O O . ASP B 1 409 ? -44.969 -30.094 -1.937 1 71.88 409 ASP B O 1
ATOM 9821 N N . GLY B 1 410 ? -45.344 -28.344 -0.597 1 71.19 410 GLY B N 1
ATOM 9822 C CA . GLY B 1 410 ? -45.344 -29.031 0.685 1 71.19 410 GLY B CA 1
ATOM 9823 C C . GLY B 1 410 ? -43.969 -29.172 1.295 1 71.19 410 GLY B C 1
ATOM 9824 O O . GLY B 1 410 ? -43.781 -29.953 2.223 1 71.19 410 GLY B O 1
ATOM 9825 N N . GLN B 1 411 ? -42.969 -28.531 0.677 1 81.31 411 GLN B N 1
ATOM 9826 C CA . GLN B 1 411 ? -41.625 -28.641 1.234 1 81.31 411 GLN B CA 1
ATOM 9827 C C . GLN B 1 411 ? -41.094 -27.297 1.713 1 81.31 411 GLN B C 1
ATOM 9829 O O . GLN B 1 411 ? -40.312 -26.641 1.02 1 81.31 411 GLN B O 1
ATOM 9834 N N . PRO B 1 412 ? -41.344 -27 2.885 1 82.69 412 PRO B N 1
ATOM 9835 C CA . PRO B 1 412 ? -41 -25.672 3.383 1 82.69 412 PRO B CA 1
ATOM 9836 C C . PRO B 1 412 ? -39.469 -25.469 3.479 1 82.69 412 PRO B C 1
ATOM 9838 O O . PRO B 1 412 ? -39 -24.359 3.24 1 82.69 412 PRO B O 1
ATOM 9841 N N . GLU B 1 413 ? -38.812 -26.469 3.783 1 82.31 413 GLU B N 1
ATOM 9842 C CA . GLU B 1 413 ? -37.344 -26.328 3.914 1 82.31 413 GLU B CA 1
ATOM 9843 C C . GLU B 1 413 ? -36.719 -26.016 2.57 1 82.31 413 GLU B C 1
ATOM 9845 O O . GLU B 1 413 ? -35.781 -25.203 2.502 1 82.31 413 GLU B O 1
ATOM 9850 N N . LEU B 1 414 ? -37.281 -26.656 1.585 1 83.5 414 LEU B N 1
ATOM 9851 C CA . LEU B 1 414 ? -36.75 -26.406 0.246 1 83.5 414 LEU B CA 1
ATOM 9852 C C . LEU B 1 414 ? -37.094 -25 -0.218 1 83.5 414 LEU B C 1
ATOM 9854 O O . LEU B 1 414 ? -36.281 -24.344 -0.879 1 83.5 414 LEU B O 1
ATOM 9858 N N . GLN B 1 415 ? -38.188 -24.578 0.184 1 83.12 415 GLN B N 1
ATOM 9859 C CA . GLN B 1 415 ? -38.594 -23.234 -0.168 1 83.12 415 GLN B CA 1
ATOM 9860 C C . GLN B 1 415 ? -37.688 -22.188 0.523 1 83.12 415 GLN B C 1
ATOM 9862 O O . GLN B 1 415 ? -37.344 -21.172 -0.076 1 83.12 415 GLN B O 1
ATOM 9867 N N . ALA B 1 416 ? -37.375 -22.516 1.724 1 85.5 416 ALA B N 1
ATOM 9868 C CA . ALA B 1 416 ? -36.5 -21.625 2.465 1 85.5 416 ALA B CA 1
ATOM 9869 C C . ALA B 1 416 ? -35.094 -21.594 1.849 1 85.5 416 ALA B C 1
ATOM 9871 O O . ALA B 1 416 ? -34.469 -20.531 1.765 1 85.5 416 ALA B O 1
ATOM 9872 N N . TYR B 1 417 ? -34.719 -22.688 1.41 1 89.06 417 TYR B N 1
ATOM 9873 C CA . TYR B 1 417 ? -33.438 -22.844 0.765 1 89.06 417 TYR B CA 1
ATOM 9874 C C . TYR B 1 417 ? -33.375 -22.047 -0.535 1 89.06 417 TYR B C 1
ATOM 9876 O O . TYR B 1 417 ? -32.406 -21.312 -0.776 1 89.06 417 TYR B O 1
ATOM 9884 N N . LEU B 1 418 ? -34.406 -22.188 -1.279 1 87.38 418 LEU B N 1
ATOM 9885 C CA . LEU B 1 418 ? -34.438 -21.5 -2.564 1 87.38 418 LEU B CA 1
ATOM 9886 C C . LEU B 1 418 ? -34.594 -20 -2.367 1 87.38 418 LEU B C 1
ATOM 9888 O O . LEU B 1 418 ? -34.031 -19.219 -3.133 1 87.38 418 LEU B O 1
ATOM 9892 N N . SER B 1 419 ? -35.25 -19.672 -1.372 1 86.25 419 SER B N 1
ATOM 9893 C CA . SER B 1 419 ? -35.375 -18.25 -1.044 1 86.25 419 SER B CA 1
ATOM 9894 C C . SER B 1 419 ? -34.031 -17.672 -0.609 1 86.25 419 SER B C 1
ATOM 9896 O O . SER B 1 419 ? -33.719 -16.531 -0.953 1 86.25 419 SER B O 1
ATOM 9898 N N . ALA B 1 420 ? -33.312 -18.422 0.098 1 88.38 420 ALA B N 1
ATOM 9899 C CA . ALA B 1 420 ? -31.984 -17.984 0.533 1 88.38 420 ALA B CA 1
ATOM 9900 C C . ALA B 1 420 ? -31.062 -17.75 -0.662 1 88.38 420 ALA B C 1
ATOM 9902 O O . ALA B 1 420 ? -30.328 -16.766 -0.709 1 88.38 420 ALA B O 1
ATOM 9903 N N . LEU B 1 421 ? -31.156 -18.625 -1.601 1 88.75 421 LEU B N 1
ATOM 9904 C CA . LEU B 1 421 ? -30.297 -18.547 -2.783 1 88.75 421 LEU B CA 1
ATOM 9905 C C . LEU B 1 421 ? -30.688 -17.359 -3.654 1 88.75 421 LEU B C 1
ATOM 9907 O O . LEU B 1 421 ? -29.828 -16.703 -4.23 1 88.75 421 LEU B O 1
ATOM 9911 N N . SER B 1 422 ? -31.984 -17.047 -3.766 1 85.5 422 SER B N 1
ATOM 9912 C CA . SER B 1 422 ? -32.5 -16.062 -4.711 1 85.5 422 SER B CA 1
ATOM 9913 C C . SER B 1 422 ? -32.281 -14.648 -4.203 1 85.5 422 SER B C 1
ATOM 9915 O O . SER B 1 422 ? -32.312 -13.688 -4.984 1 85.5 422 SER B O 1
ATOM 9917 N N . ARG B 1 423 ? -31.969 -14.438 -2.994 1 82.25 423 ARG B N 1
ATOM 9918 C CA . ARG B 1 423 ? -31.812 -13.102 -2.422 1 82.25 423 ARG B CA 1
ATOM 9919 C C . ARG B 1 423 ? -30.359 -12.68 -2.404 1 82.25 423 ARG B C 1
ATOM 9921 O O . ARG B 1 423 ? -29.844 -12.219 -1.38 1 82.25 423 ARG B O 1
ATOM 9928 N N . GLU B 1 424 ? -29.625 -12.812 -3.561 1 87.81 424 GLU B N 1
ATOM 9929 C CA . GLU B 1 424 ? -28.234 -12.383 -3.67 1 87.81 424 GLU B CA 1
ATOM 9930 C C . GLU B 1 424 ? -27.438 -12.773 -2.428 1 87.81 424 GLU B C 1
ATOM 9932 O O . GLU B 1 424 ? -26.797 -11.922 -1.802 1 87.81 424 GLU B O 1
ATOM 9937 N N . LEU B 1 425 ? -27.5 -14 -2.154 1 92.25 425 LEU B N 1
ATOM 9938 C CA . LEU B 1 425 ? -26.953 -14.578 -0.925 1 92.25 425 LEU B CA 1
ATOM 9939 C C . LEU B 1 425 ? -25.531 -14.086 -0.674 1 92.25 425 LEU B C 1
ATOM 9941 O O . LEU B 1 425 ? -25.234 -13.594 0.414 1 92.25 425 LEU B O 1
ATOM 9945 N N . LEU B 1 426 ? -24.641 -14.141 -1.686 1 92.81 426 LEU B N 1
ATOM 9946 C CA . LEU B 1 426 ? -23.234 -13.781 -1.496 1 92.81 426 LEU B CA 1
ATOM 9947 C C . LEU B 1 426 ? -23.094 -12.289 -1.214 1 92.81 426 LEU B C 1
ATOM 9949 O O . LEU B 1 426 ? -22.25 -11.891 -0.403 1 92.81 426 LEU B O 1
ATOM 9953 N N . GLU B 1 427 ? -23.859 -11.484 -1.873 1 92.38 427 GLU B N 1
ATOM 9954 C CA . GLU B 1 427 ? -23.828 -10.047 -1.609 1 92.38 427 GLU B CA 1
ATOM 9955 C C . GLU B 1 427 ? -24.281 -9.734 -0.188 1 92.38 427 GLU B C 1
ATOM 9957 O O . GLU B 1 427 ? -23.75 -8.836 0.462 1 92.38 427 GLU B O 1
ATOM 9962 N N . ARG B 1 428 ? -25.328 -10.43 0.253 1 93.5 428 ARG B N 1
ATOM 9963 C CA . ARG B 1 428 ? -25.812 -10.258 1.621 1 93.5 428 ARG B CA 1
ATOM 9964 C C . ARG B 1 428 ? -24.734 -10.656 2.629 1 93.5 428 ARG B C 1
ATOM 9966 O O . ARG B 1 428 ? -24.562 -9.992 3.652 1 93.5 428 ARG B O 1
ATOM 9973 N N . ILE B 1 429 ? -24.062 -11.727 2.297 1 94.69 429 ILE B N 1
ATOM 9974 C CA . ILE B 1 429 ? -23 -12.195 3.178 1 94.69 429 ILE B CA 1
ATOM 9975 C C . ILE B 1 429 ? -21.875 -11.164 3.232 1 94.69 429 ILE B C 1
ATOM 9977 O O . ILE B 1 429 ? -21.328 -10.883 4.305 1 94.69 429 ILE B O 1
ATOM 9981 N N . ARG B 1 430 ? -21.5 -10.609 2.109 1 94.69 430 ARG B N 1
ATOM 9982 C CA . ARG B 1 430 ? -20.469 -9.57 2.059 1 94.69 430 ARG B CA 1
ATOM 9983 C C . ARG B 1 430 ? -20.859 -8.375 2.926 1 94.69 430 ARG B C 1
ATOM 9985 O O . ARG B 1 430 ? -20.016 -7.828 3.643 1 94.69 430 ARG B O 1
ATOM 9992 N N . ARG B 1 431 ? -22.109 -8.008 2.922 1 93.56 431 ARG B N 1
ATOM 9993 C CA . ARG B 1 431 ? -22.594 -6.895 3.729 1 93.56 431 ARG B CA 1
ATOM 9994 C C . ARG B 1 431 ? -22.516 -7.223 5.215 1 93.56 431 ARG B C 1
ATOM 9996 O O . ARG B 1 431 ? -22.156 -6.371 6.027 1 93.56 431 ARG B O 1
ATOM 10003 N N . THR B 1 432 ? -22.953 -8.422 5.473 1 93.94 432 THR B N 1
ATOM 10004 C CA . THR B 1 432 ? -22.906 -8.859 6.863 1 93.94 432 THR B CA 1
ATOM 10005 C C . THR B 1 432 ? -21.469 -8.828 7.395 1 93.94 432 THR B C 1
ATOM 10007 O O . THR B 1 432 ? -21.219 -8.312 8.484 1 93.94 432 THR B O 1
ATOM 10010 N N . ILE B 1 433 ? -20.547 -9.352 6.605 1 94.56 433 ILE B N 1
ATOM 10011 C CA . ILE B 1 433 ? -19.156 -9.414 7.027 1 94.56 433 ILE B CA 1
ATOM 10012 C C . ILE B 1 433 ? -18.594 -8.008 7.156 1 94.56 433 ILE B C 1
ATOM 10014 O O . ILE B 1 433 ? -17.859 -7.707 8.102 1 94.56 433 ILE B O 1
ATOM 10018 N N . THR B 1 434 ? -18.891 -7.152 6.215 1 90.75 434 THR B N 1
ATOM 10019 C CA . THR B 1 434 ? -18.453 -5.762 6.281 1 90.75 434 THR B CA 1
ATOM 10020 C C . THR B 1 434 ? -18.953 -5.102 7.562 1 90.75 434 THR B C 1
ATOM 10022 O O . THR B 1 434 ? -18.203 -4.363 8.211 1 90.75 434 THR B O 1
ATOM 10025 N N . ALA B 1 435 ? -20.188 -5.383 7.984 1 90.12 435 ALA B N 1
ATOM 10026 C CA . ALA B 1 435 ? -20.781 -4.828 9.203 1 90.12 435 ALA B CA 1
ATOM 10027 C C . ALA B 1 435 ? -20.062 -5.359 10.445 1 90.12 435 ALA B C 1
ATOM 10029 O O . ALA B 1 435 ? -19.812 -4.613 11.391 1 90.12 435 ALA B O 1
ATOM 10030 N N . LEU B 1 436 ? -19.734 -6.59 10.391 1 91.5 436 LEU B N 1
ATOM 10031 C CA . LEU B 1 436 ? -19.156 -7.246 11.562 1 91.5 436 LEU B CA 1
ATOM 10032 C C . LEU B 1 436 ? -17.672 -6.914 11.688 1 91.5 436 LEU B C 1
ATOM 10034 O O . LEU B 1 436 ? -17.062 -7.133 12.742 1 91.5 436 LEU B O 1
ATOM 10038 N N . ARG B 1 437 ? -17.062 -6.453 10.594 1 87.38 437 ARG B N 1
ATOM 10039 C CA . ARG B 1 437 ? -15.633 -6.164 10.602 1 87.38 437 ARG B CA 1
ATOM 10040 C C . ARG B 1 437 ? -15.367 -4.75 11.102 1 87.38 437 ARG B C 1
ATOM 10042 O O . ARG B 1 437 ? -14.211 -4.355 11.273 1 87.38 437 ARG B O 1
ATOM 10049 N N . ARG B 1 438 ? -16.406 -4.074 11.32 1 78.31 438 ARG B N 1
ATOM 10050 C CA . ARG B 1 438 ? -16.203 -2.764 11.93 1 78.31 438 ARG B CA 1
ATOM 10051 C C . ARG B 1 438 ? -15.617 -2.896 13.328 1 78.31 438 ARG B C 1
ATOM 10053 O O . ARG B 1 438 ? -15.898 -3.863 14.039 1 78.31 438 ARG B O 1
ATOM 10060 N N . THR B 1 439 ? -14.789 -1.953 13.789 1 73.44 439 THR B N 1
ATOM 10061 C CA . THR B 1 439 ? -13.898 -2.059 14.938 1 73.44 439 THR B CA 1
ATOM 10062 C C . THR B 1 439 ? -14.648 -2.576 16.156 1 73.44 439 THR B C 1
ATOM 10064 O O . THR B 1 439 ? -14.289 -3.613 16.719 1 73.44 439 THR B O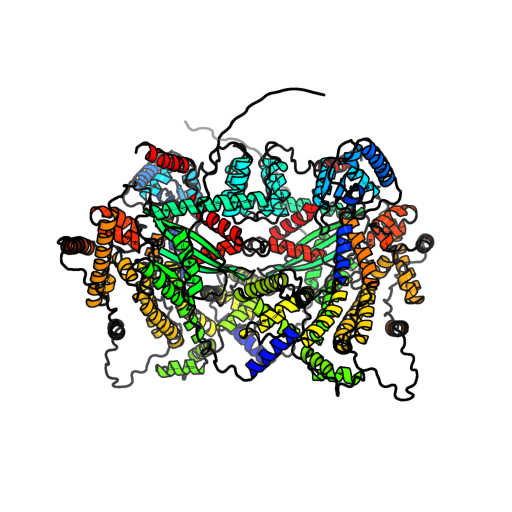 1
ATOM 10067 N N . GLN B 1 440 ? -15.742 -1.916 16.625 1 71.06 440 GLN B N 1
ATOM 10068 C CA . GLN B 1 440 ? -16.453 -2.305 17.844 1 71.06 440 GLN B CA 1
ATOM 10069 C C . GLN B 1 440 ? -17.078 -3.686 17.688 1 71.06 440 GLN B C 1
ATOM 10071 O O . GLN B 1 440 ? -17.047 -4.492 18.625 1 71.06 440 GLN B O 1
ATOM 10076 N N . ARG B 1 441 ? -17.531 -3.939 16.578 1 80.75 441 ARG B N 1
ATOM 10077 C CA . ARG B 1 441 ? -18.219 -5.199 16.344 1 80.75 441 ARG B CA 1
ATOM 10078 C C . ARG B 1 441 ? -17.234 -6.348 16.172 1 80.75 441 ARG B C 1
ATOM 10080 O O . ARG B 1 441 ? -17.531 -7.488 16.547 1 80.75 441 ARG B O 1
ATOM 10087 N N . ARG B 1 442 ? -16.094 -6.02 15.641 1 82.81 442 ARG B N 1
ATOM 10088 C CA . ARG B 1 442 ? -15.039 -7.02 15.516 1 82.81 442 ARG B CA 1
ATOM 10089 C C . ARG B 1 442 ? -14.594 -7.52 16.891 1 82.81 442 ARG B C 1
ATOM 10091 O O . ARG B 1 442 ? -14.406 -8.719 17.078 1 82.81 442 ARG B O 1
ATOM 10098 N N . GLN B 1 443 ? -14.445 -6.59 17.781 1 80.88 443 GLN B N 1
ATOM 10099 C CA . GLN B 1 443 ? -14.062 -6.953 19.141 1 80.88 443 GLN B CA 1
ATOM 10100 C C . GLN B 1 443 ? -15.18 -7.727 19.828 1 80.88 443 GLN B C 1
ATOM 10102 O O . GLN B 1 443 ? -14.922 -8.664 20.578 1 80.88 443 GLN B O 1
ATOM 10107 N N . GLY B 1 444 ? -16.375 -7.277 19.594 1 83.81 444 GLY B N 1
ATOM 10108 C CA . GLY B 1 444 ? -17.516 -7.977 20.156 1 83.81 444 GLY B CA 1
ATOM 10109 C C . GLY B 1 444 ? -17.609 -9.422 19.719 1 83.81 444 GLY B C 1
ATOM 10110 O O . GLY B 1 444 ? -17.875 -10.312 20.531 1 83.81 444 GLY B O 1
ATOM 10111 N N . LEU B 1 445 ? -17.391 -9.594 18.469 1 91.06 445 LEU B N 1
ATOM 10112 C CA . LEU B 1 445 ? -17.422 -10.953 17.953 1 91.06 445 LEU B CA 1
ATOM 10113 C C . LEU B 1 445 ? -16.297 -11.797 18.547 1 91.06 445 LEU B C 1
ATOM 10115 O O . LEU B 1 445 ? -16.516 -12.961 18.906 1 91.06 445 LEU B O 1
ATOM 10119 N N . ARG B 1 446 ? -15.141 -11.258 18.656 1 89.19 446 ARG B N 1
ATOM 10120 C CA . ARG B 1 446 ? -14.023 -11.977 19.266 1 89.19 446 ARG B CA 1
ATOM 10121 C C . ARG B 1 446 ? -14.344 -12.367 20.703 1 89.19 446 ARG B C 1
ATOM 10123 O O . ARG B 1 446 ? -14.062 -13.484 21.125 1 89.19 446 ARG B O 1
ATOM 10130 N N . LYS B 1 447 ? -14.898 -11.422 21.453 1 88 447 LYS B N 1
ATOM 10131 C CA . LYS B 1 447 ? -15.305 -11.703 22.828 1 88 447 LYS B CA 1
ATOM 10132 C C . LYS B 1 447 ? -16.328 -12.836 22.875 1 88 447 LYS B C 1
ATOM 10134 O O . LYS B 1 447 ? -16.281 -13.703 23.75 1 88 447 LYS B O 1
ATOM 10139 N N . THR B 1 448 ? -17.234 -12.773 21.922 1 92.44 448 THR B N 1
ATOM 10140 C CA . THR B 1 448 ? -18.266 -13.805 21.844 1 92.44 448 THR B CA 1
ATOM 10141 C C . THR B 1 448 ? -17.625 -15.18 21.625 1 92.44 448 THR B C 1
ATOM 10143 O O . THR B 1 448 ? -18.062 -16.172 22.219 1 92.44 448 THR B O 1
ATOM 10146 N N . ILE B 1 449 ? -16.672 -15.266 20.781 1 93.5 449 ILE B N 1
ATOM 10147 C CA . ILE B 1 449 ? -15.977 -16.516 20.484 1 93.5 449 ILE B CA 1
ATOM 10148 C C . ILE B 1 449 ? -15.289 -17.031 21.75 1 93.5 449 ILE B C 1
ATOM 10150 O O . ILE B 1 449 ? -15.422 -18.203 22.094 1 93.5 449 ILE B O 1
ATOM 10154 N N . LEU B 1 450 ? -14.688 -16.141 22.5 1 92 450 LEU B N 1
ATOM 10155 C CA . LEU B 1 450 ? -13.938 -16.531 23.688 1 92 450 LEU B CA 1
ATOM 10156 C C . LEU B 1 450 ? -14.883 -16.984 24.797 1 92 450 LEU B C 1
ATOM 10158 O O . LEU B 1 450 ? -14.617 -17.969 25.5 1 92 450 LEU B O 1
ATOM 10162 N N . VAL B 1 451 ? -15.938 -16.219 24.969 1 92.12 451 VAL B N 1
ATOM 10163 C CA . VAL B 1 451 ? -16.922 -16.562 25.984 1 92.12 451 VAL B CA 1
ATOM 10164 C C . VAL B 1 451 ? -17.531 -17.938 25.672 1 92.12 451 VAL B C 1
ATOM 10166 O O . VAL B 1 451 ? -17.719 -18.75 26.578 1 92.12 451 VAL B O 1
ATOM 10169 N N . GLY B 1 452 ? -17.875 -18.141 24.391 1 92.06 452 GLY B N 1
ATOM 10170 C CA . GLY B 1 452 ? -18.438 -19.422 24 1 92.06 452 GLY B CA 1
ATOM 10171 C C . GLY B 1 452 ? -17.484 -20.578 24.203 1 92.06 452 GLY B C 1
ATOM 10172 O O . GLY B 1 452 ? -17.906 -21.688 24.547 1 92.06 452 GLY B O 1
ATOM 10173 N N . ASN B 1 453 ? -16.266 -20.391 24.031 1 90.12 453 ASN B N 1
ATOM 10174 C CA . ASN B 1 453 ? -15.258 -21.406 24.297 1 90.12 453 ASN B CA 1
ATOM 10175 C C . ASN B 1 453 ? -15.18 -21.719 25.797 1 90.12 453 ASN B C 1
ATOM 10177 O O . ASN B 1 453 ? -15.047 -22.891 26.172 1 90.12 453 ASN B O 1
ATOM 10181 N N . SER B 1 454 ? -15.242 -20.656 26.562 1 90.06 454 SER B N 1
ATOM 10182 C CA . SER B 1 454 ? -15.141 -20.797 28.016 1 90.06 454 SER B CA 1
ATOM 10183 C C . SER B 1 454 ? -16.375 -21.5 28.594 1 90.06 454 SER B C 1
ATOM 10185 O O . SER B 1 454 ? -16.25 -22.297 29.531 1 90.06 454 SER B O 1
ATOM 10187 N N . ASP B 1 455 ? -17.5 -21.203 28.031 1 90.44 455 ASP B N 1
ATOM 10188 C CA . ASP B 1 455 ? -18.734 -21.797 28.547 1 90.44 455 ASP B CA 1
ATOM 10189 C C . ASP B 1 455 ? -18.984 -23.156 27.938 1 90.44 455 ASP B C 1
ATOM 10191 O O . ASP B 1 455 ? -20 -23.797 28.219 1 90.44 455 ASP B O 1
ATOM 10195 N N . GLY B 1 456 ? -18.203 -23.594 26.984 1 86.69 456 GLY B N 1
ATOM 10196 C CA . GLY B 1 456 ? -18.297 -24.922 26.422 1 86.69 456 GLY B CA 1
ATOM 10197 C C . GLY B 1 456 ? -19.297 -25.031 25.281 1 86.69 456 GLY B C 1
ATOM 10198 O O . GLY B 1 456 ? -19.672 -26.141 24.875 1 86.69 456 GLY B O 1
ATOM 10199 N N . SER B 1 457 ? -19.766 -23.938 24.797 1 89 457 SER B N 1
ATOM 10200 C CA . SER B 1 457 ? -20.719 -23.938 23.688 1 89 457 SER B CA 1
ATOM 10201 C C . SER B 1 457 ? -20.062 -24.453 22.406 1 89 457 SER B C 1
ATOM 10203 O O . SER B 1 457 ? -20.719 -25.094 21.594 1 89 457 SER B O 1
ATOM 10205 N N . TRP B 1 458 ? -18.844 -24.062 22.172 1 90.75 458 TRP B N 1
ATOM 10206 C CA . TRP B 1 458 ? -18.062 -24.484 21.016 1 90.75 458 TRP B CA 1
ATOM 10207 C C . TRP B 1 458 ? -16.578 -24.438 21.297 1 90.75 458 TRP B C 1
ATOM 10209 O O . TRP B 1 458 ? -16.156 -24.031 22.391 1 90.75 458 TRP B O 1
ATOM 10219 N N . THR B 1 459 ? -15.812 -25.047 20.406 1 87.25 459 THR B N 1
ATOM 10220 C CA . THR B 1 459 ? -14.359 -24.922 20.391 1 87.25 459 THR B CA 1
ATOM 10221 C C . THR B 1 459 ? -13.883 -24.281 19.094 1 87.25 459 THR B C 1
ATOM 10223 O O . THR B 1 459 ? -13.492 -24.969 18.156 1 87.25 459 THR B O 1
ATOM 10226 N N . LEU B 1 460 ? -14.023 -23 19.109 1 90.06 460 LEU B N 1
ATOM 10227 C CA . LEU B 1 460 ? -13.648 -22.25 17.906 1 90.06 460 LEU B CA 1
ATOM 10228 C C . LEU B 1 460 ? -12.367 -21.453 18.141 1 90.06 460 LEU B C 1
ATOM 10230 O O . LEU B 1 460 ? -12.148 -20.922 19.234 1 90.06 460 LEU B O 1
ATOM 10234 N N . ARG B 1 461 ? -11.508 -21.516 17.188 1 88.75 461 ARG B N 1
ATOM 10235 C CA . ARG B 1 461 ? -10.359 -20.625 17.219 1 88.75 461 ARG B CA 1
ATOM 10236 C C . ARG B 1 461 ? -10.797 -19.172 17.062 1 88.75 461 ARG B C 1
ATOM 10238 O O . ARG B 1 461 ? -11.758 -18.875 16.344 1 88.75 461 ARG B O 1
ATOM 10245 N N . ALA B 1 462 ? -10.086 -18.281 17.75 1 88.81 462 ALA B N 1
ATOM 10246 C CA . ALA B 1 462 ? -10.414 -16.859 17.672 1 88.81 462 ALA B CA 1
ATOM 10247 C C . ALA B 1 462 ? -9.891 -16.25 16.375 1 88.81 462 ALA B C 1
ATOM 10249 O O . ALA B 1 462 ? -8.82 -15.633 16.359 1 88.81 462 ALA B O 1
ATOM 10250 N N . LEU B 1 463 ? -10.648 -16.453 15.297 1 89.88 463 LEU B N 1
ATOM 10251 C CA . LEU B 1 463 ? -10.266 -15.969 13.977 1 89.88 463 LEU B CA 1
ATOM 10252 C C . LEU B 1 463 ? -11.133 -14.789 13.555 1 89.88 463 LEU B C 1
ATOM 10254 O O . LEU B 1 463 ? -12.227 -14.602 14.102 1 89.88 463 LEU B O 1
ATOM 10258 N N . GLU B 1 464 ? -10.633 -14.016 12.641 1 88.25 464 GLU B N 1
ATOM 10259 C CA . GLU B 1 464 ? -11.391 -12.906 12.086 1 88.25 464 GLU B CA 1
ATOM 10260 C C . GLU B 1 464 ? -12.117 -13.32 10.805 1 88.25 464 GLU B C 1
ATOM 10262 O O . GLU B 1 464 ? -11.648 -14.195 10.078 1 88.25 464 GLU B O 1
ATOM 10267 N N . LEU B 1 465 ? -13.234 -12.734 10.547 1 93.25 465 LEU B N 1
ATOM 10268 C CA . LEU B 1 465 ? -13.953 -12.969 9.297 1 93.25 465 LEU B CA 1
ATOM 10269 C C . LEU B 1 465 ? -13.18 -12.414 8.109 1 93.25 465 LEU B C 1
ATOM 10271 O O . LEU B 1 465 ? -12.492 -11.398 8.227 1 93.25 465 LEU B O 1
ATOM 10275 N N . LYS B 1 466 ? -13.266 -13.094 6.973 1 91.88 466 LYS B N 1
ATOM 10276 C CA . LYS B 1 466 ? -12.586 -12.688 5.75 1 91.88 466 LYS B CA 1
ATOM 10277 C C . LYS B 1 466 ? -13.562 -12.086 4.75 1 91.88 466 LYS B C 1
ATOM 10279 O O . LYS B 1 466 ? -14.688 -12.578 4.598 1 91.88 466 LYS B O 1
ATOM 10284 N N . LEU B 1 467 ? -13.188 -10.984 4.164 1 91.81 467 LEU B N 1
ATOM 10285 C CA . LEU B 1 467 ? -13.945 -10.406 3.061 1 91.81 467 LEU B CA 1
ATOM 10286 C C . LEU B 1 467 ? -13.258 -10.672 1.727 1 91.81 467 LEU B C 1
ATOM 10288 O O . LEU B 1 467 ? -12.047 -10.477 1.602 1 91.81 467 LEU B O 1
ATOM 10292 N N . ASP B 1 468 ? -14.016 -11.117 0.741 1 90.81 468 ASP B N 1
ATOM 10293 C CA . ASP B 1 468 ? -13.43 -11.562 -0.52 1 90.81 468 ASP B CA 1
ATOM 10294 C C . ASP B 1 468 ? -13.125 -10.383 -1.436 1 90.81 468 ASP B C 1
ATOM 10296 O O . ASP B 1 468 ? -13.531 -9.25 -1.152 1 90.81 468 ASP B O 1
ATOM 10300 N N . CYS B 1 469 ? -12.172 -10.594 -2.369 1 84.25 469 CYS B N 1
ATOM 10301 C CA . CYS B 1 469 ? -11.984 -9.781 -3.566 1 84.25 469 CYS B CA 1
ATOM 10302 C C . CYS B 1 469 ? -12.711 -10.391 -4.758 1 84.25 469 CYS B C 1
ATOM 10304 O O . CYS B 1 469 ? -12.312 -11.445 -5.266 1 84.25 469 CYS B O 1
ATOM 10306 N N . PRO B 1 470 ? -13.648 -9.773 -5.223 1 77.94 470 PRO B N 1
ATOM 10307 C CA . PRO B 1 470 ? -14.547 -10.375 -6.211 1 77.94 470 PRO B CA 1
ATOM 10308 C C . PRO B 1 470 ? -13.812 -10.812 -7.48 1 77.94 470 PRO B C 1
ATOM 10310 O O . PRO B 1 470 ? -14.25 -11.742 -8.164 1 77.94 470 PRO B O 1
ATOM 10313 N N . THR B 1 471 ? -12.68 -10.211 -7.816 1 75.44 471 THR B N 1
ATOM 10314 C CA . THR B 1 471 ? -11.969 -10.562 -9.039 1 75.44 471 THR B CA 1
ATOM 10315 C C . THR B 1 471 ? -11.156 -11.836 -8.844 1 75.44 471 THR B C 1
ATOM 10317 O O . THR B 1 471 ? -10.695 -12.438 -9.812 1 75.44 471 THR B O 1
ATOM 10320 N N . ARG B 1 472 ? -11.023 -12.305 -7.613 1 81.88 472 ARG B N 1
ATOM 10321 C CA . ARG B 1 472 ? -10.32 -13.539 -7.273 1 81.88 472 ARG B CA 1
ATOM 10322 C C . ARG B 1 472 ? -11.234 -14.5 -6.523 1 81.88 472 ARG B C 1
ATOM 10324 O O . ARG B 1 472 ? -11.289 -14.469 -5.289 1 81.88 472 ARG B O 1
ATOM 10331 N N . TRP B 1 473 ? -11.758 -15.406 -7.133 1 92.25 473 TRP B N 1
ATOM 10332 C CA . TRP B 1 473 ? -12.836 -16.234 -6.609 1 92.25 473 TRP B CA 1
ATOM 10333 C C . TRP B 1 473 ? -12.359 -17.062 -5.422 1 92.25 473 TRP B C 1
ATOM 10335 O O . TRP B 1 473 ? -13.164 -17.469 -4.578 1 92.25 473 TRP B O 1
ATOM 10345 N N . SER B 1 474 ? -11.086 -17.391 -5.324 1 90.75 474 SER B N 1
ATOM 10346 C CA . SER B 1 474 ? -10.578 -18.172 -4.203 1 90.75 474 SER B CA 1
ATOM 10347 C C . SER B 1 474 ? -10.805 -17.453 -2.879 1 90.75 474 SER B C 1
ATOM 10349 O O . SER B 1 474 ? -10.992 -18.094 -1.842 1 90.75 474 SER B O 1
ATOM 10351 N N . SER B 1 475 ? -10.812 -16.141 -2.953 1 91.81 475 SER B N 1
ATOM 10352 C CA . SER B 1 475 ? -11.094 -15.367 -1.749 1 91.81 475 SER B CA 1
ATOM 10353 C C . SER B 1 475 ? -12.555 -15.477 -1.345 1 91.81 475 SER B C 1
ATOM 10355 O O . SER B 1 475 ? -12.891 -15.391 -0.16 1 91.81 475 SER B O 1
ATOM 10357 N N . THR B 1 476 ? -13.414 -15.648 -2.361 1 94.31 476 THR B N 1
ATOM 10358 C CA . THR B 1 476 ? -14.828 -15.875 -2.066 1 94.31 476 THR B CA 1
ATOM 10359 C C . THR B 1 476 ? -15.016 -17.203 -1.347 1 94.31 476 THR B C 1
ATOM 10361 O O . THR B 1 476 ? -15.797 -17.297 -0.395 1 94.31 476 THR B O 1
ATOM 10364 N N . ARG B 1 477 ? -14.328 -18.188 -1.826 1 94.31 477 ARG B N 1
ATOM 10365 C CA . ARG B 1 477 ? -14.344 -19.484 -1.165 1 94.31 477 ARG B CA 1
ATOM 10366 C C . ARG B 1 477 ? -13.867 -19.375 0.279 1 94.31 477 ARG B C 1
ATOM 10368 O O . ARG B 1 477 ? -14.508 -19.906 1.19 1 94.31 477 ARG B O 1
ATOM 10375 N N . ASP B 1 478 ? -12.789 -18.703 0.521 1 94.38 478 ASP B N 1
ATOM 10376 C CA . ASP B 1 478 ? -12.227 -18.531 1.858 1 94.38 478 ASP B CA 1
ATOM 10377 C C . ASP B 1 478 ? -13.18 -17.766 2.764 1 94.38 478 ASP B C 1
ATOM 10379 O O . ASP B 1 478 ? -13.289 -18.062 3.959 1 94.38 478 ASP B O 1
ATOM 10383 N N . MET B 1 479 ? -13.781 -16.75 2.15 1 95.69 479 MET B N 1
ATOM 10384 C CA . MET B 1 479 ? -14.773 -15.977 2.889 1 95.69 479 MET B CA 1
ATOM 10385 C C . MET B 1 479 ? -15.898 -16.875 3.395 1 95.69 479 MET B C 1
ATOM 10387 O O . MET B 1 479 ? -16.266 -16.828 4.574 1 95.69 479 MET B O 1
ATOM 10391 N N . ILE B 1 480 ? -16.422 -17.766 2.588 1 95.75 480 ILE B N 1
ATOM 10392 C CA . ILE B 1 480 ? -17.531 -18.656 2.928 1 95.75 480 ILE B CA 1
ATOM 10393 C C . ILE B 1 480 ? -17.062 -19.672 3.971 1 95.75 480 ILE B C 1
ATOM 10395 O O . ILE B 1 480 ? -17.75 -19.906 4.969 1 95.75 480 ILE B O 1
ATOM 10399 N N . GLU B 1 481 ? -15.914 -20.203 3.707 1 93.94 481 GLU B N 1
ATOM 10400 C CA . GLU B 1 481 ? -15.367 -21.219 4.617 1 93.94 481 GLU B CA 1
ATOM 10401 C C . GLU B 1 481 ? -15.195 -20.641 6.023 1 93.94 481 GLU B C 1
ATOM 10403 O O . GLU B 1 481 ? -15.555 -21.297 7.008 1 93.94 481 GLU B O 1
ATOM 10408 N N . ARG B 1 482 ? -14.641 -19.469 6.09 1 94.94 482 ARG B N 1
ATOM 10409 C CA . ARG B 1 482 ? -14.406 -18.828 7.375 1 94.94 482 ARG B CA 1
ATOM 10410 C C . ARG B 1 482 ? -15.727 -18.516 8.078 1 94.94 482 ARG B C 1
ATOM 10412 O O . ARG B 1 482 ? -15.852 -18.703 9.289 1 94.94 482 ARG B O 1
ATOM 10419 N N . LEU B 1 483 ? -16.688 -18.016 7.344 1 95.5 483 LEU B N 1
ATOM 10420 C CA . LEU B 1 483 ? -17.984 -17.703 7.914 1 95.5 483 LEU B CA 1
ATOM 10421 C C . LEU B 1 483 ? -18.672 -18.953 8.453 1 95.5 483 LEU B C 1
ATOM 10423 O O . LEU B 1 483 ? -19.234 -18.938 9.547 1 95.5 483 LEU B O 1
ATOM 10427 N N . LEU B 1 484 ? -18.609 -20.062 7.734 1 93.56 484 LEU B N 1
ATOM 10428 C CA . LEU B 1 484 ? -19.234 -21.312 8.148 1 93.56 484 LEU B CA 1
ATOM 10429 C C . LEU B 1 484 ? -18.547 -21.859 9.398 1 93.56 484 LEU B C 1
ATOM 10431 O O . LEU B 1 484 ? -19.219 -22.391 10.297 1 93.56 484 LEU B O 1
ATOM 10435 N N . TYR B 1 485 ? -17.25 -21.688 9.406 1 92.38 485 TYR B N 1
ATOM 10436 C CA . TYR B 1 485 ? -16.5 -22.125 10.578 1 92.38 485 TYR B CA 1
ATOM 10437 C C . TYR B 1 485 ? -16.906 -21.344 11.812 1 92.38 485 TYR B C 1
ATOM 10439 O O . TYR B 1 485 ? -17.094 -21.922 12.891 1 92.38 485 TYR B O 1
ATOM 10447 N N . LEU B 1 486 ? -17.188 -20.078 11.695 1 94.5 486 LEU B N 1
ATOM 10448 C CA . LEU B 1 486 ? -17.484 -19.203 12.828 1 94.5 486 LEU B CA 1
ATOM 10449 C C . LEU B 1 486 ? -18.984 -19.016 13 1 94.5 486 LEU B C 1
ATOM 10451 O O . LEU B 1 486 ? -19.422 -18.188 13.812 1 94.5 486 LEU B O 1
ATOM 10455 N N . TYR B 1 487 ? -19.781 -19.75 12.281 1 93.94 487 TYR B N 1
ATOM 10456 C CA . TYR B 1 487 ? -21.219 -19.516 12.18 1 93.94 487 TYR B CA 1
ATOM 10457 C C . TYR B 1 487 ? -21.875 -19.531 13.562 1 93.94 487 TYR B C 1
ATOM 10459 O O . TYR B 1 487 ? -22.703 -18.672 13.875 1 93.94 487 TYR B O 1
ATOM 10467 N N . PRO B 1 488 ? -21.5 -20.484 14.5 1 92.44 488 PRO B N 1
ATOM 10468 C CA . PRO B 1 488 ? -22.141 -20.484 15.82 1 92.44 488 PRO B CA 1
ATOM 10469 C C . PRO B 1 488 ? -21.922 -19.172 16.578 1 92.44 488 PRO B C 1
ATOM 10471 O O . PRO B 1 488 ? -22.859 -18.641 17.172 1 92.44 488 PRO B O 1
ATOM 10474 N N . ALA B 1 489 ? -20.75 -18.656 16.5 1 93.94 489 ALA B N 1
ATOM 10475 C CA . ALA B 1 489 ? -20.422 -17.422 17.203 1 93.94 489 ALA B CA 1
ATOM 10476 C C . ALA B 1 489 ? -21.062 -16.219 16.5 1 93.94 489 ALA B C 1
ATOM 10478 O O . ALA B 1 489 ? -21.547 -15.297 17.172 1 93.94 489 ALA B O 1
ATOM 10479 N N . VAL B 1 490 ? -21.062 -16.219 15.156 1 95.06 490 VAL B N 1
ATOM 10480 C CA . VAL B 1 490 ? -21.641 -15.133 14.375 1 95.06 490 VAL B CA 1
ATOM 10481 C C . VAL B 1 490 ? -23.141 -15.039 14.633 1 95.06 490 VAL B C 1
ATOM 10483 O O . VAL B 1 490 ? -23.672 -13.945 14.867 1 95.06 490 VAL B O 1
ATOM 10486 N N . SER B 1 491 ? -23.797 -16.203 14.625 1 93.25 491 SER B N 1
ATOM 10487 C CA . SER B 1 491 ? -25.234 -16.234 14.844 1 93.25 491 SER B CA 1
ATOM 10488 C C . SER B 1 491 ? -25.594 -15.758 16.25 1 93.25 491 SER B C 1
ATOM 10490 O O . SER B 1 491 ? -26.547 -15 16.422 1 93.25 491 SER B O 1
ATOM 10492 N N . ARG B 1 492 ? -24.844 -16.125 17.188 1 92.25 492 ARG B N 1
ATOM 10493 C CA . ARG B 1 492 ? -25.062 -15.703 18.578 1 92.25 492 ARG B CA 1
ATOM 10494 C C . ARG B 1 492 ? -24.844 -14.195 18.734 1 92.25 492 ARG B C 1
ATOM 10496 O O . ARG B 1 492 ? -25.609 -13.523 19.422 1 92.25 492 ARG B O 1
ATOM 10503 N N . TYR B 1 493 ? -23.812 -13.703 18.156 1 93.75 493 TYR B N 1
ATOM 10504 C CA . TYR B 1 493 ? -23.484 -12.289 18.266 1 93.75 493 TYR B CA 1
ATOM 10505 C C . TYR B 1 493 ? -24.562 -11.43 17.625 1 93.75 493 TYR B C 1
ATOM 10507 O O . TYR B 1 493 ? -24.969 -10.414 18.188 1 93.75 493 TYR B O 1
ATOM 10515 N N . ILE B 1 494 ? -25 -11.805 16.422 1 93.12 494 ILE B N 1
ATOM 10516 C CA . ILE B 1 494 ? -26.031 -11.055 15.719 1 93.12 494 ILE B CA 1
ATOM 10517 C C . ILE B 1 494 ? -27.328 -11.062 16.531 1 93.12 494 ILE B C 1
ATOM 10519 O O . ILE B 1 494 ? -28.031 -10.055 16.594 1 93.12 494 ILE B O 1
ATOM 10523 N N . ALA B 1 495 ? -27.578 -12.156 17.188 1 90.81 495 ALA B N 1
ATOM 10524 C CA . ALA B 1 495 ? -28.797 -12.289 18 1 90.81 495 ALA B CA 1
ATOM 10525 C C . ALA B 1 495 ? -28.719 -11.391 19.234 1 90.81 495 ALA B C 1
ATOM 10527 O O . ALA B 1 495 ? -29.75 -10.922 19.734 1 90.81 495 ALA B O 1
ATOM 10528 N N . SER B 1 496 ? -27.516 -11.094 19.703 1 88.94 496 SER B N 1
ATOM 10529 C CA . SER B 1 496 ? -27.344 -10.328 20.938 1 88.94 496 SER B CA 1
ATOM 10530 C C . SER B 1 496 ? -27.453 -8.828 20.688 1 88.94 496 SER B C 1
ATOM 10532 O O . SER B 1 496 ? -27.734 -8.062 21.594 1 88.94 496 SER B O 1
ATOM 10534 N N . ASP B 1 497 ? -27.219 -8.438 19.484 1 85.44 497 ASP B N 1
ATOM 10535 C CA . ASP B 1 497 ? -27.25 -7.02 19.125 1 85.44 497 ASP B CA 1
ATOM 10536 C C . ASP B 1 497 ? -28.391 -6.727 18.156 1 85.44 497 ASP B C 1
ATOM 10538 O O . ASP B 1 497 ? -28.297 -7.027 16.953 1 85.44 497 ASP B O 1
ATOM 10542 N N . PRO B 1 498 ? -29.406 -6.043 18.562 1 84.69 498 PRO B N 1
ATOM 10543 C CA . PRO B 1 498 ? -30.562 -5.789 17.719 1 84.69 498 PRO B CA 1
ATOM 10544 C C . PRO B 1 498 ? -30.234 -4.941 16.5 1 84.69 498 PRO B C 1
ATOM 10546 O O . PRO B 1 498 ? -30.922 -5.02 15.477 1 84.69 498 PRO B O 1
ATOM 10549 N N . THR B 1 499 ? -29.109 -4.168 16.531 1 82.69 499 THR B N 1
ATOM 10550 C CA . THR B 1 499 ? -28.734 -3.322 15.406 1 82.69 499 THR B CA 1
ATOM 10551 C C . THR B 1 499 ? -28.188 -4.168 14.258 1 82.69 499 THR B C 1
ATOM 10553 O O . THR B 1 499 ? -28.125 -3.701 13.117 1 82.69 499 THR B O 1
ATOM 10556 N N . LEU B 1 500 ? -27.969 -5.43 14.609 1 89.06 500 LEU B N 1
ATOM 10557 C CA . LEU B 1 500 ? -27.375 -6.312 13.609 1 89.06 500 LEU B CA 1
ATOM 10558 C C . LEU B 1 500 ? -28.406 -7.285 13.062 1 89.06 500 LEU B C 1
ATOM 10560 O O . LEU B 1 500 ? -28.094 -8.125 12.219 1 89.06 500 LEU B O 1
ATOM 10564 N N . ALA B 1 501 ? -29.656 -7.125 13.461 1 88 501 ALA B N 1
ATOM 10565 C CA . ALA B 1 501 ? -30.703 -8.078 13.109 1 88 501 ALA B CA 1
ATOM 10566 C C . ALA B 1 501 ? -30.922 -8.117 11.602 1 88 501 ALA B C 1
ATOM 10568 O O . ALA B 1 501 ? -31.297 -9.164 11.055 1 88 501 ALA B O 1
ATOM 10569 N N . GLU B 1 502 ? -30.609 -6.996 10.953 1 87.88 502 GLU B N 1
ATOM 10570 C CA . GLU B 1 502 ? -30.781 -6.934 9.508 1 87.88 502 GLU B CA 1
ATOM 10571 C C . GLU B 1 502 ? -29.766 -7.828 8.789 1 87.88 502 GLU B C 1
ATOM 10573 O O . GLU B 1 502 ? -29.984 -8.219 7.641 1 87.88 502 GLU B O 1
ATOM 10578 N N . HIS B 1 503 ? -28.766 -8.258 9.492 1 92.06 503 HIS B N 1
ATOM 10579 C CA . HIS B 1 503 ? -27.672 -9.039 8.898 1 92.06 503 HIS B CA 1
ATOM 10580 C C . HIS B 1 503 ? -27.781 -10.508 9.289 1 92.06 503 HIS B C 1
ATOM 10582 O O . HIS B 1 503 ? -26.781 -11.227 9.258 1 92.06 503 HIS B O 1
ATOM 10588 N N . VAL B 1 504 ? -28.969 -10.961 9.555 1 92 504 VAL B N 1
ATOM 10589 C CA . VAL B 1 504 ? -29.172 -12.32 10.047 1 92 504 VAL B CA 1
ATOM 10590 C C . VAL B 1 504 ? -28.812 -13.32 8.945 1 92 504 VAL B C 1
ATOM 10592 O O . VAL B 1 504 ? -29.125 -13.102 7.773 1 92 504 VAL B O 1
ATOM 10595 N N . ILE B 1 505 ? -28.078 -14.383 9.305 1 92.88 505 ILE B N 1
ATOM 10596 C CA . ILE B 1 505 ? -27.797 -15.539 8.461 1 92.88 505 ILE B CA 1
ATOM 10597 C C . ILE B 1 505 ? -28.609 -16.734 8.945 1 92.88 505 ILE B C 1
ATOM 10599 O O . ILE B 1 505 ? -28.25 -17.375 9.945 1 92.88 505 ILE B O 1
ATOM 10603 N N . THR B 1 506 ? -29.594 -17.062 8.188 1 89.81 506 THR B N 1
ATOM 10604 C CA . THR B 1 506 ? -30.5 -18.125 8.594 1 89.81 506 THR B CA 1
ATOM 10605 C C . THR B 1 506 ? -29.875 -19.484 8.383 1 89.81 506 THR B C 1
ATOM 10607 O O . THR B 1 506 ? -28.797 -19.594 7.773 1 89.81 506 THR B O 1
ATOM 10610 N N . HIS B 1 507 ? -30.5 -20.469 8.898 1 88 507 HIS B N 1
ATOM 10611 C CA . HIS B 1 507 ? -30.016 -21.828 8.688 1 88 507 HIS B CA 1
ATOM 10612 C C . HIS B 1 507 ? -30.062 -22.203 7.215 1 88 507 HIS B C 1
ATOM 10614 O O . HIS B 1 507 ? -29.203 -22.953 6.734 1 88 507 HIS B O 1
ATOM 10620 N N . ALA B 1 508 ? -31.062 -21.719 6.547 1 88.94 508 ALA B N 1
ATOM 10621 C CA . ALA B 1 508 ? -31.156 -21.953 5.109 1 88.94 508 ALA B CA 1
ATOM 10622 C C . ALA B 1 508 ? -29.969 -21.328 4.379 1 88.94 508 ALA B C 1
ATOM 10624 O O . ALA B 1 508 ? -29.438 -21.906 3.428 1 88.94 508 ALA B O 1
ATOM 10625 N N . ASP B 1 509 ? -29.594 -20.125 4.844 1 92.88 509 ASP B N 1
ATOM 10626 C CA . ASP B 1 509 ? -28.406 -19.484 4.281 1 92.88 509 ASP B CA 1
ATOM 10627 C C . ASP B 1 509 ? -27.156 -20.328 4.504 1 92.88 509 ASP B C 1
ATOM 10629 O O . ASP B 1 509 ? -26.344 -20.484 3.6 1 92.88 509 ASP B O 1
ATOM 10633 N N . TYR B 1 510 ? -27.125 -20.828 5.668 1 92.5 510 TYR B N 1
ATOM 10634 C CA . TYR B 1 510 ? -26 -21.672 6.07 1 92.5 510 TYR B CA 1
ATOM 10635 C C . TYR B 1 510 ? -25.891 -22.906 5.176 1 92.5 510 TYR B C 1
ATOM 10637 O O . TYR B 1 510 ? -24.797 -23.234 4.695 1 92.5 510 TYR B O 1
ATOM 10645 N N . GLU B 1 511 ? -26.922 -23.516 4.91 1 90.62 511 GLU B N 1
ATOM 10646 C CA . GLU B 1 511 ? -26.938 -24.703 4.078 1 90.62 511 GLU B CA 1
ATOM 10647 C C . GLU B 1 511 ? -26.594 -24.391 2.631 1 90.62 511 GLU B C 1
ATOM 10649 O O . GLU B 1 511 ? -25.844 -25.125 1.984 1 90.62 511 GLU B O 1
ATOM 10654 N N . ALA B 1 512 ? -27.156 -23.344 2.188 1 92.94 512 ALA B N 1
ATOM 10655 C CA . ALA B 1 512 ? -26.859 -22.922 0.818 1 92.94 512 ALA B CA 1
ATOM 10656 C C . ALA B 1 512 ? -25.375 -22.594 0.651 1 92.94 512 ALA B C 1
ATOM 10658 O O . ALA B 1 512 ? -24.766 -22.953 -0.36 1 92.94 512 ALA B O 1
ATOM 10659 N N . LEU B 1 513 ? -24.812 -21.922 1.641 1 94.81 513 LEU B N 1
ATOM 10660 C CA . LEU B 1 513 ? -23.391 -21.578 1.599 1 94.81 513 LEU B CA 1
ATOM 10661 C C . LEU B 1 513 ? -22.531 -22.844 1.618 1 94.81 513 LEU B C 1
ATOM 10663 O O . LEU B 1 513 ? -21.5 -22.891 0.944 1 94.81 513 LEU B O 1
ATOM 10667 N N . HIS B 1 514 ? -22.953 -23.75 2.373 1 92.06 514 HIS B N 1
ATOM 10668 C CA . HIS B 1 514 ? -22.234 -25.016 2.439 1 92.06 514 HIS B CA 1
ATOM 10669 C C . HIS B 1 514 ? -22.203 -25.703 1.082 1 92.06 514 HIS B C 1
ATOM 10671 O O . HIS B 1 514 ? -21.172 -26.234 0.669 1 92.06 514 HIS B O 1
ATOM 10677 N N . ASP B 1 515 ? -23.312 -25.703 0.402 1 93 515 ASP B N 1
ATOM 10678 C CA . ASP B 1 515 ? -23.391 -26.328 -0.917 1 93 515 ASP B CA 1
ATOM 10679 C C . ASP B 1 515 ? -22.516 -25.594 -1.924 1 93 515 ASP B C 1
ATOM 10681 O O . ASP B 1 515 ? -21.812 -26.219 -2.723 1 93 515 ASP B O 1
ATOM 10685 N N . ILE B 1 516 ? -22.562 -24.297 -1.869 1 95 516 ILE B N 1
ATOM 10686 C CA . ILE B 1 516 ? -21.734 -23.5 -2.76 1 95 516 ILE B CA 1
ATOM 10687 C C . ILE B 1 516 ? -20.25 -23.797 -2.484 1 95 516 ILE B C 1
ATOM 10689 O O . ILE B 1 516 ? -19.453 -23.938 -3.416 1 95 516 ILE B O 1
ATOM 10693 N N . LEU B 1 517 ? -19.906 -23.891 -1.222 1 94.31 517 LEU B N 1
ATOM 10694 C CA . LEU B 1 517 ? -18.531 -24.172 -0.825 1 94.31 517 LEU B CA 1
ATOM 10695 C C . LEU B 1 517 ? -18.078 -25.516 -1.385 1 94.31 517 LEU B C 1
ATOM 10697 O O . LEU B 1 517 ? -16.938 -25.641 -1.83 1 94.31 517 LEU B O 1
ATOM 10701 N N . THR B 1 518 ? -18.938 -26.469 -1.357 1 91.75 518 THR B N 1
ATOM 10702 C CA . THR B 1 518 ? -18.609 -27.797 -1.875 1 91.75 518 THR B CA 1
ATOM 10703 C C . THR B 1 518 ? -18.266 -27.734 -3.359 1 91.75 518 THR B C 1
ATOM 10705 O O . THR B 1 518 ? -17.312 -28.359 -3.807 1 91.75 518 THR B O 1
ATOM 10708 N N . VAL B 1 519 ? -19.016 -26.984 -4.062 1 94 519 VAL B N 1
ATOM 10709 C CA . VAL B 1 519 ? -18.766 -26.828 -5.492 1 94 519 VAL B CA 1
ATOM 10710 C C . VAL B 1 519 ? -17.438 -26.125 -5.715 1 94 519 VAL B C 1
ATOM 10712 O O . VAL B 1 519 ? -16.641 -26.531 -6.57 1 94 519 VAL B O 1
ATOM 10715 N N . LEU B 1 520 ? -17.125 -25.094 -4.906 1 94.69 520 LEU B N 1
ATOM 10716 C CA . LEU B 1 520 ? -15.93 -24.281 -5.082 1 94.69 520 LEU B CA 1
ATOM 10717 C C . LEU B 1 520 ? -14.688 -25.031 -4.613 1 94.69 520 LEU B C 1
ATOM 10719 O O . LEU B 1 520 ? -13.594 -24.828 -5.145 1 94.69 520 LEU B O 1
ATOM 10723 N N . ASN B 1 521 ? -14.789 -25.938 -3.662 1 91.62 521 ASN B N 1
ATOM 10724 C CA . ASN B 1 521 ? -13.656 -26.625 -3.057 1 91.62 521 ASN B CA 1
ATOM 10725 C C . ASN B 1 521 ? -12.914 -27.469 -4.078 1 91.62 521 ASN B C 1
ATOM 10727 O O . ASN B 1 521 ? -11.68 -27.484 -4.098 1 91.62 521 ASN B O 1
ATOM 10731 N N . PHE B 1 522 ? -13.641 -28.109 -4.863 1 88.06 522 PHE B N 1
ATOM 10732 C CA . PHE B 1 522 ? -12.992 -28.984 -5.84 1 88.06 522 PHE B CA 1
ATOM 10733 C C . PHE B 1 522 ? -12.203 -28.156 -6.852 1 88.06 522 PHE B C 1
ATOM 10735 O O . PHE B 1 522 ? -11.078 -28.531 -7.207 1 88.06 522 PHE B O 1
ATOM 10742 N N . ALA B 1 523 ? -12.812 -27.141 -7.301 1 94 523 ALA B N 1
ATOM 10743 C CA . ALA B 1 523 ? -12.133 -26.25 -8.242 1 94 523 ALA B CA 1
ATOM 10744 C C . ALA B 1 523 ? -10.883 -25.641 -7.617 1 94 523 ALA B C 1
ATOM 10746 O O . ALA B 1 523 ? -9.852 -25.516 -8.273 1 94 523 ALA B O 1
ATOM 10747 N N . HIS B 1 524 ? -10.992 -25.25 -6.359 1 91.56 524 HIS B N 1
ATOM 10748 C CA . HIS B 1 524 ? -9.875 -24.641 -5.648 1 91.56 524 HIS B CA 1
ATOM 10749 C C . HIS B 1 524 ? -8.703 -25.594 -5.531 1 91.56 524 HIS B C 1
ATOM 10751 O O . HIS B 1 524 ? -7.555 -25.219 -5.785 1 91.56 524 HIS B O 1
ATOM 10757 N N . ARG B 1 525 ? -8.938 -26.797 -5.23 1 87.12 525 ARG B N 1
ATOM 10758 C CA . ARG B 1 525 ? -7.887 -27.797 -5.098 1 87.12 525 ARG B CA 1
ATOM 10759 C C . ARG B 1 525 ? -7.242 -28.094 -6.445 1 87.12 525 ARG B C 1
ATOM 10761 O O . ARG B 1 525 ? -6.023 -28.266 -6.531 1 87.12 525 ARG B O 1
ATOM 10768 N N . ALA B 1 526 ? -8.047 -28.188 -7.438 1 89.38 526 ALA B N 1
ATOM 10769 C CA . ALA B 1 526 ? -7.531 -28.469 -8.773 1 89.38 526 ALA B CA 1
ATOM 10770 C C . ALA B 1 526 ? -6.57 -27.375 -9.234 1 89.38 526 ALA B C 1
ATOM 10772 O O . ALA B 1 526 ? -5.492 -27.672 -9.758 1 89.38 526 ALA B O 1
ATOM 10773 N N . GLN B 1 527 ? -7.016 -26.156 -9.094 1 89.81 527 GLN B N 1
ATOM 10774 C CA . GLN B 1 527 ? -6.16 -25.062 -9.555 1 89.81 527 GLN B CA 1
ATOM 10775 C C . GLN B 1 527 ? -4.871 -25 -8.742 1 89.81 527 GLN B C 1
ATOM 10777 O O . GLN B 1 527 ? -3.809 -24.688 -9.281 1 89.81 527 GLN B O 1
ATOM 10782 N N . GLU B 1 528 ? -4.918 -25.25 -7.41 1 85.88 528 GLU B N 1
ATOM 10783 C CA . GLU B 1 528 ? -3.742 -25.203 -6.547 1 85.88 528 GLU B CA 1
ATOM 10784 C C . GLU B 1 528 ? -2.713 -26.25 -6.965 1 85.88 528 GLU B C 1
ATOM 10786 O O . GLU B 1 528 ? -1.507 -26.031 -6.848 1 85.88 528 GLU B O 1
ATOM 10791 N N . LEU B 1 529 ? -3.145 -27.297 -7.461 1 83.75 529 LEU B N 1
ATOM 10792 C CA . LEU B 1 529 ? -2.266 -28.391 -7.875 1 83.75 529 LEU B CA 1
ATOM 10793 C C . LEU B 1 529 ? -1.365 -27.953 -9.023 1 83.75 529 LEU B C 1
ATOM 10795 O O . LEU B 1 529 ? -0.208 -28.375 -9.109 1 83.75 529 LEU B O 1
ATOM 10799 N N . LEU B 1 530 ? -1.888 -27.188 -9.867 1 89.88 530 LEU B N 1
ATOM 10800 C CA . LEU B 1 530 ? -1.123 -26.812 -11.055 1 89.88 530 LEU B CA 1
ATOM 10801 C C . LEU B 1 530 ? -0.515 -25.422 -10.898 1 89.88 530 LEU B C 1
ATOM 10803 O O . LEU B 1 530 ? -0.041 -24.828 -11.867 1 89.88 530 LEU B O 1
ATOM 10807 N N . SER B 1 531 ? -0.603 -24.922 -9.672 1 84.69 531 SER B N 1
ATOM 10808 C CA . SER B 1 531 ? -0.038 -23.594 -9.43 1 84.69 531 SER B CA 1
ATOM 10809 C C . SER B 1 531 ? 1.409 -23.688 -8.961 1 84.69 531 SER B C 1
ATOM 10811 O O . SER B 1 531 ? 1.756 -23.188 -7.895 1 84.69 531 SER B O 1
ATOM 10813 N N . SER B 1 532 ? 2.182 -24.484 -9.547 1 81.19 532 SER B N 1
ATOM 10814 C CA . SER B 1 532 ? 3.615 -24.594 -9.312 1 81.19 532 SER B CA 1
ATOM 10815 C C . SER B 1 532 ? 4.406 -24.422 -10.602 1 81.19 532 SER B C 1
ATOM 10817 O O . SER B 1 532 ? 3.92 -24.766 -11.688 1 81.19 532 SER B O 1
ATOM 10819 N N . ASP B 1 533 ? 5.555 -23.828 -10.562 1 79.12 533 ASP B N 1
ATOM 10820 C CA . ASP B 1 533 ? 6.387 -23.672 -11.75 1 79.12 533 ASP B CA 1
ATOM 10821 C C . ASP B 1 533 ? 7.738 -24.359 -11.57 1 79.12 533 ASP B C 1
ATOM 10823 O O . ASP B 1 533 ? 8.625 -24.219 -12.406 1 79.12 533 ASP B O 1
ATOM 10827 N N . ARG B 1 534 ? 7.898 -25.141 -10.531 1 78.94 534 ARG B N 1
ATOM 10828 C CA . ARG B 1 534 ? 9.188 -25.766 -10.25 1 78.94 534 ARG B CA 1
ATOM 10829 C C . ARG B 1 534 ? 9.258 -27.156 -10.867 1 78.94 534 ARG B C 1
ATOM 10831 O O . ARG B 1 534 ? 10.336 -27.734 -10.992 1 78.94 534 ARG B O 1
ATOM 10838 N N . VAL B 1 535 ? 8.078 -27.688 -11.18 1 82.56 535 VAL B N 1
ATOM 10839 C CA . VAL B 1 535 ? 7.992 -29.016 -11.781 1 82.56 535 VAL B CA 1
ATOM 10840 C C . VAL B 1 535 ? 7.102 -28.969 -13.016 1 82.56 535 VAL B C 1
ATOM 10842 O O . VAL B 1 535 ? 6.285 -28.062 -13.164 1 82.56 535 VAL B O 1
ATOM 10845 N N . PRO B 1 536 ? 7.309 -29.938 -13.883 1 88.12 536 PRO B N 1
ATOM 10846 C CA . PRO B 1 536 ? 6.398 -30 -15.023 1 88.12 536 PRO B CA 1
ATOM 10847 C C . PRO B 1 536 ? 4.957 -30.297 -14.617 1 88.12 536 PRO B C 1
ATOM 10849 O O . PRO B 1 536 ? 4.703 -31.266 -13.906 1 88.12 5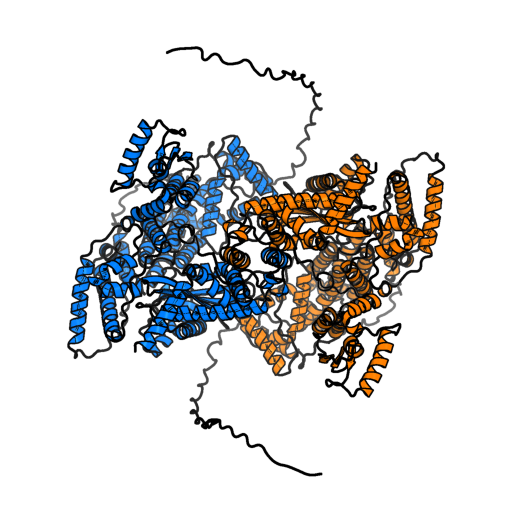36 PRO B O 1
ATOM 10852 N N . THR B 1 537 ? 4.066 -29.484 -15.07 1 90.5 537 THR B N 1
ATOM 10853 C CA . THR B 1 537 ? 2.68 -29.625 -14.641 1 90.5 537 THR B CA 1
ATOM 10854 C C . THR B 1 537 ? 1.769 -29.891 -15.836 1 90.5 537 THR B C 1
ATOM 10856 O O . THR B 1 537 ? 0.609 -30.281 -15.672 1 90.5 537 THR B O 1
ATOM 10859 N N . LEU B 1 538 ? 2.207 -29.812 -17.016 1 94.19 538 LEU B N 1
ATOM 10860 C CA . LEU B 1 538 ? 1.369 -29.797 -18.203 1 94.19 538 LEU B CA 1
ATOM 10861 C C . LEU B 1 538 ? 0.626 -31.125 -18.359 1 94.19 538 LEU B C 1
ATOM 10863 O O . LEU B 1 538 ? -0.51 -31.141 -18.844 1 94.19 538 LEU B O 1
ATOM 10867 N N . SER B 1 539 ? 1.223 -32.25 -17.938 1 93.12 539 SER B N 1
ATOM 10868 C CA . SER B 1 539 ? 0.666 -33.594 -18.125 1 93.12 539 SER B CA 1
ATOM 10869 C C . SER B 1 539 ? -0.632 -33.781 -17.344 1 93.12 539 SER B C 1
ATOM 10871 O O . SER B 1 539 ? -1.432 -34.656 -17.641 1 93.12 539 SER B O 1
ATOM 10873 N N . PHE B 1 540 ? -0.851 -32.875 -16.422 1 91.25 540 PHE B N 1
ATOM 10874 C CA . PHE B 1 540 ? -1.994 -33.062 -15.531 1 91.25 540 PHE B CA 1
ATOM 10875 C C . PHE B 1 540 ? -3.164 -32.188 -15.969 1 91.25 540 PHE B C 1
ATOM 10877 O O . PHE B 1 540 ? -4.277 -32.344 -15.461 1 91.25 540 PHE B O 1
ATOM 10884 N N . ALA B 1 541 ? -2.98 -31.328 -16.906 1 93.81 541 ALA B N 1
ATOM 10885 C CA . ALA B 1 541 ? -3.982 -30.312 -17.266 1 93.81 541 ALA B CA 1
ATOM 10886 C C . ALA B 1 541 ? -5.254 -30.969 -17.797 1 93.81 541 ALA B C 1
ATOM 10888 O O . ALA B 1 541 ? -6.336 -30.797 -17.219 1 93.81 541 ALA B O 1
ATOM 10889 N N . ILE B 1 542 ? -5.172 -31.812 -18.797 1 92.38 542 ILE B N 1
ATOM 10890 C CA . ILE B 1 542 ? -6.336 -32.406 -19.453 1 92.38 542 ILE B CA 1
ATOM 10891 C C . ILE B 1 542 ? -7.043 -33.344 -18.484 1 92.38 542 ILE B C 1
ATOM 10893 O O . ILE B 1 542 ? -8.258 -33.25 -18.297 1 92.38 542 ILE B O 1
ATOM 10897 N N . PRO B 1 543 ? -6.301 -34.219 -17.781 1 89.12 543 PRO B N 1
ATOM 10898 C CA . PRO B 1 543 ? -6.973 -35.094 -16.797 1 89.12 543 PRO B CA 1
ATOM 10899 C C . PRO B 1 543 ? -7.715 -34.281 -15.727 1 89.12 543 PRO B C 1
ATOM 10901 O O . PRO B 1 543 ? -8.805 -34.688 -15.305 1 89.12 543 PRO B O 1
ATOM 10904 N N . LEU B 1 544 ? -7.156 -33.25 -15.344 1 91 544 LEU B N 1
ATOM 10905 C CA . LEU B 1 544 ? -7.785 -32.469 -14.281 1 91 544 LEU B CA 1
ATOM 10906 C C . LEU B 1 544 ? -9.023 -31.734 -14.805 1 91 544 LEU B C 1
ATOM 10908 O O . LEU B 1 544 ? -10 -31.562 -14.07 1 91 544 LEU B O 1
ATOM 10912 N N . TYR B 1 545 ? -9.008 -31.25 -16.078 1 93.25 545 TYR B N 1
ATOM 10913 C CA . TYR B 1 545 ? -10.219 -30.703 -16.672 1 93.25 545 TYR B CA 1
ATOM 10914 C C . TYR B 1 545 ? -11.352 -31.734 -16.641 1 93.25 545 TYR B C 1
ATOM 10916 O O . TYR B 1 545 ? -12.477 -31.406 -16.25 1 93.25 545 TYR B O 1
ATOM 10924 N N . HIS B 1 546 ? -11.016 -32.938 -16.984 1 90 546 HIS B N 1
ATOM 10925 C CA . HIS B 1 546 ? -12.023 -34 -17.016 1 90 546 HIS B CA 1
ATOM 10926 C C . HIS B 1 546 ? -12.5 -34.344 -15.602 1 90 546 HIS B C 1
ATOM 10928 O O . HIS B 1 546 ? -13.688 -34.594 -15.391 1 90 546 HIS B O 1
ATOM 10934 N N . ALA B 1 547 ? -11.555 -34.375 -14.711 1 89.5 547 ALA B N 1
ATOM 10935 C CA . ALA B 1 547 ? -11.922 -34.625 -13.32 1 89.5 547 ALA B CA 1
ATOM 10936 C C . ALA B 1 547 ? -12.883 -33.594 -12.797 1 89.5 547 ALA B C 1
ATOM 10938 O O . ALA B 1 547 ? -13.836 -33.906 -12.078 1 89.5 547 ALA B O 1
ATOM 10939 N N . LEU B 1 548 ? -12.641 -32.375 -13.141 1 92.62 548 LEU B N 1
ATOM 10940 C CA . LEU B 1 548 ? -13.5 -31.266 -12.719 1 92.62 548 LEU B CA 1
ATOM 10941 C C . LEU B 1 548 ? -14.898 -31.406 -13.32 1 92.62 548 LEU B C 1
ATOM 10943 O O . LEU B 1 548 ? -15.898 -31.25 -12.625 1 92.62 548 LEU B O 1
ATOM 10947 N N . VAL B 1 549 ? -14.961 -31.734 -14.602 1 93.25 549 VAL B N 1
ATOM 10948 C CA . VAL B 1 549 ? -16.234 -31.906 -15.289 1 93.25 549 VAL B CA 1
ATOM 10949 C C . VAL B 1 549 ? -17 -33.062 -14.68 1 93.25 549 VAL B C 1
ATOM 10951 O O . VAL B 1 549 ? -18.203 -32.969 -14.43 1 93.25 549 VAL B O 1
ATOM 10954 N N . ASP B 1 550 ? -16.297 -34.125 -14.367 1 90.19 550 ASP B N 1
ATOM 10955 C CA . ASP B 1 550 ? -16.922 -35.312 -13.789 1 90.19 550 ASP B CA 1
ATOM 10956 C C . ASP B 1 550 ? -17.484 -35 -12.398 1 90.19 550 ASP B C 1
ATOM 10958 O O . ASP B 1 550 ? -18.625 -35.375 -12.086 1 90.19 550 ASP B O 1
ATOM 10962 N N . GLN B 1 551 ? -16.672 -34.375 -11.68 1 90.62 551 GLN B N 1
ATOM 10963 C CA . GLN B 1 551 ? -17.094 -34.094 -10.312 1 90.62 551 GLN B CA 1
ATOM 10964 C C . GLN B 1 551 ? -18.281 -33.125 -10.312 1 90.62 551 GLN B C 1
ATOM 10966 O O . GLN B 1 551 ? -19.219 -33.281 -9.531 1 90.62 551 GLN B O 1
ATOM 10971 N N . TRP B 1 552 ? -18.25 -32.125 -11.102 1 94.69 552 TRP B N 1
ATOM 10972 C CA . TRP B 1 552 ? -19.344 -31.156 -11.172 1 94.69 552 TRP B CA 1
ATOM 10973 C C . TRP B 1 552 ? -20.609 -31.812 -11.727 1 94.69 552 TRP B C 1
ATOM 10975 O O . TRP B 1 552 ? -21.719 -31.453 -11.312 1 94.69 552 TRP B O 1
ATOM 10985 N N . THR B 1 553 ? -20.438 -32.75 -12.586 1 92.94 553 THR B N 1
ATOM 10986 C CA . THR B 1 553 ? -21.594 -33.5 -13.094 1 92.94 553 THR B CA 1
ATOM 10987 C C . THR B 1 553 ? -22.234 -34.312 -11.992 1 92.94 553 THR B C 1
ATOM 10989 O O . THR B 1 553 ? -23.469 -34.375 -11.875 1 92.94 553 THR B O 1
ATOM 10992 N N . ARG B 1 554 ? -21.453 -34.906 -11.164 1 90.75 554 ARG B N 1
ATOM 10993 C CA . ARG B 1 554 ? -21.953 -35.656 -10.031 1 90.75 554 ARG B CA 1
ATOM 10994 C C . ARG B 1 554 ? -22.672 -34.75 -9.031 1 90.75 554 ARG B C 1
ATOM 10996 O O . ARG B 1 554 ? -23.703 -35.094 -8.484 1 90.75 554 ARG B O 1
ATOM 11003 N N . LEU B 1 555 ? -22.141 -33.625 -8.914 1 91.06 555 LEU B N 1
ATOM 11004 C CA . LEU B 1 555 ? -22.719 -32.656 -7.969 1 91.06 555 LEU B CA 1
ATOM 11005 C C . LEU B 1 555 ? -24.047 -32.125 -8.492 1 91.06 555 LEU B C 1
ATOM 11007 O O . LEU B 1 555 ? -24.938 -31.766 -7.703 1 91.06 555 LEU B O 1
ATOM 11011 N N . GLN B 1 556 ? -24.188 -32.031 -9.773 1 90.25 556 GLN B N 1
ATOM 11012 C CA . GLN B 1 556 ? -25.469 -31.625 -10.336 1 90.25 556 GLN B CA 1
ATOM 11013 C C . GLN B 1 556 ? -26.594 -32.562 -9.891 1 90.25 556 GLN B C 1
ATOM 11015 O O . GLN B 1 556 ? -27.719 -32.125 -9.672 1 90.25 556 GLN B O 1
ATOM 11020 N N . ALA B 1 557 ? -26.219 -33.781 -9.719 1 86.94 557 ALA B N 1
ATOM 11021 C CA . ALA B 1 557 ? -27.203 -34.781 -9.297 1 86.94 557 ALA B CA 1
ATOM 11022 C C . ALA B 1 557 ? -27.484 -34.688 -7.801 1 86.94 557 ALA B C 1
ATOM 11024 O O . ALA B 1 557 ? -28.625 -34.812 -7.371 1 86.94 557 ALA B O 1
ATOM 11025 N N . THR B 1 558 ? -26.453 -34.375 -7.059 1 87.94 558 THR B N 1
ATOM 11026 C CA . THR B 1 558 ? -26.578 -34.344 -5.605 1 87.94 558 THR B CA 1
ATOM 11027 C C . THR B 1 558 ? -27.141 -33 -5.145 1 87.94 558 THR B C 1
ATOM 11029 O O . THR B 1 558 ? -27.781 -32.938 -4.094 1 87.94 558 THR B O 1
ATOM 11032 N N . LEU B 1 559 ? -26.906 -31.953 -5.945 1 90.62 559 LEU B N 1
ATOM 11033 C CA . LEU B 1 559 ? -27.375 -30.609 -5.625 1 90.62 559 LEU B CA 1
ATOM 11034 C C . LEU B 1 559 ? -28.234 -30.062 -6.754 1 90.62 559 LEU B C 1
ATOM 11036 O O . LEU B 1 559 ? -27.828 -29.125 -7.449 1 90.62 559 LEU B O 1
ATOM 11040 N N . PRO B 1 560 ? -29.438 -30.469 -6.766 1 87.12 560 PRO B N 1
ATOM 11041 C CA . PRO B 1 560 ? -30.266 -30.094 -7.902 1 87.12 560 PRO B CA 1
ATOM 11042 C C . PRO B 1 560 ? -30.547 -28.594 -7.961 1 87.12 560 PRO B C 1
ATOM 11044 O O . PRO B 1 560 ? -30.703 -28.031 -9.047 1 87.12 560 PRO B O 1
ATOM 11047 N N . ALA B 1 561 ? -30.594 -27.969 -6.84 1 88.19 561 ALA B N 1
ATOM 11048 C CA . ALA B 1 561 ? -30.875 -26.531 -6.812 1 88.19 561 ALA B CA 1
ATOM 11049 C C . ALA B 1 561 ? -29.766 -25.734 -7.488 1 88.19 561 ALA B C 1
ATOM 11051 O O . ALA B 1 561 ? -30 -24.656 -8.039 1 88.19 561 ALA B O 1
ATOM 11052 N N . LEU B 1 562 ? -28.562 -26.281 -7.492 1 92.44 562 LEU B N 1
ATOM 11053 C CA . LEU B 1 562 ? -27.406 -25.578 -8.047 1 92.44 562 LEU B CA 1
ATOM 11054 C C . LEU B 1 562 ? -27.047 -26.109 -9.422 1 92.44 562 LEU B C 1
ATOM 11056 O O . LEU B 1 562 ? -26.047 -25.703 -10.016 1 92.44 562 LEU B O 1
ATOM 11060 N N . SER B 1 563 ? -27.812 -26.984 -9.945 1 92.06 563 SER B N 1
ATOM 11061 C CA . SER B 1 563 ? -27.484 -27.703 -11.164 1 92.06 563 SER B CA 1
ATOM 11062 C C . SER B 1 563 ? -27.297 -26.75 -12.344 1 92.06 563 SER B C 1
ATOM 11064 O O . SER B 1 563 ? -26.375 -26.922 -13.141 1 92.06 563 SER B O 1
ATOM 11066 N N . TYR B 1 564 ? -28.156 -25.797 -12.43 1 91 564 TYR B N 1
ATOM 11067 C CA . TYR B 1 564 ? -28.047 -24.828 -13.531 1 91 564 TYR B CA 1
ATOM 11068 C C . TYR B 1 564 ? -26.734 -24.062 -13.453 1 91 564 TYR B C 1
ATOM 11070 O O . TYR B 1 564 ? -26.062 -23.859 -14.461 1 91 564 TYR B O 1
ATOM 11078 N N . ALA B 1 565 ? -26.453 -23.609 -12.281 1 93.81 565 ALA B N 1
ATOM 11079 C CA . ALA B 1 565 ? -25.203 -22.859 -12.086 1 93.81 565 ALA B CA 1
ATOM 11080 C C . ALA B 1 565 ? -23.984 -23.734 -12.383 1 93.81 565 ALA B C 1
ATOM 11082 O O . ALA B 1 565 ? -23.047 -23.297 -13.039 1 93.81 565 ALA B O 1
ATOM 11083 N N . ILE B 1 566 ? -24.016 -24.922 -11.93 1 95.62 566 ILE B N 1
ATOM 11084 C CA . ILE B 1 566 ? -22.922 -25.859 -12.141 1 95.62 566 ILE B CA 1
ATOM 11085 C C . ILE B 1 566 ? -22.766 -26.141 -13.633 1 95.62 566 ILE B C 1
ATOM 11087 O O . ILE B 1 566 ? -21.641 -26.219 -14.148 1 95.62 566 ILE B O 1
ATOM 11091 N N . PHE B 1 567 ? -23.844 -26.203 -14.305 1 95.12 567 PHE B N 1
ATOM 11092 C CA . PHE B 1 567 ? -23.828 -26.469 -15.734 1 95.12 567 PHE B CA 1
ATOM 11093 C C . PHE B 1 567 ? -23.141 -25.328 -16.484 1 95.12 567 PHE B C 1
ATOM 11095 O O . PHE B 1 567 ? -22.453 -25.562 -17.484 1 95.12 567 PHE B O 1
ATOM 11102 N N . ALA B 1 568 ? -23.375 -24.188 -16.016 1 95.69 568 ALA B N 1
ATOM 11103 C CA . ALA B 1 568 ? -22.688 -23.047 -16.641 1 95.69 568 ALA B CA 1
ATOM 11104 C C . ALA B 1 568 ? -21.172 -23.188 -16.547 1 95.69 568 ALA B C 1
ATOM 11106 O O . ALA B 1 568 ? -20.453 -22.859 -17.484 1 95.69 568 ALA B O 1
ATOM 11107 N N . GLY B 1 569 ? -20.688 -23.672 -15.43 1 97.12 569 GLY B N 1
ATOM 11108 C CA . GLY B 1 569 ? -19.266 -23.938 -15.273 1 97.12 569 GLY B CA 1
ATOM 11109 C C . GLY B 1 569 ? -18.766 -25.047 -16.156 1 97.12 569 GLY B C 1
ATOM 11110 O O . GLY B 1 569 ? -17.688 -24.938 -16.766 1 97.12 569 GLY B O 1
ATOM 11111 N N . ILE B 1 570 ? -19.531 -26.078 -16.297 1 96.94 570 ILE B N 1
ATOM 11112 C CA . ILE B 1 570 ? -19.156 -27.234 -17.125 1 96.94 570 ILE B CA 1
ATOM 11113 C C . ILE B 1 570 ? -19.078 -26.812 -18.594 1 96.94 570 ILE B C 1
ATOM 11115 O O . ILE B 1 570 ? -18.156 -27.219 -19.297 1 96.94 570 ILE B O 1
ATOM 11119 N N . LYS B 1 571 ? -20 -26.031 -18.984 1 96.5 571 LYS B N 1
ATOM 11120 C CA . LYS B 1 571 ? -20.016 -25.547 -20.359 1 96.5 571 LYS B CA 1
ATOM 11121 C C . LYS B 1 571 ? -18.75 -24.766 -20.672 1 96.5 571 LYS B C 1
ATOM 11123 O O . LYS B 1 571 ? -18.141 -24.953 -21.734 1 96.5 571 LYS B O 1
ATOM 11128 N N . LYS B 1 572 ? -18.391 -23.938 -19.781 1 96.5 572 LYS B N 1
ATOM 11129 C CA . LYS B 1 572 ? -17.172 -23.141 -19.953 1 96.5 572 LYS B CA 1
ATOM 11130 C C . LYS B 1 572 ? -15.938 -24.031 -20 1 96.5 572 LYS B C 1
ATOM 11132 O O . LYS B 1 572 ? -15.062 -23.844 -20.844 1 96.5 572 LYS B O 1
ATOM 11137 N N . LEU B 1 573 ? -15.836 -25.016 -19.141 1 96.56 573 LEU B N 1
ATOM 11138 C CA . LEU B 1 573 ? -14.695 -25.922 -19.094 1 96.56 573 LEU B CA 1
ATOM 11139 C C . LEU B 1 573 ? -14.578 -26.719 -20.391 1 96.56 573 LEU B C 1
ATOM 11141 O O . LEU B 1 573 ? -13.469 -26.922 -20.891 1 96.56 573 LEU B O 1
ATOM 11145 N N . ASN B 1 574 ? -15.695 -27.109 -20.859 1 95.19 574 ASN B N 1
ATOM 11146 C CA . ASN B 1 574 ? -15.688 -27.891 -22.094 1 95.19 574 ASN B CA 1
ATOM 11147 C C . ASN B 1 574 ? -15.219 -27.047 -23.281 1 95.19 574 ASN B C 1
ATOM 11149 O O . ASN B 1 574 ? -14.492 -27.547 -24.156 1 95.19 574 ASN B O 1
ATOM 11153 N N . ALA B 1 575 ? -15.633 -25.844 -23.297 1 94.88 575 ALA B N 1
ATOM 11154 C CA . ALA B 1 575 ? -15.18 -24.953 -24.359 1 94.88 575 ALA B CA 1
ATOM 11155 C C . ALA B 1 575 ? -13.664 -24.797 -24.344 1 94.88 575 ALA B C 1
ATOM 11157 O O . ALA B 1 575 ? -13.016 -24.812 -25.391 1 94.88 575 ALA B O 1
ATOM 11158 N N . TYR B 1 576 ? -13.141 -24.703 -23.219 1 94.44 576 TYR B N 1
ATOM 11159 C CA . TYR B 1 576 ? -11.703 -24.469 -23.125 1 94.44 576 TYR B CA 1
ATOM 11160 C C . TYR B 1 576 ? -10.938 -25.781 -23.203 1 94.44 576 TYR B C 1
ATOM 11162 O O . TYR B 1 576 ? -9.758 -25.812 -23.562 1 94.44 576 TYR B O 1
ATOM 11170 N N . LEU B 1 577 ? -11.539 -26.875 -22.781 1 92.62 577 LEU B N 1
ATOM 11171 C CA . LEU B 1 577 ? -10.945 -28.188 -23.016 1 92.62 577 LEU B CA 1
ATOM 11172 C C . LEU B 1 577 ? -10.719 -28.422 -24.516 1 92.62 577 LEU B C 1
ATOM 11174 O O . LEU B 1 577 ? -9.68 -28.953 -24.906 1 92.62 577 LEU B O 1
ATOM 11178 N N . ASP B 1 578 ? -11.609 -27.969 -25.312 1 90.44 578 ASP B N 1
ATOM 11179 C CA . ASP B 1 578 ? -11.477 -28.094 -26.75 1 90.44 578 ASP B CA 1
ATOM 11180 C C . ASP B 1 578 ? -10.312 -27.25 -27.266 1 90.44 578 ASP B C 1
ATOM 11182 O O . ASP B 1 578 ? -9.531 -27.688 -28.109 1 90.44 578 ASP B O 1
ATOM 11186 N N . LYS B 1 579 ? -10.25 -26.094 -26.781 1 92.06 579 LYS B N 1
ATOM 11187 C CA . LYS B 1 579 ? -9.141 -25.234 -27.156 1 92.06 579 LYS B CA 1
ATOM 11188 C C . LYS B 1 579 ? -7.805 -25.828 -26.719 1 92.06 579 LYS B C 1
ATOM 11190 O O . LYS B 1 579 ? -6.809 -25.734 -27.438 1 92.06 579 LYS B O 1
ATOM 11195 N N . THR B 1 580 ? -7.789 -26.438 -25.531 1 91.81 580 THR B N 1
ATOM 11196 C CA . THR B 1 580 ? -6.578 -27.047 -24.984 1 91.81 580 THR B CA 1
ATOM 11197 C C . THR B 1 580 ? -6.129 -28.219 -25.844 1 91.81 580 THR B C 1
ATOM 11199 O O . THR B 1 580 ? -4.93 -28.422 -26.062 1 91.81 580 THR B O 1
ATOM 11202 N N . ARG B 1 581 ? -7.008 -28.891 -26.391 1 88.31 581 ARG B N 1
ATOM 11203 C CA . ARG B 1 581 ? -6.727 -30.078 -27.203 1 88.31 581 ARG B CA 1
ATOM 11204 C C . ARG B 1 581 ? -6.16 -29.688 -28.562 1 88.31 581 ARG B C 1
ATOM 11206 O O . ARG B 1 581 ? -5.582 -30.531 -29.266 1 88.31 581 ARG B O 1
ATOM 11213 N N . SER B 1 582 ? -6.27 -28.469 -28.859 1 88.31 582 SER B N 1
ATOM 11214 C CA . SER B 1 582 ? -5.703 -27.984 -30.125 1 88.31 582 SER B CA 1
ATOM 11215 C C . SER B 1 582 ? -4.18 -27.953 -30.062 1 88.31 582 SER B C 1
ATOM 11217 O O . SER B 1 582 ? -3.516 -27.891 -31.094 1 88.31 582 SER B O 1
ATOM 11219 N N . SER B 1 583 ? -3.629 -28.031 -28.938 1 92.88 583 SER B N 1
ATOM 11220 C CA . SER B 1 583 ? -2.184 -28.141 -28.766 1 92.88 583 SER B CA 1
ATOM 11221 C C . SER B 1 583 ? -1.772 -29.578 -28.453 1 92.88 583 SER B C 1
ATOM 11223 O O . SER B 1 583 ? -1.923 -30.047 -27.328 1 92.88 583 SER B O 1
ATOM 11225 N N . PRO B 1 584 ? -1.182 -30.219 -29.359 1 93.12 584 PRO B N 1
ATOM 11226 C CA . PRO B 1 584 ? -0.872 -31.641 -29.188 1 93.12 584 PRO B CA 1
ATOM 11227 C C . PRO B 1 584 ? 0.18 -31.891 -28.109 1 93.12 584 PRO B C 1
ATOM 11229 O O . PRO B 1 584 ? 0.366 -33.031 -27.688 1 93.12 584 PRO B O 1
ATOM 11232 N N . VAL B 1 585 ? 0.799 -30.875 -27.688 1 95.62 585 VAL B N 1
ATOM 11233 C CA . VAL B 1 585 ? 1.89 -31.031 -26.734 1 95.62 585 VAL B CA 1
ATOM 11234 C C . VAL B 1 585 ? 1.351 -31.609 -25.422 1 95.62 585 VAL B C 1
ATOM 11236 O O . VAL B 1 585 ? 2.074 -32.281 -24.703 1 95.62 585 VAL B O 1
ATOM 11239 N N . HIS B 1 586 ? 0.074 -31.359 -25.094 1 95.25 586 HIS B N 1
ATOM 11240 C CA . HIS B 1 586 ? -0.532 -31.938 -23.906 1 95.25 586 HIS B CA 1
ATOM 11241 C C . HIS B 1 586 ? -0.483 -33.469 -23.953 1 95.25 586 HIS B C 1
ATOM 11243 O O . HIS B 1 586 ? -0.218 -34.125 -22.938 1 95.25 586 HIS B O 1
ATOM 11249 N N . ILE B 1 587 ? -0.702 -34 -25.109 1 94.31 587 ILE B N 1
ATOM 11250 C CA . ILE B 1 587 ? -0.707 -35.438 -25.312 1 94.31 587 ILE B CA 1
ATOM 11251 C C . ILE B 1 587 ? 0.699 -36 -25.094 1 94.31 587 ILE B C 1
ATOM 11253 O O . ILE B 1 587 ? 0.873 -37.031 -24.438 1 94.31 587 ILE B O 1
ATOM 11257 N N . VAL B 1 588 ? 1.631 -35.281 -25.672 1 96 588 VAL B N 1
ATOM 11258 C CA . VAL B 1 588 ? 3.016 -35.75 -25.547 1 96 588 VAL B CA 1
ATOM 11259 C C . VAL B 1 588 ? 3.449 -35.688 -24.094 1 96 588 VAL B C 1
ATOM 11261 O O . VAL B 1 588 ? 4.086 -36.625 -23.594 1 96 588 VAL B O 1
ATOM 11264 N N . ALA B 1 589 ? 3.074 -34.625 -23.391 1 96 589 ALA B N 1
ATOM 11265 C CA . ALA B 1 589 ? 3.406 -34.469 -21.969 1 96 589 ALA B CA 1
ATOM 11266 C C . ALA B 1 589 ? 2.791 -35.594 -21.156 1 96 589 ALA B C 1
ATOM 11268 O O . ALA B 1 589 ? 3.43 -36.125 -20.234 1 96 589 ALA B O 1
ATOM 11269 N N . MET B 1 590 ? 1.594 -35.938 -21.422 1 94.25 590 MET B N 1
ATOM 11270 C CA . MET B 1 590 ? 0.902 -37 -20.719 1 94.25 590 MET B CA 1
ATOM 11271 C C . MET B 1 590 ? 1.567 -38.344 -20.984 1 94.25 590 MET B C 1
ATOM 11273 O O . MET B 1 590 ? 1.761 -39.156 -20.062 1 94.25 590 MET B O 1
ATOM 11277 N N . ALA B 1 591 ? 1.931 -38.562 -22.219 1 94.12 591 ALA B N 1
ATOM 11278 C CA . ALA B 1 591 ? 2.596 -39.812 -22.594 1 94.12 591 ALA B CA 1
ATOM 11279 C C . ALA B 1 591 ? 3.939 -39.938 -21.875 1 94.12 591 ALA B C 1
ATOM 11281 O O . ALA B 1 591 ? 4.375 -41.062 -21.562 1 94.12 591 ALA B O 1
ATOM 11282 N N . LEU B 1 592 ? 4.582 -38.875 -21.688 1 94.06 592 LEU B N 1
ATOM 11283 C CA . LEU B 1 592 ? 5.895 -38.844 -21.062 1 94.06 592 LEU B CA 1
ATOM 11284 C C . LEU B 1 592 ? 5.773 -39.031 -19.547 1 94.06 592 LEU B C 1
ATOM 11286 O O . LEU B 1 592 ? 6.762 -39.312 -18.875 1 94.06 592 LEU B O 1
ATOM 11290 N N . ASN B 1 593 ? 4.613 -38.719 -18.984 1 92.38 593 ASN B N 1
ATOM 11291 C CA . ASN B 1 593 ? 4.418 -38.906 -17.547 1 92.38 593 ASN B CA 1
ATOM 11292 C C . ASN B 1 593 ? 4.324 -40.375 -17.188 1 92.38 593 ASN B C 1
ATOM 11294 O O . ASN B 1 593 ? 3.387 -41.062 -17.594 1 92.38 593 ASN B O 1
ATOM 11298 N N . PRO B 1 594 ? 5.199 -40.844 -16.391 1 89.25 594 PRO B N 1
ATOM 11299 C CA . PRO B 1 594 ? 5.238 -42.281 -16.094 1 89.25 594 PRO B CA 1
ATOM 11300 C C . PRO B 1 594 ? 3.979 -42.781 -15.375 1 89.25 594 PRO B C 1
ATOM 11302 O O . PRO B 1 594 ? 3.689 -43.969 -15.383 1 89.25 594 PRO B O 1
ATOM 11305 N N . SER B 1 595 ? 3.264 -41.906 -14.852 1 85.81 595 SER B N 1
ATOM 11306 C CA . SER B 1 595 ? 2.074 -42.312 -14.102 1 85.81 595 SER B CA 1
ATOM 11307 C C . SER B 1 595 ? 0.831 -42.25 -14.984 1 85.81 595 SER B C 1
ATOM 11309 O O . SER B 1 595 ? -0.235 -42.719 -14.578 1 85.81 595 SER B O 1
ATOM 11311 N N . ILE B 1 596 ? 0.862 -41.75 -16.172 1 88.69 596 ILE B N 1
ATOM 11312 C CA . ILE B 1 596 ? -0.294 -41.625 -17.047 1 88.69 596 ILE B CA 1
ATOM 11313 C C . ILE B 1 596 ? -0.062 -42.406 -18.344 1 88.69 596 ILE B C 1
ATOM 11315 O O . ILE B 1 596 ? -0.837 -43.312 -18.672 1 88.69 596 ILE B O 1
ATOM 11319 N N . ARG B 1 597 ? 0.984 -42.062 -19.062 1 90.69 597 ARG B N 1
ATOM 11320 C CA . ARG B 1 597 ? 1.36 -42.719 -20.312 1 90.69 597 ARG B CA 1
ATOM 11321 C C . ARG B 1 597 ? 0.203 -42.688 -21.312 1 90.69 597 ARG B C 1
ATOM 11323 O O . ARG B 1 597 ? -0.384 -41.656 -21.562 1 90.69 597 ARG B O 1
ATOM 11330 N N . TYR B 1 598 ? -0.074 -43.875 -21.938 1 91.75 598 TYR B N 1
ATOM 11331 C CA . TYR B 1 598 ? -1.154 -43.906 -22.906 1 91.75 598 TYR B CA 1
ATOM 11332 C C . TYR B 1 598 ? -2.439 -44.438 -22.281 1 91.75 598 TYR B C 1
ATOM 11334 O O . TYR B 1 598 ? -3.486 -44.469 -22.938 1 91.75 598 TYR B O 1
ATOM 11342 N N . GLU B 1 599 ? -2.391 -44.781 -21.016 1 86.69 599 GLU B N 1
ATOM 11343 C CA . GLU B 1 599 ? -3.52 -45.406 -20.344 1 86.69 599 GLU B CA 1
ATOM 11344 C C . GLU B 1 599 ? -4.742 -44.5 -20.344 1 86.69 599 GLU B C 1
ATOM 11346 O O . GLU B 1 599 ? -5.871 -44.969 -20.531 1 86.69 599 GLU B O 1
ATOM 11351 N N . TRP B 1 600 ? -4.457 -43.312 -20.109 1 85.31 600 TRP B N 1
ATOM 11352 C CA . TRP B 1 600 ? -5.555 -42.375 -20.062 1 85.31 600 TRP B CA 1
ATOM 11353 C C . TRP B 1 600 ? -6.289 -42.312 -21.391 1 85.31 600 TRP B C 1
ATOM 11355 O O . TRP B 1 600 ? -7.523 -42.312 -21.438 1 85.31 600 TRP B O 1
ATOM 11365 N N . PHE B 1 601 ? -5.578 -42.281 -22.453 1 89.44 601 PHE B N 1
ATOM 11366 C CA . PHE B 1 601 ? -6.156 -42.188 -23.781 1 89.44 601 PHE B CA 1
ATOM 11367 C C . PHE B 1 601 ? -6.875 -43.469 -24.156 1 89.44 601 PHE B C 1
ATOM 11369 O O . PHE B 1 601 ? -7.961 -43.438 -24.734 1 89.44 601 PHE B O 1
ATOM 11376 N N . ASP B 1 602 ? -6.25 -44.531 -23.75 1 88.56 602 ASP B N 1
ATOM 11377 C CA . ASP B 1 602 ? -6.809 -45.844 -24.062 1 88.56 602 ASP B CA 1
ATOM 11378 C C . ASP B 1 602 ? -8.133 -46.062 -23.328 1 88.56 602 ASP B C 1
ATOM 11380 O O . ASP B 1 602 ? -9.016 -46.75 -23.844 1 88.56 602 ASP B O 1
ATOM 11384 N N . ARG B 1 603 ? -8.219 -45.531 -22.156 1 84.19 603 ARG B N 1
ATOM 11385 C CA . ARG B 1 603 ? -9.438 -45.656 -21.359 1 84.19 603 ARG B CA 1
ATOM 11386 C C . ARG B 1 603 ? -10.586 -44.875 -21.984 1 84.19 603 ARG B C 1
ATOM 11388 O O . ARG B 1 603 ? -11.75 -45.25 -21.844 1 84.19 603 ARG B O 1
ATOM 11395 N N . ILE B 1 604 ? -10.258 -43.844 -22.641 1 81.5 604 ILE B N 1
ATOM 11396 C CA . ILE B 1 604 ? -11.297 -43.031 -23.281 1 81.5 604 ILE B CA 1
ATOM 11397 C C . ILE B 1 604 ? -11.805 -43.781 -24.531 1 81.5 604 ILE B C 1
ATOM 11399 O O . ILE B 1 604 ? -13.008 -44 -24.672 1 81.5 604 ILE B O 1
ATOM 11403 N N . SER B 1 605 ? -10.906 -44.125 -25.516 1 84.75 605 SER B N 1
ATOM 11404 C CA . SER B 1 605 ? -11.234 -44.938 -26.703 1 84.75 605 SER B CA 1
ATOM 11405 C C . SER B 1 605 ? -9.977 -45.438 -27.391 1 84.75 605 SER B C 1
ATOM 11407 O O . SER B 1 605 ? -8.914 -44.812 -27.312 1 84.75 605 SER B O 1
ATOM 11409 N N . PRO B 1 606 ? -10.078 -46.5 -27.984 1 87.75 606 PRO B N 1
ATOM 11410 C CA . PRO B 1 606 ? -8.93 -47.031 -28.734 1 87.75 606 PRO B CA 1
ATOM 11411 C C . PRO B 1 606 ? -8.453 -46.062 -29.828 1 87.75 606 PRO B C 1
ATOM 11413 O O . PRO B 1 606 ? -7.246 -45.969 -30.078 1 87.75 606 PRO B O 1
ATOM 11416 N N . SER B 1 607 ? -9.383 -45.406 -30.328 1 89.5 607 SER B N 1
ATOM 11417 C CA . SER B 1 607 ? -9.023 -44.469 -31.375 1 89.5 607 SER B CA 1
ATOM 11418 C C . SER B 1 607 ? -8.188 -43.312 -30.828 1 89.5 607 SER B C 1
ATOM 11420 O O . SER B 1 607 ? -7.234 -42.875 -31.469 1 89.5 607 SER B O 1
ATOM 11422 N N . GLU B 1 608 ? -8.555 -42.906 -29.641 1 87.69 608 GLU B N 1
ATOM 11423 C CA . GLU B 1 608 ? -7.801 -41.844 -28.984 1 87.69 608 GLU B CA 1
ATOM 11424 C C . GLU B 1 608 ? -6.395 -42.312 -28.625 1 87.69 608 GLU B C 1
ATOM 11426 O O . GLU B 1 608 ? -5.438 -41.531 -28.703 1 87.69 608 GLU B O 1
ATOM 11431 N N . GLY B 1 609 ? -6.332 -43.5 -28.203 1 92.06 609 GLY B N 1
ATOM 11432 C CA . GLY B 1 609 ? -5.031 -44.094 -27.906 1 92.06 609 GLY B CA 1
ATOM 11433 C C . GLY B 1 609 ? -4.113 -44.125 -29.109 1 92.06 609 GLY B C 1
ATOM 11434 O O . GLY B 1 609 ? -2.926 -43.812 -29 1 92.06 609 GLY B O 1
ATOM 11435 N N . GLU B 1 610 ? -4.684 -44.531 -30.219 1 92.25 610 GLU B N 1
ATOM 11436 C CA . GLU B 1 610 ? -3.9 -44.625 -31.438 1 92.25 610 GLU B CA 1
ATOM 11437 C C . GLU B 1 610 ? -3.445 -43.219 -31.906 1 92.25 610 GLU B C 1
ATOM 11439 O O . GLU B 1 610 ? -2.314 -43.062 -32.375 1 92.25 610 GLU B O 1
ATOM 11444 N N . LYS B 1 611 ? -4.32 -42.344 -31.797 1 91 611 LYS B N 1
ATOM 11445 C CA . LYS B 1 611 ? -3.977 -40.969 -32.188 1 91 611 LYS B CA 1
ATOM 11446 C C . LYS B 1 611 ? -2.857 -40.438 -31.312 1 91 611 LYS B C 1
ATOM 11448 O O . LYS B 1 611 ? -1.969 -39.719 -31.797 1 91 611 LYS B O 1
ATOM 11453 N N . ALA B 1 612 ? -3.004 -40.688 -30.047 1 94.06 612 ALA B N 1
ATOM 11454 C CA . ALA B 1 612 ? -1.974 -40.25 -29.109 1 94.06 612 ALA B CA 1
ATOM 11455 C C . ALA B 1 612 ? -0.614 -40.844 -29.469 1 94.06 612 ALA B C 1
ATOM 11457 O O . ALA B 1 612 ? 0.397 -40.125 -29.469 1 94.06 612 ALA B O 1
ATOM 11458 N N . ARG B 1 613 ? -0.589 -42.094 -29.781 1 95.25 613 ARG B N 1
ATOM 11459 C CA . ARG B 1 613 ? 0.647 -42.781 -30.156 1 95.25 613 ARG B CA 1
ATOM 11460 C C . ARG B 1 613 ? 1.227 -42.156 -31.438 1 95.25 613 ARG B C 1
ATOM 11462 O O . ARG B 1 613 ? 2.438 -41.969 -31.531 1 95.25 613 ARG B O 1
ATOM 11469 N N . ALA B 1 614 ? 0.348 -41.906 -32.344 1 94.19 614 ALA B N 1
ATOM 11470 C CA . ALA B 1 614 ? 0.791 -41.312 -33.594 1 94.19 614 ALA B CA 1
ATOM 11471 C C . ALA B 1 614 ? 1.407 -39.938 -33.344 1 94.19 614 ALA B C 1
ATOM 11473 O O . ALA B 1 614 ? 2.424 -39.594 -33.969 1 94.19 614 ALA B O 1
ATOM 11474 N N . THR B 1 615 ? 0.774 -39.188 -32.531 1 94.44 615 THR B N 1
ATOM 11475 C CA . THR B 1 615 ? 1.258 -37.844 -32.188 1 94.44 615 THR B CA 1
ATOM 11476 C C . THR B 1 615 ? 2.637 -37.938 -31.547 1 94.44 615 THR B C 1
ATOM 11478 O O . THR B 1 615 ? 3.533 -37.156 -31.891 1 94.44 615 THR B O 1
ATOM 11481 N N . VAL B 1 616 ? 2.82 -38.781 -30.578 1 95.88 616 VAL B N 1
ATOM 11482 C CA . VAL B 1 616 ? 4.09 -38.906 -29.875 1 95.88 616 VAL B CA 1
ATOM 11483 C C . VAL B 1 616 ? 5.184 -39.344 -30.859 1 95.88 616 VAL B C 1
ATOM 11485 O O . VAL B 1 616 ? 6.289 -38.781 -30.828 1 95.88 616 VAL B O 1
ATOM 11488 N N . LYS B 1 617 ? 4.863 -40.219 -31.734 1 94.81 617 LYS B N 1
ATOM 11489 C CA . LYS B 1 617 ? 5.828 -40.688 -32.75 1 94.81 617 LYS B CA 1
ATOM 11490 C C . LYS B 1 617 ? 6.242 -39.531 -33.656 1 94.81 617 LYS B C 1
ATOM 11492 O O . LYS B 1 617 ? 7.406 -39.438 -34.062 1 94.81 617 LYS B O 1
ATOM 11497 N N . GLN B 1 618 ? 5.301 -38.844 -33.969 1 92.88 618 GLN B N 1
ATOM 11498 C CA . GLN B 1 618 ? 5.598 -37.688 -34.812 1 92.88 618 GLN B CA 1
ATOM 11499 C C . GLN B 1 618 ? 6.57 -36.719 -34.125 1 92.88 618 GLN B C 1
ATOM 11501 O O . GLN B 1 618 ? 7.488 -36.188 -34.781 1 92.88 618 GLN B O 1
ATOM 11506 N N . TYR B 1 619 ? 6.379 -36.5 -32.906 1 93.38 619 TYR B N 1
ATOM 11507 C CA . TYR B 1 619 ? 7.27 -35.625 -32.125 1 93.38 619 TYR B CA 1
ATOM 11508 C C . TYR B 1 619 ? 8.648 -36.25 -31.984 1 93.38 619 TYR B C 1
ATOM 11510 O O . TYR B 1 619 ? 9.664 -35.562 -32.062 1 93.38 619 TYR B O 1
ATOM 11518 N N . MET B 1 620 ? 8.688 -37.5 -31.766 1 94.75 620 MET B N 1
ATOM 11519 C CA . MET B 1 620 ? 9.961 -38.219 -31.688 1 94.75 620 MET B CA 1
ATOM 11520 C C . MET B 1 620 ? 10.719 -38.125 -33 1 94.75 620 MET B C 1
ATOM 11522 O O . MET B 1 620 ? 11.93 -37.875 -33.031 1 94.75 620 MET B O 1
ATOM 11526 N N . LEU B 1 621 ? 9.969 -38.281 -34.062 1 93.25 621 LEU B N 1
ATOM 11527 C CA . LEU B 1 621 ? 10.578 -38.188 -35.375 1 93.25 621 LEU B CA 1
ATOM 11528 C C . LEU B 1 621 ? 11.148 -36.812 -35.625 1 93.25 621 LEU B C 1
ATOM 11530 O O . LEU B 1 621 ? 12.266 -36.656 -36.125 1 93.25 621 LEU B O 1
ATOM 11534 N N . ARG B 1 622 ? 10.383 -35.875 -35.312 1 88.94 622 ARG B N 1
ATOM 11535 C CA . ARG B 1 622 ? 10.828 -34.5 -35.469 1 88.94 622 ARG B CA 1
ATOM 11536 C C . ARG B 1 622 ? 12.086 -34.219 -34.656 1 88.94 622 ARG B C 1
ATOM 11538 O O . ARG B 1 622 ? 13.016 -33.562 -35.125 1 88.94 622 ARG B O 1
ATOM 11545 N N . CYS B 1 623 ? 12.062 -34.656 -33.438 1 89.38 623 CYS B N 1
ATOM 11546 C CA . CYS B 1 623 ? 13.211 -34.438 -32.562 1 89.38 623 CYS B CA 1
ATOM 11547 C C . CYS B 1 623 ? 14.453 -35.125 -33.125 1 89.38 623 CYS B C 1
ATOM 11549 O O . CYS B 1 623 ? 15.547 -34.562 -33.062 1 89.38 623 CYS B O 1
ATOM 11551 N N . LEU B 1 624 ? 14.281 -36.281 -33.594 1 89 624 LEU B N 1
ATOM 11552 C CA . LEU B 1 624 ? 15.391 -37.031 -34.188 1 89 624 LEU B CA 1
ATOM 11553 C C . LEU B 1 624 ? 15.953 -36.281 -35.406 1 89 624 LEU B C 1
ATOM 11555 O O . LEU B 1 624 ? 17.172 -36.188 -35.562 1 89 624 LEU B O 1
ATOM 11559 N N . GLU B 1 625 ? 15.125 -35.812 -36.188 1 87.12 625 GLU B N 1
ATOM 11560 C CA . GLU B 1 625 ? 15.547 -35.094 -37.406 1 87.12 625 GLU B CA 1
ATOM 11561 C C . GLU B 1 625 ? 16.25 -33.781 -37.062 1 87.12 625 GLU B C 1
ATOM 11563 O O . GLU B 1 625 ? 17.234 -33.438 -37.688 1 87.12 625 GLU B O 1
ATOM 11568 N N . GLU B 1 626 ? 15.773 -33.188 -36.094 1 84.19 626 GLU B N 1
ATOM 11569 C CA . GLU B 1 626 ? 16.406 -31.953 -35.656 1 84.19 626 GLU B CA 1
ATOM 11570 C C . GLU B 1 626 ? 17.797 -32.219 -35.062 1 84.19 626 GLU B C 1
ATOM 11572 O O . GLU B 1 626 ? 18.719 -31.438 -35.281 1 84.19 626 GLU B O 1
ATOM 11577 N N . GLN B 1 627 ? 17.953 -33.25 -34.281 1 80.56 627 GLN B N 1
ATOM 11578 C CA . GLN B 1 627 ? 19.234 -33.625 -33.719 1 80.56 627 GLN B CA 1
ATOM 11579 C C . GLN B 1 627 ? 20.25 -33.938 -34.812 1 80.56 627 GLN B C 1
ATOM 11581 O O . GLN B 1 627 ? 21.438 -33.625 -34.656 1 80.56 627 GLN B O 1
ATOM 11586 N N . GLN B 1 628 ? 19.812 -34.562 -35.719 1 79.75 628 GLN B N 1
ATOM 11587 C CA . GLN B 1 628 ? 20.703 -34.938 -36.812 1 79.75 628 GLN B CA 1
ATOM 11588 C C . GLN B 1 628 ? 21.172 -33.719 -37.594 1 79.75 628 GLN B C 1
ATOM 11590 O O . GLN B 1 628 ? 22.297 -33.719 -38.094 1 79.75 628 GLN B O 1
ATOM 11595 N N . LYS B 1 629 ? 20.328 -32.844 -37.469 1 74.12 629 LYS B N 1
ATOM 11596 C CA . LYS B 1 629 ? 20.75 -31.594 -38.125 1 74.12 629 LYS B CA 1
ATOM 11597 C C . LYS B 1 629 ? 21.75 -30.828 -37.25 1 74.12 629 LYS B C 1
ATOM 11599 O O . LYS B 1 629 ? 22.656 -30.172 -37.781 1 74.12 629 LYS B O 1
ATOM 11604 N N . GLU B 1 630 ? 21.562 -30.922 -35.781 1 65.12 630 GLU B N 1
ATOM 11605 C CA . GLU B 1 630 ? 22.391 -30.188 -34.844 1 65.12 630 GLU B CA 1
ATOM 11606 C C . GLU B 1 630 ? 23.734 -30.891 -34.656 1 65.12 630 GLU B C 1
ATOM 11608 O O . GLU B 1 630 ? 24.734 -30.234 -34.344 1 65.12 630 GLU B O 1
ATOM 11613 N N . ARG B 1 631 ? 24 -32.25 -34.312 1 52.59 631 ARG B N 1
ATOM 11614 C CA . ARG B 1 631 ? 25.141 -33.031 -33.812 1 52.59 631 ARG B CA 1
ATOM 11615 C C . ARG B 1 631 ? 26.453 -32.469 -34.344 1 52.59 631 ARG B C 1
ATOM 11617 O O . ARG B 1 631 ? 27.516 -33.062 -34.125 1 52.59 631 ARG B O 1
ATOM 11624 N N . HIS B 1 632 ? 26.609 -31.594 -35.031 1 38.25 632 HIS B N 1
ATOM 11625 C CA . HIS B 1 632 ? 28.062 -31.516 -35 1 38.25 632 HIS B CA 1
ATOM 11626 C C . HIS B 1 632 ? 28.562 -31.188 -33.594 1 38.25 632 HIS B C 1
ATOM 11628 O O . HIS B 1 632 ? 29.75 -31.328 -33.312 1 38.25 632 HIS B O 1
ATOM 11634 N N . ASN B 1 633 ? 28.016 -30.281 -32.781 1 36.66 633 ASN B N 1
ATOM 11635 C CA . ASN B 1 633 ? 28.844 -29.609 -31.781 1 36.66 633 ASN B CA 1
ATOM 11636 C C . ASN B 1 633 ? 28.641 -30.203 -30.391 1 36.66 633 ASN B C 1
ATOM 11638 O O . ASN B 1 633 ? 28.312 -29.484 -29.438 1 36.66 633 ASN B O 1
ATOM 11642 N N . SER B 1 634 ? 28.297 -31.391 -30.078 1 38.94 634 SER B N 1
ATOM 11643 C CA . SER B 1 634 ? 27.625 -31.641 -28.812 1 38.94 634 SER B CA 1
ATOM 11644 C C . SER B 1 634 ? 28.641 -31.891 -27.688 1 38.94 634 SER B C 1
ATOM 11646 O O . SER B 1 634 ? 29.484 -32.781 -27.812 1 38.94 634 SER B O 1
ATOM 11648 N N . SER B 1 635 ? 29.031 -30.938 -26.875 1 33.31 635 SER B N 1
ATOM 11649 C CA . SER B 1 635 ? 29.859 -31.062 -25.688 1 33.31 635 SER B CA 1
ATOM 11650 C C . SER B 1 635 ? 29.141 -31.812 -24.562 1 33.31 635 SER B C 1
ATOM 11652 O O . SER B 1 635 ? 27.922 -31.688 -24.422 1 33.31 635 SER B O 1
ATOM 11654 N N . VAL B 1 636 ? 29.562 -32.906 -24.094 1 32.28 636 VAL B N 1
ATOM 11655 C CA . VAL B 1 636 ? 29.109 -33.844 -23.062 1 32.28 636 VAL B CA 1
ATOM 11656 C C . VAL B 1 636 ? 29.125 -33.125 -21.703 1 32.28 636 VAL B C 1
ATOM 11658 O O . VAL B 1 636 ? 30.172 -32.688 -21.25 1 32.28 636 VAL B O 1
ATOM 11661 N N . VAL B 1 637 ? 28.156 -32.438 -21.312 1 33.78 637 VAL B N 1
ATOM 11662 C CA . VAL B 1 637 ? 28.234 -31.812 -20 1 33.78 637 VAL B CA 1
ATOM 11663 C C . VAL B 1 637 ? 27.844 -32.844 -18.922 1 33.78 637 VAL B C 1
ATOM 11665 O O . VAL B 1 637 ? 27.062 -33.75 -19.172 1 33.78 637 VAL B O 1
ATOM 11668 N N . LEU B 1 638 ? 28.516 -32.906 -17.781 1 30.45 638 LEU B N 1
ATOM 11669 C CA . LEU B 1 638 ? 28.547 -33.688 -16.562 1 30.45 638 LEU B CA 1
ATOM 11670 C C . LEU B 1 638 ? 27.25 -33.594 -15.797 1 30.45 638 LEU B C 1
ATOM 11672 O O . LEU B 1 638 ? 26.625 -32.5 -15.758 1 30.45 638 LEU B O 1
ATOM 11676 N N . PRO B 1 639 ? 26.594 -34.656 -15.367 1 30.56 639 PRO B N 1
ATOM 11677 C CA . PRO B 1 639 ? 25.312 -34.844 -14.672 1 30.56 639 PRO B CA 1
ATOM 11678 C C . PRO B 1 639 ? 25.281 -34.156 -13.32 1 30.56 639 PRO B C 1
ATOM 11680 O O . PRO B 1 639 ? 26.141 -34.375 -12.469 1 30.56 639 PRO B O 1
ATOM 11683 N N . ASN B 1 640 ? 25 -32.906 -13.242 1 31.91 640 ASN B N 1
ATOM 11684 C CA . ASN B 1 640 ? 25.016 -32.312 -11.898 1 31.91 640 ASN B CA 1
ATOM 11685 C C . ASN B 1 640 ? 23.812 -32.781 -11.07 1 31.91 640 ASN B C 1
ATOM 11687 O O . ASN B 1 640 ? 22.797 -33.188 -11.625 1 31.91 640 ASN B O 1
ATOM 11691 N N . GLN B 1 641 ? 23.859 -32.656 -9.727 1 31 641 GLN B N 1
ATOM 11692 C CA . GLN B 1 641 ? 23.156 -33.062 -8.5 1 31 641 GLN B CA 1
ATOM 11693 C C . GLN B 1 641 ? 21.781 -32.438 -8.422 1 31 641 GLN B C 1
ATOM 11695 O O . GLN B 1 641 ? 21.609 -31.25 -8.75 1 31 641 GLN B O 1
ATOM 11700 N N . SER B 1 642 ? 20.719 -33.156 -8.445 1 34.88 642 SER B N 1
ATOM 11701 C CA . SER B 1 642 ? 19.281 -32.938 -8.336 1 34.88 642 SER B CA 1
ATOM 11702 C C . SER B 1 642 ? 18.938 -31.969 -7.211 1 34.88 642 SER B C 1
ATOM 11704 O O . SER B 1 642 ? 19.438 -32.125 -6.094 1 34.88 642 SER B O 1
ATOM 11706 N N . CYS B 1 643 ? 18.609 -30.812 -7.441 1 43.38 643 CYS B N 1
ATOM 11707 C CA . CYS B 1 643 ? 18.312 -29.797 -6.441 1 43.38 643 CYS B CA 1
ATOM 11708 C C . CYS B 1 643 ? 16.953 -30.031 -5.801 1 43.38 643 CYS B C 1
ATOM 11710 O O . CYS B 1 643 ? 16.031 -30.547 -6.453 1 43.38 643 CYS B O 1
ATOM 11712 N N . GLY B 1 644 ? 16.672 -30.031 -4.309 1 42.62 644 GLY B N 1
ATOM 11713 C CA . GLY B 1 644 ? 15.664 -30.281 -3.293 1 42.62 644 GLY B CA 1
ATOM 11714 C C . GLY B 1 644 ? 14.344 -29.594 -3.566 1 42.62 644 GLY B C 1
ATOM 11715 O O . GLY B 1 644 ? 13.273 -30.188 -3.393 1 42.62 644 GLY B O 1
ATOM 11716 N N . SER B 1 645 ? 14.227 -28.453 -4.043 1 53.66 645 SER B N 1
ATOM 11717 C CA . SER B 1 645 ? 12.984 -27.703 -4.188 1 53.66 645 SER B CA 1
ATOM 11718 C C . SER B 1 645 ? 12.094 -28.297 -5.27 1 53.66 645 SER B C 1
ATOM 11720 O O . SER B 1 645 ? 10.875 -28.391 -5.102 1 53.66 645 SER B O 1
ATOM 11722 N N . SER B 1 646 ? 12.602 -28.938 -6.258 1 62.03 646 SER B N 1
ATOM 11723 C CA . SER B 1 646 ? 11.844 -29.516 -7.359 1 62.03 646 SER B CA 1
ATOM 11724 C C . SER B 1 646 ? 11.234 -30.859 -6.965 1 62.03 646 SER B C 1
ATOM 11726 O O . SER B 1 646 ? 10.117 -31.188 -7.367 1 62.03 646 SER B O 1
ATOM 11728 N N . GLU B 1 647 ? 11.867 -31.547 -6.086 1 57.66 647 GLU B N 1
ATOM 11729 C CA . GLU B 1 647 ? 11.375 -32.844 -5.645 1 57.66 647 GLU B CA 1
ATOM 11730 C C . GLU B 1 647 ? 10.148 -32.719 -4.758 1 57.66 647 GLU B C 1
ATOM 11732 O O . GLU B 1 647 ? 9.164 -33.438 -4.918 1 57.66 647 GLU B O 1
ATOM 11737 N N . ALA B 1 648 ? 10.32 -31.734 -3.834 1 59.03 648 ALA B N 1
ATOM 11738 C CA . ALA B 1 648 ? 9.18 -31.469 -2.953 1 59.03 648 ALA B CA 1
ATOM 11739 C C . ALA B 1 648 ? 7.957 -31.031 -3.754 1 59.03 648 ALA B C 1
ATOM 11741 O O . ALA B 1 648 ? 6.84 -31.469 -3.473 1 59.03 648 ALA B O 1
ATOM 11742 N N . ALA B 1 649 ? 8.164 -30.281 -4.734 1 67.44 649 ALA B N 1
ATOM 11743 C CA . ALA B 1 649 ? 7.07 -29.812 -5.578 1 67.44 649 ALA B CA 1
ATOM 11744 C C . ALA B 1 649 ? 6.445 -30.969 -6.359 1 67.44 649 ALA B C 1
ATOM 11746 O O . ALA B 1 649 ? 5.223 -31.031 -6.5 1 67.44 649 ALA B O 1
ATOM 11747 N N . ALA B 1 650 ? 7.199 -31.891 -6.789 1 69.38 650 ALA B N 1
ATOM 11748 C CA . ALA B 1 650 ? 6.719 -33.031 -7.543 1 69.38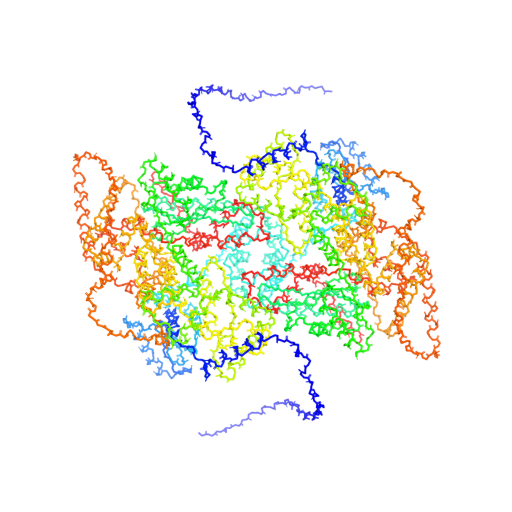 650 ALA B CA 1
ATOM 11749 C C . ALA B 1 650 ? 5.875 -33.969 -6.664 1 69.38 650 ALA B C 1
ATOM 11751 O O . ALA B 1 650 ? 4.828 -34.438 -7.094 1 69.38 650 ALA B O 1
ATOM 11752 N N . LYS B 1 651 ? 6.352 -34.094 -5.457 1 66.44 651 LYS B N 1
ATOM 11753 C CA . LYS B 1 651 ? 5.613 -34.906 -4.512 1 66.44 651 LYS B CA 1
ATOM 11754 C C . LYS B 1 651 ? 4.242 -34.312 -4.207 1 66.44 651 LYS B C 1
ATOM 11756 O O . LYS B 1 651 ? 3.232 -35.031 -4.246 1 66.44 651 LYS B O 1
ATOM 11761 N N . ARG B 1 652 ? 4.246 -33.062 -3.953 1 66.69 652 ARG B N 1
ATOM 11762 C CA . ARG B 1 652 ? 2.986 -32.375 -3.666 1 66.69 652 ARG B CA 1
ATOM 11763 C C . ARG B 1 652 ? 2.025 -32.5 -4.848 1 66.69 652 ARG B C 1
ATOM 11765 O O . ARG B 1 652 ? 0.825 -32.688 -4.66 1 66.69 652 ARG B O 1
ATOM 11772 N N . LEU B 1 653 ? 2.539 -32.406 -5.977 1 69.69 653 LEU B N 1
ATOM 11773 C CA . LEU B 1 653 ? 1.712 -32.469 -7.176 1 69.69 653 LEU B CA 1
ATOM 11774 C C . LEU B 1 653 ? 1.132 -33.875 -7.363 1 69.69 653 LEU B C 1
ATOM 11776 O O . LEU B 1 653 ? -0.073 -34.031 -7.574 1 69.69 653 LEU B O 1
ATOM 11780 N N . ASN B 1 654 ? 1.935 -34.875 -7.219 1 68 654 ASN B N 1
ATOM 11781 C CA . ASN B 1 654 ? 1.498 -36.25 -7.453 1 68 654 ASN B CA 1
ATOM 11782 C C . ASN B 1 654 ? 0.503 -36.688 -6.391 1 68 654 ASN B C 1
ATOM 11784 O O . ASN B 1 654 ? -0.531 -37.281 -6.715 1 68 654 ASN B O 1
ATOM 11788 N N . ILE B 1 655 ? 0.855 -36.312 -5.195 1 65.88 655 ILE B N 1
ATOM 11789 C CA . ILE B 1 655 ? -0.04 -36.688 -4.105 1 65.88 655 ILE B CA 1
ATOM 11790 C C . ILE B 1 655 ? -1.347 -35.906 -4.227 1 65.88 655 ILE B C 1
ATOM 11792 O O . ILE B 1 655 ? -2.432 -36.469 -4.066 1 65.88 655 ILE B O 1
ATOM 11796 N N . GLY B 1 656 ? -1.158 -34.719 -4.473 1 66.62 656 GLY B N 1
ATOM 11797 C CA . GLY B 1 656 ? -2.348 -33.875 -4.641 1 66.62 656 GLY B CA 1
ATOM 11798 C C . GLY B 1 656 ? -3.25 -34.375 -5.758 1 66.62 656 GLY B C 1
ATOM 11799 O O . GLY B 1 656 ? -4.477 -34.375 -5.613 1 66.62 656 GLY B O 1
ATOM 11800 N N . TYR B 1 657 ? -2.668 -34.719 -6.77 1 68.69 657 TYR B N 1
ATOM 11801 C CA . TYR B 1 657 ? -3.408 -35.219 -7.922 1 68.69 657 TYR B CA 1
ATOM 11802 C C . TYR B 1 657 ? -4.16 -36.5 -7.57 1 68.69 657 TYR B C 1
ATOM 11804 O O . TYR B 1 657 ? -5.359 -36.625 -7.832 1 68.69 657 TYR B O 1
ATOM 11812 N N . SER B 1 658 ? -3.498 -37.438 -6.961 1 66.88 658 SER B N 1
ATOM 11813 C CA . SER B 1 658 ? -4.113 -38.688 -6.562 1 66.88 658 SER B CA 1
ATOM 11814 C C . SER B 1 658 ? -5.254 -38.469 -5.574 1 66.88 658 SER B C 1
ATOM 11816 O O . SER B 1 658 ? -6.324 -39.062 -5.707 1 66.88 658 SER B O 1
ATOM 11818 N N . ASN B 1 659 ? -5.02 -37.594 -4.652 1 63.66 659 ASN B N 1
ATOM 11819 C CA . ASN B 1 659 ? -6.027 -37.312 -3.639 1 63.66 659 ASN B CA 1
ATOM 11820 C C . ASN B 1 659 ? -7.262 -36.656 -4.25 1 63.66 659 ASN B C 1
ATOM 11822 O O . ASN B 1 659 ? -8.391 -36.938 -3.852 1 63.66 659 ASN B O 1
ATOM 11826 N N . LEU B 1 660 ? -6.961 -35.812 -5.074 1 65.25 660 LEU B N 1
ATOM 11827 C CA . LEU B 1 660 ? -8.07 -35.094 -5.707 1 65.25 660 LEU B CA 1
ATOM 11828 C C . LEU B 1 660 ? -8.961 -36.062 -6.48 1 65.25 660 LEU B C 1
ATOM 11830 O O . LEU B 1 660 ? -10.188 -36 -6.406 1 65.25 660 LEU B O 1
ATOM 11834 N N . LEU B 1 661 ? -8.297 -36.938 -7.16 1 63.03 661 LEU B N 1
ATOM 11835 C CA . LEU B 1 661 ? -9.062 -37.906 -7.961 1 63.03 661 LEU B CA 1
ATOM 11836 C C . LEU B 1 661 ? -9.805 -38.875 -7.07 1 63.03 661 LEU B C 1
ATOM 11838 O O . LEU B 1 661 ? -10.891 -39.344 -7.422 1 63.03 661 LEU B O 1
ATOM 11842 N N . ALA B 1 662 ? -9.18 -39.094 -5.883 1 55.72 662 ALA B N 1
ATOM 11843 C CA . ALA B 1 662 ? -9.797 -40 -4.938 1 55.72 662 ALA B CA 1
ATOM 11844 C C . ALA B 1 662 ? -10.945 -39.344 -4.188 1 55.72 662 ALA B C 1
ATOM 11846 O O . ALA B 1 662 ? -11.898 -40 -3.779 1 55.72 662 ALA B O 1
ATOM 11847 N N . SER B 1 663 ? -10.703 -38.156 -3.572 1 52.62 663 SER B N 1
ATOM 11848 C CA . SER B 1 663 ? -11.656 -37.438 -2.723 1 52.62 663 SER B CA 1
ATOM 11849 C C . SER B 1 663 ? -13.016 -37.312 -3.406 1 52.62 663 SER B C 1
ATOM 11851 O O . SER B 1 663 ? -14.008 -36.969 -2.766 1 52.62 663 SER B O 1
ATOM 11853 N N . GLY B 1 664 ? -13.367 -38.312 -4.051 1 44.06 664 GLY B N 1
ATOM 11854 C CA . GLY B 1 664 ? -14.742 -38.156 -4.477 1 44.06 664 GLY B CA 1
ATOM 11855 C C . GLY B 1 664 ? -15.43 -36.969 -3.809 1 44.06 664 GLY B C 1
ATOM 11856 O O . GLY B 1 664 ? -14.812 -36.25 -3.025 1 44.06 664 GLY B O 1
ATOM 11857 N N . VAL B 1 665 ? -16.609 -36.344 -4.16 1 40.88 665 VAL B N 1
ATOM 11858 C CA . VAL B 1 665 ? -17.422 -35.312 -3.518 1 40.88 665 VAL B CA 1
ATOM 11859 C C . VAL B 1 665 ? -17.797 -35.75 -2.105 1 40.88 665 VAL B C 1
ATOM 11861 O O . VAL B 1 665 ? -18.484 -36.75 -1.927 1 40.88 665 VAL B O 1
ATOM 11864 N N . ASP B 1 666 ? -17.016 -35.781 -1.178 1 36.34 666 ASP B N 1
ATOM 11865 C CA . ASP B 1 666 ? -17.656 -35.969 0.117 1 36.34 666 ASP B CA 1
ATOM 11866 C C . ASP B 1 666 ? -18.891 -35.062 0.25 1 36.34 666 ASP B C 1
ATOM 11868 O O . ASP B 1 666 ? -18.781 -33.875 0.537 1 36.34 666 ASP B O 1
ATOM 11872 N N . THR B 1 667 ? -19.875 -35.25 -0.537 1 32.16 667 THR B N 1
ATOM 11873 C CA . THR B 1 667 ? -21.141 -34.562 -0.333 1 32.16 667 THR B CA 1
ATOM 11874 C C . THR B 1 667 ? -21.688 -34.844 1.065 1 32.16 667 THR B C 1
ATOM 11876 O O . THR B 1 667 ? -21.875 -35.969 1.453 1 32.16 667 THR B O 1
ATOM 11879 N N . ARG B 1 668 ? -21.344 -34.25 2.029 1 32.53 668 ARG B N 1
ATOM 11880 C CA . ARG B 1 668 ? -22.219 -34.375 3.189 1 32.53 668 ARG B CA 1
ATOM 11881 C C . ARG B 1 668 ? -23.672 -34.625 2.762 1 32.53 668 ARG B C 1
ATOM 11883 O O . ARG B 1 668 ? -24.156 -33.969 1.832 1 32.53 668 ARG B O 1
ATOM 11890 N N . PRO B 1 669 ? -24.25 -35.75 3.047 1 28.84 669 PRO B N 1
ATOM 11891 C CA . PRO B 1 669 ? -25.688 -35.844 2.779 1 28.84 669 PRO B CA 1
ATOM 11892 C C . PRO B 1 669 ? -26.438 -34.562 3.129 1 28.84 669 PRO B C 1
ATOM 11894 O O . PRO B 1 669 ? -26.188 -33.969 4.18 1 28.84 669 PRO B O 1
ATOM 11897 N N . ALA B 1 670 ? -26.766 -33.75 2.205 1 30.05 670 ALA B N 1
ATOM 11898 C CA . ALA B 1 670 ? -27.734 -32.688 2.486 1 30.05 670 ALA B CA 1
ATOM 11899 C C . ALA B 1 670 ? -28.734 -33.125 3.535 1 30.05 670 ALA B C 1
ATOM 11901 O O . ALA B 1 670 ? -29.219 -34.281 3.496 1 30.05 670 ALA B O 1
ATOM 11902 N N . SER B 1 671 ? -28.641 -32.719 4.68 1 31.08 671 SER B N 1
ATOM 11903 C CA . SER B 1 671 ? -29.672 -33.062 5.645 1 31.08 671 SER B CA 1
ATOM 11904 C C . SER B 1 671 ? -31.016 -33.312 4.961 1 31.08 671 SER B C 1
ATOM 11906 O O . SER B 1 671 ? -31.953 -33.844 5.562 1 31.08 671 SER B O 1
ATOM 11908 N N . ARG B 1 672 ? -31.609 -32.344 4.121 1 28.98 672 ARG B N 1
ATOM 11909 C CA . ARG B 1 672 ? -33.031 -32.438 3.748 1 28.98 672 ARG B CA 1
ATOM 11910 C C . ARG B 1 672 ? -33.188 -33.469 2.633 1 28.98 672 ARG B C 1
ATOM 11912 O O . ARG B 1 672 ? -32.438 -33.5 1.663 1 28.98 672 ARG B O 1
ATOM 11919 N N . ALA B 1 673 ? -33.594 -34.594 2.963 1 29.42 673 ALA B N 1
ATOM 11920 C CA . ALA B 1 673 ? -34.094 -35.562 2.021 1 29.42 673 ALA B CA 1
ATOM 11921 C C . ALA B 1 673 ? -34.938 -34.938 0.924 1 29.42 673 ALA B C 1
ATOM 11923 O O . ALA B 1 673 ? -35.938 -34.25 1.211 1 29.42 673 ALA B O 1
ATOM 11924 N N . PHE B 1 674 ? -34.406 -34.375 -0.133 1 28.78 674 PHE B N 1
ATOM 11925 C CA . PHE B 1 674 ? -35.375 -34.062 -1.173 1 28.78 674 PHE B CA 1
ATOM 11926 C C . PHE B 1 674 ? -36.344 -35.219 -1.395 1 28.78 674 PHE B C 1
ATOM 11928 O O . PHE B 1 674 ? -35.969 -36.375 -1.273 1 28.78 674 PHE B O 1
ATOM 11935 N N . PRO B 1 675 ? -37.656 -35.094 -1.188 1 28.7 675 PRO B N 1
ATOM 11936 C CA . PRO B 1 675 ? -38.625 -36.188 -1.366 1 28.7 675 PRO B CA 1
ATOM 11937 C C . PRO B 1 675 ? -38.344 -37 -2.613 1 28.7 675 PRO B C 1
ATOM 11939 O O . PRO B 1 675 ? -37.75 -36.5 -3.578 1 28.7 675 PRO B O 1
ATOM 11942 N N . SER B 1 676 ? -38.281 -38.312 -2.453 1 26.81 676 SER B N 1
ATOM 11943 C CA . SER B 1 676 ? -38.125 -39.406 -3.424 1 26.81 676 SER B CA 1
ATOM 11944 C C . SER B 1 676 ? -39.125 -39.25 -4.57 1 26.81 676 SER B C 1
ATOM 11946 O O . SER B 1 676 ? -40.219 -38.75 -4.383 1 26.81 676 SER B O 1
ATOM 11948 N N . PHE B 1 677 ? -38.781 -39.344 -5.801 1 27.12 677 PHE B N 1
ATOM 11949 C CA . PHE B 1 677 ? -39.594 -39.5 -7.008 1 27.12 677 PHE B CA 1
ATOM 11950 C C . PHE B 1 677 ? -40.656 -40.562 -6.812 1 27.12 677 PHE B C 1
ATOM 11952 O O . PHE B 1 677 ? -40.344 -41.656 -6.32 1 27.12 677 PHE B O 1
ATOM 11959 N N . VAL B 1 678 ? -41.875 -40.344 -6.566 1 26.75 678 VAL B N 1
ATOM 11960 C CA . VAL B 1 678 ? -42.938 -41.344 -6.746 1 26.75 678 VAL B CA 1
ATOM 11961 C C . VAL B 1 678 ? -42.781 -42.031 -8.102 1 26.75 678 VAL B C 1
ATOM 11963 O O . VAL B 1 678 ? -42.594 -41.375 -9.125 1 26.75 678 VAL B O 1
ATOM 11966 N N . GLU B 1 679 ? -42.562 -43.375 -8.234 1 26.89 679 GLU B N 1
ATOM 11967 C CA . GLU B 1 679 ? -42.438 -44.344 -9.312 1 26.89 679 GLU B CA 1
ATOM 11968 C C . GLU B 1 679 ? -43.656 -44.281 -10.25 1 26.89 679 GLU B C 1
ATOM 11970 O O . GLU B 1 679 ? -44.625 -44.969 -10.062 1 26.89 679 GLU B O 1
ATOM 11975 N N . SER B 1 680 ? -44.438 -43.312 -10.508 1 25.98 680 SER B N 1
ATOM 11976 C CA . SER B 1 680 ? -45.5 -43.719 -11.398 1 25.98 680 SER B CA 1
ATOM 11977 C C . SER B 1 680 ? -44.969 -44.562 -12.57 1 25.98 680 SER B C 1
ATOM 11979 O O . SER B 1 680 ? -43.781 -44.531 -12.844 1 25.98 680 SER B O 1
ATOM 11981 N N . GLY B 1 681 ? -45.875 -44.906 -13.633 1 23.58 681 GLY B N 1
ATOM 11982 C CA . GLY B 1 681 ? -45.906 -45.969 -14.617 1 23.58 681 GLY B CA 1
ATOM 11983 C C . GLY B 1 681 ? -44.625 -46.094 -15.422 1 23.58 681 GLY B C 1
ATOM 11984 O O . GLY B 1 681 ? -43.688 -45.344 -15.203 1 23.58 681 GLY B O 1
ATOM 11985 N N . SER B 1 682 ? -44.75 -46.656 -16.781 1 24.17 682 SER B N 1
ATOM 11986 C CA . SER B 1 682 ? -44.031 -47.406 -17.781 1 24.17 682 SER B CA 1
ATOM 11987 C C . SER B 1 682 ? -42.875 -46.594 -18.359 1 24.17 682 SER B C 1
ATOM 11989 O O . SER B 1 682 ? -42.344 -46.906 -19.438 1 24.17 682 SER B O 1
ATOM 11991 N N . THR B 1 683 ? -42.5 -45.531 -17.844 1 23.23 683 THR B N 1
ATOM 11992 C CA . THR B 1 683 ? -41.75 -44.781 -18.859 1 23.23 683 THR B CA 1
ATOM 11993 C C . THR B 1 683 ? -40.531 -45.594 -19.297 1 23.23 683 THR B C 1
ATOM 11995 O O . THR B 1 683 ? -39.812 -46.156 -18.469 1 23.23 683 THR B O 1
ATOM 11998 N N . PRO B 1 684 ? -40.375 -45.875 -20.656 1 24.23 684 PRO B N 1
ATOM 11999 C CA . PRO B 1 684 ? -39.344 -46.719 -21.281 1 24.23 684 PRO B CA 1
ATOM 12000 C C . PRO B 1 684 ? -37.938 -46.375 -20.797 1 24.23 684 PRO B C 1
ATOM 12002 O O . PRO B 1 684 ? -37.688 -45.281 -20.312 1 24.23 684 PRO B O 1
ATOM 12005 N N . SER B 1 685 ? -37.156 -47.406 -20.406 1 23.66 685 SER B N 1
ATOM 12006 C CA . SER B 1 685 ? -35.781 -47.688 -20 1 23.66 685 SER B CA 1
ATOM 12007 C C . SER B 1 685 ? -34.812 -46.844 -20.797 1 23.66 685 SER B C 1
ATOM 12009 O O . SER B 1 685 ? -34.188 -47.344 -21.766 1 23.66 685 SER B O 1
ATOM 12011 N N . GLY B 1 686 ? -35.25 -45.688 -21.344 1 23.2 686 GLY B N 1
ATOM 12012 C CA . GLY B 1 686 ? -34.156 -45.188 -22.188 1 23.2 686 GLY B CA 1
ATOM 12013 C C . GLY B 1 686 ? -32.844 -45.062 -21.453 1 23.2 686 GLY B C 1
ATOM 12014 O O . GLY B 1 686 ? -32.844 -44.656 -20.281 1 23.2 686 GLY B O 1
ATOM 12015 N N . SER B 1 687 ? -31.938 -45.938 -21.734 1 23.97 687 SER B N 1
ATOM 12016 C CA . SER B 1 687 ? -30.547 -46.156 -21.375 1 23.97 687 SER B CA 1
ATOM 12017 C C . SER B 1 687 ? -29.797 -44.844 -21.266 1 23.97 687 SER B C 1
ATOM 12019 O O . SER B 1 687 ? -29.688 -44.094 -22.234 1 23.97 687 SER B O 1
ATOM 12021 N N . ALA B 1 688 ? -30.125 -44.156 -20.25 1 25.11 688 ALA B N 1
ATOM 12022 C CA . ALA B 1 688 ? -29.281 -42.969 -19.969 1 25.11 688 ALA B CA 1
ATOM 12023 C C . ALA B 1 688 ? -27.812 -43.281 -20.203 1 25.11 688 ALA B C 1
ATOM 12025 O O . ALA B 1 688 ? -27.25 -44.188 -19.594 1 25.11 688 ALA B O 1
ATOM 12026 N N . ARG B 1 689 ? -27.406 -43 -21.359 1 26.91 689 ARG B N 1
ATOM 12027 C CA . ARG B 1 689 ? -26.016 -43.125 -21.812 1 26.91 689 ARG B CA 1
ATOM 12028 C C . ARG B 1 689 ? -25.031 -42.625 -20.75 1 26.91 689 ARG B C 1
ATOM 12030 O O . ARG B 1 689 ? -25.219 -41.562 -20.172 1 26.91 689 ARG B O 1
ATOM 12037 N N . THR B 1 690 ? -24.656 -43.531 -19.969 1 24.86 690 THR B N 1
ATOM 12038 C CA . THR B 1 690 ? -23.594 -43.312 -18.984 1 24.86 690 THR B CA 1
ATOM 12039 C C . THR B 1 690 ? -22.578 -42.312 -19.484 1 24.86 690 THR B C 1
ATOM 12041 O O . THR B 1 690 ? -22.469 -42.094 -20.688 1 24.86 690 THR B O 1
ATOM 12044 N N . ALA B 1 691 ? -21.938 -41.625 -18.641 1 28.92 691 ALA B N 1
ATOM 12045 C CA . ALA B 1 691 ? -20.875 -40.625 -18.828 1 28.92 691 ALA B CA 1
ATOM 12046 C C . ALA B 1 691 ? -19.906 -41.062 -19.922 1 28.92 691 ALA B C 1
ATOM 12048 O O . ALA B 1 691 ?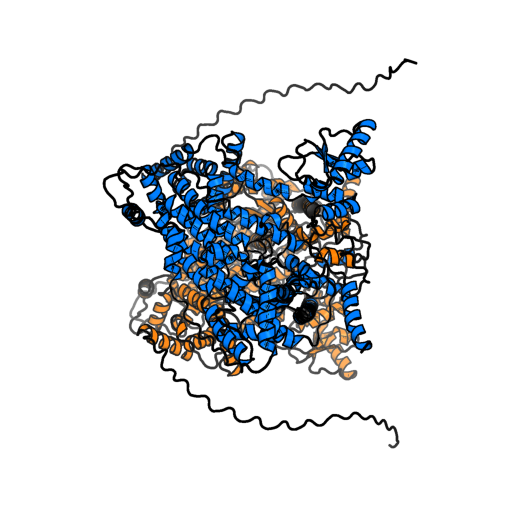 -19.281 -40.219 -20.578 1 28.92 691 ALA B O 1
ATOM 12049 N N . SER B 1 692 ? -19.859 -42.438 -20.234 1 29.27 692 SER B N 1
ATOM 12050 C CA . SER B 1 692 ? -19.031 -43 -21.312 1 29.27 692 SER B CA 1
ATOM 12051 C C . SER B 1 692 ? -19.594 -42.656 -22.672 1 29.27 692 SER B C 1
ATOM 12053 O O . SER B 1 692 ? -18.844 -42.5 -23.641 1 29.27 692 SER B O 1
ATOM 12055 N N . GLU B 1 693 ? -20.984 -42.625 -22.844 1 29.94 693 GLU B N 1
ATOM 12056 C CA . GLU B 1 693 ? -21.609 -42.438 -24.156 1 29.94 693 GLU B CA 1
ATOM 12057 C C . GLU B 1 693 ? -21.594 -41 -24.578 1 29.94 693 GLU B C 1
ATOM 12059 O O . GLU B 1 693 ? -21.484 -40.688 -25.781 1 29.94 693 GLU B O 1
ATOM 12064 N N . VAL B 1 694 ? -21.828 -40.062 -23.672 1 30.16 694 VAL B N 1
ATOM 12065 C CA . VAL B 1 694 ? -21.812 -38.656 -24.062 1 30.16 694 VAL B CA 1
ATOM 12066 C C . VAL B 1 694 ? -20.406 -38.25 -24.5 1 30.16 694 VAL B C 1
ATOM 12068 O O . VAL B 1 694 ? -20.234 -37.375 -25.344 1 30.16 694 VAL B O 1
ATOM 12071 N N . LEU B 1 695 ? -19.344 -38.781 -23.875 1 28.94 695 LEU B N 1
ATOM 12072 C CA . LEU B 1 695 ? -18 -38.531 -24.375 1 28.94 695 LEU B CA 1
ATOM 12073 C C . LEU B 1 695 ? -17.906 -38.906 -25.859 1 28.94 695 LEU B C 1
ATOM 12075 O O . LEU B 1 695 ? -17.203 -38.25 -26.625 1 28.94 695 LEU B O 1
ATOM 12079 N N . GLN B 1 696 ? -18.75 -39.938 -26.312 1 28.86 696 GLN B N 1
ATOM 12080 C CA . GLN B 1 696 ? -18.672 -40.406 -27.688 1 28.86 696 GLN B CA 1
ATOM 12081 C C . GLN B 1 696 ? -19.156 -39.344 -28.672 1 28.86 696 GLN B C 1
ATOM 12083 O O . GLN B 1 696 ? -18.609 -39.188 -29.766 1 28.86 696 GLN B O 1
ATOM 12088 N N . THR B 1 697 ? -20.328 -38.719 -28.391 1 31.03 697 THR B N 1
ATOM 12089 C CA . THR B 1 697 ? -20.875 -37.875 -29.438 1 31.03 697 THR B CA 1
ATOM 12090 C C . THR B 1 697 ? -20.016 -36.656 -29.656 1 31.03 697 THR B C 1
ATOM 12092 O O . THR B 1 697 ? -19.953 -36.094 -30.766 1 31.03 697 THR B O 1
ATOM 12095 N N . LEU B 1 698 ? -19.672 -36.062 -28.516 1 28.88 698 LEU B N 1
ATOM 12096 C CA . LEU B 1 698 ? -19.031 -34.75 -28.688 1 28.88 698 LEU B CA 1
ATOM 12097 C C . LEU B 1 698 ? -17.703 -34.875 -29.406 1 28.88 698 LEU B C 1
ATOM 12099 O O . LEU B 1 698 ? -17.156 -33.906 -29.922 1 28.88 698 LEU B O 1
ATOM 12103 N N . ILE B 1 699 ? -17.125 -36.094 -29.281 1 28.61 699 ILE B N 1
ATOM 12104 C CA . ILE B 1 699 ? -15.844 -36.25 -29.953 1 28.61 699 ILE B CA 1
ATOM 12105 C C . ILE B 1 699 ? -16.062 -36.219 -31.469 1 28.61 699 ILE B C 1
ATOM 12107 O O . ILE B 1 699 ? -15.102 -36.312 -32.25 1 28.61 699 ILE B O 1
ATOM 12111 N N . SER B 1 700 ? -17.328 -36.406 -31.906 1 27.95 700 SER B N 1
ATOM 12112 C CA . SER B 1 700 ? -17.359 -36.656 -33.344 1 27.95 700 SER B CA 1
ATOM 12113 C C . SER B 1 700 ? -17 -35.406 -34.125 1 27.95 700 SER B C 1
ATOM 12115 O O . SER B 1 700 ? -17.234 -35.344 -35.344 1 27.95 700 SER B O 1
ATOM 12117 N N . ARG B 1 701 ? -17.016 -34.312 -33.469 1 28.55 701 ARG B N 1
ATOM 12118 C CA . ARG B 1 701 ? -16.891 -33.344 -34.594 1 28.55 701 ARG B CA 1
ATOM 12119 C C . ARG B 1 701 ? -15.531 -33.469 -35.25 1 28.55 701 ARG B C 1
ATOM 12121 O O . ARG B 1 701 ? -14.508 -33.562 -34.562 1 28.55 701 ARG B O 1
ATOM 12128 N N . PRO B 1 702 ? -15.547 -33.75 -36.531 1 24.69 702 PRO B N 1
ATOM 12129 C CA . PRO B 1 702 ? -14.375 -33.906 -37.406 1 24.69 702 PRO B CA 1
ATOM 12130 C C . PRO B 1 702 ? -13.352 -32.781 -37.219 1 24.69 702 PRO B C 1
ATOM 12132 O O . PRO B 1 702 ? -13.734 -31.625 -37.062 1 24.69 702 PRO B O 1
ATOM 12135 N N . SER B 1 703 ? -12.336 -33.031 -36.469 1 25.59 703 SER B N 1
ATOM 12136 C CA . SER B 1 703 ? -11.117 -32.25 -36.531 1 25.59 703 SER B CA 1
ATOM 12137 C C . SER B 1 703 ? -10.859 -31.688 -37.906 1 25.59 703 SER B C 1
ATOM 12139 O O . SER B 1 703 ? -10.898 -32.438 -38.906 1 25.59 703 SER B O 1
ATOM 12141 N N . SER B 1 704 ? -11.336 -30.531 -38.25 1 24.66 704 SER B N 1
ATOM 12142 C CA . SER B 1 704 ? -10.844 -29.969 -39.5 1 24.66 704 SER B CA 1
ATOM 12143 C C . SER B 1 704 ? -9.391 -30.375 -39.75 1 24.66 704 SER B C 1
ATOM 12145 O O . SER B 1 704 ? -8.594 -30.453 -38.812 1 24.66 704 SER B O 1
ATOM 12147 N N . ALA B 1 705 ? -9.203 -31.094 -40.812 1 25.39 705 ALA B N 1
ATOM 12148 C CA . ALA B 1 705 ? -7.988 -31.5 -41.531 1 25.39 705 ALA B CA 1
ATOM 12149 C C . ALA B 1 705 ? -6.965 -30.375 -41.562 1 25.39 705 ALA B C 1
ATOM 12151 O O . ALA B 1 705 ? -7.211 -29.328 -42.125 1 25.39 705 ALA B O 1
ATOM 12152 N N . VAL B 1 706 ? -6.441 -30.016 -40.469 1 24.95 706 VAL B N 1
ATOM 12153 C CA . VAL B 1 706 ? -5.238 -29.234 -40.719 1 24.95 706 VAL B CA 1
ATOM 12154 C C . VAL B 1 706 ? -4.496 -29.781 -41.906 1 24.95 706 VAL B C 1
ATOM 12156 O O . VAL B 1 706 ? -4.199 -30.984 -41.969 1 24.95 706 VAL B O 1
ATOM 12159 N N . SER B 1 707 ? -4.773 -29.188 -43.062 1 23.42 707 SER B N 1
ATOM 12160 C CA . SER B 1 707 ? -3.975 -29.391 -44.281 1 23.42 707 SER B CA 1
ATOM 12161 C C . SER B 1 707 ? -2.492 -29.516 -43.938 1 23.42 707 SER B C 1
ATOM 12163 O O . SER B 1 707 ? -1.893 -28.578 -43.406 1 23.42 707 SER B O 1
ATOM 12165 N N . THR B 1 708 ? -2.152 -30.641 -43.375 1 25.03 708 THR B N 1
ATOM 12166 C CA . THR B 1 708 ? -0.735 -30.984 -43.375 1 25.03 708 THR B CA 1
ATOM 12167 C C . THR B 1 708 ? -0.111 -30.656 -44.719 1 25.03 708 THR B C 1
ATOM 12169 O O . THR B 1 708 ? -0.468 -31.266 -45.75 1 25.03 708 THR B O 1
ATOM 12172 N N . HIS B 1 709 ? -0.043 -29.422 -45.062 1 25.03 709 HIS B N 1
ATOM 12173 C CA . HIS B 1 709 ? 0.844 -29.266 -46.219 1 25.03 709 HIS B CA 1
ATOM 12174 C C . HIS B 1 709 ? 2.092 -30.141 -46.062 1 25.03 709 HIS B C 1
ATOM 12176 O O . HIS B 1 709 ? 2.867 -29.953 -45.125 1 25.03 709 HIS B O 1
ATOM 12182 N N . THR B 1 710 ? 1.874 -31.406 -46.25 1 25.34 710 THR B N 1
ATOM 12183 C CA . THR B 1 710 ? 3.014 -32.312 -46.438 1 25.34 710 THR B CA 1
ATOM 12184 C C . THR B 1 710 ? 4.016 -31.703 -47.406 1 25.34 710 THR B C 1
ATOM 12186 O O . THR B 1 710 ? 3.715 -31.531 -48.594 1 25.34 710 THR B O 1
ATOM 12189 N N . PRO B 1 711 ? 4.773 -30.75 -47.031 1 26.77 711 PRO B N 1
ATOM 12190 C CA . PRO B 1 711 ? 5.758 -30.562 -48.094 1 26.77 711 PRO B CA 1
ATOM 12191 C C . PRO B 1 711 ? 6.27 -31.891 -48.656 1 26.77 711 PRO B C 1
ATOM 12193 O O . PRO B 1 711 ? 6.328 -32.875 -47.938 1 26.77 711 PRO B O 1
ATOM 12196 N N . THR B 1 712 ? 5.879 -32.219 -49.906 1 25.98 712 THR B N 1
ATOM 12197 C CA . THR B 1 712 ? 6.395 -33.281 -50.75 1 25.98 712 THR B CA 1
ATOM 12198 C C . THR B 1 712 ? 7.895 -33.469 -50.531 1 25.98 712 THR B C 1
ATOM 12200 O O . THR B 1 712 ? 8.695 -32.625 -50.969 1 25.98 712 THR B O 1
ATOM 12203 N N . THR B 1 713 ? 8.273 -33.562 -49.312 1 27.84 713 THR B N 1
ATOM 12204 C CA . THR B 1 713 ? 9.688 -33.938 -49.312 1 27.84 713 THR B CA 1
ATOM 12205 C C . THR B 1 713 ? 9.914 -35.125 -50.219 1 27.84 713 THR B C 1
ATOM 12207 O O . THR B 1 713 ? 9.133 -36.062 -50.219 1 27.84 713 THR B O 1
ATOM 12210 N N . GLN B 1 714 ? 10.516 -34.938 -51.344 1 28.47 714 GLN B N 1
ATOM 12211 C CA . GLN B 1 714 ? 11.109 -35.938 -52.25 1 28.47 714 GLN B CA 1
ATOM 12212 C C . GLN B 1 714 ? 11.625 -37.156 -51.469 1 28.47 714 GLN B C 1
ATOM 12214 O O . GLN B 1 714 ? 12.242 -37 -50.406 1 28.47 714 GLN B O 1
ATOM 12219 N N . THR B 1 715 ? 10.953 -38.312 -51.469 1 33.62 715 THR B N 1
ATOM 12220 C CA . THR B 1 715 ? 11.188 -39.719 -51.094 1 33.62 715 THR B CA 1
ATOM 12221 C C . THR B 1 715 ? 12.664 -40.062 -51.25 1 33.62 715 THR B C 1
ATOM 12223 O O . THR B 1 715 ? 13.047 -41.219 -51.156 1 33.62 715 THR B O 1
ATOM 12226 N N . GLY B 1 716 ? 13.422 -39.344 -51.938 1 34.56 716 GLY B N 1
ATOM 12227 C CA . GLY B 1 716 ? 14.602 -40.031 -52.438 1 34.56 716 GLY B CA 1
ATOM 12228 C C . GLY B 1 716 ? 15.492 -40.562 -51.312 1 34.56 716 GLY B C 1
ATOM 12229 O O . GLY B 1 716 ? 16.375 -41.375 -51.562 1 34.56 716 GLY B O 1
ATOM 12230 N N . GLN B 1 717 ? 15.914 -39.688 -50.219 1 41.34 717 GLN B N 1
ATOM 12231 C CA . GLN B 1 717 ? 17.188 -40.188 -49.688 1 41.34 717 GLN B CA 1
ATOM 12232 C C . GLN B 1 717 ? 16.969 -41.281 -48.656 1 41.34 717 GLN B C 1
ATOM 12234 O O . GLN B 1 717 ? 15.992 -41.25 -47.906 1 41.34 717 GLN B O 1
ATOM 12239 N N . PRO B 1 718 ? 17.484 -42.469 -48.531 1 51.31 718 PRO B N 1
ATOM 12240 C CA . PRO B 1 718 ? 17.641 -43.656 -47.688 1 51.31 718 PRO B CA 1
ATOM 12241 C C . PRO B 1 718 ? 17.547 -43.375 -46.188 1 51.31 718 PRO B C 1
ATOM 12243 O O . PRO B 1 718 ? 17.109 -44.219 -45.406 1 51.31 718 PRO B O 1
ATOM 12246 N N . ASN B 1 719 ? 17.656 -42.094 -45.688 1 68.06 719 ASN B N 1
ATOM 12247 C CA . ASN B 1 719 ? 17.859 -41.75 -44.281 1 68.06 719 ASN B CA 1
ATOM 12248 C C . ASN B 1 719 ? 16.531 -41.562 -43.562 1 68.06 719 ASN B C 1
ATOM 12250 O O . ASN B 1 719 ? 16.406 -41.906 -42.406 1 68.06 719 ASN B O 1
ATOM 12254 N N . THR B 1 720 ? 15.281 -41.219 -44.156 1 77.69 720 THR B N 1
ATOM 12255 C CA . THR B 1 720 ? 14 -41.031 -43.5 1 77.69 720 THR B CA 1
ATOM 12256 C C . THR B 1 720 ? 13.398 -42.344 -43.062 1 77.69 720 THR B C 1
ATOM 12258 O O . THR B 1 720 ? 12.852 -42.469 -41.969 1 77.69 720 THR B O 1
ATOM 12261 N N . ALA B 1 721 ? 13.445 -43.312 -43.844 1 81.06 721 ALA B N 1
ATOM 12262 C CA . ALA B 1 721 ? 12.922 -44.656 -43.5 1 81.06 721 ALA B CA 1
ATOM 12263 C C . ALA B 1 721 ? 13.641 -45.219 -42.281 1 81.06 721 ALA B C 1
ATOM 12265 O O . ALA B 1 721 ? 13.016 -45.844 -41.438 1 81.06 721 ALA B O 1
ATOM 12266 N N . LEU B 1 722 ? 14.828 -44.906 -42.281 1 86.44 722 LEU B N 1
ATOM 12267 C CA . LEU B 1 722 ? 15.609 -45.375 -41.156 1 86.44 722 LEU B CA 1
ATOM 12268 C C . LEU B 1 722 ? 15.203 -44.656 -39.875 1 86.44 722 LEU B C 1
ATOM 12270 O O . LEU B 1 722 ? 15.148 -45.281 -38.812 1 86.44 722 LEU B O 1
ATOM 12274 N N . ASN B 1 723 ? 14.977 -43.406 -40.062 1 90.56 723 ASN B N 1
ATOM 12275 C CA . ASN B 1 723 ? 14.547 -42.625 -38.906 1 90.56 723 ASN B CA 1
ATOM 12276 C C . ASN B 1 723 ? 13.203 -43.094 -38.375 1 90.56 723 ASN B C 1
ATOM 12278 O O . ASN B 1 723 ? 13.016 -43.188 -37.156 1 90.56 723 ASN B O 1
ATOM 12282 N N . ILE B 1 724 ? 12.305 -43.375 -39.219 1 91.5 724 ILE B N 1
ATOM 12283 C CA . ILE B 1 724 ? 10.984 -43.844 -38.844 1 91.5 724 ILE B CA 1
ATOM 12284 C C . ILE B 1 724 ? 11.117 -45.188 -38.125 1 91.5 724 ILE B C 1
ATOM 12286 O O . ILE B 1 724 ? 10.461 -45.406 -37.094 1 91.5 724 ILE B O 1
ATOM 12290 N N . ALA B 1 725 ? 11.945 -46.031 -38.625 1 90.38 725 ALA B N 1
ATOM 12291 C CA . ALA B 1 725 ? 12.164 -47.344 -38.031 1 90.38 725 ALA B CA 1
ATOM 12292 C C . ALA B 1 725 ? 12.781 -47.188 -36.625 1 90.38 725 ALA B C 1
ATOM 12294 O O . ALA B 1 725 ? 12.422 -47.938 -35.719 1 90.38 725 ALA B O 1
ATOM 12295 N N . THR B 1 726 ? 13.695 -46.312 -36.594 1 91.44 726 THR B N 1
ATOM 12296 C CA . THR B 1 726 ? 14.359 -46.094 -35.312 1 91.44 726 THR B CA 1
ATOM 12297 C C . THR B 1 726 ? 13.367 -45.594 -34.25 1 91.44 726 THR B C 1
ATOM 12299 O O . THR B 1 726 ? 13.391 -46.031 -33.125 1 91.44 726 THR B O 1
ATOM 12302 N N . VAL B 1 727 ? 12.531 -44.656 -34.656 1 94.69 727 VAL B N 1
ATOM 12303 C CA . VAL B 1 727 ? 11.508 -44.125 -33.781 1 94.69 727 VAL B CA 1
ATOM 12304 C C . VAL B 1 727 ? 10.531 -45.219 -33.344 1 94.69 727 VAL B C 1
ATOM 12306 O O . VAL B 1 727 ? 10.133 -45.281 -32.188 1 94.69 727 VAL B O 1
ATOM 12309 N N . GLU B 1 728 ? 10.156 -46.062 -34.281 1 92.75 728 GLU B N 1
ATOM 12310 C CA . GLU B 1 728 ? 9.227 -47.156 -33.969 1 92.75 728 GLU B CA 1
ATOM 12311 C C . GLU B 1 728 ? 9.797 -48.094 -32.938 1 92.75 728 GLU B C 1
ATOM 12313 O O . GLU B 1 728 ? 9.07 -48.594 -32.062 1 92.75 728 GLU B O 1
ATOM 12318 N N . LEU B 1 729 ? 11.016 -48.406 -33.062 1 92 729 LEU B N 1
ATOM 12319 C CA . LEU B 1 729 ? 11.672 -49.312 -32.156 1 92 729 LEU B CA 1
ATOM 12320 C C . LEU B 1 729 ? 11.727 -48.719 -30.75 1 92 729 LEU B C 1
ATOM 12322 O O . LEU B 1 729 ? 11.406 -49.406 -29.766 1 92 729 LEU B O 1
ATOM 12326 N N . GLU B 1 730 ? 12.172 -47.531 -30.688 1 94.38 730 GLU B N 1
ATOM 12327 C CA . GLU B 1 730 ? 12.266 -46.875 -29.375 1 94.38 730 GLU B CA 1
ATOM 12328 C C . GLU B 1 730 ? 10.883 -46.656 -28.766 1 94.38 730 GLU B C 1
ATOM 12330 O O . GLU B 1 730 ? 10.703 -46.75 -27.562 1 94.38 730 GLU B O 1
ATOM 12335 N N . HIS B 1 731 ? 9.977 -46.281 -29.609 1 95.81 731 HIS B N 1
ATOM 12336 C CA . HIS B 1 731 ? 8.609 -46.094 -29.125 1 95.81 731 HIS B CA 1
ATOM 12337 C C . HIS B 1 731 ? 8.047 -47.375 -28.547 1 95.81 731 HIS B C 1
ATOM 12339 O O . HIS B 1 731 ? 7.309 -47.344 -27.562 1 95.81 731 HIS B O 1
ATOM 12345 N N . GLN B 1 732 ? 8.297 -48.5 -29.156 1 92.19 732 GLN B N 1
ATOM 12346 C CA . GLN B 1 732 ? 7.852 -49.781 -28.625 1 92.19 732 GLN B CA 1
ATOM 12347 C C . GLN B 1 732 ? 8.414 -50.062 -27.234 1 92.19 732 GLN B C 1
ATOM 12349 O O . GLN B 1 732 ? 7.719 -50.562 -26.359 1 92.19 732 GLN B O 1
ATOM 12354 N N . LYS B 1 733 ? 9.594 -49.719 -27.078 1 92.5 733 LYS B N 1
ATOM 12355 C CA . LYS B 1 733 ? 10.211 -49.812 -25.766 1 92.5 733 LYS B CA 1
ATOM 12356 C C . LYS B 1 733 ? 9.508 -48.938 -24.734 1 92.5 733 LYS B C 1
ATOM 12358 O O . LYS B 1 733 ? 9.32 -49.312 -23.594 1 92.5 733 LYS B O 1
ATOM 12363 N N . LEU B 1 734 ? 9.211 -47.719 -25.188 1 93.44 734 LEU B N 1
ATOM 12364 C CA . LEU B 1 734 ? 8.484 -46.781 -24.328 1 93.44 734 LEU B CA 1
ATOM 12365 C C . LEU B 1 734 ? 7.145 -47.375 -23.906 1 93.44 734 LEU B C 1
ATOM 12367 O O . LEU B 1 734 ? 6.75 -47.25 -22.734 1 93.44 734 LEU B O 1
ATOM 12371 N N . GLU B 1 735 ? 6.492 -47.969 -24.797 1 90.62 735 GLU B N 1
ATOM 12372 C CA . GLU B 1 735 ? 5.164 -48.531 -24.531 1 90.62 735 GLU B CA 1
ATOM 12373 C C . GLU B 1 735 ? 5.242 -49.688 -23.562 1 90.62 735 GLU B C 1
ATOM 12375 O O . GLU B 1 735 ? 4.266 -50 -22.875 1 90.62 735 GLU B O 1
ATOM 12380 N N . GLN B 1 736 ? 6.34 -50.375 -23.578 1 86.44 736 GLN B N 1
ATOM 12381 C CA . GLN B 1 736 ? 6.504 -51.562 -22.75 1 86.44 736 GLN B CA 1
ATOM 12382 C C . GLN B 1 736 ? 6.855 -51.156 -21.312 1 86.44 736 GLN B C 1
ATOM 12384 O O . GLN B 1 736 ? 6.73 -51.969 -20.391 1 86.44 736 GLN B O 1
ATOM 12389 N N . GLU B 1 737 ? 7.215 -49.969 -21.141 1 85.12 737 GLU B N 1
ATOM 12390 C CA . GLU B 1 737 ? 7.516 -49.5 -19.781 1 85.12 737 GLU B CA 1
ATOM 12391 C C . GLU B 1 737 ? 6.273 -49.531 -18.906 1 85.12 737 GLU B C 1
ATOM 12393 O O . GLU B 1 737 ? 5.195 -49.125 -19.328 1 85.12 737 GLU B O 1
ATOM 12398 N N . PRO B 1 738 ? 6.375 -50 -17.734 1 83 738 PRO B N 1
ATOM 12399 C CA . PRO B 1 738 ? 5.207 -50.062 -16.859 1 83 738 PRO B CA 1
ATOM 12400 C C . PRO B 1 738 ? 4.77 -48.688 -16.359 1 83 738 PRO B C 1
ATOM 12402 O O . PRO B 1 738 ? 5.605 -47.781 -16.188 1 83 738 PRO B O 1
ATOM 12405 N N . VAL B 1 739 ? 3.52 -48.594 -16.141 1 87.5 739 VAL B N 1
ATOM 12406 C CA . VAL B 1 739 ? 2.961 -47.375 -15.57 1 87.5 739 VAL B CA 1
ATOM 12407 C C . VAL B 1 739 ? 3.156 -47.375 -14.055 1 87.5 739 VAL B C 1
ATOM 12409 O O . VAL B 1 739 ? 2.875 -48.344 -13.383 1 87.5 739 VAL B O 1
ATOM 12412 N N . ILE B 1 740 ? 3.648 -46.312 -13.555 1 83.81 740 ILE B N 1
ATOM 12413 C CA . ILE B 1 740 ? 3.936 -46.156 -12.125 1 83.81 740 ILE B CA 1
ATOM 12414 C C . ILE B 1 740 ? 2.836 -45.344 -11.453 1 83.81 740 ILE B C 1
ATOM 12416 O O . ILE B 1 740 ? 2.434 -44.312 -11.961 1 83.81 740 ILE B O 1
ATOM 12420 N N . ALA B 1 741 ? 2.395 -45.844 -10.398 1 77.06 741 ALA B N 1
ATOM 12421 C CA . ALA B 1 741 ? 1.407 -45.062 -9.641 1 77.06 741 ALA B CA 1
ATOM 12422 C C . ALA B 1 741 ? 1.987 -43.75 -9.172 1 77.06 741 ALA B C 1
ATOM 12424 O O . ALA B 1 741 ? 3.158 -43.656 -8.797 1 77.06 741 ALA B O 1
ATOM 12425 N N . PRO B 1 742 ? 1.175 -42.75 -9.297 1 75.75 742 PRO B N 1
ATOM 12426 C CA . PRO B 1 742 ? 1.668 -41.406 -8.906 1 75.75 742 PRO B CA 1
ATOM 12427 C C . PRO B 1 742 ? 2.279 -41.406 -7.508 1 75.75 742 PRO B C 1
ATOM 12429 O O . PRO B 1 742 ? 3.279 -40.719 -7.273 1 75.75 742 PRO B O 1
ATOM 12432 N N . GLU B 1 743 ? 1.751 -42.125 -6.594 1 67.81 743 GLU B N 1
ATOM 12433 C CA . GLU B 1 743 ? 2.238 -42.188 -5.219 1 67.81 743 GLU B CA 1
ATOM 12434 C C . GLU B 1 743 ? 3.631 -42.781 -5.152 1 67.81 743 GLU B C 1
ATOM 12436 O O . GLU B 1 743 ? 4.438 -42.438 -4.293 1 67.81 743 GLU B O 1
ATOM 12441 N N . ASP B 1 744 ? 3.855 -43.594 -6.133 1 68.44 744 ASP B N 1
ATOM 12442 C CA . ASP B 1 744 ? 5.109 -44.344 -6.133 1 68.44 744 ASP B CA 1
ATOM 12443 C C . ASP B 1 744 ? 6.234 -43.531 -6.766 1 68.44 744 ASP B C 1
ATOM 12445 O O . ASP B 1 744 ? 7.41 -43.906 -6.652 1 68.44 744 ASP B O 1
ATOM 12449 N N . MET B 1 745 ? 5.844 -42.5 -7.422 1 75.69 745 MET B N 1
ATOM 12450 C CA . MET B 1 745 ? 6.859 -41.625 -8 1 75.69 745 MET B CA 1
ATOM 12451 C C . MET B 1 745 ? 7.676 -40.938 -6.906 1 75.69 745 MET B C 1
ATOM 12453 O O . MET B 1 745 ? 8.789 -40.469 -7.156 1 75.69 745 MET B O 1
ATOM 12457 N N . ASN B 1 746 ? 7.387 -41.062 -5.66 1 58.34 746 ASN B N 1
ATOM 12458 C CA . ASN B 1 746 ? 8.062 -40.625 -4.434 1 58.34 746 ASN B CA 1
ATOM 12459 C C . ASN B 1 746 ? 9 -39.438 -4.684 1 58.34 746 ASN B C 1
ATOM 12461 O O . ASN B 1 746 ? 10.188 -39.531 -4.359 1 58.34 746 ASN B O 1
ATOM 12465 N N . GLY B 1 747 ? 8.508 -38.344 -5.23 1 65.69 747 GLY B N 1
ATOM 12466 C CA . GLY B 1 747 ? 9.336 -37.188 -5.387 1 65.69 747 GLY B CA 1
ATOM 12467 C C . GLY B 1 747 ? 10.141 -37.188 -6.668 1 65.69 747 GLY B C 1
ATOM 12468 O O . GLY B 1 747 ? 10.781 -36.188 -7.008 1 65.69 747 GLY B O 1
ATOM 12469 N N . LEU B 1 748 ? 10.195 -38.219 -7.312 1 70.44 748 LEU B N 1
ATOM 12470 C CA . LEU B 1 748 ? 10.906 -38.281 -8.586 1 70.44 748 LEU B CA 1
ATOM 12471 C C . LEU B 1 748 ? 10.195 -37.469 -9.656 1 70.44 748 LEU B C 1
ATOM 12473 O O . LEU B 1 748 ? 9.016 -37.688 -9.945 1 70.44 748 LEU B O 1
ATOM 12477 N N . SER B 1 749 ? 10.945 -36.531 -10.109 1 77.62 749 SER B N 1
ATOM 12478 C CA . SER B 1 749 ? 10.359 -35.688 -11.172 1 77.62 749 SER B CA 1
ATOM 12479 C C . SER B 1 749 ? 10.367 -36.438 -12.508 1 77.62 749 SER B C 1
ATOM 12481 O O . SER B 1 749 ? 11.164 -37.344 -12.711 1 77.62 749 SER B O 1
ATOM 12483 N N . THR B 1 750 ? 9.477 -36.094 -13.352 1 84.88 750 THR B N 1
ATOM 12484 C CA . THR B 1 750 ? 9.359 -36.719 -14.664 1 84.88 750 THR B CA 1
ATOM 12485 C C . THR B 1 750 ? 10.664 -36.562 -15.445 1 84.88 750 THR B C 1
ATOM 12487 O O . THR B 1 750 ? 11.07 -37.5 -16.156 1 84.88 750 THR B O 1
ATOM 12490 N N . ILE B 1 751 ? 11.297 -35.469 -15.258 1 84.56 751 ILE B N 1
ATOM 12491 C CA . ILE B 1 751 ? 12.523 -35.25 -16.016 1 84.56 751 ILE B CA 1
ATOM 12492 C C . ILE B 1 751 ? 13.633 -36.125 -15.461 1 84.56 751 ILE B C 1
ATOM 12494 O O . ILE B 1 751 ? 14.445 -36.656 -16.219 1 84.56 751 ILE B O 1
ATOM 12498 N N . ASN B 1 752 ? 13.656 -36.312 -14.188 1 81.31 752 ASN B N 1
ATOM 12499 C CA . ASN B 1 752 ? 14.656 -37.188 -13.586 1 81.31 752 ASN B CA 1
ATOM 12500 C C . ASN B 1 752 ? 14.438 -38.656 -13.992 1 81.31 752 ASN B C 1
ATOM 12502 O O . ASN B 1 752 ? 15.391 -39.406 -14.172 1 81.31 752 ASN B O 1
ATOM 12506 N N . TYR B 1 753 ? 13.25 -39 -14.086 1 86.06 753 TYR B N 1
ATOM 12507 C CA . TYR B 1 753 ? 12.906 -40.344 -14.531 1 86.06 753 TYR B CA 1
ATOM 12508 C C . TYR B 1 753 ? 13.477 -40.625 -15.914 1 86.06 753 TYR B C 1
ATOM 12510 O O . TYR B 1 753 ? 14.125 -41.625 -16.125 1 86.06 753 TYR B O 1
ATOM 12518 N N . TRP B 1 754 ? 13.297 -39.75 -16.828 1 89.62 754 TRP B N 1
ATOM 12519 C CA . TRP B 1 754 ? 13.742 -39.969 -18.188 1 89.62 754 TRP B CA 1
ATOM 12520 C C . TRP B 1 754 ? 15.25 -39.781 -18.312 1 89.62 754 TRP B C 1
ATOM 12522 O O . TRP B 1 754 ? 15.898 -40.469 -19.125 1 89.62 754 TRP B O 1
ATOM 12532 N N . GLN B 1 755 ? 15.758 -38.906 -17.5 1 85 755 GLN B N 1
ATOM 12533 C CA . GLN B 1 755 ? 17.219 -38.781 -17.469 1 85 755 GLN B CA 1
ATOM 12534 C C . GLN B 1 755 ? 17.891 -40.094 -17.109 1 85 755 GLN B C 1
ATOM 12536 O O . GLN B 1 755 ? 18.891 -40.5 -17.703 1 85 755 GLN B O 1
ATOM 12541 N N . SER B 1 756 ? 17.391 -40.812 -16.203 1 84 756 SER B N 1
ATOM 12542 C CA . SER B 1 756 ? 17.938 -42.062 -15.758 1 84 756 SER B CA 1
ATOM 12543 C C . SER B 1 756 ? 17.828 -43.125 -16.859 1 84 756 SER B C 1
ATOM 12545 O O . SER B 1 756 ? 18.562 -44.125 -16.859 1 84 756 SER B O 1
ATOM 12547 N N . ARG B 1 757 ? 17 -42.906 -17.797 1 86.56 757 ARG B N 1
ATOM 12548 C CA . ARG B 1 757 ? 16.75 -43.875 -18.859 1 86.56 757 ARG B CA 1
ATOM 12549 C C . ARG B 1 757 ? 17.25 -43.344 -20.203 1 86.56 757 ARG B C 1
ATOM 12551 O O . ARG B 1 757 ? 16.891 -43.875 -21.25 1 86.56 757 ARG B O 1
ATOM 12558 N N . SER B 1 758 ? 17.984 -42.406 -20.172 1 88.88 758 SER B N 1
ATOM 12559 C CA . SER B 1 758 ? 18.406 -41.688 -21.391 1 88.88 758 SER B CA 1
ATOM 12560 C C . SER B 1 758 ? 19.25 -42.594 -22.281 1 88.88 758 SER B C 1
ATOM 12562 O O . SER B 1 758 ? 19.281 -42.406 -23.5 1 88.88 758 SER B O 1
ATOM 12564 N N . ASP B 1 759 ? 19.906 -43.562 -21.766 1 88.25 759 ASP B N 1
ATOM 12565 C CA . ASP B 1 759 ? 20.734 -44.469 -22.547 1 88.25 759 ASP B CA 1
ATOM 12566 C C . ASP B 1 759 ? 19.875 -45.469 -23.344 1 88.25 759 ASP B C 1
ATOM 12568 O O . ASP B 1 759 ? 20.219 -45.812 -24.484 1 88.25 759 ASP B O 1
ATOM 12572 N N . GLU B 1 760 ? 18.844 -45.844 -22.734 1 89.81 760 GLU B N 1
ATOM 12573 C CA . GLU B 1 760 ? 17.953 -46.812 -23.375 1 89.81 760 GLU B CA 1
ATOM 12574 C C . GLU B 1 760 ? 16.969 -46.125 -24.312 1 89.81 760 GLU B C 1
ATOM 12576 O O . GLU B 1 760 ? 16.562 -46.688 -25.328 1 89.81 760 GLU B O 1
ATOM 12581 N N . LEU B 1 761 ? 16.578 -44.969 -23.875 1 93.62 761 LEU B N 1
ATOM 12582 C CA . LEU B 1 761 ? 15.57 -44.219 -24.641 1 93.62 761 LEU B CA 1
ATOM 12583 C C . LEU B 1 761 ? 16.031 -42.812 -24.922 1 93.62 761 LEU B C 1
ATOM 12585 O O . LEU B 1 761 ? 15.438 -41.844 -24.438 1 93.62 761 LEU B O 1
ATOM 12589 N N . PRO B 1 762 ? 16.984 -42.594 -25.766 1 91.81 762 PRO B N 1
ATOM 12590 C CA . PRO B 1 762 ? 17.594 -41.281 -26 1 91.81 762 PRO B CA 1
ATOM 12591 C C . PRO B 1 762 ? 16.641 -40.312 -26.688 1 91.81 762 PRO B C 1
ATOM 12593 O O . PRO B 1 762 ? 16.672 -39.094 -26.391 1 91.81 762 PRO B O 1
ATOM 12596 N N . ILE B 1 763 ? 15.859 -40.812 -27.625 1 93.69 763 ILE B N 1
ATOM 12597 C CA . ILE B 1 763 ? 14.953 -39.906 -28.328 1 93.69 763 ILE B CA 1
ATOM 12598 C C . ILE B 1 763 ? 13.852 -39.438 -27.391 1 93.69 763 ILE B C 1
ATOM 12600 O O . ILE B 1 763 ? 13.469 -38.281 -27.422 1 93.69 763 ILE B O 1
ATOM 12604 N N . VAL B 1 764 ? 13.328 -40.375 -26.531 1 95 764 VAL B N 1
ATOM 12605 C CA . VAL B 1 764 ? 12.305 -40.031 -25.562 1 95 764 VAL B CA 1
ATOM 12606 C C . VAL B 1 764 ? 12.836 -38.969 -24.594 1 95 764 VAL B C 1
ATOM 12608 O O . VAL B 1 764 ? 12.125 -38.031 -24.234 1 95 764 VAL B O 1
ATOM 12611 N N . TYR B 1 765 ? 14.055 -39.156 -24.203 1 93.38 765 TYR B N 1
ATOM 12612 C CA . TYR B 1 765 ? 14.68 -38.188 -23.312 1 93.38 765 TYR B CA 1
ATOM 12613 C C . TYR B 1 765 ? 14.781 -36.812 -23.969 1 93.38 765 TYR B C 1
ATOM 12615 O O . TYR B 1 765 ? 14.523 -35.812 -23.328 1 93.38 765 TYR B O 1
ATOM 12623 N N . ARG B 1 766 ? 15.133 -36.812 -25.188 1 92.06 766 ARG B N 1
ATOM 12624 C CA . ARG B 1 766 ? 15.227 -35.562 -25.922 1 92.06 766 ARG B CA 1
ATOM 12625 C C . ARG B 1 766 ? 13.859 -34.875 -26.047 1 92.06 766 ARG B C 1
ATOM 12627 O O . ARG B 1 766 ? 13.75 -33.656 -25.922 1 92.06 766 ARG B O 1
ATOM 12634 N N . VAL B 1 767 ? 12.844 -35.656 -26.312 1 95.44 767 VAL B N 1
ATOM 12635 C CA . VAL B 1 767 ? 11.484 -35.125 -26.359 1 95.44 767 VAL B CA 1
ATOM 12636 C C . VAL B 1 767 ? 11.102 -34.562 -25 1 95.44 767 VAL B C 1
ATOM 12638 O O . VAL B 1 767 ? 10.453 -33.531 -24.906 1 95.44 767 VAL B O 1
ATOM 12641 N N . ALA B 1 768 ? 11.492 -35.281 -23.922 1 94.81 768 ALA B N 1
ATOM 12642 C CA . ALA B 1 768 ? 11.219 -34.812 -22.562 1 94.81 768 ALA B CA 1
ATOM 12643 C C . ALA B 1 768 ? 11.852 -33.438 -22.297 1 94.81 768 ALA B C 1
ATOM 12645 O O . ALA B 1 768 ? 11.242 -32.594 -21.672 1 94.81 768 ALA B O 1
ATOM 12646 N N . LEU B 1 769 ? 13.055 -33.219 -22.766 1 93.88 769 LEU B N 1
ATOM 12647 C CA . LEU B 1 769 ? 13.766 -31.969 -22.578 1 93.88 769 LEU B CA 1
ATOM 12648 C C . LEU B 1 769 ? 13.055 -30.828 -23.297 1 93.88 769 LEU B C 1
ATOM 12650 O O . LEU B 1 769 ? 13.094 -29.688 -22.844 1 93.88 769 LEU B O 1
ATOM 12654 N N . ASP B 1 770 ? 12.359 -31.156 -24.312 1 94.62 770 ASP B N 1
ATOM 12655 C CA . ASP B 1 770 ? 11.656 -30.141 -25.094 1 94.62 770 ASP B CA 1
ATOM 12656 C C . ASP B 1 770 ? 10.312 -29.797 -24.469 1 94.62 770 ASP B C 1
ATOM 12658 O O . ASP B 1 770 ? 9.938 -28.625 -24.406 1 94.62 770 ASP B O 1
ATOM 12662 N N . VAL B 1 771 ? 9.633 -30.781 -24 1 96.25 771 VAL B N 1
ATOM 12663 C CA . VAL B 1 771 ? 8.203 -30.641 -23.734 1 96.25 771 VAL B CA 1
ATOM 12664 C C . VAL B 1 771 ? 7.977 -30.344 -22.25 1 96.25 771 VAL B C 1
ATOM 12666 O O . VAL B 1 771 ? 7.082 -29.578 -21.906 1 96.25 771 VAL B O 1
ATOM 12669 N N . LEU B 1 772 ? 8.758 -30.859 -21.375 1 94.56 772 LEU B N 1
ATOM 12670 C CA . LEU B 1 772 ? 8.461 -30.859 -19.953 1 94.56 772 LEU B CA 1
ATOM 12671 C C . LEU B 1 772 ? 8.625 -29.469 -19.359 1 94.56 772 LEU B C 1
ATOM 12673 O O . LEU B 1 772 ? 8.031 -29.156 -18.328 1 94.56 772 LEU B O 1
ATOM 12677 N N . PRO B 1 773 ? 9.438 -28.562 -19.984 1 94.75 773 PRO B N 1
ATOM 12678 C CA . PRO B 1 773 ? 9.508 -27.203 -19.453 1 94.75 773 PRO B CA 1
ATOM 12679 C C . PRO B 1 773 ? 8.219 -26.422 -19.672 1 94.75 773 PRO B C 1
ATOM 12681 O O . PRO B 1 773 ? 8.016 -25.375 -19.047 1 94.75 773 PRO B O 1
ATOM 12684 N N . ALA B 1 774 ? 7.332 -26.812 -20.562 1 95.88 774 ALA B N 1
ATOM 12685 C CA . ALA B 1 774 ? 6.051 -26.156 -20.781 1 95.88 774 ALA B CA 1
ATOM 12686 C C . ALA B 1 774 ? 5.168 -26.219 -19.547 1 95.88 774 ALA B C 1
ATOM 12688 O O . ALA B 1 774 ? 4.938 -27.297 -19 1 95.88 774 ALA B O 1
ATOM 12689 N N . GLN B 1 775 ? 4.695 -25.078 -19.125 1 94.31 775 GLN B N 1
ATOM 12690 C CA . GLN B 1 775 ? 3.943 -24.984 -17.875 1 94.31 775 GLN B CA 1
ATOM 12691 C C . GLN B 1 775 ? 2.441 -24.938 -18.141 1 94.31 775 GLN B C 1
ATOM 12693 O O . GLN B 1 775 ? 2 -24.344 -19.125 1 94.31 775 GLN B O 1
ATOM 12698 N N . ALA B 1 776 ? 1.699 -25.516 -17.219 1 95.06 776 ALA B N 1
ATOM 12699 C CA . ALA B 1 776 ? 0.245 -25.5 -17.359 1 95.06 776 ALA B CA 1
ATOM 12700 C C . ALA B 1 776 ? -0.336 -24.188 -16.844 1 95.06 776 ALA B C 1
ATOM 12702 O O . ALA B 1 776 ? -1.513 -23.891 -17.062 1 95.06 776 ALA B O 1
ATOM 12703 N N . SER B 1 777 ? 0.475 -23.469 -16.188 1 93.94 777 SER B N 1
ATOM 12704 C CA . SER B 1 777 ? -0.011 -22.234 -15.594 1 93.94 777 SER B CA 1
ATOM 12705 C C . SER B 1 777 ? 0.985 -21.094 -15.797 1 93.94 777 SER B C 1
ATOM 12707 O O . SER B 1 777 ? 2.162 -21.344 -16.062 1 93.94 777 SER B O 1
ATOM 12709 N N . SER B 1 778 ? 0.476 -19.859 -15.711 1 91.81 778 SER B N 1
ATOM 12710 C CA . SER B 1 778 ? 1.321 -18.672 -15.789 1 91.81 778 SER B CA 1
ATOM 12711 C C . SER B 1 778 ? 1.572 -18.078 -14.406 1 91.81 778 SER B C 1
ATOM 12713 O O . SER B 1 778 ? 1.65 -16.859 -14.25 1 91.81 778 SER B O 1
ATOM 12715 N N . VAL B 1 779 ? 1.613 -18.891 -13.375 1 88.44 779 VAL B N 1
ATOM 12716 C CA . VAL B 1 779 ? 1.753 -18.469 -11.984 1 88.44 779 VAL B CA 1
ATOM 12717 C C . VAL B 1 779 ? 3.082 -17.734 -11.797 1 88.44 779 VAL B C 1
ATOM 12719 O O . VAL B 1 779 ? 3.201 -16.859 -10.938 1 88.44 779 VAL B O 1
ATOM 12722 N N . SER B 1 780 ? 4.133 -18.094 -12.625 1 89.94 780 SER B N 1
ATOM 12723 C CA . SER B 1 780 ? 5.41 -17.391 -12.562 1 89.94 780 SER B CA 1
ATOM 12724 C C . SER B 1 780 ? 5.223 -15.883 -12.719 1 89.94 780 SER B C 1
ATOM 12726 O O . SER B 1 780 ? 5.867 -15.094 -12.016 1 89.94 780 SER B O 1
ATOM 12728 N N . SER B 1 781 ? 4.371 -15.516 -13.625 1 90.75 781 SER B N 1
ATOM 12729 C CA . SER B 1 781 ? 4.086 -14.102 -13.82 1 90.75 781 SER B CA 1
ATOM 12730 C C . SER B 1 781 ? 3.43 -13.484 -12.586 1 90.75 781 SER B C 1
ATOM 12732 O O . SER B 1 781 ? 3.775 -12.375 -12.188 1 90.75 781 SER B O 1
ATOM 12734 N N . GLU B 1 782 ? 2.508 -14.188 -12.016 1 85.12 782 GLU B N 1
ATOM 12735 C CA . GLU B 1 782 ? 1.802 -13.688 -10.836 1 85.12 782 GLU B CA 1
ATOM 12736 C C . GLU B 1 782 ? 2.76 -13.477 -9.664 1 85.12 782 GLU B C 1
ATOM 12738 O O . GLU B 1 782 ? 2.602 -12.531 -8.891 1 85.12 782 GLU B O 1
ATOM 12743 N N . ARG B 1 783 ? 3.633 -14.336 -9.539 1 84.19 783 ARG B N 1
ATOM 12744 C CA . ARG B 1 783 ? 4.633 -14.203 -8.484 1 84.19 783 ARG B CA 1
ATOM 12745 C C . ARG B 1 783 ? 5.477 -12.945 -8.688 1 84.19 783 ARG B C 1
ATOM 12747 O O . ARG B 1 783 ? 5.785 -12.242 -7.727 1 84.19 783 ARG B O 1
ATOM 12754 N N . ILE B 1 784 ? 5.84 -12.758 -9.898 1 89.19 784 ILE B N 1
ATOM 12755 C CA . ILE B 1 784 ? 6.633 -11.578 -10.227 1 89.19 784 ILE B CA 1
ATOM 12756 C C . ILE B 1 784 ? 5.816 -10.32 -9.961 1 89.19 784 ILE B C 1
ATOM 12758 O O . ILE B 1 784 ? 6.344 -9.32 -9.469 1 89.19 784 ILE B O 1
ATOM 12762 N N . PHE B 1 785 ? 4.527 -10.383 -10.266 1 87.31 785 PHE B N 1
ATOM 12763 C CA . PHE B 1 785 ? 3.646 -9.242 -10.008 1 87.31 785 PHE B CA 1
ATOM 12764 C C . PHE B 1 785 ? 3.605 -8.914 -8.523 1 87.31 785 PHE B C 1
ATOM 12766 O O . PHE B 1 785 ? 3.666 -7.746 -8.133 1 87.31 785 PHE B O 1
ATOM 12773 N N . SER B 1 786 ? 3.494 -9.945 -7.75 1 81.5 786 SER B N 1
ATOM 12774 C CA . SER B 1 786 ? 3.475 -9.758 -6.305 1 81.5 786 SER B CA 1
ATOM 12775 C C . SER B 1 786 ? 4.766 -9.102 -5.812 1 81.5 786 SER B C 1
ATOM 12777 O O . SER B 1 786 ? 4.73 -8.227 -4.949 1 81.5 786 SER B O 1
ATOM 12779 N N . SER B 1 787 ? 5.832 -9.57 -6.328 1 80.88 787 SER B N 1
ATOM 12780 C CA . SER B 1 787 ? 7.129 -8.992 -5.992 1 80.88 787 SER B CA 1
ATOM 12781 C C . SER B 1 787 ? 7.227 -7.543 -6.453 1 80.88 787 SER B C 1
ATOM 12783 O O . SER B 1 787 ? 7.773 -6.695 -5.742 1 80.88 787 SER B O 1
ATOM 12785 N N . SER B 1 788 ? 6.746 -7.293 -7.598 1 84 788 SER B N 1
ATOM 12786 C CA . SER B 1 788 ? 6.832 -5.961 -8.188 1 84 788 SER B CA 1
ATOM 12787 C C . SER B 1 788 ? 6.027 -4.945 -7.383 1 84 788 SER B C 1
ATOM 12789 O O . SER B 1 788 ? 6.383 -3.768 -7.32 1 84 788 SER B O 1
ATOM 12791 N N . LYS B 1 789 ? 5 -5.414 -6.766 1 80.44 789 LYS B N 1
ATOM 12792 C CA . LYS B 1 789 ? 4.199 -4.543 -5.91 1 80.44 789 LYS B CA 1
ATOM 12793 C C . LYS B 1 789 ? 5.004 -4.07 -4.703 1 80.44 789 LYS B C 1
ATOM 12795 O O . LYS B 1 789 ? 4.762 -2.982 -4.176 1 80.44 789 LYS B O 1
ATOM 12800 N N . LEU B 1 790 ? 5.918 -4.855 -4.328 1 77.5 790 LEU B N 1
ATOM 12801 C CA . LEU B 1 790 ? 6.789 -4.496 -3.213 1 77.5 790 LEU B CA 1
ATOM 12802 C C . LEU B 1 790 ? 7.855 -3.502 -3.658 1 77.5 790 LEU B C 1
ATOM 12804 O O . LEU B 1 790 ? 8.367 -2.732 -2.842 1 77.5 790 LEU B O 1
ATOM 12808 N N . THR B 1 791 ? 8.18 -3.643 -4.906 1 81.31 791 THR B N 1
ATOM 12809 C CA . THR B 1 791 ? 9.164 -2.729 -5.473 1 81.31 791 THR B CA 1
ATOM 12810 C C . THR B 1 791 ? 8.531 -1.373 -5.781 1 81.31 791 THR B C 1
ATOM 12812 O O . THR B 1 791 ? 9.109 -0.329 -5.461 1 81.31 791 THR B O 1
ATOM 12815 N N . CYS B 1 792 ? 7.375 -1.47 -6.363 1 79.25 792 CYS B N 1
ATOM 12816 C CA . CYS B 1 792 ? 6.668 -0.256 -6.754 1 79.25 792 CYS B CA 1
ATOM 12817 C C . CYS B 1 792 ? 5.617 0.12 -5.715 1 79.25 792 CYS B C 1
ATOM 12819 O O . CYS B 1 792 ? 4.426 -0.147 -5.902 1 79.25 792 CYS B O 1
ATOM 12821 N N . THR B 1 793 ? 6.035 0.726 -4.672 1 75.5 793 THR B N 1
ATOM 12822 C CA . THR B 1 793 ? 5.125 1.129 -3.609 1 75.5 793 THR B CA 1
ATOM 12823 C C . THR B 1 793 ? 4.621 2.553 -3.84 1 75.5 793 THR B C 1
ATOM 12825 O O . THR B 1 793 ? 5.074 3.234 -4.758 1 75.5 793 THR B O 1
ATOM 12828 N N . GLN B 1 794 ? 3.699 2.973 -3.033 1 68.75 794 GLN B N 1
ATOM 12829 C CA . GLN B 1 794 ? 3.17 4.328 -3.135 1 68.75 794 GLN B CA 1
ATOM 12830 C C . GLN B 1 794 ? 4.266 5.363 -2.906 1 68.75 794 GLN B C 1
ATOM 12832 O O . GLN B 1 794 ? 4.23 6.453 -3.484 1 68.75 794 GLN B O 1
ATOM 12837 N N . HIS B 1 795 ? 5.223 5.023 -2.109 1 68 795 HIS B N 1
ATOM 12838 C CA . HIS B 1 795 ? 6.301 5.953 -1.797 1 68 795 HIS B CA 1
ATOM 12839 C C . HIS B 1 795 ? 7.434 5.844 -2.811 1 68 795 HIS B C 1
ATOM 12841 O O . HIS B 1 795 ? 8.352 6.672 -2.814 1 68 795 HIS B O 1
ATOM 12847 N N . ARG B 1 796 ? 7.414 4.812 -3.623 1 71.12 796 ARG B N 1
ATOM 12848 C CA . ARG B 1 796 ? 8.422 4.605 -4.66 1 71.12 796 ARG B CA 1
ATOM 12849 C C . ARG B 1 796 ? 7.781 4.598 -6.047 1 71.12 796 ARG B C 1
ATOM 12851 O O . ARG B 1 796 ? 8.047 3.703 -6.852 1 71.12 796 ARG B O 1
ATOM 12858 N N . ASN B 1 797 ? 6.895 5.488 -6.203 1 65.75 797 ASN B N 1
ATOM 12859 C CA . ASN B 1 797 ? 6.113 5.453 -7.438 1 65.75 797 ASN B CA 1
ATOM 12860 C C . ASN B 1 797 ? 6.801 6.227 -8.562 1 65.75 797 ASN B C 1
ATOM 12862 O O . ASN B 1 797 ? 6.246 6.367 -9.648 1 65.75 797 ASN B O 1
ATOM 12866 N N . HIS B 1 798 ? 8.086 6.668 -8.289 1 74.38 798 HIS B N 1
ATOM 12867 C CA . HIS B 1 798 ? 8.797 7.402 -9.32 1 74.38 798 HIS B CA 1
ATOM 12868 C C . HIS B 1 798 ? 9.992 6.605 -9.836 1 74.38 798 HIS B C 1
ATOM 12870 O O . HIS B 1 798 ? 10.82 7.133 -10.586 1 74.38 798 HIS B O 1
ATOM 12876 N N . ILE B 1 799 ? 10.094 5.398 -9.422 1 84 799 ILE B N 1
ATOM 12877 C CA . ILE B 1 799 ? 11.172 4.531 -9.891 1 84 799 ILE B CA 1
ATOM 12878 C C . ILE B 1 799 ? 11.023 4.301 -11.391 1 84 799 ILE B C 1
ATOM 12880 O O . ILE B 1 799 ? 9.914 4.129 -11.898 1 84 799 ILE B O 1
ATOM 12884 N N . SER B 1 800 ? 12.125 4.418 -12.062 1 86.5 800 SER B N 1
ATOM 12885 C CA . SER B 1 800 ? 12.086 4.258 -13.508 1 86.5 800 SER B CA 1
ATOM 12886 C C . SER B 1 800 ? 11.758 2.822 -13.898 1 86.5 800 SER B C 1
ATOM 12888 O O . SER B 1 800 ? 12.023 1.89 -13.141 1 86.5 800 SER B O 1
ATOM 12890 N N . ALA B 1 801 ? 11.219 2.68 -15.117 1 87.75 801 ALA B N 1
ATOM 12891 C CA . ALA B 1 801 ? 10.859 1.359 -15.625 1 87.75 801 ALA B CA 1
ATOM 12892 C C . ALA B 1 801 ? 12.094 0.469 -15.758 1 87.75 801 ALA B C 1
ATOM 12894 O O . ALA B 1 801 ? 12.031 -0.729 -15.477 1 87.75 801 ALA B O 1
ATOM 12895 N N . SER B 1 802 ? 13.211 1.048 -16.172 1 90.31 802 SER B N 1
ATOM 12896 C CA . SER B 1 802 ? 14.445 0.287 -16.344 1 90.31 802 SER B CA 1
ATOM 12897 C C . SER B 1 802 ? 14.961 -0.249 -15.008 1 90.31 802 SER B C 1
ATOM 12899 O O . SER B 1 802 ? 15.445 -1.38 -14.938 1 90.31 802 SER B O 1
ATOM 12901 N N . ASN B 1 803 ? 14.828 0.572 -14.008 1 91.44 803 ASN B N 1
ATOM 12902 C CA . ASN B 1 803 ? 15.242 0.125 -12.688 1 91.44 803 ASN B CA 1
ATOM 12903 C C . ASN B 1 803 ? 14.344 -0.989 -12.164 1 91.44 803 ASN B C 1
ATOM 12905 O O . ASN B 1 803 ? 14.812 -1.914 -11.5 1 91.44 803 ASN B O 1
ATOM 12909 N N . VAL B 1 804 ? 13.047 -0.858 -12.469 1 92.31 804 VAL B N 1
ATOM 12910 C CA . VAL B 1 804 ? 12.109 -1.891 -12.031 1 92.31 804 VAL B CA 1
ATOM 12911 C C . VAL B 1 804 ? 12.484 -3.227 -12.672 1 92.31 804 VAL B C 1
ATOM 12913 O O . VAL B 1 804 ? 12.547 -4.254 -11.992 1 92.31 804 VAL B O 1
ATOM 12916 N N . GLU B 1 805 ? 12.688 -3.193 -13.938 1 93.5 805 GLU B N 1
ATOM 12917 C CA . GLU B 1 805 ? 13.078 -4.418 -14.633 1 93.5 805 GLU B CA 1
ATOM 12918 C C . GLU B 1 805 ? 14.375 -4.988 -14.07 1 93.5 805 GLU B C 1
ATOM 12920 O O . GLU B 1 805 ? 14.469 -6.188 -13.805 1 93.5 805 GLU B O 1
ATOM 12925 N N . ALA B 1 806 ? 15.391 -4.125 -13.891 1 93.31 806 ALA B N 1
ATOM 12926 C CA . ALA B 1 806 ? 16.672 -4.559 -13.359 1 93.31 806 ALA B CA 1
ATOM 12927 C C . ALA B 1 806 ? 16.516 -5.219 -11.992 1 93.31 806 ALA B C 1
ATOM 12929 O O . ALA B 1 806 ? 17.078 -6.285 -11.742 1 93.31 806 ALA B O 1
ATOM 12930 N N . LEU B 1 807 ? 15.734 -4.598 -11.188 1 92.69 807 LEU B N 1
ATOM 12931 C CA . LEU B 1 807 ? 15.547 -5.09 -9.828 1 92.69 807 LEU B CA 1
ATOM 12932 C C . LEU B 1 807 ? 14.797 -6.414 -9.828 1 92.69 807 LEU B C 1
ATOM 12934 O O . LEU B 1 807 ? 15.117 -7.316 -9.047 1 92.69 807 LEU B O 1
ATOM 12938 N N . GLN B 1 808 ? 13.758 -6.535 -10.688 1 93.06 808 GLN B N 1
ATOM 12939 C CA . GLN B 1 808 ? 12.992 -7.777 -10.727 1 93.06 808 GLN B CA 1
ATOM 12940 C C . GLN B 1 808 ? 13.844 -8.938 -11.234 1 93.06 808 GLN B C 1
ATOM 12942 O O . GLN B 1 808 ? 13.727 -10.062 -10.742 1 93.06 808 GLN B O 1
ATOM 12947 N N . ILE B 1 809 ? 14.664 -8.656 -12.203 1 93.69 809 ILE B N 1
ATOM 12948 C CA . ILE B 1 809 ? 15.555 -9.688 -12.727 1 93.69 809 ILE B CA 1
ATOM 12949 C C . ILE B 1 809 ? 16.531 -10.133 -11.641 1 93.69 809 ILE B C 1
ATOM 12951 O O . ILE B 1 809 ? 16.734 -11.328 -11.43 1 93.69 809 ILE B O 1
ATOM 12955 N N . LEU B 1 810 ? 17.109 -9.188 -10.953 1 91.81 810 LEU B N 1
ATOM 12956 C CA . LEU B 1 810 ? 18.062 -9.5 -9.891 1 91.81 810 LEU B CA 1
ATOM 12957 C C . LEU B 1 810 ? 17.375 -10.234 -8.742 1 91.81 810 LEU B C 1
ATOM 12959 O O . LEU B 1 810 ? 17.938 -11.156 -8.148 1 91.81 810 LEU B O 1
ATOM 12963 N N . ASN B 1 811 ? 16.188 -9.797 -8.406 1 89.81 811 ASN B N 1
ATOM 12964 C CA . ASN B 1 811 ? 15.406 -10.391 -7.324 1 89.81 811 ASN B CA 1
ATOM 12965 C C . ASN B 1 811 ? 15.125 -11.867 -7.582 1 89.81 811 ASN B C 1
ATOM 12967 O O . ASN B 1 811 ? 15.203 -12.688 -6.668 1 89.81 811 ASN B O 1
ATOM 12971 N N . THR B 1 812 ? 14.797 -12.227 -8.781 1 86.81 812 THR B N 1
ATOM 12972 C CA . THR B 1 812 ? 14.43 -13.594 -9.125 1 86.81 812 THR B CA 1
ATOM 12973 C C . THR B 1 812 ? 15.656 -14.492 -9.172 1 86.81 812 THR B C 1
ATOM 12975 O O . THR B 1 812 ? 15.547 -15.711 -9.008 1 86.81 812 THR B O 1
ATOM 12978 N N . LEU B 1 813 ? 16.844 -13.906 -9.438 1 80.38 813 LEU B N 1
ATOM 12979 C CA . LEU B 1 813 ? 18.062 -14.688 -9.531 1 80.38 813 LEU B CA 1
ATOM 12980 C C . LEU B 1 813 ? 18.641 -14.961 -8.148 1 80.38 813 LEU B C 1
ATOM 12982 O O . LEU B 1 813 ? 19.453 -15.875 -7.98 1 80.38 813 LEU B O 1
ATOM 12986 N N . SER B 1 814 ? 18.469 -14.031 -7.227 1 63.16 814 SER B N 1
ATOM 12987 C CA . SER B 1 814 ? 19.031 -14.164 -5.887 1 63.16 814 SER B CA 1
ATOM 12988 C C . SER B 1 814 ? 18.688 -15.516 -5.273 1 63.16 814 SER B C 1
ATOM 12990 O O . SER B 1 814 ? 19.453 -16.062 -4.477 1 63.16 814 SER B O 1
ATOM 12992 N N . ASP B 1 815 ? 17.672 -16.016 -5.59 1 52.25 815 ASP B N 1
ATOM 12993 C CA . ASP B 1 815 ? 17.391 -17.375 -5.125 1 52.25 815 ASP B CA 1
ATOM 12994 C C . ASP B 1 815 ? 18.422 -18.359 -5.684 1 52.25 815 ASP B C 1
ATOM 12996 O O . ASP B 1 815 ? 18.594 -19.453 -5.137 1 52.25 815 ASP B O 1
ATOM 13000 N N . LEU B 1 816 ? 19.234 -17.953 -6.832 1 44.22 816 LEU B N 1
ATOM 13001 C CA . LEU B 1 816 ? 20.203 -18.797 -7.516 1 44.22 816 LEU B CA 1
ATOM 13002 C C . LEU B 1 816 ? 21.594 -18.641 -6.887 1 44.22 816 LEU B C 1
ATOM 13004 O O . LEU B 1 816 ? 22.484 -19.469 -7.141 1 44.22 816 LEU B O 1
ATOM 13008 N N . ARG B 1 817 ? 22.094 -17.484 -6.43 1 42.59 817 ARG B N 1
ATOM 13009 C CA . ARG B 1 817 ? 23.453 -17.203 -5.965 1 42.59 817 ARG B CA 1
ATOM 13010 C C . ARG B 1 817 ? 23.797 -18.047 -4.742 1 42.59 817 ARG B C 1
ATOM 13012 O O . ARG B 1 817 ? 24.812 -17.812 -4.082 1 42.59 817 ARG B O 1
ATOM 13019 N N . VAL B 1 818 ? 22.984 -18.891 -4.324 1 35.38 818 VAL B N 1
ATOM 13020 C CA . VAL B 1 818 ? 23.547 -19.812 -3.35 1 35.38 818 VAL B CA 1
ATOM 13021 C C . VAL B 1 818 ? 24.703 -20.594 -3.986 1 35.38 818 VAL B C 1
ATOM 13023 O O . VAL B 1 818 ? 25.219 -21.531 -3.395 1 35.38 818 VAL B O 1
ATOM 13026 N N . LEU B 1 819 ? 25.156 -20.344 -5.262 1 32.09 819 LEU B N 1
ATOM 13027 C CA . LEU B 1 819 ? 26.359 -21.016 -5.738 1 32.09 819 LEU B CA 1
ATOM 13028 C C . LEU B 1 819 ? 27.609 -20.219 -5.387 1 32.09 819 LEU B C 1
ATOM 13030 O O . LEU B 1 819 ? 27.609 -19 -5.516 1 32.09 819 LEU B O 1
ATOM 13034 N N . PRO B 1 820 ? 28.578 -20.703 -4.699 1 30.89 820 PRO B N 1
ATOM 13035 C CA . PRO B 1 820 ? 29.828 -20.047 -4.305 1 30.89 820 PRO B CA 1
ATOM 13036 C C . PRO B 1 820 ? 30.516 -19.328 -5.465 1 30.89 820 PRO B C 1
ATOM 13038 O O . PRO B 1 820 ? 30.5 -19.828 -6.598 1 30.89 820 PRO B O 1
ATOM 13041 N N . ARG B 1 821 ? 30.766 -18.109 -5.449 1 35.09 821 ARG B N 1
ATOM 13042 C CA . ARG B 1 821 ? 31.547 -17.328 -6.395 1 35.09 821 ARG B CA 1
ATOM 13043 C C . ARG B 1 821 ? 32.75 -18.125 -6.898 1 35.09 821 ARG B C 1
ATOM 13045 O O . ARG B 1 821 ? 33.375 -17.75 -7.902 1 35.09 821 ARG B O 1
ATOM 13052 N N . SER B 1 822 ? 33.312 -18.891 -6.051 1 30.45 822 SER B N 1
ATOM 13053 C CA . SER B 1 822 ? 34.438 -19.703 -6.473 1 30.45 822 SER B CA 1
ATOM 13054 C C . SER B 1 822 ? 34.094 -20.516 -7.719 1 30.45 822 SER B C 1
ATOM 13056 O O . SER B 1 822 ? 34.969 -20.766 -8.555 1 30.45 822 SER B O 1
ATOM 13058 N N . LEU B 1 823 ? 32.844 -20.859 -7.777 1 29.58 823 LEU B N 1
ATOM 13059 C CA . LEU B 1 823 ? 32.531 -21.672 -8.945 1 29.58 823 LEU B CA 1
ATOM 13060 C C . LEU B 1 823 ? 32.281 -20.797 -10.172 1 29.58 823 LEU B C 1
ATOM 13062 O O . LEU B 1 823 ? 32.531 -21.219 -11.305 1 29.58 823 LEU B O 1
ATOM 13066 N N . THR B 1 824 ? 31.859 -19.625 -9.969 1 32.31 824 THR B N 1
ATOM 13067 C CA . THR B 1 824 ? 31.766 -18.766 -11.148 1 32.31 824 THR B CA 1
ATOM 13068 C C . THR B 1 824 ? 33.156 -18.406 -11.664 1 32.31 824 THR B C 1
ATOM 13070 O O . THR B 1 824 ? 33.344 -18.188 -12.867 1 32.31 824 THR B O 1
ATOM 13073 N N . ARG B 1 825 ? 34.094 -18.188 -10.836 1 31.31 825 ARG B N 1
ATOM 13074 C CA . ARG B 1 825 ? 35.469 -18.062 -11.273 1 31.31 825 ARG B CA 1
ATOM 13075 C C . ARG B 1 825 ? 35.938 -19.344 -11.961 1 31.31 825 ARG B C 1
ATOM 13077 O O . ARG B 1 825 ? 36.719 -19.297 -12.914 1 31.31 825 ARG B O 1
ATOM 13084 N N . LEU B 1 826 ? 35.469 -20.469 -11.469 1 29.86 826 LEU B N 1
ATOM 13085 C CA . LEU B 1 826 ? 35.844 -21.703 -12.133 1 29.86 826 LEU B CA 1
ATOM 13086 C C . LEU B 1 826 ? 35.156 -21.828 -13.484 1 29.86 826 LEU B C 1
ATOM 13088 O O . LEU B 1 826 ? 35.75 -22.266 -14.461 1 29.86 826 LEU B O 1
ATOM 13092 N N . LEU B 1 827 ? 33.969 -21.391 -13.531 1 31.34 827 LEU B N 1
ATOM 13093 C CA . LEU B 1 827 ? 33.344 -21.484 -14.844 1 31.34 827 LEU B CA 1
ATOM 13094 C C . LEU B 1 827 ? 33.906 -20.453 -15.797 1 31.34 827 LEU B C 1
ATOM 13096 O O . LEU B 1 827 ? 34.062 -20.719 -17 1 31.34 827 LEU B O 1
ATOM 13100 N N . HIS B 1 828 ? 34.281 -19.297 -15.305 1 32.38 828 HIS B N 1
ATOM 13101 C CA . HIS B 1 828 ? 35.062 -18.406 -16.141 1 32.38 828 HIS B CA 1
ATOM 13102 C C . HIS B 1 828 ? 36.406 -19.016 -16.484 1 32.38 828 HIS B C 1
ATOM 13104 O O . HIS B 1 828 ? 36.969 -18.766 -17.562 1 32.38 828 HIS B O 1
ATOM 13110 N N . LEU B 1 829 ? 37.062 -19.641 -15.531 1 30.2 829 LEU B N 1
ATOM 13111 C CA . LEU B 1 829 ? 38.312 -20.281 -15.859 1 30.2 829 LEU B CA 1
ATOM 13112 C C . LEU B 1 829 ? 38.125 -21.438 -16.828 1 30.2 829 LEU B C 1
ATOM 13114 O O . LEU B 1 829 ? 38.969 -21.703 -17.688 1 30.2 829 LEU B O 1
ATOM 13118 N N . ILE B 1 830 ? 37 -22.125 -16.672 1 31.36 830 ILE B N 1
ATOM 13119 C CA . ILE B 1 830 ? 36.844 -23.203 -17.641 1 31.36 830 ILE B CA 1
ATOM 13120 C C . ILE B 1 830 ? 36.531 -22.609 -19.016 1 31.36 830 ILE B C 1
ATOM 13122 O O . ILE B 1 830 ? 37.031 -23.078 -20.047 1 31.36 830 ILE B O 1
ATOM 13126 N N . SER B 1 831 ? 35.719 -21.609 -19.062 1 30.86 831 SER B N 1
ATOM 13127 C CA . SER B 1 831 ? 35.531 -21.062 -20.406 1 30.86 831 SER B CA 1
ATOM 13128 C C . SER B 1 831 ? 36.781 -20.406 -20.938 1 30.86 831 SER B C 1
ATOM 13130 O O . SER B 1 831 ? 37.031 -20.391 -22.141 1 30.86 831 SER B O 1
ATOM 13132 N N . CYS B 1 832 ? 37.531 -19.781 -20.109 1 30.8 832 CYS B N 1
ATOM 13133 C CA . CYS B 1 832 ? 38.75 -19.234 -20.688 1 30.8 832 CYS B CA 1
ATOM 13134 C C . CYS B 1 832 ? 39.719 -20.344 -21.094 1 30.8 832 CYS B C 1
ATOM 13136 O O . CYS B 1 832 ? 40.562 -20.141 -21.953 1 30.8 832 CYS B O 1
ATOM 13138 N N . HIS B 1 833 ? 39.781 -21.391 -20.328 1 29.52 833 HIS B N 1
ATOM 13139 C CA . HIS B 1 833 ? 40.781 -22.359 -20.766 1 29.52 833 HIS B CA 1
ATOM 13140 C C . HIS B 1 833 ? 40.344 -23.078 -22.031 1 29.52 833 HIS B C 1
ATOM 13142 O O . HIS B 1 833 ? 41.125 -23.812 -22.641 1 29.52 833 HIS B O 1
ATOM 13148 N N . SER B 1 834 ? 39.062 -23.188 -22.266 1 28.52 834 SER B N 1
ATOM 13149 C CA . SER B 1 834 ? 38.875 -23.922 -23.516 1 28.52 834 SER B CA 1
ATOM 13150 C C . SER B 1 834 ? 39.312 -23.094 -24.719 1 28.52 834 SER B C 1
ATOM 13152 O O . SER B 1 834 ? 39.344 -23.594 -25.844 1 28.52 834 SER B O 1
ATOM 13154 N N . THR B 1 835 ? 39.5 -21.797 -24.609 1 28.31 835 THR B N 1
ATOM 13155 C CA . THR B 1 835 ? 40.062 -21.219 -25.844 1 28.31 835 THR B CA 1
ATOM 13156 C C . THR B 1 835 ? 41.531 -21.562 -25.969 1 28.31 835 THR B C 1
ATOM 13158 O O . THR B 1 835 ? 42.125 -21.344 -27.031 1 28.31 835 THR B O 1
ATOM 13161 N N . GLU B 1 836 ? 42.312 -21.766 -24.906 1 25.48 836 GLU B N 1
ATOM 13162 C CA . GLU B 1 836 ? 43.719 -21.969 -25.281 1 25.48 836 GLU B CA 1
ATOM 13163 C C . GLU B 1 836 ? 43.938 -23.375 -25.812 1 25.48 836 GLU B C 1
ATOM 13165 O O . GLU B 1 836 ? 44.969 -23.641 -26.422 1 25.48 836 GLU B O 1
ATOM 13170 N N . MET B 1 837 ? 43.094 -24.328 -25.516 1 24.7 837 MET B N 1
ATOM 13171 C CA . MET B 1 837 ? 43.531 -25.578 -26.094 1 24.7 837 MET B CA 1
ATOM 13172 C C . MET B 1 837 ? 43.125 -25.672 -27.562 1 24.7 837 MET B C 1
ATOM 13174 O O . MET B 1 837 ? 43.594 -26.562 -28.281 1 24.7 837 MET B O 1
ATOM 13178 N N . THR B 1 838 ? 42.125 -24.875 -28.094 1 22.62 838 THR B N 1
ATOM 13179 C CA . THR B 1 838 ? 42.281 -24.906 -29.547 1 22.62 838 THR B CA 1
ATOM 13180 C C . THR B 1 838 ? 43.188 -23.781 -30.031 1 22.62 838 THR B C 1
ATOM 13182 O O . THR B 1 838 ? 43.125 -22.672 -29.5 1 22.62 838 THR B O 1
#

InterPro domains:
  IPR008906 HAT, C-terminal dimerisation domain [PF05699] (735-811)
  IPR012337 Ribonuclease H-like superfamily [SSF53098] (257-812)
  IPR052035 Zinc finger BED domain-containing [PTHR46481] (91-810)

Nearest PDB structures (foldseek):
  4d1q-assembly1_A-2  TM=7.273E-01  e=8.902E-16  Musca domestica
  6mfr-assembly1_A  TM=3.586E-01  e=2.009E-01  Homo sapiens
  6mdz-assembly1_A  TM=3.571E-01  e=2.490E-01  Homo sapiens
  4olb-assembly1_A  TM=3.569E-01  e=2.958E-01  Homo sapiens
  5t7b-assembly1_A  TM=2.910E-01  e=3.223E-01  Homo sapiens

pLDDT: mean 75.01, std 24.12, range [14.42, 97.81]

Foldseek 3Di:
DDDDPDDDDDDDDDDPDDPDDDDPDDPDDDPPPPPPDVPDCPDPVLVVLLVQLVQQLVPADFQHDDPCPVVVVVQVVQLVLLLLQLFKDADQDDDDDDPVVLVVVLVVLVCLNPDLDRDSGDHPHQKIWGNVCSVVVHTDIDGDDVVDDCSVVSVVCCCVPPVVVSVVSCVSVVNDPDDPSNQPPPFVPDPDDDDLVVLLQVVLLVCLQVLNQLCVLVDPVVQVVVCVVCVNVDHNVSGDHSVSSLVVLLVVLVVLLVVLLVFQVQFLAAKEKEWDWDAFPVGFIWIWIWIWFQGLLRFTDIFTQGGFTQPDDLALQSVLVVVVVSCVVSVRLQRYAAYEYEDDPRVLSVLVNNCVVSVVVVHDGDSLQRYFHALLNLLLVLLLLLLVVLQAALVVLVVLVVVVPFDPPPPVLVSLLSVCSNPSVLVLLLVLLVVCPPDVNQVLLLVLQVVCVVVSRYDADSDHAAHADSSDCVSSLVNLVRCLRSVSSSSVSCSVDSVNSSSRQHVSSSLNSVLSSLLVVLSVLLSVLQLDQRAFRLLCRLVSLVLNLVLLVVSCVQPVSSVVSSVSSNVSSVVVSVSNVSHLLNLLLNLLALQRRLVVQVVLDPVSSVVSLVSNLVLLLVLVVVCVVVPPPNDDRDNDDDDNVSLVSLLSNLVSSVCSSVPRSPPPRSPDPSDDPDPDDDDDPPPPPPVSVVSVVVVPPDPPPPPPVPVPPPPPDPVSVVSSVVSVVLSVVSVPRHRDRSNRCNSPGSLNVCVVCCVSRVSSNNSCSHRRSHGSHSSVVVVLSVVLCSNCDPVNVPDDSSSSGSSSSSNSCVVVVVPRVVVVVVVVVVVVVVVVVD/DDDDDDDDDDDDDDPDDPDPDDDPDDPDDDPPPPPPDVPDCPDPVLVVLLVQLVQQLVPADFQHDDPVPVVVVVQVVQLVLLLLQLFKDADQDDDDDDPVVLVVVLVVLVCLNPDLDRDSGDHPHQKIWGNVCSNVVHTDIDGDDVVDDCSVVSVVCCCVPPVVVSVVSCVSVVNDPDDPSNLPPCFVPDPDDDDLVVLLQVVLLVCLQVLNQLCVLVDPVVQVVVCVVCVNVDHNVSGDHSVSSLVVLLVVLVVLLVVLLVFQVQFLAAKEKEWDWDAAPVGFIWIWIWIWFQGLLRFTDIFTQGGFTQPDDLALQSVLVVVVVSCVVSVRLQRYAAYEYEDDPRVLSVLVNNCVVSVVVVHDGDSLQRYFHALLNLLLVLLLLLLVVLQAALVVLVVLCVVVPFDPPPPVLVSLLSVCSNPSVLVLLLVLLVVCPPDVNQVLLLVLQVVCVVVSRYDADSDHAAHADSSDCVSSLVNLVRCLRSVSSSSVSLSVDSVNSSSRQHVSSSLNSVLSSLLVVLSVLLSVLQLDQRAFRLLCRLVSLVLNLVLLVVSCVLPVSSVVSSVSSNVSSVVVSVSNVSHLLNLLSNLLALQRRLVVQVVLDPVSSVVSLVSNLVLLLVLVVVCVVVPPPNDDRDNDDDDNVSLVSLLSNLVSSVCSSVPRSPPPRSVDPSDDPDPDDDDDPPPPPPVSVVSVPVVPPDPPPPPPVPVPPPPPDPVSVVSSVVSVVLSVVSVPRHRDRSNRCNSPGSLNVVVVCCVSRVSSNNSCSHRRSHGSHSSVVVVLSVVLCSNCDPVNVPDDSSSSGSSSSSNSCVVVVVPPVVVVVVVVVVVVVVVVVD

Organism: NCBI:txid1423351

Sequence (1676 aa):
MDSQRQVMVASTPHENQKRPATSAPAPPASKRMRSSALARSQGPSSIHQIEMAQRAAASVPIPYRIDEQAESTKHVQAARAIDCWALTAEEEHKTEPSNEKKVTLQARDKAHLGSTSIDLRKPRTPWIRCIECLASGSWKVWKNNLSGGSAKHIRAHLVKEHRSAYLAACERINYVPTDELMLTASDDDVNEPLTSEGILRYLTEWFAEDDISFNMVSHRGFRRFVNYLGQGKVTTKDLPDRHSIAAKAATLSVEAKERIKDEIKHARGKVSCTTDLWTDDSQRAFMCITAHFHNAQKRQVNRLIAFRVIEGSHTGGCLAENFFEVMEEFGIIRKLGWITMDNASNNDSMMTQLEEYMVTRGMDFDRHGNRLRCFPHVVNLAVQDILGALSLSAKDYEGNLAQRGFKLDGQPELQAYLSALSRELLERIRRTITALRRTQRRQGLRKTILVGNSDGSWTLRALELKLDCPTRWSSTRDMIERLLYLYPAVSRYIASDPTLAEHVITHADYEALHDILTVLNFAHRAQELLSSDRVPTLSFAIPLYHALVDQWTRLQATLPALSYAIFAGIKKLNAYLDKTRSSPVHIVAMALNPSIRYEWFDRISPSEGEKARATVKQYMLRCLEEQQKERHNSSVVLPNQSCGSSEAAAKRLNIGYSNLLASGVDTRPASRAFPSFVESGSTPSGSARTASEVLQTLISRPSSAVSTHTPTTQTGQPNTALNIATVELEHQKLEQEPVIAPEDMNGLSTINYWQSRSDELPIVYRVALDVLPAQASSVSSERIFSSSKLTCTQHRNHISASNVEALQILNTLSDLRVLPRSLTRLLHLISCHSTEMTMDSQRQVMVASTPHENQKRPATSAPAPPASKRMRSSALARSQGPSSIHQIEMAQRAAASVPIPYRIDEQAESTKHVQAARAIDCWALTAEEEHKTEPSNEKKVTLQARDKAHLGSTSIDLRKPRTPWIRCIECLASGSWKVWKNNLSGGSAKHIRAHLVKEHRSAYLAACERINYVPTDELMLTASDDDVNEPLTSEGILRYLTEWFAEDDISFNMVSHRGFRRFVNYLGQGKVTTKDLPDRHSIAAKAATLSVEAKERIKDEIKHARGKVSCTTDLWTDDSQRAFMCITAHFHNAQKRQVNRLIAFRVIEGSHTGGCLAENFFEVMEEFGIIRKLGWITMDNASNNDSMMTQLEEYMVTRGMDFDRHGNRLRCFPHVVNLAVQDILGALSLSAKDYEGNLAQRGFKLDGQPELQAYLSALSRELLERIRRTITALRRTQRRQGLRKTILVGNSDGSWTLRALELKLDCPTRWSSTRDMIERLLYLYPAVSRYIASDPTLAEHVITHADYEALHDILTVLNFAHRAQELLSSDRVPTLSFAIPLYHALVDQWTRLQATLPALSYAIFAGIKKLNAYLDKTRSSPVHIVAMALNPSIRYEWFDRISPSEGEKARATVK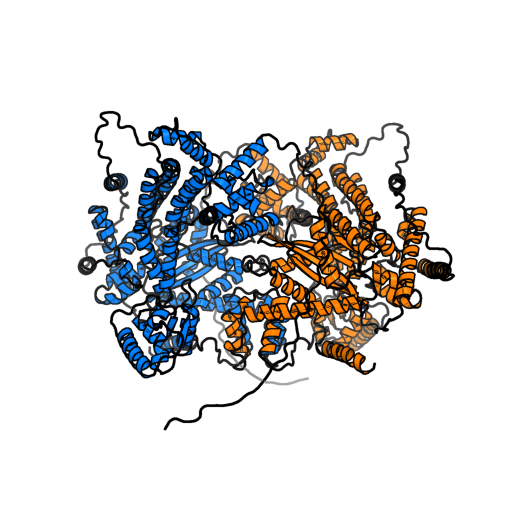QYMLRCLEEQQKERHNSSVVLPNQSCGSSEAAAKRLNIGYSNLLASGVDTRPASRAFPSFVESGSTPSGSARTASEVLQTLISRPSSAVSTHTPTTQTGQPNTALNIATVELEHQKLEQEPVIAPEDMNGLSTINYWQSRSDELPIVYRVALDVLPAQASSVSSERIFSSSKLTCTQHRNHISASNVEALQILNTLSDLRVLPRSLTRLLHLISCHSTEMT

Secondary structure (DSSP, 8-state):
-----------------------------------GGG-----HHHHHHHHHHHHHHHTS-SSB---GGGGHHHHHHHGGGHHHHTTEEEES-SS---HHHHHHHHHHHHHHHHSSS---SPP-SSEEEEHHHHHTT---EEE--TTS-HHHHHHHHHHHH-HHHHHHHHHHTT----STTTT-SSTT-------HHHHHHHHHHHHHHTT--GGGGG-HHHHHHHHHHHTTSS-GGGSPPHHHHHHHHHHHHHHHHHHHHHHHHT-SS-EEEEEEEEE-TT--EEEEEEEEEE-TTS-EEEEEEEEEEPPS---HHHHHHHHHHHHHHTT-GGGEEEEEE---HHHHHHHHHHHHHHHHTT----TTTTEEE-HHHHHHHHHHHHHHHTT--HHHHHHHHHHTT---TT-HHHHHHHHHHHTTHHHHHHHHHHHHTSHHHHHHHHHHHHHHHHTTSB-----------TT-HHHHHHHHHHHHHTHHHHHHHHHH-GGGGGG---HHHHHHHHHHHHHHHHHHHHHHHT--SSS--GGGHHHHHHHHHHHHHHHHHH-GGGHHHHHHHHHHHHHHHHHHHT-THHHHHHHHSTTTTTHHHHHH-HHHHHHHHHHHHHHHHHHHHHHHHHGGG----------HHHHHHHHHHHHHHHHHHHS-------SS--------S---------HHHHHHHHTTS-------------TT-THHHHHHHHHHHHHHHHHHSPPPPGGGGTT--HHHHHHHTTTT-HHHHHHHHHHTT--S--HHHHHHHHHHHHHS-GGGTT--HHHHHHHHHHHHHHTTTTS-HHHHHHHHHHHHHHHHH-/------------------------------------TT-----HHHHHHHHHHHHHHHTS-SSB---GGGGHHHHHHHGGGHHHHTTEEEES-SS---HHHHHHHHHHHHHHHHSSS---SPP-SSEEEEHHHHHTT---EEE--TTS-HHHHHHHHHHHH-HHHHHHHHHHTT----STTTT-SSTT-------HHHHHHHHHHHHHHTT--GGGGG-HHHHHHHHHHHTTSS-GGGSPPHHHHHHHHHHHHHHHHHHHHHHHHT-SS-EEEEEEEEE-TT--EEEEEEEEEE-TTS-EEEEEEEEEEPPS---HHHHHHHHHHHHHHTT-GGGEEEEEE---HHHHHHHHHHHHHHHHTT----TTTTEEE-HHHHHHHHHHHHHHHTT--HHHHHHHHHHTT---TT-HHHHHHHHHHHTTHHHHHHHHHHHHTSHHHHHHHHHHHHHHHHTTSB-----------TT-HHHHHHHHHHHHHTHHHHHHHHHH-GGGGGG---HHHHHHHHHHHHHHHHHHHHHHHT--SSS--GGGHHHHHHHHHHHHHHHHHH-GGGHHHHHHHHHHHHHHHHHHHT-THHHHHHHH-TTTTTHHHHHH-HHHHHHHHHHHHHHHHHHHHHHHHHGGG----------HHHHHHHHHHHHHHHHHHHS-------SS--------S---------HHHHHHHHTTS-------------TT-THHHHHHHHHHHHHHHHHHSPPPPGGGGTT--HHHHHHHTTTT-HHHHHHHHHHTT--S--HHHHHHHHHHHHHS-GGGTT--HHHHHHHHHHHHHHTTTTS-HHHHHHHHHHHHHHHHH-